Protein AF-0000000069410431 (afdb_homodimer)

Foldseek 3Di:
DQPPDPPLPDQDPLQVVLLLCLLLQVLVSNLVCLVCCVVVVHDQQHADLVRDGSLLSNLLLLPLSSNLSSLVSVHDCQCSLVSNLLSVSLSSNVSVVVSCCVPPNLVCQPDQHDDPVDDSLDHSLLSNLLVLDLNSNLVCVVSPDDQDQDDDPPDPDPVLVVCCVPPVPVSVVSNLSSLSSQLRLSNLLRPDLQSLVSLLVSLLVLCVVLVVDVVCNVSSNVSSVSSLVSNLLLVVLDDDPVLVLLNQQDDPPDLDDPPPVPQSLSVNLVSCLVSPSLSNCLRPSNLVSLVCQQPPQPPPLVVDDPVVNVVVLVVLLVCLVVLLVCCQACCPDSSNVSLLRLNSLVSSQLSVLVVLLVLLVCVVVVNQDPVCVVPPDPPDPLPPFFLDDHGPSRVQNVLQLVQLVVVLVVVCVVPNDVVQVVDVLSVLSVLLSVLLVLLVVLSVVRNVVLVVCVVVVPPVRGDRPVPDDPVRSNNVSVVSSVVSSVSSVVSVLVVLLQPLPSNLVSVLVVVLVVLVVVLVVVLVVLLLVLLVVLLVLCQVVLVVLVVVVVVPDVVSPDVLSQCNHDSVSVSVNLVCVLVVPHDLCSLDGPDPPVVSSVVSSVSSVVSCCCNNPPSVVVSVVVSVVSSVVCVVVVSSVSSSSNSVVSSVSSDPDDSRHPSSVVDDRVVNVVVVVVVVVCVVCVPPPVVVVVVVVVVVVSVVVSVVSSVVSSVSSVVSVVSSVVVVPDDDPPDDDDPSNVSNVSSVVSVVVSVVQVVCVVVPHDHPPPPSPPPCDPVNVVSVVVSVVVPPSVVVVCVVVVPSVD/DQPPPPPLPPQDPLQLLLLLCLLLQVLVSNLVCLVCCVVVVHDQQRAFLVRDGSLLSNLLLLPLSNNLSSLVSVHDCQCSLLSNLLSVSLSSNVSVVVSCCVPPNLVCQPDQGDDPVDDSLDHSLLSNLLVLDLNSNLVCVVSPDDQDQDDDPPDPDPVLVVCCVPPVPVSVVSNLSSLSSQLRLSNLLRPDLQSLVSLLVSLLVLCVVLVVPVVCNVSSNVSSVSSLVSNLLLVVLDDDPVLVLLNQQDDQPDLDDPPPPPQSLSVNLVSCLVSPSLSNCLRPSNLVVLVCQQPPPPPPLVVDDPVVNVVVLVVLLVCLVVLLVCCQACCPDPSNVSLLRLNSLVSSQLSVLVVLLVLLVCVVVVNQDPVCVVPPPPPDPLPPFFLDDHGPSRVQNVLQLVQLVVVLVVVCVPPNVVVLVVDPLSVLSVLLSVLLVLLVVLSVVRNVVLVVCVVVVPPVRGDDPVPDDPVRSNNVSVVSSVVSSVSSVVSVLLVLLQPLVSNLVSVLVVVLVVLVVVLVVVLVVLLLVLLVVLLVLCQVVLVVLVVVVVVPDVVSVDVLSQCNHDSVSVSVNLVVVLVVPRDLCSLDGPDPPVPSSVVSSVSSVVSCCCNNPPSVVVSVVSSVVSSVVCVVVVSSVSSSSNSVVSSVSSDPDDSNHPSSVVDDRVVNVVVVVVVVVCVVCVPPPVVVVVVVVVVVVSVVVSVVSSVVSSVSSVVSVVSSVVVVPPDDPPDDDDPSNVSSVSSVVSVVVSVVQVVCVVVPHDDPPPPPPPPCPPVSVVSVVVCVVVVPPVVCVCVVVVPSPD

InterPro domains:
  IPR002110 Ankyrin repeat [PF12796] (21-100)
  IPR002153 Transient receptor potential channel, canonical [PR01097] (605-626)
  IPR002153 Transient receptor potential channel, canonical [PR01097] (627-640)
  IPR002153 Transient receptor potential channel, canonical [PR01097] (655-668)
  IPR002153 Transient receptor potential channel, canonical [PTHR10117] (5-785)
  IPR005821 Ion transport domain [PF00520] (352-634)
  IPR013555 Transient receptor ion channel domain [PF08344] (155-217)
  IPR013555 Transient receptor ion channel domain [SM01420] (155-217)
  IPR036770 Ankyrin repeat-containing domain superfamily [G3DSA:1.25.40.20] (2-290)
  IPR036770 Ankyrin repeat-containing domain superfamily [SSF48403] (21-146)

Nearest PDB structures (foldseek):
  7e4t-assembly1_A  TM=9.219E-01  e=2.413E-45  Homo sapiens
  7wdb-assembly1_A  TM=9.224E-01  e=1.122E-44  Homo sapiens
  8gvw-assembly1_B  TM=9.202E-01  e=8.073E-45  Homo sapiens
  7d4p-assembly1_A  TM=9.163E-01  e=2.510E-44  Homo sapiens
  8gvx-assembly1_B  TM=9.117E-01  e=5.218E-44  Homo sapiens

pLDDT: mean 83.26, std 12.86, range [22.81, 96.69]

Secondary structure (DSSP, 8-state):
--------PPPPHHHHHHHHHHHHT-HHHHHHHHHTTTTTT--TT-B-TTS-BHHHHHHHTT-HHHHHHHHHTT---TTHHHHHHHTT-HHHHHHHHHHHHHHT-GGGGG-----SSS-TT--HHHHHHHHT-HHHHHHHHHTT---PPPPPTT---HHHHHHHHH-HHHHHHHHHHHHHHHT-HHHHHHH-S-HHHHHHHHHHHHHHHHHH-GGGHHHHHHHHHHHHHHHHHHHHT---HHHHHHHHH--SS-------TT----HHHHHHHHTT-HHHHTSHHHHHHHHHHHTTTSSSGGGS-HHHHHHHHHHHHHTHHHHHHHHHH-TTSHHHHHHTSHHHHHHHHHHHHHHHHHHHHHHHTT---TTTTTS-----GGG--TTPPPPHHHHHHHHHHHHHHHHHHHHHHHH-HHHHHT-HHHHHHHHHHHHHHHHHHHHHHHHHHHHHHHHTT-GGGG--GGGS-TT-HHHHHHHHHHHHHHHHHHGGGGGGGGSTTHHHHHHHHHHHHHHHHHHHHHHHHHHHHHHHHHHHHHHHHHHHHHHHHHTT-GGGG-GGGGTTSSHHHHHHHHHHHTTT---GGGG--SSS-HHHHHHHHHHHHHHHIIIIIIIHHHHHHHHHHHHHHHHHTHHHHHHHHHHHHHHHTTSSS--SPTTGGGSPPHHHHHHHHHHHHHHHSTTSHHHHHHHHHHHHHHHHHHHHHHHHHHHHHHHHHHHHHHHHHSPPTTPBPPHHHHHHHHHHHHHHHHHHHHHHHHTT-------------HHHHHHHHHHHHH-S-HHHHHHHHT-TT-/------------HHHHHHHHHHHHT-HHHHHHHHHTHHHHT--TT-B-TTS-BHHHHHHHTT-HHHHHHHHHTT---TTHHHHHHHTT-HHHHHHHHHHHHHHT-GGGGGPPP--SSS-TT--HHHHHHHHT-HHHHHHHHHTT---PPPPPTT---HHHHHHHHH-HHHHHHHHHHHHHHHT-HHHHHHH-S-HHHHHHHHHHHHHHHHHH-GGGHHHHHHHHHHHHHHHHHHHHT--SHHHHHHHHH--SS-----S-TT----HHHHHHHHTT-HHHHTSHHHHHHHHHHHTTTSSSGGGS-HHHHHHHHHHHHHTHHHHHHHHHH-TTSHHHHHHTSHHHHHHHHHHHHHHHHHHHHHHHTT---TTTTTS-----GGG--TTPPP-HHHHHHHHHHHHHHHHHHHHHHHH-HHHHHH-HHHHHHHHHHHHHHHHHHHHHHHHHHHHHHHHTT-GGGG--GGGS-TT-HHHHHHHHHHHHHHHHHHGGGGGGGGSTTHHHHHHHHHHHHHHHHHHHHHHHHHHHHHHHHHHHHHHHHHHHHHHHHHTT-GGGG-GGGGTTSSHHHHHHHHHHHTTT-S-GGGG--SSS-HHHHHHHHHHHHHHHIIIIIIIHHHHHHHHHHHHHHHHHTHHHHHHHHHHHHHHHTTSSS--SPTTGGGSPPHHHHHHHHHHHHHHHSTTSHHHHHHHHHHHHHHHHHHHHHHHHHHHHHHHHHHHHHHHHHS--TTPPPBHHHHHHHHHHHHHHHHHHHHHHHHTT-------------HHHHHHHHHHHHH-S-HHHHHHHHT-TT-

Organism: NCBI:txid2607531

Radius of gyration: 43.46 Å; Cα contacts (8 Å, |Δi|>4): 1658; chains: 2; bounding box: 107×136×97 Å

Structure (mmCIF, N/CA/C/O backbone):
data_AF-0000000069410431-model_v1
#
loop_
_entity.id
_entity.type
_entity.pdbx_description
1 polymer 'Transient receptor potential-gamma protein-like isoform X2'
#
loop_
_atom_site.group_PDB
_atom_site.id
_atom_site.type_symbol
_atom_site.label_atom_id
_atom_site.label_alt_id
_atom_site.label_comp_id
_atom_site.label_asym_id
_atom_site.label_entity_id
_atom_site.label_seq_id
_atom_site.pdbx_PDB_ins_code
_atom_site.Cartn_x
_atom_site.Cartn_y
_atom_site.Cartn_z
_atom_site.occupancy
_atom_site.B_iso_or_equiv
_atom_site.auth_seq_id
_atom_site.auth_comp_id
_atom_site.auth_asym_id
_atom_site.auth_atom_id
_atom_site.pdbx_PDB_model_num
ATOM 1 N N . MET A 1 1 ? -38.25 39.875 -7.281 1 28.42 1 MET A N 1
ATOM 2 C CA . MET A 1 1 ? -37.031 40.531 -6.77 1 28.42 1 MET A CA 1
ATOM 3 C C . MET A 1 1 ? -36.938 41.969 -7.25 1 28.42 1 MET A C 1
ATOM 5 O O . MET A 1 1 ? -37 42.219 -8.453 1 28.42 1 MET A O 1
ATOM 9 N N . ASP A 1 2 ? -37.469 42.781 -6.512 1 32.09 2 ASP A N 1
ATOM 10 C CA . ASP A 1 2 ? -37.469 44.219 -6.797 1 32.09 2 ASP A CA 1
ATOM 11 C C . ASP A 1 2 ? -36.031 44.688 -7.094 1 32.09 2 ASP A C 1
ATOM 13 O O . ASP A 1 2 ? -35.156 44.656 -6.227 1 32.09 2 ASP A O 1
ATOM 17 N N . LEU A 1 3 ? -35.625 44.562 -8.258 1 40.09 3 LEU A N 1
ATOM 18 C CA . LEU A 1 3 ? -34.312 45 -8.781 1 40.09 3 LEU A CA 1
ATOM 19 C C . LEU A 1 3 ? -34.188 46.5 -8.727 1 40.09 3 LEU A C 1
ATOM 21 O O . LEU A 1 3 ? -34.031 47.156 -9.758 1 40.09 3 LEU A O 1
ATOM 25 N N . LYS A 1 4 ? -34.844 47.25 -7.777 1 38.16 4 LYS A N 1
ATOM 26 C CA . LYS A 1 4 ? -34.625 48.688 -7.809 1 38.16 4 LYS A CA 1
ATOM 27 C C . LYS A 1 4 ? -33.188 49.062 -7.422 1 38.16 4 LYS A C 1
ATOM 29 O O . LYS A 1 4 ? -32.781 48.844 -6.281 1 38.16 4 LYS A O 1
ATOM 34 N N . PRO A 1 5 ? -32.344 49.094 -8.391 1 43.31 5 PRO A N 1
ATOM 35 C CA . PRO A 1 5 ? -31 49.531 -7.961 1 43.31 5 PRO A CA 1
ATOM 36 C C . PRO A 1 5 ? -31.047 50.906 -7.281 1 43.31 5 PRO A C 1
ATOM 38 O O . PRO A 1 5 ? -31.812 51.781 -7.695 1 43.31 5 PRO A O 1
ATOM 41 N N . LYS A 1 6 ? -30.844 51.094 -6.098 1 45.91 6 LYS A N 1
ATOM 42 C CA . LYS A 1 6 ? -30.75 52.344 -5.367 1 45.91 6 LYS A CA 1
ATOM 43 C C . LYS A 1 6 ? -29.844 53.312 -6.086 1 45.91 6 LYS A C 1
ATOM 45 O O . LYS A 1 6 ? -28.766 52.938 -6.574 1 45.91 6 LYS A O 1
ATOM 50 N N . LYS A 1 7 ? -30.219 54.5 -6.387 1 45.12 7 LYS A N 1
ATOM 51 C CA . LYS A 1 7 ? -29.562 55.625 -7.008 1 45.12 7 LYS A CA 1
ATOM 52 C C . LYS A 1 7 ? -28.219 55.906 -6.355 1 45.12 7 LYS A C 1
ATOM 54 O O . LYS A 1 7 ? -28.141 56.188 -5.156 1 45.12 7 LYS A O 1
ATOM 59 N N . GLN A 1 8 ? -27.172 55.281 -6.922 1 50.25 8 GLN A N 1
ATOM 60 C CA . GLN A 1 8 ? -25.891 55.75 -6.375 1 50.25 8 GLN A CA 1
ATOM 61 C C . GLN A 1 8 ? -25.609 57.188 -6.738 1 50.25 8 GLN A C 1
ATOM 63 O O . GLN A 1 8 ? -25.594 57.562 -7.918 1 50.25 8 GLN A O 1
ATOM 68 N N . LYS A 1 9 ? -25.969 58.125 -6.062 1 57.47 9 LYS A N 1
ATOM 69 C CA . LYS A 1 9 ? -25.656 59.531 -6.211 1 57.47 9 LYS A CA 1
ATOM 70 C C . LYS A 1 9 ? -24.156 59.75 -6.453 1 57.47 9 LYS A C 1
ATOM 72 O O . LYS A 1 9 ? -23.328 59 -5.926 1 57.47 9 LYS A O 1
ATOM 77 N N . GLU A 1 10 ? -23.797 60.469 -7.531 1 64.12 10 GLU A N 1
ATOM 78 C CA . GLU A 1 10 ? -22.438 60.875 -7.871 1 64.12 10 GLU A CA 1
ATOM 79 C C . GLU A 1 10 ? -21.719 61.438 -6.66 1 64.12 10 GLU A C 1
ATOM 81 O O . GLU A 1 10 ? -22.312 62.188 -5.871 1 64.12 10 GLU A O 1
ATOM 86 N N . LEU A 1 11 ? -20.484 60.906 -6.328 1 77.94 11 LEU A N 1
ATOM 87 C CA . LEU A 1 11 ? -19.672 61.312 -5.18 1 77.94 11 LEU A CA 1
ATOM 88 C C . LEU A 1 11 ? -19.234 62.75 -5.32 1 77.94 11 LEU A C 1
ATOM 90 O O . LEU A 1 11 ? -18.828 63.188 -6.402 1 77.94 11 LEU A O 1
ATOM 94 N N . ASN A 1 12 ? -19.531 63.625 -4.395 1 79.25 12 ASN A N 1
ATOM 95 C CA . ASN A 1 12 ? -18.984 65 -4.355 1 79.25 12 ASN A CA 1
ATOM 96 C C . ASN A 1 12 ? -17.5 65 -4.066 1 79.25 12 ASN A C 1
ATOM 98 O O . ASN A 1 12 ? -16.922 63.938 -3.717 1 79.25 12 ASN A O 1
ATOM 102 N N . ASN A 1 13 ? -16.797 66.062 -4.391 1 78.5 13 ASN A N 1
ATOM 103 C CA . ASN A 1 13 ? -15.344 66.188 -4.238 1 78.5 13 ASN A CA 1
ATOM 104 C C . ASN A 1 13 ? -14.914 65.875 -2.801 1 78.5 13 ASN A C 1
ATOM 106 O O . ASN A 1 13 ? -13.875 65.25 -2.568 1 78.5 13 ASN A O 1
ATOM 110 N N . GLU A 1 14 ? -15.727 66.312 -1.896 1 84.25 14 GLU A N 1
ATOM 111 C CA . GLU A 1 14 ? -15.383 66.062 -0.494 1 84.25 14 GLU A CA 1
ATOM 112 C C . GLU A 1 14 ? -15.508 64.562 -0.122 1 84.25 14 GLU A C 1
ATOM 114 O O . GLU A 1 14 ? -14.703 64.062 0.664 1 84.25 14 GLU A O 1
ATOM 119 N N . GLU A 1 15 ? -16.438 64.062 -0.668 1 87.62 15 GLU A N 1
ATOM 120 C CA . GLU A 1 15 ? -16.625 62.625 -0.414 1 87.62 15 GLU A CA 1
ATOM 121 C C . GLU A 1 15 ? -15.508 61.812 -1.031 1 87.62 15 GLU A C 1
ATOM 123 O O . GLU A 1 15 ? -15.078 60.812 -0.447 1 87.62 15 GLU A O 1
ATOM 128 N N . ARG A 1 16 ? -14.992 62.188 -2.084 1 81.94 16 ARG A N 1
ATOM 129 C CA . ARG A 1 16 ? -13.875 61.531 -2.73 1 81.94 16 ARG A CA 1
ATOM 130 C C . ARG A 1 16 ? -12.602 61.656 -1.896 1 81.94 16 ARG A C 1
ATOM 132 O O . ARG A 1 16 ? -11.82 60.719 -1.797 1 81.94 16 ARG A O 1
ATOM 139 N N . MET A 1 17 ? -12.484 62.812 -1.338 1 80.31 17 MET A N 1
ATOM 140 C CA . MET A 1 17 ? -11.312 63.031 -0.491 1 80.31 17 MET A CA 1
ATOM 141 C C . MET A 1 17 ? -11.398 62.219 0.79 1 80.31 17 MET A C 1
ATOM 143 O O . MET A 1 17 ? -10.383 61.719 1.272 1 80.31 17 MET A O 1
ATOM 147 N N . PHE A 1 18 ? -12.594 62.156 1.239 1 86.69 18 PHE A N 1
ATOM 148 C CA . PHE A 1 18 ? -12.82 61.344 2.441 1 86.69 18 PHE A CA 1
ATOM 149 C C . PHE A 1 18 ? -12.492 59.875 2.191 1 86.69 18 PHE A C 1
ATOM 151 O O . PHE A 1 18 ? -11.734 59.281 2.949 1 86.69 18 PHE A O 1
ATOM 158 N N . LEU A 1 19 ? -12.953 59.375 1.165 1 86.25 19 LEU A N 1
ATOM 159 C CA . LEU A 1 19 ? -12.695 57.969 0.816 1 86.25 19 LEU A CA 1
ATOM 160 C C . LEU A 1 19 ? -11.219 57.75 0.499 1 86.25 19 LEU A C 1
ATOM 162 O O . LEU A 1 19 ? -10.672 56.688 0.81 1 86.25 19 LEU A O 1
ATOM 166 N N . GLY A 1 20 ? -10.578 58.688 -0.124 1 80.56 20 GLY A N 1
ATOM 167 C CA . GLY A 1 20 ? -9.156 58.625 -0.408 1 80.56 20 GLY A CA 1
ATOM 168 C C . GLY A 1 20 ? -8.297 58.594 0.843 1 80.56 20 GLY A C 1
ATOM 169 O O . GLY A 1 20 ? -7.285 57.906 0.905 1 80.56 20 GLY A O 1
ATOM 170 N N . ALA A 1 21 ? -8.695 59.406 1.812 1 82.62 21 ALA A N 1
ATOM 171 C CA . ALA A 1 21 ? -7.988 59.438 3.09 1 82.62 21 ALA A CA 1
ATOM 172 C C . ALA A 1 21 ? -8.055 58.094 3.789 1 82.62 21 ALA A C 1
ATOM 174 O O . ALA A 1 21 ? -7.07 57.656 4.383 1 82.62 21 ALA A O 1
ATOM 175 N N . VAL A 1 22 ? -9.18 57.5 3.725 1 85.88 22 VAL A N 1
ATOM 176 C CA . VAL A 1 22 ? -9.359 56.188 4.348 1 85.88 22 VAL A CA 1
ATOM 177 C C . VAL A 1 22 ? -8.547 55.156 3.596 1 85.88 22 VAL A C 1
ATOM 179 O O . VAL A 1 22 ? -7.918 54.281 4.211 1 85.88 22 VAL A O 1
ATOM 182 N N . GLU A 1 23 ? -8.461 55.156 2.352 1 82.06 23 GLU A N 1
ATOM 183 C CA . GLU A 1 23 ? -7.742 54.219 1.52 1 82.06 23 GLU A CA 1
ATOM 184 C C . GLU A 1 23 ? -6.238 54.281 1.747 1 82.06 23 GLU A C 1
ATOM 186 O O . GLU A 1 23 ? -5.535 53.281 1.709 1 82.06 23 GLU A O 1
ATOM 191 N N . LYS A 1 24 ? -5.785 55.469 2.029 1 78.19 24 LYS A N 1
ATOM 192 C CA . LYS A 1 24 ? -4.352 55.688 2.207 1 78.19 24 LYS A CA 1
ATOM 193 C C . LYS A 1 24 ? -3.943 55.469 3.664 1 78.19 24 LYS A C 1
ATOM 195 O O . LYS A 1 24 ? -2.754 55.375 3.971 1 78.19 24 LYS A O 1
ATOM 200 N N . GLY A 1 25 ? -4.887 55.375 4.512 1 80.75 25 GLY A N 1
ATOM 201 C CA . GLY A 1 25 ? -4.59 55.156 5.918 1 80.75 25 GLY A CA 1
ATOM 202 C C . GLY A 1 25 ? -4.336 56.438 6.688 1 80.75 25 GLY A C 1
ATOM 203 O O . GLY A 1 25 ? -3.631 56.438 7.699 1 80.75 25 GLY A O 1
ATOM 204 N N . ASP A 1 26 ? -4.793 57.5 6.102 1 80.31 26 ASP A N 1
ATOM 205 C CA . ASP A 1 26 ? -4.688 58.781 6.785 1 80.31 26 ASP A CA 1
ATOM 206 C C . ASP A 1 26 ? -5.738 58.906 7.887 1 80.31 26 ASP A C 1
ATOM 208 O O . ASP A 1 26 ? -6.824 59.438 7.66 1 80.31 26 ASP A O 1
ATOM 212 N N . VAL A 1 27 ? -5.398 58.5 9.094 1 85.25 27 VAL A N 1
ATOM 213 C CA . VAL A 1 27 ? -6.348 58.406 10.203 1 85.25 27 VAL A CA 1
ATOM 214 C C . VAL A 1 27 ? -6.77 59.812 10.625 1 85.25 27 VAL A C 1
ATOM 216 O O . VAL A 1 27 ? -7.957 60.094 10.836 1 85.25 27 VAL A O 1
ATOM 219 N N . ALA A 1 28 ? -5.828 60.688 10.672 1 81.5 28 ALA A N 1
ATOM 220 C CA . ALA A 1 28 ? -6.121 62.062 11.109 1 81.5 28 ALA A CA 1
ATOM 221 C C . ALA A 1 28 ? -7.027 62.781 10.109 1 81.5 28 ALA A C 1
ATOM 223 O O . ALA A 1 28 ? -7.984 63.438 10.508 1 81.5 28 ALA A O 1
ATOM 224 N N . GLY A 1 29 ? -6.699 62.688 8.828 1 82.12 29 GLY A N 1
ATOM 225 C CA . GLY A 1 29 ? -7.52 63.281 7.793 1 82.12 29 GLY A CA 1
ATOM 226 C C . GLY A 1 29 ? -8.938 62.75 7.77 1 82.12 29 GLY A C 1
ATOM 227 O O . GLY A 1 29 ? -9.891 63.5 7.566 1 82.12 29 GLY A O 1
ATOM 228 N N . ALA A 1 30 ? -9.094 61.5 7.992 1 88.12 30 ALA A N 1
ATOM 229 C CA . ALA A 1 30 ? -10.414 60.875 7.996 1 88.12 30 ALA A CA 1
ATOM 230 C C . ALA A 1 30 ? -11.227 61.312 9.203 1 88.12 30 ALA A C 1
ATOM 232 O O . ALA A 1 30 ? -12.438 61.562 9.102 1 88.12 30 ALA A O 1
ATOM 233 N N . LYS A 1 31 ? -10.57 61.438 10.359 1 88 31 LYS A N 1
ATOM 234 C CA . LYS A 1 31 ? -11.258 61.844 11.57 1 88 31 LYS A CA 1
ATOM 235 C C . LYS A 1 31 ? -11.75 63.281 11.445 1 88 31 LYS A C 1
ATOM 237 O O . LYS A 1 31 ? -12.844 63.625 11.906 1 88 31 LYS A O 1
ATOM 242 N N . ARG A 1 32 ? -10.93 64.125 10.812 1 85 32 ARG A N 1
ATOM 243 C CA . ARG A 1 32 ? -11.32 65.5 10.578 1 85 32 ARG A CA 1
ATOM 244 C C . ARG A 1 32 ? -12.531 65.562 9.648 1 85 32 ARG A C 1
ATOM 246 O O . ARG A 1 32 ? -13.453 66.375 9.891 1 85 32 ARG A O 1
ATOM 253 N N . ALA A 1 33 ? -12.438 64.812 8.609 1 88 33 ALA A N 1
ATOM 254 C CA . ALA A 1 33 ? -13.547 64.75 7.66 1 88 33 ALA A CA 1
ATOM 255 C C . ALA A 1 33 ? -14.836 64.312 8.336 1 88 33 ALA A C 1
ATOM 257 O O . ALA A 1 33 ? -15.922 64.812 8.031 1 88 33 ALA A O 1
ATOM 258 N N . LEU A 1 34 ? -14.781 63.406 9.273 1 90.19 34 LEU A N 1
ATOM 259 C CA . LEU A 1 34 ? -15.938 62.844 9.969 1 90.19 34 LEU A CA 1
ATOM 260 C C . LEU A 1 34 ? -16.516 63.875 10.953 1 90.19 34 LEU A C 1
ATOM 262 O O . LEU A 1 34 ? -17.734 63.969 11.109 1 90.19 34 LEU A O 1
ATOM 266 N N . SER A 1 35 ? -15.562 64.625 11.609 1 87.5 35 SER A N 1
ATOM 267 C CA . SER A 1 35 ? -16.016 65.625 12.57 1 87.5 35 SER A CA 1
ATOM 268 C C . SER A 1 35 ? -16.672 66.812 11.875 1 87.5 35 SER A C 1
ATOM 270 O O . SER A 1 35 ? -17.625 67.438 12.398 1 87.5 35 SER A O 1
ATOM 272 N N . GLU A 1 36 ? -16.219 67.062 10.641 1 87.62 36 GLU A N 1
ATOM 273 C CA . GLU A 1 36 ? -16.75 68.188 9.883 1 87.62 36 GLU A CA 1
ATOM 274 C C . GLU A 1 36 ? -17.75 67.75 8.82 1 87.62 36 GLU A C 1
ATOM 276 O O . GLU A 1 36 ? -17.984 68.438 7.832 1 87.62 36 GLU A O 1
ATOM 281 N N . ALA A 1 37 ? -18.234 66.625 8.984 1 86.69 37 ALA A N 1
ATOM 282 C CA . ALA A 1 37 ? -19.047 66 7.945 1 86.69 37 ALA A CA 1
ATOM 283 C C . ALA A 1 37 ? -20.312 66.812 7.664 1 86.69 37 ALA A C 1
ATOM 285 O O . ALA A 1 37 ? -20.719 66.938 6.512 1 86.69 37 ALA A O 1
ATOM 286 N N . THR A 1 38 ? -20.938 67.375 8.727 1 84.44 38 THR A N 1
ATOM 287 C CA . THR A 1 38 ? -22.172 68.125 8.578 1 84.44 38 THR A CA 1
ATOM 288 C C . THR A 1 38 ? -21.875 69.5 7.887 1 84.44 38 THR A C 1
ATOM 290 O O . THR A 1 38 ? -22.656 69.938 7.035 1 84.44 38 THR A O 1
ATOM 293 N N . GLU A 1 39 ? -20.766 70 8.172 1 83.75 39 GLU A N 1
ATOM 294 C CA . GLU A 1 39 ? -20.406 71.312 7.629 1 83.75 39 GLU A CA 1
ATOM 295 C C . GLU A 1 39 ? -19.953 71.188 6.176 1 83.75 39 GLU A C 1
ATOM 297 O O . GLU A 1 39 ? -20.25 72.062 5.355 1 83.75 39 GLU A O 1
ATOM 302 N N . ARG A 1 40 ? -19.359 70.125 5.898 1 87.19 40 ARG A N 1
ATOM 303 C CA . ARG A 1 40 ? -18.781 69.938 4.57 1 87.19 40 ARG A CA 1
ATOM 304 C C . ARG A 1 40 ? -19.703 69.125 3.68 1 87.19 40 ARG A C 1
ATOM 306 O O . ARG A 1 40 ? -19.344 68.75 2.547 1 87.19 40 ARG A O 1
ATOM 313 N N . HIS A 1 41 ? -20.922 68.688 4.109 1 83.44 41 HIS A N 1
ATOM 314 C CA . HIS A 1 41 ? -21.922 67.875 3.385 1 83.44 41 HIS A CA 1
ATOM 315 C C . HIS A 1 41 ? -21.359 66.562 2.9 1 83.44 41 HIS A C 1
ATOM 317 O O . HIS A 1 41 ? -21.484 66.25 1.723 1 83.44 41 HIS A O 1
ATOM 323 N N . ILE A 1 42 ? -20.688 65.938 3.785 1 87 42 ILE A N 1
ATOM 324 C CA . ILE A 1 42 ? -20.141 64.625 3.494 1 87 42 ILE A CA 1
ATOM 325 C C . ILE A 1 42 ? -21.078 63.562 4.016 1 87 42 ILE A C 1
ATOM 327 O O . ILE A 1 42 ? -21.422 63.562 5.195 1 87 42 ILE A O 1
ATOM 331 N N . ASN A 1 43 ? -21.547 62.781 3.041 1 86 43 ASN A N 1
ATOM 332 C CA . ASN A 1 43 ? -22.25 61.562 3.469 1 86 43 ASN A CA 1
ATOM 333 C C . ASN A 1 43 ? -21.281 60.531 4.031 1 86 43 ASN A C 1
ATOM 335 O O . ASN A 1 43 ? -20.469 59.969 3.299 1 86 43 ASN A O 1
ATOM 339 N N . LYS A 1 44 ? -21.375 60.25 5.27 1 86.75 44 LYS A N 1
ATOM 340 C CA . LYS A 1 44 ? -20.453 59.344 5.969 1 86.75 44 LYS A CA 1
ATOM 341 C C . LYS A 1 44 ? -20.547 57.938 5.414 1 86.75 44 LYS A C 1
ATOM 343 O O . LYS A 1 44 ? -19.594 57.156 5.551 1 86.75 44 LYS A O 1
ATOM 348 N N . SER A 1 45 ? -21.688 57.594 4.793 1 84.81 45 SER A N 1
ATOM 349 C CA . SER A 1 45 ? -21.875 56.25 4.281 1 84.81 45 SER A CA 1
ATOM 350 C C . SER A 1 45 ? -21.781 56.219 2.76 1 84.81 45 SER A C 1
ATOM 352 O O . SER A 1 45 ? -22.359 55.344 2.115 1 84.81 45 SER A O 1
ATOM 354 N N . CYS A 1 46 ? -21.047 57.188 2.271 1 83.31 46 CYS A N 1
ATOM 355 C CA . CYS A 1 46 ? -20.891 57.25 0.822 1 83.31 46 CYS A CA 1
ATOM 356 C C . CYS A 1 46 ? -20.094 56.031 0.321 1 83.31 46 CYS A C 1
ATOM 358 O O . CYS A 1 46 ? -19.328 55.438 1.076 1 83.31 46 CYS A O 1
ATOM 360 N N . LYS A 1 47 ? -20.422 55.531 -0.868 1 82.56 47 LYS A N 1
ATOM 361 C CA . LYS A 1 47 ? -19.781 54.344 -1.457 1 82.56 47 LYS A CA 1
ATOM 362 C C . LYS A 1 47 ? -18.984 54.719 -2.699 1 82.56 47 LYS A C 1
ATOM 364 O O . LYS A 1 47 ? -19.328 55.656 -3.404 1 82.56 47 LYS A O 1
ATOM 369 N N . ASP A 1 48 ? -17.953 54 -2.826 1 77.88 48 ASP A N 1
ATOM 370 C CA . ASP A 1 48 ? -17.156 54.25 -4.027 1 77.88 48 ASP A CA 1
ATOM 371 C C . ASP A 1 48 ? -17.797 53.594 -5.254 1 77.88 48 ASP A C 1
ATOM 373 O O . ASP A 1 48 ? -18.922 53.094 -5.18 1 77.88 48 ASP A O 1
ATOM 377 N N . SER A 1 49 ? -17.156 53.656 -6.352 1 66.12 49 SER A N 1
ATOM 378 C CA . SER A 1 49 ? -17.688 53.188 -7.621 1 66.12 49 SER A CA 1
ATOM 379 C C . SER A 1 49 ? -17.875 51.688 -7.613 1 66.12 49 SER A C 1
ATOM 381 O O . SER A 1 49 ? -18.656 51.125 -8.398 1 66.12 49 SER A O 1
ATOM 383 N N . LEU A 1 50 ? -17.266 50.969 -6.57 1 71.38 50 LEU A N 1
ATOM 384 C CA . LEU A 1 50 ? -17.391 49.531 -6.457 1 71.38 50 LEU A CA 1
ATOM 385 C C . LEU A 1 50 ? -18.453 49.156 -5.426 1 71.38 50 LEU A C 1
ATOM 387 O O . LEU A 1 50 ? -18.734 47.969 -5.223 1 71.38 50 LEU A O 1
ATOM 391 N N . GLY A 1 51 ? -18.953 50.281 -4.926 1 73.56 51 GLY A N 1
ATOM 392 C CA . GLY A 1 51 ? -19.969 50.031 -3.93 1 73.56 51 GLY A CA 1
ATOM 393 C C . GLY A 1 51 ? -19.422 49.781 -2.539 1 73.56 51 GLY A C 1
ATOM 394 O O . GLY A 1 51 ? -20.094 49.219 -1.68 1 73.56 51 GLY A O 1
ATOM 395 N N . ARG A 1 52 ? -18.156 50.156 -2.383 1 86.31 52 ARG A N 1
ATOM 396 C CA . ARG A 1 52 ? -17.547 49.969 -1.071 1 86.31 52 ARG A CA 1
ATOM 397 C C . ARG A 1 52 ? -17.703 51.219 -0.205 1 86.31 52 ARG A C 1
ATOM 399 O O . ARG A 1 52 ? -17.469 52.312 -0.671 1 86.31 52 ARG A O 1
ATOM 406 N N . SER A 1 53 ? -18.125 50.969 0.933 1 87.06 53 SER A N 1
ATOM 407 C CA . SER A 1 53 ? -18.203 52.031 1.911 1 87.06 53 SER A CA 1
ATOM 408 C C . SER A 1 53 ? -16.844 52.312 2.553 1 87.06 53 SER A C 1
ATOM 410 O O . SER A 1 53 ? -15.914 51.5 2.385 1 87.06 53 SER A O 1
ATOM 412 N N . ALA A 1 54 ? -16.703 53.438 3.225 1 88.44 54 ALA A N 1
ATOM 413 C CA . ALA A 1 54 ? -15.469 53.781 3.936 1 88.44 54 ALA A CA 1
ATOM 414 C C . ALA A 1 54 ? -15.117 52.688 4.949 1 88.44 54 ALA A C 1
ATOM 416 O O . ALA A 1 54 ? -13.945 52.344 5.121 1 88.44 54 ALA A O 1
ATOM 417 N N . LEU A 1 55 ? -16.109 52.156 5.523 1 90.88 55 LEU A N 1
ATOM 418 C CA . LEU A 1 55 ? -15.891 51.094 6.512 1 90.88 55 LEU A CA 1
ATOM 419 C C . LEU A 1 55 ? -15.336 49.844 5.852 1 90.88 55 LEU A C 1
ATOM 421 O O . LEU A 1 55 ? -14.414 49.219 6.387 1 90.88 55 LEU A O 1
ATOM 425 N N . VAL A 1 56 ? -15.859 49.469 4.734 1 89.19 56 VAL A N 1
ATOM 426 C CA . VAL A 1 56 ? -15.422 48.281 4.008 1 89.19 56 VAL A CA 1
ATOM 427 C C . VAL A 1 56 ? -13.977 48.469 3.537 1 89.19 56 VAL A C 1
ATOM 429 O O . VAL A 1 56 ? -13.172 47.531 3.604 1 89.19 56 VAL A O 1
ATOM 432 N N . ILE A 1 57 ? -13.641 49.656 3.111 1 86.19 57 ILE A N 1
ATOM 433 C CA . ILE A 1 57 ? -12.281 49.938 2.658 1 86.19 57 ILE A CA 1
ATOM 434 C C . ILE A 1 57 ? -11.312 49.844 3.83 1 86.19 57 ILE A C 1
ATOM 436 O O . ILE A 1 57 ? -10.219 49.281 3.689 1 86.19 57 ILE A O 1
ATOM 440 N N . ALA A 1 58 ? -11.711 50.375 4.91 1 88.25 58 ALA A N 1
ATOM 441 C CA . ALA A 1 58 ? -10.883 50.312 6.113 1 88.25 58 ALA A CA 1
ATOM 442 C C . ALA A 1 58 ? -10.664 48.844 6.547 1 88.25 58 ALA A C 1
ATOM 444 O O . ALA A 1 58 ? -9.578 48.5 7.02 1 88.25 58 ALA A O 1
ATOM 445 N N . ILE A 1 59 ? -11.672 48.062 6.406 1 89.44 59 ILE A N 1
ATOM 446 C CA . ILE A 1 59 ? -11.602 46.656 6.777 1 89.44 59 ILE A CA 1
ATOM 447 C C . ILE A 1 59 ? -10.672 45.906 5.82 1 89.44 59 ILE A C 1
ATOM 449 O O . ILE A 1 59 ? -9.836 45.125 6.25 1 89.44 59 ILE A O 1
ATOM 453 N N . GLU A 1 60 ? -10.773 46.156 4.559 1 84.19 60 GLU A N 1
ATOM 454 C CA . GLU A 1 60 ? -9.93 45.5 3.555 1 84.19 60 GLU A CA 1
ATOM 455 C C . GLU A 1 60 ? -8.461 45.844 3.77 1 84.19 60 GLU A C 1
ATOM 457 O O . GLU A 1 60 ? -7.582 45 3.49 1 84.19 60 GLU A O 1
ATOM 462 N N . ASN A 1 61 ? -8.289 47.031 4.305 1 81.69 61 ASN A N 1
ATOM 463 C CA . ASN A 1 61 ? -6.918 47.469 4.559 1 81.69 61 ASN A CA 1
ATOM 464 C C . ASN A 1 61 ? -6.465 47.094 5.969 1 81.69 61 ASN A C 1
ATOM 466 O O . ASN A 1 61 ? -5.316 47.344 6.336 1 81.69 61 ASN A O 1
ATOM 470 N N . GLU A 1 62 ? -7.262 46.594 6.758 1 85.44 62 GLU A N 1
ATOM 471 C CA . GLU A 1 62 ? -7 46.125 8.117 1 85.44 62 GLU A CA 1
ATOM 472 C C . GLU A 1 62 ? -6.457 47.25 8.992 1 85.44 62 GLU A C 1
ATOM 474 O O . GLU A 1 62 ? -5.441 47.062 9.672 1 85.44 62 GLU A O 1
ATOM 479 N N . ASN A 1 63 ? -7.016 48.375 8.758 1 82.94 63 ASN A N 1
ATOM 480 C CA . ASN A 1 63 ? -6.668 49.531 9.594 1 82.94 63 ASN A CA 1
ATOM 481 C C . ASN A 1 63 ? -7.605 49.625 10.797 1 82.94 63 ASN A C 1
ATOM 483 O O . ASN A 1 63 ? -8.703 50.188 10.68 1 82.94 63 ASN A O 1
ATOM 487 N N . GLY A 1 64 ? -7.254 49.25 11.93 1 85.19 64 GLY A N 1
ATOM 488 C CA . GLY A 1 64 ? -8.078 49.156 13.125 1 85.19 64 GLY A CA 1
ATOM 489 C C . GLY A 1 64 ? -8.523 50.531 13.648 1 85.19 64 GLY A C 1
ATOM 490 O O . GLY A 1 64 ? -9.664 50.688 14.078 1 85.19 64 GLY A O 1
ATOM 491 N N . GLU A 1 65 ? -7.602 51.438 13.578 1 83.75 65 GLU A N 1
ATOM 492 C CA . GLU A 1 65 ? -7.926 52.781 14.078 1 83.75 65 GLU A CA 1
ATOM 493 C C . GLU A 1 65 ? -9.023 53.438 13.234 1 83.75 65 GLU A C 1
ATOM 495 O O . GLU A 1 65 ? -9.922 54.062 13.773 1 83.75 65 GLU A O 1
ATOM 500 N N . LEU A 1 66 ? -8.914 53.281 11.961 1 87.81 66 LEU A N 1
ATOM 501 C CA . LEU A 1 66 ? -9.922 53.812 11.062 1 87.81 66 LEU A CA 1
ATOM 502 C C . LEU A 1 66 ? -11.273 53.125 11.289 1 87.81 66 LEU A C 1
ATOM 504 O O . LEU A 1 66 ? -12.312 53.812 11.266 1 87.81 66 LEU A O 1
ATOM 508 N N . VAL A 1 67 ? -11.281 51.844 11.516 1 91.56 67 VAL A N 1
ATOM 509 C CA . VAL A 1 67 ? -12.516 51.094 11.742 1 91.56 67 VAL A CA 1
ATOM 510 C C . VAL A 1 67 ? -13.203 51.594 13.016 1 91.56 67 VAL A C 1
ATOM 512 O O . VAL A 1 67 ? -14.414 51.812 13.023 1 91.56 67 VAL A O 1
ATOM 515 N N . GLU A 1 68 ? -12.438 51.781 13.992 1 89.31 68 GLU A N 1
ATOM 516 C CA . GLU A 1 68 ? -12.984 52.25 15.258 1 89.31 68 GLU A CA 1
ATOM 517 C C . GLU A 1 68 ? -13.586 53.656 15.125 1 89.31 68 GLU A C 1
ATOM 519 O O . GLU A 1 68 ? -14.672 53.938 15.633 1 89.31 68 GLU A O 1
ATOM 524 N N . SER A 1 69 ? -12.867 54.531 14.406 1 89.56 69 SER A N 1
ATOM 525 C CA . SER A 1 69 ? -13.336 55.906 14.219 1 89.56 69 SER A CA 1
ATOM 526 C C . SER A 1 69 ? -14.617 55.938 13.398 1 89.56 69 SER A C 1
ATOM 528 O O . SER A 1 69 ? -15.523 56.75 13.688 1 89.56 69 SER A O 1
ATOM 530 N N . LEU A 1 70 ? -14.648 55.094 12.438 1 91.94 70 LEU A N 1
ATOM 531 C CA . LEU A 1 70 ? -15.82 55.062 11.562 1 91.94 70 LEU A CA 1
ATOM 532 C C . LEU A 1 70 ? -17.031 54.5 12.305 1 91.94 70 LEU A C 1
ATOM 534 O O . LEU A 1 70 ? -18.156 54.938 12.094 1 91.94 70 LEU A O 1
ATOM 538 N N . LEU A 1 71 ? -16.859 53.531 13.148 1 91.06 71 LEU A N 1
ATOM 539 C CA . LEU A 1 71 ? -17.938 52.969 13.945 1 91.06 71 LEU A CA 1
ATOM 540 C C . LEU A 1 71 ? -18.453 53.969 14.961 1 91.06 71 LEU A C 1
ATOM 542 O O . LEU A 1 71 ? -19.656 54.031 15.211 1 91.06 71 LEU A O 1
ATOM 546 N N . ALA A 1 72 ? -17.5 54.719 15.516 1 87.38 72 ALA A N 1
ATOM 547 C CA . ALA A 1 72 ? -17.875 55.75 16.484 1 87.38 72 ALA A CA 1
ATOM 548 C C . ALA A 1 72 ? -18.719 56.844 15.82 1 87.38 72 ALA A C 1
ATOM 550 O O . ALA A 1 72 ? -19.578 57.438 16.469 1 87.38 72 ALA A O 1
ATOM 551 N N . ALA A 1 73 ? -18.484 57.062 14.516 1 88.75 73 ALA A N 1
ATOM 552 C CA . ALA A 1 73 ? -19.219 58.062 13.766 1 88.75 73 ALA A CA 1
ATOM 553 C C . ALA A 1 73 ? -20.562 57.531 13.281 1 88.75 73 ALA A C 1
ATOM 555 O O . ALA A 1 73 ? -21.297 58.25 12.586 1 88.75 73 ALA A O 1
ATOM 556 N N . ASP A 1 74 ? -20.906 56.281 13.539 1 84.94 74 ASP A N 1
ATOM 557 C CA . ASP A 1 74 ? -22.188 55.625 13.289 1 84.94 74 ASP A CA 1
ATOM 558 C C . ASP A 1 74 ? -22.469 55.5 11.789 1 84.94 74 ASP A C 1
ATOM 560 O O . ASP A 1 74 ? -23.547 55.906 11.32 1 84.94 74 ASP A O 1
ATOM 564 N N . VAL A 1 75 ? -21.484 55.094 11.148 1 87.25 75 VAL A N 1
ATOM 565 C CA . VAL A 1 75 ? -21.672 54.812 9.727 1 87.25 75 VAL A CA 1
ATOM 566 C C . VAL A 1 75 ? -22.578 53.594 9.547 1 87.25 75 VAL A C 1
ATOM 568 O O . VAL A 1 75 ? -22.672 52.75 10.445 1 87.25 75 VAL A O 1
ATOM 571 N N . GLU A 1 76 ? -23.266 53.5 8.414 1 84.31 76 GLU A N 1
ATOM 572 C CA . GLU A 1 76 ? -24.125 52.344 8.141 1 84.31 76 GLU A CA 1
ATOM 573 C C . GLU A 1 76 ? -23.297 51.094 7.969 1 84.31 76 GLU A C 1
ATOM 575 O O . GLU A 1 76 ? -22.375 51.031 7.152 1 84.31 76 GLU A O 1
ATOM 580 N N . LEU A 1 77 ? -23.578 50.062 8.719 1 85.56 77 LEU A N 1
ATOM 581 C CA . LEU A 1 77 ? -22.781 48.844 8.75 1 85.56 77 LEU A CA 1
ATOM 582 C C . LEU A 1 77 ? -23.094 47.938 7.551 1 85.56 77 LEU A C 1
ATOM 584 O O . LEU A 1 77 ? -22.188 47.344 6.957 1 85.56 77 LEU A O 1
ATOM 588 N N . GLU A 1 78 ? -24.25 47.781 6.973 1 80.88 78 GLU A N 1
ATOM 589 C CA . GLU A 1 78 ? -24.703 46.938 5.887 1 80.88 78 GLU A CA 1
ATOM 590 C C . GLU A 1 78 ? -24 45.594 5.91 1 80.88 78 GLU A C 1
ATOM 592 O O . GLU A 1 78 ? -24.062 44.844 6.906 1 80.88 78 GLU A O 1
ATOM 597 N N . ASP A 1 79 ? -23.188 45.219 4.902 1 86.44 79 ASP A N 1
ATOM 598 C CA . ASP A 1 79 ? -22.516 43.938 4.793 1 86.44 79 ASP A CA 1
ATOM 599 C C . ASP A 1 79 ? -21.078 44.031 5.285 1 86.44 79 ASP A C 1
ATOM 601 O O . ASP A 1 79 ? -20.219 43.219 4.891 1 86.44 79 ASP A O 1
ATOM 605 N N . ALA A 1 80 ? -20.844 45.031 6.141 1 88.5 80 ALA A N 1
ATOM 606 C CA . ALA A 1 80 ? -19.484 45.25 6.633 1 88.5 80 ALA A CA 1
ATOM 607 C C . ALA A 1 80 ? -19 44.031 7.453 1 88.5 80 ALA A C 1
ATOM 609 O O . ALA A 1 80 ? -17.812 43.688 7.414 1 88.5 80 ALA A O 1
ATOM 610 N N . LEU A 1 81 ? -19.969 43.375 8.133 1 89.88 81 LEU A N 1
ATOM 611 C CA . LEU A 1 81 ? -19.609 42.219 8.938 1 89.88 81 LEU A CA 1
ATOM 612 C C . LEU A 1 81 ? -19.125 41.062 8.055 1 89.88 81 LEU A C 1
ATOM 614 O O . LEU A 1 81 ? -18.141 40.406 8.367 1 89.88 81 LEU A O 1
ATOM 618 N N . LEU A 1 82 ? -19.766 40.875 7.004 1 91 82 LEU A N 1
ATOM 619 C CA . LEU A 1 82 ? -19.391 39.812 6.078 1 91 82 LEU A CA 1
ATOM 620 C C . LEU A 1 82 ? -18.047 40.062 5.438 1 91 82 LEU A C 1
ATOM 622 O O . LEU A 1 82 ? -17.25 39.156 5.246 1 91 82 LEU A O 1
ATOM 626 N N . TYR A 1 83 ? -17.781 41.312 5.137 1 89.62 83 TYR A N 1
ATOM 627 C CA . TYR A 1 83 ? -16.484 41.688 4.582 1 89.62 83 TYR A CA 1
ATOM 628 C C . TYR A 1 83 ? -15.375 41.438 5.602 1 89.62 83 TYR A C 1
ATOM 630 O O . TYR A 1 83 ? -14.289 40.969 5.254 1 89.62 83 TYR A O 1
ATOM 638 N N . ALA A 1 84 ? -15.672 41.812 6.793 1 91.69 84 ALA A N 1
ATOM 639 C CA . ALA A 1 84 ? -14.688 41.625 7.855 1 91.69 84 ALA A CA 1
ATOM 640 C C . ALA A 1 84 ? -14.359 40.156 8.023 1 91.69 84 ALA A C 1
ATOM 642 O O . ALA A 1 84 ? -13.203 39.781 8.266 1 91.69 84 ALA A O 1
ATOM 643 N N . ILE A 1 85 ? -15.375 39.344 7.906 1 92.25 85 ILE A N 1
ATOM 644 C CA . ILE A 1 85 ? -15.188 37.906 8.039 1 92.25 85 ILE A CA 1
ATOM 645 C C . ILE A 1 85 ? -14.398 37.375 6.84 1 92.25 85 ILE A C 1
ATOM 647 O O . ILE A 1 85 ? -13.477 36.562 7.004 1 92.25 85 ILE A O 1
ATOM 651 N N . ARG A 1 86 ? -14.758 37.844 5.688 1 90.94 86 ARG A N 1
ATOM 652 C CA . ARG A 1 86 ? -14.078 37.375 4.473 1 90.94 86 ARG A CA 1
ATOM 653 C C . ARG A 1 86 ? -12.594 37.719 4.52 1 90.94 86 ARG A C 1
ATOM 655 O O . ARG A 1 86 ? -11.758 36.938 4.078 1 90.94 86 ARG A O 1
ATOM 662 N N . GLU A 1 87 ? -12.281 38.875 5.098 1 87.06 87 GLU A N 1
ATOM 663 C CA . GLU A 1 87 ? -10.891 39.312 5.188 1 87.06 87 GLU A CA 1
ATOM 664 C C . GLU A 1 87 ? -10.203 38.719 6.406 1 87.06 87 GLU A C 1
ATOM 666 O O . GLU A 1 87 ? -9 38.906 6.602 1 87.06 87 GLU A O 1
ATOM 671 N N . GLU A 1 88 ? -10.922 37.969 7.156 1 88 88 GLU A N 1
ATOM 672 C CA . GLU A 1 88 ? -10.414 37.312 8.367 1 88 88 GLU A CA 1
ATOM 673 C C . GLU A 1 88 ? -9.805 38.344 9.32 1 88 88 GLU A C 1
ATOM 675 O O . GLU A 1 88 ? -8.75 38.125 9.906 1 88 88 GLU A O 1
ATOM 680 N N . TYR A 1 89 ? -10.375 39.531 9.227 1 87.06 89 TYR A N 1
ATOM 681 C CA . TYR A 1 89 ? -9.969 40.594 10.156 1 87.06 89 TYR A CA 1
ATOM 682 C C . TYR A 1 89 ? -10.719 40.469 11.484 1 87.06 89 TYR A C 1
ATOM 684 O O . TYR A 1 89 ? -11.773 41.062 11.672 1 87.06 89 TYR A O 1
ATOM 692 N N . VAL A 1 90 ? -10.188 39.781 12.43 1 86.31 90 VAL A N 1
ATOM 693 C CA . VAL A 1 90 ? -10.836 39.344 13.664 1 86.31 90 VAL A CA 1
ATOM 694 C C . VAL A 1 90 ? -11.219 40.594 14.5 1 86.31 90 VAL A C 1
ATOM 696 O O . VAL A 1 90 ? -12.312 40.656 15.055 1 86.31 90 VAL A O 1
ATOM 699 N N . GLU A 1 91 ? -10.336 41.531 14.539 1 83.25 91 GLU A N 1
ATOM 700 C CA . GLU A 1 91 ? -10.578 42.719 15.344 1 83.25 91 GLU A CA 1
ATOM 701 C C . GLU A 1 91 ? -11.781 43.5 14.82 1 83.25 91 GLU A C 1
ATOM 703 O O . GLU A 1 91 ? -12.602 44 15.609 1 83.25 91 GLU A O 1
ATOM 708 N N . ALA A 1 92 ? -11.766 43.594 13.523 1 89.56 92 ALA A N 1
ATOM 709 C CA . ALA A 1 92 ? -12.891 44.312 12.922 1 89.56 92 ALA A CA 1
ATOM 710 C C . ALA A 1 92 ? -14.203 43.594 13.203 1 89.56 92 ALA A C 1
ATOM 712 O O . ALA A 1 92 ? -15.234 44.219 13.43 1 89.56 92 ALA A O 1
ATOM 713 N N . VAL A 1 93 ? -14.227 42.281 13.227 1 90.62 93 VAL A N 1
ATOM 714 C CA . VAL A 1 93 ? -15.422 41.5 13.492 1 90.62 93 VAL A CA 1
ATOM 715 C C . VAL A 1 93 ? -15.898 41.75 14.922 1 90.62 93 VAL A C 1
ATOM 717 O O . VAL A 1 93 ? -17.094 41.969 15.156 1 90.62 93 VAL A O 1
ATOM 720 N N . GLU A 1 94 ? -15 41.75 15.797 1 87.38 94 GLU A N 1
ATOM 721 C CA . GLU A 1 94 ? -15.344 42 17.203 1 87.38 94 GLU A CA 1
ATOM 722 C C . GLU A 1 94 ? -15.906 43.375 17.406 1 87.38 94 GLU A C 1
ATOM 724 O O . GLU A 1 94 ? -16.906 43.562 18.109 1 87.38 94 GLU A O 1
ATOM 729 N N . MET A 1 95 ? -15.258 44.406 16.781 1 88.56 95 MET A N 1
ATOM 730 C CA . MET A 1 95 ? -15.695 45.781 16.922 1 88.56 95 MET A CA 1
ATOM 731 C C . MET A 1 95 ? -17.109 45.969 16.359 1 88.56 95 MET A C 1
ATOM 733 O O . MET A 1 95 ? -17.938 46.625 16.984 1 88.56 95 MET A O 1
ATOM 737 N N . ILE A 1 96 ? -17.312 45.344 15.211 1 89.88 96 ILE A N 1
ATOM 738 C CA . ILE A 1 96 ? -18.609 45.5 14.547 1 89.88 96 ILE A CA 1
ATOM 739 C C . ILE A 1 96 ? -19.688 44.781 15.367 1 89.88 96 ILE A C 1
ATOM 741 O O . ILE A 1 96 ? -20.781 45.344 15.562 1 89.88 96 ILE A O 1
ATOM 745 N N . LEU A 1 97 ? -19.438 43.625 15.852 1 88.12 97 LEU A N 1
ATOM 746 C CA . LEU A 1 97 ? -20.406 42.844 16.641 1 88.12 97 LEU A CA 1
ATOM 747 C C . LEU A 1 97 ? -20.734 43.562 17.938 1 88.12 97 LEU A C 1
ATOM 749 O O . LEU A 1 97 ? -21.891 43.594 18.375 1 88.12 97 LEU A O 1
ATOM 753 N N . THR A 1 98 ? -19.688 44.094 18.609 1 85.12 98 THR A N 1
ATOM 754 C CA . THR A 1 98 ? -19.906 44.844 19.844 1 85.12 98 THR A CA 1
ATOM 755 C C . THR A 1 98 ? -20.734 46.094 19.578 1 85.12 98 THR A C 1
ATOM 757 O O . THR A 1 98 ? -21.625 46.438 20.359 1 85.12 98 THR A O 1
ATOM 760 N N . HIS A 1 99 ? -20.359 46.781 18.469 1 85.81 99 HIS A N 1
ATOM 761 C CA . HIS A 1 99 ? -21.109 47.969 18.094 1 85.81 99 HIS A CA 1
ATOM 762 C C . HIS A 1 99 ? -22.578 47.625 17.797 1 85.81 99 HIS A C 1
ATOM 764 O O . HIS A 1 99 ? -23.484 48.375 18.172 1 85.81 99 HIS A O 1
ATOM 770 N N . GLN A 1 100 ? -22.781 46.562 17.109 1 84.19 100 GLN A N 1
ATOM 771 C CA . GLN A 1 100 ? -24.141 46.125 16.766 1 84.19 100 GLN A CA 1
ATOM 772 C C . GLN A 1 100 ? -24.938 45.781 18.031 1 84.19 100 GLN A C 1
ATOM 774 O O . GLN A 1 100 ? -26.125 46.031 18.109 1 84.19 100 GLN A O 1
ATOM 779 N N . LEU A 1 101 ? -24.344 45.125 18.922 1 83.19 101 LEU A N 1
ATOM 780 C CA . LEU A 1 101 ? -25 44.75 20.156 1 83.19 101 LEU A CA 1
ATOM 781 C C . LEU A 1 101 ? -25.406 45.969 20.969 1 83.19 101 LEU A C 1
ATOM 783 O O . LEU A 1 101 ? -26.469 45.969 21.594 1 83.19 101 LEU A O 1
ATOM 787 N N . GLN A 1 102 ? -24.484 46.938 20.984 1 81.19 102 GLN A N 1
ATOM 788 C CA . GLN A 1 102 ? -24.75 48.156 21.75 1 81.19 102 GLN A CA 1
ATOM 789 C C . GLN A 1 102 ? -25.859 48.969 21.094 1 81.19 102 GLN A C 1
ATOM 791 O O . GLN A 1 102 ? -26.703 49.562 21.797 1 81.19 102 GLN A O 1
ATOM 796 N N . LYS A 1 103 ? -25.844 48.969 19.781 1 81.31 103 LYS A N 1
ATOM 797 C CA . LYS A 1 103 ? -26.781 49.812 19.062 1 81.31 103 LYS A CA 1
ATOM 798 C C . LYS A 1 103 ? -28.141 49.156 18.922 1 81.31 103 LYS A C 1
ATOM 800 O O . LYS A 1 103 ? -29.188 49.781 19.094 1 81.31 103 LYS A O 1
ATOM 805 N N . TYR A 1 104 ? -28.203 47.875 18.406 1 77.19 104 TYR A N 1
ATOM 806 C CA . TYR A 1 104 ? -29.453 47.25 18.016 1 77.19 104 TYR A CA 1
ATOM 807 C C . TYR A 1 104 ? -29.859 46.188 19.031 1 77.19 104 TYR A C 1
ATOM 809 O O . TYR A 1 104 ? -30.984 45.688 19.016 1 77.19 104 TYR A O 1
ATOM 817 N N . GLY A 1 105 ? -29.094 45.844 19.859 1 70.06 105 GLY A N 1
ATOM 818 C CA . GLY A 1 105 ? -29.391 44.781 20.812 1 70.06 105 GLY A CA 1
ATOM 819 C C . GLY A 1 105 ? -29.172 43.406 20.266 1 70.06 105 GLY A C 1
ATOM 820 O O . GLY A 1 105 ? -28.594 43.219 19.188 1 70.06 105 GLY A O 1
ATOM 821 N N . GLU A 1 106 ? -29.594 42.312 20.969 1 68.31 106 GLU A N 1
ATOM 822 C CA . GLU A 1 106 ? -29.328 40.906 20.641 1 68.31 106 GLU A CA 1
ATOM 823 C C . GLU A 1 106 ? -30.172 40.438 19.453 1 68.31 106 GLU A C 1
ATOM 825 O O . GLU A 1 106 ? -29.781 39.531 18.719 1 68.31 106 GLU A O 1
ATOM 830 N N . ASP A 1 107 ? -31.234 41.094 19.172 1 61.56 107 ASP A N 1
ATOM 831 C CA . ASP A 1 107 ? -32.188 40.656 18.156 1 61.56 107 ASP A CA 1
ATOM 832 C C . ASP A 1 107 ? -31.688 41 16.75 1 61.56 107 ASP A C 1
ATOM 834 O O . ASP A 1 107 ? -32.156 40.438 15.766 1 61.56 107 ASP A O 1
ATOM 838 N N . TYR A 1 108 ? -30.781 41.938 16.578 1 60.12 108 TYR A N 1
ATOM 839 C CA . TYR A 1 108 ? -30.297 42.438 15.289 1 60.12 108 TYR A CA 1
ATOM 840 C C . TYR A 1 108 ? -29.344 41.438 14.648 1 60.12 108 TYR A C 1
ATOM 842 O O . TYR A 1 108 ? -29.109 41.469 13.438 1 60.12 108 TYR A O 1
ATOM 850 N N . LEU A 1 109 ? -28.906 40.531 15.422 1 59.06 109 LEU A N 1
ATOM 851 C CA . LEU A 1 109 ? -27.859 39.625 14.922 1 59.06 109 LEU A CA 1
ATOM 852 C C . LEU A 1 109 ? -28.391 38.781 13.773 1 59.06 109 LEU A C 1
ATOM 854 O O . LEU A 1 109 ? -27.609 38.281 12.945 1 59.06 109 LEU A O 1
ATOM 858 N N . GLN A 1 110 ? -29.766 38.719 13.602 1 60 110 GLN A N 1
ATOM 859 C CA . GLN A 1 110 ? -30.312 37.812 12.594 1 60 110 GLN A CA 1
ATOM 860 C C . GLN A 1 110 ? -30.922 38.594 11.43 1 60 110 GLN A C 1
ATOM 862 O O . GLN A 1 110 ? -31.656 38.031 10.609 1 60 110 GLN A O 1
ATOM 867 N N . THR A 1 111 ? -30.453 39.875 11.258 1 60.62 111 THR A N 1
ATOM 868 C CA . THR A 1 111 ? -31.062 40.688 10.195 1 60.62 111 THR A CA 1
ATOM 869 C C . THR A 1 111 ? -30.359 40.438 8.867 1 60.62 111 THR A C 1
ATOM 871 O O . THR A 1 111 ? -29.125 40.375 8.812 1 60.62 111 THR A O 1
ATOM 874 N N . GLU A 1 112 ? -31.188 40.094 7.84 1 62.16 112 GLU A N 1
ATOM 875 C CA . GLU A 1 112 ? -30.703 39.812 6.488 1 62.16 112 GLU A CA 1
ATOM 876 C C . GLU A 1 112 ? -30.469 41.125 5.711 1 62.16 112 GLU A C 1
ATOM 878 O O . GLU A 1 112 ? -31.281 42.062 5.781 1 62.16 112 GLU A O 1
ATOM 883 N N . PHE A 1 113 ? -29.188 41.344 5.371 1 65.31 113 PHE A N 1
ATOM 884 C CA . PHE A 1 113 ? -28.875 42.5 4.531 1 65.31 113 PHE A CA 1
ATOM 885 C C . PHE A 1 113 ? -28.688 42.094 3.082 1 65.31 113 PHE A C 1
ATOM 887 O O . PHE A 1 113 ? -28.188 41 2.811 1 65.31 113 PHE A O 1
ATOM 894 N N . GLU A 1 114 ? -29.344 42.75 2.229 1 64.88 114 GLU A N 1
ATOM 895 C CA . GLU A 1 114 ? -29.125 42.5 0.804 1 64.88 114 GLU A CA 1
ATOM 896 C C . GLU A 1 114 ? -27.766 43.031 0.363 1 64.88 114 GLU A C 1
ATOM 898 O O . GLU A 1 114 ? -27.375 44.156 0.694 1 64.88 114 GLU A O 1
ATOM 903 N N . SER A 1 115 ? -26.891 42.094 0.068 1 72.12 115 SER A N 1
ATOM 904 C CA . SER A 1 115 ? -25.562 42.5 -0.396 1 72.12 115 SER A CA 1
ATOM 905 C C . SER A 1 115 ? -25.375 42.156 -1.873 1 72.12 115 SER A C 1
ATOM 907 O O . SER A 1 115 ? -26.031 41.25 -2.398 1 72.12 115 SER A O 1
ATOM 909 N N . ASN A 1 116 ? -24.719 42.969 -2.602 1 67.62 116 ASN A N 1
ATOM 910 C CA . ASN A 1 116 ? -24.391 42.719 -4 1 67.62 116 ASN A CA 1
ATOM 911 C C . ASN A 1 116 ? -23.297 41.656 -4.137 1 67.62 116 ASN A C 1
ATOM 913 O O . ASN A 1 116 ? -23.156 41.062 -5.195 1 67.62 116 ASN A O 1
ATOM 917 N N . THR A 1 117 ? -22.578 41.375 -3.057 1 78 117 THR A N 1
ATOM 918 C CA . THR A 1 117 ? -21.422 40.5 -3.129 1 78 117 THR A CA 1
ATOM 919 C C . THR A 1 117 ? -21.781 39.125 -2.578 1 78 117 THR A C 1
ATOM 921 O O . THR A 1 117 ? -21.297 38.094 -3.084 1 78 117 THR A O 1
ATOM 924 N N . PHE A 1 118 ? -22.641 39.156 -1.592 1 85.31 118 PHE A N 1
ATOM 925 C CA . PHE A 1 118 ? -22.969 37.875 -0.943 1 85.31 118 PHE A CA 1
ATOM 926 C C . PHE A 1 118 ? -24.438 37.5 -1.184 1 85.31 118 PHE A C 1
ATOM 928 O O . PHE A 1 118 ? -25.312 38.375 -1.191 1 85.31 118 PHE A O 1
ATOM 935 N N . THR A 1 119 ? -24.719 36.312 -1.44 1 84.12 119 THR A N 1
ATOM 936 C CA . THR A 1 119 ? -26.078 35.844 -1.613 1 84.12 119 THR A CA 1
ATOM 937 C C . THR A 1 119 ? -26.797 35.75 -0.271 1 84.12 119 THR A C 1
ATOM 939 O O . THR A 1 119 ? -26.172 35.719 0.783 1 84.12 119 THR A O 1
ATOM 942 N N . LEU A 1 120 ? -28.062 35.75 -0.336 1 80.81 120 LEU A N 1
ATOM 943 C CA . LEU A 1 120 ? -28.891 35.812 0.863 1 80.81 120 LEU A CA 1
ATOM 944 C C . LEU A 1 120 ? -28.672 34.594 1.739 1 80.81 120 LEU A C 1
ATOM 946 O O . LEU A 1 120 ? -28.828 34.656 2.961 1 80.81 120 LEU A O 1
ATOM 950 N N . ASP A 1 121 ? -28.172 33.531 1.188 1 85.38 121 ASP A N 1
ATOM 951 C CA . ASP A 1 121 ? -28 32.281 1.935 1 85.38 121 ASP A CA 1
ATOM 952 C C . ASP A 1 121 ? -26.719 32.344 2.77 1 85.38 121 ASP A C 1
ATOM 954 O O . ASP A 1 121 ? -26.547 31.531 3.686 1 85.38 121 ASP A O 1
ATOM 958 N N . ILE A 1 122 ? -25.875 33.312 2.537 1 89.75 122 ILE A N 1
ATOM 959 C CA . ILE A 1 122 ? -24.594 33.406 3.234 1 89.75 122 ILE A CA 1
ATOM 960 C C . ILE A 1 122 ? -24.75 34.25 4.492 1 89.75 122 ILE A C 1
ATOM 962 O O . ILE A 1 122 ? -24.719 35.469 4.43 1 89.75 122 ILE A O 1
ATOM 966 N N . THR A 1 123 ? -24.938 33.594 5.57 1 89.38 123 THR A N 1
ATOM 967 C CA . THR A 1 123 ? -24.953 34.219 6.875 1 89.38 123 THR A CA 1
ATOM 968 C C . THR A 1 123 ? -23.531 34.375 7.43 1 89.38 123 THR A C 1
ATOM 970 O O . THR A 1 123 ? -22.609 33.719 6.949 1 89.38 123 THR A O 1
ATOM 973 N N . PRO A 1 124 ? -23.344 35.281 8.422 1 90.38 124 PRO A N 1
ATOM 974 C CA . PRO A 1 124 ? -22 35.469 9 1 90.38 124 PRO A CA 1
ATOM 975 C C . PRO A 1 124 ? -21.375 34.156 9.469 1 90.38 124 PRO A C 1
ATOM 977 O O . PRO A 1 124 ? -20.203 33.906 9.219 1 90.38 124 PRO A O 1
ATOM 980 N N . ILE A 1 125 ? -22.156 33.281 10.008 1 92.56 125 ILE A N 1
ATOM 981 C CA . ILE A 1 125 ? -21.594 32.031 10.539 1 92.56 125 ILE A CA 1
ATOM 982 C C . ILE A 1 125 ? -21.266 31.094 9.391 1 92.56 125 ILE A C 1
ATOM 984 O O . ILE A 1 125 ? -20.297 30.328 9.461 1 92.56 125 ILE A O 1
ATOM 988 N N . ILE A 1 126 ? -22.047 31.109 8.336 1 94 126 ILE A N 1
ATOM 989 C CA . ILE A 1 126 ? -21.781 30.266 7.172 1 94 126 ILE A CA 1
ATOM 990 C C . ILE A 1 126 ? -20.5 30.719 6.48 1 94 126 ILE A C 1
ATOM 992 O O . ILE A 1 126 ? -19.641 29.891 6.133 1 94 126 ILE A O 1
ATOM 996 N N . LEU A 1 127 ? -20.375 32 6.332 1 93.38 127 LEU A N 1
ATOM 997 C CA . LEU A 1 127 ? -19.172 32.531 5.703 1 93.38 127 LEU A CA 1
ATOM 998 C C . LEU A 1 127 ? -17.938 32.219 6.555 1 93.38 127 LEU A C 1
ATOM 1000 O O . LEU A 1 127 ? -16.875 31.906 6.023 1 93.38 127 LEU A O 1
ATOM 1004 N N . ALA A 1 128 ? -18.109 32.406 7.844 1 94 128 ALA A N 1
ATOM 1005 C CA . ALA A 1 128 ? -17 32.094 8.742 1 94 128 ALA A CA 1
ATOM 1006 C C . ALA A 1 128 ? -16.609 30.641 8.648 1 94 128 ALA A C 1
ATOM 1008 O O . ALA A 1 128 ? -15.422 30.297 8.727 1 94 128 ALA A O 1
ATOM 1009 N N . GLY A 1 129 ? -17.578 29.797 8.461 1 94.38 129 GLY A N 1
ATOM 1010 C CA . GLY A 1 129 ? -17.312 28.391 8.281 1 94.38 129 GLY A CA 1
ATOM 1011 C C . GLY A 1 129 ? -16.594 28.062 6.988 1 94.38 129 GLY A C 1
ATOM 1012 O O . GLY A 1 129 ? -15.711 27.203 6.957 1 94.38 129 GLY A O 1
ATOM 1013 N N . HIS A 1 130 ? -16.969 28.812 5.969 1 94.69 130 HIS A N 1
ATOM 1014 C CA . HIS A 1 130 ? -16.312 28.625 4.684 1 94.69 130 HIS A CA 1
ATOM 1015 C C . HIS A 1 130 ? -14.828 28.938 4.773 1 94.69 130 HIS A C 1
ATOM 1017 O O . HIS A 1 130 ? -14 28.234 4.195 1 94.69 130 HIS A O 1
ATOM 1023 N N . ILE A 1 131 ? -14.508 29.953 5.508 1 92.38 131 ILE A N 1
ATOM 1024 C CA . ILE A 1 131 ? -13.125 30.406 5.648 1 92.38 131 ILE A CA 1
ATOM 1025 C C . ILE A 1 131 ? -12.414 29.578 6.715 1 92.38 131 ILE A C 1
ATOM 1027 O O . ILE A 1 131 ? -11.195 29.438 6.68 1 92.38 131 ILE A O 1
ATOM 1031 N N . ASP A 1 132 ? -13.141 28.938 7.613 1 92.75 132 ASP A N 1
ATOM 1032 C CA . ASP A 1 132 ? -12.641 28.062 8.672 1 92.75 132 ASP A CA 1
ATOM 1033 C C . ASP A 1 132 ? -11.711 28.828 9.617 1 92.75 132 ASP A C 1
ATOM 1035 O O . ASP A 1 132 ? -10.594 28.375 9.875 1 92.75 132 ASP A O 1
ATOM 1039 N N . ASN A 1 133 ? -12.102 30.047 9.977 1 88.12 133 ASN A N 1
ATOM 1040 C CA . ASN A 1 133 ? -11.375 30.812 10.992 1 88.12 133 ASN A CA 1
ATOM 1041 C C . ASN A 1 133 ? -11.891 30.516 12.398 1 88.12 133 ASN A C 1
ATOM 1043 O O . ASN A 1 133 ? -13.023 30.875 12.734 1 88.12 133 ASN A O 1
ATOM 1047 N N . TYR A 1 134 ? -11.086 29.922 13.18 1 87.25 134 TYR A N 1
ATOM 1048 C CA . TYR A 1 134 ? -11.484 29.422 14.484 1 87.25 134 TYR A CA 1
ATOM 1049 C C . TYR A 1 134 ? -11.992 30.547 15.383 1 87.25 134 TYR A C 1
ATOM 1051 O O . TYR A 1 134 ? -13.039 30.422 16.016 1 87.25 134 TYR A O 1
ATOM 1059 N N . GLU A 1 135 ? -11.359 31.688 15.398 1 84.19 135 GLU A N 1
ATOM 1060 C CA . GLU A 1 135 ? -11.688 32.812 16.297 1 84.19 135 GLU A CA 1
ATOM 1061 C C . GLU A 1 135 ? -13.023 33.438 15.922 1 84.19 135 GLU A C 1
ATOM 1063 O O . GLU A 1 135 ? -13.852 33.688 16.797 1 84.19 135 GLU A O 1
ATOM 1068 N N . ILE A 1 136 ? -13.125 33.656 14.664 1 89.94 136 ILE A N 1
ATOM 1069 C CA . ILE A 1 136 ? -14.352 34.281 14.188 1 89.94 136 ILE A CA 1
ATOM 1070 C C . ILE A 1 136 ? -15.547 33.375 14.445 1 89.94 136 ILE A C 1
ATOM 1072 O O . ILE A 1 136 ? -16.594 33.844 14.898 1 89.94 136 ILE A O 1
ATOM 1076 N N . ILE A 1 137 ? -15.398 32.156 14.281 1 91.75 137 ILE A N 1
ATOM 1077 C CA . ILE A 1 137 ? -16.469 31.188 14.484 1 91.75 137 ILE A CA 1
ATOM 1078 C C . ILE A 1 137 ? -16.859 31.156 15.961 1 91.75 137 ILE A C 1
ATOM 1080 O O . ILE A 1 137 ? -18.047 31.125 16.297 1 91.75 137 ILE A O 1
ATOM 1084 N N . LYS A 1 138 ? -15.898 31.141 16.766 1 88.44 138 LYS A N 1
ATOM 1085 C CA . LYS A 1 138 ? -16.156 31.109 18.203 1 88.44 138 LYS A CA 1
ATOM 1086 C C . LYS A 1 138 ? -16.938 32.344 18.656 1 88.44 138 LYS A C 1
ATOM 1088 O O . LYS A 1 138 ? -17.891 32.25 19.422 1 88.44 138 LYS A O 1
ATOM 1093 N N . MET A 1 139 ? -16.547 33.531 18.141 1 86.94 139 MET A N 1
ATOM 1094 C CA . MET A 1 139 ? -17.219 34.781 18.484 1 86.94 139 MET A CA 1
ATOM 1095 C C . MET A 1 139 ? -18.688 34.75 18.062 1 86.94 139 MET A C 1
ATOM 1097 O O . MET A 1 139 ? -19.562 35.188 18.812 1 86.94 139 MET A O 1
ATOM 1101 N N . LEU A 1 140 ? -18.875 34.219 16.953 1 89.56 140 LEU A N 1
ATOM 1102 C CA . LEU A 1 140 ? -20.234 34.188 16.422 1 89.56 140 LEU A CA 1
ATOM 1103 C C . LEU A 1 140 ? -21.078 33.156 17.188 1 89.56 140 LEU A C 1
ATOM 1105 O O . LEU A 1 140 ? -22.25 33.406 17.5 1 89.56 140 LEU A O 1
ATOM 1109 N N . LEU A 1 141 ? -20.531 32.062 17.516 1 89.94 141 LEU A N 1
ATOM 1110 C CA . LEU A 1 141 ? -21.25 31.016 18.266 1 89.94 141 LEU A CA 1
ATOM 1111 C C . LEU A 1 141 ? -21.609 31.516 19.656 1 89.94 141 LEU A C 1
ATOM 1113 O O . LEU A 1 141 ? -22.703 31.234 20.156 1 89.94 141 LEU A O 1
ATOM 1117 N N . ASP A 1 142 ? -20.672 32.219 20.281 1 84.06 142 ASP A N 1
ATOM 1118 C CA . ASP A 1 142 ? -20.906 32.75 21.625 1 84.06 142 ASP A CA 1
ATOM 1119 C C . ASP A 1 142 ? -22.047 33.75 21.641 1 84.06 142 ASP A C 1
ATOM 1121 O O . ASP A 1 142 ? -22.719 33.938 22.656 1 84.06 142 ASP A O 1
ATOM 1125 N N . ARG A 1 143 ? -22.234 34.406 20.547 1 84.56 143 ARG A N 1
ATOM 1126 C CA . ARG A 1 143 ? -23.281 35.406 20.453 1 84.56 143 ARG A CA 1
ATOM 1127 C C . ARG A 1 143 ? -24.578 34.812 19.953 1 84.56 143 ARG A C 1
ATOM 1129 O O . ARG A 1 143 ? -25.531 35.562 19.641 1 84.56 143 ARG A O 1
ATOM 1136 N N . GLY A 1 144 ? -24.625 33.406 19.672 1 83.56 144 GLY A N 1
ATOM 1137 C CA . GLY A 1 144 ? -25.891 32.75 19.453 1 83.56 144 GLY A CA 1
ATOM 1138 C C . GLY A 1 144 ? -26.109 32.344 18 1 83.56 144 GLY A C 1
ATOM 1139 O O . GLY A 1 144 ? -27.141 31.766 17.656 1 83.56 144 GLY A O 1
ATOM 1140 N N . TYR A 1 145 ? -25.172 32.719 17.141 1 87.56 145 TYR A N 1
ATOM 1141 C CA . TYR A 1 145 ? -25.328 32.281 15.75 1 87.56 145 TYR A CA 1
ATOM 1142 C C . TYR A 1 145 ? -25.266 30.766 15.641 1 87.56 145 TYR A C 1
ATOM 1144 O O . TYR A 1 145 ? -24.5 30.109 16.344 1 87.56 145 TYR A O 1
ATOM 1152 N N . ARG A 1 146 ? -26.203 30.203 14.836 1 89.06 146 ARG A N 1
ATOM 1153 C CA . ARG A 1 146 ? -26.219 28.766 14.602 1 89.06 146 ARG A CA 1
ATOM 1154 C C . ARG A 1 146 ? -26.578 28.453 13.156 1 89.06 146 ARG A C 1
ATOM 1156 O O . ARG A 1 146 ? -27.188 29.281 12.461 1 89.06 146 ARG A O 1
ATOM 1163 N N . ILE A 1 147 ? -26.109 27.344 12.75 1 91.12 147 ILE A N 1
ATOM 1164 C CA . ILE A 1 147 ? -26.453 26.875 11.414 1 91.12 147 ILE A CA 1
ATOM 1165 C C . ILE A 1 147 ? -27.453 25.719 11.523 1 91.12 147 ILE A C 1
ATOM 1167 O O . ILE A 1 147 ? -27.125 24.656 12.055 1 91.12 147 ILE A O 1
ATOM 1171 N N . PRO A 1 148 ? -28.625 25.938 11.062 1 87.19 148 PRO A N 1
ATOM 1172 C CA . PRO A 1 148 ? -29.578 24.828 11.078 1 87.19 148 PRO A CA 1
ATOM 1173 C C . PRO A 1 148 ? -29.219 23.719 10.102 1 87.19 148 PRO A C 1
ATOM 1175 O O . PRO A 1 148 ? -28.734 24 9 1 87.19 148 PRO A O 1
ATOM 1178 N N . ARG A 1 149 ? -29.406 22.516 10.492 1 88.44 149 ARG A N 1
ATOM 1179 C CA . ARG A 1 149 ? -29.141 21.375 9.617 1 88.44 149 ARG A CA 1
ATOM 1180 C C . ARG A 1 149 ? -30.094 21.359 8.43 1 88.44 149 ARG A C 1
ATOM 1182 O O . ARG A 1 149 ? -31.297 21.531 8.594 1 88.44 149 ARG A O 1
ATOM 1189 N N . PRO A 1 150 ? -29.469 21.266 7.285 1 90.31 150 PRO A N 1
ATOM 1190 C CA . PRO A 1 150 ? -30.328 21.234 6.102 1 90.31 150 PRO A CA 1
ATOM 1191 C C . PRO A 1 150 ? -31.234 20 6.074 1 90.31 150 PRO A C 1
ATOM 1193 O O . PRO A 1 150 ? -30.859 18.938 6.605 1 90.31 150 PRO A O 1
ATOM 1196 N N . HIS A 1 151 ? -32.375 20.172 5.473 1 87.75 151 HIS A N 1
ATOM 1197 C CA . HIS A 1 151 ? -33.344 19.078 5.344 1 87.75 151 HIS A CA 1
ATOM 1198 C C . HIS A 1 151 ? -32.875 18.078 4.281 1 87.75 151 HIS A C 1
ATOM 1200 O O . HIS A 1 151 ? -32.094 18.422 3.391 1 87.75 151 HIS A O 1
ATOM 1206 N N . ASP A 1 152 ? -33.375 16.875 4.492 1 86.38 152 ASP A N 1
ATOM 1207 C CA . ASP A 1 152 ? -33.031 15.828 3.545 1 86.38 152 ASP A CA 1
ATOM 1208 C C . ASP A 1 152 ? -33.562 16.141 2.152 1 86.38 152 ASP A C 1
ATOM 1210 O O . ASP A 1 152 ? -34.5 16.922 2.012 1 86.38 152 ASP A O 1
ATOM 1214 N N . LEU A 1 153 ? -33.031 15.594 1.13 1 85.81 153 LEU A N 1
ATOM 1215 C CA . LEU A 1 153 ? -33.406 15.836 -0.26 1 85.81 153 LEU A CA 1
ATOM 1216 C C . LEU A 1 153 ? -34.844 15.414 -0.516 1 85.81 153 LEU A C 1
ATOM 1218 O O . LEU A 1 153 ? -35.531 16 -1.364 1 85.81 153 LEU A O 1
ATOM 1222 N N . THR A 1 154 ? -35.375 14.445 0.295 1 85.25 154 THR A N 1
ATOM 1223 C CA . THR A 1 154 ? -36.719 13.93 0.051 1 85.25 154 THR A CA 1
ATOM 1224 C C . THR A 1 154 ? -37.719 14.555 1.011 1 85.25 154 THR A C 1
ATOM 1226 O O . THR A 1 154 ? -38.844 14.055 1.162 1 85.25 154 THR A O 1
ATOM 1229 N N . CYS A 1 155 ? -37.188 15.68 1.636 1 87.06 155 CYS A N 1
ATOM 1230 C CA . CYS A 1 155 ? -38.094 16.328 2.592 1 87.06 155 CYS A CA 1
ATOM 1231 C C . CYS A 1 155 ? -39.25 17 1.882 1 87.06 155 CYS A C 1
ATOM 1233 O O . CYS A 1 155 ? -39.094 17.641 0.84 1 87.06 155 CYS A O 1
ATOM 1235 N N . HIS A 1 156 ? -40.562 16.766 2.41 1 86.5 156 HIS A N 1
ATOM 1236 C CA . HIS A 1 156 ? -41.781 17.312 1.825 1 86.5 156 HIS A CA 1
ATOM 1237 C C . HIS A 1 156 ? -42.406 18.391 2.727 1 86.5 156 HIS A C 1
ATOM 1239 O O . HIS A 1 156 ? -43.625 18.547 2.76 1 86.5 156 HIS A O 1
ATOM 1245 N N . CYS A 1 157 ? -41.5 19.047 3.436 1 87.69 157 CYS A N 1
ATOM 1246 C CA . CYS A 1 157 ? -42 20.109 4.289 1 87.69 157 CYS A CA 1
ATOM 1247 C C . CYS A 1 157 ? -42.406 21.328 3.467 1 87.69 157 CYS A C 1
ATOM 1249 O O . CYS A 1 157 ? -42 21.453 2.305 1 87.69 157 CYS A O 1
ATOM 1251 N N . ASP A 1 158 ? -43.219 22.25 3.926 1 88.06 158 ASP A N 1
ATOM 1252 C CA . ASP A 1 158 ? -43.75 23.406 3.213 1 88.06 158 ASP A CA 1
ATOM 1253 C C . ASP A 1 158 ? -42.625 24.344 2.758 1 88.06 158 ASP A C 1
ATOM 1255 O O . ASP A 1 158 ? -42.656 24.844 1.636 1 88.06 158 ASP A O 1
ATOM 1259 N N . ASP A 1 159 ? -41.688 24.5 3.568 1 85.12 159 ASP A N 1
ATOM 1260 C CA . ASP A 1 159 ? -40.594 25.406 3.236 1 85.12 159 ASP A CA 1
ATOM 1261 C C . ASP A 1 159 ? -39.75 24.844 2.088 1 85.12 159 ASP A C 1
ATOM 1263 O O . ASP A 1 159 ? -39.344 25.578 1.187 1 85.12 159 ASP A O 1
ATOM 1267 N N . CYS A 1 160 ? -39.469 23.594 2.072 1 87.38 160 CYS A N 1
ATOM 1268 C CA . CYS A 1 160 ? -38.656 22.953 1.045 1 87.38 160 CYS A CA 1
ATOM 1269 C C . CYS A 1 160 ? -39.406 22.891 -0.281 1 87.38 160 CYS A C 1
ATOM 1271 O O . CYS A 1 160 ? -38.781 23.062 -1.345 1 87.38 160 CYS A O 1
ATOM 1273 N N . LEU A 1 161 ? -40.781 22.672 -0.179 1 87.81 161 LEU A N 1
ATOM 1274 C CA . LEU A 1 161 ? -41.594 22.625 -1.396 1 87.81 161 LEU A CA 1
ATOM 1275 C C . LEU A 1 161 ? -41.688 24 -2.045 1 87.81 161 LEU A C 1
ATOM 1277 O O . LEU A 1 161 ? -41.531 24.125 -3.264 1 87.81 161 LEU A O 1
ATOM 1281 N N . LYS A 1 162 ? -41.875 24.984 -1.216 1 86.88 162 LYS A N 1
ATOM 1282 C CA . LYS A 1 162 ? -41.938 26.359 -1.729 1 86.88 162 LYS A CA 1
ATOM 1283 C C . LYS A 1 162 ? -40.594 26.781 -2.311 1 86.88 162 LYS A C 1
ATOM 1285 O O . LYS A 1 162 ? -40.531 27.422 -3.365 1 86.88 162 LYS A O 1
ATOM 1290 N N . GLY A 1 163 ? -39.531 26.453 -1.621 1 83.81 163 GLY A N 1
ATOM 1291 C CA . GLY A 1 163 ? -38.188 26.797 -2.09 1 83.81 163 GLY A CA 1
ATOM 1292 C C . GLY A 1 163 ? -37.844 26.141 -3.41 1 83.81 163 GLY A C 1
ATOM 1293 O O . GLY A 1 163 ? -37.219 26.766 -4.27 1 83.81 163 GLY A O 1
ATOM 1294 N N . SER A 1 164 ? -38.344 24.922 -3.609 1 82.94 164 SER A N 1
ATOM 1295 C CA . SER A 1 164 ? -38 24.172 -4.816 1 82.94 164 SER A CA 1
ATOM 1296 C C . SER A 1 164 ? -38.844 24.641 -6 1 82.94 164 SER A C 1
ATOM 1298 O O . SER A 1 164 ? -38.438 24.5 -7.152 1 82.94 164 SER A O 1
ATOM 1300 N N . THR A 1 165 ? -40.031 25.188 -5.68 1 84.88 165 THR A N 1
ATOM 1301 C CA . THR A 1 165 ? -40.875 25.641 -6.77 1 84.88 165 THR A CA 1
ATOM 1302 C C . THR A 1 165 ? -40.531 27.062 -7.184 1 84.88 165 THR A C 1
ATOM 1304 O O . THR A 1 165 ? -40.531 27.391 -8.375 1 84.88 165 THR A O 1
ATOM 1307 N N . ASP A 1 166 ? -40.094 27.891 -6.25 1 84.75 166 ASP A N 1
ATOM 1308 C CA . ASP A 1 166 ? -39.844 29.297 -6.527 1 84.75 166 ASP A CA 1
ATOM 1309 C C . ASP A 1 166 ? -38.438 29.469 -7.117 1 84.75 166 ASP A C 1
ATOM 1311 O O . ASP A 1 166 ? -38.25 30.203 -8.102 1 84.75 166 ASP A O 1
ATOM 1315 N N . ASP A 1 167 ? -37.406 28.844 -6.5 1 86.62 167 ASP A N 1
ATOM 1316 C CA . ASP A 1 167 ? -36 28.984 -6.914 1 86.62 167 ASP A CA 1
ATOM 1317 C C . ASP A 1 167 ? -35.219 27.688 -6.652 1 86.62 167 ASP A C 1
ATOM 1319 O O . ASP A 1 167 ? -34.562 27.562 -5.621 1 86.62 167 ASP A O 1
ATOM 1323 N N . VAL A 1 168 ? -35.25 26.922 -7.703 1 82.25 168 VAL A N 1
ATOM 1324 C CA . VAL A 1 168 ? -34.625 25.609 -7.574 1 82.25 168 VAL A CA 1
ATOM 1325 C C . VAL A 1 168 ? -33.125 25.75 -7.359 1 82.25 168 VAL A C 1
ATOM 1327 O O . VAL A 1 168 ? -32.531 25.047 -6.551 1 82.25 168 VAL A O 1
ATOM 1330 N N . LEU A 1 169 ? -32.562 26.672 -7.988 1 83.31 169 LEU A N 1
ATOM 1331 C CA . LEU A 1 169 ? -31.109 26.859 -7.91 1 83.31 169 LEU A CA 1
ATOM 1332 C C . LEU A 1 169 ? -30.719 27.438 -6.555 1 83.31 169 LEU A C 1
ATOM 1334 O O . LEU A 1 169 ? -29.75 26.984 -5.941 1 83.31 169 LEU A O 1
ATOM 1338 N N . GLY A 1 170 ? -31.453 28.391 -6.16 1 85.81 170 GLY A N 1
ATOM 1339 C CA . GLY A 1 170 ? -31.172 28.984 -4.863 1 85.81 170 GLY A CA 1
ATOM 1340 C C . GLY A 1 170 ? -31.328 28.016 -3.713 1 85.81 170 GLY A C 1
ATOM 1341 O O . GLY A 1 170 ? -30.531 28.031 -2.762 1 85.81 170 GLY A O 1
ATOM 1342 N N . HIS A 1 171 ? -32.219 27.188 -3.926 1 85.69 171 HIS A N 1
ATOM 1343 C CA . HIS A 1 171 ? -32.5 26.219 -2.871 1 85.69 171 HIS A CA 1
ATOM 1344 C C . HIS A 1 171 ? -31.359 25.203 -2.76 1 85.69 171 HIS A C 1
ATOM 1346 O O . HIS A 1 171 ? -30.906 24.891 -1.656 1 85.69 171 HIS A O 1
ATOM 1352 N N . SER A 1 172 ? -30.922 24.703 -3.869 1 86.69 172 SER A N 1
ATOM 1353 C CA . SER A 1 172 ? -29.844 23.734 -3.875 1 86.69 172 SER A CA 1
ATOM 1354 C C . SER A 1 172 ? -28.531 24.375 -3.447 1 86.69 172 SER A C 1
ATOM 1356 O O . SER A 1 172 ? -27.719 23.75 -2.758 1 86.69 172 SER A O 1
ATOM 1358 N N . ARG A 1 173 ? -28.328 25.578 -3.799 1 87.5 173 ARG A N 1
ATOM 1359 C CA . ARG A 1 173 ? -27.094 26.281 -3.432 1 87.5 173 ARG A CA 1
ATOM 1360 C C . ARG A 1 173 ? -27.062 26.578 -1.938 1 87.5 173 ARG A C 1
ATOM 1362 O O . ARG A 1 173 ? -26 26.562 -1.317 1 87.5 173 ARG A O 1
ATOM 1369 N N . ALA A 1 174 ? -28.234 26.938 -1.45 1 89.25 174 ALA A N 1
ATOM 1370 C CA . ALA A 1 174 ? -28.312 27.188 -0.014 1 89.25 174 ALA A CA 1
ATOM 1371 C C . ALA A 1 174 ? -27.953 25.938 0.784 1 89.25 174 ALA A C 1
ATOM 1373 O O . ALA A 1 174 ? -27.297 26.031 1.825 1 89.25 174 ALA A O 1
ATOM 1374 N N . ARG A 1 175 ? -28.312 24.828 0.248 1 90.44 175 ARG A N 1
ATOM 1375 C CA . ARG A 1 175 ? -28 23.562 0.925 1 90.44 175 ARG A CA 1
ATOM 1376 C C . ARG A 1 175 ? -26.5 23.281 0.897 1 90.44 175 ARG A C 1
ATOM 1378 O O . ARG A 1 175 ? -25.906 22.953 1.929 1 90.44 175 ARG A O 1
ATOM 1385 N N . ILE A 1 176 ? -25.922 23.406 -0.23 1 91.44 176 ILE A N 1
ATOM 1386 C CA . ILE A 1 176 ? -24.5 23.062 -0.363 1 91.44 176 ILE A CA 1
ATOM 1387 C C . ILE A 1 176 ? -23.656 24.062 0.431 1 91.44 176 ILE A C 1
ATOM 1389 O O . ILE A 1 176 ? -22.625 23.688 1.001 1 91.44 176 ILE A O 1
ATOM 1393 N N . ASN A 1 177 ? -24.078 25.297 0.455 1 92.31 177 ASN A N 1
ATOM 1394 C CA . ASN A 1 177 ? -23.344 26.297 1.229 1 92.31 177 ASN A CA 1
ATOM 1395 C C . ASN A 1 177 ? -23.453 26.031 2.729 1 92.31 177 ASN A C 1
ATOM 1397 O O . ASN A 1 177 ? -22.516 26.281 3.477 1 92.31 177 ASN A O 1
ATOM 1401 N N . ALA A 1 178 ? -24.562 25.562 3.115 1 94 178 ALA A N 1
ATOM 1402 C CA . ALA A 1 178 ? -24.719 25.188 4.52 1 94 178 ALA A CA 1
ATOM 1403 C C . ALA A 1 178 ? -23.812 24.031 4.883 1 94 178 ALA A C 1
ATOM 1405 O O . ALA A 1 178 ? -23.141 24.047 5.922 1 94 178 ALA A O 1
ATOM 1406 N N . TYR A 1 179 ? -23.781 23.031 3.979 1 95.38 179 TYR A N 1
ATOM 1407 C CA . TYR A 1 179 ? -22.922 21.875 4.254 1 95.38 179 TYR A CA 1
ATOM 1408 C C . TYR A 1 179 ? -21.453 22.266 4.203 1 95.38 179 TYR A C 1
ATOM 1410 O O . TYR A 1 179 ? -20.641 21.703 4.945 1 95.38 179 TYR A O 1
ATOM 1418 N N . ARG A 1 180 ? -21.125 23.188 3.383 1 95.38 180 ARG A N 1
ATOM 1419 C CA . ARG A 1 180 ? -19.75 23.656 3.318 1 95.38 180 ARG A CA 1
ATOM 1420 C C . ARG A 1 180 ? -19.312 24.266 4.652 1 95.38 180 ARG A C 1
ATOM 1422 O O . ARG A 1 180 ? -18.156 24.109 5.059 1 95.38 180 ARG A O 1
ATOM 1429 N N . ALA A 1 181 ? -20.188 24.938 5.262 1 95.88 181 ALA A N 1
ATOM 1430 C CA . ALA A 1 181 ? -19.906 25.516 6.57 1 95.88 181 ALA A CA 1
ATOM 1431 C C . ALA A 1 181 ? -19.859 24.438 7.652 1 95.88 181 ALA A C 1
ATOM 1433 O O . ALA A 1 181 ? -18.984 24.453 8.516 1 95.88 181 ALA A O 1
ATOM 1434 N N . LEU A 1 182 ? -20.781 23.547 7.535 1 95.31 182 LEU A N 1
ATOM 1435 C CA . LEU A 1 182 ? -20.859 22.5 8.547 1 95.31 182 LEU A CA 1
ATOM 1436 C C . LEU A 1 182 ? -19.641 21.594 8.492 1 95.31 182 LEU A C 1
ATOM 1438 O O . LEU A 1 182 ? -19.266 21 9.5 1 95.31 182 LEU A O 1
ATOM 1442 N N . ALA A 1 183 ? -19.047 21.484 7.336 1 96.19 183 ALA A N 1
ATOM 1443 C CA . ALA A 1 183 ? -17.891 20.609 7.145 1 96.19 183 ALA A CA 1
ATOM 1444 C C . ALA A 1 183 ? -16.609 21.297 7.578 1 96.19 183 ALA A C 1
ATOM 1446 O O . ALA A 1 183 ? -15.531 20.688 7.562 1 96.19 183 ALA A O 1
ATOM 1447 N N . SER A 1 184 ? -16.719 22.531 8.008 1 95.38 184 SER A N 1
ATOM 1448 C CA . SER A 1 184 ? -15.539 23.25 8.492 1 95.38 184 SER A CA 1
ATOM 1449 C C . SER A 1 184 ? -15.008 22.641 9.781 1 95.38 184 SER A C 1
ATOM 1451 O O . SER A 1 184 ? -15.75 22.453 10.742 1 95.38 184 SER A O 1
ATOM 1453 N N . PRO A 1 185 ? -13.727 22.281 9.836 1 95.25 185 PRO A N 1
ATOM 1454 C CA . PRO A 1 185 ? -13.148 21.641 11.016 1 95.25 185 PRO A CA 1
ATOM 1455 C C . PRO A 1 185 ? -13.281 22.484 12.281 1 95.25 185 PRO A C 1
ATOM 1457 O O . PRO A 1 185 ? -13.617 21.969 13.352 1 95.25 185 PRO A O 1
ATOM 1460 N N . SER A 1 186 ? -13.086 23.812 12.141 1 93.06 186 SER A N 1
ATOM 1461 C CA . SER A 1 186 ? -13.172 24.688 13.312 1 93.06 186 SER A CA 1
ATOM 1462 C C . SER A 1 186 ? -14.602 24.766 13.836 1 93.06 186 SER A C 1
ATOM 1464 O O . SER A 1 186 ? -14.82 24.812 15.047 1 93.06 186 SER A O 1
ATOM 1466 N N . LEU A 1 187 ? -15.5 24.734 12.922 1 94.38 187 LEU A N 1
ATOM 1467 C CA . LEU A 1 187 ? -16.891 24.766 13.352 1 94.38 187 LEU A CA 1
ATOM 1468 C C . LEU A 1 187 ? -17.266 23.469 14.047 1 94.38 187 LEU A C 1
ATOM 1470 O O . LEU A 1 187 ? -17.969 23.484 15.062 1 94.38 187 LEU A O 1
ATOM 1474 N N . ILE A 1 188 ? -16.828 22.344 13.562 1 95.12 188 ILE A N 1
ATOM 1475 C CA . ILE A 1 188 ? -17.109 21.047 14.164 1 95.12 188 ILE A CA 1
ATOM 1476 C C . ILE A 1 188 ? -16.5 20.984 15.562 1 95.12 188 ILE A C 1
ATOM 1478 O O . ILE A 1 188 ? -17.141 20.531 16.5 1 95.12 188 ILE A O 1
ATOM 1482 N N . ALA A 1 189 ? -15.328 21.469 15.664 1 92.81 189 ALA A N 1
ATOM 1483 C CA . ALA A 1 189 ? -14.594 21.422 16.938 1 92.81 189 ALA A CA 1
ATOM 1484 C C . ALA A 1 189 ? -15.312 22.25 18 1 92.81 189 ALA A C 1
ATOM 1486 O O . ALA A 1 189 ? -15.344 21.859 19.172 1 92.81 189 ALA A O 1
ATOM 1487 N N . LEU A 1 190 ? -15.961 23.359 17.578 1 89.69 190 LEU A N 1
ATOM 1488 C CA . LEU A 1 190 ? -16.516 24.297 18.547 1 89.69 190 LEU A CA 1
ATOM 1489 C C . LEU A 1 190 ? -17.984 23.984 18.828 1 89.69 190 LEU A C 1
ATOM 1491 O O . LEU A 1 190 ? -18.484 24.219 19.922 1 89.69 190 LEU A O 1
ATOM 1495 N N . SER A 1 191 ? -18.656 23.422 17.922 1 89.44 191 SER A N 1
ATOM 1496 C CA . SER A 1 191 ? -20.094 23.297 18.047 1 89.44 191 SER A CA 1
ATOM 1497 C C . SER A 1 191 ? -20.484 21.906 18.531 1 89.44 191 SER A C 1
ATOM 1499 O O . SER A 1 191 ? -21.578 21.703 19.062 1 89.44 191 SER A O 1
ATOM 1501 N N . SER A 1 192 ? -19.609 20.969 18.406 1 90.25 192 SER A N 1
ATOM 1502 C CA . SER A 1 192 ? -20 19.594 18.719 1 90.25 192 SER A CA 1
ATOM 1503 C C . SER A 1 192 ? -19.312 19.125 20 1 90.25 192 SER A C 1
ATOM 1505 O O . SER A 1 192 ? -18.188 19.5 20.297 1 90.25 192 SER A O 1
ATOM 1507 N N . LYS A 1 193 ? -20.078 18.281 20.734 1 87.69 193 LYS A N 1
ATOM 1508 C CA . LYS A 1 193 ? -19.531 17.656 21.938 1 87.69 193 LYS A CA 1
ATOM 1509 C C . LYS A 1 193 ? -18.578 16.516 21.578 1 87.69 193 LYS A C 1
ATOM 1511 O O . LYS A 1 193 ? -17.625 16.234 22.312 1 87.69 193 LYS A O 1
ATOM 1516 N N . ASP A 1 194 ? -18.859 15.914 20.438 1 92.69 194 ASP A N 1
ATOM 1517 C CA . ASP A 1 194 ? -18.016 14.852 19.906 1 92.69 194 ASP A CA 1
ATOM 1518 C C . ASP A 1 194 ? -17.641 15.133 18.453 1 92.69 194 ASP A C 1
ATOM 1520 O O . ASP A 1 194 ? -18.281 14.625 17.531 1 92.69 194 ASP A O 1
ATOM 1524 N N . PRO A 1 195 ? -16.578 15.82 18.312 1 94.75 195 PRO A N 1
ATOM 1525 C CA . PRO A 1 195 ? -16.188 16.234 16.969 1 94.75 195 PRO A CA 1
ATOM 1526 C C . PRO A 1 195 ? -15.836 15.062 16.062 1 94.75 195 PRO A C 1
ATOM 1528 O O . PRO A 1 195 ? -16.078 15.109 14.859 1 94.75 195 PRO A O 1
ATOM 1531 N N . ILE A 1 196 ? -15.344 13.961 16.594 1 95.19 196 ILE A N 1
ATOM 1532 C CA . ILE A 1 196 ? -14.945 12.812 15.789 1 95.19 196 ILE A CA 1
ATOM 1533 C C . ILE A 1 196 ? -16.188 12.117 15.227 1 95.19 196 ILE A C 1
ATOM 1535 O O . ILE A 1 196 ? -16.25 11.82 14.031 1 95.19 196 ILE A O 1
ATOM 1539 N N . LEU A 1 197 ? -17.156 11.914 16.078 1 94 197 LEU A N 1
ATOM 1540 C CA . LEU A 1 197 ? -18.406 11.297 15.625 1 94 197 LEU A CA 1
ATOM 1541 C C . LEU A 1 197 ? -19.109 12.172 14.602 1 94 197 LEU A C 1
ATOM 1543 O O . LEU A 1 197 ? -19.609 11.68 13.594 1 94 197 LEU A O 1
ATOM 1547 N N . THR A 1 198 ? -19.094 13.445 14.891 1 94.81 198 THR A N 1
ATOM 1548 C CA . THR A 1 198 ? -19.734 14.375 13.969 1 94.81 198 THR A CA 1
ATOM 1549 C C . THR A 1 198 ? -19.031 14.344 12.609 1 94.81 198 THR A C 1
ATOM 1551 O O . THR A 1 198 ? -19.688 14.383 11.562 1 94.81 198 THR A O 1
ATOM 1554 N N . ALA A 1 199 ? -17.734 14.289 12.633 1 96.56 199 ALA A N 1
ATOM 1555 C CA . ALA A 1 199 ? -16.969 14.219 11.391 1 96.56 199 ALA A CA 1
ATOM 1556 C C . ALA A 1 199 ? -17.297 12.938 10.625 1 96.56 199 ALA A C 1
ATOM 1558 O O . ALA A 1 199 ? -17.438 12.961 9.398 1 96.56 199 ALA A O 1
ATOM 1559 N N . PHE A 1 200 ? -17.484 11.773 11.336 1 95.81 200 PHE A N 1
ATOM 1560 C CA . PHE A 1 200 ? -17.828 10.5 10.711 1 95.81 200 PHE A CA 1
ATOM 1561 C C . PHE A 1 200 ? -19.203 10.57 10.055 1 95.81 200 PHE A C 1
ATOM 1563 O O . PHE A 1 200 ? -19.359 10.195 8.891 1 95.81 200 PHE A O 1
ATOM 1570 N N . GLU A 1 201 ? -20.094 11.086 10.812 1 94.62 201 GLU A N 1
ATOM 1571 C CA . GLU A 1 201 ? -21.469 11.141 10.344 1 94.62 201 GLU A CA 1
ATOM 1572 C C . GLU A 1 201 ? -21.609 12.086 9.148 1 94.62 201 GLU A C 1
ATOM 1574 O O . GLU A 1 201 ? -22.297 11.773 8.18 1 94.62 201 GLU A O 1
ATOM 1579 N N . LEU A 1 202 ? -20.922 13.195 9.25 1 95.5 202 LEU A N 1
ATOM 1580 C CA . LEU A 1 202 ? -20.984 14.156 8.148 1 95.5 202 LEU A CA 1
ATOM 1581 C C . LEU A 1 202 ? -20.312 13.594 6.898 1 95.5 202 LEU A C 1
ATOM 1583 O O . LEU A 1 202 ? -20.812 13.781 5.785 1 95.5 202 LEU A O 1
ATOM 1587 N N . SER A 1 203 ? -19.203 12.953 7.07 1 96.44 203 SER A N 1
ATOM 1588 C CA . SER A 1 203 ? -18.516 12.352 5.934 1 96.44 203 SER A CA 1
ATOM 1589 C C . SER A 1 203 ? -19.406 11.32 5.238 1 96.44 203 SER A C 1
ATOM 1591 O O . SER A 1 203 ? -19.484 11.281 4.008 1 96.44 203 SER A O 1
ATOM 1593 N N . TRP A 1 204 ? -20.094 10.555 6.039 1 94.69 204 TRP A N 1
ATOM 1594 C CA . TRP A 1 204 ? -20.984 9.531 5.504 1 94.69 204 TRP A CA 1
ATOM 1595 C C . TRP A 1 204 ? -22.188 10.164 4.816 1 94.69 204 TRP A C 1
ATOM 1597 O O . TRP A 1 204 ? -22.594 9.742 3.73 1 94.69 204 TRP A O 1
ATOM 1607 N N . GLU A 1 205 ? -22.719 11.148 5.43 1 94.31 205 GLU A N 1
ATOM 1608 C CA . GLU A 1 205 ? -23.875 11.852 4.867 1 94.31 205 GLU A CA 1
ATOM 1609 C C . GLU A 1 205 ? -23.516 12.531 3.551 1 94.31 205 GLU A C 1
ATOM 1611 O O . GLU A 1 205 ? -24.297 12.484 2.592 1 94.31 205 GLU A O 1
ATOM 1616 N N . LEU A 1 206 ? -22.375 13.164 3.523 1 95.56 206 LEU A N 1
ATOM 1617 C CA . LEU A 1 206 ? -21.938 13.859 2.32 1 95.56 206 LEU A CA 1
ATOM 1618 C C . LEU A 1 206 ? -21.656 12.883 1.189 1 95.56 206 LEU A C 1
ATOM 1620 O O . LEU A 1 206 ? -21.938 13.172 0.024 1 95.56 206 LEU A O 1
ATOM 1624 N N . ARG A 1 207 ? -21.219 11.742 1.525 1 94 207 ARG A N 1
ATOM 1625 C CA . ARG A 1 207 ? -21 10.711 0.517 1 94 207 ARG A CA 1
ATOM 1626 C C . ARG A 1 207 ? -22.328 10.219 -0.054 1 94 207 ARG A C 1
ATOM 1628 O O . ARG A 1 207 ? -22.453 10.039 -1.267 1 94 207 ARG A O 1
ATOM 1635 N N . ASN A 1 208 ? -23.266 10.039 0.731 1 92.31 208 ASN A N 1
ATOM 1636 C CA . ASN A 1 208 ? -24.594 9.625 0.277 1 92.31 208 ASN A CA 1
ATOM 1637 C C . ASN A 1 208 ? -25.25 10.695 -0.59 1 92.31 208 ASN A C 1
ATOM 1639 O O . ASN A 1 208 ? -25.891 10.375 -1.6 1 92.31 208 ASN A O 1
ATOM 1643 N N . LEU A 1 209 ? -25.031 11.922 -0.151 1 92.88 209 LEU A N 1
ATOM 1644 C CA . LEU A 1 209 ? -25.609 13.023 -0.916 1 92.88 209 LEU A CA 1
ATOM 1645 C C . LEU A 1 209 ? -24.953 13.133 -2.287 1 92.88 209 LEU A C 1
ATOM 1647 O O . LEU A 1 209 ? -25.594 13.516 -3.264 1 92.88 209 LEU A O 1
ATOM 1651 N N . SER A 1 210 ? -23.703 12.836 -2.406 1 93.5 210 SER A N 1
ATOM 1652 C CA . SER A 1 210 ? -23 12.875 -3.684 1 93.5 210 SER A CA 1
ATOM 1653 C C . SER A 1 210 ? -23.594 11.883 -4.676 1 93.5 210 SER A C 1
ATOM 1655 O O . SER A 1 210 ? -23.578 12.117 -5.883 1 93.5 210 SER A O 1
ATOM 1657 N N . GLU A 1 211 ? -24.188 10.805 -4.16 1 91.19 211 GLU A N 1
ATOM 1658 C CA . GLU A 1 211 ? -24.797 9.789 -5.02 1 91.19 211 GLU A CA 1
ATOM 1659 C C . GLU A 1 211 ? -26.219 10.164 -5.387 1 91.19 211 GLU A C 1
ATOM 1661 O O . GLU A 1 211 ? -26.703 9.82 -6.469 1 91.19 211 GLU A O 1
ATOM 1666 N N . LEU A 1 212 ? -26.859 10.938 -4.539 1 90 212 LEU A N 1
ATOM 1667 C CA . LEU A 1 212 ? -28.25 11.305 -4.77 1 90 212 LEU A CA 1
ATOM 1668 C C . LEU A 1 212 ? -28.344 12.547 -5.652 1 90 212 LEU A C 1
ATOM 1670 O O . LEU A 1 212 ? -29.203 12.625 -6.531 1 90 212 LEU A O 1
ATOM 1674 N N . GLU A 1 213 ? -27.453 13.547 -5.328 1 89.25 213 GLU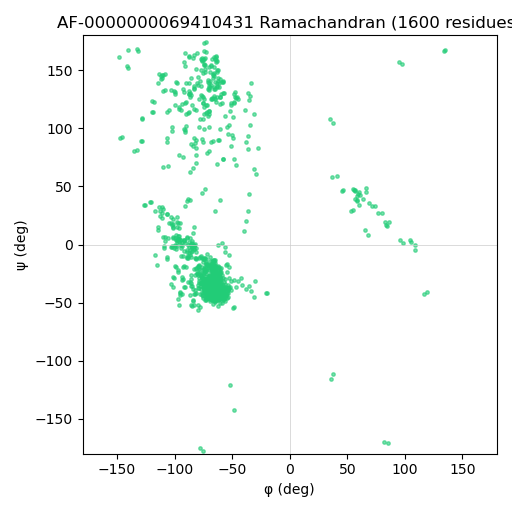 A N 1
ATOM 1675 C CA . GLU A 1 213 ? -27.406 14.773 -6.125 1 89.25 213 GLU A CA 1
ATOM 1676 C C . GLU A 1 213 ? -26.156 14.812 -7.012 1 89.25 213 GLU A C 1
ATOM 1678 O O . GLU A 1 213 ? -25.172 15.453 -6.668 1 89.25 213 GLU A O 1
ATOM 1683 N N . ASN A 1 214 ? -26.281 14.328 -8.219 1 88.31 214 ASN A N 1
ATOM 1684 C CA . ASN A 1 214 ? -25.156 14.133 -9.125 1 88.31 214 ASN A CA 1
ATOM 1685 C C . ASN A 1 214 ? -24.625 15.461 -9.656 1 88.31 214 ASN A C 1
ATOM 1687 O O . ASN A 1 214 ? -23.484 15.547 -10.109 1 88.31 214 ASN A O 1
ATOM 1691 N N . GLU A 1 215 ? -25.422 16.516 -9.531 1 89.12 215 GLU A N 1
ATOM 1692 C CA . GLU A 1 215 ? -25.016 17.828 -10.062 1 89.12 215 GLU A CA 1
ATOM 1693 C C . GLU A 1 215 ? -23.859 18.422 -9.25 1 89.12 215 GLU A C 1
ATOM 1695 O O . GLU A 1 215 ? -23 19.094 -9.805 1 89.12 215 GLU A O 1
ATOM 1700 N N . PHE A 1 216 ? -23.906 18.031 -7.941 1 91.25 216 PHE A N 1
ATOM 1701 C CA . PHE A 1 216 ? -22.875 18.562 -7.059 1 91.25 216 PHE A CA 1
ATOM 1702 C C . PHE A 1 216 ? -22 17.438 -6.5 1 91.25 216 PHE A C 1
ATOM 1704 O O . PHE A 1 216 ? -21.547 17.516 -5.359 1 91.25 216 PHE A O 1
ATOM 1711 N N . LYS A 1 217 ? -21.891 16.406 -7.254 1 92.62 217 LYS A N 1
ATOM 1712 C CA . LYS A 1 217 ? -21.188 15.219 -6.793 1 92.62 217 LYS A CA 1
ATOM 1713 C C . LYS A 1 217 ? -19.75 15.555 -6.371 1 92.62 217 LYS A C 1
ATOM 1715 O O . LYS A 1 217 ? -19.312 15.188 -5.277 1 92.62 217 LYS A O 1
ATOM 1720 N N . THR A 1 218 ? -19 16.281 -7.176 1 93.5 218 THR A N 1
ATOM 1721 C CA . THR A 1 218 ? -17.609 16.578 -6.914 1 93.5 218 THR A CA 1
ATOM 1722 C C . THR A 1 218 ? -17.469 17.469 -5.68 1 93.5 218 THR A C 1
ATOM 1724 O O . THR A 1 218 ? -16.562 17.266 -4.867 1 93.5 218 THR A O 1
ATOM 1727 N N . GLU A 1 219 ? -18.328 18.359 -5.48 1 93.12 219 GLU A N 1
ATOM 1728 C CA . GLU A 1 219 ? -18.281 19.25 -4.32 1 93.12 219 GLU A CA 1
ATOM 1729 C C . GLU A 1 219 ? -18.562 18.484 -3.029 1 93.12 219 GLU A C 1
ATOM 1731 O O . GLU A 1 219 ? -17.859 18.656 -2.035 1 93.12 219 GLU A O 1
ATOM 1736 N N . TYR A 1 220 ? -19.547 17.641 -3.057 1 94.75 220 TYR A N 1
ATOM 1737 C CA . TYR A 1 220 ? -19.875 16.844 -1.881 1 94.75 220 TYR A CA 1
ATOM 1738 C C . TYR A 1 220 ? -18.734 15.922 -1.507 1 94.75 220 TYR A C 1
ATOM 1740 O O . TYR A 1 220 ? -18.422 15.742 -0.324 1 94.75 220 TYR A O 1
ATOM 1748 N N . GLN A 1 221 ? -18.141 15.398 -2.486 1 95.12 221 GLN A N 1
ATOM 1749 C CA . GLN A 1 221 ? -17.016 14.492 -2.234 1 95.12 221 GLN A CA 1
ATOM 1750 C C . GLN A 1 221 ? -15.844 15.234 -1.612 1 95.12 221 GLN A C 1
ATOM 1752 O O . GLN A 1 221 ? -15.18 14.719 -0.708 1 95.12 221 GLN A O 1
ATOM 1757 N N . GLU A 1 222 ? -15.609 16.391 -2.094 1 95.44 222 GLU A N 1
ATOM 1758 C CA . GLU A 1 222 ? -14.523 17.188 -1.535 1 95.44 222 GLU A CA 1
ATOM 1759 C C . GLU A 1 222 ? -14.805 17.562 -0.081 1 95.44 222 GLU A C 1
ATOM 1761 O O . GLU A 1 222 ? -13.898 17.531 0.757 1 95.44 222 GLU A O 1
ATOM 1766 N N . LEU A 1 223 ? -16.016 17.875 0.194 1 96.31 223 LEU A N 1
ATOM 1767 C CA . LEU A 1 223 ? -16.391 18.203 1.564 1 96.31 223 LEU A CA 1
ATOM 1768 C C . LEU A 1 223 ? -16.266 16.984 2.471 1 96.31 223 LEU A C 1
ATOM 1770 O O . LEU A 1 223 ? -15.852 17.109 3.625 1 96.31 223 LEU A O 1
ATOM 1774 N N . GLY A 1 224 ? -16.641 15.844 1.946 1 96.25 224 GLY A N 1
ATOM 1775 C CA . GLY A 1 224 ? -16.469 14.609 2.703 1 96.25 224 GLY A CA 1
ATOM 1776 C C . GLY A 1 224 ? -15.016 14.32 3.033 1 96.25 224 GLY A C 1
ATOM 1777 O O . GLY A 1 224 ? -14.703 13.867 4.137 1 96.25 224 GLY A O 1
ATOM 1778 N N . LYS A 1 225 ? -14.156 14.641 2.135 1 95.75 225 LYS A N 1
ATOM 1779 C CA . LYS A 1 225 ? -12.727 14.438 2.35 1 95.75 225 LYS A CA 1
ATOM 1780 C C . LYS A 1 225 ? -12.188 15.375 3.422 1 95.75 225 LYS A C 1
ATOM 1782 O O . LYS A 1 225 ? -11.297 15.008 4.191 1 95.75 225 LYS A O 1
ATOM 1787 N N . ILE A 1 226 ? -12.734 16.531 3.48 1 96.19 226 ILE A N 1
ATOM 1788 C CA . ILE A 1 226 ? -12.312 17.5 4.484 1 96.19 226 ILE A CA 1
ATOM 1789 C C . ILE A 1 226 ? -12.672 16.984 5.879 1 96.19 226 ILE A C 1
ATOM 1791 O O . ILE A 1 226 ? -11.859 17.062 6.801 1 96.19 226 ILE A O 1
ATOM 1795 N N . CYS A 1 227 ? -13.82 16.422 5.992 1 96.44 227 CYS A N 1
ATOM 1796 C CA . CYS A 1 227 ? -14.258 15.875 7.273 1 96.44 227 CYS A CA 1
ATOM 1797 C C . CYS A 1 227 ? -13.398 14.68 7.676 1 96.44 227 CYS A C 1
ATOM 1799 O O . CYS A 1 227 ? -13.016 14.547 8.836 1 96.44 227 CYS A O 1
ATOM 1801 N N . GLN A 1 228 ? -13.109 13.922 6.773 1 96.19 228 GLN A N 1
ATOM 1802 C CA . GLN A 1 228 ? -12.266 12.758 7.043 1 96.19 228 GLN A CA 1
ATOM 1803 C C . GLN A 1 228 ? -10.867 13.188 7.477 1 96.19 228 GLN A C 1
ATOM 1805 O O . GLN A 1 228 ? -10.305 12.617 8.414 1 96.19 228 GLN A O 1
ATOM 1810 N N . GLN A 1 229 ? -10.391 14.164 6.777 1 95.81 229 GLN A N 1
ATOM 1811 C CA . GLN A 1 229 ? -9.055 14.648 7.094 1 95.81 229 GLN A CA 1
ATOM 1812 C C . GLN A 1 229 ? -9.008 15.266 8.484 1 95.81 229 GLN A C 1
ATOM 1814 O O . GLN A 1 229 ? -8.008 15.156 9.195 1 95.81 229 GLN A O 1
ATOM 1819 N N . PHE A 1 230 ? -10.047 15.898 8.883 1 96.19 230 PHE A N 1
ATOM 1820 C CA . PHE A 1 230 ? -10.125 16.484 10.211 1 96.19 230 PHE A CA 1
ATOM 1821 C C . PHE A 1 230 ? -9.961 15.43 11.289 1 96.19 230 PHE A C 1
ATOM 1823 O O . PHE A 1 230 ? -9.211 15.625 12.25 1 96.19 230 PHE A O 1
ATOM 1830 N N . SER A 1 231 ? -10.625 14.32 11.164 1 96.06 231 SER A N 1
ATOM 1831 C CA . SER A 1 231 ? -10.516 13.242 12.141 1 96.06 231 SER A CA 1
ATOM 1832 C C . SER A 1 231 ? -9.109 12.656 12.164 1 96.06 231 SER A C 1
ATOM 1834 O O . SER A 1 231 ? -8.602 12.289 13.219 1 96.06 231 SER A O 1
ATOM 1836 N N . VAL A 1 232 ? -8.5 12.586 11.039 1 96.06 232 VAL A N 1
ATOM 1837 C CA . VAL A 1 232 ? -7.141 12.062 10.945 1 96.06 232 VAL A CA 1
ATOM 1838 C C . VAL A 1 232 ? -6.168 13.031 11.617 1 96.06 232 VAL A C 1
ATOM 1840 O O . VAL A 1 232 ? -5.246 12.609 12.32 1 96.06 232 VAL A O 1
ATOM 1843 N N . ASP A 1 233 ? -6.414 14.312 11.422 1 95.06 233 ASP A N 1
ATOM 1844 C CA . ASP A 1 233 ? -5.562 15.328 12.039 1 95.06 233 ASP A CA 1
ATOM 1845 C C . ASP A 1 233 ? -5.652 15.281 13.562 1 95.06 233 ASP A C 1
ATOM 1847 O O . ASP A 1 233 ? -4.668 15.531 14.258 1 95.06 233 ASP A O 1
ATOM 1851 N N . LEU A 1 234 ? -6.789 14.977 14.039 1 94.62 234 LEU A N 1
ATOM 1852 C CA . LEU A 1 234 ? -6.949 14.859 15.484 1 94.62 234 LEU A CA 1
ATOM 1853 C C . LEU A 1 234 ? -6.172 13.664 16.031 1 94.62 234 LEU A C 1
ATOM 1855 O O . LEU A 1 234 ? -5.605 13.727 17.109 1 94.62 234 LEU A O 1
ATOM 1859 N N . LEU A 1 235 ? -6.121 12.617 15.258 1 93.38 235 LEU A N 1
ATOM 1860 C CA . LEU A 1 235 ? -5.371 11.438 15.672 1 93.38 235 LEU A CA 1
ATOM 1861 C C . LEU A 1 235 ? -3.875 11.727 15.711 1 93.38 235 LEU A C 1
ATOM 1863 O O . LEU A 1 235 ? -3.148 11.164 16.531 1 93.38 235 LEU A O 1
ATOM 1867 N N . ASP A 1 236 ? -3.467 12.594 14.852 1 91.06 236 ASP A N 1
ATOM 1868 C CA . ASP A 1 236 ? -2.055 12.953 14.797 1 91.06 236 ASP A CA 1
ATOM 1869 C C . ASP A 1 236 ? -1.619 13.68 16.062 1 91.06 236 ASP A C 1
ATOM 1871 O O . ASP A 1 236 ? -0.436 13.688 16.406 1 91.06 236 ASP A O 1
ATOM 1875 N N . GLU A 1 237 ? -2.586 14.234 16.766 1 90.31 237 GLU A N 1
ATOM 1876 C CA . GLU A 1 237 ? -2.27 15.039 17.938 1 90.31 237 GLU A CA 1
ATOM 1877 C C . GLU A 1 237 ? -2.27 14.18 19.203 1 90.31 237 GLU A C 1
ATOM 1879 O O . GLU A 1 237 ? -1.957 14.672 20.297 1 90.31 237 GLU A O 1
ATOM 1884 N N . ILE A 1 238 ? -2.459 12.906 19.062 1 92.12 238 ILE A N 1
ATOM 1885 C CA . ILE A 1 238 ? -2.498 12.023 20.219 1 92.12 238 ILE A CA 1
ATOM 1886 C C . ILE A 1 238 ? -1.075 11.719 20.688 1 92.12 238 ILE A C 1
ATOM 1888 O O . ILE A 1 238 ? -0.18 11.5 19.859 1 92.12 238 ILE A O 1
ATOM 1892 N N . ARG A 1 239 ? -0.802 11.719 21.984 1 85.31 239 ARG A N 1
ATOM 1893 C CA . ARG A 1 239 ? 0.552 11.547 22.5 1 85.31 239 ARG A CA 1
ATOM 1894 C C . ARG A 1 239 ? 0.662 10.281 23.344 1 85.31 239 ARG A C 1
ATOM 1896 O O . ARG A 1 239 ? 1.767 9.82 23.656 1 85.31 239 ARG A O 1
ATOM 1903 N N . GLY A 1 240 ? -0.381 9.602 23.672 1 87 240 GLY A N 1
ATOM 1904 C CA . GLY A 1 240 ? -0.301 8.43 24.531 1 87 240 GLY A CA 1
ATOM 1905 C C . GLY A 1 240 ? -1.356 7.383 24.219 1 87 240 GLY A C 1
ATOM 1906 O O . GLY A 1 240 ? -2.332 7.672 23.516 1 87 240 GLY A O 1
ATOM 1907 N N . SER A 1 241 ? -0.959 6.211 24.75 1 89.5 241 SER A N 1
ATOM 1908 C CA . SER A 1 241 ? -1.889 5.109 24.516 1 89.5 241 SER A CA 1
ATOM 1909 C C . SER A 1 241 ? -3.178 5.301 25.312 1 89.5 241 SER A C 1
ATOM 1911 O O . SER A 1 241 ? -4.254 4.91 24.859 1 89.5 241 SER A O 1
ATOM 1913 N N . LYS A 1 242 ? -3.068 5.941 26.375 1 88.06 242 LYS A N 1
ATOM 1914 C CA . LYS A 1 242 ? -4.254 6.152 27.203 1 88.06 242 LYS A CA 1
ATOM 1915 C C . LYS A 1 242 ? -5.227 7.117 26.547 1 88.06 242 LYS A C 1
ATOM 1917 O O . LYS A 1 242 ? -6.438 6.879 26.531 1 88.06 242 LYS A O 1
ATOM 1922 N N . GLU A 1 243 ? -4.676 8.172 25.969 1 90.25 243 GLU A N 1
ATOM 1923 C CA . GLU A 1 243 ? -5.527 9.109 25.25 1 90.25 243 GLU A CA 1
ATOM 1924 C C . GLU A 1 243 ? -6.195 8.43 24.047 1 90.25 243 GLU A C 1
ATOM 1926 O O . GLU A 1 243 ? -7.375 8.664 23.781 1 90.25 243 GLU A O 1
ATOM 1931 N N . LEU A 1 244 ? -5.445 7.625 23.438 1 92.75 244 LEU A N 1
ATOM 1932 C CA . LEU A 1 244 ? -5.965 6.945 22.25 1 92.75 244 LEU A CA 1
ATOM 1933 C C . LEU A 1 244 ? -7.062 5.957 22.625 1 92.75 244 LEU A C 1
ATOM 1935 O O . LEU A 1 244 ? -8.078 5.863 21.938 1 92.75 244 LEU A O 1
ATOM 1939 N N . GLU A 1 245 ? -6.852 5.254 23.719 1 91.44 245 GLU A N 1
ATOM 1940 C CA . GLU A 1 245 ? -7.844 4.277 24.172 1 91.44 245 GLU A CA 1
ATOM 1941 C C . GLU A 1 245 ? -9.156 4.957 24.531 1 91.44 245 GLU A C 1
ATOM 1943 O O . GLU A 1 245 ? -10.234 4.414 24.281 1 91.44 245 GLU A O 1
ATOM 1948 N N . VAL A 1 246 ? -9.039 6.109 25.078 1 90 246 VAL A N 1
ATOM 1949 C CA . VAL A 1 246 ? -10.234 6.848 25.453 1 90 246 VAL A CA 1
ATOM 1950 C C . VAL A 1 246 ? -11.023 7.242 24.203 1 90 246 VAL A C 1
ATOM 1952 O O . VAL A 1 246 ? -12.25 7.137 24.172 1 90 246 VAL A O 1
ATOM 1955 N N . ILE A 1 247 ? -10.32 7.605 23.203 1 92.06 247 ILE A N 1
ATOM 1956 C CA . ILE A 1 247 ? -10.961 8.078 21.984 1 92.06 247 ILE A CA 1
ATOM 1957 C C . ILE A 1 247 ? -11.562 6.895 21.219 1 92.06 247 ILE A C 1
ATOM 1959 O O . ILE A 1 247 ? -12.703 6.965 20.75 1 92.06 247 ILE A O 1
ATOM 1963 N N . LEU A 1 248 ? -10.875 5.809 21.156 1 91.19 248 LEU A N 1
ATOM 1964 C CA . LEU A 1 248 ? -11.289 4.684 20.328 1 91.19 248 LEU A CA 1
ATOM 1965 C C . LEU A 1 248 ? -12.367 3.863 21.016 1 91.19 248 LEU A C 1
ATOM 1967 O O . LEU A 1 248 ? -13.086 3.09 20.375 1 91.19 248 LEU A O 1
ATOM 1971 N N . ASN A 1 249 ? -12.461 4.027 22.312 1 88.12 249 ASN A N 1
ATOM 1972 C CA . ASN A 1 249 ? -13.453 3.252 23.047 1 88.12 249 ASN A CA 1
ATOM 1973 C C . ASN A 1 249 ? -14.719 4.07 23.312 1 88.12 249 ASN A C 1
ATOM 1975 O O . ASN A 1 249 ? -15.719 3.535 23.797 1 88.12 249 ASN A O 1
ATOM 1979 N N . HIS A 1 250 ? -14.758 5.262 22.969 1 84.19 250 HIS A N 1
ATOM 1980 C CA . HIS A 1 250 ? -15.867 6.121 23.359 1 84.19 250 HIS A CA 1
ATOM 1981 C C . HIS A 1 250 ? -17.141 5.785 22.594 1 84.19 250 HIS A C 1
ATOM 1983 O O . HIS A 1 250 ? -17.094 5.641 21.359 1 84.19 250 HIS A O 1
ATOM 1989 N N . ASP A 1 251 ? -18.219 5.402 23.344 1 76.81 251 ASP A N 1
ATOM 1990 C CA . ASP A 1 251 ? -19.547 5.184 22.766 1 76.81 251 ASP A CA 1
ATOM 1991 C C . ASP A 1 251 ? -20.609 5.965 23.516 1 76.81 251 ASP A C 1
ATOM 1993 O O . ASP A 1 251 ? -20.844 5.727 24.703 1 76.81 251 ASP A O 1
ATOM 1997 N N . SER A 1 252 ? -21.156 7.035 22.938 1 63.53 252 SER A N 1
ATOM 1998 C CA . SER A 1 252 ? -22.188 7.84 23.594 1 63.53 252 SER A CA 1
ATOM 1999 C C . SER A 1 252 ? -23.531 7.113 23.609 1 63.53 252 SER A C 1
ATOM 2001 O O . SER A 1 252 ? -24.391 7.414 24.422 1 63.53 252 SER A O 1
ATOM 2003 N N . ARG A 1 253 ? -23.922 6.254 22.688 1 58.5 253 ARG A N 1
ATOM 2004 C CA . ARG A 1 253 ? -25.25 5.703 22.484 1 58.5 253 ARG A CA 1
ATOM 2005 C C . ARG A 1 253 ? -25.453 4.445 23.312 1 58.5 253 ARG A C 1
ATOM 2007 O O . ARG A 1 253 ? -26.594 4.012 23.531 1 58.5 253 ARG A O 1
ATOM 2014 N N . SER A 1 254 ? -24.453 3.734 23.516 1 57.19 254 SER A N 1
ATOM 2015 C CA . SER A 1 254 ? -24.688 2.457 24.172 1 57.19 254 SER A CA 1
ATOM 2016 C C . SER A 1 254 ? -24.312 2.521 25.656 1 57.19 254 SER A C 1
ATOM 2018 O O . SER A 1 254 ? -23.172 2.801 26 1 57.19 254 SER A O 1
ATOM 2020 N N . PRO A 1 255 ? -25.312 2.723 26.5 1 48.56 255 PRO A N 1
ATOM 2021 C CA . PRO A 1 255 ? -25.062 2.707 27.953 1 48.56 255 PRO A CA 1
ATOM 2022 C C . PRO A 1 255 ? -24.25 1.495 28.391 1 48.56 255 PRO A C 1
ATOM 2024 O O . PRO A 1 255 ? -24.031 1.296 29.594 1 48.56 255 PRO A O 1
ATOM 2027 N N . ASP A 1 256 ? -24.406 0.388 27.688 1 46.44 256 ASP A N 1
ATOM 2028 C CA . ASP A 1 256 ? -24.344 -0.908 28.359 1 46.44 256 ASP A CA 1
ATOM 2029 C C . ASP A 1 256 ? -23.109 -1.011 29.266 1 46.44 256 ASP A C 1
ATOM 2031 O O . ASP A 1 256 ? -22.234 -0.156 29.203 1 46.44 256 ASP A O 1
ATOM 2035 N N . ASP A 1 257 ? -22.406 -2.432 29.297 1 43.75 257 ASP A N 1
ATOM 2036 C CA . ASP A 1 257 ? -21.938 -3.408 30.281 1 43.75 257 ASP A CA 1
ATOM 2037 C C . ASP A 1 257 ? -20.547 -3.059 30.781 1 43.75 257 ASP A C 1
ATOM 2039 O O . ASP A 1 257 ? -19.547 -3.4 30.141 1 43.75 257 ASP A O 1
ATOM 2043 N N . ASP A 1 258 ? -20.453 -2.104 31.375 1 42.16 258 ASP A N 1
ATOM 2044 C CA . ASP A 1 258 ? -19.25 -1.684 32.094 1 42.16 258 ASP A CA 1
ATOM 2045 C C . ASP A 1 258 ? -18.609 -2.865 32.812 1 42.16 258 ASP A C 1
ATOM 2047 O O . ASP A 1 258 ? -17.594 -2.701 33.5 1 42.16 258 ASP A O 1
ATOM 2051 N N . GLN A 1 259 ? -19.453 -3.791 33.312 1 41.75 259 GLN A N 1
ATOM 2052 C CA . GLN A 1 259 ? -18.844 -4.562 34.406 1 41.75 259 GLN A CA 1
ATOM 2053 C C . GLN A 1 259 ? -17.453 -5.059 34 1 41.75 259 GLN A C 1
ATOM 2055 O O . GLN A 1 259 ? -16.641 -5.406 34.875 1 41.75 259 GLN A O 1
ATOM 2060 N N . ASN A 1 260 ? -17.188 -5.762 32.906 1 43.47 260 ASN A N 1
ATOM 2061 C CA . ASN A 1 260 ? -15.898 -6.418 32.781 1 43.47 260 ASN A CA 1
ATOM 2062 C C . ASN A 1 260 ? -14.836 -5.477 32.219 1 43.47 260 ASN A C 1
ATOM 2064 O O . ASN A 1 260 ? -14.891 -5.086 31.062 1 43.47 260 ASN A O 1
ATOM 2068 N N . LYS A 1 261 ? -14.172 -4.676 33.156 1 47.12 261 LYS A N 1
ATOM 2069 C CA . LYS A 1 261 ? -12.977 -3.846 33.031 1 47.12 261 LYS A CA 1
ATOM 2070 C C . LYS A 1 261 ? -12.141 -4.266 31.828 1 47.12 261 LYS A C 1
ATOM 2072 O O . LYS A 1 261 ? -11.438 -3.443 31.234 1 47.12 261 LYS A O 1
ATOM 2077 N N . GLU A 1 262 ? -11.992 -5.504 31.594 1 47.78 262 GLU A N 1
ATOM 2078 C CA . GLU A 1 262 ? -10.953 -6.07 30.734 1 47.78 262 GLU A CA 1
ATOM 2079 C C . GLU A 1 262 ? -11.289 -5.867 29.266 1 47.78 262 GLU A C 1
ATOM 2081 O O . GLU A 1 262 ? -10.383 -5.824 28.422 1 47.78 262 GLU A O 1
ATOM 2086 N N . ASN A 1 263 ? -12.68 -5.785 28.766 1 51.69 263 ASN A N 1
ATOM 2087 C CA . ASN A 1 263 ? -12.844 -6.004 27.328 1 51.69 263 ASN A CA 1
ATOM 2088 C C . ASN A 1 263 ? -13.227 -4.715 26.609 1 51.69 263 ASN A C 1
ATOM 2090 O O . ASN A 1 263 ? -14.414 -4.426 26.438 1 51.69 263 ASN A O 1
ATOM 2094 N N . LYS A 1 264 ? -12.344 -3.766 26.578 1 61.84 264 LYS A N 1
ATOM 2095 C CA . LYS A 1 264 ? -12.43 -2.562 25.766 1 61.84 264 LYS A CA 1
ATOM 2096 C C . LYS A 1 264 ? -12.68 -2.914 24.297 1 61.84 264 LYS A C 1
ATOM 2098 O O . LYS A 1 264 ? -11.828 -3.508 23.641 1 61.84 264 LYS A O 1
ATOM 2103 N N . LYS A 1 265 ? -13.977 -2.76 23.797 1 70.69 265 LYS A N 1
ATOM 2104 C CA . LYS A 1 265 ? -14.5 -3.242 22.516 1 70.69 265 LYS A CA 1
ATOM 2105 C C . LYS A 1 265 ? -14.18 -2.268 21.391 1 70.69 265 LYS A C 1
ATOM 2107 O O . LYS A 1 265 ? -14.516 -2.523 20.234 1 70.69 265 LYS A O 1
ATOM 2112 N N . LEU A 1 266 ? -13.367 -1.273 21.562 1 85.12 266 LEU A N 1
ATOM 2113 C CA . LEU A 1 266 ? -13.008 -0.318 20.516 1 85.12 266 LEU A CA 1
ATOM 2114 C C . LEU A 1 266 ? -14.227 0.059 19.672 1 85.12 266 LEU A C 1
ATOM 2116 O O . LEU A 1 266 ? -14.203 -0.053 18.453 1 85.12 266 LEU A O 1
ATOM 2120 N N . ASN A 1 267 ? -15.289 0.609 20.266 1 86.81 267 ASN A N 1
ATOM 2121 C CA . ASN A 1 267 ? -16.562 0.905 19.609 1 86.81 267 ASN A CA 1
ATOM 2122 C C . ASN A 1 267 ? -16.406 2.02 18.578 1 86.81 267 ASN A C 1
ATOM 2124 O O . ASN A 1 267 ? -17.062 1.992 17.531 1 86.81 267 ASN A O 1
ATOM 2128 N N . ARG A 1 268 ? -15.586 2.965 18.859 1 90.88 268 ARG A N 1
ATOM 2129 C CA . ARG A 1 268 ? -15.391 4.051 17.906 1 90.88 268 ARG A CA 1
ATOM 2130 C C . ARG A 1 268 ? -14.711 3.551 16.641 1 90.88 268 ARG A C 1
ATOM 2132 O O . ARG A 1 268 ? -15.016 4.023 15.539 1 90.88 268 ARG A O 1
ATOM 2139 N N . LEU A 1 269 ? -13.844 2.648 16.844 1 91.12 269 LEU A N 1
ATOM 2140 C CA . LEU A 1 269 ? -13.172 2.08 15.688 1 91.12 269 LEU A CA 1
ATOM 2141 C C . LEU A 1 269 ? -14.141 1.273 14.828 1 91.12 269 LEU A C 1
ATOM 2143 O O . LEU A 1 269 ? -14.062 1.304 13.602 1 91.12 269 LEU A O 1
ATOM 2147 N N . LYS A 1 270 ? -15.086 0.589 15.477 1 90.12 270 LYS A N 1
ATOM 2148 C CA . LYS A 1 270 ? -16.125 -0.136 14.75 1 90.12 270 LYS A CA 1
ATOM 2149 C C . LYS A 1 270 ? -17 0.818 13.945 1 90.12 270 LYS A C 1
ATOM 2151 O O . LYS A 1 270 ? -17.375 0.512 12.812 1 90.12 270 LYS A O 1
ATOM 2156 N N . LEU A 1 271 ? -17.234 1.921 14.531 1 90.62 271 LEU A N 1
ATOM 2157 C CA . LEU A 1 271 ? -18.016 2.928 13.828 1 90.62 271 LEU A CA 1
ATOM 2158 C C . LEU A 1 271 ? -17.25 3.498 12.641 1 90.62 271 LEU A C 1
ATOM 2160 O O . LEU A 1 271 ? -17.828 3.781 11.594 1 90.62 271 LEU A O 1
ATOM 2164 N N . ALA A 1 272 ? -15.938 3.682 12.875 1 94.31 272 ALA A N 1
ATOM 2165 C CA . ALA A 1 272 ? -15.094 4.168 11.781 1 94.31 272 ALA A CA 1
ATOM 2166 C C . ALA A 1 272 ? -15.109 3.207 10.602 1 94.31 272 ALA A C 1
ATOM 2168 O O . ALA A 1 272 ? -15.117 3.635 9.445 1 94.31 272 ALA A O 1
ATOM 2169 N N . ILE A 1 273 ? -15.188 1.927 10.922 1 91.62 273 ILE A N 1
ATOM 2170 C CA . ILE A 1 273 ? -15.227 0.909 9.883 1 91.62 273 ILE A CA 1
ATOM 2171 C C . ILE A 1 273 ? -16.594 0.921 9.203 1 91.62 273 ILE A C 1
ATOM 2173 O O . ILE A 1 273 ? -16.688 0.833 7.977 1 91.62 273 ILE A O 1
ATOM 2177 N N . LYS A 1 274 ? -17.609 1.112 9.961 1 88.88 274 LYS A N 1
ATOM 2178 C CA . LYS A 1 274 ? -18.969 1.155 9.422 1 88.88 274 LYS A CA 1
ATOM 2179 C C . LYS A 1 274 ? -19.141 2.344 8.484 1 88.88 274 LYS A C 1
ATOM 2181 O O . LYS A 1 274 ? -19.75 2.213 7.414 1 88.88 274 LYS A O 1
ATOM 2186 N N . TYR A 1 275 ? -18.516 3.506 8.859 1 92.56 275 TYR A N 1
ATOM 2187 C CA . TYR A 1 275 ? -18.641 4.707 8.039 1 92.56 275 TYR A CA 1
ATOM 2188 C C . TYR A 1 275 ? -17.547 4.766 6.984 1 92.56 275 TYR A C 1
ATOM 2190 O O . TYR A 1 275 ? -17.344 5.797 6.336 1 92.56 275 TYR A O 1
ATOM 2198 N N . LYS A 1 276 ? -16.75 3.738 6.836 1 91.81 276 LYS A N 1
ATOM 2199 C CA . LYS A 1 276 ? -15.719 3.564 5.812 1 91.81 276 LYS A CA 1
ATOM 2200 C C . LYS A 1 276 ? -14.68 4.68 5.879 1 91.81 276 LYS A C 1
ATOM 2202 O O . LYS A 1 276 ? -14.32 5.266 4.855 1 91.81 276 LYS A O 1
ATOM 2207 N N . GLN A 1 277 ? -14.273 5 7.102 1 94.94 277 GLN A N 1
ATOM 2208 C CA . GLN A 1 277 ? -13.172 5.941 7.301 1 94.94 277 GLN A CA 1
ATOM 2209 C C . GLN A 1 277 ? -11.82 5.254 7.152 1 94.94 277 GLN A C 1
ATOM 2211 O O . GLN A 1 277 ? -11.164 4.941 8.148 1 94.94 277 GLN A O 1
ATOM 2216 N N . LYS A 1 278 ? -11.328 5.086 5.984 1 93.81 278 LYS A N 1
ATOM 2217 C CA . LYS A 1 278 ? -10.148 4.281 5.684 1 93.81 278 LYS A CA 1
ATOM 2218 C C . LYS A 1 278 ? -8.883 4.957 6.195 1 93.81 278 LYS A C 1
ATOM 2220 O O . LYS A 1 278 ? -8.016 4.305 6.785 1 93.81 278 LYS A O 1
ATOM 2225 N N . ARG A 1 279 ? -8.758 6.234 6.016 1 94.38 279 ARG A N 1
ATOM 2226 C CA . ARG A 1 279 ? -7.551 6.941 6.438 1 94.38 279 ARG A CA 1
ATOM 2227 C C . ARG A 1 279 ? -7.441 6.969 7.961 1 94.38 279 ARG A C 1
ATOM 2229 O O . ARG A 1 279 ? -6.34 6.891 8.508 1 94.38 279 ARG A O 1
ATOM 2236 N N . PHE A 1 280 ? -8.562 7.078 8.633 1 96.25 280 PHE A N 1
ATOM 2237 C CA . PHE A 1 280 ? -8.594 7.078 10.086 1 96.25 280 PHE A CA 1
ATOM 2238 C C . PHE A 1 280 ? -8.164 5.727 10.641 1 96.25 280 PHE A C 1
ATOM 2240 O O . PHE A 1 280 ? -7.32 5.652 11.539 1 96.25 280 PHE A O 1
ATOM 2247 N N . VAL A 1 281 ? -8.656 4.684 10.07 1 96 281 VAL A N 1
ATOM 2248 C CA . VAL A 1 281 ? -8.406 3.328 10.555 1 96 281 VAL A CA 1
ATOM 2249 C C . VAL A 1 281 ? -6.977 2.912 10.227 1 96 281 VAL A C 1
ATOM 2251 O O . VAL A 1 281 ? -6.336 2.195 11 1 96 281 VAL A O 1
ATOM 2254 N N . SER A 1 282 ? -6.492 3.367 9.117 1 94.5 282 SER A N 1
ATOM 2255 C CA . SER A 1 282 ? -5.16 2.975 8.672 1 94.5 282 SER A CA 1
ATOM 2256 C C . SER A 1 282 ? -4.086 3.834 9.328 1 94.5 282 SER A C 1
ATOM 2258 O O . SER A 1 282 ? -2.891 3.604 9.125 1 94.5 282 SER A O 1
ATOM 2260 N N . HIS A 1 283 ? -4.512 4.816 10.102 1 93.88 283 HIS A N 1
ATOM 2261 C CA . HIS A 1 283 ? -3.553 5.68 10.781 1 93.88 283 HIS A CA 1
ATOM 2262 C C . HIS A 1 283 ? -2.617 4.863 11.672 1 93.88 283 HIS A C 1
ATOM 2264 O O . HIS A 1 283 ? -3.047 3.914 12.328 1 93.88 283 HIS A O 1
ATOM 2270 N N . PRO A 1 284 ? -1.36 5.164 11.727 1 91.81 284 PRO A N 1
ATOM 2271 C CA . PRO A 1 284 ? -0.376 4.375 12.469 1 91.81 284 PRO A CA 1
ATOM 2272 C C . PRO A 1 284 ? -0.72 4.242 13.953 1 91.81 284 PRO A C 1
ATOM 2274 O O . PRO A 1 284 ? -0.49 3.189 14.547 1 91.81 284 PRO A O 1
ATOM 2277 N N . ASN A 1 285 ? -1.264 5.273 14.562 1 92.44 285 ASN A N 1
ATOM 2278 C CA . ASN A 1 285 ? -1.637 5.203 15.977 1 92.44 285 ASN A CA 1
ATOM 2279 C C . ASN A 1 285 ? -2.729 4.164 16.219 1 92.44 285 ASN A C 1
ATOM 2281 O O . ASN A 1 285 ? -2.646 3.383 17.156 1 92.44 285 ASN A O 1
ATOM 2285 N N . CYS A 1 286 ? -3.668 4.199 15.336 1 93.81 286 CYS A N 1
ATOM 2286 C CA . CYS A 1 286 ? -4.75 3.229 15.461 1 93.81 286 CYS A CA 1
ATOM 2287 C C . CYS A 1 286 ? -4.238 1.812 15.211 1 93.81 286 CYS A C 1
ATOM 2289 O O . CYS A 1 286 ? -4.594 0.885 15.945 1 93.81 286 CYS A O 1
ATOM 2291 N N . GLN A 1 287 ? -3.361 1.681 14.234 1 92.31 287 GLN A N 1
ATOM 2292 C CA . GLN A 1 287 ? -2.85 0.367 13.859 1 92.31 287 GLN A CA 1
ATOM 2293 C C . GLN A 1 287 ? -1.955 -0.207 14.961 1 92.31 287 GLN A C 1
ATOM 2295 O O . GLN A 1 287 ? -1.965 -1.414 15.203 1 92.31 287 GLN A O 1
ATOM 2300 N N . GLN A 1 288 ? -1.215 0.635 15.633 1 89.94 288 GLN A N 1
ATOM 2301 C CA . GLN A 1 288 ? -0.35 0.168 16.703 1 89.94 288 GLN A CA 1
ATOM 2302 C C . GLN A 1 288 ? -1.17 -0.357 17.891 1 89.94 288 GLN A C 1
ATOM 2304 O O . GLN A 1 288 ? -0.855 -1.407 18.453 1 89.94 288 GLN A O 1
ATOM 2309 N N . LEU A 1 289 ? -2.143 0.368 18.188 1 89.81 289 LEU A N 1
ATOM 2310 C CA . LEU A 1 289 ? -2.988 -0.07 19.297 1 89.81 289 LEU A CA 1
ATOM 2311 C C . LEU A 1 289 ? -3.738 -1.347 18.938 1 89.81 289 LEU A C 1
ATOM 2313 O O . LEU A 1 289 ? -3.842 -2.266 19.75 1 89.81 289 LEU A O 1
ATOM 2317 N N . LEU A 1 290 ? -4.211 -1.378 17.766 1 91.06 290 LEU A N 1
ATOM 2318 C CA . LEU A 1 290 ? -4.938 -2.557 17.312 1 91.06 290 LEU A CA 1
ATOM 2319 C C . LEU A 1 290 ? -4.031 -3.783 17.297 1 91.06 290 LEU A C 1
ATOM 2321 O O . LEU A 1 290 ? -4.445 -4.871 17.703 1 91.06 290 LEU A O 1
ATOM 2325 N N . ALA A 1 291 ? -2.859 -3.633 16.828 1 89.56 291 ALA A N 1
ATOM 2326 C CA . ALA A 1 291 ? -1.907 -4.738 16.781 1 89.56 291 ALA A CA 1
ATOM 2327 C C . ALA A 1 291 ? -1.558 -5.219 18.188 1 89.56 291 ALA A C 1
ATOM 2329 O O . ALA A 1 291 ? -1.437 -6.422 18.438 1 89.56 291 ALA A O 1
ATOM 2330 N N . SER A 1 292 ? -1.418 -4.266 19.078 1 87.56 292 SER A N 1
ATOM 2331 C CA . SER A 1 292 ? -1.114 -4.645 20.453 1 87.56 292 SER A CA 1
ATOM 2332 C C . SER A 1 292 ? -2.26 -5.434 21.078 1 87.56 292 SER A C 1
ATOM 2334 O O . SER A 1 292 ? -2.027 -6.402 21.797 1 87.56 292 SER A O 1
ATOM 2336 N N . LYS A 1 293 ? -3.469 -5.074 20.766 1 88.44 293 LYS A N 1
ATOM 2337 C CA . LYS A 1 293 ? -4.629 -5.781 21.297 1 88.44 293 LYS A CA 1
ATOM 2338 C C . LYS A 1 293 ? -4.816 -7.129 20.609 1 88.44 293 LYS A C 1
ATOM 2340 O O . LYS A 1 293 ? -5.277 -8.094 21.234 1 88.44 293 LYS A O 1
ATOM 2345 N N . TRP A 1 294 ? -4.5 -7.219 19.391 1 89.94 294 TRP A N 1
ATOM 2346 C CA . TRP A 1 294 ? -4.621 -8.445 18.609 1 89.94 294 TRP A CA 1
ATOM 2347 C C . TRP A 1 294 ? -3.691 -9.523 19.156 1 89.94 294 TRP A C 1
ATOM 2349 O O . TRP A 1 294 ? -4.102 -10.68 19.328 1 89.94 294 TRP A O 1
ATOM 2359 N N . TYR A 1 295 ? -2.473 -9.195 19.516 1 87.94 295 TYR A N 1
ATOM 2360 C CA . TYR A 1 295 ? -1.492 -10.188 19.938 1 87.94 295 TYR A CA 1
ATOM 2361 C C . TYR A 1 295 ? -1.432 -10.281 21.469 1 87.94 295 TYR A C 1
ATOM 2363 O O . TYR A 1 295 ? -0.516 -10.891 22.016 1 87.94 295 TYR A O 1
ATOM 2371 N N . GLU A 1 296 ? -2.436 -9.727 22.031 1 83 296 GLU A N 1
ATOM 2372 C CA . GLU A 1 296 ? -2.484 -9.781 23.484 1 83 296 GLU A CA 1
ATOM 2373 C C . GLU A 1 296 ? -2.643 -11.219 23.969 1 83 296 GLU A C 1
ATOM 2375 O O . GLU A 1 296 ? -3.367 -12.008 23.359 1 83 296 GLU A O 1
ATOM 2380 N N . GLY A 1 297 ? -1.901 -11.742 24.984 1 75.88 297 GLY A N 1
ATOM 2381 C CA . GLY A 1 297 ? -2.076 -13.062 25.578 1 75.88 297 GLY A CA 1
ATOM 2382 C C . GLY A 1 297 ? -0.857 -13.953 25.438 1 75.88 297 GLY A C 1
ATOM 2383 O O . GLY A 1 297 ? -0.637 -14.852 26.25 1 75.88 297 GLY A O 1
ATOM 2384 N N . LEU A 1 298 ? -0.221 -13.898 24.25 1 80.56 298 LEU A N 1
ATOM 2385 C CA . LEU A 1 298 ? 0.91 -14.789 24 1 80.56 298 LEU A CA 1
ATOM 2386 C C . LEU A 1 298 ? 2.221 -14.125 24.406 1 80.56 298 LEU A C 1
ATOM 2388 O O . LEU A 1 298 ? 3.295 -14.547 23.984 1 80.56 298 LEU A O 1
ATOM 2392 N N . GLY A 1 299 ? 2.148 -13.367 25.375 1 75.25 299 GLY A N 1
ATOM 2393 C CA . GLY A 1 299 ? 3.344 -12.727 25.891 1 75.25 299 GLY A CA 1
ATOM 2394 C C . GLY A 1 299 ? 4.316 -12.305 24.812 1 75.25 299 GLY A C 1
ATOM 2395 O O . GLY A 1 299 ? 5.086 -13.117 24.297 1 75.25 299 GLY A O 1
ATOM 2396 N N . ASN A 1 300 ? 4.5 -11.156 24.406 1 79.12 300 ASN A N 1
ATOM 2397 C CA . ASN A 1 300 ? 5.461 -10.531 23.516 1 79.12 300 ASN A CA 1
ATOM 2398 C C . ASN A 1 300 ? 5.645 -11.336 22.234 1 79.12 300 ASN A C 1
ATOM 2400 O O . ASN A 1 300 ? 6.777 -11.625 21.828 1 79.12 300 ASN A O 1
ATOM 2404 N N . PHE A 1 301 ? 4.559 -11.742 21.625 1 85.31 301 PHE A N 1
ATOM 2405 C CA . PHE A 1 301 ? 4.555 -12.531 20.406 1 85.31 301 PHE A CA 1
ATOM 2406 C C . PHE A 1 301 ? 5.25 -11.781 19.266 1 85.31 301 PHE A C 1
ATOM 2408 O O . PHE A 1 301 ? 6.004 -12.375 18.5 1 85.31 301 PHE A O 1
ATOM 2415 N N . ARG A 1 302 ? 5.195 -10.562 19.234 1 82.12 302 ARG A N 1
ATOM 2416 C CA . ARG A 1 302 ? 5.711 -9.734 18.156 1 82.12 302 ARG A CA 1
ATOM 2417 C C . ARG A 1 302 ? 7.23 -9.617 18.234 1 82.12 302 ARG A C 1
ATOM 2419 O O . ARG A 1 302 ? 7.895 -9.406 17.219 1 82.12 302 ARG A O 1
ATOM 2426 N N . ARG A 1 303 ? 7.699 -9.773 19.422 1 82 303 ARG A N 1
ATOM 2427 C CA . ARG A 1 303 ? 9.133 -9.578 19.625 1 82 303 ARG A CA 1
ATOM 2428 C C . ARG A 1 303 ? 9.898 -10.883 19.422 1 82 303 ARG A C 1
ATOM 2430 O O . ARG A 1 303 ? 11.125 -10.883 19.344 1 82 303 ARG A O 1
ATOM 2437 N N . LYS A 1 304 ? 9.188 -11.914 19.25 1 86.5 304 LYS A N 1
ATOM 2438 C CA . LYS A 1 304 ? 9.852 -13.195 19.062 1 86.5 304 LYS A CA 1
ATOM 2439 C C . LYS A 1 304 ? 10.32 -13.359 17.609 1 86.5 304 LYS A C 1
ATOM 2441 O O . LYS A 1 304 ? 9.734 -12.773 16.703 1 86.5 304 LYS A O 1
ATOM 2446 N N . PRO A 1 305 ? 11.352 -14.109 17.531 1 85.5 305 PRO A N 1
ATOM 2447 C CA . PRO A 1 305 ? 11.805 -14.344 16.156 1 85.5 305 PRO A CA 1
ATOM 2448 C C . PRO A 1 305 ? 10.781 -15.102 15.312 1 85.5 305 PRO A C 1
ATOM 2450 O O . PRO A 1 305 ? 9.883 -15.742 15.867 1 85.5 305 PRO A O 1
ATOM 2453 N N . ALA A 1 306 ? 10.883 -15.055 14.047 1 86.56 306 ALA A N 1
ATOM 2454 C CA . ALA A 1 306 ? 9.906 -15.562 13.094 1 86.56 306 ALA A CA 1
ATOM 2455 C C . ALA A 1 306 ? 9.711 -17.062 13.25 1 86.56 306 ALA A C 1
ATOM 2457 O O . ALA A 1 306 ? 8.594 -17.578 13.18 1 86.56 306 ALA A O 1
ATOM 2458 N N . ILE A 1 307 ? 10.75 -17.797 13.492 1 89.19 307 ILE A N 1
ATOM 2459 C CA . ILE A 1 307 ? 10.664 -19.25 13.602 1 89.19 307 ILE A CA 1
ATOM 2460 C C . ILE A 1 307 ? 9.867 -19.625 14.844 1 89.19 307 ILE A C 1
ATOM 2462 O O . ILE A 1 307 ? 9.062 -20.562 14.812 1 89.19 307 ILE A O 1
ATOM 2466 N N . LYS A 1 308 ? 10.07 -18.891 15.898 1 90.19 308 LYS A N 1
ATOM 2467 C CA . LYS A 1 308 ? 9.328 -19.172 17.125 1 90.19 308 LYS A CA 1
ATOM 2468 C C . LYS A 1 308 ? 7.863 -18.781 16.969 1 90.19 308 LYS A C 1
ATOM 2470 O O . LYS A 1 308 ? 6.98 -19.453 17.5 1 90.19 308 LYS A O 1
ATOM 2475 N N . GLN A 1 309 ? 7.633 -17.703 16.266 1 90.44 309 GLN A N 1
ATOM 2476 C CA . GLN A 1 309 ? 6.254 -17.312 15.992 1 90.44 309 GLN A CA 1
ATOM 2477 C C . GLN A 1 309 ? 5.516 -18.375 15.203 1 90.44 309 GLN A C 1
ATOM 2479 O O . GLN A 1 309 ? 4.383 -18.734 15.547 1 90.44 309 GLN A O 1
ATOM 2484 N N . LEU A 1 310 ? 6.176 -18.922 14.227 1 92 310 LEU A N 1
ATOM 2485 C CA . LEU A 1 310 ? 5.574 -19.938 13.367 1 92 310 LEU A CA 1
ATOM 2486 C C . LEU A 1 310 ? 5.332 -21.234 14.133 1 92 310 LEU A C 1
ATOM 2488 O O . LEU A 1 310 ? 4.289 -21.875 13.977 1 92 310 LEU A O 1
ATOM 2492 N N . THR A 1 311 ? 6.254 -21.594 15.008 1 92.62 311 THR A N 1
ATOM 2493 C CA . THR A 1 311 ? 6.113 -22.828 15.781 1 92.62 311 THR A CA 1
ATOM 2494 C C . THR A 1 311 ? 4.957 -22.703 16.766 1 92.62 311 THR A C 1
ATOM 2496 O O . THR A 1 311 ? 4.184 -23.656 16.953 1 92.62 311 THR A O 1
ATOM 2499 N N . ILE A 1 312 ? 4.836 -21.531 17.344 1 92.56 312 ILE A N 1
ATOM 2500 C CA . ILE A 1 312 ? 3.754 -21.328 18.297 1 92.56 312 ILE A CA 1
ATOM 2501 C C . ILE A 1 312 ? 2.41 -21.359 17.578 1 92.56 312 ILE A C 1
ATOM 2503 O O . ILE A 1 312 ? 1.47 -22.016 18.031 1 92.56 312 ILE A O 1
ATOM 2507 N N . ALA A 1 313 ? 2.334 -20.672 16.469 1 93 313 ALA A N 1
ATOM 2508 C CA . ALA A 1 313 ? 1.096 -20.656 15.688 1 93 313 ALA A CA 1
ATOM 2509 C C . ALA A 1 313 ? 0.717 -22.062 15.219 1 93 313 ALA A C 1
ATOM 2511 O O . ALA A 1 313 ? -0.444 -22.453 15.32 1 93 313 ALA A O 1
ATOM 2512 N N . LEU A 1 314 ? 1.704 -22.844 14.758 1 94.44 314 LEU A N 1
ATOM 2513 C CA . LEU A 1 314 ? 1.453 -24.203 14.266 1 94.44 314 LEU A CA 1
ATOM 2514 C C . LEU A 1 314 ? 1.034 -25.125 15.398 1 94.44 314 LEU A C 1
ATOM 2516 O O . LEU A 1 314 ? 0.17 -25.984 15.219 1 94.44 314 LEU A O 1
ATOM 2520 N N . THR A 1 315 ? 1.613 -24.891 16.531 1 93.5 315 THR A N 1
ATOM 2521 C CA . THR A 1 315 ? 1.255 -25.703 17.688 1 93.5 315 THR A CA 1
ATOM 2522 C C . THR A 1 315 ? -0.187 -25.438 18.109 1 93.5 315 THR A C 1
ATOM 2524 O O . THR A 1 315 ? -0.932 -26.359 18.422 1 93.5 315 THR A O 1
ATOM 2527 N N . ILE A 1 316 ? -0.597 -24.219 18.078 1 92.81 316 ILE A N 1
ATOM 2528 C CA . ILE A 1 316 ? -1.963 -23.859 18.438 1 92.81 316 ILE A CA 1
ATOM 2529 C C . ILE A 1 316 ? -2.938 -24.438 17.406 1 92.81 316 ILE A C 1
ATOM 2531 O O . ILE A 1 316 ? -3.988 -24.969 17.766 1 92.81 316 ILE A O 1
ATOM 2535 N N . CYS A 1 317 ? -2.592 -24.375 16.141 1 93.38 317 CYS A N 1
ATOM 2536 C CA . CYS A 1 317 ? -3.439 -24.906 15.07 1 93.38 317 CYS A CA 1
ATOM 2537 C C . CYS A 1 317 ? -3.59 -26.406 15.18 1 93.38 317 CYS A C 1
ATOM 2539 O O . CYS A 1 317 ? -4.684 -26.953 14.992 1 93.38 317 CYS A O 1
ATOM 2541 N N . PHE A 1 318 ? -2.539 -27.078 15.609 1 93.56 318 PHE A N 1
ATOM 2542 C CA . PHE A 1 318 ? -2.572 -28.531 15.734 1 93.56 318 PHE A CA 1
ATOM 2543 C C . PHE A 1 318 ? -3.383 -28.953 16.953 1 93.56 318 PHE A C 1
ATOM 2545 O O . PHE A 1 318 ? -4.039 -29.984 16.938 1 93.56 318 PHE A O 1
ATOM 2552 N N . LEU A 1 319 ? -3.418 -28.109 17.922 1 93.12 319 LEU A N 1
ATOM 2553 C CA . LEU A 1 319 ? -4.09 -28.453 19.172 1 93.12 319 LEU A CA 1
ATOM 2554 C C . LEU A 1 319 ? -5.504 -27.891 19.203 1 93.12 319 LEU A C 1
ATOM 2556 O O . LEU A 1 319 ? -6.141 -27.859 20.25 1 93.12 319 LEU A O 1
ATOM 2560 N N . PHE A 1 320 ? -6.039 -27.547 18.047 1 92.69 320 PHE A N 1
ATOM 2561 C CA . PHE A 1 320 ? -7.293 -26.812 18.031 1 92.69 320 PHE A CA 1
ATOM 2562 C C . PHE A 1 320 ? -8.438 -27.656 18.578 1 92.69 320 PHE A C 1
ATOM 2564 O O . PHE A 1 320 ? -9.281 -27.156 19.328 1 92.69 320 PHE A O 1
ATOM 2571 N N . PRO A 1 321 ? -8.523 -29.031 18.281 1 91.94 321 PRO A N 1
ATOM 2572 C CA . PRO A 1 321 ? -9.648 -29.797 18.828 1 91.94 321 PRO A CA 1
ATOM 2573 C C . PRO A 1 321 ? -9.578 -29.938 20.344 1 91.94 321 PRO A C 1
ATOM 2575 O O . PRO A 1 321 ? -10.609 -29.891 21.016 1 91.94 321 PRO A O 1
ATOM 2578 N N . VAL A 1 322 ? -8.359 -29.969 20.859 1 92.44 322 VAL A N 1
ATOM 2579 C CA . VAL A 1 322 ? -8.18 -30.125 22.297 1 92.44 322 VAL A CA 1
ATOM 2580 C C . VAL A 1 322 ? -8.508 -28.812 23.016 1 92.44 322 VAL A C 1
ATOM 2582 O O . VAL A 1 322 ? -9.211 -28.812 24.016 1 92.44 322 VAL A O 1
ATOM 2585 N N . LEU A 1 323 ? -8.031 -27.797 22.469 1 92.25 323 LEU A N 1
ATOM 2586 C CA . LEU A 1 323 ? -8.273 -26.5 23.062 1 92.25 323 LEU A CA 1
ATOM 2587 C C . LEU A 1 323 ? -9.758 -26.141 23.031 1 92.25 323 LEU A C 1
ATOM 2589 O O . LEU A 1 323 ? -10.281 -25.562 23.969 1 92.25 323 LEU A O 1
ATOM 2593 N N . SER A 1 324 ? -10.438 -26.531 21.938 1 91.56 324 SER A N 1
ATOM 2594 C CA . SER A 1 324 ? -11.875 -26.281 21.828 1 91.56 324 SER A CA 1
ATOM 2595 C C . SER A 1 324 ? -12.656 -27.094 22.844 1 91.56 324 SER A C 1
ATOM 2597 O O . SER A 1 324 ? -13.625 -26.609 23.438 1 91.56 324 SER A O 1
ATOM 2599 N N . MET A 1 325 ? -12.203 -28.312 23.109 1 89.88 325 MET A N 1
ATOM 2600 C CA . MET A 1 325 ? -12.859 -29.156 24.109 1 89.88 325 MET A CA 1
ATOM 2601 C C . MET A 1 325 ? -12.656 -28.609 25.516 1 89.88 325 MET A C 1
ATOM 2603 O O . MET A 1 325 ? -13.57 -28.641 26.344 1 89.88 325 MET A O 1
ATOM 2607 N N . ILE A 1 326 ? -11.469 -28.094 25.719 1 88.94 326 ILE A N 1
ATOM 2608 C CA . ILE A 1 326 ? -11.164 -27.516 27.031 1 88.94 326 ILE A CA 1
ATOM 2609 C C . ILE A 1 326 ? -12.055 -26.297 27.281 1 88.94 326 ILE A C 1
ATOM 2611 O O . ILE A 1 326 ? -12.57 -26.125 28.375 1 88.94 326 ILE A O 1
ATOM 2615 N N . TYR A 1 327 ? -12.242 -25.562 26.266 1 88.94 327 TYR A N 1
ATOM 2616 C CA . TYR A 1 327 ? -13.078 -24.375 26.422 1 88.94 327 TYR A CA 1
ATOM 2617 C C . TYR A 1 327 ? -14.531 -24.766 26.672 1 88.94 327 TYR A C 1
ATOM 2619 O O . TYR A 1 327 ? -15.234 -24.109 27.422 1 88.94 327 TYR A O 1
ATOM 2627 N N . MET A 1 328 ? -14.969 -25.859 26.094 1 87.06 328 MET A N 1
ATOM 2628 C CA . MET A 1 328 ? -16.344 -26.312 26.234 1 87.06 328 MET A CA 1
ATOM 2629 C C . MET A 1 328 ? -16.609 -26.797 27.656 1 87.06 328 MET A C 1
ATOM 2631 O O . MET A 1 328 ? -17.703 -26.609 28.203 1 87.06 328 MET A O 1
ATOM 2635 N N . VAL A 1 329 ? -15.555 -27.281 28.25 1 85.5 329 VAL A N 1
ATOM 2636 C CA . VAL A 1 329 ? -15.734 -27.859 29.578 1 85.5 329 VAL A CA 1
ATOM 2637 C C . VAL A 1 329 ? -15.453 -26.797 30.641 1 85.5 329 VAL A C 1
ATOM 2639 O O . VAL A 1 329 ? -16.188 -26.688 31.625 1 85.5 329 VAL A O 1
ATOM 2642 N N . ALA A 1 330 ? -14.352 -25.984 30.438 1 86.5 330 ALA A N 1
ATOM 2643 C CA . ALA A 1 330 ? -13.945 -25.016 31.438 1 86.5 330 ALA A CA 1
ATOM 2644 C C . ALA A 1 330 ? -13.617 -23.672 30.797 1 86.5 330 ALA A C 1
ATOM 2646 O O . ALA A 1 330 ? -12.445 -23.297 30.672 1 86.5 330 ALA A O 1
ATOM 2647 N N . PRO A 1 331 ? -14.625 -22.891 30.5 1 83.75 331 PRO A N 1
ATOM 2648 C CA . PRO A 1 331 ? -14.375 -21.609 29.828 1 83.75 331 PRO A CA 1
ATOM 2649 C C . PRO A 1 331 ? -13.648 -20.609 30.719 1 83.75 331 PRO A C 1
ATOM 2651 O O . PRO A 1 331 ? -13.023 -19.672 30.219 1 83.75 331 PRO A O 1
ATOM 2654 N N . HIS A 1 332 ? -13.656 -20.797 32.031 1 83.5 332 HIS A N 1
ATOM 2655 C CA . HIS A 1 332 ? -13.031 -19.828 32.938 1 83.5 332 HIS A CA 1
ATOM 2656 C C . HIS A 1 332 ? -11.664 -20.312 33.406 1 83.5 332 HIS A C 1
ATOM 2658 O O . HIS A 1 332 ? -11.016 -19.641 34.219 1 83.5 332 HIS A O 1
ATOM 2664 N N . SER A 1 333 ? -11.234 -21.359 32.875 1 85.88 333 SER A N 1
ATOM 2665 C CA . SER A 1 333 ? -9.891 -21.844 33.188 1 85.88 333 SER A CA 1
ATOM 2666 C C . SER A 1 333 ? -8.828 -20.984 32.5 1 85.88 333 SER A C 1
ATOM 2668 O O . SER A 1 333 ? -9.148 -20.109 31.703 1 85.88 333 SER A O 1
ATOM 2670 N N . LYS A 1 334 ? -7.605 -21.141 32.906 1 87.19 334 LYS A N 1
ATOM 2671 C CA . LYS A 1 334 ? -6.5 -20.391 32.312 1 87.19 334 LYS A CA 1
ATOM 2672 C C . LYS A 1 334 ? -6.449 -20.578 30.797 1 87.19 334 LYS A C 1
ATOM 2674 O O . LYS A 1 334 ? -6.293 -19.609 30.047 1 87.19 334 LYS A O 1
ATOM 2679 N N . PHE A 1 335 ? -6.699 -21.766 30.422 1 87.12 335 PHE A N 1
ATOM 2680 C CA . PHE A 1 335 ? -6.668 -22.062 29 1 87.12 335 PHE A CA 1
ATOM 2681 C C . PHE A 1 335 ? -7.941 -21.562 28.312 1 87.12 335 PHE A C 1
ATOM 2683 O O . PHE A 1 335 ? -7.914 -21.188 27.141 1 87.12 335 PHE A O 1
ATOM 2690 N N . GLY A 1 336 ? -8.969 -21.594 28.969 1 85.25 336 GLY A N 1
ATOM 2691 C CA . GLY A 1 336 ? -10.211 -21.078 28.422 1 85.25 336 GLY A CA 1
ATOM 2692 C C . GLY A 1 336 ? -10.164 -19.578 28.172 1 85.25 336 GLY A C 1
ATOM 2693 O O . GLY A 1 336 ? -10.664 -19.094 27.156 1 85.25 336 GLY A O 1
ATOM 2694 N N . LYS A 1 337 ? -9.477 -18.938 29.031 1 86.69 337 LYS A N 1
ATOM 2695 C CA . LYS A 1 337 ? -9.336 -17.5 28.859 1 86.69 337 LYS A CA 1
ATOM 2696 C C . LYS A 1 337 ? -8.383 -17.172 27.719 1 86.69 337 LYS A C 1
ATOM 2698 O O . LYS A 1 337 ? -8.547 -16.156 27.047 1 86.69 337 LYS A O 1
ATOM 2703 N N . LEU A 1 338 ? -7.496 -18.047 27.547 1 87.62 338 LEU A N 1
ATOM 2704 C CA . LEU A 1 338 ? -6.543 -17.875 26.453 1 87.62 338 LEU A CA 1
ATOM 2705 C C . LEU A 1 338 ? -7.234 -18.031 25.109 1 87.62 338 LEU A C 1
ATOM 2707 O O . LEU A 1 338 ? -6.91 -17.312 24.156 1 87.62 338 LEU A O 1
ATOM 2711 N N . CYS A 1 339 ? -8.211 -18.844 25.078 1 88.31 339 CYS A N 1
ATOM 2712 C CA . CYS A 1 339 ? -8.914 -19.094 23.828 1 88.31 339 CYS A CA 1
ATOM 2713 C C . CYS A 1 339 ? -9.805 -17.922 23.453 1 88.31 339 CYS A C 1
ATOM 2715 O O . CYS A 1 339 ? -10.211 -17.781 22.297 1 88.31 339 CYS A O 1
ATOM 2717 N N . ARG A 1 340 ? -9.984 -17.047 24.391 1 88 340 ARG A N 1
ATOM 2718 C CA . ARG A 1 340 ? -10.859 -15.898 24.156 1 88 340 ARG A CA 1
ATOM 2719 C C . ARG A 1 340 ? -10.078 -14.734 23.547 1 88 340 ARG A C 1
ATOM 2721 O O . ARG A 1 340 ? -10.672 -13.781 23.031 1 88 340 ARG A O 1
ATOM 2728 N N . LYS A 1 341 ? -8.82 -14.891 23.578 1 90.19 341 LYS A N 1
ATOM 2729 C CA . LYS A 1 341 ? -8.008 -13.844 22.984 1 90.19 341 LYS A CA 1
ATOM 2730 C C . LYS A 1 341 ? -8.133 -13.836 21.453 1 90.19 341 LYS A C 1
ATOM 2732 O O . LYS A 1 341 ? -8.203 -14.898 20.844 1 90.19 341 LYS A O 1
ATOM 2737 N N . PRO A 1 342 ? -8.188 -12.688 20.875 1 90.31 342 PRO A N 1
ATOM 2738 C CA . PRO A 1 342 ? -8.562 -12.562 19.453 1 90.31 342 PRO A CA 1
ATOM 2739 C C . PRO A 1 342 ? -7.613 -13.312 18.531 1 90.31 342 PRO A C 1
ATOM 2741 O O . PRO A 1 342 ? -8.07 -13.977 17.594 1 90.31 342 PRO A O 1
ATOM 2744 N N . PHE A 1 343 ? -6.355 -13.266 18.766 1 92.12 343 PHE A N 1
ATOM 2745 C CA . PHE A 1 343 ? -5.41 -13.93 17.875 1 92.12 343 PHE A CA 1
ATOM 2746 C C . PHE A 1 343 ? -5.551 -15.445 17.953 1 92.12 343 PHE A C 1
ATOM 2748 O O . PHE A 1 343 ? -5.562 -16.125 16.938 1 92.12 343 PHE A O 1
ATOM 2755 N N . ILE A 1 344 ? -5.645 -15.961 19.094 1 92.19 344 ILE A N 1
ATOM 2756 C CA . ILE A 1 344 ? -5.805 -17.391 19.281 1 92.19 344 ILE A CA 1
ATOM 2757 C C . ILE A 1 344 ? -7.156 -17.844 18.734 1 92.19 344 ILE A C 1
ATOM 2759 O O . ILE A 1 344 ? -7.262 -18.922 18.141 1 92.19 344 ILE A O 1
ATOM 2763 N N . LYS A 1 345 ? -8.172 -17.047 19 1 91.75 345 LYS A N 1
ATOM 2764 C CA . LYS A 1 345 ? -9.492 -17.328 18.453 1 91.75 345 LYS A CA 1
ATOM 2765 C C . LYS A 1 345 ? -9.438 -17.453 16.938 1 91.75 345 LYS A C 1
ATOM 2767 O O . LYS A 1 345 ? -10.047 -18.359 16.359 1 91.75 345 LYS A O 1
ATOM 2772 N N . PHE A 1 346 ? -8.734 -16.594 16.312 1 92.31 346 PHE A N 1
ATOM 2773 C CA . PHE A 1 346 ? -8.578 -16.609 14.859 1 92.31 346 PHE A CA 1
ATOM 2774 C C . PHE A 1 346 ? -7.883 -17.891 14.406 1 92.31 346 PHE A C 1
ATOM 2776 O O . PHE A 1 346 ? -8.312 -18.531 13.438 1 92.31 346 PHE A O 1
ATOM 2783 N N . LEU A 1 347 ? -6.812 -18.234 15.109 1 93.44 347 LEU A N 1
ATOM 2784 C CA . LEU A 1 347 ? -6.055 -19.438 14.75 1 93.44 347 LEU A CA 1
ATOM 2785 C C . LEU A 1 347 ? -6.902 -20.688 14.922 1 93.44 347 LEU A C 1
ATOM 2787 O O . LEU A 1 347 ? -6.82 -21.609 14.109 1 93.44 347 LEU A O 1
ATOM 2791 N N . LEU A 1 348 ? -7.699 -20.688 15.93 1 94.25 348 LEU A N 1
ATOM 2792 C CA . LEU A 1 348 ? -8.57 -21.828 16.156 1 94.25 348 LEU A CA 1
ATOM 2793 C C . LEU A 1 348 ? -9.609 -21.953 15.055 1 94.25 348 LEU A C 1
ATOM 2795 O O . LEU A 1 348 ? -9.852 -23.047 14.547 1 94.25 348 LEU A O 1
ATOM 2799 N N . HIS A 1 349 ? -10.188 -20.859 14.656 1 92.75 349 HIS A N 1
ATOM 2800 C CA . HIS A 1 349 ? -11.195 -20.875 13.594 1 92.75 349 HIS A CA 1
ATOM 2801 C C . HIS A 1 349 ? -10.562 -21.219 12.25 1 92.75 349 HIS A C 1
ATOM 2803 O O . HIS A 1 349 ? -11.164 -21.906 11.43 1 92.75 349 HIS A O 1
ATOM 2809 N N . ALA A 1 350 ? -9.406 -20.719 12.016 1 93.81 350 ALA A N 1
ATOM 2810 C CA . ALA A 1 350 ? -8.703 -21.031 10.773 1 93.81 350 ALA A CA 1
ATOM 2811 C C . ALA A 1 350 ? -8.336 -22.516 10.711 1 93.81 350 ALA A C 1
ATOM 2813 O O . ALA A 1 350 ? -8.5 -23.156 9.664 1 93.81 350 ALA A O 1
ATOM 2814 N N . ALA A 1 351 ? -7.883 -23.031 11.789 1 95.12 351 ALA A N 1
ATOM 2815 C CA . ALA A 1 351 ? -7.527 -24.438 11.844 1 95.12 351 ALA A CA 1
ATOM 2816 C C . ALA A 1 351 ? -8.758 -25.328 11.656 1 95.12 351 ALA A C 1
ATOM 2818 O O . ALA A 1 351 ? -8.695 -26.344 10.969 1 95.12 351 ALA A O 1
ATOM 2819 N N . SER A 1 352 ? -9.805 -24.922 12.25 1 94.75 352 SER A N 1
ATOM 2820 C CA . SER A 1 352 ? -11.047 -25.672 12.086 1 94.75 352 SER A CA 1
ATOM 2821 C C . SER A 1 352 ? -11.516 -25.656 10.633 1 94.75 352 SER A C 1
ATOM 2823 O O . SER A 1 352 ? -11.922 -26.688 10.102 1 94.75 352 SER A O 1
ATOM 2825 N N . TYR A 1 353 ? -11.414 -24.547 10.023 1 94.62 353 TYR A N 1
ATOM 2826 C CA . TYR A 1 353 ? -11.828 -24.453 8.625 1 94.62 353 TYR A CA 1
ATOM 2827 C C . TYR A 1 353 ? -10.922 -25.281 7.73 1 94.62 353 TYR A C 1
ATOM 2829 O O . TYR A 1 353 ? -11.391 -25.922 6.785 1 94.62 353 TYR A O 1
ATOM 2837 N N . MET A 1 354 ? -9.648 -25.328 8.031 1 94.5 354 MET A N 1
ATOM 2838 C CA . MET A 1 354 ? -8.719 -26.156 7.273 1 94.5 354 MET A CA 1
ATOM 2839 C C . MET A 1 354 ? -9.031 -27.641 7.453 1 94.5 354 MET A C 1
ATOM 2841 O O . MET A 1 354 ? -8.883 -28.422 6.52 1 94.5 354 MET A O 1
ATOM 2845 N N . SER A 1 355 ? -9.445 -28.016 8.617 1 93.88 355 SER A N 1
ATOM 2846 C CA . SER A 1 355 ? -9.859 -29.391 8.859 1 93.88 355 SER A CA 1
ATOM 2847 C C . SER A 1 355 ? -11.133 -29.734 8.086 1 93.88 355 SER A C 1
ATOM 2849 O O . SER A 1 355 ? -11.266 -30.828 7.566 1 93.88 355 SER A O 1
ATOM 2851 N N . PHE A 1 356 ? -12.055 -28.797 8.062 1 94.88 356 PHE A N 1
ATOM 2852 C CA . PHE A 1 356 ? -13.273 -28.969 7.273 1 94.88 356 PHE A CA 1
ATOM 2853 C C . PHE A 1 356 ? -12.938 -29.203 5.805 1 94.88 356 PHE A C 1
ATOM 2855 O O . PHE A 1 356 ? -13.469 -30.109 5.176 1 94.88 356 PHE A O 1
ATOM 2862 N N . LEU A 1 357 ? -12 -28.406 5.277 1 94.06 357 LEU A N 1
ATOM 2863 C CA . LEU A 1 357 ? -11.578 -28.562 3.891 1 94.06 357 LEU A CA 1
ATOM 2864 C C . LEU A 1 357 ? -10.867 -29.891 3.688 1 94.06 357 LEU A C 1
ATOM 2866 O O . LEU A 1 357 ? -11.016 -30.531 2.637 1 94.06 357 LEU A O 1
ATOM 2870 N N . GLY A 1 358 ? -10.094 -30.328 4.715 1 92.62 358 GLY A N 1
ATOM 2871 C CA . GLY A 1 358 ? -9.461 -31.641 4.656 1 92.62 358 GLY A CA 1
ATOM 2872 C C . GLY A 1 358 ? -10.453 -32.781 4.547 1 92.62 358 GLY A C 1
ATOM 2873 O O . GLY A 1 358 ? -10.234 -33.719 3.805 1 92.62 358 GLY A O 1
ATOM 2874 N N . LEU A 1 359 ? -11.586 -32.625 5.238 1 93.31 359 LEU A N 1
ATOM 2875 C CA . LEU A 1 359 ? -12.641 -33.625 5.168 1 93.31 359 LEU A CA 1
ATOM 2876 C C . LEU A 1 359 ? -13.289 -33.656 3.787 1 93.31 359 LEU A C 1
ATOM 2878 O O . LEU A 1 359 ? -13.609 -34.719 3.26 1 93.31 359 LEU A O 1
ATOM 2882 N N . LEU A 1 360 ? -13.484 -32.469 3.225 1 92.94 360 LEU A N 1
ATOM 2883 C CA . LEU A 1 360 ? -14.078 -32.375 1.896 1 92.94 360 LEU A CA 1
ATOM 2884 C C . LEU A 1 360 ? -13.172 -33.031 0.851 1 92.94 360 LEU A C 1
ATOM 2886 O O . LEU A 1 360 ? -13.664 -33.656 -0.078 1 92.94 360 LEU A O 1
ATOM 2890 N N . ILE A 1 361 ? -11.898 -32.875 1.025 1 89.75 361 ILE A N 1
ATOM 2891 C CA . ILE A 1 361 ? -10.938 -33.469 0.103 1 89.75 361 ILE A CA 1
ATOM 2892 C C . ILE A 1 361 ? -10.969 -35 0.255 1 89.75 361 ILE A C 1
ATOM 2894 O O . ILE A 1 361 ? -10.875 -35.719 -0.733 1 89.75 361 ILE A O 1
ATOM 2898 N N . MET A 1 362 ? -11.188 -35.469 1.446 1 88.75 362 MET A N 1
ATOM 2899 C CA . MET A 1 362 ? -11.242 -36.906 1.692 1 88.75 362 MET A CA 1
ATOM 2900 C C . MET A 1 362 ? -12.453 -37.531 1.002 1 88.75 362 MET A C 1
ATOM 2902 O O . MET A 1 362 ? -12.344 -38.625 0.4 1 88.75 362 MET A O 1
ATOM 2906 N N . VAL A 1 363 ? -13.539 -36.844 1.062 1 88 363 VAL A N 1
ATOM 2907 C CA . VAL A 1 363 ? -14.734 -37.375 0.417 1 88 363 VAL A CA 1
ATOM 2908 C C . VAL A 1 363 ? -14.547 -37.375 -1.099 1 88 363 VAL A C 1
ATOM 2910 O O . VAL A 1 363 ? -14.992 -38.312 -1.781 1 88 363 VAL A O 1
ATOM 2913 N N . SER A 1 364 ? -13.914 -36.375 -1.558 1 85.94 364 SER A N 1
ATOM 2914 C CA . SER A 1 364 ? -13.664 -36.281 -2.994 1 85.94 364 SER A CA 1
ATOM 2915 C C . SER A 1 364 ? -12.75 -37.406 -3.461 1 85.94 364 SER A C 1
ATOM 2917 O O . SER A 1 364 ? -12.859 -37.875 -4.598 1 85.94 364 SER A O 1
ATOM 2919 N N . GLN A 1 365 ? -11.898 -37.938 -2.529 1 82.69 365 GLN A N 1
ATOM 2920 C CA . GLN A 1 365 ? -11.008 -39.062 -2.855 1 82.69 365 GLN A CA 1
ATOM 2921 C C . GLN A 1 365 ? -11.617 -40.375 -2.451 1 82.69 365 GLN A C 1
ATOM 2923 O O . GLN A 1 365 ? -10.953 -41.438 -2.531 1 82.69 365 GLN A O 1
ATOM 2928 N N . ARG A 1 366 ? -12.828 -40.406 -1.974 1 81.94 366 ARG A N 1
ATOM 2929 C CA . ARG A 1 366 ? -13.609 -41.594 -1.646 1 81.94 366 ARG A CA 1
ATOM 2930 C C . ARG A 1 366 ? -13.031 -42.312 -0.431 1 81.94 366 ARG A C 1
ATOM 2932 O O . ARG A 1 366 ? -12.984 -43.531 -0.398 1 81.94 366 ARG A O 1
ATOM 2939 N N . ILE A 1 367 ? -12.578 -41.5 0.385 1 80.38 367 ILE A N 1
ATOM 2940 C CA . ILE A 1 367 ? -12.133 -42.062 1.654 1 80.38 367 ILE A CA 1
ATOM 2941 C C . ILE A 1 367 ? -13.289 -42.062 2.652 1 80.38 367 ILE A C 1
ATOM 2943 O O . ILE A 1 367 ? -13.82 -41 2.998 1 80.38 367 ILE A O 1
ATOM 2947 N N . GLU A 1 368 ? -13.781 -43.156 3.037 1 80.06 368 GLU A N 1
ATOM 2948 C CA . GLU A 1 368 ? -14.969 -43.281 3.879 1 80.06 368 GLU A CA 1
ATOM 2949 C C . GLU A 1 368 ? -14.602 -43.156 5.359 1 80.06 368 GLU A C 1
ATOM 2951 O O . GLU A 1 368 ? -15.422 -42.719 6.172 1 80.06 368 GLU A O 1
ATOM 2956 N N . ASN A 1 369 ? -13.422 -43.688 5.691 1 78.31 369 ASN A N 1
ATOM 2957 C CA . ASN A 1 369 ? -12.984 -43.625 7.086 1 78.31 369 ASN A CA 1
ATOM 2958 C C . ASN A 1 369 ? -11.695 -42.812 7.238 1 78.31 369 ASN A C 1
ATOM 2960 O O . ASN A 1 369 ? -10.703 -43.094 6.562 1 78.31 369 ASN A O 1
ATOM 2964 N N . PRO A 1 370 ? -11.812 -41.781 8.07 1 75.06 370 PRO A N 1
ATOM 2965 C CA . PRO A 1 370 ? -10.609 -40.938 8.234 1 75.06 370 PRO A CA 1
ATOM 2966 C C . PRO A 1 370 ? -9.43 -41.75 8.781 1 75.06 370 PRO A C 1
ATOM 2968 O O . PRO A 1 370 ? -8.273 -41.375 8.562 1 75.06 370 PRO A O 1
ATOM 2971 N N . LEU A 1 371 ? -9.812 -42.781 9.539 1 71.94 371 LEU A N 1
ATOM 2972 C CA . LEU A 1 371 ? -8.758 -43.656 10.062 1 71.94 371 LEU A CA 1
ATOM 2973 C C . LEU A 1 371 ? -8.398 -44.75 9.062 1 71.94 371 LEU A C 1
ATOM 2975 O O . LEU A 1 371 ? -8.273 -45.906 9.438 1 71.94 371 LEU A O 1
ATOM 2979 N N . PHE A 1 372 ? -8.398 -44.375 7.828 1 63.53 372 PHE A N 1
ATOM 2980 C CA . PHE A 1 372 ? -8.203 -45.344 6.742 1 63.53 372 PHE A CA 1
ATOM 2981 C C . PHE A 1 372 ? -6.855 -46.031 6.883 1 63.53 372 PHE A C 1
ATOM 2983 O O . PHE A 1 372 ? -6.668 -47.125 6.363 1 63.53 372 PHE A O 1
ATOM 2990 N N . PHE A 1 373 ? -5.883 -45.406 7.559 1 61.03 373 PHE A N 1
ATOM 2991 C CA . PHE A 1 373 ? -4.613 -46.094 7.762 1 61.03 373 PHE A CA 1
ATOM 2992 C C . PHE A 1 373 ? -4.812 -47.344 8.594 1 61.03 373 PHE A C 1
ATOM 2994 O O . PHE A 1 373 ? -4.031 -48.281 8.492 1 61.03 373 PHE A O 1
ATOM 3001 N N . LEU A 1 374 ? -5.941 -47.469 9.352 1 58.12 374 LEU A N 1
ATOM 3002 C CA . LEU A 1 374 ? -6.211 -48.594 10.242 1 58.12 374 LEU A CA 1
ATOM 3003 C C . LEU A 1 374 ? -7.172 -49.562 9.586 1 58.12 374 LEU A C 1
ATOM 3005 O O . LEU A 1 374 ? -7.148 -50.75 9.891 1 58.12 374 LEU A O 1
ATOM 3009 N N . PHE A 1 375 ? -8.062 -49.094 8.672 1 59.88 375 PHE A N 1
ATOM 3010 C CA . PHE A 1 375 ? -9.055 -49.969 8.07 1 59.88 375 PHE A CA 1
ATOM 3011 C C . PHE A 1 375 ? -8.883 -50.031 6.559 1 59.88 375 PHE A C 1
ATOM 3013 O O . PHE A 1 375 ? -8.828 -48.969 5.895 1 59.88 375 PHE A O 1
ATOM 3020 N N . PRO A 1 376 ? -8.508 -51.188 6.016 1 57.28 376 PRO A N 1
ATOM 3021 C CA . PRO A 1 376 ? -8.203 -51.406 4.598 1 57.28 376 PRO A CA 1
ATOM 3022 C C . PRO A 1 376 ? -9.273 -50.812 3.676 1 57.28 376 PRO A C 1
ATOM 3024 O O . PRO A 1 376 ? -10.445 -50.75 4.047 1 57.28 376 PRO A O 1
ATOM 3027 N N . PHE A 1 377 ? -8.875 -50.031 2.643 1 56.31 377 PHE A N 1
ATOM 3028 C CA . PHE A 1 377 ? -9.648 -49.406 1.57 1 56.31 377 PHE A CA 1
ATOM 3029 C C . PHE A 1 377 ? -10.5 -50.438 0.848 1 56.31 377 PHE A C 1
ATOM 3031 O O . PHE A 1 377 ? -10.008 -51.5 0.489 1 56.31 377 PHE A O 1
ATOM 3038 N N . ASP A 1 378 ? -11.711 -50.625 1.171 1 51.88 378 ASP A N 1
ATOM 3039 C CA . ASP A 1 378 ? -12.5 -51.531 0.323 1 51.88 378 ASP A CA 1
ATOM 3040 C C . ASP A 1 378 ? -12.812 -50.875 -1.021 1 51.88 378 ASP A C 1
ATOM 3042 O O . ASP A 1 378 ? -13.586 -49.906 -1.087 1 51.88 378 ASP A O 1
ATOM 3046 N N . GLU A 1 379 ? -11.93 -50.812 -1.969 1 51.69 379 GLU A N 1
ATOM 3047 C CA . GLU A 1 379 ? -12 -50.219 -3.299 1 51.69 379 GLU A CA 1
ATOM 3048 C C . GLU A 1 379 ? -13.203 -50.719 -4.078 1 51.69 379 GLU A C 1
ATOM 3050 O O . GLU A 1 379 ? -13.336 -50.469 -5.273 1 51.69 379 GLU A O 1
ATOM 3055 N N . THR A 1 380 ? -14.031 -51.75 -3.67 1 52.56 380 THR A N 1
ATOM 3056 C CA . THR A 1 380 ? -14.867 -52.406 -4.676 1 52.56 380 THR A CA 1
ATOM 3057 C C . THR A 1 380 ? -16 -51.469 -5.113 1 52.56 380 THR A C 1
ATOM 3059 O O . THR A 1 380 ? -16.688 -50.906 -4.273 1 52.56 380 THR A O 1
ATOM 3062 N N . LYS A 1 381 ? -16.078 -51.094 -6.461 1 54.81 381 LYS A N 1
ATOM 3063 C CA . LYS A 1 381 ? -17.125 -50.5 -7.277 1 54.81 381 LYS A CA 1
ATOM 3064 C C . LYS A 1 381 ? -18.516 -50.969 -6.832 1 54.81 381 LYS A C 1
ATOM 3066 O O . LYS A 1 381 ? -19.484 -50.219 -6.906 1 54.81 381 LYS A O 1
ATOM 3071 N N . LYS A 1 382 ? -18.531 -52.219 -6.527 1 53.41 382 LYS A N 1
ATOM 3072 C CA . LYS A 1 382 ? -19.781 -52.938 -6.387 1 53.41 382 LYS A CA 1
ATOM 3073 C C . LYS A 1 382 ? -20.672 -52.312 -5.324 1 53.41 382 LYS A C 1
ATOM 3075 O O . LYS A 1 382 ? -21.859 -52.656 -5.234 1 53.41 382 LYS A O 1
ATOM 3080 N N . LYS A 1 383 ? -20.141 -51.156 -4.707 1 59.59 383 LYS A N 1
ATOM 3081 C CA . LYS A 1 383 ? -20.922 -50.781 -3.539 1 59.59 383 LYS A CA 1
ATOM 3082 C C . LYS A 1 383 ? -21.703 -49.469 -3.803 1 59.59 383 LYS A C 1
ATOM 3084 O O . LYS A 1 383 ? -22.359 -48.969 -2.902 1 59.59 383 LYS A O 1
ATOM 3089 N N . GLU A 1 384 ? -21.641 -49 -5.074 1 68.5 384 GLU A N 1
ATOM 3090 C CA . GLU A 1 384 ? -22.453 -47.812 -5.254 1 68.5 384 GLU A CA 1
ATOM 3091 C C . GLU A 1 384 ? -23.922 -48.156 -5.461 1 68.5 384 GLU A C 1
ATOM 3093 O O . GLU A 1 384 ? -24.328 -48.531 -6.562 1 68.5 384 GLU A O 1
ATOM 3098 N N . LEU A 1 385 ? -24.531 -48.469 -4.43 1 76.19 385 LEU A N 1
ATOM 3099 C CA . LEU A 1 385 ? -25.953 -48.75 -4.457 1 76.19 385 LEU A CA 1
ATOM 3100 C C . LEU A 1 385 ? -26.766 -47.469 -4.312 1 76.19 385 LEU A C 1
ATOM 3102 O O . LEU A 1 385 ? -26.297 -46.5 -3.736 1 76.19 385 LEU A O 1
ATOM 3106 N N . ARG A 1 386 ? -27.812 -47.531 -5.027 1 85.44 386 ARG A N 1
ATOM 3107 C CA . ARG A 1 386 ? -28.75 -46.406 -4.887 1 85.44 386 ARG A CA 1
ATOM 3108 C C . ARG A 1 386 ? -29.203 -46.25 -3.439 1 85.44 386 ARG A C 1
ATOM 3110 O O . ARG A 1 386 ? -29.484 -47.25 -2.76 1 85.44 386 ARG A O 1
ATOM 3117 N N . GLY A 1 387 ? -29.125 -45.062 -2.91 1 80.81 387 GLY A N 1
ATOM 3118 C CA . GLY A 1 387 ? -29.562 -44.812 -1.553 1 80.81 387 GLY A CA 1
ATOM 3119 C C . GLY A 1 387 ? -28.625 -45.344 -0.494 1 80.81 387 GLY A C 1
ATOM 3120 O O . GLY A 1 387 ? -29.078 -45.875 0.529 1 80.81 387 GLY A O 1
ATOM 3121 N N . LYS A 1 388 ? -27.453 -45.344 -0.734 1 84.31 388 LYS A N 1
ATOM 3122 C CA . LYS A 1 388 ? -26.453 -45.812 0.245 1 84.31 388 LYS A CA 1
ATOM 3123 C C . LYS A 1 388 ? -26.453 -44.875 1.466 1 84.31 388 LYS A C 1
ATOM 3125 O O . LYS A 1 388 ? -26.562 -43.656 1.335 1 84.31 388 LYS A O 1
ATOM 3130 N N . PRO A 1 389 ? -26.328 -45.562 2.617 1 85.31 389 PRO A N 1
ATOM 3131 C CA . PRO A 1 389 ? -26.281 -44.719 3.816 1 85.31 389 PRO A CA 1
ATOM 3132 C C . PRO A 1 389 ? -25.031 -43.844 3.877 1 85.31 389 PRO A C 1
ATOM 3134 O O . PRO A 1 389 ? -24.047 -44.094 3.178 1 85.31 389 PRO A O 1
ATOM 3137 N N . ALA A 1 390 ? -25.172 -42.812 4.723 1 88.12 390 ALA A N 1
ATOM 3138 C CA . ALA A 1 390 ? -24.094 -41.844 4.848 1 88.12 390 ALA A CA 1
ATOM 3139 C C . ALA A 1 390 ? -22.859 -42.469 5.512 1 88.12 390 ALA A C 1
ATOM 3141 O O . ALA A 1 390 ? -22.984 -43.25 6.441 1 88.12 390 ALA A O 1
ATOM 3142 N N . THR A 1 391 ? -21.672 -42.188 4.992 1 88.25 391 THR A N 1
ATOM 3143 C CA . THR A 1 391 ? -20.406 -42.625 5.57 1 88.25 391 THR A CA 1
ATOM 3144 C C . THR A 1 391 ? -20.062 -41.812 6.809 1 88.25 391 THR A C 1
ATOM 3146 O O . THR A 1 391 ? -20.734 -40.812 7.109 1 88.25 391 THR A O 1
ATOM 3149 N N . ILE A 1 392 ? -18.969 -42.188 7.551 1 89.69 392 ILE A N 1
ATOM 3150 C CA . ILE A 1 392 ? -18.562 -41.5 8.758 1 89.69 392 ILE A CA 1
ATOM 3151 C C . ILE A 1 392 ? -18.062 -40.094 8.398 1 89.69 392 ILE A C 1
ATOM 3153 O O . ILE A 1 392 ? -18.359 -39.125 9.086 1 89.69 392 ILE A O 1
ATOM 3157 N N . VAL A 1 393 ? -17.297 -39.969 7.32 1 91.62 393 VAL A N 1
ATOM 3158 C CA . VAL A 1 393 ? -16.75 -38.688 6.906 1 91.62 393 VAL A CA 1
ATOM 3159 C C . VAL A 1 393 ? -17.891 -37.75 6.516 1 91.62 393 VAL A C 1
ATOM 3161 O O . VAL A 1 393 ? -17.875 -36.562 6.84 1 91.62 393 VAL A O 1
ATOM 3164 N N . GLU A 1 394 ? -18.906 -38.312 5.867 1 91.69 394 GLU A N 1
ATOM 3165 C CA . GLU A 1 394 ? -20.047 -37.5 5.473 1 91.69 394 GLU A CA 1
ATOM 3166 C C . GLU A 1 394 ? -20.828 -37 6.695 1 91.69 394 GLU A C 1
ATOM 3168 O O . GLU A 1 394 ? -21.344 -35.906 6.703 1 91.69 394 GLU A O 1
ATOM 3173 N N . MET A 1 395 ? -20.859 -37.844 7.691 1 92.38 395 MET A N 1
ATOM 3174 C CA . MET A 1 395 ? -21.531 -37.438 8.922 1 92.38 395 MET A CA 1
ATOM 3175 C C . MET A 1 395 ? -20.75 -36.344 9.625 1 92.38 395 MET A C 1
ATOM 3177 O O . MET A 1 395 ? -21.344 -35.406 10.203 1 92.38 395 MET A O 1
ATOM 3181 N N . MET A 1 396 ? -19.469 -36.406 9.594 1 93.56 396 MET A N 1
ATOM 3182 C CA . MET A 1 396 ? -18.625 -35.375 10.172 1 93.56 396 MET A CA 1
ATOM 3183 C C . MET A 1 396 ? -18.828 -34.062 9.438 1 93.56 396 MET A C 1
ATOM 3185 O O . MET A 1 396 ? -18.859 -32.969 10.055 1 93.56 396 MET A O 1
ATOM 3189 N N . ILE A 1 397 ? -18.938 -34.156 8.109 1 95.25 397 ILE A N 1
ATOM 3190 C CA . ILE A 1 397 ? -19.156 -32.969 7.301 1 95.25 397 ILE A CA 1
ATOM 3191 C C . ILE A 1 397 ? -20.516 -32.375 7.637 1 95.25 397 ILE A C 1
ATOM 3193 O O . ILE A 1 397 ? -20.641 -31.141 7.727 1 95.25 397 ILE A O 1
ATOM 3197 N N . LEU A 1 398 ? -21.484 -33.219 7.801 1 94.5 398 LEU A N 1
ATOM 3198 C CA . LEU A 1 398 ? -22.812 -32.719 8.172 1 94.5 398 LEU A CA 1
ATOM 3199 C C . LEU A 1 398 ? -22.75 -31.984 9.5 1 94.5 398 LEU A C 1
ATOM 3201 O O . LEU A 1 398 ? -23.391 -30.938 9.656 1 94.5 398 LEU A O 1
ATOM 3205 N N . CYS A 1 399 ? -22 -32.438 10.43 1 93.69 399 CYS A N 1
ATOM 3206 C CA . CYS A 1 399 ? -21.844 -31.766 11.711 1 93.69 399 CYS A CA 1
ATOM 3207 C C . CYS A 1 399 ? -21.172 -30.406 11.531 1 93.69 399 CYS A C 1
ATOM 3209 O O . CYS A 1 399 ? -21.578 -29.422 12.156 1 93.69 399 CYS A O 1
ATOM 3211 N N . TYR A 1 400 ? -20.219 -30.391 10.719 1 95.31 400 TYR A N 1
ATOM 3212 C CA . TYR A 1 400 ? -19.531 -29.141 10.438 1 95.31 400 TYR A CA 1
ATOM 3213 C C . TYR A 1 400 ? -20.469 -28.109 9.805 1 95.31 400 TYR A C 1
ATOM 3215 O O . TYR A 1 400 ? -20.469 -26.938 10.188 1 95.31 400 TYR A O 1
ATOM 3223 N N . VAL A 1 401 ? -21.266 -28.531 8.836 1 96.31 401 VAL A N 1
ATOM 3224 C CA . VAL A 1 401 ? -22.172 -27.641 8.125 1 96.31 401 VAL A CA 1
ATOM 3225 C C . VAL A 1 401 ? -23.219 -27.094 9.094 1 96.31 401 VAL A C 1
ATOM 3227 O O . VAL A 1 401 ? -23.547 -25.906 9.039 1 96.31 401 VAL A O 1
ATOM 3230 N N . LEU A 1 402 ? -23.656 -27.922 9.984 1 94.69 402 LEU A N 1
ATOM 3231 C CA . LEU A 1 402 ? -24.625 -27.453 10.984 1 94.69 402 LEU A CA 1
ATOM 3232 C C . LEU A 1 402 ? -23.984 -26.406 11.898 1 94.69 402 LEU A C 1
ATOM 3234 O O . LEU A 1 402 ? -24.625 -25.438 12.289 1 94.69 402 LEU A O 1
ATOM 3238 N N . GLY A 1 403 ? -22.734 -26.625 12.234 1 94.12 403 GLY A N 1
ATOM 3239 C CA . GLY A 1 403 ? -22 -25.641 13.016 1 94.12 403 GLY A CA 1
ATOM 3240 C C . GLY A 1 403 ? -21.812 -24.328 12.289 1 94.12 403 GLY A C 1
ATOM 3241 O O . GLY A 1 403 ? -21.922 -23.266 12.898 1 94.12 403 GLY A O 1
ATOM 3242 N N . LEU A 1 404 ? -21.531 -24.453 11 1 95.06 404 LEU A N 1
ATOM 3243 C CA . LEU A 1 404 ? -21.344 -23.25 10.195 1 95.06 404 LEU A CA 1
ATOM 3244 C C . LEU A 1 404 ? -22.656 -22.469 10.078 1 95.06 404 LEU A C 1
ATOM 3246 O O . LEU A 1 404 ? -22.672 -21.234 10.148 1 95.06 404 LEU A O 1
ATOM 3250 N N . ILE A 1 405 ? -23.75 -23.172 9.922 1 95 405 ILE A N 1
ATOM 3251 C CA . ILE A 1 405 ? -25.062 -22.531 9.82 1 95 405 ILE A CA 1
ATOM 3252 C C . ILE A 1 405 ? -25.406 -21.844 11.141 1 95 405 ILE A C 1
ATOM 3254 O O . ILE A 1 405 ? -25.922 -20.734 11.148 1 95 405 ILE A O 1
ATOM 3258 N N . TRP A 1 406 ? -25.016 -22.453 12.156 1 91.5 406 TRP A N 1
ATOM 3259 C CA . TRP A 1 406 ? -25.25 -21.859 13.469 1 91.5 406 TRP A CA 1
ATOM 3260 C C . TRP A 1 406 ? -24.453 -20.578 13.648 1 91.5 406 TRP A C 1
ATOM 3262 O O . TRP A 1 406 ? -24.953 -19.594 14.203 1 91.5 406 TRP A O 1
ATOM 3272 N N . SER A 1 407 ? -23.297 -20.609 13.273 1 90.81 407 SER A N 1
ATOM 3273 C CA . SER A 1 407 ? -22.453 -19.422 13.359 1 90.81 407 SER A CA 1
ATOM 3274 C C . SER A 1 407 ? -23.047 -18.266 12.547 1 90.81 407 SER A C 1
ATOM 3276 O O . SER A 1 407 ? -22.984 -17.109 12.961 1 90.81 407 SER A O 1
ATOM 3278 N N . GLU A 1 408 ? -23.656 -18.562 11.398 1 91.44 408 GLU A N 1
ATOM 3279 C CA . GLU A 1 408 ? -24.25 -17.531 10.555 1 91.44 408 GLU A CA 1
ATOM 3280 C C . GLU A 1 408 ? -25.516 -16.969 11.188 1 91.44 408 GLU A C 1
ATOM 3282 O O . GLU A 1 408 ? -25.766 -15.758 11.117 1 91.44 408 GLU A O 1
ATOM 3287 N N . ILE A 1 409 ? -26.266 -17.812 11.781 1 90.12 409 ILE A N 1
ATOM 3288 C CA . ILE A 1 409 ? -27.5 -17.375 12.445 1 90.12 409 ILE A CA 1
ATOM 3289 C C . ILE A 1 409 ? -27.141 -16.438 13.602 1 90.12 409 ILE A C 1
ATOM 3291 O O . ILE A 1 409 ? -27.781 -15.391 13.773 1 90.12 409 ILE A O 1
ATOM 3295 N N . LYS A 1 410 ? -26.094 -16.719 14.305 1 86.75 410 LYS A N 1
ATOM 3296 C CA . LYS A 1 410 ? -25.656 -15.883 15.406 1 86.75 410 LYS A CA 1
ATOM 3297 C C . LYS A 1 410 ? -25.141 -14.539 14.898 1 86.75 410 LYS A C 1
ATOM 3299 O O . LYS A 1 410 ? -25.375 -13.5 15.523 1 86.75 410 LYS A O 1
ATOM 3304 N N . GLN A 1 411 ? -24.5 -14.617 13.805 1 87.31 411 GLN A N 1
ATOM 3305 C CA . GLN A 1 411 ? -23.984 -13.383 13.234 1 87.31 411 GLN A CA 1
ATOM 3306 C C . GLN A 1 411 ? -25.125 -12.469 12.773 1 87.31 411 GLN A C 1
ATOM 3308 O O . GLN A 1 411 ? -25.047 -11.25 12.961 1 87.31 411 GLN A O 1
ATOM 3313 N N . ILE A 1 412 ? -26.156 -13.023 12.172 1 89.12 412 ILE A N 1
ATOM 3314 C CA . ILE A 1 412 ? -27.312 -12.25 11.711 1 89.12 412 ILE A CA 1
ATOM 3315 C C . ILE A 1 412 ? -28.031 -11.648 12.914 1 89.12 412 ILE A C 1
ATOM 3317 O O . ILE A 1 412 ? -28.5 -10.508 12.859 1 89.12 412 ILE A O 1
ATOM 3321 N N . TRP A 1 413 ? -27.984 -12.367 13.961 1 83.94 413 TRP A N 1
ATOM 3322 C CA . TRP A 1 413 ? -28.672 -11.914 15.172 1 83.94 413 TRP A CA 1
ATOM 3323 C C . TRP A 1 413 ? -27.891 -10.766 15.828 1 83.94 413 TRP A C 1
ATOM 3325 O O . TRP A 1 413 ? -28.5 -9.805 16.297 1 83.94 413 TRP A O 1
ATOM 3335 N N . MET A 1 414 ? -26.578 -10.797 15.812 1 78.38 414 MET A N 1
ATOM 3336 C CA . MET A 1 414 ? -25.75 -9.805 16.484 1 78.38 414 MET A CA 1
ATOM 3337 C C . MET A 1 414 ? -25.609 -8.547 15.641 1 78.38 414 MET A C 1
ATOM 3339 O O . MET A 1 414 ? -25.703 -7.43 16.156 1 78.38 414 MET A O 1
ATOM 3343 N N . GLN A 1 415 ? -25.422 -8.609 14.414 1 78.81 415 GLN A N 1
ATOM 3344 C CA . GLN A 1 415 ? -25.125 -7.469 13.555 1 78.81 415 GLN A CA 1
ATOM 3345 C C . GLN A 1 415 ? -26.375 -6.949 12.859 1 78.81 415 GLN A C 1
ATOM 3347 O O . GLN A 1 415 ? -26.453 -5.777 12.484 1 78.81 415 GLN A O 1
ATOM 3352 N N . GLY A 1 416 ? -27.375 -7.703 12.688 1 84.69 416 GLY A N 1
ATOM 3353 C CA . GLY A 1 416 ? -28.531 -7.324 11.906 1 84.69 416 GLY A CA 1
ATOM 3354 C C . GLY A 1 416 ? -28.484 -7.852 10.484 1 84.69 416 GLY A C 1
ATOM 3355 O O . GLY A 1 416 ? -27.406 -8.055 9.922 1 84.69 416 GLY A O 1
ATOM 3356 N N . ALA A 1 417 ? -29.516 -8.008 9.883 1 88.06 417 ALA A N 1
ATOM 3357 C CA . ALA A 1 417 ? -29.656 -8.633 8.57 1 88.06 417 ALA A CA 1
ATOM 3358 C C . ALA A 1 417 ? -29.141 -7.711 7.469 1 88.06 417 ALA A C 1
ATOM 3360 O O . ALA A 1 417 ? -28.5 -8.164 6.52 1 88.06 417 ALA A O 1
ATOM 3361 N N . LEU A 1 418 ? -29.344 -6.453 7.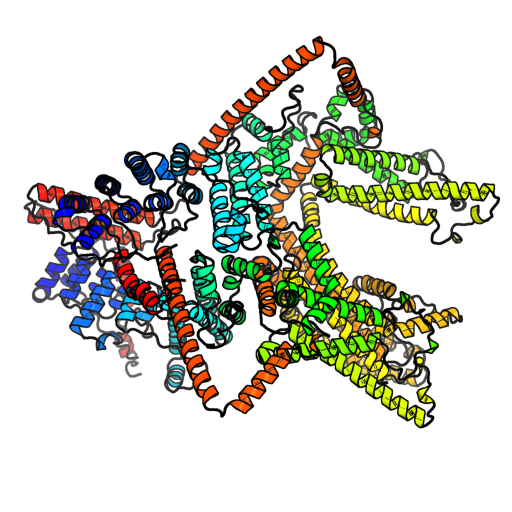652 1 86.5 418 LEU A N 1
ATOM 3362 C CA . LEU A 1 418 ? -28.953 -5.523 6.594 1 86.5 418 LEU A CA 1
ATOM 3363 C C . LEU A 1 418 ? -27.438 -5.406 6.496 1 86.5 418 LEU A C 1
ATOM 3365 O O . LEU A 1 418 ? -26.891 -5.379 5.395 1 86.5 418 LEU A O 1
ATOM 3369 N N . GLU A 1 419 ? -26.859 -5.418 7.613 1 84.25 419 GLU A N 1
ATOM 3370 C CA . GLU A 1 419 ? -25.406 -5.348 7.613 1 84.25 419 GLU A CA 1
ATOM 3371 C C . GLU A 1 419 ? -24.797 -6.66 7.145 1 84.25 419 GLU A C 1
ATOM 3373 O O . GLU A 1 419 ? -23.75 -6.664 6.492 1 84.25 419 GLU A O 1
ATOM 3378 N N . TYR A 1 420 ? -25.453 -7.684 7.391 1 88.44 420 TYR A N 1
ATOM 3379 C CA . TYR A 1 420 ? -24.984 -9.008 7.016 1 88.44 420 TYR A CA 1
ATOM 3380 C C . TYR A 1 420 ? -24.969 -9.172 5.5 1 88.44 420 TYR A C 1
ATOM 3382 O O . TYR A 1 420 ? -24 -9.695 4.938 1 88.44 420 TYR A O 1
ATOM 3390 N N . ILE A 1 421 ? -25.953 -8.578 4.824 1 88.06 421 ILE A N 1
ATOM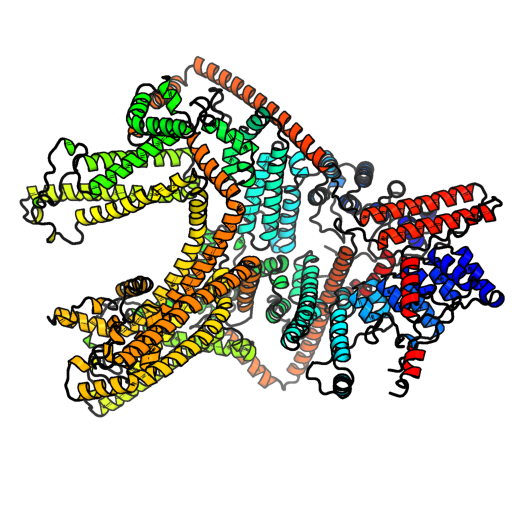 3391 C CA . ILE A 1 421 ? -26.094 -8.781 3.389 1 88.06 421 ILE A CA 1
ATOM 3392 C C . ILE A 1 421 ? -25.109 -7.898 2.635 1 88.06 421 ILE A C 1
ATOM 3394 O O . ILE A 1 421 ? -24.734 -8.211 1.504 1 88.06 421 ILE A O 1
ATOM 3398 N N . HIS A 1 422 ? -24.609 -6.91 3.281 1 84.19 422 HIS A N 1
ATOM 3399 C CA . HIS A 1 422 ? -23.719 -5.98 2.594 1 84.19 422 HIS A CA 1
ATOM 3400 C C . HIS A 1 422 ? -22.297 -6.535 2.512 1 84.19 422 HIS A C 1
ATOM 3402 O O . HIS A 1 422 ? -21.469 -6.035 1.74 1 84.19 422 HIS A O 1
ATOM 3408 N N . ASP A 1 423 ? -22.094 -7.629 3.16 1 85.81 423 ASP A N 1
ATOM 3409 C CA . ASP A 1 423 ? -20.781 -8.281 3.074 1 85.81 423 ASP A CA 1
ATOM 3410 C C . ASP A 1 423 ? -20.812 -9.43 2.068 1 85.81 423 ASP A C 1
ATOM 3412 O O . ASP A 1 423 ? -21.562 -10.391 2.234 1 85.81 423 ASP A O 1
ATOM 3416 N N . MET A 1 424 ? -20 -9.352 1.072 1 85.44 424 MET A N 1
ATOM 3417 C CA . MET A 1 424 ? -20 -10.312 -0.021 1 85.44 424 MET A CA 1
ATOM 3418 C C . MET A 1 424 ? -19.578 -11.695 0.475 1 85.44 424 MET A C 1
ATOM 3420 O O . MET A 1 424 ? -20.016 -12.711 -0.061 1 85.44 424 MET A O 1
ATOM 3424 N N . TRP A 1 425 ? -18.766 -11.812 1.478 1 87.19 425 TRP A N 1
ATOM 3425 C CA . TRP A 1 425 ? -18.312 -13.102 1.999 1 87.19 425 TRP A CA 1
ATOM 3426 C C . TRP A 1 425 ? -19.438 -13.805 2.748 1 87.19 425 TRP A C 1
ATOM 3428 O O . TRP A 1 425 ? -19.5 -15.039 2.768 1 87.19 425 TRP A O 1
ATOM 3438 N N . ASN A 1 426 ? -20.281 -12.961 3.33 1 90.31 426 ASN A N 1
ATOM 3439 C CA . ASN A 1 426 ? -21.438 -13.539 3.994 1 90.31 426 ASN A CA 1
ATOM 3440 C C . ASN A 1 426 ? -22.438 -14.102 2.986 1 90.31 426 ASN A C 1
ATOM 3442 O O . ASN A 1 426 ? -23.078 -15.117 3.242 1 90.31 426 ASN A O 1
ATOM 3446 N N . ILE A 1 427 ? -22.5 -13.484 1.885 1 90.19 427 ILE A N 1
ATOM 3447 C CA . ILE A 1 427 ? -23.375 -13.977 0.831 1 90.19 427 ILE A CA 1
ATOM 3448 C C . ILE A 1 427 ? -22.844 -15.312 0.307 1 90.19 427 ILE A C 1
ATOM 3450 O O . ILE A 1 427 ? -23.625 -16.25 0.078 1 90.19 427 ILE A O 1
ATOM 3454 N N . LEU A 1 428 ? -21.594 -15.398 0.126 1 91.31 428 LEU A N 1
ATOM 3455 C CA . LEU A 1 428 ? -20.984 -16.656 -0.324 1 91.31 428 LEU A CA 1
ATOM 3456 C C . LEU A 1 428 ? -21.219 -17.766 0.684 1 91.31 428 LEU A C 1
ATOM 3458 O O . LEU A 1 428 ? -21.516 -18.906 0.3 1 91.31 428 LEU A O 1
ATOM 3462 N N . ASP A 1 429 ? -21.156 -17.406 1.959 1 93.88 429 ASP A N 1
ATOM 3463 C CA . ASP A 1 429 ? -21.422 -18.391 3.002 1 93.88 429 ASP A CA 1
ATOM 3464 C C . ASP A 1 429 ? -22.875 -18.859 2.969 1 93.88 429 ASP A C 1
ATOM 3466 O O . ASP A 1 429 ? -23.156 -20.047 3.119 1 93.88 429 ASP A O 1
ATOM 3470 N N . PHE A 1 430 ? -23.703 -17.906 2.729 1 93.88 430 PHE A N 1
ATOM 3471 C CA . PHE A 1 430 ? -25.125 -18.25 2.674 1 93.88 430 PHE A CA 1
ATOM 3472 C C . PHE A 1 430 ? -25.422 -19.172 1.505 1 93.88 430 PHE A C 1
ATOM 3474 O O . PHE A 1 430 ? -26.125 -20.172 1.663 1 93.88 430 PHE A O 1
ATOM 3481 N N . VAL A 1 431 ? -24.844 -18.906 0.401 1 94.06 431 VAL A N 1
ATOM 3482 C CA . VAL A 1 431 ? -25.062 -19.719 -0.793 1 94.06 431 VAL A CA 1
ATOM 3483 C C . VAL A 1 431 ? -24.453 -21.094 -0.591 1 94.06 431 VAL A C 1
ATOM 3485 O O . VAL A 1 431 ? -25.094 -22.109 -0.896 1 94.06 431 VAL A O 1
ATOM 3488 N N . THR A 1 432 ? -23.297 -21.172 -0.056 1 95.56 432 THR A N 1
ATOM 3489 C CA . THR A 1 432 ? -22.594 -22.438 0.156 1 95.56 432 THR A CA 1
ATOM 3490 C C . THR A 1 432 ? -23.359 -23.312 1.149 1 95.56 432 THR A C 1
ATOM 3492 O O . THR A 1 432 ? -23.578 -24.5 0.896 1 95.56 432 THR A O 1
ATOM 3495 N N . ASN A 1 433 ? -23.812 -22.734 2.244 1 95.75 433 ASN A N 1
ATOM 3496 C CA . ASN A 1 433 ? -24.547 -23.484 3.252 1 95.75 433 ASN A CA 1
ATOM 3497 C C . ASN A 1 433 ? -25.906 -23.938 2.73 1 95.75 433 ASN A C 1
ATOM 3499 O O . ASN A 1 433 ? -26.375 -25.016 3.076 1 95.75 433 ASN A O 1
ATOM 3503 N N . SER A 1 434 ? -26.516 -23.125 1.881 1 96.12 434 SER A N 1
ATOM 3504 C CA . SER A 1 434 ? -27.766 -23.516 1.266 1 96.12 434 SER A CA 1
ATOM 3505 C C . SER A 1 434 ? -27.578 -24.703 0.329 1 96.12 434 SER A C 1
ATOM 3507 O O . SER A 1 434 ? -28.422 -25.609 0.279 1 96.12 434 SER A O 1
ATOM 3509 N N . LEU A 1 435 ? -26.453 -24.734 -0.336 1 96.19 435 LEU A N 1
ATOM 3510 C CA . LEU A 1 435 ? -26.141 -25.844 -1.228 1 96.19 435 LEU A CA 1
ATOM 3511 C C . LEU A 1 435 ? -25.891 -27.125 -0.434 1 96.19 435 LEU A C 1
ATOM 3513 O O . LEU A 1 435 ? -26.344 -28.203 -0.82 1 96.19 435 LEU A O 1
ATOM 3517 N N . TYR A 1 436 ? -25.234 -27.062 0.664 1 96.69 436 TYR A N 1
ATOM 3518 C CA . TYR A 1 436 ? -25 -28.234 1.506 1 96.69 436 TYR A CA 1
ATOM 3519 C C . TYR A 1 436 ? -26.312 -28.75 2.09 1 96.69 436 TYR A C 1
ATOM 3521 O O . TYR A 1 436 ? -26.547 -29.953 2.107 1 96.69 436 TYR A O 1
ATOM 3529 N N . MET A 1 437 ? -27.141 -27.781 2.506 1 95.69 437 MET A N 1
ATOM 3530 C CA . MET A 1 437 ? -28.422 -28.203 3.07 1 95.69 437 MET A CA 1
ATOM 3531 C C . MET A 1 437 ? -29.281 -28.875 2.014 1 95.69 437 MET A C 1
ATOM 3533 O O . MET A 1 437 ? -29.969 -29.859 2.301 1 95.69 437 MET A O 1
ATOM 3537 N N . ALA A 1 438 ? -29.266 -28.344 0.859 1 96.06 438 ALA A N 1
ATOM 3538 C CA . ALA A 1 438 ? -30 -28.969 -0.239 1 96.06 438 ALA A CA 1
ATOM 3539 C C . ALA A 1 438 ? -29.453 -30.375 -0.532 1 96.06 438 ALA A C 1
ATOM 3541 O O . ALA A 1 438 ? -30.219 -31.297 -0.79 1 96.06 438 ALA A O 1
ATOM 3542 N N . THR A 1 439 ? -28.156 -30.547 -0.456 1 95.69 439 THR A N 1
ATOM 3543 C CA . THR A 1 439 ? -27.516 -31.844 -0.693 1 95.69 439 THR A CA 1
ATOM 3544 C C . THR A 1 439 ? -27.969 -32.875 0.35 1 95.69 439 THR A C 1
ATOM 3546 O O . THR A 1 439 ? -28.375 -33.969 0.004 1 95.69 439 THR A O 1
ATOM 3549 N N . PHE A 1 440 ? -28.016 -32.5 1.565 1 94.12 440 PHE A N 1
ATOM 3550 C CA . PHE A 1 440 ? -28.359 -33.438 2.641 1 94.12 440 PHE A CA 1
ATOM 3551 C C . PHE A 1 440 ? -29.844 -33.75 2.617 1 94.12 440 PHE A C 1
ATOM 3553 O O . PHE A 1 440 ? -30.234 -34.906 2.887 1 94.12 440 PHE A O 1
ATOM 3560 N N . THR A 1 441 ? -30.641 -32.781 2.24 1 94.31 441 THR A N 1
ATOM 3561 C CA . THR A 1 441 ? -32.062 -33.031 2.146 1 94.31 441 THR A CA 1
ATOM 3562 C C . THR A 1 441 ? -32.375 -34 1.011 1 94.31 441 THR A C 1
ATOM 3564 O O . THR A 1 441 ? -33.188 -34.938 1.181 1 94.31 441 THR A O 1
ATOM 3567 N N . LEU A 1 442 ? -31.703 -33.812 -0.064 1 94.56 442 LEU A N 1
ATOM 3568 C CA . LEU A 1 442 ? -31.938 -34.688 -1.209 1 94.56 442 LEU A CA 1
ATOM 3569 C C . LEU A 1 442 ? -31.406 -36.094 -0.935 1 94.56 442 LEU A C 1
ATOM 3571 O O . LEU A 1 442 ? -32.031 -37.094 -1.344 1 94.56 442 LEU A O 1
ATOM 3575 N N . ARG A 1 443 ? -30.359 -36.219 -0.226 1 94.06 443 ARG A N 1
ATOM 3576 C CA . ARG A 1 443 ? -29.812 -37.531 0.131 1 94.06 443 ARG A CA 1
ATOM 3577 C C . ARG A 1 443 ? -30.734 -38.25 1.104 1 94.06 443 ARG A C 1
ATOM 3579 O O . ARG A 1 443 ? -30.891 -39.469 1.016 1 94.06 443 ARG A O 1
ATOM 3586 N N . LEU A 1 444 ? -31.328 -37.5 1.969 1 92.62 444 LEU A N 1
ATOM 3587 C CA . LEU A 1 444 ? -32.281 -38.094 2.912 1 92.62 444 LEU A CA 1
ATOM 3588 C C . LEU A 1 444 ? -33.531 -38.562 2.197 1 92.62 444 LEU A C 1
ATOM 3590 O O . LEU A 1 444 ? -34.031 -39.656 2.477 1 92.62 444 LEU A O 1
ATOM 3594 N N . LEU A 1 445 ? -33.969 -37.812 1.24 1 92.88 445 LEU A N 1
ATOM 3595 C CA . LEU A 1 445 ? -35.156 -38.188 0.459 1 92.88 445 LEU A CA 1
ATOM 3596 C C . LEU A 1 445 ? -34.844 -39.438 -0.386 1 92.88 445 LEU A C 1
ATOM 3598 O O . LEU A 1 445 ? -35.688 -40.312 -0.509 1 92.88 445 LEU A O 1
ATOM 3602 N N . ALA A 1 446 ? -33.688 -39.438 -0.938 1 92.81 446 ALA A N 1
ATOM 3603 C CA . ALA A 1 446 ? -33.281 -40.594 -1.739 1 92.81 446 ALA A CA 1
ATOM 3604 C C . ALA A 1 446 ? -33.188 -41.844 -0.879 1 92.81 446 ALA A C 1
ATOM 3606 O O . ALA A 1 446 ? -33.625 -42.938 -1.3 1 92.81 446 ALA A O 1
ATOM 3607 N N . PHE A 1 447 ? -32.719 -41.719 0.273 1 91.88 447 PHE A N 1
ATOM 3608 C CA . PHE A 1 447 ? -32.625 -42.844 1.192 1 91.88 447 PHE A CA 1
ATOM 3609 C C . PHE A 1 447 ? -34 -43.375 1.561 1 91.88 447 PHE A C 1
ATOM 3611 O O . PHE A 1 447 ? -34.219 -44.594 1.56 1 91.88 447 PHE A O 1
ATOM 3618 N N . ILE A 1 448 ? -34.969 -42.531 1.814 1 92.5 448 ILE A N 1
ATOM 3619 C CA . ILE A 1 448 ? -36.312 -42.906 2.205 1 92.5 448 ILE A CA 1
ATOM 3620 C C . ILE A 1 448 ? -37.031 -43.562 1.016 1 92.5 448 ILE A C 1
ATOM 3622 O O . ILE A 1 448 ? -37.719 -44.562 1.167 1 92.5 448 ILE A O 1
ATOM 3626 N N . GLU A 1 449 ? -36.812 -42.969 -0.117 1 91.75 449 GLU A N 1
ATOM 3627 C CA . GLU A 1 449 ? -37.469 -43.5 -1.321 1 91.75 449 GLU A CA 1
ATOM 3628 C C . GLU A 1 449 ? -36.969 -44.906 -1.639 1 91.75 449 GLU A C 1
ATOM 3630 O O . GLU A 1 449 ? -37.781 -45.781 -1.949 1 91.75 449 GLU A O 1
ATOM 3635 N N . VAL A 1 450 ? -35.75 -45.094 -1.547 1 91.62 450 VAL A N 1
ATOM 3636 C CA . VAL A 1 450 ? -35.188 -46.406 -1.875 1 91.62 450 VAL A CA 1
ATOM 3637 C C . VAL A 1 450 ? -35.562 -47.406 -0.804 1 91.62 450 VAL A C 1
ATOM 3639 O O . VAL A 1 450 ? -35.781 -48.594 -1.105 1 91.62 450 VAL A O 1
ATOM 3642 N N . TYR A 1 451 ? -35.719 -46.938 0.396 1 90.12 451 TYR A N 1
ATOM 3643 C CA . TYR A 1 451 ? -36.188 -47.812 1.472 1 90.12 451 TYR A CA 1
ATOM 3644 C C . TYR A 1 451 ? -37.594 -48.312 1.194 1 90.12 451 TYR A C 1
ATOM 3646 O O . TYR A 1 451 ? -37.875 -49.5 1.371 1 90.12 451 TYR A O 1
ATOM 3654 N N . HIS A 1 452 ? -38.438 -47.5 0.645 1 91.31 452 HIS A N 1
ATOM 3655 C CA . HIS A 1 452 ? -39.781 -47.875 0.309 1 91.31 452 HIS A CA 1
ATOM 3656 C C . HIS A 1 452 ? -39.812 -48.781 -0.925 1 91.31 452 HIS A C 1
ATOM 3658 O O . HIS A 1 452 ? -40.625 -49.719 -1 1 91.31 452 HIS A O 1
ATOM 3664 N N . GLU A 1 453 ? -38.938 -48.469 -1.796 1 92 453 GLU A N 1
ATOM 3665 C CA . GLU A 1 453 ? -38.844 -49.281 -3.008 1 92 453 GLU A CA 1
ATOM 3666 C C . GLU A 1 453 ? -38.344 -50.688 -2.703 1 92 453 GLU A C 1
ATOM 3668 O O . GLU A 1 453 ? -38.812 -51.656 -3.303 1 92 453 GLU A O 1
ATOM 3673 N N . ARG A 1 454 ? -37.469 -50.781 -1.836 1 90 454 ARG A N 1
ATOM 3674 C CA . ARG A 1 454 ? -36.969 -52.094 -1.432 1 90 454 ARG A CA 1
ATOM 3675 C C . ARG A 1 454 ? -38.031 -52.875 -0.667 1 90 454 ARG A C 1
ATOM 3677 O O . ARG A 1 454 ? -38.156 -54.094 -0.826 1 90 454 ARG A O 1
ATOM 3684 N N . ALA A 1 455 ? -38.781 -52.188 0.081 1 90.12 455 ALA A N 1
ATOM 3685 C CA . ALA A 1 455 ? -39.875 -52.812 0.812 1 90.12 455 ALA A CA 1
ATOM 3686 C C . ALA A 1 455 ? -40.938 -53.344 -0.144 1 90.12 455 ALA A C 1
ATOM 3688 O O . ALA A 1 455 ? -41.562 -54.375 0.109 1 90.12 455 ALA A O 1
ATOM 3689 N N . ALA A 1 456 ? -41.031 -52.688 -1.259 1 91.56 456 ALA A N 1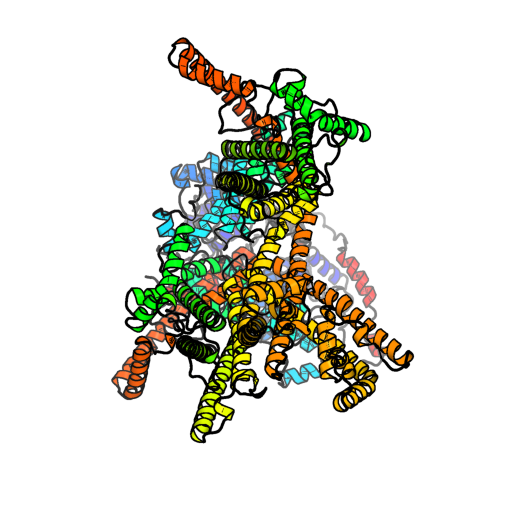
ATOM 3690 C CA . ALA A 1 456 ? -42.031 -53.062 -2.258 1 91.56 456 ALA A CA 1
ATOM 3691 C C . ALA A 1 456 ? -41.438 -54.031 -3.277 1 91.56 456 ALA A C 1
ATOM 3693 O O . ALA A 1 456 ? -42.094 -54.375 -4.258 1 91.56 456 ALA A O 1
ATOM 3694 N N . ASN A 1 457 ? -40.188 -54.469 -3.176 1 88.88 457 ASN A N 1
ATOM 3695 C CA . ASN A 1 457 ? -39.438 -55.406 -4.031 1 88.88 457 ASN A CA 1
ATOM 3696 C C . ASN A 1 457 ? -39.375 -54.906 -5.469 1 88.88 457 ASN A C 1
ATOM 3698 O O . ASN A 1 457 ? -39.531 -55.688 -6.41 1 88.88 457 ASN A O 1
ATOM 3702 N N . ASN A 1 458 ? -39.25 -53.688 -5.605 1 89.19 458 ASN A N 1
ATOM 3703 C CA . ASN A 1 458 ? -39.031 -53.094 -6.918 1 89.19 458 ASN A CA 1
ATOM 3704 C C . ASN A 1 458 ? -37.594 -53.312 -7.41 1 89.19 458 ASN A C 1
ATOM 3706 O O . ASN A 1 458 ? -36.656 -53.031 -6.699 1 89.19 458 ASN A O 1
ATOM 3710 N N . PRO A 1 459 ? -37.344 -53.812 -8.516 1 86.56 459 PRO A N 1
ATOM 3711 C CA . PRO A 1 459 ? -36 -54.094 -9.023 1 86.56 459 PRO A CA 1
ATOM 3712 C C . PRO A 1 459 ? -35.188 -52.844 -9.289 1 86.56 459 PRO A C 1
ATOM 3714 O O . PRO A 1 459 ? -33.938 -52.906 -9.32 1 86.56 459 PRO A O 1
ATOM 3717 N N . TYR A 1 460 ? -35.844 -51.781 -9.383 1 86.44 460 TYR A N 1
ATOM 3718 C CA . TYR A 1 460 ? -35.156 -50.531 -9.664 1 86.44 460 TYR A CA 1
ATOM 3719 C C . TYR A 1 460 ? -34.25 -50.125 -8.5 1 86.44 460 TYR A C 1
ATOM 3721 O O . TYR A 1 460 ? -33.281 -49.406 -8.688 1 86.44 460 TYR A O 1
ATOM 3729 N N . ALA A 1 461 ? -34.531 -50.656 -7.371 1 85.81 461 ALA A N 1
ATOM 3730 C CA . ALA A 1 461 ? -33.781 -50.281 -6.164 1 85.81 461 ALA A CA 1
ATOM 3731 C C . ALA A 1 461 ? -32.375 -50.875 -6.184 1 85.81 461 ALA A C 1
ATOM 3733 O O . ALA A 1 461 ? -31.469 -50.344 -5.527 1 85.81 461 ALA A O 1
ATOM 3734 N N . TYR A 1 462 ? -32.188 -51.906 -7.023 1 82.12 462 TYR A N 1
ATOM 3735 C CA . TYR A 1 462 ? -30.891 -52.562 -7.008 1 82.12 462 TYR A CA 1
ATOM 3736 C C . TYR A 1 462 ? -30.141 -52.375 -8.328 1 82.12 462 TYR A C 1
ATOM 3738 O O . TYR A 1 462 ? -29.141 -53.031 -8.594 1 82.12 462 TYR A O 1
ATOM 3746 N N . GLU A 1 463 ? -30.609 -51.469 -9.055 1 84.12 463 GLU A N 1
ATOM 3747 C CA . GLU A 1 463 ? -30 -51.219 -10.359 1 84.12 463 GLU A CA 1
ATOM 3748 C C . GLU A 1 463 ? -28.656 -50.531 -10.211 1 84.12 463 GLU A C 1
ATOM 3750 O O . GLU A 1 463 ? -28.438 -49.812 -9.242 1 84.12 463 GLU A O 1
ATOM 3755 N N . GLU A 1 464 ? -27.812 -50.781 -11.156 1 83 464 GLU A N 1
ATOM 3756 C CA . GLU A 1 464 ? -26.516 -50.125 -11.18 1 83 464 GLU A CA 1
ATOM 3757 C C . GLU A 1 464 ? -26.625 -48.656 -11.586 1 83 464 GLU A C 1
ATOM 3759 O O . GLU A 1 464 ? -27.594 -48.25 -12.234 1 83 464 GLU A O 1
ATOM 3764 N N . ARG A 1 465 ? -25.688 -47.812 -11.18 1 85.69 465 ARG A N 1
ATOM 3765 C CA . ARG A 1 465 ? -25.688 -46.375 -11.383 1 85.69 465 ARG A CA 1
ATOM 3766 C C . ARG A 1 465 ? -25.859 -46.031 -12.852 1 85.69 465 ARG A C 1
ATOM 3768 O O . ARG A 1 465 ? -26.516 -45.031 -13.195 1 85.69 465 ARG A O 1
ATOM 3775 N N . LYS A 1 466 ? -25.312 -46.844 -13.727 1 81.19 466 LYS A N 1
ATOM 3776 C CA . LYS A 1 466 ? -25.375 -46.562 -15.164 1 81.19 466 LYS A CA 1
ATOM 3777 C C . LYS A 1 466 ? -26.812 -46.5 -15.656 1 81.19 466 LYS A C 1
ATOM 3779 O O . LYS A 1 466 ? -27.094 -45.812 -16.641 1 81.19 466 LYS A O 1
ATOM 3784 N N . HIS A 1 467 ? -27.656 -47.094 -14.906 1 81.81 467 HIS A N 1
ATOM 3785 C CA . HIS A 1 467 ? -29.031 -47.156 -15.383 1 81.81 467 HIS A CA 1
ATOM 3786 C C . HIS A 1 467 ? -29.953 -46.25 -14.578 1 81.81 467 HIS A C 1
ATOM 3788 O O . HIS A 1 467 ? -31.156 -46.25 -14.773 1 81.81 467 HIS A O 1
ATOM 3794 N N . TRP A 1 468 ? -29.391 -45.469 -13.695 1 86.25 468 TRP A N 1
ATOM 3795 C CA . TRP A 1 468 ? -30.188 -44.531 -12.914 1 86.25 468 TRP A CA 1
ATOM 3796 C C . TRP A 1 468 ? -30.797 -43.469 -13.812 1 86.25 468 TRP A C 1
ATOM 3798 O O . TRP A 1 468 ? -30.234 -43.156 -14.867 1 86.25 468 TRP A O 1
ATOM 3808 N N . ASP A 1 469 ? -31.906 -42.969 -13.367 1 86.31 469 ASP A N 1
ATOM 3809 C CA . ASP A 1 469 ? -32.5 -41.844 -14.062 1 86.31 469 ASP A CA 1
ATOM 3810 C C . ASP A 1 469 ? -31.609 -40.594 -13.922 1 86.31 469 ASP A C 1
ATOM 3812 O O . ASP A 1 469 ? -30.922 -40.438 -12.914 1 86.31 469 ASP A O 1
ATOM 3816 N N . ALA A 1 470 ? -31.609 -39.781 -14.93 1 88.06 470 ALA A N 1
ATOM 3817 C CA . ALA A 1 470 ? -30.781 -38.562 -14.984 1 88.06 470 ALA A CA 1
ATOM 3818 C C . ALA A 1 470 ? -31.109 -37.625 -13.852 1 88.06 470 ALA A C 1
ATOM 3820 O O . ALA A 1 470 ? -30.266 -36.844 -13.406 1 88.06 470 ALA A O 1
ATOM 3821 N N . TYR A 1 471 ? -32.344 -37.656 -13.391 1 89.31 471 TYR A N 1
ATOM 3822 C CA . TYR A 1 471 ? -32.781 -36.719 -12.383 1 89.31 471 TYR A CA 1
ATOM 3823 C C . TYR A 1 471 ? -33.031 -37.406 -11.047 1 89.31 471 TYR A C 1
ATOM 3825 O O . TYR A 1 471 ? -33.875 -37 -10.258 1 89.31 471 TYR A O 1
ATOM 3833 N N . ASP A 1 472 ? -32.281 -38.531 -10.898 1 89.88 472 ASP A N 1
ATOM 3834 C CA . ASP A 1 472 ? -32.344 -39.188 -9.602 1 89.88 472 ASP A CA 1
ATOM 3835 C C . ASP A 1 472 ? -31.797 -38.281 -8.5 1 89.88 472 ASP A C 1
ATOM 3837 O O . ASP A 1 472 ? -30.797 -37.594 -8.695 1 89.88 472 ASP A O 1
ATOM 3841 N N . PRO A 1 473 ? -32.469 -38.25 -7.422 1 90.81 473 PRO A N 1
ATOM 3842 C CA . PRO A 1 473 ? -32.062 -37.344 -6.348 1 90.81 473 PRO A CA 1
ATOM 3843 C C . PRO A 1 473 ? -30.625 -37.594 -5.879 1 90.81 473 PRO A C 1
ATOM 3845 O O . PRO A 1 473 ? -29.938 -36.656 -5.43 1 90.81 473 PRO A O 1
ATOM 3848 N N . ASN A 1 474 ? -30.141 -38.75 -5.973 1 90.12 474 ASN A N 1
ATOM 3849 C CA . ASN A 1 474 ? -28.766 -39 -5.59 1 90.12 474 ASN A CA 1
ATOM 3850 C C . ASN A 1 474 ? -27.766 -38.312 -6.52 1 90.12 474 ASN A C 1
ATOM 3852 O O . ASN A 1 474 ? -26.766 -37.75 -6.062 1 90.12 474 ASN A O 1
ATOM 3856 N N . LEU A 1 475 ? -28.047 -38.344 -7.762 1 90.62 475 LEU A N 1
ATOM 3857 C CA . LEU A 1 475 ? -27.172 -37.719 -8.734 1 90.62 475 LEU A CA 1
ATOM 3858 C C . LEU A 1 475 ? -27.219 -36.188 -8.594 1 90.62 475 LEU A C 1
ATOM 3860 O O . LEU A 1 475 ? -26.188 -35.531 -8.719 1 90.62 475 LEU A O 1
ATOM 3864 N N . ILE A 1 476 ? -28.375 -35.719 -8.273 1 92.12 476 ILE A N 1
ATOM 3865 C CA . ILE A 1 476 ? -28.5 -34.281 -8.078 1 92.12 476 ILE A CA 1
ATOM 3866 C C . ILE A 1 476 ? -27.766 -33.844 -6.812 1 92.12 476 ILE A C 1
ATOM 3868 O O . ILE A 1 476 ? -27.109 -32.812 -6.793 1 92.12 476 ILE A O 1
ATOM 3872 N N . ALA A 1 477 ? -27.906 -34.656 -5.816 1 93.25 477 ALA A N 1
ATOM 3873 C CA . ALA A 1 477 ? -27.219 -34.344 -4.559 1 93.25 477 ALA A CA 1
ATOM 3874 C C . ALA A 1 477 ? -25.703 -34.312 -4.754 1 93.25 477 ALA A C 1
ATOM 3876 O O . ALA A 1 477 ? -25.016 -33.469 -4.191 1 93.25 477 ALA A O 1
ATOM 3877 N N . GLU A 1 478 ? -25.219 -35.188 -5.535 1 91.31 478 GLU A N 1
ATOM 3878 C CA . GLU A 1 478 ? -23.781 -35.219 -5.797 1 91.31 478 GLU A CA 1
ATOM 3879 C C . GLU A 1 478 ? -23.328 -33.969 -6.559 1 91.31 478 GLU A C 1
ATOM 3881 O O . GLU A 1 478 ? -22.25 -33.438 -6.293 1 91.31 478 GLU A O 1
ATOM 3886 N N . ALA A 1 479 ? -24.078 -33.562 -7.469 1 92.75 479 ALA A N 1
ATOM 3887 C CA . ALA A 1 479 ? -23.75 -32.375 -8.234 1 92.75 479 ALA A CA 1
ATOM 3888 C C . ALA A 1 479 ? -23.766 -31.141 -7.344 1 92.75 479 ALA A C 1
ATOM 3890 O O . ALA A 1 479 ? -22.859 -30.297 -7.426 1 92.75 479 ALA A O 1
ATOM 3891 N N . LEU A 1 480 ? -24.734 -31.047 -6.531 1 93.75 480 LEU A N 1
ATOM 3892 C CA . LEU A 1 480 ? -24.812 -29.906 -5.621 1 93.75 480 LEU A CA 1
ATOM 3893 C C . LEU A 1 480 ? -23.672 -29.922 -4.617 1 93.75 480 LEU A C 1
ATOM 3895 O O . LEU A 1 480 ? -23.125 -28.875 -4.277 1 93.75 480 LEU A O 1
ATOM 3899 N N . PHE A 1 481 ? -23.328 -31.047 -4.188 1 93.5 481 PHE A N 1
ATOM 3900 C CA . PHE A 1 481 ? -22.219 -31.203 -3.258 1 93.5 481 PHE A CA 1
ATOM 3901 C C . PHE A 1 481 ? -20.906 -30.766 -3.902 1 93.5 481 PHE A C 1
ATOM 3903 O O . PHE A 1 481 ? -20.109 -30.078 -3.271 1 93.5 481 PHE A O 1
ATOM 3910 N N . ALA A 1 482 ? -20.734 -31.125 -5.113 1 93.31 482 ALA A N 1
ATOM 3911 C CA . ALA A 1 482 ? -19.531 -30.719 -5.836 1 93.31 482 ALA A CA 1
ATOM 3912 C C . ALA A 1 482 ? -19.453 -29.203 -5.969 1 93.31 482 ALA A C 1
ATOM 3914 O O . ALA A 1 482 ? -18.391 -28.609 -5.805 1 93.31 482 ALA A O 1
ATOM 3915 N N . GLY A 1 483 ? -20.562 -28.625 -6.266 1 92.5 483 GLY A N 1
ATOM 3916 C CA . GLY A 1 483 ? -20.594 -27.172 -6.332 1 92.5 483 GLY A CA 1
ATOM 3917 C C . GLY A 1 483 ? -20.281 -26.516 -5.004 1 92.5 483 GLY A C 1
ATOM 3918 O O . GLY A 1 483 ? -19.531 -25.531 -4.957 1 92.5 483 GLY A O 1
ATOM 3919 N N . ALA A 1 484 ? -20.828 -27.016 -3.986 1 94.19 484 ALA A N 1
ATOM 3920 C CA . ALA A 1 484 ? -20.578 -26.469 -2.654 1 94.19 484 ALA A CA 1
ATOM 3921 C C . ALA A 1 484 ? -19.109 -26.609 -2.264 1 94.19 484 ALA A C 1
ATOM 3923 O O . ALA A 1 484 ? -18.531 -25.734 -1.621 1 94.19 484 ALA A O 1
ATOM 3924 N N . ASN A 1 485 ? -18.516 -27.719 -2.68 1 93.44 485 ASN A N 1
ATOM 3925 C CA . ASN A 1 485 ? -17.109 -27.953 -2.373 1 93.44 485 ASN A CA 1
ATOM 3926 C C . ASN A 1 485 ? -16.203 -26.922 -3.059 1 93.44 485 ASN A C 1
ATOM 3928 O O . ASN A 1 485 ? -15.211 -26.484 -2.482 1 93.44 485 ASN A O 1
ATOM 3932 N N . ILE A 1 486 ? -16.547 -26.547 -4.238 1 93.44 486 ILE A N 1
ATOM 3933 C CA . ILE A 1 486 ? -15.766 -25.547 -4.965 1 93.44 486 ILE A CA 1
ATOM 3934 C C . ILE A 1 486 ? -15.844 -24.203 -4.25 1 93.44 486 ILE A C 1
ATOM 3936 O O . ILE A 1 486 ? -14.82 -23.562 -4.02 1 93.44 486 ILE A O 1
ATOM 3940 N N . PHE A 1 487 ? -17.047 -23.891 -3.855 1 93.44 487 PHE A N 1
ATOM 3941 C CA . PHE A 1 487 ? -17.219 -22.609 -3.176 1 93.44 487 PHE A CA 1
ATOM 3942 C C . PHE A 1 487 ? -16.5 -22.594 -1.837 1 93.44 487 PHE A C 1
ATOM 3944 O O . PHE A 1 487 ? -15.906 -21.594 -1.453 1 93.44 487 PHE A O 1
ATOM 3951 N N . SER A 1 488 ? -16.562 -23.719 -1.147 1 94.38 488 SER A N 1
ATOM 3952 C CA . SER A 1 488 ? -15.898 -23.797 0.149 1 94.38 488 SER A CA 1
ATOM 3953 C C . SER A 1 488 ? -14.383 -23.703 0.002 1 94.38 488 SER A C 1
ATOM 3955 O O . SER A 1 488 ? -13.711 -23.078 0.825 1 94.38 488 SER A O 1
ATOM 3957 N N . SER A 1 489 ? -13.852 -24.297 -0.999 1 92.75 489 SER A N 1
ATOM 3958 C CA . SER A 1 489 ? -12.414 -24.234 -1.223 1 92.75 489 SER A CA 1
ATOM 3959 C C . SER A 1 489 ? -11.984 -22.844 -1.669 1 92.75 489 SER A C 1
ATOM 3961 O O . SER A 1 489 ? -10.914 -22.359 -1.281 1 92.75 489 SER A O 1
ATOM 3963 N N . LEU A 1 490 ? -12.781 -22.188 -2.406 1 89.62 490 LEU A N 1
ATOM 3964 C CA . LEU A 1 490 ? -12.461 -20.844 -2.885 1 89.62 490 LEU A CA 1
ATOM 3965 C C . LEU A 1 490 ? -12.484 -19.844 -1.74 1 89.62 490 LEU A C 1
ATOM 3967 O O . LEU A 1 490 ? -11.781 -18.828 -1.784 1 89.62 490 LEU A O 1
ATOM 3971 N N . LYS A 1 491 ? -13.219 -20.125 -0.737 1 92.19 491 LYS A N 1
ATOM 3972 C CA . LYS A 1 491 ? -13.328 -19.219 0.407 1 92.19 491 LYS A CA 1
ATOM 3973 C C . LYS A 1 491 ? -12.008 -19.109 1.15 1 92.19 491 LYS A C 1
ATOM 3975 O O . LYS A 1 491 ? -11.805 -18.172 1.933 1 92.19 491 LYS A O 1
ATOM 3980 N N . LEU A 1 492 ? -11.117 -20 0.873 1 90.75 492 LEU A N 1
ATOM 3981 C CA . LEU A 1 492 ? -9.805 -19.953 1.505 1 90.75 492 LEU A CA 1
ATOM 3982 C C . LEU A 1 492 ? -9.078 -18.656 1.15 1 90.75 492 LEU A C 1
ATOM 3984 O O . LEU A 1 492 ? -8.188 -18.219 1.887 1 90.75 492 LEU A O 1
ATOM 3988 N N . ILE A 1 493 ? -9.469 -17.984 0.119 1 88.94 493 ILE A N 1
ATOM 3989 C CA . ILE A 1 493 ? -8.844 -16.734 -0.32 1 88.94 493 ILE A CA 1
ATOM 3990 C C . ILE A 1 493 ? -9.062 -15.648 0.728 1 88.94 493 ILE A C 1
ATOM 3992 O O . ILE A 1 493 ? -8.281 -14.703 0.819 1 88.94 493 ILE A O 1
ATOM 3996 N N . TYR A 1 494 ? -10.07 -15.844 1.519 1 87.12 494 TYR A N 1
ATOM 3997 C CA . TYR A 1 494 ? -10.391 -14.867 2.553 1 87.12 494 TYR A CA 1
ATOM 3998 C C . TYR A 1 494 ? -9.266 -14.766 3.576 1 87.12 494 TYR A C 1
ATOM 4000 O O . TYR A 1 494 ? -8.992 -13.688 4.102 1 87.12 494 TYR A O 1
ATOM 4008 N N . ILE A 1 495 ? -8.562 -15.859 3.828 1 86.69 495 ILE A N 1
ATOM 4009 C CA . ILE A 1 495 ? -7.516 -15.906 4.844 1 86.69 495 ILE A CA 1
ATOM 4010 C C . ILE A 1 495 ? -6.293 -15.125 4.355 1 86.69 495 ILE A C 1
ATOM 4012 O O . ILE A 1 495 ? -5.457 -14.703 5.16 1 86.69 495 ILE A O 1
ATOM 4016 N N . PHE A 1 496 ? -6.227 -14.812 3.053 1 87 496 PHE A N 1
ATOM 4017 C CA . PHE A 1 496 ? -5.094 -14.086 2.492 1 87 496 PHE A CA 1
ATOM 4018 C C . PHE A 1 496 ? -5.109 -12.625 2.941 1 87 496 PHE A C 1
ATOM 4020 O O . PHE A 1 496 ? -4.105 -11.922 2.816 1 87 496 PHE A O 1
ATOM 4027 N N . THR A 1 497 ? -6.164 -12.211 3.584 1 86.62 497 THR A N 1
ATOM 4028 C CA . THR A 1 497 ? -6.297 -10.82 3.992 1 86.62 497 THR A CA 1
ATOM 4029 C C . THR A 1 497 ? -5.273 -10.469 5.07 1 86.62 497 THR A C 1
ATOM 4031 O O . THR A 1 497 ? -4.867 -9.312 5.199 1 86.62 497 THR A O 1
ATOM 4034 N N . ILE A 1 498 ? -4.812 -11.453 5.77 1 86.19 498 ILE A N 1
ATOM 4035 C CA . ILE A 1 498 ? -3.914 -11.203 6.891 1 86.19 498 ILE A CA 1
ATOM 4036 C C . ILE A 1 498 ? -2.5 -10.953 6.371 1 86.19 498 ILE A C 1
ATOM 4038 O O . ILE A 1 498 ? -1.722 -10.227 6.996 1 86.19 498 ILE A O 1
ATOM 4042 N N . ASN A 1 499 ? -2.248 -11.469 5.215 1 87 499 ASN A N 1
ATOM 4043 C CA . ASN A 1 499 ? -0.905 -11.359 4.656 1 87 499 ASN A CA 1
ATOM 4044 C C . ASN A 1 499 ? -0.729 -10.062 3.869 1 87 499 ASN A C 1
ATOM 4046 O O . ASN A 1 499 ? -1.57 -9.719 3.037 1 87 499 ASN A O 1
ATOM 4050 N N . PRO A 1 500 ? 0.379 -9.367 4.219 1 86.81 500 PRO A N 1
ATOM 4051 C CA . PRO A 1 500 ? 0.583 -8.086 3.545 1 86.81 500 PRO A CA 1
ATOM 4052 C C . PRO A 1 500 ? 0.858 -8.234 2.051 1 86.81 500 PRO A C 1
ATOM 4054 O O . PRO A 1 500 ? 0.713 -7.273 1.292 1 86.81 500 PRO A O 1
ATOM 4057 N N . HIS A 1 501 ? 1.211 -9.445 1.517 1 84.31 501 HIS A N 1
ATOM 4058 C CA . HIS A 1 501 ? 1.525 -9.641 0.105 1 84.31 501 HIS A CA 1
ATOM 4059 C C . HIS A 1 501 ? 0.304 -10.125 -0.67 1 84.31 501 HIS A C 1
ATOM 4061 O O . HIS A 1 501 ? -0.004 -9.594 -1.742 1 84.31 501 HIS A O 1
ATOM 4067 N N . LEU A 1 502 ? -0.417 -11.008 -0.096 1 88.38 502 LEU A N 1
ATOM 4068 C CA . LEU A 1 502 ? -1.556 -11.594 -0.795 1 88.38 502 LEU A CA 1
ATOM 4069 C C . LEU A 1 502 ? -2.836 -10.82 -0.491 1 88.38 502 LEU A C 1
ATOM 4071 O O . LEU A 1 502 ? -3.801 -10.891 -1.256 1 88.38 502 LEU A O 1
ATOM 4075 N N . GLY A 1 503 ? -2.822 -10.062 0.596 1 88.31 503 GLY A N 1
ATOM 4076 C CA . GLY A 1 503 ? -4 -9.297 0.98 1 88.31 503 GLY A CA 1
ATOM 4077 C C . GLY A 1 503 ? -4.422 -8.281 -0.064 1 88.31 503 GLY A C 1
ATOM 4078 O O . GLY A 1 503 ? -5.562 -8.297 -0.528 1 88.31 503 GLY A O 1
ATOM 4079 N N . PRO A 1 504 ? -3.512 -7.504 -0.512 1 86.94 504 PRO A N 1
ATOM 4080 C CA . PRO A 1 504 ? -3.861 -6.52 -1.539 1 86.94 504 PRO A CA 1
ATOM 4081 C C . PRO A 1 504 ? -4.375 -7.168 -2.824 1 86.94 504 PRO A C 1
ATOM 4083 O O . PRO A 1 504 ? -5.23 -6.598 -3.508 1 86.94 504 PRO A O 1
ATOM 4086 N N . LEU A 1 505 ? -3.859 -8.297 -3.135 1 86.56 505 LEU A N 1
ATOM 4087 C CA . LEU A 1 505 ? -4.324 -9 -4.32 1 86.56 505 LEU A CA 1
ATOM 4088 C C . LEU A 1 505 ? -5.789 -9.406 -4.172 1 86.56 505 LEU A C 1
ATOM 4090 O O . LEU A 1 505 ? -6.574 -9.266 -5.109 1 86.56 505 LEU A O 1
ATOM 4094 N N . GLN A 1 506 ? -6.121 -9.891 -3.064 1 87.62 506 GLN A N 1
ATOM 4095 C CA . GLN A 1 506 ? -7.504 -10.281 -2.791 1 87.62 506 GLN A CA 1
ATOM 4096 C C . GLN A 1 506 ? -8.43 -9.07 -2.842 1 87.62 506 GLN A C 1
ATOM 4098 O O . GLN A 1 506 ? -9.547 -9.164 -3.357 1 87.62 506 GLN A O 1
ATOM 4103 N N . ILE A 1 507 ? -7.949 -7.969 -2.299 1 88.5 507 ILE A N 1
ATOM 4104 C CA . ILE A 1 507 ? -8.75 -6.754 -2.283 1 88.5 507 ILE A CA 1
ATOM 4105 C C . ILE A 1 507 ? -8.938 -6.242 -3.711 1 88.5 507 ILE A C 1
ATOM 4107 O O . ILE A 1 507 ? -10.039 -5.824 -4.086 1 88.5 507 ILE A O 1
ATOM 4111 N N . SER A 1 508 ? -7.895 -6.32 -4.488 1 88.81 508 SER A N 1
ATOM 4112 C CA . SER A 1 508 ? -7.984 -5.902 -5.883 1 88.81 508 SER A CA 1
ATOM 4113 C C . SER A 1 508 ? -8.984 -6.762 -6.652 1 88.81 508 SER A C 1
ATOM 4115 O O . SER A 1 508 ? -9.766 -6.246 -7.453 1 88.81 508 SER A O 1
ATOM 4117 N N . LEU A 1 509 ? -8.969 -8.016 -6.359 1 86.56 509 LEU A N 1
ATOM 4118 C CA . LEU A 1 509 ? -9.906 -8.93 -7 1 86.56 509 LEU A CA 1
ATOM 4119 C C . LEU A 1 509 ? -11.344 -8.586 -6.629 1 86.56 509 LEU A C 1
ATOM 4121 O O . LEU A 1 509 ? -12.234 -8.617 -7.48 1 86.56 509 LEU A O 1
ATOM 4125 N N . GLY A 1 510 ? -11.594 -8.234 -5.391 1 84.19 510 GLY A N 1
ATOM 4126 C CA . GLY A 1 510 ? -12.922 -7.859 -4.941 1 84.19 510 GLY A CA 1
ATOM 4127 C C . GLY A 1 510 ? -13.438 -6.59 -5.59 1 84.19 510 GLY A C 1
ATOM 4128 O O . GLY A 1 510 ? -14.609 -6.5 -5.945 1 84.19 510 GLY A O 1
ATOM 4129 N N . ARG A 1 511 ? -12.562 -5.738 -5.762 1 84.5 511 ARG A N 1
ATOM 4130 C CA . ARG A 1 511 ? -12.969 -4.48 -6.387 1 84.5 511 ARG A CA 1
ATOM 4131 C C . ARG A 1 511 ? -13.18 -4.66 -7.883 1 84.5 511 ARG A C 1
ATOM 4133 O O . ARG A 1 511 ? -14.016 -3.982 -8.484 1 84.5 511 ARG A O 1
ATOM 4140 N N . MET A 1 512 ? -12.445 -5.535 -8.461 1 88.62 512 MET A N 1
ATOM 4141 C CA . MET A 1 512 ? -12.539 -5.758 -9.898 1 88.62 512 MET A CA 1
ATOM 4142 C C . MET A 1 512 ? -13.789 -6.551 -10.25 1 88.62 512 MET A C 1
ATOM 4144 O O . MET A 1 512 ? -14.141 -6.676 -11.422 1 88.62 512 MET A O 1
ATOM 4148 N N . VAL A 1 513 ? -14.477 -7.129 -9.227 1 86.19 513 VAL A N 1
ATOM 4149 C CA . VAL A 1 513 ? -15.719 -7.855 -9.461 1 86.19 513 VAL A CA 1
ATOM 4150 C C . VAL A 1 513 ? -16.75 -6.926 -10.109 1 86.19 513 VAL A C 1
ATOM 4152 O O . VAL A 1 513 ? -17.516 -7.352 -10.961 1 86.19 513 VAL A O 1
ATOM 4155 N N . ALA A 1 514 ? -16.719 -5.648 -9.672 1 86.12 514 ALA A N 1
ATOM 4156 C CA . ALA A 1 514 ? -17.641 -4.695 -10.289 1 86.12 514 ALA A CA 1
ATOM 4157 C C . ALA A 1 514 ? -17.359 -4.547 -11.781 1 86.12 514 ALA A C 1
ATOM 4159 O O . ALA A 1 514 ? -18.281 -4.473 -12.586 1 86.12 514 ALA A O 1
ATOM 4160 N N . ASP A 1 515 ? -16.078 -4.523 -12.109 1 88.88 515 ASP A N 1
ATOM 4161 C CA . ASP A 1 515 ? -15.695 -4.453 -13.516 1 88.88 515 ASP A CA 1
ATOM 4162 C C . ASP A 1 515 ? -16.125 -5.711 -14.266 1 88.88 515 ASP A C 1
ATOM 4164 O O . ASP A 1 515 ? -16.609 -5.633 -15.398 1 88.88 515 ASP A O 1
ATOM 4168 N N . ILE A 1 516 ? -16.016 -6.844 -13.625 1 90.44 516 ILE A N 1
ATOM 4169 C CA . ILE A 1 516 ? -16.375 -8.125 -14.227 1 90.44 516 ILE A CA 1
ATOM 4170 C C . ILE A 1 516 ? -17.891 -8.195 -14.438 1 90.44 516 ILE A C 1
ATOM 4172 O O . ILE A 1 516 ? -18.359 -8.641 -15.492 1 90.44 516 ILE A O 1
ATOM 4176 N N . VAL A 1 517 ? -18.625 -7.715 -13.516 1 88.88 517 VAL A N 1
ATOM 4177 C CA . VAL A 1 517 ? -20.078 -7.738 -13.625 1 88.88 517 VAL A CA 1
ATOM 4178 C C . VAL A 1 517 ? -20.531 -6.812 -14.758 1 88.88 517 VAL A C 1
ATOM 4180 O O . VAL A 1 517 ? -21.422 -7.156 -15.531 1 88.88 517 VAL A O 1
ATOM 4183 N N . LYS A 1 518 ? -20.031 -5.613 -14.836 1 90.56 518 LYS A N 1
ATOM 4184 C CA . LYS A 1 518 ? -20.312 -4.707 -15.938 1 90.56 518 LYS A CA 1
ATOM 4185 C C . LYS A 1 518 ? -20.016 -5.363 -17.281 1 90.56 518 LYS A C 1
ATOM 4187 O O . LYS A 1 518 ? -20.812 -5.27 -18.219 1 90.56 518 LYS A O 1
ATOM 4192 N N . PHE A 1 519 ? -18.844 -6.039 -17.328 1 91.19 519 PHE A N 1
ATOM 4193 C CA . PHE A 1 519 ? -18.453 -6.727 -18.547 1 91.19 519 PHE A CA 1
ATOM 4194 C C . PHE A 1 519 ? -19.422 -7.852 -18.875 1 91.19 519 PHE A C 1
ATOM 4196 O O . PHE A 1 519 ? -19.859 -7.992 -20.016 1 91.19 519 PHE A O 1
ATOM 4203 N N . ILE A 1 520 ? -19.781 -8.68 -17.844 1 91.31 520 ILE A N 1
ATOM 4204 C CA . ILE A 1 520 ? -20.672 -9.82 -18.062 1 91.31 520 ILE A CA 1
ATOM 4205 C C . ILE A 1 520 ? -22.031 -9.328 -18.531 1 91.31 520 ILE A C 1
ATOM 4207 O O . ILE A 1 520 ? -22.672 -9.969 -19.375 1 91.31 520 ILE A O 1
ATOM 4211 N N . SER A 1 521 ? -22.5 -8.188 -18.078 1 91 521 SER A N 1
ATOM 4212 C CA . SER A 1 521 ? -23.797 -7.645 -18.484 1 91 521 SER A CA 1
ATOM 4213 C C . SER A 1 521 ? -23.797 -7.266 -19.953 1 91 521 SER A C 1
ATOM 4215 O O . SER A 1 521 ? -24.703 -7.637 -20.688 1 91 521 SER A O 1
ATOM 4217 N N . VAL A 1 522 ? -22.812 -6.504 -20.359 1 92.12 522 VAL A N 1
ATOM 4218 C CA . VAL A 1 522 ? -22.719 -6.129 -21.766 1 92.12 522 VAL A CA 1
ATOM 4219 C C . VAL A 1 522 ? -22.484 -7.375 -22.625 1 92.12 522 VAL A C 1
ATOM 4221 O O . VAL A 1 522 ? -23.078 -7.516 -23.703 1 92.12 522 VAL A O 1
ATOM 4224 N N . TYR A 1 523 ? -21.609 -8.336 -22.141 1 93.44 523 TYR A N 1
ATOM 4225 C CA . TYR A 1 523 ? -21.312 -9.578 -22.844 1 93.44 523 TYR A CA 1
ATOM 4226 C C . TYR A 1 523 ? -22.578 -10.414 -23 1 93.44 523 TYR A C 1
ATOM 4228 O O . TYR A 1 523 ? -22.812 -11 -24.062 1 93.44 523 TYR A O 1
ATOM 4236 N N . PHE A 1 524 ? -23.328 -10.461 -21.938 1 93.19 524 PHE A N 1
ATOM 4237 C CA . PHE A 1 524 ? -24.578 -11.234 -22 1 93.19 524 PHE A CA 1
ATOM 4238 C C . PHE A 1 524 ? -25.516 -10.648 -23.031 1 93.19 524 PHE A C 1
ATOM 4240 O O . PHE A 1 524 ? -26.219 -11.391 -23.734 1 93.19 524 PHE A O 1
ATOM 4247 N N . LEU A 1 525 ? -25.609 -9.344 -23.141 1 91.56 525 LEU A N 1
ATOM 4248 C CA . LEU A 1 525 ? -26.453 -8.695 -24.141 1 91.56 525 LEU A CA 1
ATOM 4249 C C . LEU A 1 525 ? -26 -9.055 -25.547 1 91.56 525 LEU A C 1
ATOM 4251 O O . LEU A 1 525 ? -26.812 -9.352 -26.422 1 91.56 525 LEU A O 1
ATOM 4255 N N . VAL A 1 526 ? -24.688 -9.023 -25.75 1 93.06 526 VAL A N 1
ATOM 4256 C CA . VAL A 1 526 ? -24.141 -9.367 -27.062 1 93.06 526 VAL A CA 1
ATOM 4257 C C . VAL A 1 526 ? -24.391 -10.844 -27.344 1 93.06 526 VAL A C 1
ATOM 4259 O O . VAL A 1 526 ? -24.844 -11.195 -28.438 1 93.06 526 VAL A O 1
ATOM 4262 N N . LEU A 1 527 ? -24.125 -11.742 -26.391 1 93.94 527 LEU A N 1
ATOM 4263 C CA . LEU A 1 527 ? -24.328 -13.18 -26.5 1 93.94 527 LEU A CA 1
ATOM 4264 C C . LEU A 1 527 ? -25.781 -13.5 -26.844 1 93.94 527 LEU A C 1
ATOM 4266 O O . LEU A 1 527 ? -26.062 -14.266 -27.781 1 93.94 527 LEU A O 1
ATOM 4270 N N . PHE A 1 528 ? -26.672 -12.844 -26.188 1 92.44 528 PHE A N 1
ATOM 4271 C CA . PHE A 1 528 ? -28.094 -13.102 -26.375 1 92.44 528 PHE A CA 1
ATOM 4272 C C . PHE A 1 528 ? -28.578 -12.578 -27.719 1 92.44 528 PHE A C 1
ATOM 4274 O O . PHE A 1 528 ? -29.359 -13.234 -28.406 1 92.44 528 PHE A O 1
ATOM 4281 N N . SER A 1 529 ? -28.156 -11.414 -28.109 1 93.44 529 SER A N 1
ATOM 4282 C CA . SER A 1 529 ? -28.547 -10.828 -29.375 1 93.44 529 SER A CA 1
ATOM 4283 C C . SER A 1 529 ? -28.125 -11.703 -30.547 1 93.44 529 SER A C 1
ATOM 4285 O O . SER A 1 529 ? -28.922 -11.984 -31.453 1 93.44 529 SER A O 1
ATOM 4287 N N . PHE A 1 530 ? -26.938 -12.188 -30.578 1 93.62 530 PHE A N 1
ATOM 4288 C CA . PHE A 1 530 ? -26.438 -12.992 -31.688 1 93.62 530 PHE A CA 1
ATOM 4289 C C . PHE A 1 530 ? -27.047 -14.391 -31.641 1 93.62 530 PHE A C 1
ATOM 4291 O O . PHE A 1 530 ? -27.266 -15.008 -32.688 1 93.62 530 PHE A O 1
ATOM 4298 N N . ALA A 1 531 ? -27.266 -14.906 -30.406 1 94.44 531 ALA A N 1
ATOM 4299 C CA . ALA A 1 531 ? -27.922 -16.203 -30.281 1 94.44 531 ALA A CA 1
ATOM 4300 C C . ALA A 1 531 ? -29.312 -16.172 -30.922 1 94.44 531 ALA A C 1
ATOM 4302 O O . ALA A 1 531 ? -29.703 -17.125 -31.594 1 94.44 531 ALA A O 1
ATOM 4303 N N . CYS A 1 532 ? -30.062 -15.094 -30.719 1 91.75 532 CYS A N 1
ATOM 4304 C CA . CYS A 1 532 ? -31.391 -14.953 -31.328 1 91.75 532 CYS A CA 1
ATOM 4305 C C . CYS A 1 532 ? -31.297 -14.875 -32.844 1 91.75 532 CYS A C 1
ATOM 4307 O O . CYS A 1 532 ? -32.094 -15.484 -33.531 1 91.75 532 CYS A O 1
ATOM 4309 N N . GLY A 1 533 ? -30.328 -14.156 -33.281 1 91.12 533 GLY A N 1
ATOM 4310 C CA . GLY A 1 533 ? -30.125 -14.078 -34.719 1 91.12 533 GLY A CA 1
ATOM 4311 C C . GLY A 1 533 ? -29.781 -15.422 -35.344 1 91.12 533 GLY A C 1
ATOM 4312 O O . GLY A 1 533 ? -30.359 -15.805 -36.375 1 91.12 533 GLY A O 1
ATOM 4313 N N . LEU A 1 534 ? -28.906 -16.172 -34.844 1 92.5 534 LEU A N 1
ATOM 4314 C CA . LEU A 1 534 ? -28.484 -17.469 -35.344 1 92.5 534 LEU A CA 1
ATOM 4315 C C . LEU A 1 534 ? -29.609 -18.5 -35.219 1 92.5 534 LEU A C 1
ATOM 4317 O O . LEU A 1 534 ? -29.734 -19.375 -36.094 1 92.5 534 LEU A O 1
ATOM 4321 N N . ASN A 1 535 ? -30.281 -18.391 -34.094 1 91.69 535 ASN A N 1
ATOM 4322 C CA . ASN A 1 535 ? -31.422 -19.297 -33.969 1 91.69 535 ASN A CA 1
ATOM 4323 C C . ASN A 1 535 ? -32.438 -19.078 -35.062 1 91.69 535 ASN A C 1
ATOM 4325 O O . ASN A 1 535 ? -33.031 -20.031 -35.562 1 91.69 535 ASN A O 1
ATOM 4329 N N . HIS A 1 536 ? -32.656 -17.828 -35.406 1 88.94 536 HIS A N 1
ATOM 4330 C CA . HIS A 1 536 ? -33.594 -17.516 -36.5 1 88.94 536 HIS A CA 1
ATOM 4331 C C . HIS A 1 536 ? -33.094 -18.078 -37.844 1 88.94 536 HIS A C 1
ATOM 4333 O O . HIS A 1 536 ? -33.906 -18.547 -38.656 1 88.94 536 HIS A O 1
ATOM 4339 N N . LEU A 1 537 ? -31.875 -18.109 -38.031 1 89.12 537 LEU A N 1
ATOM 4340 C CA . LEU A 1 537 ? -31.281 -18.531 -39.281 1 89.12 537 LEU A CA 1
ATOM 4341 C C . LEU A 1 537 ? -31.188 -20.047 -39.375 1 89.12 537 LEU A C 1
ATOM 4343 O O . LEU A 1 537 ? -31.438 -20.641 -40.406 1 89.12 537 LEU A O 1
ATOM 4347 N N . TYR A 1 538 ? -30.844 -20.781 -38.25 1 89.75 538 TYR A N 1
ATOM 4348 C CA . TYR A 1 538 ? -30.453 -22.188 -38.312 1 89.75 538 TYR A CA 1
ATOM 4349 C C . TYR A 1 538 ? -31.531 -23.078 -37.719 1 89.75 538 TYR A C 1
ATOM 4351 O O . TYR A 1 538 ? -31.406 -24.297 -37.719 1 89.75 538 TYR A O 1
ATOM 4359 N N . TRP A 1 539 ? -32.625 -22.531 -37.188 1 85.12 539 TRP A N 1
ATOM 4360 C CA . TRP A 1 539 ? -33.625 -23.344 -36.469 1 85.12 539 TRP A CA 1
ATOM 4361 C C . TRP A 1 539 ? -34.188 -24.438 -37.375 1 85.12 539 TRP A C 1
ATOM 4363 O O . TRP A 1 539 ? -34.375 -25.578 -36.938 1 85.12 539 TRP A O 1
ATOM 4373 N N . TYR A 1 540 ? -34.375 -24.141 -38.688 1 84.75 540 TYR A N 1
ATOM 4374 C CA . TYR A 1 540 ? -34.969 -25.094 -39.594 1 84.75 540 TYR A CA 1
ATOM 4375 C C . TYR A 1 540 ? -34.031 -26.266 -39.875 1 84.75 540 TYR A C 1
ATOM 4377 O O . TYR A 1 540 ? -34.469 -27.422 -39.844 1 84.75 540 TYR A O 1
ATOM 4385 N N . TYR A 1 541 ? -32.875 -25.984 -40.125 1 86.25 541 TYR A N 1
ATOM 4386 C CA . TYR A 1 541 ? -31.906 -27.016 -40.469 1 86.25 541 TYR A CA 1
ATOM 4387 C C . TYR A 1 541 ? -31.625 -27.922 -39.25 1 86.25 541 TYR A C 1
ATOM 4389 O O . TYR A 1 541 ? -31.422 -29.125 -39.406 1 86.25 541 TYR A O 1
ATOM 4397 N N . ALA A 1 542 ? -31.656 -27.328 -38.062 1 86.5 542 ALA A N 1
ATOM 4398 C CA . ALA A 1 542 ? -31.453 -28.109 -36.875 1 86.5 542 ALA A CA 1
ATOM 4399 C C . ALA A 1 542 ? -32.656 -29.047 -36.594 1 86.5 542 ALA A C 1
ATOM 4401 O O . ALA A 1 542 ? -32.469 -30.188 -36.188 1 86.5 542 ALA A O 1
ATOM 4402 N N . ALA A 1 543 ? -33.812 -28.594 -36.906 1 83.69 543 ALA A N 1
ATOM 4403 C CA . ALA A 1 543 ? -35 -29.406 -36.719 1 83.69 543 ALA A CA 1
ATOM 4404 C C . ALA A 1 543 ? -35.031 -30.562 -37.719 1 83.69 543 ALA A C 1
ATOM 4406 O O . ALA A 1 543 ? -35.438 -31.672 -37.375 1 83.69 543 ALA A O 1
ATOM 4407 N N . LEU A 1 544 ? -34.562 -30.25 -38.906 1 85.56 544 LEU A N 1
ATOM 4408 C CA . LEU A 1 544 ? -34.5 -31.266 -39.938 1 85.56 544 LEU A CA 1
ATOM 4409 C C . LEU A 1 544 ? -33.531 -32.375 -39.531 1 85.56 544 LEU A C 1
ATOM 4411 O O . LEU A 1 544 ? -33.844 -33.562 -39.719 1 85.56 544 LEU A O 1
ATOM 4415 N N . ARG A 1 545 ? -32.375 -32 -39 1 86.88 545 ARG A N 1
ATOM 4416 C CA . ARG A 1 545 ? -31.391 -33 -38.562 1 86.88 545 ARG A CA 1
ATOM 4417 C C . ARG A 1 545 ? -31.906 -33.812 -37.375 1 86.88 545 ARG A C 1
ATOM 4419 O O . ARG A 1 545 ? -31.625 -35 -37.281 1 86.88 545 ARG A O 1
ATOM 4426 N N . ALA A 1 546 ? -32.656 -33.188 -36.531 1 84.81 546 ALA A N 1
ATOM 4427 C CA . ALA A 1 546 ? -33.25 -33.906 -35.375 1 84.81 546 ALA A CA 1
ATOM 4428 C C . ALA A 1 546 ? -34.25 -34.938 -35.844 1 84.81 546 ALA A C 1
ATOM 4430 O O . ALA A 1 546 ? -34.312 -36.031 -35.312 1 84.81 546 ALA A O 1
ATOM 4431 N N . GLU A 1 547 ? -34.969 -34.625 -36.906 1 84.25 547 GLU A N 1
ATOM 4432 C CA . GLU A 1 547 ? -35.938 -35.562 -37.469 1 84.25 547 GLU A CA 1
ATOM 4433 C C . GLU A 1 547 ? -35.25 -36.719 -38.188 1 84.25 547 GLU A C 1
ATOM 4435 O O . GLU A 1 547 ? -35.688 -37.875 -38.062 1 84.25 547 GLU A O 1
ATOM 4440 N N . GLU A 1 548 ? -34.219 -36.375 -38.812 1 87.56 548 GLU A N 1
ATOM 4441 C CA . GLU A 1 548 ? -33.438 -37.406 -39.5 1 87.56 548 GLU A CA 1
ATOM 4442 C C . GLU A 1 548 ? -32.781 -38.344 -38.5 1 87.56 548 GLU A C 1
ATOM 4444 O O . GLU A 1 548 ? -32.688 -39.562 -38.75 1 87.56 548 GLU A O 1
ATOM 4449 N N . CYS A 1 549 ? -32.344 -37.781 -37.469 1 84.75 549 CYS A N 1
ATOM 4450 C CA . CYS A 1 549 ? -31.703 -38.594 -36.469 1 84.75 549 CYS A CA 1
ATOM 4451 C C . CYS A 1 549 ? -32.719 -39.531 -35.812 1 84.75 549 CYS A C 1
ATOM 4453 O O . CYS A 1 549 ? -32.438 -40.688 -35.562 1 84.75 549 CYS A O 1
ATOM 4455 N N . GLU A 1 550 ? -33.906 -39.062 -35.594 1 83.88 550 GLU A N 1
ATOM 4456 C CA . GLU A 1 550 ? -34.969 -39.906 -35.062 1 83.88 550 GLU A CA 1
ATOM 4457 C C . GLU A 1 550 ? -35.375 -41 -36.031 1 83.88 550 GLU A C 1
ATOM 4459 O O . GLU A 1 550 ? -35.75 -42.094 -35.625 1 83.88 550 GLU A O 1
ATOM 4464 N N . ALA A 1 551 ? -35.125 -40.688 -37.312 1 85.88 551 ALA A N 1
ATOM 4465 C CA . ALA A 1 551 ? -35.5 -41.625 -38.375 1 85.88 551 ALA A CA 1
ATOM 4466 C C . ALA A 1 551 ? -34.375 -42.625 -38.625 1 85.88 551 ALA A C 1
ATOM 4468 O O . ALA A 1 551 ? -34.531 -43.562 -39.406 1 85.88 551 ALA A O 1
ATOM 4469 N N . GLY A 1 552 ? -33.219 -42.5 -37.906 1 80.94 552 GLY A N 1
ATOM 4470 C CA . GLY A 1 552 ? -32.188 -43.531 -37.938 1 80.94 552 GLY A CA 1
ATOM 4471 C C . GLY A 1 552 ? -30.969 -43.156 -38.75 1 80.94 552 GLY A C 1
ATOM 4472 O O . GLY A 1 552 ? -30.094 -44 -38.969 1 80.94 552 GLY A O 1
ATOM 4473 N N . VAL A 1 553 ? -30.969 -42 -39.25 1 82.88 553 VAL A N 1
ATOM 4474 C CA . VAL A 1 553 ? -29.797 -41.562 -40 1 82.88 553 VAL A CA 1
ATOM 4475 C C . VAL A 1 553 ? -28.656 -41.219 -39.031 1 82.88 553 VAL A C 1
ATOM 4477 O O . VAL A 1 553 ? -28.719 -40.219 -38.312 1 82.88 553 VAL A O 1
ATOM 4480 N N . THR A 1 554 ? -27.609 -42 -38.938 1 79.81 554 THR A N 1
ATOM 4481 C CA . THR A 1 554 ? -26.547 -41.969 -37.938 1 79.81 554 THR A CA 1
ATOM 4482 C C . THR A 1 554 ? -25.719 -40.688 -38.094 1 79.81 554 THR A C 1
ATOM 4484 O O . THR A 1 554 ? -25.281 -40.094 -37.094 1 79.81 554 THR A O 1
ATOM 4487 N N . HIS A 1 555 ? -25.516 -40.281 -39.312 1 79.19 555 HIS A N 1
ATOM 4488 C CA . HIS A 1 555 ? -24.656 -39.094 -39.562 1 79.19 555 HIS A CA 1
ATOM 4489 C C . HIS A 1 555 ? -25.266 -37.844 -38.969 1 79.19 555 HIS A C 1
ATOM 4491 O O . HIS A 1 555 ? -24.547 -36.938 -38.5 1 79.19 555 HIS A O 1
ATOM 4497 N N . SER A 1 556 ? -26.609 -37.812 -38.938 1 78.44 556 SER A N 1
ATOM 4498 C CA . SER A 1 556 ? -27.312 -36.594 -38.5 1 78.44 556 SER A CA 1
ATOM 4499 C C . SER A 1 556 ? -27.359 -36.531 -36.969 1 78.44 556 SER A C 1
ATOM 4501 O O . SER A 1 556 ? -27.719 -35.5 -36.406 1 78.44 556 SER A O 1
ATOM 4503 N N . CYS A 1 557 ? -26.844 -37.562 -36.312 1 76.56 557 CYS A N 1
ATOM 4504 C CA . CYS A 1 557 ? -26.891 -37.594 -34.844 1 76.56 557 CYS A CA 1
ATOM 4505 C C . CYS A 1 557 ? -25.578 -37.094 -34.281 1 76.56 557 CYS A C 1
ATOM 4507 O O . CYS A 1 557 ? -25.406 -37.062 -33.062 1 76.56 557 CYS A O 1
ATOM 4509 N N . ASP A 1 558 ? -24.781 -36.625 -35.094 1 77.19 558 ASP A N 1
ATOM 4510 C CA . ASP A 1 558 ? -23.5 -36.094 -34.625 1 77.19 558 ASP A CA 1
ATOM 4511 C C . ASP A 1 558 ? -23.672 -34.875 -33.75 1 77.19 558 ASP A C 1
ATOM 4513 O O . ASP A 1 558 ? -24.562 -34.062 -34 1 77.19 558 ASP A O 1
ATOM 4517 N N . ILE A 1 559 ? -22.812 -34.75 -32.75 1 76 559 ILE A N 1
ATOM 4518 C CA . ILE A 1 559 ? -22.875 -33.719 -31.719 1 76 559 ILE A CA 1
ATOM 4519 C C . ILE A 1 559 ? -22.656 -32.344 -32.375 1 76 559 ILE A C 1
ATOM 4521 O O . ILE A 1 559 ? -23.125 -31.328 -31.844 1 76 559 ILE A O 1
ATOM 4525 N N . LYS A 1 560 ? -22.047 -32.375 -33.531 1 77.06 560 LYS A N 1
ATOM 4526 C CA . LYS A 1 560 ? -21.766 -31.125 -34.188 1 77.06 560 LYS A CA 1
ATOM 4527 C C . LYS A 1 560 ? -23.047 -30.391 -34.562 1 77.06 560 LYS A C 1
ATOM 4529 O O . LYS A 1 560 ? -23.094 -29.156 -34.562 1 77.06 560 LYS A O 1
ATOM 4534 N N . TYR A 1 561 ? -24.094 -31.156 -34.844 1 77.88 561 TYR A N 1
ATOM 4535 C CA . TYR A 1 561 ? -25.344 -30.562 -35.312 1 77.88 561 TYR A CA 1
ATOM 4536 C C . TYR A 1 561 ? -26.172 -30.078 -34.125 1 77.88 561 TYR A C 1
ATOM 4538 O O . TYR A 1 561 ? -27.188 -29.391 -34.312 1 77.88 561 TYR A O 1
ATOM 4546 N N . ARG A 1 562 ? -25.688 -30.328 -32.906 1 78.5 562 ARG A N 1
ATOM 4547 C CA . ARG A 1 562 ? -26.406 -29.875 -31.719 1 78.5 562 ARG A CA 1
ATOM 4548 C C . ARG A 1 562 ? -25.969 -28.469 -31.344 1 78.5 562 ARG A C 1
ATOM 4550 O O . ARG A 1 562 ? -26.656 -27.781 -30.578 1 78.5 562 ARG A O 1
ATOM 4557 N N . SER A 1 563 ? -24.969 -28 -31.938 1 81.69 563 SER A N 1
ATOM 4558 C CA . SER A 1 563 ? -24.391 -26.719 -31.531 1 81.69 563 SER A CA 1
ATOM 4559 C C . SER A 1 563 ? -25.344 -25.562 -31.859 1 81.69 563 SER A C 1
ATOM 4561 O O . SER A 1 563 ? -25.375 -24.547 -31.156 1 81.69 563 SER A O 1
ATOM 4563 N N . PHE A 1 564 ? -26.188 -25.703 -32.906 1 81.62 564 PHE A N 1
ATOM 4564 C CA . PHE A 1 564 ? -27.078 -24.625 -33.281 1 81.62 564 PHE A CA 1
ATOM 4565 C C . PHE A 1 564 ? -28.516 -25.109 -33.344 1 81.62 564 PHE A C 1
ATOM 4567 O O . PHE A 1 564 ? -29.297 -24.656 -34.188 1 81.62 564 PHE A O 1
ATOM 4574 N N . ALA A 1 565 ? -28.828 -26.062 -32.438 1 82.12 565 ALA A N 1
ATOM 4575 C CA . ALA A 1 565 ? -30.141 -26.703 -32.5 1 82.12 565 ALA A CA 1
ATOM 4576 C C . ALA A 1 565 ? -31.219 -25.812 -31.906 1 82.12 565 ALA A C 1
ATOM 4578 O O . ALA A 1 565 ? -32.281 -25.656 -32.469 1 82.12 565 ALA A O 1
ATOM 4579 N N . ASN A 1 566 ? -31 -25.359 -30.672 1 86.5 566 ASN A N 1
ATOM 4580 C CA . ASN A 1 566 ? -31.922 -24.484 -29.969 1 86.5 566 ASN A CA 1
ATOM 4581 C C . ASN A 1 566 ? -31.219 -23.297 -29.344 1 86.5 566 ASN A C 1
ATOM 4583 O O . ASN A 1 566 ? -29.984 -23.188 -29.422 1 86.5 566 ASN A O 1
ATOM 4587 N N . LEU A 1 567 ? -32.094 -22.391 -28.969 1 89.44 567 LEU A N 1
ATOM 4588 C CA . LEU A 1 567 ? -31.562 -21.141 -28.422 1 89.44 567 LEU A CA 1
ATOM 4589 C C . LEU A 1 567 ? -30.594 -21.438 -27.281 1 89.44 567 LEU A C 1
ATOM 4591 O O . LEU A 1 567 ? -29.531 -20.797 -27.188 1 89.44 567 LEU A O 1
ATOM 4595 N N . PHE A 1 568 ? -30.859 -22.328 -26.438 1 89.88 568 PHE A N 1
ATOM 4596 C CA . PHE A 1 568 ? -30 -22.656 -25.297 1 89.88 568 PHE A CA 1
ATOM 4597 C C . PHE A 1 568 ? -28.688 -23.266 -25.766 1 89.88 568 PHE A C 1
ATOM 4599 O O . PHE A 1 568 ? -27.625 -22.922 -25.234 1 89.88 568 PHE A O 1
ATOM 4606 N N . GLU A 1 569 ? -28.734 -24.094 -26.734 1 89.69 569 GLU A N 1
ATOM 4607 C CA . GLU A 1 569 ? -27.516 -24.719 -27.25 1 89.69 569 GLU A CA 1
ATOM 4608 C C . GLU A 1 569 ? -26.656 -23.703 -27.984 1 89.69 569 GLU A C 1
ATOM 4610 O O . GLU A 1 569 ? -25.422 -23.781 -27.938 1 89.69 569 GLU A O 1
ATOM 4615 N N . ILE A 1 570 ? -27.359 -22.797 -28.609 1 90.69 570 ILE A N 1
ATOM 4616 C CA . ILE A 1 570 ? -26.594 -21.766 -29.312 1 90.69 570 ILE A CA 1
ATOM 4617 C C . ILE A 1 570 ? -25.891 -20.859 -28.297 1 90.69 570 ILE A C 1
ATOM 4619 O O . ILE A 1 570 ? -24.75 -20.469 -28.516 1 90.69 570 ILE A O 1
ATOM 4623 N N . LEU A 1 571 ? -26.609 -20.516 -27.25 1 91.94 571 LEU A N 1
ATOM 4624 C CA . LEU A 1 571 ? -26 -19.703 -26.203 1 91.94 571 LEU A CA 1
ATOM 4625 C C . LEU A 1 571 ? -24.75 -20.375 -25.625 1 91.94 571 LEU A C 1
ATOM 4627 O O . LEU A 1 571 ? -23.734 -19.719 -25.422 1 91.94 571 LEU A O 1
ATOM 4631 N N . GLN A 1 572 ? -24.812 -21.625 -25.438 1 90.12 572 GLN A N 1
ATOM 4632 C CA . GLN A 1 572 ? -23.672 -22.375 -24.922 1 90.12 572 GLN A CA 1
ATOM 4633 C C . GLN A 1 572 ? -22.531 -22.422 -25.922 1 90.12 572 GLN A C 1
ATOM 4635 O O . GLN A 1 572 ? -21.359 -22.281 -25.562 1 90.12 572 GLN A O 1
ATOM 4640 N N . SER A 1 573 ? -22.922 -22.656 -27.172 1 90.25 573 SER A N 1
ATOM 4641 C CA . SER A 1 573 ? -21.906 -22.734 -28.219 1 90.25 573 SER A CA 1
ATOM 4642 C C . SER A 1 573 ? -21.141 -21.422 -28.328 1 90.25 573 SER A C 1
ATOM 4644 O O . SER A 1 573 ? -19.922 -21.406 -28.469 1 90.25 573 SER A O 1
ATOM 4646 N N . LEU A 1 574 ? -21.906 -20.359 -28.281 1 91.19 574 LEU A N 1
ATOM 4647 C CA . LEU A 1 574 ? -21.266 -19.047 -28.359 1 91.19 574 LEU A CA 1
ATOM 4648 C C . LEU A 1 574 ? -20.375 -18.797 -27.141 1 91.19 574 LEU A C 1
ATOM 4650 O O . LEU A 1 574 ? -19.328 -18.172 -27.234 1 91.19 574 LEU A O 1
ATOM 4654 N N . TYR A 1 575 ? -20.812 -19.234 -25.984 1 92.31 575 TYR A N 1
ATOM 4655 C CA . TYR A 1 575 ? -20.016 -19.109 -24.781 1 92.31 575 TYR A CA 1
ATOM 4656 C C . TYR A 1 575 ? -18.703 -19.891 -24.922 1 92.31 575 TYR A C 1
ATOM 4658 O O . TYR A 1 575 ? -17.641 -19.375 -24.562 1 92.31 575 TYR A O 1
ATOM 4666 N N . TRP A 1 576 ? -18.734 -21.125 -25.484 1 90.19 576 TRP A N 1
ATOM 4667 C CA . TRP A 1 576 ? -17.547 -21.953 -25.641 1 90.19 576 TRP A CA 1
ATOM 4668 C C . TRP A 1 576 ? -16.641 -21.406 -26.734 1 90.19 576 TRP A C 1
ATOM 4670 O O . TRP A 1 576 ? -15.445 -21.672 -26.75 1 90.19 576 TRP A O 1
ATOM 4680 N N . ALA A 1 577 ? -17.203 -20.641 -27.625 1 88.62 577 ALA A N 1
ATOM 4681 C CA . ALA A 1 577 ? -16.422 -20.094 -28.75 1 88.62 577 ALA A CA 1
ATOM 4682 C C . ALA A 1 577 ? -15.375 -19.109 -28.25 1 88.62 577 ALA A C 1
ATOM 4684 O O . ALA A 1 577 ? -14.32 -18.938 -28.875 1 88.62 577 ALA A O 1
ATOM 4685 N N . ILE A 1 578 ? -15.656 -18.531 -27.125 1 88.81 578 ILE A N 1
ATOM 4686 C CA . ILE A 1 578 ? -14.719 -17.547 -26.609 1 88.81 578 ILE A CA 1
ATOM 4687 C C . ILE A 1 578 ? -13.406 -18.234 -26.219 1 88.81 578 ILE A C 1
ATOM 4689 O O . ILE A 1 578 ? -12.336 -17.625 -26.281 1 88.81 578 ILE A O 1
ATOM 4693 N N . TYR A 1 579 ? -13.508 -19.531 -25.922 1 88.38 579 TYR A N 1
ATOM 4694 C CA . TYR A 1 579 ? -12.336 -20.281 -25.5 1 88.38 579 TYR A CA 1
ATOM 4695 C C . TYR A 1 579 ? -11.75 -21.094 -26.641 1 88.38 579 TYR A C 1
ATOM 4697 O O . TYR A 1 579 ? -10.875 -21.938 -26.438 1 88.38 579 TYR A O 1
ATOM 4705 N N . GLY A 1 580 ? -12.289 -20.906 -27.781 1 83 580 GLY A N 1
ATOM 4706 C CA . GLY A 1 580 ? -11.781 -21.562 -28.969 1 83 580 GLY A CA 1
ATOM 4707 C C . GLY A 1 580 ? -12.18 -23.031 -29.062 1 83 580 GLY A C 1
ATOM 4708 O O . GLY A 1 580 ? -11.484 -23.828 -29.688 1 83 580 GLY A O 1
ATOM 4709 N N . LEU A 1 581 ? -13.273 -23.344 -28.469 1 85.06 581 LEU A N 1
ATOM 4710 C CA . LEU A 1 581 ? -13.641 -24.75 -28.406 1 85.06 581 LEU A CA 1
ATOM 4711 C C . LEU A 1 581 ? -14.672 -25.109 -29.469 1 85.06 581 LEU A C 1
ATOM 4713 O O . LEU A 1 581 ? -15.164 -26.234 -29.516 1 85.06 581 LEU A O 1
ATOM 4717 N N . ILE A 1 582 ? -15.102 -24.141 -30.266 1 84.56 582 ILE A N 1
ATOM 4718 C CA . ILE A 1 582 ? -16.062 -24.391 -31.328 1 84.56 582 ILE A CA 1
ATOM 4719 C C . ILE A 1 582 ? -15.383 -24.25 -32.688 1 84.56 582 ILE A C 1
ATOM 4721 O O . ILE A 1 582 ? -14.648 -23.281 -32.906 1 84.56 582 ILE A O 1
ATOM 4725 N N . ASP A 1 583 ? -15.648 -25.234 -33.469 1 83.56 583 ASP A N 1
ATOM 4726 C CA . ASP A 1 583 ? -15.07 -25.234 -34.812 1 83.56 583 ASP A CA 1
ATOM 4727 C C . ASP A 1 583 ? -16 -24.562 -35.812 1 83.56 583 ASP A C 1
ATOM 4729 O O . ASP A 1 583 ? -17.234 -24.562 -35.625 1 83.56 583 ASP A O 1
ATOM 4733 N N . LEU A 1 584 ? -15.461 -24.016 -36.875 1 82.81 584 LEU A N 1
ATOM 4734 C CA . LEU A 1 584 ? -16.203 -23.344 -37.906 1 82.81 584 LEU A CA 1
ATOM 4735 C C . LEU A 1 584 ? -17.062 -24.344 -38.688 1 82.81 584 LEU A C 1
ATOM 4737 O O . LEU A 1 584 ? -18.078 -23.984 -39.281 1 82.81 584 LEU A O 1
ATOM 4741 N N . GLU A 1 585 ? -16.656 -25.594 -38.562 1 80.94 585 GLU A N 1
ATOM 4742 C CA . GLU A 1 585 ? -17.375 -26.656 -39.281 1 80.94 585 GLU A CA 1
ATOM 4743 C C . GLU A 1 585 ? -18.781 -26.828 -38.75 1 80.94 585 GLU A C 1
ATOM 4745 O O . GLU A 1 585 ? -19.656 -27.344 -39.469 1 80.94 585 GLU A O 1
ATOM 4750 N N . ASP A 1 586 ? -19.016 -26.375 -37.625 1 81.69 586 ASP A N 1
ATOM 4751 C CA . ASP A 1 586 ? -20.344 -26.516 -37.031 1 81.69 586 ASP A CA 1
ATOM 4752 C C . ASP A 1 586 ? -21.359 -25.625 -37.719 1 81.69 586 ASP A C 1
ATOM 4754 O O . ASP A 1 586 ? -22.562 -25.875 -37.656 1 81.69 586 ASP A O 1
ATOM 4758 N N . ALA A 1 587 ? -20.891 -24.625 -38.438 1 81.12 587 ALA A N 1
ATOM 4759 C CA . ALA A 1 587 ? -21.781 -23.688 -39.125 1 81.12 587 ALA A CA 1
ATOM 4760 C C . ALA A 1 587 ? -21.984 -24.078 -40.562 1 81.12 587 ALA A C 1
ATOM 4762 O O . ALA A 1 587 ? -22.75 -23.438 -41.281 1 81.12 587 ALA A O 1
ATOM 4763 N N . HIS A 1 588 ? -21.438 -25.203 -40.938 1 83.94 588 HIS A N 1
ATOM 4764 C CA . HIS A 1 588 ? -21.578 -25.672 -42.312 1 83.94 588 HIS A CA 1
ATOM 4765 C C . HIS A 1 588 ? -22.906 -26.406 -42.5 1 83.94 588 HIS A C 1
ATOM 4767 O O . HIS A 1 588 ? -23.328 -27.172 -41.625 1 83.94 588 HIS A O 1
ATOM 4773 N N . LEU A 1 589 ? -23.594 -26.031 -43.625 1 84.44 589 LEU A N 1
ATOM 4774 C CA . LEU A 1 589 ? -24.859 -26.672 -43.969 1 84.44 589 LEU A CA 1
ATOM 4775 C C . LEU A 1 589 ? -24.641 -27.766 -45 1 84.44 589 LEU A C 1
ATOM 4777 O O . LEU A 1 589 ? -23.844 -27.609 -45.906 1 84.44 589 LEU A O 1
ATOM 4781 N N . LYS A 1 590 ? -25.281 -28.828 -44.844 1 83.25 590 LYS A N 1
ATOM 4782 C CA . LYS A 1 590 ? -25.234 -29.922 -45.812 1 83.25 590 LYS A CA 1
ATOM 4783 C C . LYS A 1 590 ? -26 -29.547 -47.094 1 83.25 590 LYS A C 1
ATOM 4785 O O . LYS A 1 590 ? -25.594 -29.938 -48.188 1 83.25 590 LYS A O 1
ATOM 4790 N N . GLU A 1 591 ? -27.016 -28.766 -46.875 1 84.19 591 GLU A N 1
ATOM 4791 C CA . GLU A 1 591 ? -27.828 -28.312 -48 1 84.19 591 GLU A CA 1
ATOM 4792 C C . GLU A 1 591 ? -27.094 -27.25 -48.812 1 84.19 591 GLU A C 1
ATOM 4794 O O . GLU A 1 591 ? -26.312 -26.469 -48.281 1 84.19 591 GLU A O 1
ATOM 4799 N N . PRO A 1 592 ? -27.281 -27.156 -50.031 1 86.75 592 PRO A N 1
ATOM 4800 C CA . PRO A 1 592 ? -26.609 -26.172 -50.875 1 86.75 592 PRO A CA 1
ATOM 4801 C C . PRO A 1 592 ? -27.188 -24.766 -50.719 1 86.75 592 PRO A C 1
ATOM 4803 O O . PRO A 1 592 ? -27.578 -24.125 -51.688 1 86.75 592 PRO A O 1
ATOM 4806 N N . HIS A 1 593 ? -27.453 -24.312 -49.531 1 90.44 593 HIS A N 1
ATOM 4807 C CA . HIS A 1 593 ? -27.859 -22.953 -49.219 1 90.44 593 HIS A CA 1
ATOM 4808 C C . HIS A 1 593 ? -26.656 -22.094 -48.875 1 90.44 593 HIS A C 1
ATOM 4810 O O . HIS A 1 593 ? -26.438 -21.766 -47.719 1 90.44 593 HIS A O 1
ATOM 4816 N N . HIS A 1 594 ? -25.906 -21.719 -49.844 1 86.62 594 HIS A N 1
ATOM 4817 C CA . HIS A 1 594 ? -24.625 -21.047 -49.688 1 86.62 594 HIS A CA 1
ATOM 4818 C C . HIS A 1 594 ? -24.797 -19.656 -49.094 1 86.62 594 HIS A C 1
ATOM 4820 O O . HIS A 1 594 ? -23.922 -19.172 -48.375 1 86.62 594 HIS A O 1
ATOM 4826 N N . PHE A 1 595 ? -25.938 -19.031 -49.375 1 85.94 595 PHE A N 1
ATOM 4827 C CA . PHE A 1 595 ? -26.141 -17.688 -48.844 1 85.94 595 PHE A CA 1
ATOM 4828 C C . PHE A 1 595 ? -26.406 -17.734 -47.344 1 85.94 595 PHE A C 1
ATOM 4830 O O . PHE A 1 595 ? -25.859 -16.922 -46.594 1 85.94 595 PHE A O 1
ATOM 4837 N N . THR A 1 596 ? -27.25 -18.562 -46.906 1 88.69 596 THR A N 1
ATOM 4838 C CA . THR A 1 596 ? -27.531 -18.719 -45.5 1 88.69 596 THR A CA 1
ATOM 4839 C C . THR A 1 596 ? -26.266 -19.109 -44.719 1 88.69 596 THR A C 1
ATOM 4841 O O . THR A 1 596 ? -26.016 -18.594 -43.625 1 88.69 596 THR A O 1
ATOM 4844 N N . GLU A 1 597 ? -25.5 -19.906 -45.312 1 89.88 597 GLU A N 1
ATOM 4845 C CA . GLU A 1 597 ? -24.234 -20.312 -44.719 1 89.88 597 GLU A CA 1
ATOM 4846 C C . GLU A 1 597 ? -23.281 -19.141 -44.594 1 89.88 597 GLU A C 1
ATOM 4848 O O . GLU A 1 597 ? -22.609 -18.984 -43.562 1 89.88 597 GLU A O 1
ATOM 4853 N N . LEU A 1 598 ? -23.25 -18.375 -45.656 1 89.12 598 LEU A N 1
ATOM 4854 C CA . LEU A 1 598 ? -22.375 -17.203 -45.625 1 89.12 598 LEU A CA 1
ATOM 4855 C C . LEU A 1 598 ? -22.797 -16.234 -44.531 1 89.12 598 LEU A C 1
ATOM 4857 O O . LEU A 1 598 ? -21.953 -15.711 -43.781 1 89.12 598 LEU A O 1
ATOM 4861 N N . ILE A 1 599 ? -24.062 -15.977 -44.375 1 89.19 599 ILE A N 1
ATOM 4862 C CA . ILE A 1 599 ? -24.562 -15.055 -43.375 1 89.19 599 ILE A CA 1
ATOM 4863 C C . ILE A 1 599 ? -24.297 -15.633 -41.969 1 89.19 599 ILE A C 1
ATOM 4865 O O . ILE A 1 599 ? -23.969 -14.891 -41.031 1 89.19 599 ILE A O 1
ATOM 4869 N N . GLY A 1 600 ? -24.547 -16.875 -41.812 1 90.56 600 GLY A N 1
ATOM 4870 C CA . GLY A 1 600 ? -24.234 -17.5 -40.562 1 90.56 600 GLY A CA 1
ATOM 4871 C C . GLY A 1 600 ? -22.781 -17.359 -40.156 1 90.56 600 GLY A C 1
ATOM 4872 O O . GLY A 1 600 ? -22.469 -17.047 -39 1 90.56 600 GLY A O 1
ATOM 4873 N N . LYS A 1 601 ? -21.922 -17.609 -41.094 1 91.25 601 LYS A N 1
ATOM 4874 C CA . LYS A 1 601 ? -20.484 -17.469 -40.844 1 91.25 601 LYS A CA 1
ATOM 4875 C C . LYS A 1 601 ? -20.125 -16.016 -40.562 1 91.25 601 LYS A C 1
ATOM 4877 O O . LYS A 1 601 ? -19.266 -15.734 -39.719 1 91.25 601 LYS A O 1
ATOM 4882 N N . LEU A 1 602 ? -20.797 -15.102 -41.219 1 91.38 602 LEU A N 1
ATOM 4883 C CA . LEU A 1 602 ? -20.562 -13.688 -40.969 1 91.38 602 LEU A CA 1
ATOM 4884 C C . LEU A 1 602 ? -21.031 -13.289 -39.562 1 91.38 602 LEU A C 1
ATOM 4886 O O . LEU A 1 602 ? -20.375 -12.5 -38.906 1 91.38 602 LEU A O 1
ATOM 4890 N N . MET A 1 603 ? -22.156 -13.805 -39.188 1 92.56 603 MET A N 1
ATOM 4891 C CA . MET A 1 603 ? -22.672 -13.523 -37.875 1 92.56 603 MET A CA 1
ATOM 4892 C C . MET A 1 603 ? -21.75 -14.078 -36.781 1 92.56 603 MET A C 1
ATOM 4894 O O . MET A 1 603 ? -21.453 -13.398 -35.812 1 92.56 603 MET A O 1
ATOM 4898 N N . PHE A 1 604 ? -21.297 -15.266 -37 1 91.81 604 PHE A N 1
ATOM 4899 C CA . PHE A 1 604 ? -20.359 -15.883 -36.062 1 91.81 604 PHE A CA 1
ATOM 4900 C C . PHE A 1 604 ? -19.047 -15.117 -36.031 1 91.81 604 PHE A C 1
ATOM 4902 O O . PHE A 1 604 ? -18.469 -14.914 -34.938 1 91.81 604 PHE A O 1
ATOM 4909 N N . GLY A 1 605 ? -18.625 -14.727 -37.219 1 91.81 605 GLY A N 1
ATOM 4910 C CA . GLY A 1 605 ? -17.422 -13.93 -37.281 1 91.81 605 GLY A CA 1
ATOM 4911 C C . GLY A 1 605 ? -17.547 -12.578 -36.594 1 91.81 605 GLY A C 1
ATOM 4912 O O . GLY A 1 605 ? -16.641 -12.133 -35.906 1 91.81 605 GLY A O 1
ATOM 4913 N N . SER A 1 606 ? -18.641 -11.914 -36.844 1 92.44 606 SER A N 1
ATOM 4914 C CA . SER A 1 606 ? -18.891 -10.633 -36.188 1 92.44 606 SER A CA 1
ATOM 4915 C C . SER A 1 606 ? -18.984 -10.789 -34.656 1 92.44 606 SER A C 1
ATOM 4917 O O . SER A 1 606 ? -18.469 -9.953 -33.906 1 92.44 606 SER A O 1
ATOM 4919 N N . TYR A 1 607 ? -19.562 -11.812 -34.219 1 93.44 607 TYR A N 1
ATOM 4920 C CA . TYR A 1 607 ? -19.625 -12.109 -32.812 1 93.44 607 TYR A CA 1
ATOM 4921 C C . TYR A 1 607 ? -18.234 -12.289 -32.219 1 93.44 607 TYR A C 1
ATOM 4923 O O . TYR A 1 607 ? -17.922 -11.727 -31.172 1 93.44 607 TYR A O 1
ATOM 4931 N N . SER A 1 608 ? -17.438 -13.055 -32.906 1 93.12 608 SER A N 1
ATOM 4932 C CA . SER A 1 608 ? -16.094 -13.32 -32.438 1 93.12 608 SER A CA 1
ATOM 4933 C C . SER A 1 608 ? -15.266 -12.039 -32.375 1 93.12 608 SER A C 1
ATOM 4935 O O . SER A 1 608 ? -14.484 -11.844 -31.422 1 93.12 608 SER A O 1
ATOM 4937 N N . LEU A 1 609 ? -15.477 -11.203 -33.344 1 90.94 609 LEU A N 1
ATOM 4938 C CA . LEU A 1 609 ? -14.781 -9.922 -33.344 1 90.94 609 LEU A CA 1
ATOM 4939 C C . LEU A 1 609 ? -15.195 -9.086 -32.125 1 90.94 609 LEU A C 1
ATOM 4941 O O . LEU A 1 609 ? -14.344 -8.547 -31.422 1 90.94 609 LEU A O 1
ATOM 4945 N N . ILE A 1 610 ? -16.422 -9.031 -31.875 1 91.81 610 ILE A N 1
ATOM 4946 C CA . ILE A 1 610 ? -16.938 -8.188 -30.812 1 91.81 610 ILE A CA 1
ATOM 4947 C C . ILE A 1 610 ? -16.594 -8.797 -29.453 1 91.81 610 ILE A C 1
ATOM 4949 O O . ILE A 1 610 ? -16.062 -8.109 -28.578 1 91.81 610 ILE A O 1
ATOM 4953 N N . ALA A 1 611 ? -16.828 -10.07 -29.297 1 92.19 611 ALA A N 1
ATOM 4954 C CA . ALA A 1 611 ? -16.688 -10.727 -28 1 92.19 611 ALA A CA 1
ATOM 4955 C C . ALA A 1 611 ? -15.211 -10.953 -27.656 1 92.19 611 ALA A C 1
ATOM 4957 O O . ALA A 1 611 ? -14.773 -10.648 -26.531 1 92.19 611 ALA A O 1
ATOM 4958 N N . ILE A 1 612 ? -14.375 -11.398 -28.562 1 89.56 612 ILE A N 1
ATOM 4959 C CA . ILE A 1 612 ? -13.016 -11.836 -28.266 1 89.56 612 ILE A CA 1
ATOM 4960 C C . ILE A 1 612 ? -12.047 -10.664 -28.406 1 89.56 612 ILE A C 1
ATOM 4962 O O . ILE A 1 612 ? -11.172 -10.461 -27.562 1 89.56 612 ILE A O 1
ATOM 4966 N N . ILE A 1 613 ? -12.273 -9.82 -29.344 1 87.88 613 ILE A N 1
ATOM 4967 C CA . ILE A 1 613 ? -11.281 -8.781 -29.609 1 87.88 613 ILE A CA 1
ATOM 4968 C C . ILE A 1 613 ? -11.688 -7.492 -28.891 1 87.88 613 ILE A C 1
ATOM 4970 O O . ILE A 1 613 ? -10.906 -6.926 -28.125 1 87.88 613 ILE A O 1
ATOM 4974 N N . VAL A 1 614 ? -12.906 -7.129 -29.016 1 87.25 614 VAL A N 1
ATOM 4975 C CA . VAL A 1 614 ? -13.289 -5.82 -28.516 1 87.25 614 VAL A CA 1
ATOM 4976 C C . VAL A 1 614 ? -13.609 -5.922 -27.016 1 87.25 614 VAL A C 1
ATOM 4978 O O . VAL A 1 614 ? -13 -5.234 -26.203 1 87.25 614 VAL A O 1
ATOM 4981 N N . LEU A 1 615 ? -14.445 -6.797 -26.656 1 90.75 615 LEU A N 1
ATOM 4982 C CA . LEU A 1 615 ? -14.938 -6.844 -25.281 1 90.75 615 LEU A CA 1
ATOM 4983 C C . LEU A 1 615 ? -13.859 -7.359 -24.344 1 90.75 615 LEU A C 1
ATOM 4985 O O . LEU A 1 615 ? -13.711 -6.848 -23.219 1 90.75 615 LEU A O 1
ATOM 4989 N N . LEU A 1 616 ? -13.094 -8.312 -24.688 1 90.5 616 LEU A N 1
ATOM 4990 C CA . LEU A 1 616 ? -12.047 -8.812 -23.812 1 90.5 616 LEU A CA 1
ATOM 4991 C C . LEU A 1 616 ? -10.961 -7.766 -23.609 1 90.5 616 LEU A C 1
ATOM 4993 O O . LEU A 1 616 ? -10.422 -7.621 -22.516 1 90.5 616 LEU A O 1
ATOM 4997 N N . ASN A 1 617 ? -10.648 -7.039 -24.688 1 86.62 617 ASN A N 1
ATOM 4998 C CA . ASN A 1 617 ? -9.656 -5.977 -24.547 1 86.62 617 ASN A CA 1
ATOM 4999 C C . ASN A 1 617 ? -10.188 -4.824 -23.703 1 86.62 617 ASN A C 1
ATOM 5001 O O . ASN A 1 617 ? -9.422 -4.168 -22.984 1 86.62 617 ASN A O 1
ATOM 5005 N N . MET A 1 618 ? -11.43 -4.598 -23.859 1 89.19 618 MET A N 1
ATOM 5006 C CA . MET A 1 618 ? -12.031 -3.592 -23 1 89.19 618 MET A CA 1
ATOM 5007 C C . MET A 1 618 ? -11.961 -4.02 -21.531 1 89.19 618 MET A C 1
ATOM 5009 O O . MET A 1 618 ? -11.68 -3.203 -20.656 1 89.19 618 MET A O 1
ATOM 5013 N N . LEU A 1 619 ? -12.164 -5.238 -21.281 1 90 619 LEU A N 1
ATOM 5014 C CA . LEU A 1 619 ? -12.094 -5.758 -19.922 1 90 619 LEU A CA 1
ATOM 5015 C C . LEU A 1 619 ? -10.672 -5.648 -19.375 1 90 619 LEU A C 1
ATOM 5017 O O . LEU A 1 619 ? -10.477 -5.273 -18.219 1 90 619 LEU A O 1
ATOM 5021 N N . ILE A 1 620 ? -9.719 -5.93 -20.188 1 89.56 620 ILE A N 1
ATOM 5022 C CA . ILE A 1 620 ? -8.32 -5.824 -19.781 1 89.56 620 ILE A CA 1
ATOM 5023 C C . ILE A 1 620 ? -8 -4.379 -19.406 1 89.56 620 ILE A C 1
ATOM 5025 O O . ILE A 1 620 ? -7.367 -4.129 -18.375 1 89.56 620 ILE A O 1
ATOM 5029 N N . ALA A 1 621 ? -8.484 -3.479 -20.234 1 87 621 ALA A N 1
ATOM 5030 C CA . ALA A 1 621 ? -8.234 -2.064 -19.969 1 87 621 ALA A CA 1
ATOM 5031 C C . ALA A 1 621 ? -8.898 -1.621 -18.656 1 87 621 ALA A C 1
ATOM 5033 O O . ALA A 1 621 ? -8.297 -0.896 -17.859 1 87 621 ALA A O 1
ATOM 5034 N N . MET A 1 622 ? -10.094 -2.092 -18.484 1 89.56 622 MET A N 1
ATOM 5035 C CA . MET A 1 622 ? -10.828 -1.741 -17.281 1 89.56 622 MET A CA 1
ATOM 5036 C C . MET A 1 622 ? -10.141 -2.309 -16.031 1 89.56 622 MET A C 1
ATOM 5038 O O . MET A 1 622 ? -9.953 -1.601 -15.047 1 89.56 622 MET A O 1
ATOM 5042 N N . MET A 1 623 ? -9.781 -3.488 -16.109 1 88.69 623 MET A N 1
ATOM 5043 C CA . MET A 1 623 ? -9.156 -4.137 -14.953 1 88.69 623 MET A CA 1
ATOM 5044 C C . MET A 1 623 ? -7.781 -3.545 -14.68 1 88.69 623 MET A C 1
ATOM 5046 O O . MET A 1 623 ? -7.371 -3.426 -13.523 1 88.69 623 MET A O 1
ATOM 5050 N N . SER A 1 624 ? -7.035 -3.152 -15.688 1 87.75 624 SER A N 1
ATOM 5051 C CA . SER A 1 624 ? -5.734 -2.516 -15.516 1 87.75 624 SER A CA 1
ATOM 5052 C C . SER A 1 624 ? -5.867 -1.171 -14.805 1 87.75 624 SER A C 1
ATOM 5054 O O . SER A 1 624 ? -5.07 -0.845 -13.93 1 87.75 624 SER A O 1
ATOM 5056 N N . ASN A 1 625 ? -6.867 -0.475 -15.227 1 88.25 625 ASN A N 1
ATOM 5057 C CA . ASN A 1 625 ? -7.098 0.816 -14.586 1 88.25 625 ASN A CA 1
ATOM 5058 C C . ASN A 1 625 ? -7.488 0.653 -13.117 1 88.25 625 ASN A C 1
ATOM 5060 O O . ASN A 1 625 ? -6.953 1.344 -12.25 1 88.25 625 ASN A O 1
ATOM 5064 N N . SER A 1 626 ? -8.398 -0.204 -12.852 1 87.69 626 SER A N 1
ATOM 5065 C CA . SER A 1 626 ? -8.82 -0.455 -11.477 1 87.69 626 SER A CA 1
ATOM 5066 C C . SER A 1 626 ? -7.664 -0.969 -10.633 1 87.69 626 SER A C 1
ATOM 5068 O O . SER A 1 626 ? -7.531 -0.594 -9.461 1 87.69 626 SER A O 1
ATOM 5070 N N . TYR A 1 627 ? -6.848 -1.747 -11.18 1 88.94 627 TYR A N 1
ATOM 5071 C CA . TYR A 1 627 ? -5.703 -2.266 -10.438 1 88.94 627 TYR A CA 1
ATOM 5072 C C . TYR A 1 627 ? -4.727 -1.147 -10.094 1 88.94 627 TYR A C 1
ATOM 5074 O O . TYR A 1 627 ? -4.176 -1.114 -8.992 1 88.94 627 TYR A O 1
ATOM 5082 N N . GLN A 1 628 ? -4.496 -0.338 -11.047 1 86.5 628 GLN A N 1
ATOM 5083 C CA . GLN A 1 628 ? -3.57 0.768 -10.82 1 86.5 628 GLN A CA 1
ATOM 5084 C C . GLN A 1 628 ? -4.043 1.652 -9.672 1 86.5 628 GLN A C 1
ATOM 5086 O O . GLN A 1 628 ? -3.244 2.074 -8.836 1 86.5 628 GLN A O 1
ATOM 5091 N N . ILE A 1 629 ? -5.297 1.884 -9.594 1 86.19 629 ILE A N 1
ATOM 5092 C CA . ILE A 1 629 ? -5.871 2.727 -8.547 1 86.19 629 ILE A CA 1
ATOM 5093 C C . ILE A 1 629 ? -5.703 2.049 -7.188 1 86.19 629 ILE A C 1
ATOM 5095 O O . ILE A 1 629 ? -5.309 2.689 -6.211 1 86.19 629 ILE A O 1
ATOM 5099 N N . ILE A 1 630 ? -5.902 0.811 -7.074 1 86.5 630 ILE A N 1
ATOM 5100 C CA . ILE A 1 630 ? -5.812 0.077 -5.816 1 86.5 630 ILE A CA 1
ATOM 5101 C C . ILE A 1 630 ? -4.348 -0.082 -5.414 1 86.5 630 ILE A C 1
ATOM 5103 O O . ILE A 1 630 ? -4.004 0.037 -4.234 1 86.5 630 ILE A O 1
ATOM 5107 N N . SER A 1 631 ? -3.521 -0.293 -6.426 1 87.44 631 SER A N 1
ATOM 5108 C CA . SER A 1 631 ? -2.105 -0.503 -6.145 1 87.44 631 SER A CA 1
ATOM 5109 C C . SER A 1 631 ? -1.45 0.771 -5.621 1 87.44 631 SER A C 1
ATOM 5111 O O . SER A 1 631 ? -0.526 0.71 -4.809 1 87.44 631 SER A O 1
ATOM 5113 N N . SER A 1 632 ? -1.979 1.882 -6 1 85.94 632 SER A N 1
ATOM 5114 C CA . SER A 1 632 ? -1.414 3.148 -5.547 1 85.94 632 SER A CA 1
ATOM 5115 C C . SER A 1 632 ? -1.76 3.414 -4.082 1 85.94 632 SER A C 1
ATOM 5117 O O . SER A 1 632 ? -1.016 4.098 -3.379 1 85.94 632 SER A O 1
ATOM 5119 N N . GLN A 1 633 ? -2.83 2.824 -3.611 1 88.31 633 GLN A N 1
ATOM 5120 C CA . GLN A 1 633 ? -3.24 2.961 -2.217 1 88.31 633 GLN A CA 1
ATOM 5121 C C . GLN A 1 633 ? -3.303 1.601 -1.526 1 88.31 633 GLN A C 1
ATOM 5123 O O . GLN A 1 633 ? -4.16 1.371 -0.672 1 88.31 633 GLN A O 1
ATOM 5128 N N . ALA A 1 634 ? -2.404 0.758 -1.881 1 87.81 634 ALA A N 1
ATOM 5129 C CA . ALA A 1 634 ? -2.473 -0.633 -1.439 1 87.81 634 ALA A CA 1
ATOM 5130 C C . ALA A 1 634 ? -2.291 -0.738 0.072 1 87.81 634 ALA A C 1
ATOM 5132 O O . ALA A 1 634 ? -2.984 -1.514 0.734 1 87.81 634 ALA A O 1
ATOM 5133 N N . ASP A 1 635 ? -1.468 0.099 0.646 1 89.62 635 ASP A N 1
ATOM 5134 C CA . ASP A 1 635 ? -1.173 0.025 2.074 1 89.62 635 ASP A CA 1
ATOM 5135 C C . ASP A 1 635 ? -2.383 0.441 2.906 1 89.62 635 ASP A C 1
ATOM 5137 O O . ASP A 1 635 ? -2.736 -0.232 3.879 1 89.62 635 ASP A O 1
ATOM 5141 N N . GLU A 1 636 ? -3.023 1.512 2.535 1 92.31 636 GLU A N 1
ATOM 5142 C CA . GLU A 1 636 ? -4.199 2.002 3.246 1 92.31 636 GLU A CA 1
ATOM 5143 C C . GLU A 1 636 ? -5.359 1.017 3.139 1 92.31 636 GLU A C 1
ATOM 5145 O O . GLU A 1 636 ? -6.035 0.731 4.129 1 92.31 636 GLU A O 1
ATOM 5150 N N . GLU A 1 637 ? -5.555 0.449 1.954 1 91.81 637 GLU A N 1
ATOM 5151 C CA . GLU A 1 637 ? -6.648 -0.491 1.733 1 91.81 637 GLU A CA 1
ATOM 5152 C C . GLU A 1 637 ? -6.422 -1.793 2.496 1 91.81 637 GLU A C 1
ATOM 5154 O O . GLU A 1 637 ? -7.363 -2.367 3.049 1 91.81 637 GLU A O 1
ATOM 5159 N N . TRP A 1 638 ? -5.242 -2.23 2.518 1 91.88 638 TRP A N 1
ATOM 5160 C CA . TRP A 1 638 ? -4.934 -3.477 3.211 1 91.88 638 TRP A CA 1
ATOM 5161 C C . TRP A 1 638 ? -5.102 -3.316 4.719 1 91.88 638 TRP A C 1
ATOM 5163 O O . TRP A 1 638 ? -5.68 -4.18 5.379 1 91.88 638 TRP A O 1
ATOM 5173 N N . LYS A 1 639 ? -4.578 -2.234 5.27 1 94.06 639 LYS A N 1
ATOM 5174 C CA . LYS A 1 639 ? -4.711 -1.987 6.699 1 94.06 639 LYS A CA 1
ATOM 5175 C C . LYS A 1 639 ? -6.18 -1.869 7.105 1 94.06 639 LYS A C 1
ATOM 5177 O O . LYS A 1 639 ? -6.566 -2.314 8.188 1 94.06 639 LYS A O 1
ATOM 5182 N N . PHE A 1 640 ? -6.984 -1.243 6.219 1 94.44 640 PHE A N 1
ATOM 5183 C CA . PHE A 1 640 ? -8.414 -1.14 6.48 1 94.44 640 PHE A CA 1
ATOM 5184 C C . PHE A 1 640 ? -9.062 -2.52 6.504 1 94.44 640 PHE A C 1
ATOM 5186 O O . PHE A 1 640 ? -9.828 -2.838 7.418 1 94.44 640 PHE A O 1
ATOM 5193 N N . ALA A 1 641 ? -8.695 -3.332 5.559 1 91.88 641 ALA A N 1
ATOM 5194 C CA . ALA A 1 641 ? -9.289 -4.664 5.465 1 91.88 641 ALA A CA 1
ATOM 5195 C C . ALA A 1 641 ? -8.828 -5.547 6.625 1 91.88 641 ALA A C 1
ATOM 5197 O O . ALA A 1 641 ? -9.625 -6.293 7.195 1 91.88 641 ALA A O 1
ATOM 5198 N N . ARG A 1 642 ? -7.617 -5.516 6.902 1 91.88 642 ARG A N 1
ATOM 5199 C CA . ARG A 1 642 ? -7.078 -6.297 8.016 1 91.88 642 ARG A CA 1
ATOM 5200 C C . ARG A 1 642 ? -7.738 -5.902 9.328 1 91.88 642 ARG A C 1
ATOM 5202 O O . ARG A 1 642 ? -8.047 -6.766 10.156 1 91.88 642 ARG A O 1
ATOM 5209 N N . SER A 1 643 ? -7.977 -4.547 9.516 1 93.69 643 SER A N 1
ATOM 5210 C CA . SER A 1 643 ? -8.609 -4.074 10.742 1 93.69 643 SER A CA 1
ATOM 5211 C C . SER A 1 643 ? -10.047 -4.566 10.844 1 93.69 643 SER A C 1
ATOM 5213 O O . SER A 1 643 ? -10.523 -4.902 11.93 1 93.69 643 SER A O 1
ATOM 5215 N N . ARG A 1 644 ? -10.695 -4.551 9.727 1 91.31 644 ARG A N 1
ATOM 5216 C CA . ARG A 1 644 ? -12.055 -5.078 9.711 1 91.31 644 ARG A CA 1
ATOM 5217 C C . ARG A 1 644 ? -12.078 -6.543 10.133 1 91.31 644 ARG A C 1
ATOM 5219 O O . ARG A 1 644 ? -12.945 -6.961 10.898 1 91.31 644 ARG A O 1
ATOM 5226 N N . LEU A 1 645 ? -11.141 -7.324 9.68 1 90.5 645 LEU A N 1
ATOM 5227 C CA . LEU A 1 645 ? -11.031 -8.734 10.039 1 90.5 645 LEU A CA 1
ATOM 5228 C C . LEU A 1 645 ? -10.688 -8.891 11.516 1 90.5 645 LEU A C 1
ATOM 5230 O O . LEU A 1 645 ? -11.305 -9.695 12.219 1 90.5 645 LEU A O 1
ATOM 5234 N N . TRP A 1 646 ? -9.758 -8.102 12 1 91.25 646 TRP A N 1
ATOM 5235 C CA . TRP A 1 646 ? -9.312 -8.195 13.391 1 91.25 646 TRP A CA 1
ATOM 5236 C C . TRP A 1 646 ? -10.461 -7.863 14.344 1 91.25 646 TRP A C 1
ATOM 5238 O O . TRP A 1 646 ? -10.695 -8.586 15.312 1 91.25 646 TRP A O 1
ATOM 5248 N N . ILE A 1 647 ? -11.18 -6.824 14.016 1 89.94 647 ILE A N 1
ATOM 5249 C CA . ILE A 1 647 ? -12.227 -6.336 14.906 1 89.94 647 ILE A CA 1
ATOM 5250 C C . ILE A 1 647 ? -13.352 -7.367 15 1 89.94 647 ILE A C 1
ATOM 5252 O O . ILE A 1 647 ? -14.016 -7.48 16.031 1 89.94 647 ILE A O 1
ATOM 5256 N N . SER A 1 648 ? -13.523 -8.133 13.953 1 86.44 648 SER A N 1
ATOM 5257 C CA . SER A 1 648 ? -14.562 -9.148 13.969 1 86.44 648 SER A CA 1
ATOM 5258 C C . SER A 1 648 ? -14.266 -10.234 15.008 1 86.44 648 SER A C 1
ATOM 5260 O O . SER A 1 648 ? -15.172 -10.906 15.492 1 86.44 648 SER A O 1
ATOM 5262 N N . TYR A 1 649 ? -13.07 -10.375 15.461 1 88.25 649 TYR A N 1
ATOM 5263 C CA . TYR A 1 649 ? -12.703 -11.414 16.422 1 88.25 649 TYR A CA 1
ATOM 5264 C C . TYR A 1 649 ? -12.57 -10.836 17.812 1 88.25 649 TYR A C 1
ATOM 5266 O O . TYR A 1 649 ? -12.305 -11.57 18.781 1 88.25 649 TYR A O 1
ATOM 5274 N N . PHE A 1 650 ? -12.75 -9.508 17.953 1 85 650 PHE A N 1
ATOM 5275 C CA . PHE A 1 650 ? -12.68 -8.883 19.266 1 85 650 PHE A CA 1
ATOM 5276 C C . PHE A 1 650 ? -13.992 -9.055 20.016 1 85 650 PHE A C 1
ATOM 5278 O O . PHE A 1 650 ? -14.031 -8.977 21.25 1 85 650 PHE A O 1
ATOM 5285 N N . ALA A 1 651 ? -15.078 -9.234 19.266 1 74.06 651 ALA A N 1
ATOM 5286 C CA . ALA A 1 651 ? -16.391 -9.328 19.906 1 74.06 651 ALA A CA 1
ATOM 5287 C C . ALA A 1 651 ? -16.469 -10.547 20.812 1 74.06 651 ALA A C 1
ATOM 5289 O O . ALA A 1 651 ? -15.812 -11.562 20.562 1 74.06 651 ALA A O 1
ATOM 5290 N N . GLU A 1 652 ? -17.125 -10.242 21.969 1 67.38 652 GLU A N 1
ATOM 5291 C CA . GLU A 1 652 ? -17.328 -11.328 22.922 1 67.38 652 GLU A CA 1
ATOM 5292 C C . GLU A 1 652 ? -18.344 -12.344 22.406 1 67.38 652 GLU A C 1
ATOM 5294 O O . GLU A 1 652 ? -19.297 -11.984 21.719 1 67.38 652 GLU A O 1
ATOM 5299 N N . GLY A 1 653 ? -17.938 -13.5 22.156 1 70.5 653 GLY A N 1
ATOM 5300 C CA . GLY A 1 653 ? -18.797 -14.586 21.719 1 70.5 653 GLY A CA 1
ATOM 5301 C C . GLY A 1 653 ? -18.219 -15.383 20.562 1 70.5 653 GLY A C 1
ATOM 5302 O O . GLY A 1 653 ? -17.188 -15.008 20.016 1 70.5 653 GLY A O 1
ATOM 5303 N N . ALA A 1 654 ? -18.719 -16.375 20.297 1 77.88 654 ALA A N 1
ATOM 5304 C CA . ALA A 1 654 ? -18.375 -17.281 19.219 1 77.88 654 ALA A CA 1
ATOM 5305 C C . ALA A 1 654 ? -16.906 -17.672 19.281 1 77.88 654 ALA A C 1
ATOM 5307 O O . ALA A 1 654 ? -16.203 -17.609 18.266 1 77.88 654 ALA A O 1
ATOM 5308 N N . THR A 1 655 ? -16.453 -18.047 20.453 1 81.56 655 THR A N 1
ATOM 5309 C CA . THR A 1 655 ? -15.055 -18.406 20.672 1 81.56 655 THR A CA 1
ATOM 5310 C C . THR A 1 655 ? -14.75 -19.766 20.078 1 81.56 655 THR A C 1
ATOM 5312 O O . THR A 1 655 ? -13.688 -19.969 19.484 1 81.56 655 THR A O 1
ATOM 5315 N N . VAL A 1 656 ? -15.688 -20.625 20.219 1 88.19 656 VAL A N 1
ATOM 5316 C CA . VAL A 1 656 ? -15.43 -21.984 19.766 1 88.19 656 VAL A CA 1
ATOM 5317 C C . VAL A 1 656 ? -15.789 -22.109 18.281 1 88.19 656 VAL A C 1
ATOM 5319 O O . VAL A 1 656 ? -16.875 -21.688 17.859 1 88.19 656 VAL A O 1
ATOM 5322 N N . PRO A 1 657 ? -14.875 -22.641 17.547 1 91.94 657 PRO A N 1
ATOM 5323 C CA . PRO A 1 657 ? -15.141 -22.812 16.109 1 91.94 657 PRO A CA 1
ATOM 5324 C C . PRO A 1 657 ? -16.062 -24 15.836 1 91.94 657 PRO A C 1
ATOM 5326 O O . PRO A 1 657 ? -16.297 -24.828 16.719 1 91.94 657 PRO A O 1
ATOM 5329 N N . PRO A 1 658 ? -16.703 -24 14.648 1 92.25 658 PRO A N 1
ATOM 5330 C CA . PRO A 1 658 ? -17.469 -25.188 14.234 1 92.25 658 PRO A CA 1
ATOM 5331 C C . PRO A 1 658 ? -16.609 -26.453 14.164 1 92.25 658 PRO A C 1
ATOM 5333 O O . PRO A 1 658 ? -15.43 -26.375 13.828 1 92.25 658 PRO A O 1
ATOM 5336 N N . PRO A 1 659 ? -17.062 -27.625 14.586 1 91.88 659 PRO A N 1
ATOM 5337 C CA . PRO A 1 659 ? -18.453 -27.953 14.922 1 91.88 659 PRO A CA 1
ATOM 5338 C C . PRO A 1 659 ? -18.734 -27.906 16.422 1 91.88 659 PRO A C 1
ATOM 5340 O O . PRO A 1 659 ? -19.812 -28.266 16.875 1 91.88 659 PRO A O 1
ATOM 5343 N N . PHE A 1 660 ? -17.781 -27.438 17.109 1 88.31 660 PHE A N 1
ATOM 5344 C CA . PHE A 1 660 ? -17.891 -27.469 18.562 1 88.31 660 PHE A CA 1
ATOM 5345 C C . PHE A 1 660 ? -18.875 -26.406 19.047 1 88.31 660 PHE A C 1
ATOM 5347 O O . PHE A 1 660 ? -19.312 -26.438 20.188 1 88.31 660 PHE A O 1
ATOM 5354 N N . ASN A 1 661 ? -19.281 -25.516 18.219 1 86.5 661 ASN A N 1
ATOM 5355 C CA . ASN A 1 661 ? -20.156 -24.422 18.594 1 86.5 661 ASN A CA 1
ATOM 5356 C C . ASN A 1 661 ? -21.609 -24.875 18.688 1 86.5 661 ASN A C 1
ATOM 5358 O O . ASN A 1 661 ? -22.469 -24.125 19.156 1 86.5 661 ASN A O 1
ATOM 5362 N N . ILE A 1 662 ? -21.875 -26.031 18.219 1 84.75 662 ILE A N 1
ATOM 5363 C CA . ILE A 1 662 ? -23.234 -26.547 18.234 1 84.75 662 ILE A CA 1
ATOM 5364 C C . ILE A 1 662 ? -23.688 -26.781 19.672 1 84.75 662 ILE A C 1
ATOM 5366 O O . ILE A 1 662 ? -24.859 -26.562 20 1 84.75 662 ILE A O 1
ATOM 5370 N N . PHE A 1 663 ? -22.719 -27.094 20.422 1 81.25 663 PHE A N 1
ATOM 5371 C CA . PHE A 1 663 ? -23.031 -27.359 21.828 1 81.25 663 PHE A CA 1
ATOM 5372 C C . PHE A 1 663 ? -22.906 -26.078 22.641 1 81.25 663 PHE A C 1
ATOM 5374 O O . PHE A 1 663 ? -21.906 -25.359 22.531 1 81.25 663 PHE A O 1
ATOM 5381 N N . PRO A 1 664 ? -23.969 -25.703 23.281 1 77.56 664 PRO A N 1
ATOM 5382 C CA . PRO A 1 664 ? -23.875 -24.5 24.094 1 77.56 664 PRO A CA 1
ATOM 5383 C C . PRO A 1 664 ? -22.812 -24.609 25.203 1 77.56 664 PRO A C 1
ATOM 5385 O O . PRO A 1 664 ? -22.672 -25.656 25.812 1 77.56 664 PRO A O 1
ATOM 5388 N N . SER A 1 665 ? -21.969 -23.641 25.266 1 75.19 665 SER A N 1
ATOM 5389 C CA . SER A 1 665 ? -20.938 -23.609 26.297 1 75.19 665 SER A CA 1
ATOM 5390 C C . SER A 1 665 ? -21.547 -23.375 27.688 1 75.19 665 SER A C 1
ATOM 5392 O O . SER A 1 665 ? -22.656 -22.844 27.797 1 75.19 665 SER A O 1
ATOM 5394 N N . PRO A 1 666 ? -20.906 -23.922 28.625 1 74.75 666 PRO A N 1
ATOM 5395 C CA . PRO A 1 666 ? -21.406 -23.703 29.984 1 74.75 666 PRO A CA 1
ATOM 5396 C C . PRO A 1 666 ? -21.594 -22.219 30.312 1 74.75 666 PRO A C 1
ATOM 5398 O O . PRO A 1 666 ? -22.516 -21.859 31.047 1 74.75 666 PRO A O 1
ATOM 5401 N N . LYS A 1 667 ? -20.844 -21.453 29.703 1 73.88 667 LYS A N 1
ATOM 5402 C CA . LYS A 1 667 ? -21 -20.016 29.922 1 73.88 667 LYS A CA 1
ATOM 5403 C C . LYS A 1 667 ? -22.344 -19.531 29.406 1 73.88 667 LYS A C 1
ATOM 5405 O O . LYS A 1 667 ? -23.047 -18.781 30.094 1 73.88 667 LYS A O 1
ATOM 5410 N N . SER A 1 668 ? -22.609 -19.969 28.188 1 73.62 668 SER A N 1
ATOM 5411 C CA . SER A 1 668 ? -23.891 -19.578 27.609 1 73.62 668 SER A CA 1
ATOM 5412 C C . SER A 1 668 ? -25.062 -20.156 28.406 1 73.62 668 SER A C 1
ATOM 5414 O O . SER A 1 668 ? -26.078 -19.484 28.578 1 73.62 668 SER A O 1
ATOM 5416 N N . PHE A 1 669 ? -24.781 -21.297 28.875 1 74 669 PHE A N 1
ATOM 5417 C CA . PHE A 1 669 ? -25.812 -21.953 29.672 1 74 669 PHE A CA 1
ATOM 5418 C C . PHE A 1 669 ? -26.031 -21.219 30.984 1 74 669 PHE A C 1
ATOM 5420 O O . PHE A 1 669 ? -27.172 -20.969 31.375 1 74 669 PHE A O 1
ATOM 5427 N N . THR A 1 670 ? -24.906 -20.875 31.578 1 75.06 670 THR A N 1
ATOM 5428 C CA . THR A 1 670 ? -25.031 -20.188 32.844 1 75.06 670 THR A CA 1
ATOM 5429 C C . THR A 1 670 ? -25.672 -18.812 32.656 1 75.06 670 THR A C 1
ATOM 5431 O O . THR A 1 670 ? -26.469 -18.375 33.5 1 75.06 670 THR A O 1
ATOM 5434 N N . ASN A 1 671 ? -25.281 -18.188 31.516 1 73.62 671 ASN A N 1
ATOM 5435 C CA . ASN A 1 671 ? -25.859 -16.875 31.25 1 73.62 671 ASN A CA 1
ATOM 5436 C C . ASN A 1 671 ? -27.359 -16.969 30.953 1 73.62 671 ASN A C 1
ATOM 5438 O O . ASN A 1 671 ? -28.141 -16.109 31.391 1 73.62 671 ASN A O 1
ATOM 5442 N N . THR A 1 672 ? -27.719 -18.047 30.281 1 73.94 672 THR A N 1
ATOM 5443 C CA . THR A 1 672 ? -29.141 -18.219 29.969 1 73.94 672 THR A CA 1
ATOM 5444 C C . THR A 1 672 ? -29.938 -18.562 31.234 1 73.94 672 THR A C 1
ATOM 5446 O O . THR A 1 672 ? -31.047 -18.062 31.422 1 73.94 672 THR A O 1
ATOM 5449 N N . VAL A 1 673 ? -29.344 -19.328 32.062 1 74.88 673 VAL A N 1
ATOM 5450 C CA . VAL A 1 673 ? -30 -19.703 33.312 1 74.88 673 VAL A CA 1
ATOM 5451 C C . VAL A 1 673 ? -30.141 -18.469 34.188 1 74.88 673 VAL A C 1
ATOM 5453 O O . VAL A 1 673 ? -31.188 -18.266 34.844 1 74.88 673 VAL A O 1
ATOM 5456 N N . ALA A 1 674 ? -29.109 -17.672 34.219 1 75.56 674 ALA A N 1
ATOM 5457 C CA . ALA A 1 674 ? -29.156 -16.438 35 1 75.56 674 ALA A CA 1
ATOM 5458 C C . ALA A 1 674 ? -30.234 -15.492 34.469 1 75.56 674 ALA A C 1
ATOM 5460 O O . ALA A 1 674 ? -30.953 -14.859 35.25 1 75.56 674 ALA A O 1
ATOM 5461 N N . SER A 1 675 ? -30.328 -15.453 33.156 1 75.5 675 SER A N 1
ATOM 5462 C CA . SER A 1 675 ? -31.328 -14.578 32.531 1 75.5 675 SER A CA 1
ATOM 5463 C C . SER A 1 675 ? -32.75 -15.055 32.844 1 75.5 675 SER A C 1
ATOM 5465 O O . SER A 1 675 ? -33.625 -14.242 33.125 1 75.5 675 SER A O 1
ATOM 5467 N N . VAL A 1 676 ? -32.938 -16.344 32.844 1 75.44 676 VAL A N 1
ATOM 5468 C CA . VAL A 1 676 ? -34.25 -16.922 33.156 1 75.44 676 VAL A CA 1
ATOM 5469 C C . VAL A 1 676 ? -34.562 -16.703 34.656 1 75.44 676 VAL A C 1
ATOM 5471 O O . VAL A 1 676 ? -35.688 -16.359 35 1 75.44 676 VAL A O 1
ATOM 5474 N N . LYS A 1 677 ? -33.562 -16.859 35.406 1 76.31 677 LYS A N 1
ATOM 5475 C CA . LYS A 1 677 ? -33.75 -16.656 36.844 1 76.31 677 LYS A CA 1
ATOM 5476 C C . LYS A 1 677 ? -34.125 -15.203 37.156 1 76.31 677 LYS A C 1
ATOM 5478 O O . LYS A 1 677 ? -35 -14.938 37.969 1 76.31 677 LYS A O 1
ATOM 5483 N N . ASN A 1 678 ? -33.438 -14.336 36.5 1 75.5 678 ASN A N 1
ATOM 5484 C CA . ASN A 1 678 ? -33.719 -12.922 36.688 1 75.5 678 ASN A CA 1
ATOM 5485 C C . ASN A 1 678 ? -35.094 -12.555 36.219 1 75.5 678 ASN A C 1
ATOM 5487 O O . ASN A 1 678 ? -35.781 -11.719 36.812 1 75.5 678 ASN A O 1
ATOM 5491 N N . LEU A 1 679 ? -35.5 -13.188 35.156 1 73.75 679 LEU A N 1
ATOM 5492 C CA . LEU A 1 679 ? -36.812 -12.953 34.625 1 73.75 679 LEU A CA 1
ATOM 5493 C C . LEU A 1 679 ? -37.875 -13.484 35.594 1 73.75 679 LEU A C 1
ATOM 5495 O O . LEU A 1 679 ? -38.938 -12.852 35.812 1 73.75 679 LEU A O 1
ATOM 5499 N N . LEU A 1 680 ? -37.531 -14.594 36.219 1 74 680 LEU A N 1
ATOM 5500 C CA . LEU A 1 680 ? -38.5 -15.211 37.125 1 74 680 LEU A CA 1
ATOM 5501 C C . LEU A 1 680 ? -38.5 -14.461 38.469 1 74 680 LEU A C 1
ATOM 5503 O O . LEU A 1 680 ? -39.562 -14.32 39.062 1 74 680 LEU A O 1
ATOM 5507 N N . LEU A 1 681 ? -37.312 -13.922 38.844 1 73.06 681 LEU A N 1
ATOM 5508 C CA . LEU A 1 681 ? -37.219 -13.25 40.125 1 73.06 681 LEU A CA 1
ATOM 5509 C C . LEU A 1 681 ? -37.406 -11.742 39.969 1 73.06 681 LEU A C 1
ATOM 5511 O O . LEU A 1 681 ? -37.156 -10.984 40.906 1 73.06 681 LEU A O 1
ATOM 5515 N N . ALA A 1 682 ? -37.656 -11.25 38.812 1 69.75 682 ALA A N 1
ATOM 5516 C CA . ALA A 1 682 ? -37.75 -9.828 38.5 1 69.75 682 ALA A CA 1
ATOM 5517 C C . ALA A 1 682 ? -38.781 -9.141 39.406 1 69.75 682 ALA A C 1
ATOM 5519 O O . ALA A 1 682 ? -38.625 -7.957 39.719 1 69.75 682 ALA A O 1
ATOM 5520 N N . HIS A 1 683 ? -39.688 -9.953 40.062 1 67.94 683 HIS A N 1
ATOM 5521 C CA . HIS A 1 683 ? -40.781 -9.352 40.812 1 67.94 683 HIS A CA 1
ATOM 5522 C C . HIS A 1 683 ? -40.406 -9.211 42.281 1 67.94 683 HIS A C 1
ATOM 5524 O O . HIS A 1 683 ? -41.125 -8.578 43.062 1 67.94 683 HIS A O 1
ATOM 5530 N N . THR A 1 684 ? -39.25 -9.672 42.656 1 71.38 684 THR A N 1
ATOM 5531 C CA . THR A 1 684 ? -38.969 -9.594 44.094 1 71.38 684 THR A CA 1
ATOM 5532 C C . THR A 1 684 ? -38.344 -8.242 44.438 1 71.38 684 THR A C 1
ATOM 5534 O O . THR A 1 684 ? -37.688 -7.621 43.625 1 71.38 684 THR A O 1
ATOM 5537 N N . ALA A 1 685 ? -38.688 -7.559 45.531 1 72 685 ALA A N 1
ATOM 5538 C CA . ALA A 1 685 ? -38.281 -6.246 46.031 1 72 685 ALA A CA 1
ATOM 5539 C C . ALA A 1 685 ? -36.75 -6.113 46.094 1 72 685 ALA A C 1
ATOM 5541 O O . ALA A 1 685 ? -36.219 -5.055 45.781 1 72 685 ALA A O 1
ATOM 5542 N N . GLU A 1 686 ? -36.031 -7.145 46.438 1 72.5 686 GLU A N 1
ATOM 5543 C CA . GLU A 1 686 ? -34.562 -7.129 46.531 1 72.5 686 GLU A CA 1
ATOM 5544 C C . GLU A 1 686 ? -33.906 -6.922 45.156 1 72.5 686 GLU A C 1
ATOM 5546 O O . GLU A 1 686 ? -32.938 -6.195 45.031 1 72.5 686 GLU A O 1
ATOM 5551 N N . GLN A 1 687 ? -34.531 -7.457 44.188 1 72.62 687 GLN A N 1
ATOM 5552 C CA . GLN A 1 687 ? -33.969 -7.34 42.844 1 72.62 687 GLN A CA 1
ATOM 5553 C C . GLN A 1 687 ? -34.219 -5.945 42.25 1 72.62 687 GLN A C 1
ATOM 5555 O O . GLN A 1 687 ? -33.406 -5.426 41.5 1 72.62 687 GLN A O 1
ATOM 5560 N N . LYS A 1 688 ? -35.312 -5.355 42.75 1 72.56 688 LYS A N 1
ATOM 5561 C CA . LYS A 1 688 ? -35.625 -4.004 42.281 1 72.56 688 LYS A CA 1
ATOM 5562 C C . LYS A 1 688 ? -34.625 -3 42.875 1 72.56 688 LYS A C 1
ATOM 5564 O O . LYS A 1 688 ? -34.156 -2.094 42.188 1 72.56 688 LYS A O 1
ATOM 5569 N N . THR A 1 689 ? -34.375 -3.184 44.156 1 71.88 689 THR A N 1
ATOM 5570 C CA . THR A 1 689 ? -33.406 -2.285 44.781 1 71.88 689 THR A CA 1
ATOM 5571 C C . THR A 1 689 ? -32 -2.514 44.188 1 71.88 689 THR A C 1
ATOM 5573 O O . THR A 1 689 ? -31.25 -1.562 43.969 1 71.88 689 THR A O 1
ATOM 5576 N N . ALA A 1 690 ? -31.672 -3.77 43.938 1 74.81 690 ALA A N 1
ATOM 5577 C CA . ALA A 1 690 ? -30.391 -4.098 43.312 1 74.81 690 ALA A CA 1
ATOM 5578 C C . ALA A 1 690 ? -30.281 -3.537 41.906 1 74.81 690 ALA A C 1
ATOM 5580 O O . ALA A 1 690 ? -29.234 -3.041 41.5 1 74.81 690 ALA A O 1
ATOM 5581 N N . LYS A 1 691 ? -31.312 -3.508 41.219 1 71.56 691 LYS A N 1
ATOM 5582 C CA . LYS A 1 691 ? -31.344 -2.959 39.844 1 71.56 691 LYS A CA 1
ATOM 5583 C C . LYS A 1 691 ? -31.141 -1.446 39.875 1 71.56 691 LYS A C 1
ATOM 5585 O O . LYS A 1 691 ? -30.453 -0.897 39.031 1 71.56 691 LYS A O 1
ATOM 5590 N N . TRP A 1 692 ? -31.812 -0.873 40.844 1 69.5 692 TRP A N 1
ATOM 5591 C CA . TRP A 1 692 ? -31.688 0.578 40.938 1 69.5 692 TRP A CA 1
ATOM 5592 C C . TRP A 1 692 ? -30.266 0.975 41.312 1 69.5 692 TRP A C 1
ATOM 5594 O O . TRP A 1 692 ? -29.734 1.953 40.781 1 69.5 692 TRP A O 1
ATOM 5604 N N . LYS A 1 693 ? -29.625 0.23 42.25 1 70.62 693 LYS A N 1
ATOM 5605 C CA . LYS A 1 693 ? -28.234 0.506 42.594 1 70.62 693 LYS A CA 1
ATOM 5606 C C . LYS A 1 693 ? -27.312 0.28 41.406 1 70.62 693 LYS A C 1
ATOM 5608 O O . LYS A 1 693 ? -26.359 1.035 41.219 1 70.62 693 LYS A O 1
ATOM 5613 N N . ASN A 1 694 ? -27.625 -0.672 40.656 1 74.75 694 ASN A N 1
ATOM 5614 C CA . ASN A 1 694 ? -26.828 -0.97 39.469 1 74.75 694 ASN A CA 1
ATOM 5615 C C . ASN A 1 694 ? -27 0.105 38.406 1 74.75 694 ASN A C 1
ATOM 5617 O O . ASN A 1 694 ? -26.031 0.483 37.75 1 74.75 694 ASN A O 1
ATOM 5621 N N . VAL A 1 695 ? -28.141 0.629 38.344 1 76.69 695 VAL A N 1
ATOM 5622 C CA . VAL A 1 695 ? -28.406 1.682 37.375 1 76.69 695 VAL A CA 1
ATOM 5623 C C . VAL A 1 695 ? -27.672 2.959 37.781 1 76.69 695 VAL A C 1
ATOM 5625 O O . VAL A 1 695 ? -27.094 3.654 36.938 1 76.69 695 VAL A O 1
ATOM 5628 N N . ARG A 1 696 ? -27.766 3.238 39.125 1 74.25 696 ARG A N 1
ATOM 5629 C CA . ARG A 1 696 ? -27.078 4.422 39.625 1 74.25 696 ARG A CA 1
ATOM 5630 C C . ARG A 1 696 ? -25.578 4.312 39.406 1 74.25 696 ARG A C 1
ATOM 5632 O O . ARG A 1 696 ? -24.922 5.281 39 1 74.25 696 ARG A O 1
ATOM 5639 N N . SER A 1 697 ? -25.031 3.182 39.656 1 78.94 697 SER A N 1
ATOM 5640 C CA . SER A 1 697 ? -23.594 2.965 39.438 1 78.94 697 SER A CA 1
ATOM 5641 C C . SER A 1 697 ? -23.25 3.029 37.969 1 78.94 697 SER A C 1
ATOM 5643 O O . SER A 1 697 ? -22.203 3.566 37.594 1 78.94 697 SER A O 1
ATOM 5645 N N . THR A 1 698 ? -24.109 2.564 37.219 1 77.25 698 THR A N 1
ATOM 5646 C CA . THR A 1 698 ? -23.875 2.59 35.781 1 77.25 698 THR A CA 1
ATOM 5647 C C . THR A 1 698 ? -23.922 4.023 35.25 1 77.25 698 THR A C 1
ATOM 5649 O O . THR A 1 698 ? -23.094 4.398 34.406 1 77.25 698 THR A O 1
ATOM 5652 N N . VAL A 1 699 ? -24.812 4.746 35.75 1 77.12 699 VAL A N 1
ATOM 5653 C CA . VAL A 1 699 ? -24.938 6.133 35.312 1 77.12 699 VAL A CA 1
ATOM 5654 C C . VAL A 1 699 ? -23.719 6.934 35.781 1 77.12 699 VAL A C 1
ATOM 5656 O O . VAL A 1 699 ? -23.219 7.777 35.031 1 77.12 699 VAL A O 1
ATOM 5659 N N . SER A 1 700 ? -23.25 6.625 36.906 1 78.56 700 SER A N 1
ATOM 5660 C CA . SER A 1 700 ? -22.047 7.305 37.406 1 78.56 700 SER A CA 1
ATOM 5661 C C . SER A 1 700 ? -20.828 6.961 36.562 1 78.56 700 SER A C 1
ATOM 5663 O O . SER A 1 700 ? -20 7.832 36.281 1 78.56 700 SER A O 1
ATOM 5665 N N . ASN A 1 701 ? -20.75 5.777 36.188 1 78.94 701 ASN A N 1
ATOM 5666 C CA . ASN A 1 701 ? -19.625 5.359 35.375 1 78.94 701 ASN A CA 1
ATOM 5667 C C . ASN A 1 701 ? -19.703 5.969 33.969 1 78.94 701 ASN A C 1
ATOM 5669 O O . ASN A 1 701 ? -18.688 6.316 33.375 1 78.94 701 ASN A O 1
ATOM 5673 N N . ILE A 1 702 ? -20.891 6.098 33.531 1 79.5 702 ILE A N 1
ATOM 5674 C CA . ILE A 1 702 ? -21.078 6.719 32.219 1 79.5 702 ILE A CA 1
ATOM 5675 C C . ILE A 1 702 ? -20.672 8.188 32.281 1 79.5 702 ILE A C 1
ATOM 5677 O O . ILE A 1 702 ? -20.031 8.695 31.359 1 79.5 702 ILE A O 1
ATOM 5681 N N . ASN A 1 703 ? -21.016 8.766 33.344 1 79.25 703 ASN A N 1
ATOM 5682 C CA . ASN A 1 703 ? -20.656 10.172 33.5 1 79.25 703 ASN A CA 1
ATOM 5683 C C . ASN A 1 703 ? -19.141 10.359 33.625 1 79.25 703 ASN A C 1
ATOM 5685 O O . ASN A 1 703 ? -18.578 11.312 33.094 1 79.25 703 ASN A O 1
ATOM 5689 N N . LYS A 1 704 ? -18.547 9.414 34.281 1 81.31 704 LYS A N 1
ATOM 5690 C CA . LYS A 1 704 ? -17.094 9.484 34.406 1 81.31 704 LYS A CA 1
ATOM 5691 C C . LYS A 1 704 ? -16.406 9.297 33.062 1 81.31 704 LYS A C 1
ATOM 5693 O O . LYS A 1 704 ? -15.43 9.984 32.75 1 81.31 704 LYS A O 1
ATOM 5698 N N . ARG A 1 705 ? -16.938 8.469 32.375 1 82.75 705 ARG A N 1
ATOM 5699 C CA . ARG A 1 705 ? -16.375 8.219 31.062 1 82.75 705 ARG A CA 1
ATOM 5700 C C . ARG A 1 705 ? -16.562 9.43 30.141 1 82.75 705 ARG A C 1
ATOM 5702 O O . ARG A 1 705 ? -15.664 9.773 29.375 1 82.75 705 ARG A O 1
ATOM 5709 N N . GLU A 1 706 ? -17.656 10.008 30.281 1 86 706 GLU A N 1
ATOM 5710 C CA . GLU A 1 706 ? -17.938 11.172 29.453 1 86 706 GLU A CA 1
ATOM 5711 C C . GLU A 1 706 ? -17.047 12.352 29.828 1 86 706 GLU A C 1
ATOM 5713 O O . GLU A 1 706 ? -16.578 13.086 28.953 1 86 706 GLU A O 1
ATOM 5718 N N . ILE A 1 707 ? -16.781 12.461 31.031 1 84.62 707 ILE A N 1
ATOM 5719 C CA . ILE A 1 707 ? -15.93 13.555 31.484 1 84.62 707 ILE A CA 1
ATOM 5720 C C . ILE A 1 707 ? -14.492 13.312 31.016 1 84.62 707 ILE A C 1
ATOM 5722 O O . ILE A 1 707 ? -13.82 14.242 30.562 1 84.62 707 ILE A O 1
ATOM 5726 N N . ARG A 1 708 ? -14.109 12.07 31.125 1 85.5 708 ARG A N 1
ATOM 5727 C CA . ARG A 1 708 ? -12.766 11.734 30.656 1 85.5 708 ARG A CA 1
ATOM 5728 C C . ARG A 1 708 ? -12.633 12.008 29.156 1 85.5 708 ARG A C 1
ATOM 5730 O O . ARG A 1 708 ? -11.609 12.539 28.703 1 85.5 708 ARG A O 1
ATOM 5737 N N . TYR A 1 709 ? -13.633 11.672 28.469 1 90.06 709 TYR A N 1
ATOM 5738 C CA . TYR A 1 709 ? -13.617 11.891 27.031 1 90.06 709 TYR A CA 1
ATOM 5739 C C . TYR A 1 709 ? -13.562 13.375 26.703 1 90.06 709 TYR A C 1
ATOM 5741 O O . TYR A 1 709 ? -12.797 13.805 25.828 1 90.06 709 TYR A O 1
ATOM 5749 N N . GLN A 1 710 ? -14.289 14.18 27.406 1 88.25 710 GLN A N 1
ATOM 5750 C CA . GLN A 1 710 ? -14.359 15.609 27.141 1 88.25 710 GLN A CA 1
ATOM 5751 C C . GLN A 1 710 ? -13.023 16.297 27.453 1 88.25 710 GLN A C 1
ATOM 5753 O O . GLN A 1 710 ? -12.609 17.203 26.734 1 88.25 710 GLN A O 1
ATOM 5758 N N . VAL A 1 711 ? -12.383 15.758 28.422 1 86.38 711 VAL A N 1
ATOM 5759 C CA . VAL A 1 711 ? -11.086 16.328 28.781 1 86.38 711 VAL A CA 1
ATOM 5760 C C . VAL A 1 711 ? -10.07 16.031 27.672 1 86.38 711 VAL A C 1
ATOM 5762 O O . VAL A 1 711 ? -9.32 16.922 27.25 1 86.38 711 VAL A O 1
ATOM 5765 N N . VAL A 1 712 ? -10.109 14.812 27.234 1 90.31 712 VAL A N 1
ATOM 5766 C CA . VAL A 1 712 ? -9.133 14.398 26.234 1 90.31 712 VAL A CA 1
ATOM 5767 C C . VAL A 1 712 ? -9.422 15.102 24.906 1 90.31 712 VAL A C 1
ATOM 5769 O O . VAL A 1 712 ? -8.508 15.602 24.25 1 90.31 712 VAL A O 1
ATOM 5772 N N . ILE A 1 713 ? -10.648 15.18 24.516 1 91.12 713 ILE A N 1
ATOM 5773 C CA . ILE A 1 713 ? -11.008 15.773 23.219 1 91.12 713 ILE A CA 1
ATOM 5774 C C . ILE A 1 713 ? -10.68 17.266 23.234 1 91.12 713 ILE A C 1
ATOM 5776 O O . ILE A 1 713 ? -10.25 17.812 22.219 1 91.12 713 ILE A O 1
ATOM 5780 N N . ARG A 1 714 ? -10.883 17.891 24.312 1 86.31 714 ARG A N 1
ATOM 5781 C CA . ARG A 1 714 ? -10.562 19.312 24.422 1 86.31 714 ARG A CA 1
ATOM 5782 C C . ARG A 1 714 ? -9.062 19.547 24.297 1 86.31 714 ARG A C 1
ATOM 5784 O O . ARG A 1 714 ? -8.625 20.516 23.688 1 86.31 714 ARG A O 1
ATOM 5791 N N . LYS A 1 715 ? -8.336 18.656 24.875 1 85.44 715 LYS A N 1
ATOM 5792 C CA . LYS A 1 715 ? -6.883 18.75 24.75 1 85.44 715 LYS A CA 1
ATOM 5793 C C . LYS A 1 715 ? -6.438 18.547 23.297 1 85.44 715 LYS A C 1
ATOM 5795 O O . LYS A 1 715 ? -5.555 19.266 22.812 1 85.44 715 LYS A O 1
ATOM 5800 N N . LEU A 1 716 ? -7.062 17.672 22.656 1 90.44 716 LEU A N 1
ATOM 5801 C CA . LEU A 1 716 ? -6.707 17.391 21.266 1 90.44 716 LEU A CA 1
ATOM 5802 C C . LEU A 1 716 ? -7.066 18.562 20.359 1 90.44 716 LEU A C 1
ATOM 5804 O O . LEU A 1 716 ? -6.297 18.938 19.469 1 90.44 716 LEU A O 1
ATOM 5808 N N . ILE A 1 717 ? -8.188 19.109 20.609 1 89.19 717 ILE A N 1
ATOM 5809 C CA . ILE A 1 717 ? -8.641 20.25 19.812 1 89.19 717 ILE A CA 1
ATOM 5810 C C . ILE A 1 717 ? -7.715 21.438 20.031 1 89.19 717 ILE A C 1
ATOM 5812 O O . ILE A 1 717 ? -7.367 22.156 19.078 1 89.19 717 ILE A O 1
ATOM 5816 N N . SER A 1 718 ? -7.328 21.625 21.234 1 83.44 718 SER A N 1
ATOM 5817 C CA . SER A 1 718 ? -6.402 22.719 21.531 1 83.44 718 SER A CA 1
ATOM 5818 C C . SER A 1 718 ? -5.078 22.531 20.797 1 83.44 718 SER A C 1
ATOM 5820 O O . SER A 1 718 ? -4.547 23.484 20.219 1 83.44 718 SER A O 1
ATOM 5822 N N . ARG A 1 719 ? -4.629 21.312 20.812 1 84.06 719 ARG A N 1
ATOM 5823 C CA . ARG A 1 719 ? -3.373 21.016 20.125 1 84.06 719 ARG A CA 1
ATOM 5824 C C . ARG A 1 719 ? -3.52 21.203 18.625 1 84.06 719 ARG A C 1
ATOM 5826 O O . ARG A 1 719 ? -2.604 21.688 17.953 1 84.06 719 ARG A O 1
ATOM 5833 N N . TYR A 1 720 ? -4.625 20.828 18.094 1 89.19 720 TYR A N 1
ATOM 5834 C CA . TYR A 1 720 ? -4.902 20.938 16.672 1 89.19 720 TYR A CA 1
ATOM 5835 C C . TYR A 1 720 ? -4.93 22.391 16.219 1 89.19 720 TYR A C 1
ATOM 5837 O O . TYR A 1 720 ? -4.328 22.75 15.211 1 89.19 720 TYR A O 1
ATOM 5845 N N . ILE A 1 721 ? -5.574 23.172 16.969 1 83.06 721 ILE A N 1
ATOM 5846 C CA . ILE A 1 721 ? -5.719 24.578 16.609 1 83.06 721 ILE A CA 1
ATOM 5847 C C . ILE A 1 721 ? -4.375 25.281 16.75 1 83.06 721 ILE A C 1
ATOM 5849 O O . ILE A 1 721 ? -4.039 26.156 15.953 1 83.06 721 ILE A O 1
ATOM 5853 N N . MET A 1 722 ? -3.582 24.891 17.719 1 77.44 722 MET A N 1
ATOM 5854 C CA . MET A 1 722 ? -2.26 25.469 17.906 1 77.44 722 MET A CA 1
ATOM 5855 C C . MET A 1 722 ? -1.345 25.141 16.719 1 77.44 722 MET A C 1
ATOM 5857 O O . MET A 1 722 ? -0.597 26 16.25 1 77.44 722 MET A O 1
ATOM 5861 N N . ASN A 1 723 ? -1.484 23.969 16.297 1 79.69 723 ASN A N 1
ATOM 5862 C CA . ASN A 1 723 ? -0.653 23.547 15.172 1 79.69 723 ASN A CA 1
ATOM 5863 C C . ASN A 1 723 ? -1.099 24.203 13.867 1 79.69 723 ASN A C 1
ATOM 5865 O O . ASN A 1 723 ? -0.272 24.5 13 1 79.69 723 ASN A O 1
ATOM 5869 N N . LYS A 1 724 ? -2.357 24.375 13.766 1 80.06 724 LYS A N 1
ATOM 5870 C CA . LYS A 1 724 ? -2.898 24.984 12.562 1 80.06 724 LYS A CA 1
ATOM 5871 C C . LYS A 1 724 ? -2.518 26.469 12.477 1 80.06 724 LYS A C 1
ATOM 5873 O O . LYS A 1 724 ? -2.342 27 11.383 1 80.06 724 LYS A O 1
ATOM 5878 N N . GLN A 1 725 ? -2.355 27.109 13.484 1 71.75 725 GLN A N 1
ATOM 5879 C CA . GLN A 1 725 ? -2.072 28.531 13.508 1 71.75 725 GLN A CA 1
ATOM 5880 C C . GLN A 1 725 ? -0.578 28.797 13.359 1 71.75 725 GLN A C 1
ATOM 5882 O O . GLN A 1 725 ? -0.169 29.922 13.07 1 71.75 725 GLN A O 1
ATOM 5887 N N . ARG A 1 726 ? 0.12 27.734 13.383 1 69.5 726 ARG A N 1
ATOM 5888 C CA . ARG A 1 726 ? 1.561 27.906 13.227 1 69.5 726 ARG A CA 1
ATOM 5889 C C . ARG A 1 726 ? 1.933 28.125 11.766 1 69.5 726 ARG A C 1
ATOM 5891 O O . ARG A 1 726 ? 1.394 27.453 10.875 1 69.5 726 ARG A O 1
ATOM 5898 N N . PRO A 1 727 ? 2.639 29.25 11.586 1 62.62 727 PRO A N 1
ATOM 5899 C CA . PRO A 1 727 ? 3.055 29.484 10.195 1 62.62 727 PRO A CA 1
ATOM 5900 C C . PRO A 1 727 ? 3.908 28.344 9.648 1 62.62 727 PRO A C 1
ATOM 5902 O O . PRO A 1 727 ? 4.816 27.859 10.328 1 62.62 727 PRO A O 1
ATOM 5905 N N . GLN A 1 728 ? 3.43 27.812 8.641 1 63.53 728 GLN A N 1
ATOM 5906 C CA . GLN A 1 728 ? 4.199 26.75 7.992 1 63.53 728 GLN A CA 1
ATOM 5907 C C . GLN A 1 728 ? 5.246 27.328 7.047 1 63.53 728 GLN A C 1
ATOM 5909 O O . GLN A 1 728 ? 5.027 28.391 6.445 1 63.53 728 GLN A O 1
ATOM 5914 N N . LYS A 1 729 ? 6.387 26.781 7.098 1 61.97 729 LYS A N 1
ATOM 5915 C CA . LYS A 1 729 ? 7.512 27.25 6.297 1 61.97 729 LYS A CA 1
ATOM 5916 C C . LYS A 1 729 ? 7.152 27.297 4.812 1 61.97 729 LYS A C 1
ATOM 5918 O O . LYS A 1 729 ? 7.629 28.156 4.074 1 61.97 729 LYS A O 1
ATOM 5923 N N . ASP A 1 730 ? 6.199 26.516 4.5 1 62.5 730 ASP A N 1
ATOM 5924 C CA . ASP A 1 730 ? 5.934 26.469 3.066 1 62.5 730 ASP A CA 1
ATOM 5925 C C . ASP A 1 730 ? 4.707 27.297 2.701 1 62.5 730 ASP A C 1
ATOM 5927 O O . ASP A 1 730 ? 4.223 27.234 1.569 1 62.5 730 ASP A O 1
ATOM 5931 N N . GLU A 1 731 ? 4.391 28.156 3.695 1 69.94 731 GLU A N 1
ATOM 5932 C CA . GLU A 1 731 ? 3.23 28.969 3.34 1 69.94 731 GLU A CA 1
ATOM 5933 C C . GLU A 1 731 ? 3.645 30.188 2.523 1 69.94 731 GLU A C 1
ATOM 5935 O O . GLU A 1 731 ? 4.535 30.938 2.93 1 69.94 731 GLU A O 1
ATOM 5940 N N . ILE A 1 732 ? 3.139 30.297 1.314 1 72 732 ILE A N 1
ATOM 5941 C CA . ILE A 1 732 ? 3.453 31.359 0.361 1 72 732 ILE A CA 1
ATOM 5942 C C . ILE A 1 732 ? 2.85 32.688 0.837 1 72 732 ILE A C 1
ATOM 5944 O O . ILE A 1 732 ? 1.761 32.688 1.418 1 72 732 ILE A O 1
ATOM 5948 N N . VAL A 1 733 ? 3.672 33.719 0.754 1 77.88 733 VAL A N 1
ATOM 5949 C CA . VAL A 1 733 ? 3.221 35.062 1.076 1 77.88 733 VAL A CA 1
ATOM 5950 C C . VAL A 1 733 ? 2.176 35.5 0.058 1 77.88 733 VAL A C 1
ATOM 5952 O O . VAL A 1 733 ? 2.383 35.375 -1.15 1 77.88 733 VAL A O 1
ATOM 5955 N N . SER A 1 734 ? 1.018 35.906 0.638 1 76.19 734 SER A N 1
ATOM 5956 C CA . SER A 1 734 ? -0.049 36.375 -0.247 1 76.19 734 SER A CA 1
ATOM 5957 C C . SER A 1 734 ? 0.083 37.844 -0.551 1 76.19 734 SER A C 1
ATOM 5959 O O . SER A 1 734 ? 0.803 38.562 0.145 1 76.19 734 SER A O 1
ATOM 5961 N N . GLN A 1 735 ? -0.579 38.344 -1.611 1 71.5 735 GLN A N 1
ATOM 5962 C CA . GLN A 1 735 ? -0.645 39.75 -1.964 1 71.5 735 GLN A CA 1
ATOM 5963 C C . GLN A 1 735 ? -1.296 40.562 -0.85 1 71.5 735 GLN A C 1
ATOM 5965 O O . GLN A 1 735 ? -0.941 41.719 -0.632 1 71.5 735 GLN A O 1
ATOM 5970 N N . ASP A 1 736 ? -2.047 39.906 -0.111 1 73.88 736 ASP A N 1
ATOM 5971 C CA . ASP A 1 736 ? -2.734 40.594 0.984 1 73.88 736 ASP A CA 1
ATOM 5972 C C . ASP A 1 736 ? -1.769 40.906 2.119 1 73.88 736 ASP A C 1
ATOM 5974 O O . ASP A 1 736 ? -1.902 41.938 2.775 1 73.88 736 ASP A O 1
ATOM 5978 N N . ASP A 1 737 ? -0.855 40.062 2.309 1 75.62 737 ASP A N 1
ATOM 5979 C CA . ASP A 1 737 ? 0.142 40.312 3.348 1 75.62 737 ASP A CA 1
ATOM 5980 C C . ASP A 1 737 ? 1.024 41.5 2.994 1 75.62 737 ASP A C 1
ATOM 5982 O O . ASP A 1 737 ? 1.368 42.312 3.865 1 75.62 737 ASP A O 1
ATOM 5986 N N . VAL A 1 738 ? 1.315 41.594 1.751 1 78.19 738 VAL A N 1
ATOM 5987 C CA . VAL A 1 738 ? 2.152 42.688 1.291 1 78.19 738 VAL A CA 1
ATOM 5988 C C . VAL A 1 738 ? 1.371 44 1.366 1 78.19 738 VAL A C 1
ATOM 5990 O O . VAL A 1 738 ? 1.928 45.031 1.718 1 78.19 738 VAL A O 1
ATOM 5993 N N . ASN A 1 739 ? 0.108 43.906 1.081 1 73.06 739 ASN A N 1
ATOM 5994 C CA . ASN A 1 739 ? -0.725 45.094 1.155 1 73.06 739 ASN A CA 1
ATOM 5995 C C . ASN A 1 739 ? -0.874 45.594 2.592 1 73.06 739 ASN A C 1
ATOM 5997 O O . ASN A 1 739 ? -0.941 46.781 2.836 1 73.06 739 ASN A O 1
ATOM 6001 N N . GLU A 1 740 ? -0.919 44.656 3.488 1 76.25 740 GLU A N 1
ATOM 6002 C CA . GLU A 1 740 ? -0.983 45.031 4.902 1 76.25 740 GLU A CA 1
ATOM 6003 C C . GLU A 1 740 ? 0.294 45.719 5.344 1 76.25 740 GLU A C 1
ATOM 6005 O O . GLU A 1 740 ? 0.241 46.688 6.105 1 76.25 740 GLU A O 1
ATOM 6010 N N . LEU A 1 741 ? 1.385 45.219 4.828 1 79.69 741 LEU A N 1
ATOM 6011 C CA . LEU A 1 741 ? 2.668 45.812 5.16 1 79.69 741 LEU A CA 1
ATOM 6012 C C . LEU A 1 741 ? 2.766 47.219 4.578 1 79.69 741 LEU A C 1
ATOM 6014 O O . LEU A 1 741 ? 3.268 48.156 5.234 1 79.69 741 LEU A O 1
ATOM 6018 N N . LYS A 1 742 ? 2.197 47.406 3.41 1 74.94 742 LYS A N 1
ATOM 6019 C CA . LYS A 1 742 ? 2.205 48.719 2.768 1 74.94 742 LYS A CA 1
ATOM 6020 C C . LYS A 1 742 ? 1.336 49.719 3.533 1 74.94 742 LYS A C 1
ATOM 6022 O O . LYS A 1 742 ? 1.698 50.875 3.676 1 74.94 742 LYS A O 1
ATOM 6027 N N . GLN A 1 743 ? 0.279 49.156 3.977 1 75 743 GLN A N 1
ATOM 6028 C CA . GLN A 1 743 ? -0.635 50 4.73 1 75 743 GLN A CA 1
ATOM 6029 C C . GLN A 1 743 ? -0.021 50.438 6.062 1 75 743 GLN A C 1
ATOM 6031 O O . GLN A 1 743 ? -0.202 51.562 6.504 1 75 743 GLN A O 1
ATOM 6036 N N . ASP A 1 744 ? 0.707 49.562 6.723 1 79.06 744 ASP A N 1
ATOM 6037 C CA . ASP A 1 744 ? 1.354 49.844 7.996 1 79.06 744 ASP A CA 1
ATOM 6038 C C . ASP A 1 744 ? 2.438 50.906 7.824 1 79.06 744 ASP A C 1
ATOM 6040 O O . ASP A 1 744 ? 2.578 51.812 8.656 1 79.06 744 ASP A O 1
ATOM 6044 N N . ILE A 1 745 ? 3.121 50.781 6.781 1 79.19 745 ILE A N 1
ATOM 6045 C CA . ILE A 1 745 ? 4.188 51.7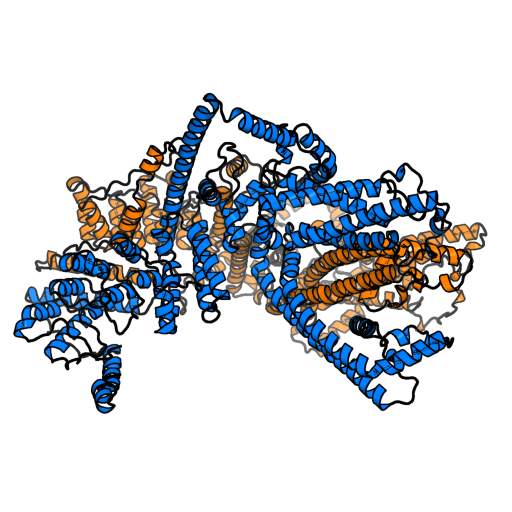19 6.5 1 79.19 745 ILE A CA 1
ATOM 6046 C C . ILE A 1 745 ? 3.584 53.094 6.188 1 79.19 745 ILE A C 1
ATOM 6048 O O . ILE A 1 745 ? 4.098 54.125 6.633 1 79.19 745 ILE A O 1
ATOM 6052 N N . SER A 1 746 ? 2.471 53.062 5.438 1 74.38 746 SER A N 1
ATOM 6053 C CA . SER A 1 746 ? 1.811 54.312 5.082 1 74.38 746 SER A CA 1
ATOM 6054 C C . SER A 1 746 ? 1.214 55 6.312 1 74.38 746 SER A C 1
ATOM 6056 O O . SER A 1 746 ? 1.347 56.219 6.484 1 74.38 746 SER A O 1
ATOM 6058 N N . THR A 1 747 ? 0.581 54.25 7.125 1 77.12 747 THR A N 1
ATOM 6059 C CA . THR A 1 747 ? 0.003 54.812 8.352 1 77.12 747 THR A CA 1
ATOM 6060 C C . THR A 1 747 ? 1.092 55.375 9.258 1 77.12 747 THR A C 1
ATOM 6062 O O . THR A 1 747 ? 0.904 56.438 9.875 1 77.12 747 THR A O 1
ATOM 6065 N N . PHE A 1 748 ? 2.215 54.688 9.328 1 80.44 748 PHE A N 1
ATOM 6066 C CA . PHE A 1 748 ? 3.34 55.156 10.125 1 80.44 748 PHE A CA 1
ATOM 6067 C C . PHE A 1 748 ? 3.885 56.469 9.586 1 80.44 748 PHE A C 1
ATOM 6069 O O . PHE A 1 748 ? 4.234 57.375 10.359 1 80.44 748 PHE A O 1
ATOM 6076 N N . ARG A 1 749 ? 3.885 56.562 8.336 1 77.19 749 ARG A N 1
ATOM 6077 C CA . ARG A 1 749 ? 4.363 57.781 7.699 1 77.19 749 ARG A CA 1
ATOM 6078 C C . ARG A 1 749 ? 3.486 58.969 8.062 1 77.19 749 ARG A C 1
ATOM 6080 O O . ARG A 1 749 ? 3.992 60.031 8.461 1 77.19 749 ARG A O 1
ATOM 6087 N N . PHE A 1 750 ? 2.203 58.812 7.98 1 76.06 750 PHE A N 1
ATOM 6088 C CA . PHE A 1 750 ? 1.275 59.875 8.281 1 76.06 750 PHE A CA 1
ATOM 6089 C C . PHE A 1 750 ? 1.311 60.219 9.766 1 76.06 750 PHE A C 1
ATOM 6091 O O . PHE A 1 750 ? 1.188 61.406 10.133 1 76.06 750 PHE A O 1
ATOM 6098 N N . GLU A 1 751 ? 1.552 59.188 10.609 1 80.44 751 GLU A N 1
ATOM 6099 C CA . GLU A 1 751 ? 1.648 59.406 12.047 1 80.44 751 GLU A CA 1
ATOM 6100 C C . GLU A 1 751 ? 2.891 60.219 12.398 1 80.44 751 GLU A C 1
ATOM 6102 O O . GLU A 1 751 ? 2.832 61.125 13.242 1 80.44 751 GLU A O 1
ATOM 6107 N N . LEU A 1 752 ? 3.934 59.875 11.766 1 81.88 752 LEU A N 1
ATOM 6108 C CA . LEU A 1 752 ? 5.184 60.594 12.008 1 81.88 752 LEU A CA 1
ATOM 6109 C C . LEU A 1 752 ? 5.074 62.031 11.562 1 81.88 752 LEU A C 1
ATOM 6111 O O . LEU A 1 752 ? 5.527 62.938 12.258 1 81.88 752 LEU A O 1
ATOM 6115 N N . MET A 1 753 ? 4.375 62.281 10.43 1 78.31 753 MET A N 1
ATOM 6116 C CA . MET A 1 753 ? 4.215 63.625 9.914 1 78.31 753 MET A CA 1
ATOM 6117 C C . MET A 1 753 ? 3.312 64.438 10.82 1 78.31 753 MET A C 1
ATOM 6119 O O . MET A 1 753 ? 3.551 65.625 11.016 1 78.31 753 MET A O 1
ATOM 6123 N N . GLN A 1 754 ? 2.361 63.844 11.375 1 78.88 754 GLN A N 1
ATOM 6124 C CA . GLN A 1 754 ? 1.452 64.5 12.281 1 78.88 754 GLN A CA 1
ATOM 6125 C C . GLN A 1 754 ? 2.156 64.875 13.586 1 78.88 754 GLN A C 1
ATOM 6127 O O . GLN A 1 754 ? 1.943 66 14.117 1 78.88 754 GLN A O 1
ATOM 6132 N N . VAL A 1 755 ? 3.01 64 14.109 1 83 755 VAL A N 1
ATOM 6133 C CA . VAL A 1 755 ? 3.736 64.25 15.352 1 83 755 VAL A CA 1
ATOM 6134 C C . VAL A 1 755 ? 4.719 65.438 15.133 1 83 755 VAL A C 1
ATOM 6136 O O . VAL A 1 755 ? 4.859 66.25 15.992 1 83 755 VAL A O 1
ATOM 6139 N N . LEU A 1 756 ? 5.316 65.438 13.969 1 81.5 756 LEU A N 1
ATOM 6140 C CA . LEU A 1 756 ? 6.266 66.5 13.656 1 81.5 756 LEU A CA 1
ATOM 6141 C C . LEU A 1 756 ? 5.539 67.812 13.438 1 81.5 756 LEU A C 1
ATOM 6143 O O . LEU A 1 756 ? 6.004 68.875 13.898 1 81.5 756 LEU A O 1
ATOM 6147 N N . ASN A 1 757 ? 4.328 67.75 12.82 1 78.94 757 ASN A N 1
ATOM 6148 C CA . ASN A 1 757 ? 3.553 69 12.578 1 78.94 757 ASN A CA 1
ATOM 6149 C C . ASN A 1 757 ? 3.008 69.562 13.875 1 78.94 757 ASN A C 1
ATOM 6151 O O . ASN A 1 757 ? 2.994 70.812 14.055 1 78.94 757 ASN A O 1
ATOM 6155 N N . SER A 1 758 ? 2.607 68.688 14.773 1 80.5 758 SER A N 1
ATOM 6156 C CA . SER A 1 758 ? 2.033 69.125 16.047 1 80.5 758 SER A CA 1
ATOM 6157 C C . SER A 1 758 ? 3.104 69.75 16.953 1 80.5 758 SER A C 1
ATOM 6159 O O . SER A 1 758 ? 2.797 70.5 17.875 1 80.5 758 SER A O 1
ATOM 6161 N N . ASN A 1 759 ? 4.344 69.375 16.641 1 81.81 759 ASN A N 1
ATOM 6162 C CA . ASN A 1 759 ? 5.422 69.875 17.484 1 81.81 759 ASN A CA 1
ATOM 6163 C C . ASN A 1 759 ? 6.203 71 16.781 1 81.81 759 ASN A C 1
ATOM 6165 O O . ASN A 1 759 ? 7.363 71.25 17.109 1 81.81 759 ASN A O 1
ATOM 6169 N N . GLY A 1 760 ? 5.617 71.562 15.805 1 78.19 760 GLY A N 1
ATOM 6170 C CA . GLY A 1 760 ? 6.09 72.812 15.25 1 78.19 760 GLY A CA 1
ATOM 6171 C C . GLY A 1 760 ? 6.98 72.688 14.039 1 78.19 760 GLY A C 1
ATOM 6172 O O . GLY A 1 760 ? 7.559 73.625 13.539 1 78.19 760 GLY A O 1
ATOM 6173 N N . PHE A 1 761 ? 7.141 71.438 13.586 1 79.31 761 PHE A N 1
ATOM 6174 C CA . PHE A 1 761 ? 7.977 71.25 12.406 1 79.31 761 PHE A CA 1
ATOM 6175 C C . PHE A 1 761 ? 7.188 71.562 11.133 1 79.31 761 PHE A C 1
ATOM 6177 O O . PHE A 1 761 ? 5.98 71.312 11.078 1 79.31 761 PHE A O 1
ATOM 6184 N N . GLU A 1 762 ? 7.777 72.188 10.234 1 68.5 762 GLU A N 1
ATOM 6185 C CA . GLU A 1 762 ? 7.148 72.375 8.938 1 68.5 762 GLU A CA 1
ATOM 6186 C C . GLU A 1 762 ? 7.172 71.062 8.094 1 68.5 762 GLU A C 1
ATOM 6188 O O . GLU A 1 762 ? 8.242 70.562 7.766 1 68.5 762 GLU A O 1
ATOM 6193 N N . THR A 1 763 ? 6.07 70.375 8.102 1 70 763 THR A N 1
ATOM 6194 C CA . THR A 1 763 ? 6.02 69.125 7.324 1 70 763 THR A CA 1
ATOM 6195 C C . THR A 1 763 ? 5.32 69.375 5.988 1 70 763 THR A C 1
ATOM 6197 O O . THR A 1 763 ? 4.43 70.188 5.883 1 70 763 THR A O 1
ATOM 6200 N N . PRO A 1 764 ? 6 68.875 4.828 1 58.94 764 PRO A N 1
ATOM 6201 C CA . PRO A 1 764 ? 5.312 69.062 3.545 1 58.94 764 PRO A CA 1
ATOM 6202 C C . PRO A 1 764 ? 3.873 68.562 3.57 1 58.94 764 PRO A C 1
ATOM 6204 O O . PRO A 1 764 ? 3.572 67.625 4.266 1 58.94 764 PRO A O 1
ATOM 6207 N N . VAL A 1 765 ? 3.023 69.375 3.338 1 48.94 765 VAL A N 1
ATOM 6208 C CA . VAL A 1 765 ? 1.643 68.938 3.164 1 48.94 765 VAL A CA 1
ATOM 6209 C C . VAL A 1 765 ? 1.601 67.75 2.242 1 48.94 765 VAL A C 1
ATOM 6211 O O . VAL A 1 765 ? 2.039 67.812 1.091 1 48.94 765 VAL A O 1
ATOM 6214 N N . ILE A 1 766 ? 2.094 66.688 2.674 1 48.84 766 ILE A N 1
ATOM 6215 C CA . ILE A 1 766 ? 2.08 65.438 1.876 1 48.84 766 ILE A CA 1
ATOM 6216 C C . ILE A 1 766 ? 0.833 65.438 0.995 1 48.84 766 ILE A C 1
ATOM 6218 O O . ILE A 1 766 ? -0.288 65.312 1.498 1 48.84 766 ILE A O 1
ATOM 6222 N N . HIS A 1 767 ? 0.733 66.375 0.045 1 41.03 767 HIS A N 1
ATOM 6223 C CA . HIS A 1 767 ? -0.288 66.312 -0.996 1 41.03 767 HIS A CA 1
ATOM 6224 C C . HIS A 1 767 ? -0.558 64.875 -1.44 1 41.03 767 HIS A C 1
ATOM 6226 O O . HIS A 1 767 ? 0.323 64 -1.354 1 41.03 767 HIS A O 1
ATOM 6232 N N . GLN A 1 768 ? -1.85 64.5 -1.478 1 42.78 768 GLN A N 1
ATOM 6233 C CA . GLN A 1 768 ? -2.641 63.406 -2 1 42.78 768 GLN A CA 1
ATOM 6234 C C . GLN A 1 768 ? -2.074 62.906 -3.324 1 42.78 768 GLN A C 1
ATOM 6236 O O . GLN A 1 768 ? -2.303 63.5 -4.375 1 42.78 768 GLN A O 1
ATOM 6241 N N . ALA A 1 769 ? -0.881 62.75 -3.455 1 38.69 769 ALA A N 1
ATOM 6242 C CA . ALA A 1 769 ? -0.639 62.25 -4.805 1 38.69 769 ALA A CA 1
ATOM 6243 C C . ALA A 1 769 ? -1.723 61.25 -5.227 1 38.69 769 ALA A C 1
ATOM 6245 O O . ALA A 1 769 ? -2.158 60.438 -4.426 1 38.69 769 ALA A O 1
ATOM 6246 N N . LYS A 1 770 ? -2.488 61.594 -6.227 1 39.78 770 LYS A N 1
ATOM 6247 C CA . LYS A 1 770 ? -3.52 60.938 -7.039 1 39.78 770 LYS A CA 1
ATOM 6248 C C . LYS A 1 770 ? -3.156 59.5 -7.348 1 39.78 770 LYS A C 1
ATOM 6250 O O . LYS A 1 770 ? -2.826 59.156 -8.484 1 39.78 770 LYS A O 1
ATOM 6255 N N . THR A 1 771 ? -2.184 58.844 -6.777 1 37.44 771 THR A N 1
ATOM 6256 C CA . THR A 1 771 ? -1.999 57.5 -7.32 1 37.44 771 THR A CA 1
ATOM 6257 C C . THR A 1 771 ? -3.275 56.688 -7.184 1 37.44 771 THR A C 1
ATOM 6259 O O . THR A 1 771 ? -3.691 56.344 -6.07 1 37.44 771 THR A O 1
ATOM 6262 N N . SER A 1 772 ? -4.215 56.969 -7.949 1 37.53 772 SER A N 1
ATOM 6263 C CA . SER A 1 772 ? -5.312 56.031 -8.102 1 37.53 772 SER A CA 1
ATOM 6264 C C . SER A 1 772 ? -4.809 54.594 -8.047 1 37.53 772 SER A C 1
ATOM 6266 O O . SER A 1 772 ? -3.898 54.219 -8.789 1 37.53 772 SER A O 1
ATOM 6268 N N . SER A 1 773 ? -4.801 54 -6.992 1 44.28 773 SER A N 1
ATOM 6269 C CA . SER A 1 773 ? -4.461 52.594 -6.926 1 44.28 773 SER A CA 1
ATOM 6270 C C . SER A 1 773 ? -4.957 51.844 -8.156 1 44.28 773 SER A C 1
ATOM 6272 O O . SER A 1 773 ? -5.906 52.281 -8.812 1 44.28 773 SER A O 1
ATOM 6274 N N . LYS A 1 774 ? -4.07 51.156 -8.75 1 48.16 774 LYS A N 1
ATOM 6275 C CA . LYS A 1 774 ? -4.43 50.312 -9.883 1 48.16 774 LYS A CA 1
ATOM 6276 C C . LYS A 1 774 ? -5.859 49.812 -9.758 1 48.16 774 LYS A C 1
ATOM 6278 O O . LYS A 1 774 ? -6.586 49.719 -10.75 1 48.16 774 LYS A O 1
ATOM 6283 N N . LYS A 1 775 ? -6.219 49.656 -8.516 1 50.91 775 LYS A N 1
ATOM 6284 C CA . LYS A 1 775 ? -7.559 49.125 -8.32 1 50.91 775 LYS A CA 1
ATOM 6285 C C . LYS A 1 775 ? -8.625 50.188 -8.578 1 50.91 775 LYS A C 1
ATOM 6287 O O . LYS A 1 775 ? -9.664 49.875 -9.18 1 50.91 775 LYS A O 1
ATOM 6292 N N . ASP A 1 776 ? -8.289 51.406 -8.188 1 47.94 776 ASP A N 1
ATOM 6293 C CA . ASP A 1 776 ? -9.266 52.469 -8.375 1 47.94 776 ASP A CA 1
ATOM 6294 C C . ASP A 1 776 ? -9.477 52.75 -9.859 1 47.94 776 ASP A C 1
ATOM 6296 O O . ASP A 1 776 ? -10.602 53 -10.297 1 47.94 776 ASP A O 1
ATOM 6300 N N . ARG A 1 777 ? -8.344 52.781 -10.562 1 49.84 777 ARG A N 1
ATOM 6301 C CA . ARG A 1 777 ? -8.453 53 -12 1 49.84 777 ARG A CA 1
ATOM 6302 C C . ARG A 1 777 ? -9.258 51.906 -12.68 1 49.84 777 ARG A C 1
ATOM 6304 O O . ARG A 1 777 ? -10.062 52.156 -13.57 1 49.84 777 ARG A O 1
ATOM 6311 N N . MET A 1 778 ? -8.938 50.656 -12.234 1 50.41 778 MET A N 1
ATOM 6312 C CA . MET A 1 778 ? -9.648 49.531 -12.836 1 50.41 778 MET A CA 1
ATOM 6313 C C . MET A 1 778 ? -11.148 49.656 -12.578 1 50.41 778 MET A C 1
ATOM 6315 O O . MET A 1 778 ? -11.953 49.406 -13.484 1 50.41 778 MET A O 1
ATOM 6319 N N . TRP A 1 779 ? -11.453 50.094 -11.453 1 49.12 779 TRP A N 1
ATOM 6320 C CA . TRP A 1 779 ? -12.852 50.094 -11.055 1 49.12 779 TRP A CA 1
ATOM 6321 C C . TRP A 1 779 ? -13.594 51.281 -11.672 1 49.12 779 TRP A C 1
ATOM 6323 O O . TRP A 1 779 ? -14.758 51.156 -12.047 1 49.12 779 TRP A O 1
ATOM 6333 N N . LYS A 1 780 ? -12.977 52.531 -11.805 1 52.88 780 LYS A N 1
ATOM 6334 C CA . LYS A 1 780 ? -13.562 53.656 -12.547 1 52.88 780 LYS A CA 1
ATOM 6335 C C . LYS A 1 780 ? -13.93 53.25 -13.969 1 52.88 780 LYS A C 1
ATOM 6337 O O . LYS A 1 780 ? -14.992 53.625 -14.477 1 52.88 780 LYS A O 1
ATOM 6342 N N . ASN A 1 781 ? -13.062 52.469 -14.422 1 48.59 781 ASN A N 1
ATOM 6343 C CA . ASN A 1 781 ? -13.328 52 -15.781 1 48.59 781 ASN A CA 1
ATOM 6344 C C . ASN A 1 781 ? -14.508 51.031 -15.812 1 48.59 781 ASN A C 1
ATOM 6346 O O . ASN A 1 781 ? -15.273 51.031 -16.781 1 48.59 781 ASN A O 1
ATOM 6350 N N . LEU A 1 782 ? -14.641 50.344 -14.711 1 49.97 782 LEU A N 1
ATOM 6351 C CA . LEU A 1 782 ? -15.75 49.406 -14.656 1 49.97 782 LEU A CA 1
ATOM 6352 C C . LEU A 1 782 ? -17.078 50.125 -14.43 1 49.97 782 LEU A C 1
ATOM 6354 O O . LEU A 1 782 ? -18.109 49.719 -14.984 1 49.97 782 LEU A O 1
ATOM 6358 N N . SER A 1 783 ? -17.094 51.125 -13.531 1 48.78 783 SER A N 1
ATOM 6359 C CA . SER A 1 783 ? -18.312 51.906 -13.305 1 48.78 783 SER A CA 1
ATOM 6360 C C . SER A 1 783 ? -18.812 52.562 -14.594 1 48.78 783 SER A C 1
ATOM 6362 O O . SER A 1 783 ? -20.016 52.625 -14.836 1 48.78 783 SER A O 1
ATOM 6364 N N . VAL A 1 784 ? -17.922 53.125 -15.32 1 49.31 784 VAL A N 1
ATOM 6365 C CA . VAL A 1 784 ? -18.312 53.719 -16.578 1 49.31 784 VAL A CA 1
ATOM 6366 C C . VAL A 1 784 ? -19 52.688 -17.469 1 49.31 784 VAL A C 1
ATOM 6368 O O . VAL A 1 784 ? -19.984 53 -18.141 1 49.31 784 VAL A O 1
ATOM 6371 N N . ALA A 1 785 ? -18.516 51.531 -17.312 1 46.44 785 ALA A N 1
ATOM 6372 C CA . ALA A 1 785 ? -19.125 50.5 -18.156 1 46.44 785 ALA A CA 1
ATOM 6373 C C . ALA A 1 785 ? -20.516 50.125 -17.656 1 46.44 785 ALA A C 1
ATOM 6375 O O . ALA A 1 785 ? -21.391 49.781 -18.453 1 46.44 785 ALA A O 1
ATOM 6376 N N . THR A 1 786 ? -20.719 50.219 -16.344 1 46.66 786 THR A N 1
ATOM 6377 C CA . THR A 1 786 ? -22.016 49.812 -15.781 1 46.66 786 THR A CA 1
ATOM 6378 C C . THR A 1 786 ? -22.953 51.031 -15.695 1 46.66 786 THR A C 1
ATOM 6380 O O . THR A 1 786 ? -24.094 50.906 -15.25 1 46.66 786 THR A O 1
ATOM 6383 N N . ASP A 1 787 ? -22.484 52.156 -15.906 1 45.31 787 ASP A N 1
ATOM 6384 C CA . ASP A 1 787 ? -23.281 53.375 -15.75 1 45.31 787 ASP A CA 1
ATOM 6385 C C . ASP A 1 787 ? -24.531 53.344 -16.609 1 45.31 787 ASP A C 1
ATOM 6387 O O . ASP A 1 787 ? -25.281 54.312 -16.672 1 45.31 787 ASP A O 1
ATOM 6391 N N . THR A 1 788 ? -24.656 52.344 -17.438 1 46.41 788 THR A N 1
ATOM 6392 C CA . THR A 1 788 ? -25.969 52.5 -18.078 1 46.41 788 THR A CA 1
ATOM 6393 C C . THR A 1 788 ? -27.078 52.219 -17.078 1 46.41 788 THR A C 1
ATOM 6395 O O . THR A 1 788 ? -27.062 51.188 -16.375 1 46.41 788 THR A O 1
ATOM 6398 N N . ASN A 1 789 ? -27.75 53.125 -16.484 1 48.16 789 ASN A N 1
ATOM 6399 C CA . ASN A 1 789 ? -28.844 53.094 -15.508 1 48.16 789 ASN A CA 1
ATOM 6400 C C . ASN A 1 789 ? -29.812 51.938 -15.766 1 48.16 789 ASN A C 1
ATOM 6402 O O . ASN A 1 789 ? -30.562 51.969 -16.734 1 48.16 789 ASN A O 1
ATOM 6406 N N . PRO A 1 790 ? -29.531 50.875 -15.359 1 54.53 790 PRO A N 1
ATOM 6407 C CA . PRO A 1 790 ? -30.438 49.781 -15.602 1 54.53 790 PRO A CA 1
ATOM 6408 C C . PRO A 1 790 ? -31.906 50.125 -15.352 1 54.53 790 PRO A C 1
ATOM 6410 O O . PRO A 1 790 ? -32.812 49.594 -16.016 1 54.53 790 PRO A O 1
ATOM 6413 N N . GLU A 1 791 ? -32.188 51 -14.43 1 54.41 791 GLU A N 1
ATOM 6414 C CA . GLU A 1 791 ? -33.562 51.375 -14.18 1 54.41 791 GLU A CA 1
ATOM 6415 C C . GLU A 1 791 ? -34.188 52.062 -15.398 1 54.41 791 GLU A C 1
ATOM 6417 O O . GLU A 1 791 ? -35.344 51.812 -15.734 1 54.41 791 GLU A O 1
ATOM 6422 N N . GLN A 1 792 ? -33.438 52.938 -15.875 1 57.34 792 GLN A N 1
ATOM 6423 C CA . GLN A 1 792 ? -33.906 53.594 -17.078 1 57.34 792 GLN A CA 1
ATOM 6424 C C . GLN A 1 792 ? -34.188 52.594 -18.203 1 57.34 792 GLN A C 1
ATOM 6426 O O . GLN A 1 792 ? -35.156 52.688 -18.922 1 57.34 792 GLN A O 1
ATOM 6431 N N . LEU A 1 793 ? -33.344 51.562 -18.094 1 61.38 793 LEU A N 1
ATOM 6432 C CA . LEU A 1 793 ? -33.531 50.562 -19.125 1 61.38 793 LEU A CA 1
ATOM 6433 C C . LEU A 1 793 ? -34.781 49.75 -18.844 1 61.38 793 LEU A C 1
ATOM 6435 O O . LEU A 1 793 ? -35.531 49.406 -19.781 1 61.38 793 LEU A O 1
ATOM 6439 N N . LEU A 1 794 ? -34.969 49.469 -17.609 1 61.62 794 LEU A N 1
ATOM 6440 C CA . LEU A 1 794 ? -36.156 48.719 -17.25 1 61.62 794 LEU A CA 1
ATOM 6441 C C . LEU A 1 794 ? -37.438 49.531 -17.453 1 61.62 794 LEU A C 1
ATOM 6443 O O . LEU A 1 794 ? -38.469 49.031 -17.906 1 61.62 794 LEU A O 1
ATOM 6447 N N . GLU A 1 795 ? -37.438 50.781 -17.062 1 60.16 795 GLU A N 1
ATOM 6448 C CA . GLU A 1 795 ? -38.562 51.688 -17.297 1 60.16 795 GLU A CA 1
ATOM 6449 C C . GLU A 1 795 ? -38.875 51.812 -18.781 1 60.16 795 GLU A C 1
ATOM 6451 O O . GLU A 1 795 ? -40.031 51.781 -19.188 1 60.16 795 GLU A O 1
ATOM 6456 N N . GLU A 1 796 ? -37.781 51.875 -19.328 1 61.03 796 GLU A N 1
ATOM 6457 C CA . GLU A 1 796 ? -37.969 52.031 -20.781 1 61.03 796 GLU A CA 1
ATOM 6458 C C . GLU A 1 796 ? -38.562 50.75 -21.391 1 61.03 796 GLU A C 1
ATOM 6460 O O . GLU A 1 796 ? -39.312 50.812 -22.359 1 61.03 796 GLU A O 1
ATOM 6465 N N . ALA A 1 797 ? -38 49.625 -20.656 1 63.47 797 ALA A N 1
ATOM 6466 C CA . ALA A 1 797 ? -38.5 48.375 -21.219 1 63.47 797 ALA A CA 1
ATOM 6467 C C . ALA A 1 797 ? -39.844 48 -20.625 1 63.47 797 ALA A C 1
ATOM 6469 O O . ALA A 1 797 ? -40.5 47.031 -21.078 1 63.47 797 ALA A O 1
ATOM 6470 N N . GLY A 1 798 ? -40.469 48.719 -19.797 1 60.16 798 GLY A N 1
ATOM 6471 C CA . GLY A 1 798 ? -41.75 48.438 -19.188 1 60.16 798 GLY A CA 1
ATOM 6472 C C . GLY A 1 798 ? -41.75 47.281 -18.219 1 60.16 798 GLY A C 1
ATOM 6473 O O . GLY A 1 798 ? -42.781 46.656 -17.953 1 60.16 798 GLY A O 1
ATOM 6474 N N . LEU A 1 799 ? -40.625 46.75 -17.891 1 58.75 799 LEU A N 1
ATOM 6475 C CA . LEU A 1 799 ? -40.5 45.531 -17.078 1 58.75 799 LEU A CA 1
ATOM 6476 C C . LEU A 1 799 ? -40.562 45.875 -15.594 1 58.75 799 LEU A C 1
ATOM 6478 O O . LEU A 1 799 ? -40.312 45 -14.75 1 58.75 799 LEU A O 1
ATOM 6482 N N . ILE A 1 800 ? -40.719 46.969 -15.133 1 51.38 800 ILE A N 1
ATOM 6483 C CA . ILE A 1 800 ? -40.75 47.312 -13.719 1 51.38 800 ILE A CA 1
ATOM 6484 C C . ILE A 1 800 ? -41.844 46.5 -13.016 1 51.38 800 ILE A C 1
ATOM 6486 O O . ILE A 1 800 ? -41.656 46.062 -11.867 1 51.38 800 ILE A O 1
ATOM 6490 N N . ASP A 1 801 ? -43.094 46.312 -13.578 1 49.06 801 ASP A N 1
ATOM 6491 C CA . ASP A 1 801 ? -44.219 45.656 -12.891 1 49.06 801 ASP A CA 1
ATOM 6492 C C . ASP A 1 801 ? -44 44.156 -12.812 1 49.06 801 ASP A C 1
ATOM 6494 O O . ASP A 1 801 ? -44.75 43.438 -12.125 1 49.06 801 ASP A O 1
ATOM 6498 N N . GLU A 1 802 ? -43.219 43.562 -13.641 1 41.06 802 GLU A N 1
ATOM 6499 C CA . GLU A 1 802 ? -43.156 42.125 -13.484 1 41.06 802 GLU A CA 1
ATOM 6500 C C . GLU A 1 802 ? -42.156 41.719 -12.414 1 41.06 802 GLU A C 1
ATOM 6502 O O . GLU A 1 802 ? -41.062 42.25 -12.344 1 41.06 802 GLU A O 1
ATOM 6507 N N . MET B 1 1 ? 2.402 9.703 37.562 1 22.81 1 MET B N 1
ATOM 6508 C CA . MET B 1 1 ? 2.748 11.078 37.188 1 22.81 1 MET B CA 1
ATOM 6509 C C . MET B 1 1 ? 1.558 12.008 37.406 1 22.81 1 MET B C 1
ATOM 6511 O O . MET B 1 1 ? 0.461 11.742 36.906 1 22.81 1 MET B O 1
ATOM 6515 N N . ASP B 1 2 ? 1.622 12.703 38.375 1 26 2 ASP B N 1
ATOM 6516 C CA . ASP B 1 2 ? 0.676 13.68 38.875 1 26 2 ASP B CA 1
ATOM 6517 C C . ASP B 1 2 ? 0.381 14.766 37.844 1 26 2 ASP B C 1
ATOM 6519 O O . ASP B 1 2 ? 1.256 15.57 37.531 1 26 2 ASP B O 1
ATOM 6523 N N . LEU B 1 3 ? -0.301 14.523 36.906 1 34.31 3 LEU B N 1
ATOM 6524 C CA . LEU B 1 3 ? -0.705 15.453 35.844 1 34.31 3 LEU B CA 1
ATOM 6525 C C . LEU B 1 3 ? -1.512 16.609 36.438 1 34.31 3 LEU B C 1
ATOM 6527 O O . LEU B 1 3 ? -2.742 16.609 36.375 1 34.31 3 LEU B O 1
ATOM 6531 N N . LYS B 1 4 ? -1.107 17.031 37.562 1 35.84 4 LYS B N 1
ATOM 6532 C CA . LYS B 1 4 ? -1.876 18.172 38.031 1 35.84 4 LYS B CA 1
ATOM 6533 C C . LYS B 1 4 ? -1.733 19.359 37.094 1 35.84 4 LYS B C 1
ATOM 6535 O O . LYS B 1 4 ? -0.632 19.891 36.906 1 35.84 4 LYS B O 1
ATOM 6540 N N . PRO B 1 5 ? -2.559 19.406 36.188 1 39.56 5 PRO B N 1
ATOM 6541 C CA . PRO B 1 5 ? -2.398 20.672 35.438 1 39.56 5 PRO B CA 1
ATOM 6542 C C . PRO B 1 5 ? -2.332 21.891 36.375 1 39.56 5 PRO B C 1
ATOM 6544 O O . PRO B 1 5 ? -3.076 21.969 37.344 1 39.56 5 PRO B O 1
ATOM 6547 N N . LYS B 1 6 ? -1.294 22.5 36.531 1 42.62 6 LYS B N 1
ATOM 6548 C CA . LYS B 1 6 ? -1.096 23.719 37.312 1 42.62 6 LYS B CA 1
ATOM 6549 C C . LYS B 1 6 ? -2.146 24.766 36.969 1 42.62 6 LYS B C 1
ATOM 6551 O O . LYS B 1 6 ? -2.49 24.969 35.812 1 42.62 6 LYS B O 1
ATOM 6556 N N . LYS B 1 7 ? -2.857 25.203 37.844 1 43.91 7 LYS B N 1
ATOM 6557 C CA . LYS B 1 7 ? -3.85 26.281 37.875 1 43.91 7 LYS B CA 1
ATOM 6558 C C . LYS B 1 7 ? -3.398 27.469 37.031 1 43.91 7 LYS B C 1
ATOM 6560 O O . LYS B 1 7 ? -2.369 28.078 37.312 1 43.91 7 LYS B O 1
ATOM 6565 N N . GLN B 1 8 ? -3.703 27.453 35.812 1 49.62 8 GLN B N 1
ATOM 6566 C CA . GLN B 1 8 ? -3.344 28.688 35.125 1 49.62 8 GLN B CA 1
ATOM 6567 C C . GLN B 1 8 ? -4.082 29.875 35.719 1 49.62 8 GLN B C 1
ATOM 6569 O O . GLN B 1 8 ? -5.316 29.922 35.719 1 49.62 8 GLN B O 1
ATOM 6574 N N . LYS B 1 9 ? -3.615 30.516 36.625 1 56.59 9 LYS B N 1
ATOM 6575 C CA . LYS B 1 9 ? -4.105 31.75 37.219 1 56.59 9 LYS B CA 1
ATOM 6576 C C . LYS B 1 9 ? -4.441 32.781 36.125 1 56.59 9 LYS B C 1
ATOM 6578 O O . LYS B 1 9 ? -3.764 32.844 35.094 1 56.59 9 LYS B O 1
ATOM 6583 N N . GLU B 1 10 ? -5.758 33.281 36.094 1 64.62 10 GLU B N 1
ATOM 6584 C CA . GLU B 1 10 ? -6.195 34.375 35.219 1 64.62 10 GLU B CA 1
ATOM 6585 C C . GLU B 1 10 ? -5.195 35.531 35.219 1 64.62 10 GLU B C 1
ATOM 6587 O O . GLU B 1 10 ? -4.637 35.875 36.25 1 64.62 10 GLU B O 1
ATOM 6592 N N . LEU B 1 11 ? -4.742 35.906 34 1 76.69 11 LEU B N 1
ATOM 6593 C CA . LEU B 1 11 ? -3.76 36.969 33.812 1 76.69 11 LEU B CA 1
ATOM 6594 C C . LEU B 1 11 ? -4.289 38.281 34.344 1 76.69 11 LEU B C 1
ATOM 6596 O O . LEU B 1 11 ? -5.453 38.625 34.156 1 76.69 11 LEU B O 1
ATOM 6600 N N . ASN B 1 12 ? -3.633 38.906 35.281 1 78.94 12 ASN B N 1
ATOM 6601 C CA . ASN B 1 12 ? -3.963 40.281 35.719 1 78.94 12 ASN B CA 1
ATOM 6602 C C . ASN B 1 12 ? -3.738 41.281 34.625 1 78.94 12 ASN B C 1
ATOM 6604 O O . ASN B 1 12 ? -3.145 40.969 33.594 1 78.94 12 ASN B O 1
ATOM 6608 N N . ASN B 1 13 ? -4.301 42.438 34.625 1 78.94 13 ASN B N 1
ATOM 6609 C CA . ASN B 1 13 ? -4.223 43.469 33.594 1 78.94 13 ASN B CA 1
ATOM 6610 C C . ASN B 1 13 ? -2.775 43.875 33.312 1 78.94 13 ASN B C 1
ATOM 6612 O O . ASN B 1 13 ? -2.412 44.094 32.156 1 78.94 13 ASN B O 1
ATOM 6616 N N . GLU B 1 14 ? -1.997 43.906 34.375 1 83.81 14 GLU B N 1
ATOM 6617 C CA . GLU B 1 14 ? -0.597 44.281 34.188 1 83.81 14 GLU B CA 1
ATOM 6618 C C . GLU B 1 14 ? 0.159 43.188 33.406 1 83.81 14 GLU B C 1
ATOM 6620 O O . GLU B 1 14 ? 1.028 43.5 32.594 1 83.81 14 GLU B O 1
ATOM 6625 N N . GLU B 1 15 ? -0.159 42.062 33.719 1 86.81 15 GLU B N 1
ATOM 6626 C CA . GLU B 1 15 ? 0.473 40.938 33.031 1 86.81 15 GLU B CA 1
ATOM 6627 C C . GLU B 1 15 ? 0.078 40.906 31.547 1 86.81 15 GLU B C 1
ATOM 6629 O O . GLU B 1 15 ? 0.899 40.594 30.688 1 86.81 15 GLU B O 1
ATOM 6634 N N . ARG B 1 16 ? -1.065 41.281 31.266 1 81 16 ARG B N 1
ATOM 6635 C CA . ARG B 1 16 ? -1.536 41.344 29.891 1 81 16 ARG B CA 1
ATOM 6636 C C . ARG B 1 16 ? -0.805 42.438 29.109 1 81 16 ARG B C 1
ATOM 6638 O O . ARG B 1 16 ? -0.468 42.25 27.938 1 81 16 ARG B O 1
ATOM 6645 N N . MET B 1 17 ? -0.612 43.5 29.812 1 80.38 17 MET B N 1
ATOM 6646 C CA . MET B 1 17 ? 0.101 44.594 29.188 1 80.38 17 MET B CA 1
ATOM 6647 C C . MET B 1 17 ? 1.556 44.219 28.922 1 80.38 17 MET B C 1
ATOM 6649 O O . MET B 1 17 ? 2.115 44.594 27.891 1 80.38 17 MET B O 1
ATOM 6653 N N . PHE B 1 18 ? 2.117 43.594 29.812 1 85.25 18 PHE B N 1
ATOM 6654 C CA . PHE B 1 18 ? 3.492 43.125 29.672 1 85.25 18 PHE B CA 1
ATOM 6655 C C . PHE B 1 18 ? 3.633 42.188 28.469 1 85.25 18 PHE B C 1
ATOM 6657 O O . PHE B 1 18 ? 4.5 42.406 27.625 1 85.25 18 PHE B O 1
ATOM 6664 N N . LEU B 1 19 ? 2.748 41.188 28.391 1 86.5 19 LEU B N 1
ATOM 6665 C CA . LEU B 1 19 ? 2.781 40.25 27.281 1 86.5 19 LEU B CA 1
ATOM 6666 C C . LEU B 1 19 ? 2.49 40.969 25.953 1 86.5 19 LEU B C 1
ATOM 6668 O O . LEU B 1 19 ? 3.057 40.625 24.922 1 86.5 19 LEU B O 1
ATOM 6672 N N . GLY B 1 20 ? 1.582 41.906 26.016 1 79.75 20 GLY B N 1
ATOM 6673 C CA . GLY B 1 20 ? 1.271 42.688 24.828 1 79.75 20 GLY B CA 1
ATOM 6674 C C . GLY B 1 20 ? 2.447 43.531 24.328 1 79.75 20 GLY B C 1
ATOM 6675 O O . GLY B 1 20 ? 2.658 43.656 23.125 1 79.75 20 GLY B O 1
ATOM 6676 N N . ALA B 1 21 ? 3.184 44.094 25.297 1 82.38 21 ALA B N 1
ATOM 6677 C CA . ALA B 1 21 ? 4.379 44.875 24.938 1 82.38 21 ALA B CA 1
ATOM 6678 C C . ALA B 1 21 ? 5.414 43.969 24.25 1 82.38 21 ALA B C 1
ATOM 6680 O O . ALA B 1 21 ? 6.055 44.406 23.281 1 82.38 21 ALA B O 1
ATOM 6681 N N . VAL B 1 22 ? 5.566 42.781 24.781 1 86 22 VAL B N 1
ATOM 6682 C CA . VAL B 1 22 ? 6.523 41.844 24.203 1 86 22 VAL B CA 1
ATOM 6683 C C . VAL B 1 22 ? 6.059 41.438 22.812 1 86 22 VAL B C 1
ATOM 6685 O O . VAL B 1 22 ? 6.863 41.344 21.875 1 86 22 VAL B O 1
ATOM 6688 N N . GLU B 1 23 ? 4.84 41.219 22.609 1 82.75 23 GLU B N 1
ATOM 6689 C CA . GLU B 1 23 ? 4.281 40.75 21.328 1 82.75 23 GLU B CA 1
ATOM 6690 C C . GLU B 1 23 ? 4.426 41.844 20.25 1 82.75 23 GLU B C 1
ATOM 6692 O O . GLU B 1 23 ? 4.648 41.531 19.078 1 82.75 23 GLU B O 1
ATOM 6697 N N . LYS B 1 24 ? 4.309 43.062 20.688 1 79 24 LYS B N 1
ATOM 6698 C CA . LYS B 1 24 ? 4.371 44.156 19.734 1 79 24 LYS B CA 1
ATOM 6699 C C . LYS B 1 24 ? 5.816 44.594 19.5 1 79 24 LYS B C 1
ATOM 6701 O O . LYS B 1 24 ? 6.086 45.406 18.594 1 79 24 LYS B O 1
ATOM 6706 N N . GLY B 1 25 ? 6.68 44.062 20.25 1 81.69 25 GLY B N 1
ATOM 6707 C CA . GLY B 1 25 ? 8.086 44.406 20.094 1 81.69 25 GLY B CA 1
ATOM 6708 C C . GLY B 1 25 ? 8.469 45.688 20.812 1 81.69 25 GLY B C 1
ATOM 6709 O O . GLY B 1 25 ? 9.422 46.344 20.422 1 81.69 25 GLY B O 1
ATOM 6710 N N . ASP B 1 26 ? 7.672 46.125 21.766 1 82.31 26 ASP B N 1
ATOM 6711 C CA . ASP B 1 26 ? 7.988 47.281 22.578 1 82.31 26 ASP B CA 1
ATOM 6712 C C . ASP B 1 26 ? 9.055 46.969 23.625 1 82.31 26 ASP B C 1
ATOM 6714 O O . ASP B 1 26 ? 8.734 46.656 24.766 1 82.31 26 ASP B O 1
ATOM 6718 N N . VAL B 1 27 ? 10.273 47.125 23.266 1 86.19 27 VAL B N 1
ATOM 6719 C CA . VAL B 1 27 ? 11.398 46.719 24.109 1 86.19 27 VAL B CA 1
ATOM 6720 C C . VAL B 1 27 ? 11.438 47.562 25.359 1 86.19 27 VAL B C 1
ATOM 6722 O O . VAL B 1 27 ? 11.609 47.062 26.469 1 86.19 27 VAL B O 1
ATOM 6725 N N . ALA B 1 28 ? 11.219 48.875 25.203 1 82.62 28 ALA B N 1
ATOM 6726 C CA . ALA B 1 28 ? 11.289 49.781 26.328 1 82.62 28 ALA B CA 1
ATOM 6727 C C . ALA B 1 28 ? 10.18 49.5 27.328 1 82.62 28 ALA B C 1
ATOM 6729 O O . ALA B 1 28 ? 10.422 49.5 28.547 1 82.62 28 ALA B O 1
ATOM 6730 N N . GLY B 1 29 ? 9.023 49.375 26.797 1 84.69 29 GLY B N 1
ATOM 6731 C CA . GLY B 1 29 ? 7.895 49.062 27.656 1 84.69 29 GLY B CA 1
ATOM 6732 C C . GLY B 1 29 ? 8.062 47.75 28.406 1 84.69 29 GLY B C 1
ATOM 6733 O O . GLY B 1 29 ? 7.695 47.656 29.578 1 84.69 29 GLY B O 1
ATOM 6734 N N . ALA B 1 30 ? 8.633 46.75 27.766 1 89.56 30 ALA B N 1
ATOM 6735 C CA . ALA B 1 30 ? 8.852 45.438 28.406 1 89.56 30 ALA B CA 1
ATOM 6736 C C . ALA B 1 30 ? 9.922 45.531 29.484 1 89.56 30 ALA B C 1
ATOM 6738 O O . ALA B 1 30 ? 9.797 44.906 30.547 1 89.56 30 ALA B O 1
ATOM 6739 N N . LYS B 1 31 ? 10.984 46.312 29.203 1 88.06 31 LYS B N 1
ATOM 6740 C CA . LYS B 1 31 ? 12.07 46.469 30.172 1 88.06 31 LYS B CA 1
ATOM 6741 C C . LYS B 1 31 ? 11.578 47.188 31.422 1 88.06 31 LYS B C 1
ATOM 6743 O O . LYS B 1 31 ? 11.977 46.844 32.531 1 88.06 31 LYS B O 1
ATOM 6748 N N . ARG B 1 32 ? 10.711 48.156 31.188 1 86.25 32 ARG B N 1
ATOM 6749 C CA . ARG B 1 32 ? 10.133 48.875 32.312 1 86.25 32 ARG B CA 1
ATOM 6750 C C . ARG B 1 32 ? 9.266 47.969 33.156 1 86.25 32 ARG B C 1
ATOM 6752 O O . ARG B 1 32 ? 9.32 48.031 34.406 1 86.25 32 ARG B O 1
ATOM 6759 N N . ALA B 1 33 ? 8.484 47.219 32.5 1 90.25 33 ALA B N 1
ATOM 6760 C CA . ALA B 1 33 ? 7.621 46.281 33.219 1 90.25 33 ALA B CA 1
ATOM 6761 C C . ALA B 1 33 ? 8.445 45.25 34 1 90.25 33 ALA B C 1
ATOM 6763 O O . ALA B 1 33 ? 8.055 44.875 35.125 1 90.25 33 ALA B O 1
ATOM 6764 N N . LEU B 1 34 ? 9.57 44.844 33.5 1 91.19 34 LEU B N 1
ATOM 6765 C CA . LEU B 1 34 ? 10.43 43.844 34.156 1 91.19 34 LEU B CA 1
ATOM 6766 C C . LEU B 1 34 ? 11.125 44.469 35.375 1 91.19 34 LEU B C 1
ATOM 6768 O O . LEU B 1 34 ? 11.297 43.812 36.406 1 91.19 34 LEU B O 1
ATOM 6772 N N . SER B 1 35 ? 11.516 45.781 35.219 1 87.88 35 SER B N 1
ATOM 6773 C CA . SER B 1 35 ? 12.195 46.469 36.344 1 87.88 35 SER B CA 1
ATOM 6774 C C . SER B 1 35 ? 11.227 46.75 37.469 1 87.88 35 SER B C 1
ATOM 6776 O O . SER B 1 35 ? 11.617 46.719 38.656 1 87.88 35 SER B O 1
ATOM 6778 N N . GLU B 1 36 ? 9.961 46.969 37.094 1 89.62 36 GLU B N 1
ATOM 6779 C CA . GLU B 1 36 ? 8.945 47.281 38.094 1 89.62 36 GLU B CA 1
ATOM 6780 C C . GLU B 1 36 ? 8.086 46.062 38.406 1 89.62 36 GLU B C 1
ATOM 6782 O O . GLU B 1 36 ? 6.961 46.219 38.875 1 89.62 36 GLU B O 1
ATOM 6787 N N . ALA B 1 37 ? 8.547 44.906 38.156 1 88.62 37 ALA B N 1
ATOM 6788 C CA . ALA B 1 37 ? 7.746 43.688 38.219 1 88.62 37 ALA B CA 1
ATOM 6789 C C . ALA B 1 37 ? 7.301 43.438 39.656 1 88.62 37 ALA B C 1
ATOM 6791 O O . ALA B 1 37 ? 6.168 43 39.906 1 88.62 37 ALA B O 1
ATOM 6792 N N . THR B 1 38 ? 8.195 43.719 40.656 1 85.69 38 THR B N 1
ATOM 6793 C CA . THR B 1 38 ? 7.883 43.469 42.062 1 85.69 38 THR B CA 1
ATOM 6794 C C . THR B 1 38 ? 6.859 44.5 42.562 1 85.69 38 THR B C 1
ATOM 6796 O O . THR B 1 38 ? 5.949 44.156 43.312 1 85.69 38 THR B O 1
ATOM 6799 N N . GLU B 1 39 ? 6.953 45.688 42.062 1 85 39 GLU B N 1
ATOM 6800 C CA . GLU B 1 39 ? 6.066 46.781 42.5 1 85 39 GLU B CA 1
ATOM 6801 C C . GLU B 1 39 ? 4.684 46.625 41.875 1 85 39 GLU B C 1
ATOM 6803 O O . GLU B 1 39 ? 3.672 46.906 42.531 1 85 39 GLU B O 1
ATOM 6808 N N . ARG B 1 40 ? 4.688 46.156 40.688 1 88.5 40 ARG B N 1
ATOM 6809 C CA . ARG B 1 40 ? 3.436 46.094 39.938 1 88.5 40 ARG B CA 1
ATOM 6810 C C . ARG B 1 40 ? 2.83 44.688 40 1 88.5 40 ARG B C 1
ATOM 6812 O O . ARG B 1 40 ? 1.813 44.438 39.375 1 88.5 40 ARG B O 1
ATOM 6819 N N . HIS B 1 41 ? 3.428 43.75 40.75 1 86.69 41 HIS B N 1
ATOM 6820 C CA . HIS B 1 41 ? 2.961 42.375 40.938 1 86.69 41 HIS B CA 1
ATOM 6821 C C . HIS B 1 41 ? 2.82 41.656 39.625 1 86.69 41 HIS B C 1
ATOM 6823 O O . HIS B 1 41 ? 1.778 41.062 39.344 1 86.69 41 HIS B O 1
ATOM 6829 N N . ILE B 1 42 ? 3.832 41.812 38.844 1 88.69 42 ILE B N 1
ATOM 6830 C CA . ILE B 1 42 ? 3.879 41.125 37.562 1 88.69 42 ILE B CA 1
ATOM 6831 C C . ILE B 1 42 ? 4.688 39.812 37.688 1 88.69 42 ILE B C 1
ATOM 6833 O O . ILE B 1 42 ? 5.84 39.844 38.125 1 88.69 42 ILE B O 1
ATOM 6837 N N . ASN B 1 43 ? 3.994 38.719 37.469 1 87.81 43 ASN B N 1
ATOM 6838 C CA . ASN B 1 43 ? 4.742 37.469 37.312 1 87.81 43 ASN B CA 1
ATOM 6839 C C . ASN B 1 43 ? 5.523 37.438 36 1 87.81 43 ASN B C 1
ATOM 6841 O O . ASN B 1 43 ? 4.93 37.344 34.938 1 87.81 43 ASN B O 1
ATOM 6845 N N . LYS B 1 44 ? 6.777 37.469 36.062 1 87.62 44 LYS B N 1
ATOM 6846 C CA . LYS B 1 44 ? 7.648 37.562 34.906 1 87.62 44 LYS B CA 1
ATOM 6847 C C . LYS B 1 44 ? 7.484 36.312 34.031 1 87.62 44 LYS B C 1
ATOM 6849 O O . LYS B 1 44 ? 7.789 36.375 32.812 1 87.62 44 LYS B O 1
ATOM 6854 N N . SER B 1 45 ? 7.008 35.188 34.594 1 86.38 45 SER B N 1
ATOM 6855 C CA . SER B 1 45 ? 6.871 33.969 33.844 1 86.38 45 SER B CA 1
ATOM 6856 C C . SER B 1 45 ? 5.41 33.656 33.531 1 86.38 45 SER B C 1
ATOM 6858 O O . SER B 1 45 ? 5.039 32.5 33.344 1 86.38 45 SER B O 1
ATOM 6860 N N . CYS B 1 46 ? 4.688 34.75 33.5 1 84.5 46 CYS B N 1
ATOM 6861 C CA . CYS B 1 46 ? 3.273 34.562 33.188 1 84.5 46 CYS B CA 1
ATOM 6862 C C . CYS B 1 46 ? 3.09 34.062 31.75 1 84.5 46 CYS B C 1
ATOM 6864 O O . CYS B 1 46 ? 3.953 34.281 30.906 1 84.5 46 CYS B O 1
ATOM 6866 N N . LYS B 1 47 ? 2.115 33.188 31.531 1 81.69 47 LYS B N 1
ATOM 6867 C CA . LYS B 1 47 ? 1.843 32.594 30.219 1 81.69 47 LYS B CA 1
ATOM 6868 C C . LYS B 1 47 ? 0.512 33.094 29.656 1 81.69 47 LYS B C 1
ATOM 6870 O O . LYS B 1 47 ? -0.411 33.406 30.422 1 81.69 47 LYS B O 1
ATOM 6875 N N . ASP B 1 48 ? 0.583 33.219 28.391 1 74.38 48 ASP B N 1
ATOM 6876 C CA . ASP B 1 48 ? -0.655 33.625 27.734 1 74.38 48 ASP B CA 1
ATOM 6877 C C . ASP B 1 48 ? -1.642 32.469 27.641 1 74.38 48 ASP B C 1
ATOM 6879 O O . ASP B 1 48 ? -1.401 31.406 28.203 1 74.38 48 ASP B O 1
ATOM 6883 N N . SER B 1 49 ? -2.74 32.75 27.031 1 62.62 49 SER B N 1
ATOM 6884 C CA . SER B 1 49 ? -3.824 31.766 26.953 1 62.62 49 SER B CA 1
ATOM 6885 C C . SER B 1 49 ? -3.406 30.547 26.141 1 62.62 49 SER B C 1
ATOM 6887 O O . SER B 1 49 ? -4.016 29.484 26.25 1 62.62 49 SER B O 1
ATOM 6889 N N . LEU B 1 50 ? -2.266 30.719 25.422 1 65.19 50 LEU B N 1
ATOM 6890 C CA . LEU B 1 50 ? -1.763 29.609 24.625 1 65.19 50 LEU B CA 1
ATOM 6891 C C . LEU B 1 50 ? -0.663 28.859 25.375 1 65.19 50 LEU B C 1
ATOM 6893 O O . LEU B 1 50 ? -0.118 27.875 24.875 1 65.19 50 LEU B O 1
ATOM 6897 N N . GLY B 1 51 ? -0.456 29.438 26.516 1 71.38 51 GLY B N 1
ATOM 6898 C CA . GLY B 1 51 ? 0.592 28.828 27.312 1 71.38 51 GLY B CA 1
ATOM 6899 C C . GLY B 1 51 ? 1.983 29.297 26.938 1 71.38 51 GLY B C 1
ATOM 6900 O O . GLY B 1 51 ? 2.975 28.625 27.234 1 71.38 51 GLY B O 1
ATOM 6901 N N . ARG B 1 52 ? 2.004 30.375 26.25 1 84.19 52 ARG B N 1
ATOM 6902 C CA . ARG B 1 52 ? 3.305 30.906 25.859 1 84.19 52 ARG B CA 1
ATOM 6903 C C . ARG B 1 52 ? 3.812 31.922 26.875 1 84.19 52 ARG B C 1
ATOM 6905 O O . ARG B 1 52 ? 3.059 32.781 27.328 1 84.19 52 ARG B O 1
ATOM 6912 N N . SER B 1 53 ? 4.965 31.75 27.172 1 86.94 53 SER B N 1
ATOM 6913 C CA . SER B 1 53 ? 5.625 32.719 28.031 1 86.94 53 SER B CA 1
ATOM 6914 C C . SER B 1 53 ? 6.141 33.906 27.234 1 86.94 53 SER B C 1
ATOM 6916 O O . SER B 1 53 ? 6.168 33.875 26 1 86.94 53 SER B O 1
ATOM 6918 N N . ALA B 1 54 ? 6.453 35 27.938 1 89.5 54 ALA B N 1
ATOM 6919 C CA . ALA B 1 54 ? 7.016 36.156 27.297 1 89.5 54 ALA B CA 1
ATOM 6920 C C . ALA B 1 54 ? 8.266 35.812 26.484 1 89.5 54 ALA B C 1
ATOM 6922 O O . ALA B 1 54 ? 8.469 36.344 25.391 1 89.5 54 ALA B O 1
ATOM 6923 N N . LEU B 1 55 ? 9 34.906 27.016 1 91.38 55 LEU B N 1
ATOM 6924 C CA . LEU B 1 55 ? 10.219 34.469 26.344 1 91.38 55 LEU B CA 1
ATOM 6925 C C . LEU B 1 55 ? 9.898 33.75 25.031 1 91.38 55 LEU B C 1
ATOM 6927 O O . LEU B 1 55 ? 10.539 34 24.016 1 91.38 55 LEU B O 1
ATOM 6931 N N . VAL B 1 56 ? 8.922 32.875 25.062 1 89.56 56 VAL B N 1
ATOM 6932 C CA . VAL B 1 56 ? 8.523 32.125 23.891 1 89.56 56 VAL B CA 1
ATOM 6933 C C . VAL B 1 56 ? 7.98 33.062 22.828 1 89.56 56 VAL B C 1
ATOM 6935 O O . VAL B 1 56 ? 8.273 32.906 21.641 1 89.56 56 VAL B O 1
ATOM 6938 N N . ILE B 1 57 ? 7.242 34.094 23.219 1 86.56 57 ILE B N 1
ATOM 6939 C CA . ILE B 1 57 ? 6.688 35.062 22.297 1 86.56 57 ILE B CA 1
ATOM 6940 C C . ILE B 1 57 ? 7.816 35.844 21.625 1 86.56 57 ILE B C 1
ATOM 6942 O O . ILE B 1 57 ? 7.793 36.094 20.422 1 86.56 57 ILE B O 1
ATOM 6946 N N . ALA B 1 58 ? 8.734 36.219 22.422 1 88.31 58 ALA B N 1
ATOM 6947 C CA . ALA B 1 58 ? 9.891 36.969 21.906 1 88.31 58 ALA B CA 1
ATOM 6948 C C . ALA B 1 58 ? 10.68 36.125 20.906 1 88.31 58 ALA B C 1
ATOM 6950 O O . ALA B 1 58 ? 11.188 36.656 19.922 1 88.31 58 ALA B O 1
ATOM 6951 N N . ILE B 1 59 ? 10.781 34.875 21.188 1 89.88 59 ILE B N 1
ATOM 6952 C CA . ILE B 1 59 ? 11.508 33.938 20.312 1 89.88 59 ILE B CA 1
ATOM 6953 C C . ILE B 1 59 ? 10.758 33.781 19 1 89.88 59 ILE B C 1
ATOM 6955 O O . ILE B 1 59 ? 11.359 33.812 17.922 1 89.88 59 ILE B O 1
ATOM 6959 N N . GLU B 1 60 ? 9.477 33.625 19.062 1 83.75 60 GLU B N 1
ATOM 6960 C CA . GLU B 1 60 ? 8.656 33.469 17.859 1 83.75 60 GLU B CA 1
ATOM 6961 C C . GLU B 1 60 ? 8.734 34.688 16.953 1 83.75 60 GLU B C 1
ATOM 6963 O O . GLU B 1 60 ? 8.656 34.562 15.734 1 83.75 60 GLU B O 1
ATOM 6968 N N . ASN B 1 61 ? 8.906 35.812 17.609 1 82.44 61 ASN B N 1
ATOM 6969 C CA . ASN B 1 61 ? 9 37.062 16.859 1 82.44 61 ASN B CA 1
ATOM 6970 C C . ASN B 1 61 ? 10.438 37.375 16.469 1 82.44 61 ASN B C 1
ATOM 6972 O O . ASN B 1 61 ? 10.695 38.375 15.789 1 82.44 61 ASN B O 1
ATOM 6976 N N . GLU B 1 62 ? 11.359 36.625 16.875 1 87.06 62 GLU B N 1
ATOM 6977 C CA . GLU B 1 62 ? 12.781 36.75 16.578 1 87.06 62 GLU B CA 1
ATOM 6978 C C . GLU B 1 62 ? 13.312 38.125 16.984 1 87.06 62 GLU B C 1
ATOM 6980 O O . GLU B 1 62 ? 13.977 38.781 16.203 1 87.06 62 GLU B O 1
ATOM 6985 N N . ASN B 1 63 ? 12.82 38.562 18.094 1 87.25 63 ASN B N 1
ATOM 6986 C CA . ASN B 1 63 ? 13.32 39.812 18.656 1 87.25 63 ASN B CA 1
ATOM 6987 C C . ASN B 1 63 ? 14.477 39.562 19.625 1 87.25 63 ASN B C 1
ATOM 6989 O O . ASN B 1 63 ? 14.25 39.281 20.812 1 87.25 63 ASN B O 1
ATOM 6993 N N . GLY B 1 64 ? 15.672 39.719 19.219 1 86.94 64 GLY B N 1
ATOM 6994 C CA . GLY B 1 64 ? 16.875 39.406 19.969 1 86.94 64 GLY B CA 1
ATOM 6995 C C . GLY B 1 64 ? 17.031 40.25 21.219 1 86.94 64 GLY B C 1
ATOM 6996 O O . GLY B 1 64 ? 17.453 39.75 22.266 1 86.94 64 GLY B O 1
ATOM 6997 N N . GLU B 1 65 ? 16.672 41.5 21.109 1 87.69 65 GLU B N 1
ATOM 6998 C CA . GLU B 1 65 ? 16.828 42.406 22.25 1 87.69 65 GLU B CA 1
ATOM 6999 C C . GLU B 1 65 ? 15.891 42 23.391 1 87.69 65 GLU B C 1
ATOM 7001 O O . GLU B 1 65 ? 16.281 42.031 24.562 1 87.69 65 GLU B O 1
ATOM 7006 N N . LEU B 1 66 ? 14.719 41.688 23.047 1 91.06 66 LEU B N 1
ATOM 7007 C CA . LEU B 1 66 ? 13.742 41.25 24.047 1 91.06 66 LEU B CA 1
ATOM 7008 C C . LEU B 1 66 ? 14.172 39.938 24.703 1 91.06 66 LEU B C 1
ATOM 7010 O O . LEU B 1 66 ? 14.008 39.75 25.906 1 91.06 66 LEU B O 1
ATOM 7014 N N . VAL B 1 67 ? 14.727 39 23.906 1 92.94 67 VAL B N 1
ATOM 7015 C CA . VAL B 1 67 ? 15.18 37.688 24.422 1 92.94 67 VAL B CA 1
ATOM 7016 C C . VAL B 1 67 ? 16.297 37.906 25.438 1 92.94 67 VAL B C 1
ATOM 7018 O O . VAL B 1 67 ? 16.281 37.312 26.516 1 92.94 67 VAL B O 1
ATOM 7021 N N . GLU B 1 68 ? 17.172 38.781 25.094 1 90.75 68 GLU B N 1
ATOM 7022 C CA . GLU B 1 68 ? 18.281 39.062 25.984 1 90.75 68 GLU B CA 1
ATOM 7023 C C . GLU B 1 68 ? 17.812 39.688 27.297 1 90.75 68 GLU B C 1
ATOM 7025 O O . GLU B 1 68 ? 18.281 39.312 28.375 1 90.75 68 GLU B O 1
ATOM 7030 N N . SER B 1 69 ? 16.859 40.625 27.203 1 91.5 69 SER B N 1
ATOM 7031 C CA . SER B 1 69 ? 16.328 41.312 28.375 1 91.5 69 SER B CA 1
ATOM 7032 C C . SER B 1 69 ? 15.578 40.344 29.281 1 91.5 69 SER B C 1
ATOM 7034 O O . SER B 1 69 ? 15.68 40.438 30.516 1 91.5 69 SER B O 1
ATOM 7036 N N . LEU B 1 70 ? 14.875 39.5 28.672 1 93.81 70 LEU B N 1
ATOM 7037 C CA . LEU B 1 70 ? 14.078 38.531 29.438 1 93.81 70 LEU B CA 1
ATOM 7038 C C . LEU B 1 70 ? 14.969 37.5 30.125 1 93.81 70 LEU B C 1
ATOM 7040 O O . LEU B 1 70 ? 14.688 37.062 31.234 1 93.81 70 LEU B O 1
ATOM 7044 N N . LEU B 1 71 ? 16.016 37.094 29.469 1 92.25 71 LEU B N 1
ATOM 7045 C CA . LEU B 1 71 ? 16.969 36.156 30.062 1 92.25 71 LEU B CA 1
ATOM 7046 C C . LEU B 1 71 ? 17.703 36.781 31.234 1 92.25 71 LEU B C 1
ATOM 7048 O O . LEU B 1 71 ? 17.953 36.125 32.25 1 92.25 71 LEU B O 1
ATOM 7052 N N . ALA B 1 72 ? 18.016 38.062 31.047 1 88.44 72 ALA B N 1
ATOM 7053 C CA . ALA B 1 72 ? 18.703 38.781 32.125 1 88.44 72 ALA B CA 1
ATOM 7054 C C . ALA B 1 72 ? 17.812 38.938 33.344 1 88.44 72 ALA B C 1
ATOM 7056 O O . ALA B 1 72 ? 18.297 38.969 34.469 1 88.44 72 ALA B O 1
ATOM 7057 N N . ALA B 1 73 ? 16.484 38.938 33.125 1 90.56 73 ALA B N 1
ATOM 7058 C CA . ALA B 1 73 ? 15.531 39.062 34.219 1 90.56 73 ALA B CA 1
ATOM 7059 C C . ALA B 1 73 ? 15.234 37.719 34.875 1 90.56 73 ALA B C 1
ATOM 7061 O O . ALA B 1 73 ? 14.406 37.625 35.781 1 90.56 73 ALA B O 1
ATOM 7062 N N . ASP B 1 74 ? 15.789 36.656 34.406 1 86.5 74 ASP B N 1
ATOM 7063 C CA . ASP B 1 74 ? 15.742 35.281 34.969 1 86.5 74 ASP B CA 1
ATOM 7064 C C . ASP B 1 74 ? 14.328 34.719 34.906 1 86.5 74 ASP B C 1
ATOM 7066 O O . ASP B 1 74 ? 13.805 34.25 35.906 1 86.5 74 ASP B O 1
ATOM 7070 N N . VAL B 1 75 ? 13.797 34.875 33.75 1 89.06 75 VAL B N 1
ATOM 7071 C CA . VAL B 1 75 ? 12.5 34.25 33.531 1 89.06 75 VAL B CA 1
ATOM 7072 C C . VAL B 1 75 ? 12.664 32.719 33.469 1 89.06 75 VAL B C 1
ATOM 7074 O O . VAL B 1 75 ? 13.75 32.219 33.156 1 89.06 75 VAL B O 1
ATOM 7077 N N . GLU B 1 76 ? 11.641 32 33.812 1 86.31 76 GLU B N 1
ATOM 7078 C CA . GLU B 1 76 ? 11.688 30.547 33.719 1 86.31 76 GLU B CA 1
ATOM 7079 C C . GLU B 1 76 ? 11.828 30.094 32.281 1 86.31 76 GLU B C 1
ATOM 7081 O O . GLU B 1 76 ? 11.023 30.469 31.422 1 86.31 76 GLU B O 1
ATOM 7086 N N . LEU B 1 77 ? 12.797 29.312 31.938 1 86.31 77 LEU B N 1
ATOM 7087 C CA . LEU B 1 77 ? 13.109 28.906 30.578 1 86.31 77 LEU B CA 1
ATOM 7088 C C . LEU B 1 77 ? 12.18 27.797 30.109 1 86.31 77 LEU B C 1
ATOM 7090 O O . LEU B 1 77 ? 11.719 27.812 28.953 1 86.31 77 LEU B O 1
ATOM 7094 N N . GLU B 1 78 ? 11.734 26.797 30.875 1 82.44 78 GLU B N 1
ATOM 7095 C CA . GLU B 1 78 ? 10.898 25.641 30.547 1 82.44 78 GLU B CA 1
ATOM 7096 C C . GLU B 1 78 ? 11.234 25.078 29.172 1 82.44 78 GLU B C 1
ATOM 7098 O O . GLU B 1 78 ? 12.367 24.672 28.922 1 82.44 78 GLU B O 1
ATOM 7103 N N . ASP B 1 79 ? 10.344 25.188 28.141 1 87.19 79 ASP B N 1
ATOM 7104 C CA . ASP B 1 79 ? 10.555 24.625 26.812 1 87.19 79 ASP B CA 1
ATOM 7105 C C . ASP B 1 79 ? 10.969 25.703 25.812 1 87.19 79 ASP B C 1
ATOM 7107 O O . ASP B 1 79 ? 10.766 25.547 24.594 1 87.19 79 ASP B O 1
ATOM 7111 N N . ALA B 1 80 ? 11.523 26.766 26.281 1 89.38 80 ALA B N 1
ATOM 7112 C CA . ALA B 1 80 ? 11.922 27.891 25.438 1 89.38 80 ALA B CA 1
ATOM 7113 C C . ALA B 1 80 ? 13 27.469 24.438 1 89.38 80 ALA B C 1
ATOM 7115 O O . ALA B 1 80 ? 13.023 27.938 23.297 1 89.38 80 ALA B O 1
ATOM 7116 N N . LEU B 1 81 ? 13.875 26.531 24.906 1 90.5 81 LEU B N 1
ATOM 7117 C CA . LEU B 1 81 ? 14.93 26.062 24.016 1 90.5 81 LEU B CA 1
ATOM 7118 C C . LEU B 1 81 ? 14.352 25.328 22.812 1 90.5 81 LEU B C 1
ATOM 7120 O O . LEU B 1 81 ? 14.797 25.516 21.688 1 90.5 81 LEU B O 1
ATOM 7124 N N . LEU B 1 82 ? 13.383 24.547 23.062 1 91.44 82 LEU B N 1
ATOM 7125 C CA . LEU B 1 82 ? 12.75 23.797 22 1 91.44 82 LEU B CA 1
ATOM 7126 C C . LEU B 1 82 ? 12.047 24.719 21.016 1 91.44 82 LEU B C 1
ATOM 7128 O O . LEU B 1 82 ? 12.086 24.5 19.797 1 91.44 82 LEU B O 1
ATOM 7132 N N . TYR B 1 83 ? 11.445 25.75 21.531 1 89.88 83 TYR B N 1
ATOM 7133 C CA . TYR B 1 83 ? 10.797 26.719 20.656 1 89.88 83 TYR B CA 1
ATOM 7134 C C . TYR B 1 83 ? 11.828 27.453 19.797 1 89.88 83 TYR B C 1
ATOM 7136 O O . TYR B 1 83 ? 11.586 27.719 18.625 1 89.88 83 TYR B O 1
ATOM 7144 N N . ALA B 1 84 ? 12.906 27.812 20.391 1 92 84 ALA B N 1
ATOM 7145 C CA . ALA B 1 84 ? 13.969 28.5 19.672 1 92 84 ALA B CA 1
ATOM 7146 C C . ALA B 1 84 ? 14.5 27.625 18.531 1 92 84 ALA B C 1
ATOM 7148 O O . ALA B 1 84 ? 14.789 28.125 17.438 1 92 84 ALA B O 1
ATOM 7149 N N . ILE B 1 85 ? 14.625 26.375 18.844 1 92.62 85 ILE B N 1
ATOM 7150 C CA . ILE B 1 85 ? 15.109 25.438 17.844 1 92.62 85 ILE B CA 1
ATOM 7151 C C . ILE B 1 85 ? 14.078 25.297 16.719 1 92.62 85 ILE B C 1
ATOM 7153 O O . ILE B 1 85 ? 14.43 25.312 15.547 1 92.62 85 ILE B O 1
ATOM 7157 N N . ARG B 1 86 ? 12.891 25.188 17.109 1 90.12 86 ARG B N 1
ATOM 7158 C CA . ARG B 1 86 ? 11.82 25.016 16.141 1 90.12 86 ARG B CA 1
ATOM 7159 C C . ARG B 1 86 ? 11.742 26.219 15.195 1 90.12 86 ARG B C 1
ATOM 7161 O O . ARG B 1 86 ? 11.492 26.047 14 1 90.12 86 ARG B O 1
ATOM 7168 N N . GLU B 1 87 ? 11.969 27.422 15.727 1 86.69 87 GLU B N 1
ATOM 7169 C CA . GLU B 1 87 ? 11.914 28.641 14.922 1 86.69 87 GLU B CA 1
ATOM 7170 C C . GLU B 1 87 ? 13.227 28.875 14.18 1 86.69 87 GLU B C 1
ATOM 7172 O O . GLU B 1 87 ? 13.344 29.812 13.383 1 86.69 87 GLU B O 1
ATOM 7177 N N . GLU B 1 88 ? 14.18 27.969 14.359 1 88.88 88 GLU B N 1
ATOM 7178 C CA . GLU B 1 88 ? 15.5 28.062 13.75 1 88.88 88 GLU B CA 1
ATOM 7179 C C . GLU B 1 88 ? 16.156 29.406 14.055 1 88.88 88 GLU B C 1
ATOM 7181 O O . GLU B 1 88 ? 16.766 30.031 13.172 1 88.88 88 GLU B O 1
ATOM 7186 N N . TYR B 1 89 ? 15.781 29.953 15.195 1 89.62 89 TYR B N 1
ATOM 7187 C CA . TYR B 1 89 ? 16.406 31.172 15.664 1 89.62 89 TYR B CA 1
ATOM 7188 C C . TYR B 1 89 ? 17.734 30.891 16.344 1 89.62 89 TYR B C 1
ATOM 7190 O O . TYR B 1 89 ? 17.797 30.766 17.578 1 89.62 89 TYR B O 1
ATOM 7198 N N . VAL B 1 90 ? 18.828 30.891 15.625 1 90.94 90 VAL B N 1
ATOM 7199 C CA . VAL B 1 90 ? 20.156 30.422 16.047 1 90.94 90 VAL B CA 1
ATOM 7200 C C . VAL B 1 90 ? 20.656 31.281 17.203 1 90.94 90 VAL B C 1
ATOM 7202 O O . VAL B 1 90 ? 21.188 30.75 18.188 1 90.94 90 VAL B O 1
ATOM 7205 N N . GLU B 1 91 ? 20.406 32.531 17.109 1 89.94 91 GLU B N 1
ATOM 7206 C CA . GLU B 1 91 ? 20.891 33.469 18.141 1 89.94 91 GLU B CA 1
ATOM 7207 C C . GLU B 1 91 ? 20.219 33.188 19.484 1 89.94 91 GLU B C 1
ATOM 7209 O O . GLU B 1 91 ? 20.891 33.188 20.531 1 89.94 91 GLU B O 1
ATOM 7214 N N . ALA B 1 92 ? 18.922 33 19.406 1 92.62 92 ALA B N 1
ATOM 7215 C CA . ALA B 1 92 ? 18.188 32.688 20.625 1 92.62 92 ALA B CA 1
ATOM 7216 C C . ALA B 1 92 ? 18.641 31.391 21.25 1 92.62 92 ALA B C 1
ATOM 7218 O O . ALA B 1 92 ? 18.719 31.266 22.469 1 92.62 92 ALA B O 1
ATOM 7219 N N . VAL B 1 93 ? 19 30.359 20.453 1 93.25 93 VAL B N 1
ATOM 7220 C CA . VAL B 1 93 ? 19.469 29.078 20.938 1 93.25 93 VAL B CA 1
ATOM 7221 C C . VAL 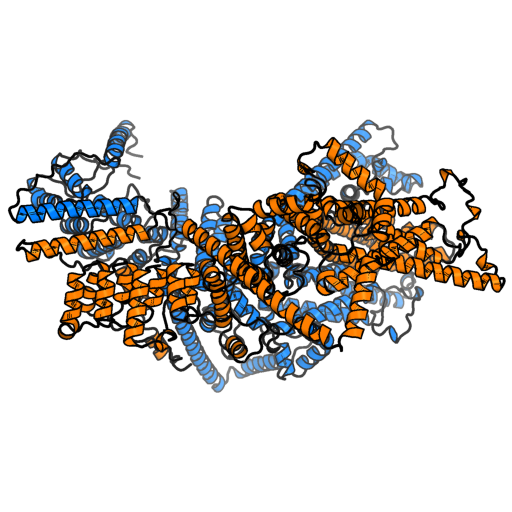B 1 93 ? 20.797 29.25 21.672 1 93.25 93 VAL B C 1
ATOM 7223 O O . VAL B 1 93 ? 20.984 28.719 22.766 1 93.25 93 VAL B O 1
ATOM 7226 N N . GLU B 1 94 ? 21.625 30.031 21.078 1 91.25 94 GLU B N 1
ATOM 7227 C CA . GLU B 1 94 ? 22.922 30.281 21.688 1 91.25 94 GLU B CA 1
ATOM 7228 C C . GLU B 1 94 ? 22.781 31.016 23.016 1 91.25 94 GLU B C 1
ATOM 7230 O O . GLU B 1 94 ? 23.438 30.656 24 1 91.25 94 GLU B O 1
ATOM 7235 N N . MET B 1 95 ? 21.891 32.031 23.047 1 92.56 95 MET B N 1
ATOM 7236 C CA . MET B 1 95 ? 21.688 32.812 24.25 1 92.56 95 MET B CA 1
ATOM 7237 C C . MET B 1 95 ? 21.125 31.953 25.391 1 92.56 95 MET B C 1
ATOM 7239 O O . MET B 1 95 ? 21.562 32.062 26.531 1 92.56 95 MET B O 1
ATOM 7243 N N . ILE B 1 96 ? 20.188 31.094 25.062 1 92.31 96 ILE B N 1
ATOM 7244 C CA . ILE B 1 96 ? 19.531 30.266 26.062 1 92.31 96 ILE B CA 1
ATOM 7245 C C . ILE B 1 96 ? 20.516 29.219 26.578 1 92.31 96 ILE B C 1
ATOM 7247 O O . ILE B 1 96 ? 20.594 28.984 27.797 1 92.31 96 ILE B O 1
ATOM 7251 N N . LEU B 1 97 ? 21.266 28.594 25.688 1 90.12 97 LEU B N 1
ATOM 7252 C CA . LEU B 1 97 ? 22.234 27.578 26.078 1 90.12 97 LEU B CA 1
ATOM 7253 C C . LEU B 1 97 ? 23.312 28.172 26.984 1 90.12 97 LEU B C 1
ATOM 7255 O O . LEU B 1 97 ? 23.734 27.547 27.953 1 90.12 97 LEU B O 1
ATOM 7259 N N . THR B 1 98 ? 23.797 29.359 26.594 1 87.25 98 THR B N 1
ATOM 7260 C CA . THR B 1 98 ? 24.812 30.047 27.391 1 87.25 98 THR B CA 1
ATOM 7261 C C . THR B 1 98 ? 24.266 30.391 28.766 1 87.25 98 THR B C 1
ATOM 7263 O O . THR B 1 98 ? 24.953 30.234 29.781 1 87.25 98 THR B O 1
ATOM 7266 N N . HIS B 1 99 ? 23.016 30.906 28.766 1 88.94 99 HIS B N 1
ATOM 7267 C CA . HIS B 1 99 ? 22.375 31.25 30.016 1 88.94 99 HIS B CA 1
ATOM 7268 C C . HIS B 1 99 ? 22.188 30.016 30.906 1 88.94 99 HIS B C 1
ATOM 7270 O O . HIS B 1 99 ? 22.375 30.078 32.125 1 88.94 99 HIS B O 1
ATOM 7276 N N . GLN B 1 100 ? 21.781 28.906 30.359 1 87 100 GLN B N 1
ATOM 7277 C CA . GLN B 1 100 ? 21.594 27.656 31.078 1 87 100 GLN B CA 1
ATOM 7278 C C . GLN B 1 100 ? 22.906 27.156 31.672 1 87 100 GLN B C 1
ATOM 7280 O O . GLN B 1 100 ? 22.938 26.625 32.781 1 87 100 GLN B O 1
ATOM 7285 N N . LEU B 1 101 ? 23.906 27.25 30.906 1 84.12 101 LEU B N 1
ATOM 7286 C CA . LEU B 1 101 ? 25.234 26.797 31.344 1 84.12 101 LEU B CA 1
ATOM 7287 C C . LEU B 1 101 ? 25.719 27.641 32.531 1 84.12 101 LEU B C 1
ATOM 7289 O O . LEU B 1 101 ? 26.328 27.109 33.469 1 84.12 101 LEU B O 1
ATOM 7293 N N . GLN B 1 102 ? 25.453 28.891 32.469 1 83.56 102 GLN B N 1
ATOM 7294 C CA . GLN B 1 102 ? 25.891 29.812 33.531 1 83.56 102 GLN B CA 1
ATOM 7295 C C . GLN B 1 102 ? 25.078 29.594 34.812 1 83.56 102 GLN B C 1
ATOM 7297 O O . GLN B 1 102 ? 25.625 29.641 35.906 1 83.56 102 GLN B O 1
ATOM 7302 N N . LYS B 1 103 ? 23.797 29.297 34.594 1 83.25 103 LYS B N 1
ATOM 7303 C CA . LYS B 1 103 ? 22.922 29.188 35.75 1 83.25 103 LYS B CA 1
ATOM 7304 C C . LYS B 1 103 ? 22.969 27.797 36.344 1 83.25 103 LYS B C 1
ATOM 7306 O O . LYS B 1 103 ? 22.984 27.641 37.594 1 83.25 103 LYS B O 1
ATOM 7311 N N . TYR B 1 104 ? 22.781 26.719 35.594 1 80.62 104 TYR B N 1
ATOM 7312 C CA . TYR B 1 104 ? 22.594 25.375 36.125 1 80.62 104 TYR B CA 1
ATOM 7313 C C . TYR B 1 104 ? 23.844 24.516 35.906 1 80.62 104 TYR B C 1
ATOM 7315 O O . TYR B 1 104 ? 23.984 23.438 36.5 1 80.62 104 TYR B O 1
ATOM 7323 N N . GLY B 1 105 ? 24.688 24.906 35.188 1 74.94 105 GLY B N 1
ATOM 7324 C CA . GLY B 1 105 ? 25.891 24.125 34.938 1 74.94 105 GLY B CA 1
ATOM 7325 C C . GLY B 1 105 ? 25.688 23.094 33.812 1 74.94 105 GLY B C 1
ATOM 7326 O O . GLY B 1 105 ? 24.672 23.125 33.125 1 74.94 105 GLY B O 1
ATOM 7327 N N . GLU B 1 106 ? 26.609 22.188 33.594 1 69.56 106 GLU B N 1
ATOM 7328 C CA . GLU B 1 106 ? 26.641 21.25 32.5 1 69.56 106 GLU B CA 1
ATOM 7329 C C . GLU B 1 106 ? 25.625 20.125 32.688 1 69.56 106 GLU B C 1
ATOM 7331 O O . GLU B 1 106 ? 25.125 19.562 31.719 1 69.56 106 GLU B O 1
ATOM 7336 N N . ASP B 1 107 ? 25.188 19.891 33.844 1 63.31 107 ASP B N 1
ATOM 7337 C CA . ASP B 1 107 ? 24.328 18.75 34.156 1 63.31 107 ASP B CA 1
ATOM 7338 C C . ASP B 1 107 ? 22.875 19.062 33.781 1 63.31 107 ASP B C 1
ATOM 7340 O O . ASP B 1 107 ? 22.062 18.141 33.656 1 63.31 107 ASP B O 1
ATOM 7344 N N . TYR B 1 108 ? 22.484 20.266 33.656 1 62.5 108 TYR B N 1
ATOM 7345 C CA . TYR B 1 108 ? 21.109 20.688 33.438 1 62.5 108 TYR B CA 1
ATOM 7346 C C . TYR B 1 108 ? 20.688 20.422 31.984 1 62.5 108 TYR B C 1
ATOM 7348 O O . TYR B 1 108 ? 19.484 20.359 31.688 1 62.5 108 TYR B O 1
ATOM 7356 N N . LEU B 1 109 ? 21.672 20.141 31.234 1 60.56 109 LEU B N 1
ATOM 7357 C CA . LEU B 1 109 ? 21.375 20.031 29.812 1 60.56 109 LEU B CA 1
ATOM 7358 C C . LEU B 1 109 ? 20.484 18.828 29.531 1 60.56 109 LEU B C 1
ATOM 7360 O O . LEU B 1 109 ? 19.781 18.797 28.516 1 60.56 109 LEU B O 1
ATOM 7364 N N . GLN B 1 110 ? 20.359 17.906 30.547 1 62.12 110 GLN B N 1
ATOM 7365 C CA . GLN B 1 110 ? 19.625 16.688 30.25 1 62.12 110 GLN B CA 1
ATOM 7366 C C . GLN B 1 110 ? 18.312 16.625 31.031 1 62.12 110 GLN B C 1
ATOM 7368 O O . GLN B 1 110 ? 17.688 15.562 31.109 1 62.12 110 GLN B O 1
ATOM 7373 N N . THR B 1 111 ? 17.812 17.875 31.406 1 62.88 111 THR B N 1
ATOM 7374 C CA . THR B 1 111 ? 16.594 17.844 32.219 1 62.88 111 THR B CA 1
ATOM 7375 C C . THR B 1 111 ? 15.352 17.812 31.312 1 62.88 111 THR B C 1
ATOM 7377 O O . THR B 1 111 ? 15.297 18.516 30.297 1 62.88 111 THR B O 1
ATOM 7380 N N . GLU B 1 112 ? 14.461 16.844 31.688 1 64.94 112 GLU B N 1
ATOM 7381 C CA . GLU B 1 112 ? 13.211 16.656 30.953 1 64.94 112 GLU B CA 1
ATOM 7382 C C . GLU B 1 112 ? 12.141 17.625 31.422 1 64.94 112 GLU B C 1
ATOM 7384 O O . GLU B 1 112 ? 12.008 17.875 32.625 1 64.94 112 GLU B O 1
ATOM 7389 N N . PHE B 1 113 ? 11.695 18.516 30.484 1 67.69 113 PHE B N 1
ATOM 7390 C CA . PHE B 1 113 ? 10.594 19.406 30.812 1 67.69 113 PHE B CA 1
ATOM 7391 C C . PHE B 1 113 ? 9.297 18.922 30.172 1 67.69 113 PHE B C 1
ATOM 7393 O O . PHE B 1 113 ? 9.305 18.344 29.094 1 67.69 113 PHE B O 1
ATOM 7400 N N . GLU B 1 114 ? 8.273 18.906 30.969 1 67.12 114 GLU B N 1
ATOM 7401 C CA . GLU B 1 114 ? 6.953 18.594 30.422 1 67.12 114 GLU B CA 1
ATOM 7402 C C . GLU B 1 114 ? 6.402 19.766 29.625 1 67.12 114 GLU B C 1
ATOM 7404 O O . GLU B 1 114 ? 6.453 20.906 30.062 1 67.12 114 GLU B O 1
ATOM 7409 N N . SER B 1 115 ? 6.293 19.594 28.375 1 71.44 115 SER B N 1
ATOM 7410 C CA . SER B 1 115 ? 5.762 20.641 27.5 1 71.44 115 SER B CA 1
ATOM 7411 C C . SER B 1 115 ? 4.391 20.25 26.938 1 71.44 115 SER B C 1
ATOM 7413 O O . SER B 1 115 ? 4.062 19.062 26.859 1 71.44 115 SER B O 1
ATOM 7415 N N . ASN B 1 116 ? 3.596 21.266 26.781 1 68.06 116 ASN B N 1
ATOM 7416 C CA . ASN B 1 116 ? 2.289 21.047 26.172 1 68.06 116 ASN B CA 1
ATOM 7417 C C . ASN B 1 116 ? 2.404 20.859 24.656 1 68.06 116 ASN B C 1
ATOM 7419 O O . ASN B 1 116 ? 1.528 20.266 24.031 1 68.06 116 ASN B O 1
ATOM 7423 N N . THR B 1 117 ? 3.521 21.312 24.172 1 75.75 117 THR B N 1
ATOM 7424 C CA . THR B 1 117 ? 3.652 21.328 22.719 1 75.75 117 THR B CA 1
ATOM 7425 C C . THR B 1 117 ? 4.496 20.141 22.25 1 75.75 117 THR B C 1
ATOM 7427 O O . THR B 1 117 ? 4.215 19.547 21.203 1 75.75 117 THR B O 1
ATOM 7430 N N . PHE B 1 118 ? 5.477 19.828 23.031 1 84.25 118 PHE B N 1
ATOM 7431 C CA . PHE B 1 118 ? 6.398 18.781 22.609 1 84.25 118 PHE B CA 1
ATOM 7432 C C . PHE B 1 118 ? 6.258 17.547 23.5 1 84.25 118 PHE B C 1
ATOM 7434 O O . PHE B 1 118 ? 6.035 17.656 24.703 1 84.25 118 PHE B O 1
ATOM 7441 N N . THR B 1 119 ? 6.359 16.422 22.938 1 84.06 119 THR B N 1
ATOM 7442 C CA . THR B 1 119 ? 6.312 15.172 23.688 1 84.06 119 THR B CA 1
ATOM 7443 C C . THR B 1 119 ? 7.633 14.922 24.422 1 84.06 119 THR B C 1
ATOM 7445 O O . THR B 1 119 ? 8.648 15.531 24.078 1 84.06 119 THR B O 1
ATOM 7448 N N . LEU B 1 120 ? 7.578 14.125 25.406 1 81.5 120 LEU B N 1
ATOM 7449 C CA . LEU B 1 120 ? 8.734 13.875 26.25 1 81.5 120 LEU B CA 1
ATOM 7450 C C . LEU B 1 120 ? 9.875 13.25 25.453 1 81.5 120 LEU B C 1
ATOM 7452 O O . LEU B 1 120 ? 11.047 13.43 25.797 1 81.5 120 LEU B O 1
ATOM 7456 N N . ASP B 1 121 ? 9.594 12.68 24.359 1 86.44 121 ASP B N 1
ATOM 7457 C CA . ASP B 1 121 ? 10.617 12 23.578 1 86.44 121 ASP B CA 1
ATOM 7458 C C . ASP B 1 121 ? 11.398 12.992 22.719 1 86.44 121 ASP B C 1
ATOM 7460 O O . ASP B 1 121 ? 12.477 12.672 22.219 1 86.44 121 ASP B O 1
ATOM 7464 N N . ILE B 1 122 ? 10.938 14.203 22.594 1 90.5 122 ILE B N 1
ATOM 7465 C CA . ILE B 1 122 ? 11.586 15.211 21.75 1 90.5 122 ILE B CA 1
ATOM 7466 C C . ILE B 1 122 ? 12.602 15.992 22.578 1 90.5 122 ILE B C 1
ATOM 7468 O O . ILE B 1 122 ? 12.242 16.922 23.297 1 90.5 122 ILE B O 1
ATOM 7472 N N . THR B 1 123 ? 13.812 15.602 22.453 1 90 123 THR B N 1
ATOM 7473 C CA . THR B 1 123 ? 14.914 16.344 23.047 1 90 123 THR B CA 1
ATOM 7474 C C . THR B 1 123 ? 15.414 17.438 22.109 1 90 123 THR B C 1
ATOM 7476 O O . THR B 1 123 ? 15.078 17.438 20.922 1 90 123 THR B O 1
ATOM 7479 N N . PRO B 1 124 ? 16.141 18.422 22.625 1 90.81 124 PRO B N 1
ATOM 7480 C CA . PRO B 1 124 ? 16.625 19.516 21.766 1 90.81 124 PRO B CA 1
ATOM 7481 C C . PRO B 1 124 ? 17.406 19 20.562 1 90.81 124 PRO B C 1
ATOM 7483 O O . PRO B 1 124 ? 17.203 19.5 19.438 1 90.81 124 PRO B O 1
ATOM 7486 N N . ILE B 1 125 ? 18.172 17.969 20.734 1 93 125 ILE B N 1
ATOM 7487 C CA . ILE B 1 125 ? 18.969 17.469 19.625 1 93 125 ILE B CA 1
ATOM 7488 C C . ILE B 1 125 ? 18.078 16.734 18.625 1 93 125 ILE B C 1
ATOM 7490 O O . ILE B 1 125 ? 18.312 16.812 17.406 1 93 125 ILE B O 1
ATOM 7494 N N . ILE B 1 126 ? 17.078 16.062 19.125 1 94.38 126 ILE B N 1
ATOM 7495 C CA . ILE B 1 126 ? 16.156 15.359 18.25 1 94.38 126 ILE B CA 1
ATOM 7496 C C . ILE B 1 126 ? 15.359 16.375 17.422 1 94.38 126 ILE B C 1
ATOM 7498 O O . ILE B 1 126 ? 15.211 16.219 16.203 1 94.38 126 ILE B O 1
ATOM 7502 N N . LEU B 1 127 ? 14.914 17.391 18.031 1 93.75 127 LEU B N 1
ATOM 7503 C CA . LEU B 1 127 ? 14.164 18.422 17.328 1 93.75 127 LEU B CA 1
ATOM 7504 C C . LEU B 1 127 ? 15.047 19.125 16.297 1 93.75 127 LEU B C 1
ATOM 7506 O O . LEU B 1 127 ? 14.602 19.422 15.188 1 93.75 127 LEU B O 1
ATOM 7510 N N . ALA B 1 128 ? 16.25 19.422 16.703 1 94.38 128 ALA B N 1
ATOM 7511 C CA . ALA B 1 128 ? 17.188 20.047 15.789 1 94.38 128 ALA B CA 1
ATOM 7512 C C . ALA B 1 128 ? 17.438 19.156 14.57 1 94.38 128 ALA B C 1
ATOM 7514 O O . ALA B 1 128 ? 17.578 19.656 13.445 1 94.38 128 ALA B O 1
ATOM 7515 N N . GLY B 1 129 ? 17.5 17.891 14.82 1 94.62 129 GLY B N 1
ATOM 7516 C CA . GLY B 1 129 ? 17.656 16.938 13.734 1 94.62 129 GLY B CA 1
ATOM 7517 C C . GLY B 1 129 ? 16.469 16.906 12.789 1 94.62 129 GLY B C 1
ATOM 7518 O O . GLY B 1 129 ? 16.641 16.781 11.578 1 94.62 129 GLY B O 1
ATOM 7519 N N . HIS B 1 130 ? 15.344 17.078 13.406 1 94.5 130 HIS B N 1
ATOM 7520 C CA . HIS B 1 130 ? 14.133 17.094 12.586 1 94.5 130 HIS B CA 1
ATOM 7521 C C . HIS B 1 130 ? 14.133 18.281 11.633 1 94.5 130 HIS B C 1
ATOM 7523 O O . HIS B 1 130 ? 13.727 18.141 10.477 1 94.5 130 HIS B O 1
ATOM 7529 N N . ILE B 1 131 ? 14.57 19.375 12.094 1 91.62 131 ILE B N 1
ATOM 7530 C CA . ILE B 1 131 ? 14.586 20.609 11.312 1 91.62 131 ILE B CA 1
ATOM 7531 C C . ILE B 1 131 ? 15.805 20.625 10.391 1 91.62 131 ILE B C 1
ATOM 7533 O O . ILE B 1 131 ? 15.789 21.281 9.352 1 91.62 131 ILE B O 1
ATOM 7537 N N . ASP B 1 132 ? 16.844 19.828 10.664 1 93.38 132 ASP B N 1
ATOM 7538 C CA . ASP B 1 132 ? 18.078 19.688 9.898 1 93.38 132 ASP B CA 1
ATOM 7539 C C . ASP B 1 132 ? 18.812 21.031 9.766 1 93.38 132 ASP B C 1
ATOM 7541 O O . ASP B 1 132 ? 19.156 21.438 8.656 1 93.38 132 ASP B O 1
ATOM 7545 N N . ASN B 1 133 ? 18.875 21.844 10.883 1 89.88 133 ASN B N 1
ATOM 7546 C CA . ASN B 1 133 ? 19.672 23.078 10.914 1 89.88 133 ASN B CA 1
ATOM 7547 C C . ASN B 1 133 ? 21.109 22.797 11.344 1 89.88 133 ASN B C 1
ATOM 7549 O O . ASN B 1 133 ? 21.359 22.438 12.492 1 89.88 133 ASN B O 1
ATOM 7553 N N . TYR B 1 134 ? 22 23.016 10.438 1 91.25 134 TYR B N 1
ATOM 7554 C CA . TYR B 1 134 ? 23.391 22.656 10.617 1 91.25 134 TYR B CA 1
ATOM 7555 C C . TYR B 1 134 ? 24 23.359 11.828 1 91.25 134 TYR B C 1
ATOM 7557 O O . TYR B 1 134 ? 24.656 22.734 12.664 1 91.25 134 TYR B O 1
ATOM 7565 N N . GLU B 1 135 ? 23.766 24.656 12.008 1 90.88 135 GLU B N 1
ATOM 7566 C CA . GLU B 1 135 ? 24.375 25.453 13.055 1 90.88 135 GLU B CA 1
ATOM 7567 C C . GLU B 1 135 ? 23.875 25.047 14.438 1 90.88 135 GLU B C 1
ATOM 7569 O O . GLU B 1 135 ? 24.656 24.906 15.375 1 90.88 135 GLU B O 1
ATOM 7574 N N . ILE B 1 136 ? 22.578 24.859 14.523 1 93.94 136 ILE B N 1
ATOM 7575 C CA . ILE B 1 136 ? 21.984 24.5 15.805 1 93.94 136 ILE B CA 1
ATOM 7576 C C . ILE B 1 136 ? 22.453 23.109 16.219 1 93.94 136 ILE B C 1
ATOM 7578 O O . ILE B 1 136 ? 22.781 22.875 17.391 1 93.94 136 ILE B O 1
ATOM 7582 N N . ILE B 1 137 ? 22.562 22.188 15.305 1 94.81 137 ILE B N 1
ATOM 7583 C CA . ILE B 1 137 ? 23 20.828 15.594 1 94.81 137 ILE B CA 1
ATOM 7584 C C . ILE B 1 137 ? 24.453 20.859 16.078 1 94.81 137 ILE B C 1
ATOM 7586 O O . ILE B 1 137 ? 24.797 20.172 17.047 1 94.81 137 ILE B O 1
ATOM 7590 N N . LYS B 1 138 ? 25.25 21.641 15.398 1 92.94 138 LYS B N 1
ATOM 7591 C CA . LYS B 1 138 ? 26.656 21.75 15.781 1 92.94 138 LYS B CA 1
ATOM 7592 C C . LYS B 1 138 ? 26.797 22.281 17.203 1 92.94 138 LYS B C 1
ATOM 7594 O O . LYS B 1 138 ? 27.578 21.75 18 1 92.94 138 LYS B O 1
ATOM 7599 N N . MET B 1 139 ? 25.984 23.281 17.562 1 92.25 139 MET B N 1
ATOM 7600 C CA . MET B 1 139 ? 26.016 23.891 18.891 1 92.25 139 MET B CA 1
ATOM 7601 C C . MET B 1 139 ? 25.641 22.875 19.969 1 92.25 139 MET B C 1
ATOM 7603 O O . MET B 1 139 ? 26.266 22.812 21.016 1 92.25 139 MET B O 1
ATOM 7607 N N . LEU B 1 140 ? 24.688 22.094 19.703 1 92.62 140 LEU B N 1
ATOM 7608 C CA . LEU B 1 140 ? 24.203 21.109 20.672 1 92.62 140 LEU B CA 1
ATOM 7609 C C . LEU B 1 140 ? 25.188 19.953 20.812 1 92.62 140 LEU B C 1
ATOM 7611 O O . LEU B 1 140 ? 25.438 19.484 21.938 1 92.62 140 LEU B O 1
ATOM 7615 N N . LEU B 1 141 ? 25.75 19.516 19.719 1 92.81 141 LEU B N 1
ATOM 7616 C CA . LEU B 1 141 ? 26.719 18.422 19.75 1 92.81 141 LEU B CA 1
ATOM 7617 C C . LEU B 1 141 ? 27.969 18.844 20.531 1 92.81 141 LEU B C 1
ATOM 7619 O O . LEU B 1 141 ? 28.516 18.047 21.297 1 92.81 141 LEU B O 1
ATOM 7623 N N . ASP B 1 142 ? 28.391 20.078 20.312 1 88.12 142 ASP B N 1
ATOM 7624 C CA . ASP B 1 142 ? 29.578 20.594 21 1 88.12 142 ASP B CA 1
ATOM 7625 C C . ASP B 1 142 ? 29.344 20.656 22.5 1 88.12 142 ASP B C 1
ATOM 7627 O O . ASP B 1 142 ? 30.297 20.547 23.281 1 88.12 142 ASP B O 1
ATOM 7631 N N . ARG B 1 143 ? 28.141 20.766 22.922 1 88.06 143 ARG B N 1
ATOM 7632 C CA . ARG B 1 143 ? 27.828 20.875 24.344 1 88.06 143 ARG B CA 1
ATOM 7633 C C . ARG B 1 143 ? 27.516 19.516 24.938 1 88.06 143 ARG B C 1
ATOM 7635 O O . ARG B 1 143 ? 27.047 19.422 26.078 1 88.06 143 ARG B O 1
ATOM 7642 N N . GLY B 1 144 ? 27.547 18.406 24.125 1 86.06 144 GLY B N 1
ATOM 7643 C CA . GLY B 1 144 ? 27.5 17.062 24.672 1 86.06 144 GLY B CA 1
ATOM 7644 C C . GLY B 1 144 ? 26.188 16.344 24.406 1 86.06 144 GLY B C 1
ATOM 7645 O O . GLY B 1 144 ? 26 15.211 24.828 1 86.06 144 GLY B O 1
ATOM 7646 N N . TYR B 1 145 ? 25.281 17.016 23.734 1 89.56 145 TYR B N 1
ATOM 7647 C CA . TYR B 1 145 ? 24.031 16.328 23.406 1 89.56 145 TYR B CA 1
ATOM 7648 C C . TYR B 1 145 ? 24.281 15.188 22.438 1 89.56 145 TYR B C 1
ATOM 7650 O O . TYR B 1 145 ? 25.094 15.305 21.516 1 89.56 145 TYR B O 1
ATOM 7658 N N . ARG B 1 146 ? 23.625 14.008 22.734 1 89.81 146 ARG B N 1
ATOM 7659 C CA . ARG B 1 146 ? 23.734 12.852 21.859 1 89.81 146 ARG B CA 1
ATOM 7660 C C . ARG B 1 146 ? 22.406 12.125 21.734 1 89.81 146 ARG B C 1
ATOM 7662 O O . ARG B 1 146 ? 21.547 12.25 22.609 1 89.81 146 ARG B O 1
ATOM 7669 N N . ILE B 1 147 ? 22.234 11.5 20.641 1 92.06 147 ILE B N 1
ATOM 7670 C CA . ILE B 1 147 ? 21.047 10.672 20.438 1 92.06 147 ILE B CA 1
ATOM 7671 C C . ILE B 1 147 ? 21.422 9.195 20.547 1 92.06 147 ILE B C 1
ATOM 7673 O O . ILE B 1 147 ? 22.188 8.68 19.734 1 92.06 147 ILE B O 1
ATOM 7677 N N . PRO B 1 148 ? 20.891 8.547 21.531 1 87.88 148 PRO B N 1
ATOM 7678 C CA . PRO B 1 148 ? 21.172 7.113 21.625 1 87.88 148 PRO B CA 1
ATOM 7679 C C . PRO B 1 148 ? 20.484 6.305 20.531 1 87.88 148 PRO B C 1
ATOM 7681 O O . PRO B 1 148 ? 19.344 6.605 20.156 1 87.88 148 PRO B O 1
ATOM 7684 N N . ARG B 1 149 ? 21.188 5.344 19.984 1 89.25 149 ARG B N 1
ATOM 7685 C CA . ARG B 1 149 ? 20.594 4.473 18.969 1 89.25 149 ARG B CA 1
ATOM 7686 C C . ARG B 1 149 ? 19.438 3.66 19.547 1 89.25 149 ARG B C 1
ATOM 7688 O O . ARG B 1 149 ? 19.562 3.068 20.609 1 89.25 149 ARG B O 1
ATOM 7695 N N . PRO B 1 150 ? 18.297 3.75 18.875 1 91.44 150 PRO B N 1
ATOM 7696 C CA . PRO B 1 150 ? 17.156 2.977 19.375 1 91.44 150 PRO B CA 1
ATOM 7697 C C . PRO B 1 150 ? 17.406 1.47 19.344 1 91.44 150 PRO B C 1
ATOM 7699 O O . PRO B 1 150 ? 18.156 0.984 18.484 1 91.44 150 PRO B O 1
ATOM 7702 N N . HIS B 1 151 ? 16.781 0.781 20.266 1 88.19 151 HIS B N 1
ATOM 7703 C CA . HIS B 1 151 ? 16.906 -0.669 20.344 1 88.19 151 HIS B CA 1
ATOM 7704 C C . HIS B 1 151 ? 16.109 -1.355 19.25 1 88.19 151 HIS B C 1
ATOM 7706 O O . HIS B 1 151 ? 15.164 -0.774 18.703 1 88.19 151 HIS B O 1
ATOM 7712 N N . ASP B 1 152 ? 16.594 -2.566 18.969 1 86.56 152 ASP B N 1
ATOM 7713 C CA . ASP B 1 152 ? 15.914 -3.342 17.938 1 86.56 152 ASP B CA 1
ATOM 7714 C C . ASP B 1 152 ? 14.492 -3.68 18.359 1 86.56 152 ASP B C 1
ATOM 7716 O O . ASP B 1 152 ? 14.172 -3.654 19.562 1 86.56 152 ASP B O 1
ATOM 7720 N N . LEU B 1 153 ? 13.672 -3.945 17.422 1 85.25 153 LEU B N 1
ATOM 7721 C CA . LEU B 1 153 ? 12.266 -4.234 17.672 1 85.25 153 LEU B CA 1
ATOM 7722 C C . LEU B 1 153 ? 12.102 -5.48 18.531 1 85.25 153 LEU B C 1
ATOM 7724 O O . LEU B 1 153 ? 11.141 -5.594 19.297 1 85.25 153 LEU B O 1
ATOM 7728 N N . THR B 1 154 ? 13.148 -6.402 18.484 1 83.56 154 THR B N 1
ATOM 7729 C CA . THR B 1 154 ? 13.031 -7.668 19.203 1 83.56 154 THR B CA 1
ATOM 7730 C C . THR B 1 154 ? 13.812 -7.625 20.516 1 83.56 154 THR B C 1
ATOM 7732 O O . THR B 1 154 ? 14.078 -8.664 21.125 1 83.56 154 THR B O 1
ATOM 7735 N N . CYS B 1 155 ? 14.094 -6.379 20.891 1 85.38 155 CYS B N 1
ATOM 7736 C CA . CYS B 1 155 ? 14.867 -6.242 22.125 1 85.38 155 CYS B CA 1
ATOM 7737 C C . CYS B 1 155 ? 14.031 -6.613 23.344 1 85.38 155 CYS B C 1
ATOM 7739 O O . CYS B 1 155 ? 12.859 -6.246 23.438 1 85.38 155 CYS B O 1
ATOM 7741 N N . HIS B 1 156 ? 14.641 -7.492 24.328 1 83.44 156 HIS B N 1
ATOM 7742 C CA . HIS B 1 156 ? 13.945 -7.934 25.531 1 83.44 156 HIS B CA 1
ATOM 7743 C C . HIS B 1 156 ? 14.555 -7.309 26.781 1 83.44 156 HIS B C 1
ATOM 7745 O O . HIS B 1 156 ? 14.523 -7.906 27.859 1 83.44 156 HIS B O 1
ATOM 7751 N N . CYS B 1 157 ? 15.023 -6.113 26.531 1 85.5 157 CYS B N 1
ATOM 7752 C CA . CYS B 1 157 ? 15.57 -5.434 27.703 1 85.5 157 CYS B CA 1
ATOM 7753 C C . CYS B 1 157 ? 14.461 -4.91 28.594 1 85.5 157 CYS B C 1
ATOM 7755 O O . CYS B 1 157 ? 13.305 -4.832 28.188 1 85.5 157 CYS B O 1
ATOM 7757 N N . ASP B 1 158 ? 14.633 -4.66 29.812 1 86.75 158 ASP B N 1
ATOM 7758 C CA . ASP B 1 158 ? 13.641 -4.254 30.797 1 86.75 158 ASP B CA 1
ATOM 7759 C C . ASP B 1 158 ? 12.992 -2.924 30.406 1 86.75 158 ASP B C 1
ATOM 7761 O O . ASP B 1 158 ? 11.781 -2.752 30.562 1 86.75 158 ASP B O 1
ATOM 7765 N N . ASP B 1 159 ? 13.781 -2.059 29.875 1 84.94 159 ASP B N 1
ATOM 7766 C CA . ASP B 1 159 ? 13.25 -0.752 29.484 1 84.94 159 ASP B CA 1
ATOM 7767 C C . ASP B 1 159 ? 12.273 -0.874 28.328 1 84.94 159 ASP B C 1
ATOM 7769 O O . ASP B 1 159 ? 11.219 -0.239 28.312 1 84.94 159 ASP B O 1
ATOM 7773 N N . CYS B 1 160 ? 12.586 -1.688 27.406 1 85.62 160 CYS B N 1
ATOM 7774 C CA . CYS B 1 160 ? 11.742 -1.861 26.219 1 85.62 160 CYS B CA 1
ATOM 7775 C C . CYS B 1 160 ? 10.469 -2.617 26.578 1 85.62 160 CYS B C 1
ATOM 7777 O O . CYS B 1 160 ? 9.398 -2.312 26.047 1 85.62 160 CYS B O 1
ATOM 7779 N N . LEU B 1 161 ? 10.641 -3.602 27.562 1 85.12 161 LEU B N 1
ATOM 7780 C CA . LEU B 1 161 ? 9.469 -4.367 27.969 1 85.12 161 LEU B CA 1
ATOM 7781 C C . LEU B 1 161 ? 8.508 -3.5 28.781 1 85.12 161 LEU B C 1
ATOM 7783 O O . LEU B 1 161 ? 7.297 -3.535 28.547 1 85.12 161 LEU B O 1
ATOM 7787 N N . LYS B 1 162 ? 9.062 -2.699 29.594 1 83.88 162 LYS B N 1
ATOM 7788 C CA . LYS B 1 162 ? 8.227 -1.795 30.391 1 83.88 162 LYS B CA 1
ATOM 7789 C C . LYS B 1 162 ? 7.574 -0.736 29.5 1 83.88 162 LYS B C 1
ATOM 7791 O O . LYS B 1 162 ? 6.398 -0.413 29.672 1 83.88 162 LYS B O 1
ATOM 7796 N N . GLY B 1 163 ? 8.344 -0.255 28.562 1 83 163 GLY B N 1
ATOM 7797 C CA . GLY B 1 163 ? 7.82 0.756 27.656 1 83 163 GLY B CA 1
ATOM 7798 C C . GLY B 1 163 ? 6.695 0.244 26.766 1 83 163 GLY B C 1
ATOM 7799 O O . GLY B 1 163 ? 5.723 0.959 26.516 1 83 163 GLY B O 1
ATOM 7800 N N . SER B 1 164 ? 6.828 -1.002 26.438 1 81.31 164 SER B N 1
ATOM 7801 C CA . SER B 1 164 ? 5.832 -1.59 25.547 1 81.31 164 SER B CA 1
ATOM 7802 C C . SER B 1 164 ? 4.562 -1.965 26.312 1 81.31 164 SER B C 1
ATOM 7804 O O . SER B 1 164 ? 3.477 -2.008 25.734 1 81.31 164 SER B O 1
ATOM 7806 N N . THR B 1 165 ? 4.738 -2.217 27.578 1 80.25 165 THR B N 1
ATOM 7807 C CA . THR B 1 165 ? 3.574 -2.611 28.375 1 80.25 165 THR B CA 1
ATOM 7808 C C . THR B 1 165 ? 2.828 -1.384 28.891 1 80.25 165 THR B C 1
ATOM 7810 O O . THR B 1 165 ? 1.596 -1.356 28.891 1 80.25 165 THR B O 1
ATOM 7813 N N . ASP B 1 166 ? 3.588 -0.331 29.172 1 81.62 166 ASP B N 1
ATOM 7814 C CA . ASP B 1 166 ? 2.967 0.854 29.75 1 81.62 166 ASP B CA 1
ATOM 7815 C C . ASP B 1 166 ? 2.359 1.747 28.672 1 81.62 166 ASP B C 1
ATOM 7817 O O . ASP B 1 166 ? 1.221 2.199 28.797 1 81.62 166 ASP B O 1
ATOM 7821 N N . ASP B 1 167 ? 3.172 2.008 27.641 1 87.19 167 ASP B N 1
ATOM 7822 C CA . ASP B 1 167 ? 2.746 2.893 26.562 1 87.19 167 ASP B CA 1
ATOM 7823 C C . ASP B 1 167 ? 3.324 2.443 25.219 1 87.19 167 ASP B C 1
ATOM 7825 O O . ASP B 1 167 ? 4.383 2.924 24.812 1 87.19 167 ASP B O 1
ATOM 7829 N N . VAL B 1 168 ? 2.529 1.689 24.656 1 84.62 168 VAL B N 1
ATOM 7830 C CA . VAL B 1 168 ? 2.984 1.104 23.406 1 84.62 168 VAL B CA 1
ATOM 7831 C C . VAL B 1 168 ? 3.176 2.203 22.359 1 84.62 168 VAL B C 1
ATOM 7833 O O . VAL B 1 168 ? 4.16 2.197 21.609 1 84.62 168 VAL B O 1
ATOM 7836 N N . LEU B 1 169 ? 2.301 3.16 22.312 1 87 169 LEU B N 1
ATOM 7837 C CA . LEU B 1 169 ? 2.365 4.23 21.328 1 87 169 LEU B CA 1
ATOM 7838 C C . LEU B 1 169 ? 3.566 5.137 21.578 1 87 169 LEU B C 1
ATOM 7840 O O . LEU B 1 169 ? 4.305 5.469 20.656 1 87 169 LEU B O 1
ATOM 7844 N N . GLY B 1 170 ? 3.725 5.461 22.844 1 86.81 170 GLY B N 1
ATOM 7845 C CA . GLY B 1 170 ? 4.848 6.312 23.203 1 86.81 170 GLY B CA 1
ATOM 7846 C C . GLY B 1 170 ? 6.195 5.684 22.891 1 86.81 170 GLY B C 1
ATOM 7847 O O . GLY B 1 170 ? 7.113 6.363 22.438 1 86.81 170 GLY B O 1
ATOM 7848 N N . HIS B 1 171 ? 6.207 4.434 23.047 1 87.44 171 HIS B N 1
ATOM 7849 C CA . HIS B 1 171 ? 7.453 3.715 22.812 1 87.44 171 HIS B CA 1
ATOM 7850 C C . HIS B 1 171 ? 7.789 3.67 21.312 1 87.44 171 HIS B C 1
ATOM 7852 O O . HIS B 1 171 ? 8.93 3.926 20.922 1 87.44 171 HIS B O 1
ATOM 7858 N N . SER B 1 172 ? 6.855 3.404 20.531 1 88.19 172 SER B N 1
ATOM 7859 C CA . SER B 1 172 ? 7.078 3.33 19.094 1 88.19 172 SER B CA 1
ATOM 7860 C C . SER B 1 172 ? 7.336 4.711 18.5 1 88.19 172 SER B C 1
ATOM 7862 O O . SER B 1 172 ? 8.164 4.863 17.594 1 88.19 172 SER B O 1
ATOM 7864 N N . ARG B 1 173 ? 6.684 5.695 18.984 1 88.56 173 ARG B N 1
ATOM 7865 C CA . ARG B 1 173 ? 6.875 7.059 18.484 1 88.56 173 ARG B CA 1
ATOM 7866 C C . ARG B 1 173 ? 8.258 7.582 18.859 1 88.56 173 ARG B C 1
ATOM 7868 O O . ARG B 1 173 ? 8.867 8.328 18.094 1 88.56 173 ARG B O 1
ATOM 7875 N N . ALA B 1 174 ? 8.641 7.195 20.078 1 90.31 174 ALA B N 1
ATOM 7876 C CA . ALA B 1 174 ? 9.984 7.594 20.484 1 90.31 174 ALA B CA 1
ATOM 7877 C C . ALA B 1 174 ? 11.039 7.016 19.547 1 90.31 174 ALA B C 1
ATOM 7879 O O . ALA B 1 174 ? 12.023 7.688 19.219 1 90.31 174 ALA B O 1
ATOM 7880 N N . ARG B 1 175 ? 10.789 5.867 19.094 1 91.56 175 ARG B N 1
ATOM 7881 C CA . ARG B 1 175 ? 11.734 5.227 18.188 1 91.56 175 ARG B CA 1
ATOM 7882 C C . ARG B 1 175 ? 11.758 5.926 16.844 1 91.56 175 ARG B C 1
ATOM 7884 O O . ARG B 1 175 ? 12.828 6.242 16.312 1 91.56 175 ARG B O 1
ATOM 7891 N N . ILE B 1 176 ? 10.641 6.227 16.297 1 91.81 176 ILE B N 1
ATOM 7892 C CA . ILE B 1 176 ? 10.586 6.812 14.969 1 91.81 176 ILE B CA 1
ATOM 7893 C C . ILE B 1 176 ? 11.117 8.242 15.016 1 91.81 176 ILE B C 1
ATOM 7895 O O . ILE B 1 176 ? 11.766 8.703 14.07 1 91.81 176 ILE B O 1
ATOM 7899 N N . ASN B 1 177 ? 10.797 8.922 16.094 1 92.19 177 ASN B N 1
ATOM 7900 C CA . ASN B 1 177 ? 11.32 10.281 16.219 1 92.19 177 ASN B CA 1
ATOM 7901 C C . ASN B 1 177 ? 12.836 10.289 16.344 1 92.19 177 ASN B C 1
ATOM 7903 O O . ASN B 1 177 ? 13.508 11.195 15.852 1 92.19 177 ASN B O 1
ATOM 7907 N N . ALA B 1 178 ? 13.328 9.305 17 1 94.62 178 ALA B N 1
ATOM 7908 C CA . ALA B 1 178 ? 14.781 9.188 17.094 1 94.62 178 ALA B CA 1
ATOM 7909 C C . ALA B 1 178 ? 15.398 8.93 15.719 1 94.62 178 ALA B C 1
ATOM 7911 O O . ALA B 1 178 ? 16.391 9.555 15.344 1 94.62 178 ALA B O 1
ATOM 7912 N N . TYR B 1 179 ? 14.781 8.07 14.969 1 95.75 179 TYR B N 1
ATOM 7913 C CA . TYR B 1 179 ? 15.305 7.758 13.641 1 95.75 179 TYR B CA 1
ATOM 7914 C C . TYR B 1 179 ? 15.156 8.945 12.703 1 95.75 179 TYR B C 1
ATOM 7916 O O . TYR B 1 179 ? 16 9.164 11.828 1 95.75 179 TYR B O 1
ATOM 7924 N N . ARG B 1 180 ? 14.133 9.711 12.906 1 95.75 180 ARG B N 1
ATOM 7925 C CA . ARG B 1 180 ? 13.953 10.914 12.086 1 95.75 180 ARG B CA 1
ATOM 7926 C C . ARG B 1 180 ? 15.102 11.891 12.289 1 95.75 180 ARG B C 1
ATOM 7928 O O . ARG B 1 180 ? 15.531 12.562 11.352 1 95.75 180 ARG B O 1
ATOM 7935 N N . ALA B 1 181 ? 15.531 11.969 13.484 1 96.31 181 ALA B N 1
ATOM 7936 C CA . ALA B 1 181 ? 16.672 12.828 13.789 1 96.31 181 ALA B CA 1
ATOM 7937 C C . ALA B 1 181 ? 17.969 12.234 13.25 1 96.31 181 ALA B C 1
ATOM 7939 O O . ALA B 1 181 ? 18.797 12.945 12.672 1 96.31 181 ALA B O 1
ATOM 7940 N N . LEU B 1 182 ? 18.062 10.953 13.422 1 95.88 182 LEU B N 1
ATOM 7941 C CA . LEU B 1 182 ? 19.297 10.289 13 1 95.88 182 LEU B CA 1
ATOM 7942 C C . LEU B 1 182 ? 19.438 10.344 11.484 1 95.88 182 LEU B C 1
ATOM 7944 O O . LEU B 1 182 ? 20.562 10.305 10.961 1 95.88 182 LEU B O 1
ATOM 7948 N N . ALA B 1 183 ? 18.344 10.445 10.797 1 96.31 183 ALA B N 1
ATOM 7949 C CA . ALA B 1 183 ? 18.359 10.445 9.336 1 96.31 183 ALA B CA 1
ATOM 7950 C C . ALA B 1 183 ? 18.609 11.852 8.797 1 96.31 183 ALA B C 1
ATOM 7952 O O . ALA B 1 183 ? 18.719 12.047 7.582 1 96.31 183 ALA B O 1
ATOM 7953 N N . SER B 1 184 ? 18.781 12.828 9.641 1 95.44 184 SER B N 1
ATOM 7954 C CA . SER B 1 184 ? 19.078 14.195 9.227 1 95.44 184 SER B CA 1
ATOM 7955 C C . SER B 1 184 ? 20.469 14.297 8.617 1 95.44 184 SER B C 1
ATOM 7957 O O . SER B 1 184 ? 21.453 13.883 9.227 1 95.44 184 SER B O 1
ATOM 7959 N N . PRO B 1 185 ? 20.562 14.82 7.383 1 95.69 185 PRO B N 1
ATOM 7960 C CA . PRO B 1 185 ? 21.859 14.906 6.707 1 95.69 185 PRO B CA 1
ATOM 7961 C C . PRO B 1 185 ? 22.875 15.711 7.504 1 95.69 185 PRO B C 1
ATOM 7963 O O . PRO B 1 185 ? 24.047 15.305 7.605 1 95.69 185 PRO B O 1
ATOM 7966 N N . SER B 1 186 ? 22.453 16.859 8.141 1 94.38 186 SER B N 1
ATOM 7967 C CA . SER B 1 186 ? 23.375 17.688 8.898 1 94.38 186 SER B CA 1
ATOM 7968 C C . SER B 1 186 ? 23.875 16.953 10.141 1 94.38 186 SER B C 1
ATOM 7970 O O . SER B 1 186 ? 25.047 17.094 10.516 1 94.38 186 SER B O 1
ATOM 7972 N N . LEU B 1 187 ? 23 16.203 10.711 1 95.5 187 LEU B N 1
ATOM 7973 C CA . LEU B 1 187 ? 23.422 15.453 11.891 1 95.5 187 LEU B CA 1
ATOM 7974 C C . LEU B 1 187 ? 24.391 14.344 11.508 1 95.5 187 LEU B C 1
ATOM 7976 O O . LEU B 1 187 ? 25.391 14.117 12.211 1 95.5 187 LEU B O 1
ATOM 7980 N N . ILE B 1 188 ? 24.172 13.648 10.414 1 95.94 188 ILE B N 1
ATOM 7981 C CA . ILE B 1 188 ? 25.062 12.602 9.938 1 95.94 188 ILE B CA 1
ATOM 7982 C C . ILE B 1 188 ? 26.422 13.188 9.625 1 95.94 188 ILE B C 1
ATOM 7984 O O . ILE B 1 188 ? 27.453 12.625 9.992 1 95.94 188 ILE B O 1
ATOM 7988 N N . ALA B 1 189 ? 26.438 14.312 8.984 1 94.06 189 ALA B N 1
ATOM 7989 C CA . ALA B 1 189 ? 27.672 14.969 8.57 1 94.06 189 ALA B CA 1
ATOM 7990 C C . ALA B 1 189 ? 28.531 15.359 9.773 1 94.06 189 ALA B C 1
ATOM 7992 O O . ALA B 1 189 ? 29.75 15.242 9.734 1 94.06 189 ALA B O 1
ATOM 7993 N N . LEU B 1 190 ? 27.859 15.742 10.875 1 92.69 190 LEU B N 1
ATOM 7994 C CA . LEU B 1 190 ? 28.578 16.297 12.016 1 92.69 190 LEU B CA 1
ATOM 7995 C C . LEU B 1 190 ? 28.938 15.195 13.016 1 92.69 190 LEU B C 1
ATOM 7997 O O . LEU B 1 190 ? 29.953 15.281 13.711 1 92.69 190 LEU B O 1
ATOM 8001 N N . SER B 1 191 ? 28.188 14.172 13.125 1 91.25 191 SER B N 1
ATOM 8002 C CA . SER B 1 191 ? 28.344 13.211 14.211 1 91.25 191 SER B CA 1
ATOM 8003 C C . SER B 1 191 ? 29.141 11.992 13.766 1 91.25 191 SER B C 1
ATOM 8005 O O . SER B 1 191 ? 29.688 11.266 14.594 1 91.25 191 SER B O 1
ATOM 8007 N N . SER B 1 192 ? 29.234 11.75 12.477 1 91.38 192 SER B N 1
ATOM 8008 C CA . SER B 1 192 ? 29.875 10.523 12.008 1 91.38 192 SER B CA 1
ATOM 8009 C C . SER B 1 192 ? 31.234 10.812 11.367 1 91.38 192 SER B C 1
ATOM 8011 O O . SER B 1 192 ? 31.406 11.859 10.734 1 91.38 192 SER B O 1
ATOM 8013 N N . LYS B 1 193 ? 32.125 9.82 11.562 1 89.5 193 LYS B N 1
ATOM 8014 C CA . LYS B 1 193 ? 33.406 9.906 10.914 1 89.5 193 LYS B CA 1
ATOM 8015 C C . LYS B 1 193 ? 33.312 9.555 9.43 1 89.5 193 LYS B C 1
ATOM 8017 O O . LYS B 1 193 ? 34.062 10.086 8.617 1 89.5 193 LYS B O 1
ATOM 8022 N N . ASP B 1 194 ? 32.344 8.711 9.125 1 93.12 194 ASP B N 1
ATOM 8023 C CA . ASP B 1 194 ? 32.062 8.312 7.75 1 93.12 194 ASP B CA 1
ATOM 8024 C C . ASP B 1 194 ? 30.594 8.5 7.418 1 93.12 194 ASP B C 1
ATOM 8026 O O . ASP B 1 194 ? 29.812 7.547 7.496 1 93.12 194 ASP B O 1
ATOM 8030 N N . PRO B 1 195 ? 30.266 9.688 6.945 1 94.62 195 PRO B N 1
ATOM 8031 C CA . PRO B 1 195 ? 28.859 10.008 6.703 1 94.62 195 PRO B CA 1
ATOM 8032 C C . PRO B 1 195 ? 28.25 9.156 5.594 1 94.62 195 PRO B C 1
ATOM 8034 O O . PRO B 1 195 ? 27.062 8.812 5.656 1 94.62 195 PRO B O 1
ATOM 8037 N N . ILE B 1 196 ? 29 8.75 4.609 1 95.06 196 ILE B N 1
ATOM 8038 C CA . ILE B 1 196 ? 28.469 7.965 3.498 1 95.06 196 ILE B CA 1
ATOM 8039 C C . ILE B 1 196 ? 28.094 6.566 3.984 1 95.06 196 ILE B C 1
ATOM 8041 O O . ILE B 1 196 ? 27 6.078 3.693 1 95.06 196 ILE B O 1
ATOM 8045 N N . LEU B 1 197 ? 28.984 5.969 4.723 1 94.12 197 LEU B N 1
ATOM 8046 C CA . LEU B 1 197 ? 28.703 4.645 5.266 1 94.12 197 LEU B CA 1
ATOM 8047 C C . LEU B 1 197 ? 27.5 4.695 6.211 1 94.12 197 LEU B C 1
ATOM 8049 O O . LEU B 1 197 ? 26.656 3.807 6.184 1 94.12 197 LEU B O 1
ATOM 8053 N N . THR B 1 198 ? 27.5 5.684 7.035 1 95.06 198 THR B N 1
ATOM 8054 C CA . THR B 1 198 ? 26.391 5.836 7.965 1 95.06 198 THR B CA 1
ATOM 8055 C C . THR B 1 198 ? 25.078 5.992 7.211 1 95.06 198 THR B C 1
ATOM 8057 O O . THR B 1 198 ? 24.062 5.426 7.609 1 95.06 198 THR B O 1
ATOM 8060 N N . ALA B 1 199 ? 25.109 6.766 6.125 1 96.56 199 ALA B N 1
ATOM 8061 C CA . ALA B 1 199 ? 23.906 6.953 5.309 1 96.56 199 ALA B CA 1
ATOM 8062 C C . ALA B 1 199 ? 23.453 5.629 4.691 1 96.56 199 ALA B C 1
ATOM 8064 O O . ALA B 1 199 ? 22.266 5.336 4.652 1 96.56 199 ALA B O 1
ATOM 8065 N N . PHE B 1 200 ? 24.438 4.766 4.25 1 96 200 PHE B N 1
ATOM 8066 C CA . PHE B 1 200 ? 24.125 3.467 3.672 1 96 200 PHE B CA 1
ATOM 8067 C C . PHE B 1 200 ? 23.469 2.555 4.711 1 96 200 PHE B C 1
ATOM 8069 O O . PHE B 1 200 ? 22.422 1.955 4.449 1 96 200 PHE B O 1
ATOM 8076 N N . GLU B 1 201 ? 24.094 2.523 5.824 1 94.88 201 GLU B N 1
ATOM 8077 C CA . GLU B 1 201 ? 23.641 1.633 6.883 1 94.88 201 GLU B CA 1
ATOM 8078 C C . GLU B 1 201 ? 22.266 2.055 7.395 1 94.88 201 GLU B C 1
ATOM 8080 O O . GLU B 1 201 ? 21.391 1.212 7.621 1 94.88 201 GLU B O 1
ATOM 8085 N N . LEU B 1 202 ? 22.109 3.348 7.547 1 95.75 202 LEU B N 1
ATOM 8086 C CA . LEU B 1 202 ? 20.812 3.846 8.023 1 95.75 202 LEU B CA 1
ATOM 8087 C C . LEU B 1 202 ? 19.719 3.598 6.988 1 95.75 202 LEU B C 1
ATOM 8089 O O . LEU B 1 202 ? 18.594 3.234 7.34 1 95.75 202 LEU B O 1
ATOM 8093 N N . SER B 1 203 ? 20.031 3.83 5.746 1 96.62 203 SER B N 1
ATOM 8094 C CA . SER B 1 203 ? 19.047 3.574 4.691 1 96.62 203 SER B CA 1
ATOM 8095 C C . SER B 1 203 ? 18.609 2.115 4.688 1 96.62 203 SER B C 1
ATOM 8097 O O . SER B 1 203 ? 17.422 1.821 4.555 1 96.62 203 SER B O 1
ATOM 8099 N N . TRP B 1 204 ? 19.531 1.229 4.895 1 95 204 TRP B N 1
ATOM 8100 C CA . TRP B 1 204 ? 19.234 -0.202 4.918 1 95 204 TRP B CA 1
ATOM 8101 C C . TRP B 1 204 ? 18.438 -0.579 6.156 1 95 204 TRP B C 1
ATOM 8103 O O . TRP B 1 204 ? 17.469 -1.345 6.07 1 95 204 TRP B O 1
ATOM 8113 N N . GLU B 1 205 ? 18.844 -0.068 7.238 1 94.75 205 GLU B N 1
ATOM 8114 C CA . GLU B 1 205 ? 18.156 -0.343 8.492 1 94.75 205 GLU B CA 1
ATOM 8115 C C . GLU B 1 205 ? 16.719 0.161 8.438 1 94.75 205 GLU B C 1
ATOM 8117 O O . GLU B 1 205 ? 15.789 -0.524 8.898 1 94.75 205 GLU B O 1
ATOM 8122 N N . LEU B 1 206 ? 16.547 1.336 7.938 1 95.69 206 LEU B N 1
ATOM 8123 C CA . LEU B 1 206 ? 15.219 1.927 7.855 1 95.69 206 LEU B CA 1
ATOM 8124 C C . LEU B 1 206 ? 14.336 1.141 6.891 1 95.69 206 LEU B C 1
ATOM 8126 O O . LEU B 1 206 ? 13.133 0.986 7.129 1 95.69 206 LEU B O 1
ATOM 8130 N N . ARG B 1 207 ? 14.883 0.632 5.859 1 94.38 207 ARG B N 1
ATOM 8131 C CA . ARG B 1 207 ? 14.125 -0.211 4.938 1 94.38 207 ARG B CA 1
ATOM 8132 C C . ARG B 1 207 ? 13.688 -1.507 5.613 1 94.38 207 ARG B C 1
ATOM 8134 O O . ARG B 1 207 ? 12.547 -1.945 5.445 1 94.38 207 ARG B O 1
ATOM 8141 N N . ASN B 1 208 ? 14.531 -2.107 6.355 1 92.06 208 ASN B N 1
ATOM 8142 C CA . ASN B 1 208 ? 14.195 -3.326 7.086 1 92.06 208 ASN B CA 1
ATOM 8143 C C . ASN B 1 208 ? 13.125 -3.072 8.141 1 92.06 208 ASN B C 1
ATOM 8145 O O . ASN B 1 208 ? 12.219 -3.887 8.32 1 92.06 208 ASN B O 1
ATOM 8149 N N . LEU B 1 209 ? 13.273 -1.946 8.781 1 92.38 209 LEU B N 1
ATOM 8150 C CA . LEU B 1 209 ? 12.289 -1.599 9.805 1 92.38 209 LEU B CA 1
ATOM 8151 C C . LEU B 1 209 ? 10.922 -1.357 9.18 1 92.38 209 LEU B C 1
ATOM 8153 O O . LEU B 1 209 ? 9.898 -1.644 9.797 1 92.38 209 LEU B O 1
ATOM 8157 N N . SER B 1 210 ? 10.891 -0.81 7.992 1 92.56 210 SER B N 1
ATOM 8158 C CA . SER B 1 210 ? 9.625 -0.572 7.297 1 92.56 210 SER B CA 1
ATOM 8159 C C . SER B 1 210 ? 8.883 -1.877 7.047 1 92.56 210 SER B C 1
ATOM 8161 O O . SER B 1 210 ? 7.648 -1.896 7.012 1 92.56 210 SER B O 1
ATOM 8163 N N . GLU B 1 211 ? 9.562 -3.016 6.918 1 88.88 211 GLU B N 1
ATOM 8164 C CA . GLU B 1 211 ? 8.945 -4.316 6.68 1 88.88 211 GLU B CA 1
ATOM 8165 C C . GLU B 1 211 ? 8.523 -4.977 7.992 1 88.88 211 GLU B C 1
ATOM 8167 O O . GLU B 1 211 ? 7.547 -5.723 8.031 1 88.88 211 GLU B O 1
ATOM 8172 N N . LEU B 1 212 ? 9.234 -4.668 9.023 1 87.75 212 LEU B N 1
ATOM 8173 C CA . LEU B 1 212 ? 8.953 -5.293 10.312 1 87.75 212 LEU B CA 1
ATOM 8174 C C . LEU B 1 212 ? 7.824 -4.562 11.031 1 87.75 212 LEU B C 1
ATOM 8176 O O . LEU B 1 212 ? 6.953 -5.195 11.633 1 87.75 212 LEU B O 1
ATOM 8180 N N . GLU B 1 213 ? 7.898 -3.219 10.961 1 88.5 213 GLU B N 1
ATOM 8181 C CA . GLU B 1 213 ? 6.84 -2.398 11.539 1 88.5 213 GLU B CA 1
ATOM 8182 C C . GLU B 1 213 ? 5.973 -1.771 10.453 1 88.5 213 GLU B C 1
ATOM 8184 O O . GLU B 1 213 ? 6.145 -0.598 10.109 1 88.5 213 GLU B O 1
ATOM 8189 N N . ASN B 1 214 ? 4.988 -2.504 10.086 1 87.81 214 ASN B N 1
ATOM 8190 C CA . ASN B 1 214 ? 4.164 -2.105 8.953 1 87.81 214 ASN B CA 1
ATOM 8191 C C . ASN B 1 214 ? 3.318 -0.877 9.273 1 87.81 214 ASN B C 1
ATOM 8193 O O . ASN B 1 214 ? 2.816 -0.207 8.375 1 87.81 214 ASN B O 1
ATOM 8197 N N . GLU B 1 215 ? 3.24 -0.556 10.555 1 88.44 215 GLU B N 1
ATOM 8198 C CA . GLU B 1 215 ? 2.402 0.568 10.961 1 88.44 215 GLU B CA 1
ATOM 8199 C C . GLU B 1 215 ? 3 1.896 10.508 1 88.44 215 GLU B C 1
ATOM 8201 O O . GLU B 1 215 ? 2.27 2.812 10.125 1 88.44 215 GLU B O 1
ATOM 8206 N N . PHE B 1 216 ? 4.34 1.938 10.516 1 90.19 216 PHE B N 1
ATOM 8207 C CA . PHE B 1 216 ? 5.035 3.152 10.109 1 90.19 216 PHE B CA 1
ATOM 8208 C C . PHE B 1 216 ? 5.816 2.924 8.82 1 90.19 216 PHE B C 1
ATOM 8210 O O . PHE B 1 216 ? 6.91 3.463 8.648 1 90.19 216 PHE B O 1
ATOM 8217 N N . LYS B 1 217 ? 5.289 2.092 8.023 1 91.62 217 LYS B N 1
ATOM 8218 C CA . LYS B 1 217 ? 5.996 1.696 6.805 1 91.62 217 LYS B CA 1
ATOM 8219 C C . LYS B 1 217 ? 6.32 2.91 5.938 1 91.62 217 LYS B C 1
ATOM 8221 O O . LYS B 1 217 ? 7.465 3.094 5.52 1 91.62 217 LYS B O 1
ATOM 8226 N N . THR B 1 218 ? 5.43 3.809 5.691 1 90.81 218 THR B N 1
ATOM 8227 C CA . THR B 1 218 ? 5.602 4.949 4.801 1 90.81 218 THR B CA 1
ATOM 8228 C C . THR B 1 218 ? 6.613 5.938 5.379 1 90.81 218 THR B C 1
ATOM 8230 O O . THR B 1 218 ? 7.453 6.469 4.648 1 90.81 218 THR B O 1
ATOM 8233 N N . GLU B 1 219 ? 6.59 6.129 6.645 1 92.56 219 GLU B N 1
ATOM 8234 C CA . GLU B 1 219 ? 7.523 7.055 7.285 1 92.56 219 GLU B CA 1
ATOM 8235 C C . GLU B 1 219 ? 8.953 6.527 7.219 1 92.56 219 GLU B C 1
ATOM 8237 O O . GLU B 1 219 ? 9.883 7.27 6.895 1 92.56 219 GLU B O 1
ATOM 8242 N N . TYR B 1 220 ? 9.102 5.246 7.5 1 95 220 TYR B N 1
ATOM 8243 C CA . TYR B 1 220 ? 10.43 4.645 7.445 1 95 220 TYR B CA 1
ATOM 8244 C C . TYR B 1 220 ? 10.992 4.703 6.031 1 95 220 TYR B C 1
ATOM 8246 O O . TYR B 1 220 ? 12.18 4.98 5.84 1 95 220 TYR B O 1
ATOM 8254 N N . GLN B 1 221 ? 10.156 4.504 5.066 1 94.56 221 GLN B N 1
ATOM 8255 C CA . GLN B 1 221 ? 10.609 4.535 3.68 1 94.56 221 GLN B CA 1
ATOM 8256 C C . GLN B 1 221 ? 11.039 5.941 3.271 1 94.56 221 GLN B C 1
ATOM 8258 O O . GLN B 1 221 ? 12.039 6.113 2.572 1 94.56 221 GLN B O 1
ATOM 8263 N N . GLU B 1 222 ? 10.328 6.914 3.736 1 95.19 222 GLU B N 1
ATOM 8264 C CA . GLU B 1 222 ? 10.688 8.297 3.426 1 95.19 222 GLU B CA 1
ATOM 8265 C C . GLU B 1 222 ? 12.016 8.68 4.066 1 95.19 222 GLU B C 1
ATOM 8267 O O . GLU B 1 222 ? 12.836 9.359 3.445 1 95.19 222 GLU B O 1
ATOM 8272 N N . LEU B 1 223 ? 12.203 8.227 5.27 1 96.44 223 LEU B N 1
ATOM 8273 C CA . LEU B 1 223 ? 13.461 8.5 5.949 1 96.44 223 LEU B CA 1
ATOM 8274 C C . LEU B 1 223 ? 14.625 7.812 5.238 1 96.44 223 LEU B C 1
ATOM 8276 O O . LEU B 1 223 ? 15.719 8.375 5.133 1 96.44 223 LEU B O 1
ATOM 8280 N N . GLY B 1 224 ? 14.383 6.59 4.777 1 96.56 224 GLY B N 1
ATOM 8281 C CA . GLY B 1 224 ? 15.406 5.898 4.012 1 96.56 224 GLY B CA 1
ATOM 8282 C C . GLY B 1 224 ? 15.789 6.621 2.736 1 96.56 224 GLY B C 1
ATOM 8283 O O . GLY B 1 224 ? 16.969 6.672 2.377 1 96.56 224 GLY B O 1
ATOM 8284 N N . LYS B 1 225 ? 14.844 7.273 2.092 1 96 225 LYS B N 1
ATOM 8285 C CA . LYS B 1 225 ? 15.109 8.023 0.869 1 96 225 LYS B CA 1
ATOM 8286 C C . LYS B 1 225 ? 15.93 9.273 1.157 1 96 225 LYS B C 1
ATOM 8288 O O . LYS B 1 225 ? 16.766 9.672 0.345 1 96 225 LYS B O 1
ATOM 8293 N N . ILE B 1 226 ? 15.672 9.859 2.314 1 96.19 226 ILE B N 1
ATOM 8294 C CA . ILE B 1 226 ? 16.422 11.047 2.699 1 96.19 226 ILE B CA 1
ATOM 8295 C C . ILE B 1 226 ? 17.906 10.688 2.865 1 96.19 226 ILE B C 1
ATOM 8297 O O . ILE B 1 226 ? 18.781 11.406 2.391 1 96.19 226 ILE B O 1
ATOM 8301 N N . CYS B 1 227 ? 18.141 9.562 3.469 1 96.56 227 CYS B N 1
ATOM 8302 C CA . CYS B 1 227 ? 19.516 9.117 3.656 1 96.56 227 CYS B CA 1
ATOM 8303 C C . CYS B 1 227 ? 20.172 8.797 2.32 1 96.56 227 CYS B C 1
ATOM 8305 O O . CYS B 1 227 ? 21.344 9.141 2.096 1 96.56 227 CYS B O 1
ATOM 8307 N N . GLN B 1 228 ? 19.5 8.234 1.462 1 96.25 228 GLN B N 1
ATOM 8308 C CA . GLN B 1 228 ? 20.016 7.91 0.139 1 96.25 228 GLN B CA 1
ATOM 8309 C C . GLN B 1 228 ? 20.344 9.18 -0.65 1 96.25 228 GLN B C 1
ATOM 8311 O O . GLN B 1 228 ? 21.391 9.266 -1.302 1 96.25 228 GLN B O 1
ATOM 8316 N N . GLN B 1 229 ? 19.453 10.125 -0.542 1 95.56 229 GLN B N 1
ATOM 8317 C CA . GLN B 1 229 ? 19.656 11.375 -1.268 1 95.56 229 GLN B CA 1
ATOM 8318 C C . GLN B 1 229 ? 20.859 12.141 -0.731 1 95.56 229 GLN B C 1
ATOM 8320 O O . GLN B 1 229 ? 21.578 12.789 -1.494 1 95.56 229 GLN B O 1
ATOM 8325 N N . PHE B 1 230 ? 21.094 12.07 0.521 1 96.25 230 PHE B N 1
ATOM 8326 C CA . PHE B 1 230 ? 22.234 12.727 1.127 1 96.25 230 PHE B CA 1
ATOM 8327 C C . PHE B 1 230 ? 23.531 12.219 0.514 1 96.25 230 PHE B C 1
ATOM 8329 O O . PHE B 1 230 ? 24.422 13.008 0.166 1 96.25 230 PHE B O 1
ATOM 8336 N N . SER B 1 231 ? 23.641 10.906 0.373 1 96 231 SER B N 1
ATOM 8337 C CA . SER B 1 231 ? 24.844 10.32 -0.223 1 96 231 SER B CA 1
ATOM 8338 C C . SER B 1 231 ? 25 10.742 -1.681 1 96 231 SER B C 1
ATOM 8340 O O . SER B 1 231 ? 26.109 10.969 -2.154 1 96 231 SER B O 1
ATOM 8342 N N . VAL B 1 232 ? 23.938 10.875 -2.387 1 95.88 232 VAL B N 1
ATOM 8343 C CA . VAL B 1 232 ? 23.969 11.289 -3.785 1 95.88 232 VAL B CA 1
ATOM 8344 C C . VAL B 1 232 ? 24.391 12.758 -3.879 1 95.88 232 VAL B C 1
ATOM 8346 O O . VAL B 1 232 ? 25.172 13.125 -4.754 1 95.88 232 VAL B O 1
ATOM 8349 N N . ASP B 1 233 ? 23.891 13.547 -2.955 1 94.62 233 ASP B N 1
ATOM 8350 C CA . ASP B 1 233 ? 24.25 14.961 -2.934 1 94.62 233 ASP B CA 1
ATOM 8351 C C . ASP B 1 233 ? 25.734 15.156 -2.67 1 94.62 233 ASP B C 1
ATOM 8353 O O . ASP B 1 233 ? 26.359 16.078 -3.197 1 94.62 233 ASP B O 1
ATOM 8357 N N . LEU B 1 234 ? 26.281 14.297 -1.867 1 94.75 234 LEU B N 1
ATOM 8358 C CA . LEU B 1 234 ? 27.703 14.375 -1.608 1 94.75 234 LEU B CA 1
ATOM 8359 C C . LEU B 1 234 ? 28.5 14.031 -2.861 1 94.75 234 LEU B C 1
ATOM 8361 O O . LEU B 1 234 ? 29.547 14.641 -3.125 1 94.75 234 LEU B O 1
ATOM 8365 N N . LEU B 1 235 ? 28 13.102 -3.613 1 93.56 235 LEU B N 1
ATOM 8366 C CA . LEU B 1 235 ? 28.672 12.727 -4.855 1 93.56 235 LEU B CA 1
ATOM 8367 C C . LEU B 1 235 ? 28.625 13.875 -5.859 1 93.56 235 LEU B C 1
ATOM 8369 O O . LEU B 1 235 ? 29.547 14.031 -6.664 1 93.56 235 LEU B O 1
ATOM 8373 N N . ASP B 1 236 ? 27.625 14.641 -5.809 1 92.5 236 ASP B N 1
ATOM 8374 C CA . ASP B 1 236 ? 27.484 15.773 -6.723 1 92.5 236 ASP B CA 1
ATOM 8375 C C . ASP B 1 236 ? 28.531 16.844 -6.449 1 92.5 236 ASP B C 1
ATOM 8377 O O . ASP B 1 236 ? 28.859 17.641 -7.332 1 92.5 236 ASP B O 1
ATOM 8381 N N . GLU B 1 237 ? 29.062 16.828 -5.246 1 92.62 237 GLU B N 1
ATOM 8382 C CA . GLU B 1 237 ? 30.016 17.859 -4.855 1 92.62 237 GLU B CA 1
ATOM 8383 C C . GLU B 1 237 ? 31.453 17.453 -5.23 1 92.62 237 GLU B C 1
ATOM 8385 O O . GLU B 1 237 ? 32.375 18.25 -5.059 1 92.62 237 GLU B O 1
ATOM 8390 N N . ILE B 1 238 ? 31.531 16.266 -5.824 1 93.94 238 ILE B N 1
ATOM 8391 C CA . ILE B 1 238 ? 32.875 15.797 -6.199 1 93.94 238 ILE B CA 1
ATOM 8392 C C . ILE B 1 238 ? 33.344 16.516 -7.465 1 93.94 238 ILE B C 1
ATOM 8394 O O . ILE B 1 238 ? 32.531 16.719 -8.398 1 93.94 238 ILE B O 1
ATOM 8398 N N . ARG B 1 239 ? 34.594 16.953 -7.512 1 88.94 239 ARG B N 1
ATOM 8399 C CA . ARG B 1 239 ? 35.094 17.75 -8.625 1 88.94 239 ARG B CA 1
ATOM 8400 C C . ARG B 1 239 ? 36.188 17 -9.406 1 88.94 239 ARG B C 1
ATOM 8402 O O . ARG B 1 239 ? 36.438 17.312 -10.57 1 88.94 239 ARG B O 1
ATOM 8409 N N . GLY B 1 240 ? 36.812 15.93 -8.828 1 90 240 GLY B N 1
ATOM 8410 C CA . GLY B 1 240 ? 37.875 15.242 -9.516 1 90 240 GLY B CA 1
ATOM 8411 C C . GLY B 1 240 ? 37.844 13.734 -9.352 1 90 240 GLY B C 1
ATOM 8412 O O . GLY B 1 240 ? 37.125 13.227 -8.492 1 90 240 GLY B O 1
ATOM 8413 N N . SER B 1 241 ? 38.656 13.086 -10.203 1 90.44 241 SER B N 1
ATOM 8414 C CA . SER B 1 241 ? 38.688 11.633 -10.172 1 90.44 241 SER B CA 1
ATOM 8415 C C . SER B 1 241 ? 39.438 11.125 -8.945 1 90.44 241 SER B C 1
ATOM 8417 O O . SER B 1 241 ? 39.094 10.07 -8.398 1 90.44 241 SER B O 1
ATOM 8419 N N . LYS B 1 242 ? 40.281 11.844 -8.484 1 89.12 242 LYS B N 1
ATOM 8420 C CA . LYS B 1 242 ? 41.062 11.422 -7.309 1 89.12 242 LYS B CA 1
ATOM 8421 C C . LYS B 1 242 ? 40.188 11.438 -6.055 1 89.12 242 LYS B C 1
ATOM 8423 O O . LYS B 1 242 ? 40.25 10.508 -5.25 1 89.12 242 LYS B O 1
ATOM 8428 N N . GLU B 1 243 ? 39.406 12.477 -5.957 1 92.19 243 GLU B N 1
ATOM 8429 C CA . GLU B 1 243 ? 38.5 12.539 -4.824 1 92.19 243 GLU B CA 1
ATOM 8430 C C . GLU B 1 243 ? 37.5 11.383 -4.859 1 92.19 243 GLU B C 1
ATOM 8432 O O . GLU B 1 243 ? 37.188 10.789 -3.826 1 92.19 243 GLU B O 1
ATOM 8437 N N . LEU B 1 244 ? 37.094 11.148 -6.062 1 92.5 244 LEU B N 1
ATOM 8438 C CA . LEU B 1 244 ? 36.094 10.094 -6.234 1 92.5 244 LEU B CA 1
ATOM 8439 C C . LEU B 1 244 ? 36.688 8.727 -5.898 1 92.5 244 LEU B C 1
ATOM 8441 O O . LEU B 1 244 ? 36.031 7.906 -5.246 1 92.5 244 LEU B O 1
ATOM 8445 N N . GLU B 1 245 ? 37.906 8.484 -6.312 1 90.94 245 GLU B N 1
ATOM 8446 C CA . GLU B 1 245 ? 38.562 7.215 -6.055 1 90.94 245 GLU B CA 1
ATOM 8447 C C . GLU B 1 245 ? 38.781 7 -4.559 1 90.94 245 GLU B C 1
ATOM 8449 O O . GLU B 1 245 ? 38.688 5.875 -4.066 1 90.94 245 GLU B O 1
ATOM 8454 N N . VAL B 1 246 ? 39.031 8.062 -3.885 1 89.69 246 VAL B N 1
ATOM 8455 C CA . VAL B 1 246 ? 39.25 7.969 -2.445 1 89.69 246 VAL B CA 1
ATOM 8456 C C . VAL B 1 246 ? 37.938 7.555 -1.758 1 89.69 246 VAL B C 1
ATOM 8458 O O . VAL B 1 246 ? 37.938 6.711 -0.855 1 89.69 246 VAL B O 1
ATOM 8461 N N . ILE B 1 247 ? 36.875 8.117 -2.227 1 91 247 ILE B N 1
ATOM 8462 C CA . ILE B 1 247 ? 35.562 7.867 -1.609 1 91 247 ILE B CA 1
ATOM 8463 C C . ILE B 1 247 ? 35.125 6.445 -1.936 1 91 247 ILE B C 1
ATOM 8465 O O . ILE B 1 247 ? 34.656 5.719 -1.055 1 91 247 ILE B O 1
ATOM 8469 N N . LEU B 1 248 ? 35.281 6.027 -3.141 1 90.81 248 LEU B N 1
ATOM 8470 C CA . LEU B 1 248 ? 34.719 4.754 -3.602 1 90.81 248 LEU B CA 1
ATOM 8471 C C . LEU B 1 248 ? 35.594 3.59 -3.141 1 90.81 248 LEU B C 1
ATOM 8473 O O . LEU B 1 248 ? 35.156 2.441 -3.131 1 90.81 248 LEU B O 1
ATOM 8477 N N . ASN B 1 249 ? 36.812 3.863 -2.754 1 87.81 249 ASN B N 1
ATOM 8478 C CA . ASN B 1 249 ? 37.719 2.795 -2.33 1 87.81 249 ASN B CA 1
ATOM 8479 C C . ASN B 1 249 ? 37.812 2.705 -0.809 1 87.81 249 ASN B C 1
ATOM 8481 O O . ASN B 1 249 ? 38.375 1.759 -0.271 1 87.81 249 ASN B O 1
ATOM 8485 N N . HIS B 1 250 ? 37.188 3.531 -0.118 1 84.12 250 HIS B N 1
ATOM 8486 C CA . HIS B 1 250 ? 37.406 3.596 1.325 1 84.12 250 HIS B CA 1
ATOM 8487 C C . HIS B 1 250 ? 36.719 2.422 2.027 1 84.12 250 HIS B C 1
ATOM 8489 O O . HIS B 1 250 ? 35.562 2.109 1.751 1 84.12 250 HIS B O 1
ATOM 8495 N N . ASP B 1 251 ? 37.531 1.556 2.797 1 76.19 251 ASP B N 1
ATOM 8496 C CA . ASP B 1 251 ? 37.031 0.476 3.639 1 76.19 251 ASP B CA 1
ATOM 8497 C C . ASP B 1 251 ? 37.594 0.56 5.051 1 76.19 251 ASP B C 1
ATOM 8499 O O . ASP B 1 251 ? 38.812 0.458 5.234 1 76.19 251 ASP B O 1
ATOM 8503 N N . SER B 1 252 ? 36.812 0.904 6.031 1 63.47 252 SER B N 1
ATOM 8504 C CA . SER B 1 252 ? 37.312 1.027 7.402 1 63.47 252 SER B CA 1
ATOM 8505 C C . SER B 1 252 ? 37.5 -0.341 8.039 1 63.47 252 SER B C 1
ATOM 8507 O O . SER B 1 252 ? 38.281 -0.478 9 1 63.47 252 SER B O 1
ATOM 8509 N N . ARG B 1 253 ? 36.875 -1.462 7.711 1 58.25 253 ARG B N 1
ATOM 8510 C CA . ARG B 1 253 ? 36.812 -2.727 8.438 1 58.25 253 ARG B CA 1
ATOM 8511 C C . ARG B 1 253 ? 37.906 -3.678 7.961 1 58.25 253 ARG B C 1
ATOM 8513 O O . ARG B 1 253 ? 38.219 -4.66 8.633 1 58.25 253 ARG B O 1
ATOM 8520 N N . SER B 1 254 ? 38.281 -3.623 6.82 1 57.31 254 SER B N 1
ATOM 8521 C CA . SER B 1 254 ? 39.219 -4.629 6.34 1 57.31 254 SER B CA 1
ATOM 8522 C C . SER B 1 254 ? 40.656 -4.07 6.281 1 57.31 254 SER B C 1
ATOM 8524 O O . SER B 1 254 ? 40.906 -3.084 5.594 1 57.31 254 SER B O 1
ATOM 8526 N N . PRO B 1 255 ? 41.531 -4.395 7.273 1 48.5 255 PRO B N 1
ATOM 8527 C CA . PRO B 1 255 ? 42.906 -3.965 7.273 1 48.5 255 PRO B CA 1
ATOM 8528 C C . PRO B 1 255 ? 43.625 -4.277 5.957 1 48.5 255 PRO B C 1
ATOM 8530 O O . PRO B 1 255 ? 44.812 -3.973 5.805 1 48.5 255 PRO B O 1
ATOM 8533 N N . ASP B 1 256 ? 43.344 -5.449 5.387 1 46.09 256 ASP B N 1
ATOM 8534 C CA . ASP B 1 256 ? 44.406 -6.238 4.746 1 46.09 256 ASP B CA 1
ATOM 8535 C C . ASP B 1 256 ? 45.188 -5.395 3.738 1 46.09 256 ASP B C 1
ATOM 8537 O O . ASP B 1 256 ? 46.406 -5.305 3.816 1 46.09 256 ASP B O 1
ATOM 8541 N N . ASP B 1 257 ? 45.219 -5.891 2.211 1 44.75 257 ASP B N 1
ATOM 8542 C CA . ASP B 1 257 ? 46.312 -6.215 1.294 1 44.75 257 ASP B CA 1
ATOM 8543 C C . ASP B 1 257 ? 46.812 -4.973 0.561 1 44.75 257 ASP B C 1
ATOM 8545 O O . ASP B 1 257 ? 46.281 -4.609 -0.49 1 44.75 257 ASP B O 1
ATOM 8549 N N . ASP B 1 258 ? 47.25 -4.152 1.176 1 41.97 258 ASP B N 1
ATOM 8550 C CA . ASP B 1 258 ? 47.875 -2.967 0.595 1 41.97 258 ASP B CA 1
ATOM 8551 C C . ASP B 1 258 ? 48.844 -3.344 -0.531 1 41.97 258 ASP B C 1
ATOM 8553 O O . ASP B 1 258 ? 49.469 -2.473 -1.139 1 41.97 258 ASP B O 1
ATOM 8557 N N . GLN B 1 259 ? 49.562 -4.469 -0.38 1 42.34 259 GLN B N 1
ATOM 8558 C CA . GLN B 1 259 ? 50.781 -4.461 -1.199 1 42.34 259 GLN B CA 1
ATOM 8559 C C . GLN B 1 259 ? 50.469 -4.07 -2.641 1 42.34 259 GLN B C 1
ATOM 8561 O O . GLN B 1 259 ? 51.344 -3.688 -3.395 1 42.34 259 GLN B O 1
ATOM 8566 N N . ASN B 1 260 ? 49.562 -4.684 -3.428 1 42.22 260 ASN B N 1
ATOM 8567 C CA . ASN B 1 260 ? 49.531 -4.391 -4.859 1 42.22 260 ASN B CA 1
ATOM 8568 C C . ASN B 1 260 ? 48.75 -3.115 -5.156 1 42.22 260 ASN B C 1
ATOM 8570 O O . ASN B 1 260 ? 47.531 -3.078 -4.992 1 42.22 260 ASN B O 1
ATOM 8574 N N . LYS B 1 261 ? 49.406 -1.933 -5.125 1 47.78 261 LYS B N 1
ATOM 8575 C CA . LYS B 1 261 ? 49.031 -0.601 -5.598 1 47.78 261 LYS B CA 1
ATOM 8576 C C . LYS B 1 261 ? 47.938 -0.676 -6.648 1 47.78 261 LYS B C 1
ATOM 8578 O O . LYS B 1 261 ? 47.188 0.279 -6.828 1 47.78 261 LYS B O 1
ATOM 8583 N N . GLU B 1 262 ? 47.938 -1.521 -7.551 1 47.41 262 GLU B N 1
ATOM 8584 C CA . GLU B 1 262 ? 47.156 -1.517 -8.789 1 47.41 262 GLU B CA 1
ATOM 8585 C C . GLU B 1 262 ? 45.688 -1.872 -8.523 1 47.41 262 GLU B C 1
ATOM 8587 O O . GLU B 1 262 ? 44.812 -1.462 -9.281 1 47.41 262 GLU B O 1
ATOM 8592 N N . ASN B 1 263 ? 45.25 -2.783 -7.527 1 50.81 263 ASN B N 1
ATOM 8593 C CA . ASN B 1 263 ? 43.875 -3.326 -7.664 1 50.81 263 ASN B CA 1
ATOM 8594 C C . ASN B 1 263 ? 42.938 -2.699 -6.66 1 50.81 263 ASN B C 1
ATOM 8596 O O . ASN B 1 263 ? 42.75 -3.223 -5.559 1 50.81 263 ASN B O 1
ATOM 8600 N N . LYS B 1 264 ? 42.688 -1.441 -6.828 1 61.59 264 LYS B N 1
ATOM 8601 C CA . LYS B 1 264 ? 41.656 -0.692 -6.133 1 61.59 264 LYS B CA 1
ATOM 8602 C C . LYS B 1 264 ? 40.281 -1.356 -6.305 1 61.59 264 LYS B C 1
ATOM 8604 O O . LYS B 1 264 ? 39.75 -1.404 -7.414 1 61.59 264 LYS B O 1
ATOM 8609 N N . LYS B 1 265 ? 39.781 -2.117 -5.281 1 69.88 265 LYS B N 1
ATOM 8610 C CA . LYS B 1 265 ? 38.656 -3.033 -5.297 1 69.88 265 LYS B CA 1
ATOM 8611 C C . LYS B 1 265 ? 37.344 -2.281 -5.105 1 69.88 265 LYS B C 1
ATOM 8613 O O . LYS B 1 265 ? 36.25 -2.889 -5.109 1 69.88 265 LYS B O 1
ATOM 8618 N N . LEU B 1 266 ? 37.312 -0.95 -5.246 1 85.12 266 LEU B N 1
ATOM 8619 C CA . LEU B 1 266 ? 36.062 -0.18 -5.105 1 85.12 266 LEU B CA 1
ATOM 8620 C C . LEU B 1 266 ? 35.188 -0.778 -4.023 1 85.12 266 LEU B C 1
ATOM 8622 O O . LEU B 1 266 ? 34 -1.073 -4.273 1 85.12 266 LEU B O 1
ATOM 8626 N N . ASN B 1 267 ? 35.656 -0.884 -2.809 1 86.81 267 ASN B N 1
ATOM 8627 C CA . ASN B 1 267 ? 34.969 -1.543 -1.71 1 86.81 267 ASN B CA 1
ATOM 8628 C C . ASN B 1 267 ? 33.688 -0.778 -1.306 1 86.81 267 ASN B C 1
ATOM 8630 O O . ASN B 1 267 ? 32.688 -1.384 -0.94 1 86.81 267 ASN B O 1
ATOM 8634 N N . ARG B 1 268 ? 33.75 0.494 -1.406 1 90.62 268 ARG B N 1
ATOM 8635 C CA . ARG B 1 268 ? 32.562 1.281 -1.043 1 90.62 268 ARG B CA 1
ATOM 8636 C C . ARG B 1 268 ? 31.438 1.076 -2.047 1 90.62 268 ARG B C 1
ATOM 8638 O O . ARG B 1 268 ? 30.266 1.062 -1.674 1 90.62 268 ARG B O 1
ATOM 8645 N N . LEU B 1 269 ? 31.828 0.967 -3.227 1 90.56 269 LEU B N 1
ATOM 8646 C CA . LEU B 1 269 ? 30.828 0.729 -4.258 1 90.56 269 LEU B CA 1
ATOM 8647 C C . LEU B 1 269 ? 30.172 -0.638 -4.074 1 90.56 269 LEU B C 1
ATOM 8649 O O . LEU B 1 269 ? 28.969 -0.79 -4.281 1 90.56 269 LEU B O 1
ATOM 8653 N N . LYS B 1 270 ? 31 -1.618 -3.666 1 89.94 270 LYS B N 1
ATOM 8654 C CA . LYS B 1 270 ? 30.469 -2.941 -3.367 1 89.94 270 LYS B CA 1
ATOM 8655 C C . LYS B 1 270 ? 29.469 -2.881 -2.215 1 89.94 270 LYS B C 1
ATOM 8657 O O . LYS B 1 270 ? 28.438 -3.559 -2.242 1 89.94 270 LYS B O 1
ATOM 8662 N N . LEU B 1 271 ? 29.797 -2.068 -1.29 1 90.44 271 LEU B N 1
ATOM 8663 C CA . LEU B 1 271 ? 28.891 -1.896 -0.162 1 90.44 271 LEU B CA 1
ATOM 8664 C C . LEU B 1 271 ? 27.594 -1.196 -0.598 1 90.44 271 LEU B C 1
ATOM 8666 O O . LEU B 1 271 ? 26.516 -1.514 -0.103 1 90.44 271 LEU B O 1
ATOM 8670 N N . ALA B 1 272 ? 27.766 -0.209 -1.514 1 94.12 272 ALA B N 1
ATOM 8671 C CA . ALA B 1 272 ? 26.594 0.486 -2.045 1 94.12 272 ALA B CA 1
ATOM 8672 C C . ALA B 1 272 ? 25.656 -0.485 -2.752 1 94.12 272 ALA B C 1
ATOM 8674 O O . ALA B 1 272 ? 24.438 -0.365 -2.645 1 94.12 272 ALA B O 1
ATOM 8675 N N . ILE B 1 273 ? 26.219 -1.441 -3.402 1 91.69 273 ILE B N 1
ATOM 8676 C CA . ILE B 1 273 ? 25.422 -2.443 -4.109 1 91.69 273 ILE B CA 1
ATOM 8677 C C . ILE B 1 273 ? 24.781 -3.393 -3.104 1 91.69 273 ILE B C 1
ATOM 8679 O O . ILE B 1 273 ? 23.609 -3.746 -3.242 1 91.69 273 ILE B O 1
ATOM 8683 N N . LYS B 1 274 ? 25.547 -3.725 -2.092 1 89.06 274 LYS B N 1
ATOM 8684 C CA . LYS B 1 274 ? 25.016 -4.609 -1.06 1 89.06 274 LYS B CA 1
ATOM 8685 C C . LYS B 1 274 ? 23.828 -3.971 -0.34 1 89.06 274 LYS B C 1
ATOM 8687 O O . LYS B 1 274 ? 22.828 -4.637 -0.072 1 89.06 274 LYS B O 1
ATOM 8692 N N . TYR B 1 275 ? 23.938 -2.664 -0.106 1 92.81 275 TYR B N 1
ATOM 8693 C CA . TYR B 1 275 ? 22.859 -1.957 0.596 1 92.81 275 TYR B CA 1
ATOM 8694 C C . TYR B 1 275 ? 21.812 -1.436 -0.383 1 92.81 275 TYR B C 1
ATOM 8696 O O . TYR B 1 275 ? 20.953 -0.642 -0.011 1 92.81 275 TYR B O 1
ATOM 8704 N N . LYS B 1 276 ? 21.906 -1.746 -1.623 1 91.94 276 LYS B N 1
ATOM 8705 C CA . LYS B 1 276 ? 20.953 -1.438 -2.684 1 91.94 276 LYS B CA 1
ATOM 8706 C C . LYS B 1 276 ? 20.766 0.07 -2.836 1 91.94 276 LYS B C 1
ATOM 8708 O O . LYS B 1 276 ? 19.641 0.559 -2.904 1 91.94 276 LYS B O 1
ATOM 8713 N N . GLN B 1 277 ? 21.891 0.785 -2.836 1 95 277 GLN B N 1
ATOM 8714 C CA . GLN B 1 277 ? 21.859 2.217 -3.117 1 95 277 GLN B CA 1
ATOM 8715 C C . GLN B 1 277 ? 21.875 2.482 -4.621 1 95 277 GLN B C 1
ATOM 8717 O O . GLN B 1 277 ? 22.906 2.826 -5.191 1 95 277 GLN B O 1
ATOM 8722 N N . LYS B 1 278 ? 20.766 2.467 -5.262 1 93.75 278 LYS B N 1
ATOM 8723 C CA . LYS B 1 278 ? 20.656 2.51 -6.715 1 93.75 278 LYS B CA 1
ATOM 8724 C C . LYS B 1 278 ? 21 3.896 -7.254 1 93.75 278 LYS B C 1
ATOM 8726 O O . LYS B 1 278 ? 21.703 4.023 -8.25 1 93.75 278 LYS B O 1
ATOM 8731 N N . ARG B 1 279 ? 20.531 4.918 -6.625 1 94.25 279 ARG B N 1
ATOM 8732 C CA . ARG B 1 279 ? 20.781 6.273 -7.105 1 94.25 279 ARG B CA 1
ATOM 8733 C C . ARG B 1 279 ? 22.266 6.641 -6.969 1 94.25 279 ARG B C 1
ATOM 8735 O O . ARG B 1 279 ? 22.812 7.348 -7.816 1 94.25 279 ARG B O 1
ATOM 8742 N N . PHE B 1 280 ? 22.844 6.141 -5.934 1 96.31 280 PHE B N 1
ATOM 8743 C CA . PHE B 1 280 ? 24.266 6.395 -5.711 1 96.31 280 PHE B CA 1
ATOM 8744 C C . PHE B 1 280 ? 25.109 5.711 -6.781 1 96.31 280 PHE B C 1
ATOM 8746 O O . PHE B 1 280 ? 25.969 6.34 -7.387 1 96.31 280 PHE B O 1
ATOM 8753 N N . VAL B 1 281 ? 24.828 4.48 -7.039 1 95.94 281 VAL B N 1
ATOM 8754 C CA . VAL B 1 281 ? 25.609 3.676 -7.977 1 95.94 281 VAL B CA 1
ATOM 8755 C C . VAL B 1 281 ? 25.375 4.172 -9.398 1 95.94 281 VAL B C 1
ATOM 8757 O O . VAL B 1 281 ? 26.281 4.148 -10.234 1 95.94 281 VAL B O 1
ATOM 8760 N N . SER B 1 282 ? 24.156 4.668 -9.664 1 94.56 282 SER B N 1
ATOM 8761 C CA . SER B 1 282 ? 23.812 5.094 -11.008 1 94.56 282 SER B CA 1
ATOM 8762 C C . SER B 1 282 ? 24.25 6.531 -11.273 1 94.56 282 SER B C 1
ATOM 8764 O O . SER B 1 282 ? 24.094 7.039 -12.383 1 94.56 282 SER B O 1
ATOM 8766 N N . HIS B 1 283 ? 24.781 7.141 -10.305 1 93.69 283 HIS B N 1
ATOM 8767 C CA . HIS B 1 283 ? 25.25 8.508 -10.469 1 93.69 283 HIS B CA 1
ATOM 8768 C C . HIS B 1 283 ? 26.281 8.602 -11.586 1 93.69 283 HIS B C 1
ATOM 8770 O O . HIS B 1 283 ? 27.141 7.727 -11.719 1 93.69 283 HIS B O 1
ATOM 8776 N N . PRO B 1 284 ? 26.266 9.617 -12.375 1 92.19 284 PRO B N 1
ATOM 8777 C CA . PRO B 1 284 ? 27.141 9.734 -13.539 1 92.19 284 PRO B CA 1
ATOM 8778 C C . PRO B 1 284 ? 28.625 9.703 -13.148 1 92.19 284 PRO B C 1
ATOM 8780 O O . PRO B 1 284 ? 29.453 9.141 -13.883 1 92.19 284 PRO B O 1
ATOM 8783 N N . ASN B 1 285 ? 29.016 10.227 -12.039 1 92.75 285 ASN B N 1
ATOM 8784 C CA . ASN B 1 285 ? 30.406 10.203 -11.602 1 92.75 285 ASN B CA 1
ATOM 8785 C C . ASN B 1 285 ? 30.875 8.789 -11.312 1 92.75 285 ASN B C 1
ATOM 8787 O O . ASN B 1 285 ? 31.969 8.398 -11.711 1 92.75 285 ASN B O 1
ATOM 8791 N N . CYS B 1 286 ? 30.016 8.086 -10.648 1 93.31 286 CYS B N 1
ATOM 8792 C CA . CYS B 1 286 ? 30.359 6.699 -10.344 1 93.31 286 CYS B CA 1
ATOM 8793 C C . CYS B 1 286 ? 30.406 5.859 -11.609 1 93.31 286 CYS B C 1
ATOM 8795 O O . CYS B 1 286 ? 31.312 5.043 -11.781 1 93.31 286 CYS B O 1
ATOM 8797 N N . GLN B 1 287 ? 29.5 6.145 -12.539 1 92.38 287 GLN B N 1
ATOM 8798 C CA . GLN B 1 287 ? 29.422 5.371 -13.773 1 92.38 287 GLN B CA 1
ATOM 8799 C C . GLN B 1 287 ? 30.609 5.648 -14.68 1 92.38 287 GLN B C 1
ATOM 8801 O O . GLN B 1 287 ? 31.125 4.738 -15.336 1 92.38 287 GLN B O 1
ATOM 8806 N N . GLN B 1 288 ? 31.047 6.84 -14.68 1 90.06 288 GLN B N 1
ATOM 8807 C CA . GLN B 1 288 ? 32.219 7.188 -15.5 1 90.06 288 GLN B CA 1
ATOM 8808 C C . GLN B 1 288 ? 33.469 6.508 -14.992 1 90.06 288 GLN B C 1
ATOM 8810 O O . GLN B 1 288 ? 34.25 5.965 -15.773 1 90.06 288 GLN B O 1
ATOM 8815 N N . LEU B 1 289 ? 33.625 6.527 -13.727 1 89.56 289 LEU B N 1
ATOM 8816 C CA . LEU B 1 289 ? 34.781 5.883 -13.156 1 89.56 289 LEU B CA 1
ATOM 8817 C C . LEU B 1 289 ? 34.719 4.371 -13.344 1 89.56 289 LEU B C 1
ATOM 8819 O O . LEU B 1 289 ? 35.719 3.74 -13.672 1 89.56 289 LEU B O 1
ATOM 8823 N N . LEU B 1 290 ? 33.625 3.848 -13.164 1 90.56 290 LEU B N 1
ATOM 8824 C CA . LEU B 1 290 ? 33.438 2.408 -13.312 1 90.56 290 LEU B CA 1
ATOM 8825 C C . LEU B 1 290 ? 33.688 1.981 -14.758 1 90.56 290 LEU B C 1
ATOM 8827 O O . LEU B 1 290 ? 34.312 0.948 -15.008 1 90.56 290 LEU B O 1
ATOM 8831 N N . ALA B 1 291 ? 33.219 2.76 -15.68 1 89.25 291 ALA B N 1
ATOM 8832 C CA . ALA B 1 291 ? 33.438 2.457 -17.094 1 89.25 291 ALA B CA 1
ATOM 8833 C C . ALA B 1 291 ? 34.906 2.535 -17.469 1 89.25 291 ALA B C 1
ATOM 8835 O O . ALA B 1 291 ? 35.406 1.71 -18.234 1 89.25 291 ALA B O 1
ATOM 8836 N N . SER B 1 292 ? 35.562 3.455 -16.875 1 87.56 292 SER B N 1
ATOM 8837 C CA . SER B 1 292 ? 37 3.584 -17.156 1 87.56 292 SER B CA 1
ATOM 8838 C C . SER B 1 292 ? 37.781 2.393 -16.609 1 87.56 292 SER B C 1
ATOM 8840 O O . SER B 1 292 ? 38.688 1.898 -17.25 1 87.56 292 SER B O 1
ATOM 8842 N N . LYS B 1 293 ? 37.375 1.911 -15.484 1 88.19 293 LYS B N 1
ATOM 8843 C CA . LYS B 1 293 ? 38.031 0.763 -14.883 1 88.19 293 LYS B CA 1
ATOM 8844 C C . LYS B 1 293 ? 37.656 -0.531 -15.602 1 88.19 293 LYS B C 1
ATOM 8846 O O . LYS B 1 293 ? 38.469 -1.451 -15.695 1 88.19 293 LYS B O 1
ATOM 8851 N N . TRP B 1 294 ? 36.5 -0.582 -16.094 1 89.31 294 TRP B N 1
ATOM 8852 C CA . TRP B 1 294 ? 36.031 -1.754 -16.812 1 89.31 294 TRP B CA 1
ATOM 8853 C C . TRP B 1 294 ? 36.781 -1.958 -18.125 1 89.31 294 TRP B C 1
ATOM 8855 O O . TRP B 1 294 ? 37.188 -3.074 -18.438 1 89.31 294 TRP B O 1
ATOM 8865 N N . TYR B 1 295 ? 37.062 -0.919 -18.828 1 87.88 295 TYR B N 1
ATOM 8866 C CA . TYR B 1 295 ? 37.719 -1.033 -20.141 1 87.88 295 TYR B CA 1
ATOM 8867 C C . TYR B 1 295 ? 39.219 -0.796 -20.031 1 87.88 295 TYR B C 1
ATOM 8869 O O . TYR B 1 295 ? 39.875 -0.611 -21.047 1 87.88 295 TYR B O 1
ATOM 8877 N N . GLU B 1 296 ? 39.625 -0.947 -18.812 1 83.62 296 GLU B N 1
ATOM 8878 C CA . GLU B 1 296 ? 41.062 -0.75 -18.625 1 83.62 296 GLU B CA 1
ATOM 8879 C C . GLU B 1 296 ? 41.844 -1.883 -19.25 1 83.62 296 GLU B C 1
ATOM 8881 O O . GLU B 1 296 ? 41.438 -3.047 -19.188 1 83.62 296 GLU B O 1
ATOM 8886 N N . GLY B 1 297 ? 42.969 -1.694 -19.984 1 76.75 297 GLY B N 1
ATOM 8887 C CA . GLY B 1 297 ? 43.875 -2.713 -20.531 1 76.75 297 GLY B CA 1
ATOM 8888 C C . GLY B 1 297 ? 43.906 -2.713 -22.047 1 76.75 297 GLY B C 1
ATOM 8889 O O . GLY B 1 297 ? 44.938 -3.104 -22.641 1 76.75 297 GLY B O 1
ATOM 8890 N N . LEU B 1 298 ? 42.719 -2.584 -22.719 1 80 298 LEU B N 1
ATOM 8891 C CA . LEU B 1 298 ? 42.719 -2.664 -24.172 1 80 298 LEU B CA 1
ATOM 8892 C C . LEU B 1 298 ? 42.938 -1.29 -24.797 1 80 298 LEU B C 1
ATOM 8894 O O . LEU B 1 298 ? 42.594 -1.068 -25.953 1 80 298 LEU B O 1
ATOM 8898 N N . GLY B 1 299 ? 43.719 -0.568 -24.203 1 75.94 299 GLY B N 1
ATOM 8899 C CA . GLY B 1 299 ? 44.094 0.745 -24.703 1 75.94 299 GLY B CA 1
ATOM 8900 C C . GLY B 1 299 ? 42.938 1.446 -25.422 1 75.94 299 GLY B C 1
ATOM 8901 O O . GLY B 1 299 ? 42.656 1.114 -26.578 1 75.94 299 GLY B O 1
ATOM 8902 N N . ASN B 1 300 ? 42.25 2.469 -25 1 81.31 300 ASN B N 1
ATOM 8903 C CA . ASN B 1 300 ? 41.219 3.359 -25.578 1 81.31 300 ASN B CA 1
ATOM 8904 C C . ASN B 1 300 ? 40.156 2.582 -26.328 1 81.31 300 ASN B C 1
ATOM 8906 O O . ASN B 1 300 ? 39.812 2.91 -27.469 1 81.31 300 ASN B O 1
ATOM 8910 N N . PHE B 1 301 ? 39.688 1.505 -25.672 1 86.62 301 PHE B N 1
ATOM 8911 C CA . PHE B 1 301 ? 38.688 0.655 -26.266 1 86.62 301 PHE B CA 1
ATOM 8912 C C . PHE B 1 301 ? 37.406 1.453 -26.562 1 86.62 301 PHE B C 1
ATOM 8914 O O . PHE B 1 301 ? 36.781 1.282 -27.609 1 86.62 301 PHE B O 1
ATOM 8921 N N . ARG B 1 302 ? 37.094 2.471 -25.781 1 84.06 302 ARG B N 1
ATOM 8922 C CA . ARG B 1 302 ? 35.844 3.238 -25.859 1 84.06 302 ARG B CA 1
ATOM 8923 C C . ARG B 1 302 ? 35.906 4.223 -27.031 1 84.06 302 ARG B C 1
ATOM 8925 O O . ARG B 1 302 ? 34.875 4.574 -27.594 1 84.06 302 ARG B O 1
ATOM 8932 N N . ARG B 1 303 ? 37.125 4.504 -27.391 1 86.44 303 ARG B N 1
ATOM 8933 C CA . ARG B 1 303 ? 37.281 5.523 -28.422 1 86.44 303 ARG B CA 1
ATOM 8934 C C . ARG B 1 303 ? 37.375 4.887 -29.797 1 86.44 303 ARG B C 1
ATOM 8936 O O . ARG B 1 303 ? 37.281 5.578 -30.812 1 86.44 303 ARG B O 1
ATOM 8943 N N . LYS B 1 304 ? 37.5 3.641 -29.859 1 89.75 304 LYS B N 1
ATOM 8944 C CA . LYS B 1 304 ? 37.594 2.963 -31.156 1 89.75 304 LYS B CA 1
ATOM 8945 C C . LYS B 1 304 ? 36.219 2.854 -31.828 1 89.75 304 LYS B C 1
ATOM 8947 O O . LYS B 1 304 ? 35.188 2.82 -31.156 1 89.75 304 LYS B O 1
ATOM 8952 N N . PRO B 1 305 ? 36.312 2.855 -33.156 1 88.62 305 PRO B N 1
ATOM 8953 C CA . PRO B 1 305 ? 35 2.699 -33.844 1 88.62 305 PRO B CA 1
ATOM 8954 C C . PRO B 1 305 ? 34.344 1.352 -33.562 1 88.62 305 PRO B C 1
ATOM 8956 O O . PRO B 1 305 ? 35.031 0.41 -33.125 1 88.62 305 PRO B O 1
ATOM 8959 N N . ALA B 1 306 ? 33.094 1.211 -33.719 1 90.44 306 ALA B N 1
ATOM 8960 C CA . ALA B 1 306 ? 32.281 0.069 -33.344 1 90.44 306 ALA B CA 1
ATOM 8961 C C . ALA B 1 306 ? 32.75 -1.204 -34.031 1 90.44 306 ALA B C 1
ATOM 8963 O O . ALA B 1 306 ? 32.75 -2.281 -33.438 1 90.44 306 ALA B O 1
ATOM 8964 N N . ILE B 1 307 ? 33.125 -1.117 -35.25 1 90.5 307 ILE B N 1
ATOM 8965 C CA . ILE B 1 307 ? 33.531 -2.299 -36 1 90.5 307 ILE B CA 1
ATOM 8966 C C . ILE B 1 307 ? 34.844 -2.854 -35.406 1 90.5 307 ILE B C 1
ATOM 8968 O O . ILE B 1 307 ? 35 -4.07 -35.312 1 90.5 307 ILE B O 1
ATOM 8972 N N . LYS B 1 308 ? 35.688 -2.016 -35.031 1 91.25 308 LYS B N 1
ATOM 8973 C CA . LYS B 1 308 ? 36.938 -2.455 -34.406 1 91.25 308 LYS B CA 1
ATOM 8974 C C . LYS B 1 308 ? 36.688 -3.039 -33.031 1 91.25 308 LYS B C 1
ATOM 8976 O O . LYS B 1 308 ? 37.375 -4 -32.625 1 91.25 308 LYS B O 1
ATOM 8981 N N . GLN B 1 309 ? 35.875 -2.412 -32.281 1 91.56 309 GLN B N 1
ATOM 8982 C CA . GLN B 1 309 ? 35.5 -2.947 -30.984 1 91.56 309 GLN B CA 1
ATOM 8983 C C . GLN B 1 309 ? 34.969 -4.367 -31.094 1 91.56 309 GLN B C 1
ATOM 8985 O O . GLN B 1 309 ? 35.375 -5.254 -30.344 1 91.56 309 GLN B O 1
ATOM 8990 N N . LEU B 1 310 ? 34.094 -4.539 -32.062 1 91.81 310 LEU B N 1
ATOM 8991 C CA . LEU B 1 310 ? 33.469 -5.84 -32.281 1 91.81 310 LEU B CA 1
ATOM 8992 C C . LEU B 1 310 ? 34.5 -6.875 -32.719 1 91.81 310 LEU B C 1
ATOM 8994 O O . LEU B 1 310 ? 34.469 -8.023 -32.281 1 91.81 310 LEU B O 1
ATOM 8998 N N . THR B 1 311 ? 35.438 -6.461 -33.562 1 92.56 311 THR B N 1
ATOM 8999 C CA . THR B 1 311 ? 36.438 -7.383 -34.031 1 92.56 311 THR B CA 1
ATOM 9000 C C . THR B 1 311 ? 37.375 -7.801 -32.906 1 92.56 311 THR B C 1
ATOM 9002 O O . THR B 1 311 ? 37.781 -8.969 -32.812 1 92.56 311 THR B O 1
ATOM 9005 N N . ILE B 1 312 ? 37.688 -6.836 -32.062 1 91.88 312 ILE B N 1
ATOM 9006 C CA . ILE B 1 312 ? 38.562 -7.137 -30.938 1 91.88 312 ILE B CA 1
ATOM 9007 C C . ILE B 1 312 ? 37.844 -8.086 -29.984 1 91.88 312 ILE B C 1
ATOM 9009 O O . ILE B 1 312 ? 38.438 -9.078 -29.531 1 91.88 312 ILE B O 1
ATOM 9013 N N . ALA B 1 313 ? 36.656 -7.781 -29.672 1 91.94 313 ALA B N 1
ATOM 9014 C CA . ALA B 1 313 ? 35.875 -8.617 -28.766 1 91.94 313 ALA B CA 1
ATOM 9015 C C . ALA B 1 313 ? 35.719 -10.031 -29.328 1 91.94 313 ALA B C 1
ATOM 9017 O O . ALA B 1 313 ? 35.906 -11.016 -28.609 1 91.94 313 ALA B O 1
ATOM 9018 N N . LEU B 1 314 ? 35.438 -10.141 -30.641 1 94 314 LEU B N 1
ATOM 9019 C CA . LEU B 1 314 ? 35.25 -11.438 -31.266 1 94 314 LEU B CA 1
ATOM 9020 C C . LEU B 1 314 ? 36.562 -12.227 -31.312 1 94 314 LEU B C 1
ATOM 9022 O O . LEU B 1 314 ? 36.562 -13.445 -31.125 1 94 314 LEU B O 1
ATOM 9026 N N . THR B 1 315 ? 37.594 -11.516 -31.5 1 93.56 315 THR B N 1
ATOM 9027 C CA . THR B 1 315 ? 38.906 -12.172 -31.531 1 93.56 315 THR B CA 1
ATOM 9028 C C . THR B 1 315 ? 39.25 -12.742 -30.156 1 93.56 315 THR B C 1
ATOM 9030 O O . THR B 1 315 ? 39.719 -13.867 -30.047 1 93.56 315 THR B O 1
ATOM 9033 N N . ILE B 1 316 ? 39 -12.039 -29.172 1 92.19 316 ILE B N 1
ATOM 9034 C CA . ILE B 1 316 ? 39.25 -12.492 -27.812 1 92.19 316 ILE B CA 1
ATOM 9035 C C . ILE B 1 316 ? 38.375 -13.688 -27.469 1 92.19 316 ILE B C 1
ATOM 9037 O O . ILE B 1 316 ? 38.844 -14.672 -26.891 1 92.19 316 ILE B O 1
ATOM 9041 N N . CYS B 1 317 ? 37.125 -13.672 -27.891 1 93.38 317 CYS B N 1
ATOM 9042 C CA . CYS B 1 317 ? 36.188 -14.766 -27.641 1 93.38 317 CYS B CA 1
ATOM 9043 C C . CYS B 1 317 ? 36.625 -16.031 -28.375 1 93.38 317 CYS B C 1
ATOM 9045 O O . CYS B 1 317 ? 36.531 -17.125 -27.812 1 93.38 317 CYS B O 1
ATOM 9047 N N . PHE B 1 318 ? 37.188 -15.812 -29.547 1 93.38 318 PHE B N 1
ATOM 9048 C CA . PHE B 1 318 ? 37.625 -16.969 -30.328 1 93.38 318 PHE B CA 1
ATOM 9049 C C . PHE B 1 318 ? 38.875 -17.562 -29.75 1 93.38 318 PHE B C 1
ATOM 9051 O O . PHE B 1 318 ? 39.094 -18.781 -29.828 1 93.38 318 PHE B O 1
ATOM 9058 N N . LEU B 1 319 ? 39.656 -16.797 -29.156 1 93.12 319 LEU B N 1
ATOM 9059 C CA . LEU B 1 319 ? 40.938 -17.25 -28.641 1 93.12 319 LEU B CA 1
ATOM 9060 C C . LEU B 1 319 ? 40.844 -17.625 -27.172 1 93.12 319 LEU B C 1
ATOM 9062 O O . LEU B 1 319 ? 41.875 -17.781 -26.5 1 93.12 319 LEU B O 1
ATOM 9066 N N . PHE B 1 320 ? 39.625 -17.859 -26.703 1 92.25 320 PHE B N 1
ATOM 9067 C CA . PHE B 1 320 ? 39.469 -18.016 -25.266 1 92.25 320 PHE B CA 1
ATOM 9068 C C . PHE B 1 320 ? 40.156 -19.266 -24.766 1 92.25 320 PHE B C 1
ATOM 9070 O O . PHE B 1 320 ? 40.781 -19.234 -23.703 1 92.25 320 PHE B O 1
ATOM 9077 N N . PRO B 1 321 ? 40.156 -20.453 -25.531 1 91.62 321 PRO B N 1
ATOM 9078 C CA . PRO B 1 321 ? 40.875 -21.625 -25 1 91.62 321 PRO B CA 1
ATOM 9079 C C . PRO B 1 321 ? 42.375 -21.422 -24.938 1 91.62 321 PRO B C 1
ATOM 9081 O O . PRO B 1 321 ? 43.031 -21.875 -23.984 1 91.62 321 PRO B O 1
ATOM 9084 N N . VAL B 1 322 ? 42.875 -20.641 -25.859 1 92.06 322 VAL B N 1
ATOM 9085 C CA . VAL B 1 322 ? 44.312 -20.406 -25.906 1 92.06 322 VAL B CA 1
ATOM 9086 C C . VAL B 1 322 ? 44.719 -19.438 -24.797 1 92.06 322 VAL B C 1
ATOM 9088 O O . VAL B 1 322 ? 45.719 -19.672 -24.078 1 92.06 322 VAL B O 1
ATOM 9091 N N . LEU B 1 323 ? 43.969 -18.453 -24.719 1 92 323 LEU B N 1
ATOM 9092 C CA . LEU B 1 323 ? 44.281 -17.469 -23.688 1 92 323 LEU B CA 1
ATOM 9093 C C . LEU B 1 323 ? 44.156 -18.078 -22.297 1 92 323 LEU B C 1
ATOM 9095 O O . LEU B 1 323 ? 44.938 -17.75 -21.406 1 92 323 LEU B O 1
ATOM 9099 N N . SER B 1 324 ? 43.188 -18.984 -22.109 1 91.19 324 SER B N 1
ATOM 9100 C CA . SER B 1 324 ? 43.031 -19.641 -20.812 1 91.19 324 SER B CA 1
ATOM 9101 C C . SER B 1 324 ? 44.188 -20.578 -20.516 1 91.19 324 SER B C 1
ATOM 9103 O O . SER B 1 324 ? 44.656 -20.672 -19.375 1 91.19 324 SER B O 1
ATOM 9105 N N . MET B 1 325 ? 44.719 -21.219 -21.547 1 89.25 325 MET B N 1
ATOM 9106 C CA . MET B 1 325 ? 45.844 -22.125 -21.375 1 89.25 325 MET B CA 1
ATOM 9107 C C . MET B 1 325 ? 47.125 -21.328 -21.062 1 89.25 325 MET B C 1
ATOM 9109 O O . MET B 1 325 ? 47.906 -21.75 -20.219 1 89.25 325 MET B O 1
ATOM 9113 N N . ILE B 1 326 ? 47.219 -20.172 -21.672 1 88.56 326 ILE B N 1
ATOM 9114 C CA . ILE B 1 326 ? 48.375 -19.328 -21.422 1 88.56 326 ILE B CA 1
ATOM 9115 C C . ILE B 1 326 ? 48.344 -18.844 -19.969 1 88.56 326 ILE B C 1
ATOM 9117 O O . ILE B 1 326 ? 49.375 -18.828 -19.297 1 88.56 326 ILE B O 1
ATOM 9121 N N . TYR B 1 327 ? 47.188 -18.516 -19.562 1 89.06 327 TYR B N 1
ATOM 9122 C CA . TYR B 1 327 ? 47.062 -18.047 -18.188 1 89.06 327 TYR B CA 1
ATOM 9123 C C . TYR B 1 327 ? 47.375 -19.172 -17.203 1 89.06 327 TYR B C 1
ATOM 9125 O O . TYR B 1 327 ? 47.969 -18.938 -16.141 1 89.06 327 TYR B O 1
ATOM 9133 N N . MET B 1 328 ? 47.062 -20.422 -17.547 1 86.5 328 MET B N 1
ATOM 9134 C CA . MET B 1 328 ? 47.312 -21.562 -16.672 1 86.5 328 MET B CA 1
ATOM 9135 C C . MET B 1 328 ? 48.781 -21.859 -16.547 1 86.5 328 MET B C 1
ATOM 9137 O O . MET B 1 328 ? 49.25 -22.281 -15.492 1 86.5 328 MET B O 1
ATOM 9141 N N . VAL B 1 329 ? 49.531 -21.5 -17.594 1 84.81 329 VAL B N 1
ATOM 9142 C CA . VAL B 1 329 ? 50.938 -21.812 -17.594 1 84.81 329 VAL B CA 1
ATOM 9143 C C . VAL B 1 329 ? 51.75 -20.625 -17.078 1 84.81 329 VAL B C 1
ATOM 9145 O O . VAL B 1 329 ? 52.688 -20.797 -16.281 1 84.81 329 VAL B O 1
ATOM 9148 N N . ALA B 1 330 ? 51.375 -19.391 -17.562 1 85.62 330 ALA B N 1
ATOM 9149 C CA . ALA B 1 330 ? 52.125 -18.203 -17.188 1 85.62 330 ALA B CA 1
ATOM 9150 C C . ALA B 1 330 ? 51.219 -17.062 -16.75 1 85.62 330 ALA B C 1
ATOM 9152 O O . ALA B 1 330 ? 51 -16.125 -17.516 1 85.62 330 ALA B O 1
ATOM 9153 N N . PRO B 1 331 ? 50.781 -17.109 -15.531 1 82.94 331 PRO B N 1
ATOM 9154 C CA . PRO B 1 331 ? 49.844 -16.062 -15.086 1 82.94 331 PRO B CA 1
ATOM 9155 C C . PRO B 1 331 ? 50.469 -14.688 -14.977 1 82.94 331 PRO B C 1
ATOM 9157 O O . PRO B 1 331 ? 49.781 -13.672 -15.023 1 82.94 331 PRO B O 1
ATOM 9160 N N . HIS B 1 332 ? 51.844 -14.594 -14.906 1 82.56 332 HIS B N 1
ATOM 9161 C CA . HIS B 1 332 ? 52.5 -13.305 -14.734 1 82.56 332 HIS B CA 1
ATOM 9162 C C . HIS B 1 332 ? 53.062 -12.797 -16.062 1 82.56 332 HIS B C 1
ATOM 9164 O O . HIS B 1 332 ? 53.688 -11.75 -16.094 1 82.56 332 HIS B O 1
ATOM 9170 N N . SER B 1 333 ? 52.781 -13.477 -17.062 1 85.19 333 SER B N 1
ATOM 9171 C CA . SER B 1 333 ? 53.188 -13.008 -18.391 1 85.19 333 SER B CA 1
ATOM 9172 C C . SER B 1 333 ? 52.344 -11.828 -18.844 1 85.19 333 SER B C 1
ATOM 9174 O O . SER B 1 333 ? 51.344 -11.469 -18.188 1 85.19 333 SER B O 1
ATOM 9176 N N . LYS B 1 334 ? 52.75 -11.133 -19.844 1 85.75 334 LYS B N 1
ATOM 9177 C CA . LYS B 1 334 ? 52 -9.992 -20.375 1 85.75 334 LYS B CA 1
ATOM 9178 C C . LYS B 1 334 ? 50.562 -10.367 -20.734 1 85.75 334 LYS B C 1
ATOM 9180 O O . LYS B 1 334 ? 49.625 -9.648 -20.406 1 85.75 334 LYS B O 1
ATOM 9185 N N . PHE B 1 335 ? 50.469 -11.508 -21.281 1 86.12 335 PHE B N 1
ATOM 9186 C CA . PHE B 1 335 ? 49.125 -11.969 -21.656 1 86.12 335 PHE B CA 1
ATOM 9187 C C . PHE B 1 335 ? 48.344 -12.445 -20.438 1 86.12 335 PHE B C 1
ATOM 9189 O O . PHE B 1 335 ? 47.125 -12.32 -20.391 1 86.12 335 PHE B O 1
ATOM 9196 N N . GLY B 1 336 ? 48.969 -12.969 -19.547 1 84.69 336 GLY B N 1
ATOM 9197 C CA . GLY B 1 336 ? 48.312 -13.383 -18.312 1 84.69 336 GLY B CA 1
ATOM 9198 C C . GLY B 1 336 ? 47.75 -12.219 -17.516 1 84.69 336 GLY B C 1
ATOM 9199 O O . GLY B 1 336 ? 46.656 -12.312 -16.969 1 84.69 336 GLY B O 1
ATOM 9200 N N . LYS B 1 337 ? 48.469 -11.148 -17.547 1 86.19 337 LYS B N 1
ATOM 9201 C CA . LYS B 1 337 ? 47.969 -9.953 -16.859 1 86.19 337 LYS B CA 1
ATOM 9202 C C . LYS B 1 337 ? 46.781 -9.328 -17.578 1 86.19 337 LYS B C 1
ATOM 9204 O O . LYS B 1 337 ? 45.906 -8.742 -16.953 1 86.19 337 LYS B O 1
ATOM 9209 N N . LEU B 1 338 ? 46.812 -9.523 -18.828 1 86.94 338 LEU B N 1
ATOM 9210 C CA . LEU B 1 338 ? 45.719 -9.016 -19.641 1 86.94 338 LEU B CA 1
ATOM 9211 C C . LEU B 1 338 ? 44.406 -9.773 -19.344 1 86.94 338 LEU B C 1
ATOM 9213 O O . LEU B 1 338 ? 43.344 -9.188 -19.328 1 86.94 338 LEU B O 1
ATOM 9217 N N . CYS B 1 339 ? 44.562 -11.008 -19.047 1 87.75 339 CYS B N 1
ATOM 9218 C CA . CYS B 1 339 ? 43.406 -11.844 -18.797 1 87.75 339 CYS B CA 1
ATOM 9219 C C . CYS B 1 339 ? 42.781 -11.516 -17.438 1 87.75 339 CYS B C 1
ATOM 9221 O O . CYS B 1 339 ? 41.625 -11.844 -17.188 1 87.75 339 CYS B O 1
ATOM 9223 N N . ARG B 1 340 ? 43.469 -10.766 -16.656 1 87.44 340 ARG B N 1
ATOM 9224 C CA . ARG B 1 340 ? 42.969 -10.422 -15.328 1 87.44 340 ARG B CA 1
ATOM 9225 C C . ARG B 1 340 ? 42.125 -9.156 -15.367 1 87.44 340 ARG B C 1
ATOM 9227 O O . ARG B 1 340 ? 41.438 -8.844 -14.398 1 87.44 340 ARG B O 1
ATOM 9234 N N . LYS B 1 341 ? 42.188 -8.523 -16.469 1 89.19 341 LYS B N 1
ATOM 9235 C CA . LYS B 1 341 ? 41.375 -7.316 -16.594 1 89.19 341 LYS B CA 1
ATOM 9236 C C . LYS B 1 341 ? 39.906 -7.656 -16.688 1 89.19 341 LYS B C 1
ATOM 9238 O O . LYS B 1 341 ? 39.531 -8.641 -17.328 1 89.19 341 LYS B O 1
ATOM 9243 N N . PRO B 1 342 ? 39.094 -6.91 -16.094 1 90.06 342 PRO B N 1
ATOM 9244 C CA . PRO B 1 342 ? 37.688 -7.27 -15.906 1 90.06 342 PRO B CA 1
ATOM 9245 C C . PRO B 1 342 ? 36.938 -7.461 -17.219 1 90.06 342 PRO B C 1
ATOM 9247 O O . PRO B 1 342 ? 36.188 -8.422 -17.375 1 90.06 342 PRO B O 1
ATOM 9250 N N . PHE B 1 343 ? 37.156 -6.629 -18.188 1 90.81 343 PHE B N 1
ATOM 9251 C CA . PHE B 1 343 ? 36.438 -6.742 -19.453 1 90.81 343 PHE B CA 1
ATOM 9252 C C . PHE B 1 343 ? 36.844 -8.008 -20.188 1 90.81 343 PHE B C 1
ATOM 9254 O O . PHE B 1 343 ? 35.969 -8.727 -20.719 1 90.81 343 PHE B O 1
ATOM 9261 N N . ILE B 1 344 ? 38.094 -8.297 -20.266 1 91.19 344 ILE B N 1
ATOM 9262 C CA . ILE B 1 344 ? 38.594 -9.492 -20.922 1 91.19 344 ILE B CA 1
ATOM 9263 C C . ILE B 1 344 ? 38.156 -10.734 -20.172 1 91.19 344 ILE B C 1
ATOM 9265 O O . ILE B 1 344 ? 37.781 -11.742 -20.781 1 91.19 344 ILE B O 1
ATOM 9269 N N . LYS B 1 345 ? 38.25 -10.633 -18.875 1 91.19 345 LYS B N 1
ATOM 9270 C CA . LYS B 1 345 ? 37.75 -11.727 -18.047 1 91.19 345 LYS B CA 1
ATOM 9271 C C . LYS B 1 345 ? 36.281 -12.055 -18.359 1 91.19 345 LYS B C 1
ATOM 9273 O O . LYS B 1 345 ? 35.906 -13.227 -18.453 1 91.19 345 LYS B O 1
ATOM 9278 N N . PHE B 1 346 ? 35.5 -11.039 -18.5 1 91.56 346 PHE B N 1
ATOM 9279 C CA . PHE B 1 346 ? 34.094 -11.203 -18.828 1 91.56 346 PHE B CA 1
ATOM 9280 C C . PHE B 1 346 ? 33.938 -11.883 -20.188 1 91.56 346 PHE B C 1
ATOM 9282 O O . PHE B 1 346 ? 33.125 -12.797 -20.328 1 91.56 346 PHE B O 1
ATOM 9289 N N . LEU B 1 347 ? 34.719 -11.453 -21.156 1 92.19 347 LEU B N 1
ATOM 9290 C CA . LEU B 1 347 ? 34.625 -12.016 -22.5 1 92.19 347 LEU B CA 1
ATOM 9291 C C . LEU B 1 347 ? 35.062 -13.477 -22.516 1 92.19 347 LEU B C 1
ATOM 9293 O O . LEU B 1 347 ? 34.469 -14.297 -23.219 1 92.19 347 LEU B O 1
ATOM 9297 N N . LEU B 1 348 ? 36.062 -13.766 -21.734 1 93.75 348 LEU B N 1
ATOM 9298 C CA . LEU B 1 348 ? 36.531 -15.141 -21.656 1 93.75 348 LEU B CA 1
ATOM 9299 C C . LEU B 1 348 ? 35.469 -16.047 -21.031 1 93.75 348 LEU B C 1
ATOM 9301 O O . LEU B 1 348 ? 35.188 -17.141 -21.547 1 93.75 348 LEU B O 1
ATOM 9305 N N . HIS B 1 349 ? 34.875 -15.602 -19.984 1 92.5 349 HIS B N 1
ATOM 9306 C CA . HIS B 1 349 ? 33.844 -16.391 -19.328 1 92.5 349 HIS B CA 1
ATOM 9307 C C . HIS B 1 349 ? 32.594 -16.516 -20.203 1 92.5 349 HIS B C 1
ATOM 9309 O O . HIS B 1 349 ? 31.938 -17.562 -20.219 1 92.5 349 HIS B O 1
ATOM 9315 N N . ALA B 1 350 ? 32.219 -15.445 -20.906 1 92.94 350 ALA B N 1
ATOM 9316 C CA . ALA B 1 350 ? 31.094 -15.492 -21.812 1 92.94 350 ALA B CA 1
ATOM 9317 C C . ALA B 1 350 ? 31.344 -16.453 -22.969 1 92.94 350 ALA B C 1
ATOM 9319 O O . ALA B 1 350 ? 30.453 -17.234 -23.328 1 92.94 350 ALA B O 1
ATOM 9320 N N . ALA B 1 351 ? 32.531 -16.438 -23.469 1 94.56 351 ALA B N 1
ATOM 9321 C CA . ALA B 1 351 ? 32.875 -17.344 -24.562 1 94.56 351 ALA B CA 1
ATOM 9322 C C . ALA B 1 351 ? 32.875 -18.797 -24.094 1 94.56 351 ALA B C 1
ATOM 9324 O O . ALA B 1 351 ? 32.438 -19.672 -24.812 1 94.56 351 ALA B O 1
ATOM 9325 N N . SER B 1 352 ? 33.375 -18.984 -22.953 1 94.5 352 SER B N 1
ATOM 9326 C CA . SER B 1 352 ? 33.375 -20.328 -22.406 1 94.5 352 SER B CA 1
ATOM 9327 C C . SER B 1 352 ? 31.953 -20.844 -22.219 1 94.5 352 SER B C 1
ATOM 9329 O O . SER B 1 352 ? 31.656 -22 -22.562 1 94.5 352 SER B O 1
ATOM 9331 N N . TYR B 1 353 ? 31.109 -20.031 -21.719 1 94.19 353 TYR B N 1
ATOM 9332 C CA . TYR B 1 353 ? 29.719 -20.453 -21.516 1 94.19 353 TYR B CA 1
ATOM 9333 C C . TYR B 1 353 ? 29.031 -20.719 -22.844 1 94.19 353 TYR B C 1
ATOM 9335 O O . TYR B 1 353 ? 28.25 -21.672 -22.953 1 94.19 353 TYR B O 1
ATOM 9343 N N . MET B 1 354 ? 29.328 -19.938 -23.844 1 94 354 MET B N 1
ATOM 9344 C CA . MET B 1 354 ? 28.766 -20.156 -25.172 1 94 354 MET B CA 1
ATOM 9345 C C . MET B 1 354 ? 29.266 -21.484 -25.766 1 94 354 MET B C 1
ATOM 9347 O O . MET B 1 354 ? 28.516 -22.172 -26.438 1 94 354 MET B O 1
ATOM 9351 N N . SER B 1 355 ? 30.484 -21.797 -25.469 1 93.94 355 SER B N 1
ATOM 9352 C CA . SER B 1 355 ? 31.016 -23.078 -25.906 1 93.94 355 SER B CA 1
ATOM 9353 C C . SER B 1 355 ? 30.328 -24.234 -25.188 1 93.94 355 SER B C 1
ATOM 9355 O O . SER B 1 355 ? 30.047 -25.281 -25.797 1 93.94 355 SER B O 1
ATOM 9357 N N . PHE B 1 356 ? 30.125 -24.016 -23.938 1 94.81 356 PHE B N 1
ATOM 9358 C CA . PHE B 1 356 ? 29.406 -25.016 -23.156 1 94.81 356 PHE B CA 1
ATOM 9359 C C . PHE B 1 356 ? 28.016 -25.25 -23.75 1 94.81 356 PHE B C 1
ATOM 9361 O O . PHE B 1 356 ? 27.594 -26.391 -23.938 1 94.81 356 PHE B O 1
ATOM 9368 N N . LEU B 1 357 ? 27.297 -24.188 -24.109 1 93.75 357 LEU B N 1
ATOM 9369 C CA . LEU B 1 357 ? 25.969 -24.297 -24.734 1 93.75 357 LEU B CA 1
ATOM 9370 C C . LEU B 1 357 ? 26.062 -24.969 -26.094 1 93.75 357 LEU B C 1
ATOM 9372 O O . LEU B 1 357 ? 25.172 -25.719 -26.484 1 93.75 357 LEU B O 1
ATOM 9376 N N . GLY B 1 358 ? 27.172 -24.688 -26.797 1 92.31 358 GLY B N 1
ATOM 9377 C CA . GLY B 1 358 ? 27.406 -25.359 -28.062 1 92.31 358 GLY B CA 1
ATOM 9378 C C . GLY B 1 358 ? 27.531 -26.859 -27.938 1 92.31 358 GLY B C 1
ATOM 9379 O O . GLY B 1 358 ? 27 -27.625 -28.75 1 92.31 358 GLY B O 1
ATOM 9380 N N . LEU B 1 359 ? 28.188 -27.281 -26.875 1 93.62 359 LEU B N 1
ATOM 9381 C CA . LEU B 1 359 ? 28.328 -28.703 -26.609 1 93.62 359 LEU B CA 1
ATOM 9382 C C . LEU B 1 359 ? 26.984 -29.328 -26.297 1 93.62 359 LEU B C 1
ATOM 9384 O O . LEU B 1 359 ? 26.688 -30.453 -26.719 1 93.62 359 LEU B O 1
ATOM 9388 N N . LEU B 1 360 ? 26.141 -28.625 -25.531 1 92.44 360 LEU B N 1
ATOM 9389 C CA . LEU B 1 360 ? 24.828 -29.125 -25.188 1 92.44 360 LEU B CA 1
ATOM 9390 C C . LEU B 1 360 ? 23.969 -29.281 -26.438 1 92.44 360 LEU B C 1
ATOM 9392 O O . LEU B 1 360 ? 23.188 -30.234 -26.562 1 92.44 360 LEU B O 1
ATOM 9396 N N . ILE B 1 361 ? 24.125 -28.359 -27.375 1 89.81 361 ILE B N 1
ATOM 9397 C CA . ILE B 1 361 ? 23.375 -28.422 -28.625 1 89.81 361 ILE B CA 1
ATOM 9398 C C . ILE B 1 361 ? 23.859 -29.609 -29.453 1 89.81 361 ILE B C 1
ATOM 9400 O O . ILE B 1 361 ? 23.062 -30.297 -30.094 1 89.81 361 ILE B O 1
ATOM 9404 N N . MET B 1 362 ? 25.125 -29.953 -29.359 1 88.25 362 MET B N 1
ATOM 9405 C CA . MET B 1 362 ? 25.672 -31.078 -30.109 1 88.25 362 MET B CA 1
ATOM 9406 C C . MET B 1 362 ? 25.109 -32.406 -29.594 1 88.25 362 MET B C 1
ATOM 9408 O O . MET B 1 362 ? 24.75 -33.281 -30.375 1 88.25 362 MET B O 1
ATOM 9412 N N . VAL B 1 363 ? 25 -32.469 -28.328 1 86.25 363 VAL B N 1
ATOM 9413 C CA . VAL B 1 363 ? 24.469 -33.719 -27.75 1 86.25 363 VAL B CA 1
ATOM 9414 C C . VAL B 1 363 ? 22.984 -33.844 -28.125 1 86.25 363 VAL B C 1
ATOM 9416 O O . VAL B 1 363 ? 22.5 -34.938 -28.391 1 86.25 363 VAL B O 1
ATOM 9419 N N . SER B 1 364 ? 22.281 -32.688 -28.172 1 84.69 364 SER B N 1
ATOM 9420 C CA . SER B 1 364 ? 20.875 -32.719 -28.516 1 84.69 364 SER B CA 1
ATOM 9421 C C . SER B 1 364 ? 20.672 -33.156 -29.969 1 84.69 364 SER B C 1
ATOM 9423 O O . SER B 1 364 ? 19.656 -33.75 -30.312 1 84.69 364 SER B O 1
ATOM 9425 N N . GLN B 1 365 ? 21.766 -32.938 -30.797 1 81.56 365 GLN B N 1
ATOM 9426 C CA . GLN B 1 365 ? 21.703 -33.344 -32.219 1 81.56 365 GLN B CA 1
ATOM 9427 C C . GLN B 1 365 ? 22.344 -34.719 -32.406 1 81.56 365 GLN B C 1
ATOM 9429 O O . GLN B 1 365 ? 22.484 -35.188 -33.562 1 81.56 365 GLN B O 1
ATOM 9434 N N . ARG B 1 366 ? 22.719 -35.406 -31.359 1 79.69 366 ARG B N 1
ATOM 9435 C CA . ARG B 1 366 ? 23.281 -36.75 -31.344 1 79.69 366 ARG B CA 1
ATOM 9436 C C . ARG B 1 366 ? 24.625 -36.781 -32.062 1 79.69 366 ARG B C 1
ATOM 9438 O O . ARG B 1 366 ? 24.922 -37.75 -32.781 1 79.69 366 ARG B O 1
ATOM 9445 N N . ILE B 1 367 ? 25.344 -35.688 -31.797 1 78.81 367 ILE B N 1
ATOM 9446 C CA . ILE B 1 367 ? 26.719 -35.688 -32.312 1 78.81 367 ILE B CA 1
ATOM 9447 C C . ILE B 1 367 ? 27.672 -36.188 -31.219 1 78.81 367 ILE B C 1
ATOM 9449 O O . ILE B 1 367 ? 27.75 -35.625 -30.125 1 78.81 367 ILE B O 1
ATOM 9453 N N . GLU B 1 368 ? 28.312 -37.281 -31.406 1 79.25 368 GLU B N 1
ATOM 9454 C CA . GLU B 1 368 ? 29.141 -37.938 -30.406 1 79.25 368 GLU B CA 1
ATOM 9455 C C . GLU B 1 368 ? 30.562 -37.375 -30.422 1 79.25 368 GLU B C 1
ATOM 9457 O O . GLU B 1 368 ? 31.25 -37.406 -29.406 1 79.25 368 GLU B O 1
ATOM 9462 N N . ASN B 1 369 ? 31.047 -37.031 -31.578 1 78.38 369 ASN B N 1
ATOM 9463 C CA . ASN B 1 369 ? 32.406 -36.5 -31.703 1 78.38 369 ASN B CA 1
ATOM 9464 C C . ASN B 1 369 ? 32.375 -35.094 -32.281 1 78.38 369 ASN B C 1
ATOM 9466 O O . ASN B 1 369 ? 31.781 -34.844 -33.344 1 78.38 369 ASN B O 1
ATOM 9470 N N . PRO B 1 370 ? 33 -34.125 -31.484 1 75.06 370 PRO B N 1
ATOM 9471 C CA . PRO B 1 370 ? 33 -32.75 -31.969 1 75.06 370 PRO B CA 1
ATOM 9472 C C . PRO B 1 370 ? 33.719 -32.594 -33.312 1 75.06 370 PRO B C 1
ATOM 9474 O O . PRO B 1 370 ? 33.438 -31.641 -34.062 1 75.06 370 PRO B O 1
ATOM 9477 N N . LEU B 1 371 ? 34.688 -33.531 -33.531 1 72.56 371 LEU B N 1
ATOM 9478 C CA . LEU B 1 371 ? 35.406 -33.5 -34.812 1 72.56 371 LEU B CA 1
ATOM 9479 C C . LEU B 1 371 ? 34.656 -34.344 -35.875 1 72.56 371 LEU B C 1
ATOM 9481 O O . LEU B 1 371 ? 35.281 -35.125 -36.594 1 72.56 371 LEU B O 1
ATOM 9485 N N . PHE B 1 372 ? 33.375 -34.25 -35.844 1 63.78 372 PHE B N 1
ATOM 9486 C CA . PHE B 1 372 ? 32.562 -35.094 -36.719 1 63.78 372 PHE B CA 1
ATOM 9487 C C . PHE B 1 372 ? 32.906 -34.844 -38.156 1 63.78 372 PHE B C 1
ATOM 9489 O O . PHE B 1 372 ? 32.625 -35.688 -39.031 1 63.78 372 PHE B O 1
ATOM 9496 N N . PHE B 1 373 ? 33.469 -33.625 -38.5 1 61.75 373 PHE B N 1
ATOM 9497 C CA . PHE B 1 373 ? 33.875 -33.406 -39.875 1 61.75 373 PHE B CA 1
ATOM 9498 C C . PHE B 1 373 ? 34.969 -34.375 -40.281 1 61.75 373 PHE B C 1
ATOM 9500 O O . PHE B 1 373 ? 35.125 -34.688 -41.469 1 61.75 373 PHE B O 1
ATOM 9507 N N . LEU B 1 374 ? 35.656 -34.906 -39.312 1 59.97 374 LEU B N 1
ATOM 9508 C CA . LEU B 1 374 ? 36.781 -35.781 -39.594 1 59.97 374 LEU B CA 1
ATOM 9509 C C . LEU B 1 374 ? 36.375 -37.25 -39.438 1 59.97 374 LEU B C 1
ATOM 9511 O O . LEU B 1 374 ? 37 -38.125 -40.062 1 59.97 374 LEU B O 1
ATOM 9515 N N . PHE B 1 375 ? 35.375 -37.562 -38.562 1 60.62 375 PHE B N 1
ATOM 9516 C CA . PHE B 1 375 ? 35 -38.969 -38.344 1 60.62 375 PHE B CA 1
ATOM 9517 C C . PHE B 1 375 ? 33.531 -39.188 -38.75 1 60.62 375 PHE B C 1
ATOM 9519 O O . PHE B 1 375 ? 32.656 -38.438 -38.312 1 60.62 375 PHE B O 1
ATOM 9526 N N . PRO B 1 376 ? 33.312 -40 -39.812 1 57.66 376 PRO B N 1
ATOM 9527 C CA . PRO B 1 376 ? 31.969 -40.25 -40.375 1 57.66 376 PRO B CA 1
ATOM 9528 C C . PRO B 1 376 ? 30.938 -40.594 -39.312 1 57.66 376 PRO B C 1
ATOM 9530 O O . PRO B 1 376 ? 31.297 -41.188 -38.281 1 57.66 376 PRO B O 1
ATOM 9533 N N . PHE B 1 377 ? 29.719 -39.906 -39.281 1 56.75 377 PHE B N 1
ATOM 9534 C CA . PHE B 1 377 ? 28.531 -40.062 -38.469 1 56.75 377 PHE B CA 1
ATOM 9535 C C . PHE B 1 377 ? 28.062 -41.531 -38.469 1 56.75 377 PHE B C 1
ATOM 9537 O O . PHE B 1 377 ? 27.938 -42.125 -39.531 1 56.75 377 PHE B O 1
ATOM 9544 N N . ASP B 1 378 ? 28.391 -42.281 -37.625 1 53.06 378 ASP B N 1
ATOM 9545 C CA . ASP B 1 378 ? 27.75 -43.594 -37.625 1 53.06 378 ASP B CA 1
ATOM 9546 C C . ASP B 1 378 ? 26.281 -43.5 -37.219 1 53.06 378 ASP B C 1
ATOM 9548 O O . ASP B 1 378 ? 25.953 -43.156 -36.094 1 53.06 378 ASP B O 1
ATOM 9552 N N . GLU B 1 379 ? 25.344 -43.125 -38.125 1 51.69 379 GLU B N 1
ATOM 9553 C CA . GLU B 1 379 ? 23.906 -42.906 -38 1 51.69 379 GLU B CA 1
ATOM 9554 C C . GLU B 1 379 ? 23.203 -44.156 -37.438 1 51.69 379 GLU B C 1
ATOM 9556 O O . GLU B 1 379 ? 21.984 -44.188 -37.375 1 51.69 379 GLU B O 1
ATOM 9561 N N . THR B 1 380 ? 23.75 -45.312 -37.125 1 52.81 380 THR B N 1
ATOM 9562 C CA . THR B 1 380 ? 22.875 -46.469 -36.969 1 52.81 380 THR B CA 1
ATOM 9563 C C . THR B 1 380 ? 22.078 -46.344 -35.656 1 52.81 380 THR B C 1
ATOM 9565 O O . THR B 1 380 ? 22.641 -46.125 -34.594 1 52.81 380 THR B O 1
ATOM 9568 N N . LYS B 1 381 ? 20.688 -46.156 -35.781 1 55.81 381 LYS B N 1
ATOM 9569 C CA . LYS B 1 381 ? 19.672 -46.312 -34.75 1 55.81 381 LYS B CA 1
ATOM 9570 C C . LYS B 1 381 ? 20.016 -47.438 -33.812 1 55.81 381 LYS B C 1
ATOM 9572 O O . LYS B 1 381 ? 19.656 -47.406 -32.625 1 55.81 381 LYS B O 1
ATOM 9577 N N . LYS B 1 382 ? 20.594 -48.469 -34.312 1 54.94 382 LYS B N 1
ATOM 9578 C CA . LYS B 1 382 ? 20.797 -49.781 -33.688 1 54.94 382 LYS B CA 1
ATOM 9579 C C . LYS B 1 382 ? 21.688 -49.656 -32.438 1 54.94 382 LYS B C 1
ATOM 9581 O O . LYS B 1 382 ? 21.812 -50.594 -31.672 1 54.94 382 LYS B O 1
ATOM 9586 N N . LYS B 1 383 ? 22.156 -48.375 -32.094 1 59.12 383 LYS B N 1
ATOM 9587 C CA . LYS B 1 383 ? 23.219 -48.344 -31.109 1 59.12 383 LYS B CA 1
ATOM 9588 C C . LYS B 1 383 ? 22.688 -47.875 -29.75 1 59.12 383 LYS B C 1
ATOM 9590 O O . LYS B 1 383 ? 23.438 -47.781 -28.781 1 59.12 383 LYS B O 1
ATOM 9595 N N . GLU B 1 384 ? 21.438 -47.688 -29.625 1 68.56 384 GLU B N 1
ATOM 9596 C CA . GLU B 1 384 ? 20.984 -47.281 -28.312 1 68.56 384 GLU B CA 1
ATOM 9597 C C . GLU B 1 384 ? 20.844 -48.469 -27.359 1 68.56 384 GLU B C 1
ATOM 9599 O O . GLU B 1 384 ? 19.812 -49.156 -27.344 1 68.56 384 GLU B O 1
ATOM 9604 N N . LEU B 1 385 ? 22 -49 -27 1 76.12 385 LEU B N 1
ATOM 9605 C CA . LEU B 1 385 ? 22.047 -50.094 -26.016 1 76.12 385 LEU B CA 1
ATOM 9606 C C . LEU B 1 385 ? 21.922 -49.562 -24.594 1 76.12 385 LEU B C 1
ATOM 9608 O O . LEU B 1 385 ? 22.266 -48.406 -24.328 1 76.12 385 LEU B O 1
ATOM 9612 N N . ARG B 1 386 ?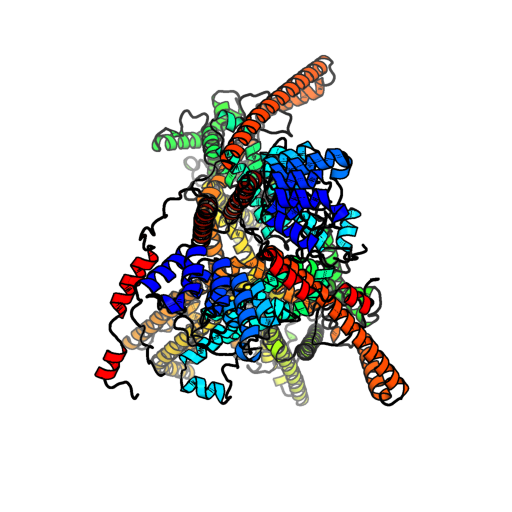 21.266 -50.344 -23.828 1 83.69 386 ARG B N 1
ATOM 9613 C CA . ARG B 1 386 ? 21.156 -50.031 -22.406 1 83.69 386 ARG B CA 1
ATOM 9614 C C . ARG B 1 386 ? 22.547 -49.906 -21.781 1 83.69 386 ARG B C 1
ATOM 9616 O O . ARG B 1 386 ? 23.422 -50.75 -22.047 1 83.69 386 ARG B O 1
ATOM 9623 N N . GLY B 1 387 ? 22.766 -48.844 -21.062 1 81.94 387 GLY B N 1
ATOM 9624 C CA . GLY B 1 387 ? 24.031 -48.656 -20.375 1 81.94 387 GLY B CA 1
ATOM 9625 C C . GLY B 1 387 ? 25.188 -48.344 -21.312 1 81.94 387 GLY B C 1
ATOM 9626 O O . GLY B 1 387 ? 26.297 -48.844 -21.125 1 81.94 387 GLY B O 1
ATOM 9627 N N . LYS B 1 388 ? 24.984 -47.719 -22.297 1 82.62 388 LYS B N 1
ATOM 9628 C CA . LYS B 1 388 ? 26.031 -47.281 -23.234 1 82.62 388 LYS B CA 1
ATOM 9629 C C . LYS B 1 388 ? 27.031 -46.344 -22.547 1 82.62 388 LYS B C 1
ATOM 9631 O O . LYS B 1 388 ? 26.641 -45.5 -21.766 1 82.62 388 LYS B O 1
ATOM 9636 N N . PRO B 1 389 ? 28.312 -46.625 -22.844 1 85.38 389 PRO B N 1
ATOM 9637 C CA . PRO B 1 389 ? 29.297 -45.719 -22.234 1 85.38 389 PRO B CA 1
ATOM 9638 C C . PRO B 1 389 ? 29.172 -44.281 -22.734 1 85.38 389 PRO B C 1
ATOM 9640 O O . PRO B 1 389 ? 28.547 -44.031 -23.766 1 85.38 389 PRO B O 1
ATOM 9643 N N . ALA B 1 390 ? 29.766 -43.375 -21.953 1 87.88 390 ALA B N 1
ATOM 9644 C CA . ALA B 1 390 ? 29.672 -41.969 -22.25 1 87.88 390 ALA B CA 1
ATOM 9645 C C . ALA B 1 390 ? 30.453 -41.594 -23.5 1 87.88 390 ALA B C 1
ATOM 9647 O O . ALA B 1 390 ? 31.547 -42.156 -23.734 1 87.88 390 ALA B O 1
ATOM 9648 N N . THR B 1 391 ? 29.891 -40.812 -24.359 1 86.44 391 THR B N 1
ATOM 9649 C CA . THR B 1 391 ? 30.547 -40.312 -25.547 1 86.44 391 THR B CA 1
ATOM 9650 C C . THR B 1 391 ? 31.594 -39.25 -25.188 1 86.44 391 THR B C 1
ATOM 9652 O O . THR B 1 391 ? 31.672 -38.812 -24.047 1 86.44 391 THR B O 1
ATOM 9655 N N . ILE B 1 392 ? 32.375 -38.781 -26.203 1 89.06 392 ILE B N 1
ATOM 9656 C CA . ILE B 1 392 ? 33.406 -37.781 -25.984 1 89.06 392 ILE B CA 1
ATOM 9657 C C . ILE B 1 392 ? 32.781 -36.469 -25.625 1 89.06 392 ILE B C 1
ATOM 9659 O O . ILE B 1 392 ? 33.25 -35.75 -24.719 1 89.06 392 ILE B O 1
ATOM 9663 N N . VAL B 1 393 ? 31.719 -36.125 -26.281 1 91 393 VAL B N 1
ATOM 9664 C CA . VAL B 1 393 ? 31.047 -34.844 -26.031 1 91 393 VAL B CA 1
ATOM 9665 C C . VAL B 1 393 ? 30.469 -34.844 -24.609 1 91 393 VAL B C 1
ATOM 9667 O O . VAL B 1 393 ? 30.531 -33.844 -23.906 1 91 393 VAL B O 1
ATOM 9670 N N . GLU B 1 394 ? 29.922 -36 -24.234 1 90.69 394 GLU B N 1
ATOM 9671 C CA . GLU B 1 394 ? 29.359 -36.094 -22.891 1 90.69 394 GLU B CA 1
ATOM 9672 C C . GLU B 1 394 ? 30.453 -35.969 -21.812 1 90.69 394 GLU B C 1
ATOM 9674 O O . GLU B 1 394 ? 30.219 -35.406 -20.75 1 90.69 394 GLU B O 1
ATOM 9679 N N . MET B 1 395 ? 31.594 -36.5 -22.141 1 92.31 395 MET B N 1
ATOM 9680 C CA . MET B 1 395 ? 32.719 -36.375 -21.203 1 92.31 395 MET B CA 1
ATOM 9681 C C . MET B 1 395 ? 33.156 -34.906 -21.109 1 92.31 395 MET B C 1
ATOM 9683 O O . MET B 1 395 ? 33.531 -34.438 -20.031 1 92.31 395 MET B O 1
ATOM 9687 N N . MET B 1 396 ? 33.156 -34.188 -22.203 1 93.69 396 MET B N 1
ATOM 9688 C CA . MET B 1 396 ? 33.5 -32.781 -22.172 1 93.69 396 MET B CA 1
ATOM 9689 C C . MET B 1 396 ? 32.5 -31.984 -21.344 1 93.69 396 MET B C 1
ATOM 9691 O O . MET B 1 396 ? 32.875 -31.062 -20.625 1 93.69 396 MET B O 1
ATOM 9695 N N . ILE B 1 397 ? 31.234 -32.375 -21.531 1 94.75 397 ILE B N 1
ATOM 9696 C CA . ILE B 1 397 ? 30.188 -31.688 -20.766 1 94.75 397 ILE B CA 1
ATOM 9697 C C . ILE B 1 397 ? 30.375 -31.969 -19.281 1 94.75 397 ILE B C 1
ATOM 9699 O O . ILE B 1 397 ? 30.203 -31.062 -18.438 1 94.75 397 ILE B O 1
ATOM 9703 N N . LEU B 1 398 ? 30.703 -33.188 -18.938 1 94.31 398 LEU B N 1
ATOM 9704 C CA . LEU B 1 398 ? 30.953 -33.531 -17.547 1 94.31 398 LEU B CA 1
ATOM 9705 C C . LEU B 1 398 ? 32.094 -32.688 -16.984 1 94.31 398 LEU B C 1
ATOM 9707 O O . LEU B 1 398 ? 32.031 -32.219 -15.844 1 94.31 398 LEU B O 1
ATOM 9711 N N . CYS B 1 399 ? 33.125 -32.438 -17.75 1 93.69 399 CYS B N 1
ATOM 9712 C CA . CYS B 1 399 ? 34.219 -31.594 -17.312 1 93.69 399 CYS B CA 1
ATOM 9713 C C . CYS B 1 399 ? 33.75 -30.156 -17.094 1 93.69 399 CYS B C 1
ATOM 9715 O O . CYS B 1 399 ? 34.156 -29.516 -16.125 1 93.69 399 CYS B O 1
ATOM 9717 N N . TYR B 1 400 ? 32.969 -29.719 -17.953 1 95.31 400 TYR B N 1
ATOM 9718 C CA . TYR B 1 400 ? 32.438 -28.375 -17.828 1 95.31 400 TYR B CA 1
ATOM 9719 C C . TYR B 1 400 ? 31.609 -28.234 -16.547 1 95.31 400 TYR B C 1
ATOM 9721 O O . TYR B 1 400 ? 31.734 -27.266 -15.82 1 95.31 400 TYR B O 1
ATOM 9729 N N . VAL B 1 401 ? 30.719 -29.203 -16.281 1 96 401 VAL B N 1
ATOM 9730 C CA . VAL B 1 401 ? 29.828 -29.156 -15.117 1 96 401 VAL B CA 1
ATOM 9731 C C . VAL B 1 401 ? 30.656 -29.188 -13.836 1 96 401 VAL B C 1
ATOM 9733 O O . VAL B 1 401 ? 30.359 -28.469 -12.883 1 96 401 VAL B O 1
ATOM 9736 N N . LEU B 1 402 ? 31.719 -29.953 -13.859 1 94.75 402 LEU B N 1
ATOM 9737 C CA . LEU B 1 402 ? 32.594 -29.984 -12.688 1 94.75 402 LEU B CA 1
ATOM 9738 C C . LEU B 1 402 ? 33.281 -28.625 -12.484 1 94.75 402 LEU B C 1
ATOM 9740 O O . LEU B 1 402 ? 33.438 -28.188 -11.352 1 94.75 402 LEU B O 1
ATOM 9744 N N . GLY B 1 403 ? 33.625 -28.016 -13.586 1 94.12 403 GLY B N 1
ATOM 9745 C CA . GLY B 1 403 ? 34.188 -26.672 -13.508 1 94.12 403 GLY B CA 1
ATOM 9746 C C . GLY B 1 403 ? 33.188 -25.656 -12.992 1 94.12 403 GLY B C 1
ATOM 9747 O O . GLY B 1 403 ? 33.562 -24.766 -12.211 1 94.12 403 GLY B O 1
ATOM 9748 N N . LEU B 1 404 ? 31.984 -25.797 -13.469 1 94.94 404 LEU B N 1
ATOM 9749 C CA . LEU B 1 404 ? 30.938 -24.891 -13.016 1 94.94 404 LEU B CA 1
ATOM 9750 C C . LEU B 1 404 ? 30.656 -25.094 -11.531 1 94.94 404 LEU B C 1
ATOM 9752 O O . LEU B 1 404 ? 30.453 -24.125 -10.797 1 94.94 404 LEU B O 1
ATOM 9756 N N . ILE B 1 405 ? 30.609 -26.312 -11.047 1 95 405 ILE B N 1
ATOM 9757 C CA . ILE B 1 405 ? 30.375 -26.609 -9.641 1 95 405 ILE B CA 1
ATOM 9758 C C . ILE B 1 405 ? 31.516 -26.047 -8.797 1 95 405 ILE B C 1
ATOM 9760 O O . ILE B 1 405 ? 31.281 -25.469 -7.727 1 95 405 ILE B O 1
ATOM 9764 N N . TRP B 1 406 ? 32.656 -26.109 -9.352 1 91.38 406 TRP B N 1
ATOM 9765 C CA . TRP B 1 406 ? 33.812 -25.562 -8.648 1 91.38 406 TRP B CA 1
ATOM 9766 C C . TRP B 1 406 ? 33.719 -24.047 -8.523 1 91.38 406 TRP B C 1
ATOM 9768 O O . TRP B 1 406 ? 34.062 -23.484 -7.477 1 91.38 406 TRP B O 1
ATOM 9778 N N . SER B 1 407 ? 33.344 -23.469 -9.555 1 90.81 407 SER B N 1
ATOM 9779 C CA . SER B 1 407 ? 33.188 -22.016 -9.516 1 90.81 407 SER B CA 1
ATOM 9780 C C . SER B 1 407 ? 32.125 -21.609 -8.469 1 90.81 407 SER B C 1
ATOM 9782 O O . SER B 1 407 ? 32.281 -20.609 -7.785 1 90.81 407 SER B O 1
ATOM 9784 N N . GLU B 1 408 ? 31.078 -22.391 -8.305 1 91.25 408 GLU B N 1
ATOM 9785 C CA . GLU B 1 408 ? 30.047 -22.094 -7.328 1 91.25 408 GLU B CA 1
ATOM 9786 C C . GLU B 1 408 ? 30.547 -22.312 -5.902 1 91.25 408 GLU B C 1
ATOM 9788 O O . GLU B 1 408 ? 30.219 -21.531 -5.004 1 91.25 408 GLU B O 1
ATOM 9793 N N . ILE B 1 409 ? 31.312 -23.297 -5.691 1 89.94 409 ILE B N 1
ATOM 9794 C CA . ILE B 1 409 ? 31.875 -23.578 -4.371 1 89.94 409 ILE B CA 1
ATOM 9795 C C . ILE B 1 409 ? 32.781 -22.438 -3.953 1 89.94 409 ILE B C 1
ATOM 9797 O O . ILE B 1 409 ? 32.75 -21.984 -2.809 1 89.94 409 ILE B O 1
ATOM 9801 N N . LYS B 1 410 ? 33.531 -21.922 -4.887 1 86.75 410 LYS B N 1
ATOM 9802 C CA . LYS B 1 410 ? 34.438 -20.797 -4.609 1 86.75 410 LYS B CA 1
ATOM 9803 C C . LYS B 1 410 ? 33.625 -19.531 -4.309 1 86.75 410 LYS B C 1
ATOM 9805 O O . LYS B 1 410 ? 34 -18.75 -3.426 1 86.75 410 LYS B O 1
ATOM 9810 N N . GLN B 1 411 ? 32.594 -19.406 -5.035 1 87.38 411 GLN B N 1
ATOM 9811 C CA . GLN B 1 411 ? 31.781 -18.234 -4.801 1 87.38 411 GLN B CA 1
ATOM 9812 C C . GLN B 1 411 ? 31.141 -18.281 -3.418 1 87.38 411 GLN B C 1
ATOM 9814 O O . GLN B 1 411 ? 31.047 -17.25 -2.734 1 87.38 411 GLN B O 1
ATOM 9819 N N . ILE B 1 412 ? 30.625 -19.422 -2.943 1 89.19 412 ILE B N 1
ATOM 9820 C CA . ILE B 1 412 ? 30.016 -19.594 -1.628 1 89.19 412 ILE B CA 1
ATOM 9821 C C . ILE B 1 412 ? 31.062 -19.344 -0.542 1 89.19 412 ILE B C 1
ATOM 9823 O O . ILE B 1 412 ? 30.766 -18.75 0.493 1 89.19 412 ILE B O 1
ATOM 9827 N N . TRP B 1 413 ? 32.25 -19.719 -0.897 1 83.5 413 TRP B N 1
ATOM 9828 C CA . TRP B 1 413 ? 33.344 -19.562 0.064 1 83.5 413 TRP B CA 1
ATOM 9829 C C . TRP B 1 413 ? 33.75 -18.094 0.203 1 83.5 413 TRP B C 1
ATOM 9831 O O . TRP B 1 413 ? 34.031 -17.609 1.309 1 83.5 413 TRP B O 1
ATOM 9841 N N . MET B 1 414 ? 33.719 -17.344 -0.902 1 78.31 414 MET B N 1
ATOM 9842 C CA . MET B 1 414 ? 34.188 -15.953 -0.896 1 78.31 414 MET B CA 1
ATOM 9843 C C . MET B 1 414 ? 33.062 -15.039 -0.372 1 78.31 414 MET B C 1
ATOM 9845 O O . MET B 1 414 ? 33.344 -14.133 0.425 1 78.31 414 MET B O 1
ATOM 9849 N N . GLN B 1 415 ? 31.906 -15.227 -0.75 1 79 415 GLN B N 1
ATOM 9850 C CA . GLN B 1 415 ? 30.828 -14.305 -0.427 1 79 415 GLN B CA 1
ATOM 9851 C C . GLN B 1 415 ? 30.047 -14.781 0.792 1 79 415 GLN B C 1
ATOM 9853 O O . GLN B 1 415 ? 29.422 -13.977 1.491 1 79 415 GLN B O 1
ATOM 9858 N N . GLY B 1 416 ? 30.047 -15.992 1.172 1 84.12 416 GLY B N 1
ATOM 9859 C CA . GLY B 1 416 ? 29.203 -16.531 2.229 1 84.12 416 GLY B CA 1
ATOM 9860 C C . GLY B 1 416 ? 27.922 -17.156 1.711 1 84.12 416 GLY B C 1
ATOM 9861 O O . GLY B 1 416 ? 27.422 -16.766 0.654 1 84.12 416 GLY B O 1
ATOM 9862 N N . ALA B 1 417 ? 27.359 -17.984 2.387 1 87.44 417 ALA B N 1
ATOM 9863 C CA . ALA B 1 417 ? 26.219 -18.797 1.972 1 87.44 417 ALA B CA 1
ATOM 9864 C C . ALA B 1 417 ? 24.938 -17.953 1.959 1 87.44 417 ALA B C 1
ATOM 9866 O O . ALA B 1 417 ? 24.109 -18.094 1.057 1 87.44 417 ALA B O 1
ATOM 9867 N N . LEU B 1 418 ? 24.797 -17.031 2.852 1 85.56 418 LEU B N 1
ATOM 9868 C CA . LEU B 1 418 ? 23.562 -16.266 2.957 1 85.56 418 LEU B CA 1
ATOM 9869 C C . LEU B 1 418 ? 23.438 -15.273 1.801 1 85.56 418 LEU B C 1
ATOM 9871 O O . LEU B 1 418 ? 22.359 -15.109 1.233 1 85.56 418 LEU B O 1
ATOM 9875 N N . GLU B 1 419 ? 24.547 -14.727 1.482 1 83.44 419 GLU B N 1
ATOM 9876 C CA . GLU B 1 419 ? 24.516 -13.797 0.362 1 83.44 419 GLU B CA 1
ATOM 9877 C C . GLU B 1 419 ? 24.344 -14.523 -0.965 1 83.44 419 GLU B C 1
ATOM 9879 O O . GLU B 1 419 ? 23.703 -14.016 -1.884 1 83.44 419 GLU B O 1
ATOM 9884 N N . TYR B 1 420 ? 24.844 -15.695 -0.968 1 88.12 420 TYR B N 1
ATOM 9885 C CA . TYR B 1 420 ? 24.766 -16.516 -2.172 1 88.12 420 TYR B CA 1
ATOM 9886 C C . TYR B 1 420 ? 23.312 -16.875 -2.475 1 88.12 420 TYR B C 1
ATOM 9888 O O . TYR B 1 420 ? 22.875 -16.797 -3.625 1 88.12 420 TYR B O 1
ATOM 9896 N N . ILE B 1 421 ? 22.516 -17.141 -1.45 1 87.12 421 ILE B N 1
ATOM 9897 C CA . ILE B 1 421 ? 21.156 -17.625 -1.631 1 87.12 421 ILE B CA 1
ATOM 9898 C C . ILE B 1 421 ? 20.234 -16.469 -1.996 1 87.12 421 ILE B C 1
ATOM 9900 O O . ILE B 1 421 ? 19.188 -16.672 -2.625 1 87.12 421 ILE B O 1
ATOM 9904 N N . HIS B 1 422 ? 20.625 -15.289 -1.754 1 83.38 422 HIS B N 1
ATOM 9905 C CA . HIS B 1 422 ? 19.75 -14.141 -2.006 1 83.38 422 HIS B CA 1
ATOM 9906 C C . HIS B 1 422 ? 19.781 -13.742 -3.479 1 83.38 422 HIS B C 1
ATOM 9908 O O . HIS B 1 422 ? 18.922 -13 -3.939 1 83.38 422 HIS B O 1
ATOM 9914 N N . ASP B 1 423 ? 20.734 -14.312 -4.195 1 85.56 423 ASP B N 1
ATOM 9915 C CA . ASP B 1 423 ? 20.781 -14.055 -5.629 1 85.56 423 ASP B CA 1
ATOM 9916 C C . ASP B 1 423 ? 20.031 -15.141 -6.406 1 85.56 423 ASP B C 1
ATOM 9918 O O . ASP B 1 423 ? 20.391 -16.312 -6.348 1 85.56 423 ASP B O 1
ATOM 9922 N N . MET B 1 424 ? 19.031 -14.758 -7.156 1 84.62 424 MET B N 1
ATOM 9923 C CA . MET B 1 424 ? 18.172 -15.695 -7.859 1 84.62 424 MET B CA 1
ATOM 9924 C C . MET B 1 424 ? 18.938 -16.453 -8.938 1 84.62 424 MET B C 1
ATOM 9926 O O . MET B 1 424 ? 18.625 -17.609 -9.242 1 84.62 424 MET B O 1
ATOM 9930 N N . TRP B 1 425 ? 19.969 -15.852 -9.516 1 86.38 425 TRP B N 1
ATOM 9931 C CA . TRP B 1 425 ? 20.75 -16.516 -10.562 1 86.38 425 TRP B CA 1
ATOM 9932 C C . TRP B 1 425 ? 21.625 -17.609 -9.977 1 86.38 425 TRP B C 1
ATOM 9934 O O . TRP B 1 425 ? 21.891 -18.625 -10.633 1 86.38 425 TRP B O 1
ATOM 9944 N N . ASN B 1 426 ? 22.016 -17.375 -8.734 1 90.38 426 ASN B N 1
ATOM 9945 C CA . ASN B 1 426 ? 22.797 -18.406 -8.055 1 90.38 426 ASN B CA 1
ATOM 9946 C C . ASN B 1 426 ? 21.922 -19.625 -7.707 1 90.38 426 ASN B C 1
ATOM 9948 O O . ASN B 1 426 ? 22.391 -20.766 -7.75 1 90.38 426 ASN B O 1
ATOM 9952 N N . ILE B 1 427 ? 20.719 -19.328 -7.461 1 90.06 427 ILE B N 1
ATOM 9953 C CA . ILE B 1 427 ? 19.797 -20.422 -7.18 1 90.06 427 ILE B CA 1
ATOM 9954 C C . ILE B 1 427 ? 19.562 -21.25 -8.445 1 90.06 427 ILE B C 1
ATOM 9956 O O . ILE B 1 427 ? 19.547 -22.469 -8.398 1 90.06 427 ILE B O 1
ATOM 9960 N N . LEU B 1 428 ? 19.422 -20.578 -9.523 1 90.12 428 LEU B N 1
ATOM 9961 C CA . LEU B 1 428 ? 19.25 -21.266 -10.797 1 90.12 428 LEU B CA 1
ATOM 9962 C C . LEU B 1 428 ? 20.469 -22.125 -11.125 1 90.12 428 LEU B C 1
ATOM 9964 O O . LEU B 1 428 ? 20.328 -23.25 -11.602 1 90.12 428 LEU B O 1
ATOM 9968 N N . ASP B 1 429 ? 21.672 -21.609 -10.773 1 93.62 429 ASP B N 1
ATOM 9969 C CA . ASP B 1 429 ? 22.891 -22.359 -11 1 93.62 429 ASP B CA 1
ATOM 9970 C C . ASP B 1 429 ? 22.953 -23.594 -10.102 1 93.62 429 ASP B C 1
ATOM 9972 O O . ASP B 1 429 ? 23.344 -24.688 -10.547 1 93.62 429 ASP B O 1
ATOM 9976 N N . PHE B 1 430 ? 22.531 -23.406 -8.938 1 93.94 430 PHE B N 1
ATOM 9977 C CA . PHE B 1 430 ? 22.531 -24.516 -7.996 1 93.94 430 PHE B CA 1
ATOM 9978 C C . PHE B 1 430 ? 21.578 -25.609 -8.453 1 93.94 430 PHE B C 1
ATOM 9980 O O . PHE B 1 430 ? 21.953 -26.797 -8.445 1 93.94 430 PHE B O 1
ATOM 9987 N N . VAL B 1 431 ? 20.422 -25.234 -8.898 1 93.56 431 VAL B N 1
ATOM 9988 C CA . VAL B 1 431 ? 19.422 -26.203 -9.344 1 93.56 431 VAL B CA 1
ATOM 9989 C C . VAL B 1 431 ? 19.922 -26.891 -10.609 1 93.56 431 VAL B C 1
ATOM 9991 O O . VAL B 1 431 ? 19.844 -28.125 -10.719 1 93.56 431 VAL B O 1
ATOM 9994 N N . THR B 1 432 ? 20.469 -26.172 -11.508 1 94.56 432 THR B N 1
ATOM 9995 C CA . THR B 1 432 ? 20.938 -26.719 -12.773 1 94.56 432 THR B CA 1
ATOM 9996 C C . THR B 1 432 ? 22.094 -27.688 -12.547 1 94.56 432 THR B C 1
ATOM 9998 O O . THR B 1 432 ? 22.078 -28.797 -13.086 1 94.56 432 THR B O 1
ATOM 10001 N N . ASN B 1 433 ? 23.047 -27.328 -11.703 1 95.88 433 ASN B N 1
ATOM 10002 C CA . ASN B 1 433 ? 24.188 -28.188 -11.422 1 95.88 433 ASN B CA 1
ATOM 10003 C C . ASN B 1 433 ? 23.766 -29.438 -10.664 1 95.88 433 ASN B C 1
ATOM 10005 O O . ASN B 1 433 ? 24.328 -30.516 -10.875 1 95.88 433 ASN B O 1
ATOM 10009 N N . SER B 1 434 ? 22.75 -29.312 -9.828 1 96.12 434 SER B N 1
ATOM 10010 C CA . SER B 1 434 ? 22.234 -30.484 -9.125 1 96.12 434 SER B CA 1
ATOM 10011 C C . SER B 1 434 ? 21.562 -31.453 -10.086 1 96.12 434 SER B C 1
ATOM 10013 O O . SER B 1 434 ? 21.703 -32.688 -9.945 1 96.12 434 SER B O 1
ATOM 10015 N N . LEU B 1 435 ? 20.906 -30.891 -11.086 1 95.44 435 LEU B N 1
ATOM 10016 C CA . LEU B 1 435 ? 20.281 -31.734 -12.094 1 95.44 435 LEU B CA 1
ATOM 10017 C C . LEU B 1 435 ? 21.328 -32.469 -12.938 1 95.44 435 LEU B C 1
ATOM 10019 O O . LEU B 1 435 ? 21.172 -33.656 -13.242 1 95.44 435 LEU B O 1
ATOM 10023 N N . TYR B 1 436 ? 22.406 -31.812 -13.273 1 96.25 436 TYR B N 1
ATOM 10024 C CA . TYR B 1 436 ? 23.469 -32.469 -14.023 1 96.25 436 TYR B CA 1
ATOM 10025 C C . TYR B 1 436 ? 24.141 -33.562 -13.203 1 96.25 436 TYR B C 1
ATOM 10027 O O . TYR B 1 436 ? 24.406 -34.656 -13.703 1 96.25 436 TYR B O 1
ATOM 10035 N N . MET B 1 437 ? 24.344 -33.219 -11.945 1 95.62 437 MET B N 1
ATOM 10036 C CA . MET B 1 437 ? 24.969 -34.219 -11.078 1 95.62 437 MET B CA 1
ATOM 10037 C C . MET B 1 437 ? 24.078 -35.438 -10.906 1 95.62 437 MET B C 1
ATOM 10039 O O . MET B 1 437 ? 24.578 -36.562 -10.891 1 95.62 437 MET B O 1
ATOM 10043 N N . ALA B 1 438 ? 22.828 -35.188 -10.781 1 95.56 438 ALA B N 1
ATOM 10044 C CA . ALA B 1 438 ? 21.891 -36.312 -10.695 1 95.56 438 ALA B CA 1
ATOM 10045 C C . ALA B 1 438 ? 21.891 -37.125 -11.977 1 95.56 438 ALA B C 1
ATOM 10047 O O . ALA B 1 438 ? 21.828 -38.375 -11.938 1 95.56 438 ALA B O 1
ATOM 10048 N N . THR B 1 439 ? 22 -36.469 -13.102 1 94.81 439 THR B N 1
ATOM 10049 C CA . THR B 1 439 ? 22.047 -37.156 -14.398 1 94.81 439 THR B CA 1
ATOM 10050 C C . THR B 1 439 ? 23.281 -38.031 -14.5 1 94.81 439 THR B C 1
ATOM 10052 O O . THR B 1 439 ? 23.172 -39.219 -14.852 1 94.81 439 THR B O 1
ATOM 10055 N N . PHE B 1 440 ? 24.422 -37.594 -14.078 1 93.94 440 PHE B N 1
ATOM 10056 C CA . PHE B 1 440 ? 25.656 -38.344 -14.203 1 93.94 440 PHE B CA 1
ATOM 10057 C C . PHE B 1 440 ? 25.703 -39.469 -13.203 1 93.94 440 PHE B C 1
ATOM 10059 O O . PHE B 1 440 ? 26.219 -40.562 -13.508 1 93.94 440 PHE B O 1
ATOM 10066 N N . THR B 1 441 ? 25.141 -39.25 -12.062 1 94.5 441 THR B N 1
ATOM 10067 C CA . THR B 1 441 ? 25.094 -40.312 -11.062 1 94.5 441 THR B CA 1
ATOM 10068 C C . THR B 1 441 ? 24.188 -41.469 -11.516 1 94.5 441 THR B C 1
ATOM 10070 O O . THR B 1 441 ? 24.562 -42.625 -11.398 1 94.5 441 THR B O 1
ATOM 10073 N N . LEU B 1 442 ? 23.094 -41.062 -12.125 1 93.44 442 LEU B N 1
ATOM 10074 C CA . LEU B 1 442 ? 22.156 -42.094 -12.602 1 93.44 442 LEU B CA 1
ATOM 10075 C C . LEU B 1 442 ? 22.734 -42.812 -13.805 1 93.44 442 LEU B C 1
ATOM 10077 O O . LEU B 1 442 ? 22.547 -44.031 -13.938 1 93.44 442 LEU B O 1
ATOM 10081 N N . ARG B 1 443 ? 23.469 -42.188 -14.648 1 93.12 443 ARG B N 1
ATOM 10082 C CA . ARG B 1 443 ? 24.094 -42.812 -15.797 1 93.12 443 ARG B CA 1
ATOM 10083 C C . ARG B 1 443 ? 25.203 -43.781 -15.359 1 93.12 443 ARG B C 1
ATOM 10085 O O . ARG B 1 443 ? 25.375 -44.844 -15.938 1 93.12 443 ARG B O 1
ATOM 10092 N N . LEU B 1 444 ? 25.891 -43.406 -14.336 1 92.62 444 LEU B N 1
ATOM 10093 C CA . LEU B 1 444 ? 26.938 -44.25 -13.805 1 92.62 444 LEU B CA 1
ATOM 10094 C C . LEU B 1 444 ? 26.344 -45.5 -13.164 1 92.62 444 LEU B C 1
ATOM 10096 O O . LEU B 1 444 ? 26.844 -46.625 -13.359 1 92.62 444 LEU B O 1
ATOM 10100 N N . LEU B 1 445 ? 25.234 -45.312 -12.469 1 92.56 445 LEU B N 1
ATOM 10101 C CA . LEU B 1 445 ? 24.562 -46.438 -11.852 1 92.56 445 LEU B CA 1
ATOM 10102 C C . LEU B 1 445 ? 23.984 -47.375 -12.906 1 92.56 445 LEU B C 1
ATOM 10104 O O . LEU B 1 445 ? 24.062 -48.594 -12.758 1 92.56 445 LEU B O 1
ATOM 10108 N N . ALA B 1 446 ? 23.453 -46.75 -13.945 1 91.31 446 ALA B N 1
ATOM 10109 C CA . ALA B 1 446 ? 22.922 -47.562 -15.031 1 91.31 446 ALA B CA 1
ATOM 10110 C C . ALA B 1 446 ? 24.031 -48.375 -15.727 1 91.31 446 ALA B C 1
ATOM 10112 O O . ALA B 1 446 ? 23.859 -49.531 -16.062 1 91.31 446 ALA B O 1
ATOM 10113 N N . PHE B 1 447 ? 25.172 -47.781 -15.883 1 91.38 447 PHE B N 1
ATOM 10114 C CA . PHE B 1 447 ? 26.312 -48.438 -16.516 1 91.38 447 PHE B CA 1
ATOM 10115 C C . PHE B 1 447 ? 26.797 -49.625 -15.672 1 91.38 447 PHE B C 1
ATOM 10117 O O . PHE B 1 447 ? 27.047 -50.688 -16.203 1 91.38 447 PHE B O 1
ATOM 10124 N N . ILE B 1 448 ? 26.844 -49.469 -14.375 1 92.56 448 ILE B N 1
ATOM 10125 C CA . ILE B 1 448 ? 27.312 -50.5 -13.469 1 92.56 448 ILE B CA 1
ATOM 10126 C C . ILE B 1 448 ? 26.297 -51.656 -13.406 1 92.56 448 ILE B C 1
ATOM 10128 O O . ILE B 1 448 ? 26.672 -52.812 -13.422 1 92.56 448 ILE B O 1
ATOM 10132 N N . GLU B 1 449 ? 25.047 -51.25 -13.406 1 91.5 449 GLU B N 1
ATOM 10133 C CA . GLU B 1 449 ? 24 -52.25 -13.344 1 91.5 449 GLU B CA 1
ATOM 10134 C C . GLU B 1 449 ? 23.984 -53.125 -14.602 1 91.5 449 GLU B C 1
ATOM 10136 O O . GLU B 1 449 ? 23.891 -54.375 -14.508 1 91.5 449 GLU B O 1
ATOM 10141 N N . VAL B 1 450 ? 24.125 -52.531 -15.703 1 90.88 450 VAL B N 1
ATOM 10142 C CA . VAL B 1 450 ? 24.094 -53.281 -16.953 1 90.88 450 VAL B CA 1
ATOM 10143 C C . VAL B 1 450 ? 25.359 -54.125 -17.109 1 90.88 450 VAL B C 1
ATOM 10145 O O . VAL B 1 450 ? 25.312 -55.219 -17.641 1 90.88 450 VAL B O 1
ATOM 10148 N N . TYR B 1 451 ? 26.453 -53.625 -16.578 1 90.19 451 TYR B N 1
ATOM 10149 C CA . TYR B 1 451 ? 27.688 -54.375 -16.578 1 90.19 451 TYR B CA 1
ATOM 10150 C C . TYR B 1 451 ? 27.547 -55.656 -15.773 1 90.19 451 TYR B C 1
ATOM 10152 O O . TYR B 1 451 ? 27.969 -56.719 -16.219 1 90.19 451 TYR B O 1
ATOM 10160 N N . HIS B 1 452 ? 26.859 -55.594 -14.695 1 91.56 452 HIS B N 1
ATOM 10161 C CA . HIS B 1 452 ? 26.625 -56.75 -13.859 1 91.56 452 HIS B CA 1
ATOM 10162 C C . HIS B 1 452 ? 25.609 -57.688 -14.5 1 91.56 452 HIS B C 1
ATOM 10164 O O . HIS B 1 452 ? 25.75 -58.906 -14.414 1 91.56 452 HIS B O 1
ATOM 10170 N N . GLU B 1 453 ? 24.688 -57.094 -15.18 1 91.69 453 GLU B N 1
ATOM 10171 C CA . GLU B 1 453 ? 23.688 -57.906 -15.852 1 91.69 453 GLU B CA 1
ATOM 10172 C C . GLU B 1 453 ? 24.281 -58.656 -17.047 1 91.69 453 GLU B C 1
ATOM 10174 O O . GLU B 1 453 ? 23.922 -59.812 -17.297 1 91.69 453 GLU B O 1
ATOM 10179 N N . ARG B 1 454 ? 25.172 -58.062 -17.719 1 89.75 454 ARG B N 1
ATOM 10180 C CA . ARG B 1 454 ? 25.844 -58.719 -18.828 1 89.75 454 ARG B CA 1
ATOM 10181 C C . ARG B 1 454 ? 26.781 -59.812 -18.328 1 89.75 454 ARG B C 1
ATOM 10183 O O . ARG B 1 454 ? 26.891 -60.875 -18.969 1 89.75 454 ARG B O 1
ATOM 10190 N N . ALA B 1 455 ? 27.375 -59.594 -17.234 1 90.12 455 ALA B N 1
ATOM 10191 C CA . ALA B 1 455 ? 28.234 -60.625 -16.625 1 90.12 455 ALA B CA 1
ATOM 10192 C C . ALA B 1 455 ? 27.422 -61.812 -16.172 1 90.12 455 ALA B C 1
ATOM 10194 O O . ALA B 1 455 ? 27.906 -62.969 -16.234 1 90.12 455 ALA B O 1
ATOM 10195 N N . ALA B 1 456 ? 26.219 -61.531 -15.82 1 91.5 456 ALA B N 1
ATOM 10196 C CA . ALA B 1 456 ? 25.344 -62.625 -15.367 1 91.5 456 ALA B CA 1
ATOM 10197 C C . ALA B 1 456 ? 24.531 -63.219 -16.531 1 91.5 456 ALA B C 1
ATOM 10199 O O . ALA B 1 456 ? 23.672 -64.062 -16.312 1 91.5 456 ALA B O 1
ATOM 10200 N N . ASN B 1 457 ? 24.719 -62.781 -17.797 1 88.25 457 ASN B N 1
ATOM 10201 C CA . ASN B 1 457 ? 24.078 -63.25 -19.031 1 88.25 457 ASN B CA 1
ATOM 10202 C C . ASN B 1 457 ? 22.562 -63.062 -18.969 1 88.25 457 ASN B C 1
ATOM 10204 O O . ASN B 1 457 ? 21.812 -63.938 -19.375 1 88.25 457 ASN B O 1
ATOM 10208 N N . ASN B 1 458 ? 22.188 -62.031 -18.328 1 88.75 458 ASN B N 1
ATOM 10209 C CA . ASN B 1 458 ? 20.781 -61.688 -18.312 1 88.75 458 ASN B CA 1
ATOM 10210 C C . ASN B 1 458 ? 20.328 -61.094 -19.641 1 88.75 458 ASN B C 1
ATOM 10212 O O . ASN B 1 458 ? 20.953 -60.156 -20.156 1 88.75 458 ASN B O 1
ATOM 10216 N N . PRO B 1 459 ? 19.359 -61.594 -20.25 1 86.06 459 PRO B N 1
ATOM 10217 C CA . PRO B 1 459 ? 18.906 -61.094 -21.562 1 86.06 459 PRO B CA 1
ATOM 10218 C C . PRO B 1 459 ? 18.375 -59.688 -21.516 1 86.06 459 PRO B C 1
ATOM 10220 O O . PRO B 1 459 ? 18.344 -59 -22.547 1 86.06 459 PRO B O 1
ATOM 10223 N N . TYR B 1 460 ? 18.047 -59.219 -20.375 1 86.44 460 TYR B N 1
ATOM 10224 C CA . TYR B 1 460 ? 17.484 -57.875 -20.234 1 86.44 460 TYR B CA 1
ATOM 10225 C C . TYR B 1 460 ? 18.547 -56.812 -20.562 1 86.44 460 TYR B C 1
ATOM 10227 O O . TYR B 1 460 ? 18.203 -55.719 -20.984 1 86.44 460 TYR B O 1
ATOM 10235 N N . ALA B 1 461 ? 19.75 -57.188 -20.5 1 86.31 461 ALA B N 1
ATOM 10236 C CA . ALA B 1 461 ? 20.844 -56.25 -20.734 1 86.31 461 ALA B CA 1
ATOM 10237 C C . ALA B 1 461 ? 20.953 -55.875 -22.203 1 86.31 461 ALA B C 1
ATOM 10239 O O . ALA B 1 461 ? 21.469 -54.812 -22.547 1 86.31 461 ALA B O 1
ATOM 10240 N N . TYR B 1 462 ? 20.359 -56.75 -23.047 1 82.06 462 TYR B N 1
ATOM 10241 C CA . TYR B 1 462 ? 20.516 -56.5 -24.469 1 82.06 462 TYR B CA 1
ATOM 10242 C C . TYR B 1 462 ? 19.188 -56.156 -25.125 1 82.06 462 TYR B C 1
ATOM 10244 O O . TYR B 1 462 ? 19.078 -56.125 -26.344 1 82.06 462 TYR B O 1
ATOM 10252 N N . GLU B 1 463 ? 18.25 -55.906 -24.344 1 82.38 463 GLU B N 1
ATOM 10253 C CA . GLU B 1 463 ? 16.922 -55.562 -24.844 1 82.38 463 GLU B CA 1
ATOM 10254 C C . GLU B 1 463 ? 16.906 -54.219 -25.531 1 82.38 463 GLU B C 1
ATOM 10256 O O . GLU B 1 463 ? 17.688 -53.312 -25.172 1 82.38 463 GLU B O 1
ATOM 10261 N N . GLU B 1 464 ? 15.953 -54.062 -26.469 1 80.88 464 GLU B N 1
ATOM 10262 C CA . GLU B 1 464 ? 15.773 -52.781 -27.156 1 80.88 464 GLU B CA 1
ATOM 10263 C C . GLU B 1 464 ? 15.094 -51.75 -26.266 1 80.88 464 GLU B C 1
ATOM 10265 O O . GLU B 1 464 ? 14.398 -52.125 -25.312 1 80.88 464 GLU B O 1
ATOM 10270 N N . ARG B 1 465 ? 15.266 -50.438 -26.594 1 83.56 465 ARG B N 1
ATOM 10271 C CA . ARG B 1 465 ? 14.781 -49.312 -25.797 1 83.56 465 ARG B CA 1
ATOM 10272 C C . ARG B 1 465 ? 13.266 -49.406 -25.609 1 83.56 465 ARG B C 1
ATOM 10274 O O . ARG B 1 465 ? 12.75 -49.062 -24.547 1 83.56 465 ARG B O 1
ATOM 10281 N N . LYS B 1 466 ? 12.523 -49.875 -26.547 1 82.69 466 LYS B N 1
ATOM 10282 C CA . LYS B 1 466 ? 11.07 -49.906 -26.531 1 82.69 466 LYS B CA 1
ATOM 10283 C C . LYS B 1 466 ? 10.57 -50.812 -25.391 1 82.69 466 LYS B C 1
ATOM 10285 O O . LYS B 1 466 ? 9.453 -50.656 -24.922 1 82.69 466 LYS B O 1
ATOM 10290 N N . HIS B 1 467 ? 11.5 -51.688 -24.938 1 80.94 467 HIS B N 1
ATOM 10291 C CA . HIS B 1 467 ? 11.062 -52.656 -23.938 1 80.94 467 HIS B CA 1
ATOM 10292 C C . HIS B 1 467 ? 11.648 -52.344 -22.562 1 80.94 467 HIS B C 1
ATOM 10294 O O . HIS B 1 467 ? 11.453 -53.094 -21.609 1 80.94 467 HIS B O 1
ATOM 10300 N N . TRP B 1 468 ? 12.367 -51.25 -22.5 1 85 468 TRP B N 1
ATOM 10301 C CA . TRP B 1 468 ? 12.93 -50.844 -21.203 1 85 468 TRP B CA 1
ATOM 10302 C C . TRP B 1 468 ? 11.82 -50.531 -20.203 1 85 468 TRP B C 1
ATOM 10304 O O . TRP B 1 468 ? 10.727 -50.125 -20.594 1 85 468 TRP B O 1
ATOM 10314 N N . ASP B 1 469 ? 12.078 -50.781 -18.938 1 85.5 469 ASP B N 1
ATOM 10315 C CA . ASP B 1 469 ? 11.156 -50.344 -17.875 1 85.5 469 ASP B CA 1
ATOM 10316 C C . ASP B 1 469 ? 11.023 -48.844 -17.844 1 85.5 469 ASP B C 1
ATOM 10318 O O . ASP B 1 469 ? 11.969 -48.094 -18.156 1 85.5 469 ASP B O 1
ATOM 10322 N N . ALA B 1 470 ? 9.836 -48.344 -17.562 1 85.94 470 ALA B N 1
ATOM 10323 C CA . ALA B 1 470 ? 9.516 -46.906 -17.531 1 85.94 470 ALA B CA 1
ATOM 10324 C C . ALA B 1 470 ? 10.398 -46.188 -16.531 1 85.94 470 ALA B C 1
ATOM 10326 O O . ALA B 1 470 ? 10.695 -45 -16.719 1 85.94 470 ALA B O 1
ATOM 10327 N N . TYR B 1 471 ? 10.891 -46.875 -15.516 1 89.06 471 TYR B N 1
ATOM 10328 C CA . TYR B 1 471 ? 11.664 -46.219 -14.469 1 89.06 471 TYR B CA 1
ATOM 10329 C C . TYR B 1 471 ? 13.125 -46.688 -14.508 1 89.06 471 TYR B C 1
ATOM 10331 O O . TYR B 1 471 ? 13.789 -46.719 -13.477 1 89.06 471 TYR B O 1
ATOM 10339 N N . ASP B 1 472 ? 13.516 -47.031 -15.688 1 87.12 472 ASP B N 1
ATOM 10340 C CA . ASP B 1 472 ? 14.93 -47.344 -15.875 1 87.12 472 ASP B CA 1
ATOM 10341 C C . ASP B 1 472 ? 15.805 -46.125 -15.641 1 87.12 472 ASP B C 1
ATOM 10343 O O . ASP B 1 472 ? 15.469 -45.031 -16.078 1 87.12 472 ASP B O 1
ATOM 10347 N N . PRO B 1 473 ? 16.844 -46.281 -14.922 1 89.88 473 PRO B N 1
ATOM 10348 C CA . PRO B 1 473 ? 17.688 -45.156 -14.594 1 89.88 473 PRO B CA 1
ATOM 10349 C C . PRO B 1 473 ? 18.203 -44.406 -15.828 1 89.88 473 PRO B C 1
ATOM 10351 O O . PRO B 1 473 ? 18.438 -43.188 -15.781 1 89.88 473 PRO B O 1
ATOM 10354 N N . ASN B 1 474 ? 18.375 -45.031 -16.922 1 87.19 474 ASN B N 1
ATOM 10355 C CA . ASN B 1 474 ? 18.797 -44.375 -18.141 1 87.19 474 ASN B CA 1
ATOM 10356 C C . ASN B 1 474 ? 17.75 -43.406 -18.656 1 87.19 474 ASN B C 1
ATOM 10358 O O . ASN B 1 474 ? 18.062 -42.281 -19.078 1 87.19 474 ASN B O 1
ATOM 10362 N N . LEU B 1 475 ? 16.547 -43.812 -18.578 1 89.25 475 LEU B N 1
ATOM 10363 C CA . LEU B 1 475 ? 15.461 -42.969 -19.047 1 89.25 475 LEU B CA 1
ATOM 10364 C C . LEU B 1 475 ? 15.266 -41.75 -18.109 1 89.25 475 LEU B C 1
ATOM 10366 O O . LEU B 1 475 ? 15.016 -40.656 -18.578 1 89.25 475 LEU B O 1
ATOM 10370 N N . ILE B 1 476 ? 15.469 -41.969 -16.844 1 90.06 476 ILE B N 1
ATOM 10371 C CA . ILE B 1 476 ? 15.344 -40.906 -15.867 1 90.06 476 ILE B CA 1
ATOM 10372 C C . ILE B 1 476 ? 16.484 -39.906 -16.047 1 90.06 476 ILE B C 1
ATOM 10374 O O . ILE B 1 476 ? 16.281 -38.688 -15.984 1 90.06 476 ILE B O 1
ATOM 10378 N N . ALA B 1 477 ? 17.656 -40.469 -16.281 1 91.75 477 ALA B N 1
ATOM 10379 C CA . ALA B 1 477 ? 18.828 -39.594 -16.5 1 91.75 477 ALA B CA 1
ATOM 10380 C C . ALA B 1 477 ? 18.625 -38.719 -17.734 1 91.75 477 ALA B C 1
ATOM 10382 O O . ALA B 1 477 ? 18.984 -37.531 -17.719 1 91.75 477 ALA B O 1
ATOM 10383 N N . GLU B 1 478 ? 18.062 -39.281 -18.75 1 88.19 478 GLU B N 1
ATOM 10384 C CA . GLU B 1 478 ? 17.812 -38.5 -19.953 1 88.19 478 GLU B CA 1
ATOM 10385 C C . GLU B 1 478 ? 16.812 -37.375 -19.703 1 88.19 478 GLU B C 1
ATOM 10387 O O . GLU B 1 478 ? 16.953 -36.281 -20.219 1 88.19 478 GLU B O 1
ATOM 10392 N N . ALA B 1 479 ? 15.797 -37.656 -18.906 1 90.19 479 ALA B N 1
ATOM 10393 C CA . ALA B 1 479 ? 14.805 -36.625 -18.578 1 90.19 479 ALA B CA 1
ATOM 10394 C C . ALA B 1 479 ? 15.414 -35.5 -17.75 1 90.19 479 ALA B C 1
ATOM 10396 O O . ALA B 1 479 ? 15.156 -34.312 -18 1 90.19 479 ALA B O 1
ATOM 10397 N N . LEU B 1 480 ? 16.219 -35.844 -16.828 1 92.38 480 LEU B N 1
ATOM 10398 C CA . LEU B 1 480 ? 16.859 -34.844 -15.984 1 92.38 480 LEU B CA 1
ATOM 10399 C C . LEU B 1 480 ? 17.844 -34.031 -16.797 1 92.38 480 LEU B C 1
ATOM 10401 O O . LEU B 1 480 ? 17.953 -32.812 -16.594 1 92.38 480 LEU B O 1
ATOM 10405 N N . PHE B 1 481 ? 18.531 -34.625 -17.688 1 91.56 481 PHE B N 1
ATOM 10406 C CA . PHE B 1 481 ? 19.484 -33.938 -18.562 1 91.56 481 PHE B CA 1
ATOM 10407 C C . PHE B 1 481 ? 18.766 -32.938 -19.422 1 91.56 481 PHE B C 1
ATOM 10409 O O . PHE B 1 481 ? 19.234 -31.797 -19.609 1 91.56 481 PHE B O 1
ATOM 10416 N N . ALA B 1 482 ? 17.625 -33.344 -19.922 1 89 482 ALA B N 1
ATOM 10417 C CA . ALA B 1 482 ? 16.828 -32.438 -20.734 1 89 482 ALA B CA 1
ATOM 10418 C C . ALA B 1 482 ? 16.391 -31.203 -19.938 1 89 482 ALA B C 1
ATOM 10420 O O . ALA B 1 482 ? 16.438 -30.078 -20.438 1 89 482 ALA B O 1
ATOM 10421 N N . GLY B 1 483 ? 15.945 -31.422 -18.719 1 90.38 483 GLY B N 1
ATOM 10422 C CA . GLY B 1 483 ? 15.578 -30.312 -17.859 1 90.38 483 GLY B CA 1
ATOM 10423 C C . GLY B 1 483 ? 16.734 -29.375 -17.562 1 90.38 483 GLY B C 1
ATOM 10424 O O . GLY B 1 483 ? 16.578 -28.156 -17.609 1 90.38 483 GLY B O 1
ATOM 10425 N N . ALA B 1 484 ? 17.875 -29.891 -17.312 1 92.75 484 ALA B N 1
ATOM 10426 C CA . ALA B 1 484 ? 19.062 -29.094 -17.031 1 92.75 484 ALA B CA 1
ATOM 10427 C C . ALA B 1 484 ? 19.484 -28.281 -18.25 1 92.75 484 ALA B C 1
ATOM 10429 O O . ALA B 1 484 ? 19.922 -27.141 -18.125 1 92.75 484 ALA B O 1
ATOM 10430 N N . ASN B 1 485 ? 19.312 -28.891 -19.484 1 90.44 485 ASN B N 1
ATOM 10431 C CA . ASN B 1 485 ? 19.672 -28.188 -20.719 1 90.44 485 ASN B CA 1
ATOM 10432 C C . ASN B 1 485 ? 18.781 -26.969 -20.938 1 90.44 485 ASN B C 1
ATOM 10434 O O . ASN B 1 485 ? 19.25 -25.922 -21.406 1 90.44 485 ASN B O 1
ATOM 10438 N N . ILE B 1 486 ? 17.547 -27.109 -20.531 1 89.88 486 ILE B N 1
ATOM 10439 C CA . ILE B 1 486 ? 16.625 -26 -20.688 1 89.88 486 ILE B CA 1
ATOM 10440 C C . ILE B 1 486 ? 17.031 -24.859 -19.75 1 89.88 486 ILE B C 1
ATOM 10442 O O . ILE B 1 486 ? 17.109 -23.703 -20.172 1 89.88 486 ILE B O 1
ATOM 10446 N N . PHE B 1 487 ? 17.391 -25.219 -18.547 1 91.5 487 PHE B N 1
ATOM 10447 C CA . PHE B 1 487 ? 17.781 -24.203 -17.578 1 91.5 487 PHE B CA 1
ATOM 10448 C C . PHE B 1 487 ? 19.094 -23.547 -17.984 1 91.5 487 PHE B C 1
ATOM 10450 O O . PHE B 1 487 ? 19.266 -22.328 -17.828 1 91.5 487 PHE B O 1
ATOM 10457 N N . SER B 1 488 ? 20.016 -24.312 -18.5 1 93.25 488 SER B N 1
ATOM 10458 C CA . SER B 1 488 ? 21.297 -23.766 -18.922 1 93.25 488 SER B CA 1
ATOM 10459 C C . SER B 1 488 ? 21.141 -22.828 -20.109 1 93.25 488 SER B C 1
ATOM 10461 O O . SER B 1 488 ? 21.828 -21.797 -20.188 1 93.25 488 SER B O 1
ATOM 10463 N N . SER B 1 489 ? 20.25 -23.203 -21.031 1 91.31 489 SER B N 1
ATOM 10464 C CA . SER B 1 489 ? 20.016 -22.328 -22.172 1 91.31 489 SER B CA 1
ATOM 10465 C C . SER B 1 489 ? 19.297 -21.047 -21.766 1 91.31 489 SER B C 1
ATOM 10467 O O . SER B 1 489 ? 19.594 -19.969 -22.281 1 91.31 489 SER B O 1
ATOM 10469 N N . LEU B 1 490 ? 18.469 -21.125 -20.781 1 88 490 LEU B N 1
ATOM 10470 C CA . LEU B 1 490 ? 17.734 -19.953 -20.312 1 88 490 LEU B CA 1
ATOM 10471 C C . LEU B 1 490 ? 18.641 -19 -19.562 1 88 490 LEU B C 1
ATOM 10473 O O . LEU B 1 490 ? 18.406 -17.781 -19.547 1 88 490 LEU B O 1
ATOM 10477 N N . LYS B 1 491 ? 19.672 -19.438 -19.016 1 91.19 491 LYS B N 1
ATOM 10478 C CA . LYS B 1 491 ? 20.609 -18.609 -18.25 1 91.19 491 LYS B CA 1
ATOM 10479 C C . LYS B 1 491 ? 21.328 -17.609 -19.141 1 91.19 491 LYS B C 1
ATOM 10481 O O . LYS B 1 491 ? 21.906 -16.625 -18.656 1 91.19 491 LYS B O 1
ATOM 10486 N N . LEU B 1 492 ? 21.219 -17.812 -20.453 1 87.44 492 LEU B N 1
ATOM 10487 C CA . LEU B 1 492 ? 21.828 -16.891 -21.391 1 87.44 492 LEU B CA 1
ATOM 10488 C C . LEU B 1 492 ? 21.219 -15.5 -21.266 1 87.44 492 LEU B C 1
ATOM 10490 O O . LEU B 1 492 ? 21.859 -14.5 -21.594 1 87.44 492 LEU B O 1
ATOM 10494 N N . ILE B 1 493 ? 20.031 -15.422 -20.656 1 87.81 493 ILE B N 1
ATOM 10495 C CA . ILE B 1 493 ? 19.328 -14.148 -20.484 1 87.81 493 ILE B CA 1
ATOM 10496 C C . ILE B 1 493 ? 20.109 -13.258 -19.531 1 87.81 493 ILE B C 1
ATOM 10498 O O . ILE B 1 493 ? 20 -12.031 -19.578 1 87.81 493 ILE B O 1
ATOM 10502 N N . TYR B 1 494 ? 20.922 -13.844 -18.719 1 86.56 494 TYR B N 1
ATOM 10503 C CA . TYR B 1 494 ? 21.719 -13.094 -17.75 1 86.56 494 TYR B CA 1
ATOM 10504 C C . TYR B 1 494 ? 22.703 -12.164 -18.453 1 86.56 494 TYR B C 1
ATOM 10506 O O . TYR B 1 494 ? 22.969 -11.062 -17.969 1 86.56 494 TYR B O 1
ATOM 10514 N N . ILE B 1 495 ? 23.219 -12.531 -19.656 1 85.44 495 ILE B N 1
ATOM 10515 C CA . ILE B 1 495 ? 24.219 -11.766 -20.391 1 85.44 495 ILE B CA 1
ATOM 10516 C C . ILE B 1 495 ? 23.578 -10.516 -20.984 1 85.44 495 ILE B C 1
ATOM 10518 O O . ILE B 1 495 ? 24.266 -9.539 -21.297 1 85.44 495 ILE B O 1
ATOM 10522 N N . PHE B 1 496 ? 22.234 -10.484 -21.062 1 86.5 496 PHE B N 1
ATOM 10523 C CA . PHE B 1 496 ? 21.531 -9.344 -21.625 1 86.5 496 PHE B CA 1
ATOM 10524 C C . PHE B 1 496 ? 21.656 -8.125 -20.719 1 86.5 496 PHE B C 1
ATOM 10526 O O . PHE B 1 496 ? 21.375 -7.004 -21.141 1 86.5 496 PHE B O 1
ATOM 10533 N N . THR B 1 497 ? 22.141 -8.297 -19.547 1 86.44 497 THR B N 1
ATOM 10534 C CA . THR B 1 497 ? 22.25 -7.211 -18.578 1 86.44 497 THR B CA 1
ATOM 10535 C C . THR B 1 497 ? 23.219 -6.145 -19.078 1 86.44 497 THR B C 1
ATOM 10537 O O . THR B 1 497 ? 23.109 -4.973 -18.703 1 86.44 497 THR B O 1
ATOM 10540 N N . ILE B 1 498 ? 24.141 -6.496 -19.922 1 86.12 498 ILE B N 1
ATOM 10541 C CA . ILE B 1 498 ? 25.172 -5.57 -20.375 1 86.12 498 ILE B CA 1
ATOM 10542 C C . ILE B 1 498 ? 24.594 -4.629 -21.438 1 86.12 498 ILE B C 1
ATOM 10544 O O . ILE B 1 498 ? 25.031 -3.484 -21.562 1 86.12 498 ILE B O 1
ATOM 10548 N N . ASN B 1 499 ? 23.562 -5.082 -22.125 1 86.81 499 ASN B N 1
ATOM 10549 C CA . ASN B 1 499 ? 22.969 -4.305 -23.219 1 86.81 499 ASN B CA 1
ATOM 10550 C C . ASN B 1 499 ? 21.922 -3.326 -22.703 1 86.81 499 ASN B C 1
ATOM 10552 O O . ASN B 1 499 ? 21.031 -3.707 -21.938 1 86.81 499 ASN B O 1
ATOM 10556 N N . PRO B 1 500 ? 22.047 -2.031 -23.156 1 87.06 500 PRO B N 1
ATOM 10557 C CA . PRO B 1 500 ? 21.125 -1.014 -22.656 1 87.06 500 PRO B CA 1
ATOM 10558 C C . PRO B 1 500 ? 19.688 -1.236 -23.141 1 87.06 500 PRO B C 1
ATOM 10560 O O . PRO B 1 500 ? 18.75 -0.703 -22.562 1 87.06 500 PRO B O 1
ATOM 10563 N N . HIS B 1 501 ? 19.469 -2.076 -24.203 1 84.62 501 HIS B N 1
ATOM 10564 C CA . HIS B 1 501 ? 18.125 -2.299 -24.734 1 84.62 501 HIS B CA 1
ATOM 10565 C C . HIS B 1 501 ? 17.5 -3.553 -24.125 1 84.62 501 HIS B C 1
ATOM 10567 O O . HIS B 1 501 ? 16.344 -3.529 -23.688 1 84.62 501 HIS B O 1
ATOM 10573 N N . LEU B 1 502 ? 18.281 -4.637 -23.953 1 88.62 502 LEU B N 1
ATOM 10574 C CA . LEU B 1 502 ? 17.75 -5.902 -23.453 1 88.62 502 LEU B CA 1
ATOM 10575 C C . LEU B 1 502 ? 17.875 -5.977 -21.938 1 88.62 502 LEU B C 1
ATOM 10577 O O . LEU B 1 502 ? 17.141 -6.723 -21.297 1 88.62 502 LEU B O 1
ATOM 10581 N N . GLY B 1 503 ? 18.719 -5.168 -21.391 1 88.44 503 GLY B N 1
ATOM 10582 C CA . GLY B 1 503 ? 18.938 -5.172 -19.953 1 88.44 503 GLY B CA 1
ATOM 10583 C C . GLY B 1 503 ? 17.688 -4.801 -19.172 1 88.44 503 GLY B C 1
ATOM 10584 O O . GLY B 1 503 ? 17.234 -5.574 -18.328 1 88.44 503 GLY B O 1
ATOM 10585 N N . PRO B 1 504 ? 17.125 -3.699 -19.516 1 86.62 504 PRO B N 1
ATOM 10586 C CA . PRO B 1 504 ? 15.898 -3.305 -18.797 1 86.62 504 PRO B CA 1
ATOM 10587 C C . PRO B 1 504 ? 14.781 -4.336 -18.922 1 86.62 504 PRO B C 1
ATOM 10589 O O . PRO B 1 504 ? 14 -4.52 -17.984 1 86.62 504 PRO B O 1
ATOM 10592 N N . LEU B 1 505 ? 14.742 -4.996 -20.016 1 86.88 505 LEU B N 1
ATOM 10593 C CA . LEU B 1 505 ? 13.727 -6.031 -20.188 1 86.88 505 LEU B CA 1
ATOM 10594 C C . LEU B 1 505 ? 13.969 -7.195 -19.234 1 86.88 505 LEU B C 1
ATOM 10596 O O . LEU B 1 505 ? 13.023 -7.715 -18.625 1 86.88 505 LEU B O 1
ATOM 10600 N N . GLN B 1 506 ? 15.172 -7.559 -19.156 1 87.69 506 GLN B N 1
ATOM 10601 C CA . GLN B 1 506 ? 15.523 -8.641 -18.234 1 87.69 506 GLN B CA 1
ATOM 10602 C C . GLN B 1 506 ? 15.219 -8.25 -16.781 1 87.69 506 GLN B C 1
ATOM 10604 O O . GLN B 1 506 ? 14.734 -9.07 -16 1 87.69 506 GLN B O 1
ATOM 10609 N N . ILE B 1 507 ? 15.5 -7.066 -16.438 1 88.44 507 ILE B N 1
ATOM 10610 C CA . ILE B 1 507 ? 15.25 -6.578 -15.078 1 88.44 507 ILE B CA 1
ATOM 10611 C C . ILE B 1 507 ? 13.75 -6.543 -14.812 1 88.44 507 ILE B C 1
ATOM 10613 O O . ILE B 1 507 ? 13.297 -6.934 -13.734 1 88.44 507 ILE B O 1
ATOM 10617 N N . SER B 1 508 ? 13.062 -6.074 -15.805 1 88.56 508 SER B N 1
ATOM 10618 C CA . SER B 1 508 ? 11.609 -6.031 -15.664 1 88.56 508 SER B CA 1
ATOM 10619 C C . SER B 1 508 ? 11.031 -7.43 -15.461 1 88.56 508 SER B C 1
ATOM 10621 O O . SER B 1 508 ? 10.133 -7.625 -14.648 1 88.56 508 SER B O 1
ATOM 10623 N N . LEU B 1 509 ? 11.586 -8.406 -16.125 1 86 509 LEU B N 1
ATOM 10624 C CA . LEU B 1 509 ? 11.125 -9.781 -15.992 1 86 509 LEU B CA 1
ATOM 10625 C C . LEU B 1 509 ? 11.406 -10.312 -14.594 1 86 509 LEU B C 1
ATOM 10627 O O . LEU B 1 509 ? 10.578 -11.016 -14.016 1 86 509 LEU B O 1
ATOM 10631 N N . GLY B 1 510 ? 12.531 -9.977 -14.078 1 84.62 510 GLY B N 1
ATOM 10632 C CA . GLY B 1 510 ? 12.883 -10.398 -12.727 1 84.62 510 GLY B CA 1
ATOM 10633 C C . GLY B 1 510 ? 11.961 -9.82 -11.672 1 84.62 510 GLY B C 1
ATOM 10634 O O . GLY B 1 510 ? 11.578 -10.516 -10.727 1 84.62 510 GLY B O 1
ATOM 10635 N N . ARG B 1 511 ? 11.594 -8.695 -11.828 1 85.19 511 ARG B N 1
ATOM 10636 C CA . ARG B 1 511 ? 10.703 -8.055 -10.867 1 85.19 511 ARG B CA 1
ATOM 10637 C C . ARG B 1 511 ? 9.281 -8.586 -11 1 85.19 511 ARG B C 1
ATOM 10639 O O . ARG B 1 511 ? 8.539 -8.648 -10.008 1 85.19 511 ARG B O 1
ATOM 10646 N N . MET B 1 512 ? 8.945 -8.914 -12.172 1 89.19 512 MET B N 1
ATOM 10647 C CA . MET B 1 512 ? 7.59 -9.383 -12.422 1 89.19 512 MET B CA 1
ATOM 10648 C C .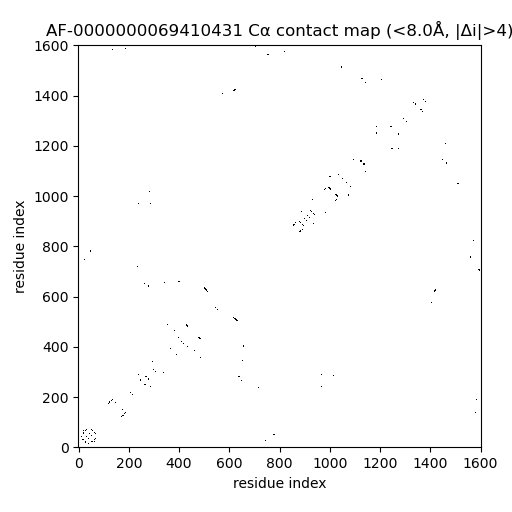 MET B 1 512 ? 7.418 -10.828 -11.953 1 89.19 512 MET B C 1
ATOM 10650 O O . MET B 1 512 ? 6.301 -11.344 -11.914 1 89.19 512 MET B O 1
ATOM 10654 N N . VAL B 1 513 ? 8.523 -11.539 -11.586 1 86.19 513 VAL B N 1
ATOM 10655 C CA . VAL B 1 513 ? 8.445 -12.906 -11.078 1 86.19 513 VAL B CA 1
ATOM 10656 C C . VAL B 1 513 ? 7.609 -12.93 -9.797 1 86.19 513 VAL B C 1
ATOM 10658 O O . VAL B 1 513 ? 6.863 -13.883 -9.555 1 86.19 513 VAL B O 1
ATOM 10661 N N . ALA B 1 514 ? 7.691 -11.891 -8.977 1 87.25 514 ALA B N 1
ATOM 10662 C CA . ALA B 1 514 ? 6.879 -11.82 -7.766 1 87.25 514 ALA B CA 1
ATOM 10663 C C . ALA B 1 514 ? 5.391 -11.789 -8.102 1 87.25 514 ALA B C 1
ATOM 10665 O O . ALA B 1 514 ? 4.582 -12.438 -7.434 1 87.25 514 ALA B O 1
ATOM 10666 N N . ASP B 1 515 ? 5.059 -11.023 -9.109 1 89 515 ASP B N 1
ATOM 10667 C CA . ASP B 1 515 ? 3.672 -10.977 -9.562 1 89 515 ASP B CA 1
ATOM 10668 C C . ASP B 1 515 ? 3.215 -12.336 -10.078 1 89 515 ASP B C 1
ATOM 10670 O O . ASP B 1 515 ? 2.092 -12.766 -9.812 1 89 515 ASP B O 1
ATOM 10674 N N . ILE B 1 516 ? 4.141 -12.984 -10.781 1 90.56 516 ILE B N 1
ATOM 10675 C CA . ILE B 1 516 ? 3.822 -14.297 -11.352 1 90.56 516 ILE B CA 1
ATOM 10676 C C . ILE B 1 516 ? 3.625 -15.312 -10.227 1 90.56 516 ILE B C 1
ATOM 10678 O O . ILE B 1 516 ? 2.701 -16.125 -10.273 1 90.56 516 ILE B O 1
ATOM 10682 N N . VAL B 1 517 ? 4.379 -15.25 -9.211 1 89.69 517 VAL B N 1
ATOM 10683 C CA . VAL B 1 517 ? 4.262 -16.172 -8.086 1 89.69 517 VAL B CA 1
ATOM 10684 C C . VAL B 1 517 ? 2.939 -15.93 -7.355 1 89.69 517 VAL B C 1
ATOM 10686 O O . VAL B 1 517 ? 2.256 -16.875 -6.969 1 89.69 517 VAL B O 1
ATOM 10689 N N . LYS B 1 518 ? 2.594 -14.719 -7.133 1 91.31 518 LYS B N 1
ATOM 10690 C CA . LYS B 1 518 ? 1.306 -14.398 -6.527 1 91.31 518 LYS B CA 1
ATOM 10691 C C . LYS B 1 518 ? 0.153 -14.953 -7.359 1 91.31 518 LYS B C 1
ATOM 10693 O O . LYS B 1 518 ? -0.785 -15.539 -6.812 1 91.31 518 LYS B O 1
ATOM 10698 N N . PHE B 1 519 ? 0.241 -14.695 -8.656 1 89.81 519 PHE B N 1
ATOM 10699 C CA . PHE B 1 519 ? -0.776 -15.203 -9.578 1 89.81 519 PHE B CA 1
ATOM 10700 C C . PHE B 1 519 ? -0.864 -16.719 -9.508 1 89.81 519 PHE B C 1
ATOM 10702 O O . PHE B 1 519 ? -1.959 -17.281 -9.438 1 89.81 519 PHE B O 1
ATOM 10709 N N . ILE B 1 520 ? 0.33 -17.422 -9.484 1 91.5 520 ILE B N 1
ATOM 10710 C CA . ILE B 1 520 ? 0.366 -18.875 -9.469 1 91.5 520 ILE B CA 1
ATOM 10711 C C . ILE B 1 520 ? -0.251 -19.391 -8.172 1 91.5 520 ILE B C 1
ATOM 10713 O O . ILE B 1 520 ? -0.928 -20.422 -8.164 1 91.5 520 ILE B O 1
ATOM 10717 N N . SER B 1 521 ? -0.087 -18.703 -7.152 1 90.94 521 SER B N 1
ATOM 10718 C CA . SER B 1 521 ? -0.655 -19.125 -5.879 1 90.94 521 SER B CA 1
ATOM 10719 C C . SER B 1 521 ? -2.18 -19.094 -5.91 1 90.94 521 SER B C 1
ATOM 10721 O O . SER B 1 521 ? -2.836 -20.062 -5.527 1 90.94 521 SER B O 1
ATOM 10723 N N . VAL B 1 522 ? -2.754 -18.031 -6.383 1 91.25 522 VAL B N 1
ATOM 10724 C CA . VAL B 1 522 ? -4.203 -17.922 -6.48 1 91.25 522 VAL B CA 1
ATOM 10725 C C . VAL B 1 522 ? -4.73 -18.906 -7.523 1 91.25 522 VAL B C 1
ATOM 10727 O O . VAL B 1 522 ? -5.762 -19.547 -7.312 1 91.25 522 VAL B O 1
ATOM 10730 N N . TYR B 1 523 ? -4.004 -18.984 -8.68 1 93.44 523 TYR B N 1
ATOM 10731 C CA . TYR B 1 523 ? -4.391 -19.906 -9.742 1 93.44 523 TYR B CA 1
ATOM 10732 C C . TYR B 1 523 ? -4.395 -21.344 -9.242 1 93.44 523 TYR B C 1
ATOM 10734 O O . TYR B 1 523 ? -5.293 -22.125 -9.57 1 93.44 523 TYR B O 1
ATOM 10742 N N . PHE B 1 524 ? -3.373 -21.703 -8.445 1 93.94 524 PHE B N 1
ATOM 10743 C CA . PHE B 1 524 ? -3.297 -23.047 -7.914 1 93.94 524 PHE B CA 1
ATOM 10744 C C . PHE B 1 524 ? -4.48 -23.344 -6.996 1 93.94 524 PHE B C 1
ATOM 10746 O O . PHE B 1 524 ? -5.012 -24.453 -6.992 1 93.94 524 PHE B O 1
ATOM 10753 N N . LEU B 1 525 ? -4.879 -22.391 -6.305 1 91.62 525 LEU B N 1
ATOM 10754 C CA . LEU B 1 525 ? -6.039 -22.562 -5.434 1 91.62 525 LEU B CA 1
ATOM 10755 C C . LEU B 1 525 ? -7.301 -22.812 -6.254 1 91.62 525 LEU B C 1
ATOM 10757 O O . LEU B 1 525 ? -8.094 -23.688 -5.93 1 91.62 525 LEU B O 1
ATOM 10761 N N . VAL B 1 526 ? -7.477 -22.047 -7.285 1 93.44 526 VAL B N 1
ATOM 10762 C CA . VAL B 1 526 ? -8.641 -22.219 -8.148 1 93.44 526 VAL B CA 1
ATOM 10763 C C . VAL B 1 526 ? -8.578 -23.578 -8.844 1 93.44 526 VAL B C 1
ATOM 10765 O O . VAL B 1 526 ? -9.57 -24.312 -8.883 1 93.44 526 VAL B O 1
ATOM 10768 N N . LEU B 1 527 ? -7.375 -23.891 -9.367 1 94.25 527 LEU B N 1
ATOM 10769 C CA . LEU B 1 527 ? -7.156 -25.156 -10.062 1 94.25 527 LEU B CA 1
ATOM 10770 C C . LEU B 1 527 ? -7.469 -26.328 -9.156 1 94.25 527 LEU B C 1
ATOM 10772 O O . LEU B 1 527 ? -8.203 -27.25 -9.547 1 94.25 527 LEU B O 1
ATOM 10776 N N . PHE B 1 528 ? -7.031 -26.281 -7.992 1 93 528 PHE B N 1
ATOM 10777 C CA . PHE B 1 528 ? -7.215 -27.375 -7.047 1 93 528 PHE B CA 1
ATOM 10778 C C . PHE B 1 528 ? -8.672 -27.469 -6.609 1 93 528 PHE B C 1
ATOM 10780 O O . PHE B 1 528 ? -9.219 -28.562 -6.48 1 93 528 PHE B O 1
ATOM 10787 N N . SER B 1 529 ? -9.305 -26.344 -6.383 1 93 529 SER B N 1
ATOM 10788 C CA . SER B 1 529 ? -10.695 -26.328 -5.953 1 93 529 SER B CA 1
ATOM 10789 C C . SER B 1 529 ? -11.609 -26.969 -7 1 93 529 SER B C 1
ATOM 10791 O O . SER B 1 529 ? -12.438 -27.812 -6.676 1 93 529 SER B O 1
ATOM 10793 N N . PHE B 1 530 ? -11.445 -26.609 -8.234 1 94.5 530 PHE B N 1
ATOM 10794 C CA . PHE B 1 530 ? -12.297 -27.141 -9.297 1 94.5 530 PHE B CA 1
ATOM 10795 C C . PHE B 1 530 ? -11.945 -28.578 -9.609 1 94.5 530 PHE B C 1
ATOM 10797 O O . PHE B 1 530 ? -12.812 -29.375 -9.977 1 94.5 530 PHE B O 1
ATOM 10804 N N . ALA B 1 531 ? -10.656 -28.953 -9.445 1 93.88 531 ALA B N 1
ATOM 10805 C CA . ALA B 1 531 ? -10.258 -30.344 -9.648 1 93.88 531 ALA B CA 1
ATOM 10806 C C . ALA B 1 531 ? -10.93 -31.266 -8.641 1 93.88 531 ALA B C 1
ATOM 10808 O O . ALA B 1 531 ? -11.398 -32.344 -9 1 93.88 531 ALA B O 1
ATOM 10809 N N . CYS B 1 532 ? -11.062 -30.844 -7.426 1 90.94 532 CYS B N 1
ATOM 10810 C CA . CYS B 1 532 ? -11.734 -31.641 -6.406 1 90.94 532 CYS B CA 1
ATOM 10811 C C . CYS B 1 532 ? -13.219 -31.781 -6.703 1 90.94 532 CYS B C 1
ATOM 10813 O O . CYS B 1 532 ? -13.797 -32.844 -6.527 1 90.94 532 CYS B O 1
ATOM 10815 N N . GLY B 1 533 ? -13.812 -30.703 -7.156 1 91.31 533 GLY B N 1
ATOM 10816 C CA . GLY B 1 533 ? -15.219 -30.766 -7.52 1 91.31 533 GLY B CA 1
ATOM 10817 C C . GLY B 1 533 ? -15.5 -31.703 -8.68 1 91.31 533 GLY B C 1
ATOM 10818 O O . GLY B 1 533 ? -16.422 -32.5 -8.617 1 91.31 533 GLY B O 1
ATOM 10819 N N . LEU B 1 534 ? -14.695 -31.625 -9.688 1 91.5 534 LEU B N 1
ATOM 10820 C CA . LEU B 1 534 ? -14.891 -32.469 -10.867 1 91.5 534 LEU B CA 1
ATOM 10821 C C . LEU B 1 534 ? -14.562 -33.938 -10.562 1 91.5 534 LEU B C 1
ATOM 10823 O O . LEU B 1 534 ? -15.188 -34.844 -11.109 1 91.5 534 LEU B O 1
ATOM 10827 N N . ASN B 1 535 ? -13.602 -34.125 -9.711 1 90.44 535 ASN B N 1
ATOM 10828 C CA . ASN B 1 535 ? -13.297 -35.5 -9.312 1 90.44 535 ASN B CA 1
ATOM 10829 C C . ASN B 1 535 ? -14.469 -36.156 -8.578 1 90.44 535 ASN B C 1
ATOM 10831 O O . ASN B 1 535 ? -14.734 -37.344 -8.742 1 90.44 535 ASN B O 1
ATOM 10835 N N . HIS B 1 536 ? -15.125 -35.344 -7.812 1 87.62 536 HIS B N 1
ATOM 10836 C CA . HIS B 1 536 ? -16.281 -35.844 -7.098 1 87.62 536 HIS B CA 1
ATOM 10837 C C . HIS B 1 536 ? -17.406 -36.219 -8.062 1 87.62 536 HIS B C 1
ATOM 10839 O O . HIS B 1 536 ? -18.125 -37.188 -7.852 1 87.62 536 HIS B O 1
ATOM 10845 N N . LEU B 1 537 ? -17.484 -35.5 -9.117 1 87.75 537 LEU B N 1
ATOM 10846 C CA . LEU B 1 537 ? -18.578 -35.688 -10.055 1 87.75 537 LEU B CA 1
ATOM 10847 C C . LEU B 1 537 ? -18.281 -36.812 -11.031 1 87.75 537 LEU B C 1
ATOM 10849 O O . LEU B 1 537 ? -19.172 -37.625 -11.352 1 87.75 537 LEU B O 1
ATOM 10853 N N . TYR B 1 538 ? -17.016 -36.969 -11.516 1 88.25 538 TYR B N 1
ATOM 10854 C CA . TYR B 1 538 ? -16.734 -37.812 -12.664 1 88.25 538 TYR B CA 1
ATOM 10855 C C . TYR B 1 538 ? -15.984 -39.062 -12.242 1 88.25 538 TYR B C 1
ATOM 10857 O O . TYR B 1 538 ? -15.727 -39.938 -13.062 1 88.25 538 TYR B O 1
ATOM 10865 N N . TRP B 1 539 ? -15.672 -39.25 -11.023 1 83.31 539 TRP B N 1
ATOM 10866 C CA . TRP B 1 539 ? -14.82 -40.344 -10.617 1 83.31 539 TRP B CA 1
ATOM 10867 C C . TRP B 1 539 ? -15.445 -41.688 -11.016 1 83.31 539 TRP B C 1
ATOM 10869 O O . TRP B 1 539 ? -14.75 -42.594 -11.492 1 83.31 539 TRP B O 1
ATOM 10879 N N . TYR B 1 540 ? -16.781 -41.812 -10.828 1 82.5 540 TYR B N 1
ATOM 10880 C CA . TYR B 1 540 ? -17.469 -43.094 -11.094 1 82.5 540 TYR B CA 1
ATOM 10881 C C . TYR B 1 540 ? -17.375 -43.438 -12.57 1 82.5 540 TYR B C 1
ATOM 10883 O O . TYR B 1 540 ? -17.094 -44.594 -12.906 1 82.5 540 TYR B O 1
ATOM 10891 N N . TYR B 1 541 ? -17.641 -42.531 -13.352 1 85.69 541 TYR B N 1
ATOM 10892 C CA . TYR B 1 541 ? -17.688 -42.781 -14.789 1 85.69 541 TYR B CA 1
ATOM 10893 C C . TYR B 1 541 ? -16.297 -43.094 -15.328 1 85.69 541 TYR B C 1
ATOM 10895 O O . TYR B 1 541 ? -16.141 -43.906 -16.234 1 85.69 541 TYR B O 1
ATOM 10903 N N . ALA B 1 542 ? -15.359 -42.469 -14.688 1 85.38 542 ALA B N 1
ATOM 10904 C CA . ALA B 1 542 ? -13.977 -42.75 -15.086 1 85.38 542 ALA B CA 1
ATOM 10905 C C . ALA B 1 542 ? -13.547 -44.125 -14.641 1 85.38 542 ALA B C 1
ATOM 10907 O O . ALA B 1 542 ? -12.852 -44.844 -15.375 1 85.38 542 ALA B O 1
ATOM 10908 N N . ALA B 1 543 ? -13.953 -44.531 -13.5 1 81.75 543 ALA B N 1
ATOM 10909 C CA . ALA B 1 543 ? -13.633 -45.875 -13.008 1 81.75 543 ALA B CA 1
ATOM 10910 C C . ALA B 1 543 ? -14.312 -46.938 -13.852 1 81.75 543 ALA B C 1
ATOM 10912 O O . ALA B 1 543 ? -13.734 -48 -14.102 1 81.75 543 ALA B O 1
ATOM 10913 N N . LEU B 1 544 ? -15.562 -46.656 -14.258 1 84.19 544 LEU B N 1
ATOM 10914 C CA . LEU B 1 544 ? -16.312 -47.562 -15.109 1 84.19 544 LEU B CA 1
ATOM 10915 C C . LEU B 1 544 ? -15.594 -47.75 -16.438 1 84.19 544 LEU B C 1
ATOM 10917 O O . LEU B 1 544 ? -15.469 -48.906 -16.922 1 84.19 544 LEU B O 1
ATOM 10921 N N . ARG B 1 545 ? -15.133 -46.688 -17 1 85.88 545 ARG B N 1
ATOM 10922 C CA . ARG B 1 545 ? -14.438 -46.781 -18.281 1 85.88 545 ARG B CA 1
ATOM 10923 C C . ARG B 1 545 ? -13.102 -47.5 -18.125 1 85.88 545 ARG B C 1
ATOM 10925 O O . ARG B 1 545 ? -12.688 -48.25 -19.031 1 85.88 545 ARG B O 1
ATOM 10932 N N . ALA B 1 546 ? -12.469 -47.344 -17.047 1 84 546 ALA B N 1
ATOM 10933 C CA . ALA B 1 546 ? -11.211 -48.031 -16.797 1 84 546 ALA B CA 1
ATOM 10934 C C . ALA B 1 546 ? -11.43 -49.531 -16.688 1 84 546 ALA B C 1
ATOM 10936 O O . ALA B 1 546 ? -10.625 -50.344 -17.203 1 84 546 ALA B O 1
ATOM 10937 N N . GLU B 1 547 ? -12.555 -49.938 -16.094 1 83.12 547 GLU B N 1
ATOM 10938 C CA . GLU B 1 547 ? -12.883 -51.375 -15.977 1 83.12 547 GLU B CA 1
ATOM 10939 C C . GLU B 1 547 ? -13.258 -51.969 -17.328 1 83.12 547 GLU B C 1
ATOM 10941 O O . GLU B 1 547 ? -12.875 -53.094 -17.641 1 83.12 547 GLU B O 1
ATOM 10946 N N . GLU B 1 548 ? -13.953 -51.188 -18.062 1 86.19 548 GLU B N 1
ATOM 10947 C CA . GLU B 1 548 ? -14.336 -51.625 -19.391 1 86.19 548 GLU B CA 1
ATOM 10948 C C . GLU B 1 548 ? -13.117 -51.781 -20.297 1 86.19 548 GLU B C 1
ATOM 10950 O O . GLU B 1 548 ? -13.039 -52.688 -21.109 1 86.19 548 GLU B O 1
ATOM 10955 N N . CYS B 1 549 ? -12.312 -50.875 -20.141 1 85.5 549 CYS B N 1
ATOM 10956 C CA . CYS B 1 549 ? -11.086 -50.969 -20.922 1 85.5 549 CYS B CA 1
ATOM 10957 C C . CYS B 1 549 ? -10.258 -52.188 -20.547 1 85.5 549 CYS B C 1
ATOM 10959 O O . CYS B 1 549 ? -9.711 -52.875 -21.406 1 85.5 549 CYS B O 1
ATOM 10961 N N . GLU B 1 550 ? -10.227 -52.5 -19.281 1 84.25 550 GLU B N 1
ATOM 10962 C CA . GLU B 1 550 ? -9.516 -53.688 -18.828 1 84.25 550 GLU B CA 1
ATOM 10963 C C . GLU B 1 550 ? -10.203 -54.969 -19.312 1 84.25 550 GLU B C 1
ATOM 10965 O O . GLU B 1 550 ? -9.547 -55.969 -19.562 1 84.25 550 GLU B O 1
ATOM 10970 N N . ALA B 1 551 ? -11.594 -54.781 -19.5 1 86.12 551 ALA B N 1
ATOM 10971 C CA . ALA B 1 551 ? -12.383 -55.906 -19.953 1 86.12 551 ALA B CA 1
ATOM 10972 C C . ALA B 1 551 ? -12.312 -56.062 -21.469 1 86.12 551 ALA B C 1
ATOM 10974 O O . ALA B 1 551 ? -12.844 -57.031 -22.031 1 86.12 551 ALA B O 1
ATOM 10975 N N . GLY B 1 552 ? -11.555 -55.156 -22.203 1 81.5 552 GLY B N 1
ATOM 10976 C CA . GLY B 1 552 ? -11.266 -55.344 -23.609 1 81.5 552 GLY B CA 1
ATOM 10977 C C . GLY B 1 552 ? -12.102 -54.438 -24.516 1 81.5 552 GLY B C 1
ATOM 10978 O O . GLY B 1 552 ? -12.062 -54.594 -25.75 1 81.5 552 GLY B O 1
ATOM 10979 N N . VAL B 1 553 ? -12.883 -53.594 -23.891 1 85.25 553 VAL B N 1
ATOM 10980 C CA . VAL B 1 553 ? -13.672 -52.719 -24.719 1 85.25 553 VAL B CA 1
ATOM 10981 C C . VAL B 1 553 ? -12.789 -51.562 -25.25 1 85.25 553 VAL B C 1
ATOM 10983 O O . VAL B 1 553 ? -12.359 -50.719 -24.484 1 85.25 553 VAL B O 1
ATOM 10986 N N . THR B 1 554 ? -12.453 -51.531 -26.469 1 80.75 554 THR B N 1
ATOM 10987 C CA . THR B 1 554 ? -11.461 -50.656 -27.109 1 80.75 554 THR B CA 1
ATOM 10988 C C . THR B 1 554 ? -11.906 -49.219 -27.047 1 80.75 554 THR B C 1
ATOM 10990 O O . THR B 1 554 ? -11.078 -48.312 -26.859 1 80.75 554 THR B O 1
ATOM 10993 N N . HIS B 1 555 ? -13.203 -48.938 -27.156 1 80 555 HIS B N 1
ATOM 10994 C CA . HIS B 1 555 ? -13.688 -47.562 -27.203 1 80 555 HIS B CA 1
ATOM 10995 C C . HIS B 1 555 ? -13.477 -46.844 -25.875 1 80 555 HIS B C 1
ATOM 10997 O O . HIS B 1 555 ? -13.227 -45.625 -25.828 1 80 555 HIS B O 1
ATOM 11003 N N . SER B 1 556 ? -13.438 -47.656 -24.844 1 81.94 556 SER B N 1
ATOM 11004 C CA . SER B 1 556 ? -13.336 -47.094 -23.5 1 81.94 556 SER B CA 1
ATOM 11005 C C . SER B 1 556 ? -11.891 -46.812 -23.109 1 81.94 556 SER B C 1
ATOM 11007 O O . SER B 1 556 ? -11.625 -46.156 -22.125 1 81.94 556 SER B O 1
ATOM 11009 N N . CYS B 1 557 ? -11 -47.219 -23.969 1 78.19 557 CYS B N 1
ATOM 11010 C CA . CYS B 1 557 ? -9.594 -47.031 -23.672 1 78.19 557 CYS B CA 1
ATOM 11011 C C . CYS B 1 557 ? -9.078 -45.75 -24.297 1 78.19 557 CYS B C 1
ATOM 11013 O O . CYS B 1 557 ? -7.898 -45.406 -24.156 1 78.19 557 CYS B O 1
ATOM 11015 N N . ASP B 1 558 ? -9.945 -45 -24.906 1 78.88 558 ASP B N 1
ATOM 11016 C CA . ASP B 1 558 ? -9.586 -43.75 -25.531 1 78.88 558 ASP B CA 1
ATOM 11017 C C . ASP B 1 558 ? -9.055 -42.75 -24.516 1 78.88 558 ASP B C 1
ATOM 11019 O O . ASP B 1 558 ? -9.523 -42.719 -23.359 1 78.88 558 ASP B O 1
ATOM 11023 N N . ILE B 1 559 ? -7.996 -41.969 -24.922 1 78.06 559 ILE B N 1
ATOM 11024 C CA . ILE B 1 559 ? -7.277 -41 -24.078 1 78.06 559 ILE B CA 1
ATOM 11025 C C . ILE B 1 559 ? -8.234 -39.938 -23.578 1 78.06 559 ILE B C 1
ATOM 11027 O O . ILE B 1 559 ? -8.016 -39.344 -22.516 1 78.06 559 ILE B O 1
ATOM 11031 N N . LYS B 1 560 ? -9.328 -39.844 -24.297 1 79.44 560 LYS B N 1
ATOM 11032 C CA . LYS B 1 560 ? -10.289 -38.812 -23.922 1 79.44 560 LYS B CA 1
ATOM 11033 C C . LYS B 1 560 ? -10.891 -39.094 -22.547 1 79.44 560 LYS B C 1
ATOM 11035 O O . LYS B 1 560 ? -11.188 -38.156 -21.797 1 79.44 560 LYS B O 1
ATOM 11040 N N . TYR B 1 561 ? -10.969 -40.344 -22.203 1 79.06 561 TYR B N 1
ATOM 11041 C CA . TYR B 1 561 ? -11.617 -40.688 -20.953 1 79.06 561 TYR B CA 1
ATOM 11042 C C . TYR B 1 561 ? -10.641 -40.625 -19.781 1 79.06 561 TYR B C 1
ATOM 11044 O O . TYR B 1 561 ? -11.039 -40.75 -18.625 1 79.06 561 TYR B O 1
ATOM 11052 N N . ARG B 1 562 ? -9.367 -40.375 -20.062 1 78.25 562 ARG B N 1
ATOM 11053 C CA . ARG B 1 562 ? -8.359 -40.25 -19.031 1 78.25 562 ARG B CA 1
ATOM 11054 C C . ARG B 1 562 ? -8.305 -38.812 -18.484 1 78.25 562 ARG B C 1
ATOM 11056 O O . ARG B 1 562 ? -7.77 -38.562 -17.406 1 78.25 562 ARG B O 1
ATOM 11063 N N . SER B 1 563 ? -8.969 -37.938 -19.141 1 84.38 563 SER B N 1
ATOM 11064 C CA . SER B 1 563 ? -8.859 -36.531 -18.797 1 84.38 563 SER B CA 1
ATOM 11065 C C . SER B 1 563 ? -9.484 -36.25 -17.422 1 84.38 563 SER B C 1
ATOM 11067 O O . SER B 1 563 ? -9.023 -35.375 -16.703 1 84.38 563 SER B O 1
ATOM 11069 N N . PHE B 1 564 ? -10.461 -37 -17.016 1 84.56 564 PHE B N 1
ATOM 11070 C CA . PHE B 1 564 ? -11.125 -36.781 -15.742 1 84.56 564 PHE B CA 1
ATOM 11071 C C . PHE B 1 564 ? -11.117 -38.031 -14.891 1 84.56 564 PHE B C 1
ATOM 11073 O O . PHE B 1 564 ? -12.086 -38.312 -14.172 1 84.56 564 PHE B O 1
ATOM 11080 N N . ALA B 1 565 ? -10.055 -38.812 -15.008 1 82.56 565 ALA B N 1
ATOM 11081 C CA . ALA B 1 565 ? -10.016 -40.125 -14.359 1 82.56 565 ALA B CA 1
ATOM 11082 C C . ALA B 1 565 ? -9.68 -40 -12.883 1 82.56 565 ALA B C 1
ATOM 11084 O O . ALA B 1 565 ? -10.312 -40.625 -12.031 1 82.56 565 ALA B O 1
ATOM 11085 N N . ASN B 1 566 ? -8.625 -39.312 -12.562 1 85.81 566 ASN B N 1
ATOM 11086 C CA . ASN B 1 566 ? -8.188 -39.062 -11.188 1 85.81 566 ASN B CA 1
ATOM 11087 C C . ASN B 1 566 ? -7.848 -37.594 -10.938 1 85.81 566 ASN B C 1
ATOM 11089 O O . ASN B 1 566 ? -7.887 -36.781 -11.867 1 85.81 566 ASN B O 1
ATOM 11093 N N . LEU B 1 567 ? -7.715 -37.406 -9.664 1 89.06 567 LEU B N 1
ATOM 11094 C CA . LEU B 1 567 ? -7.465 -36.031 -9.266 1 89.06 567 LEU B CA 1
ATOM 11095 C C . LEU B 1 567 ? -6.25 -35.469 -10 1 89.06 567 LEU B C 1
ATOM 11097 O O . LEU B 1 567 ? -6.27 -34.312 -10.453 1 89.06 567 LEU B O 1
ATOM 11101 N N . PHE B 1 568 ? -5.184 -36.219 -10.156 1 89.25 568 PHE B N 1
ATOM 11102 C CA . PHE B 1 568 ? -3.963 -35.75 -10.805 1 89.25 568 PHE B CA 1
ATOM 11103 C C . PHE B 1 568 ? -4.207 -35.5 -12.289 1 89.25 568 PHE B C 1
ATOM 11105 O O . PHE B 1 568 ? -3.746 -34.5 -12.828 1 89.25 568 PHE B O 1
ATOM 11112 N N . GLU B 1 569 ? -4.941 -36.344 -12.945 1 90.19 569 GLU B N 1
ATOM 11113 C CA . GLU B 1 569 ? -5.242 -36.188 -14.367 1 90.19 569 GLU B CA 1
ATOM 11114 C C . GLU B 1 569 ? -6.168 -35 -14.594 1 90.19 569 GLU B C 1
ATOM 11116 O O . GLU B 1 569 ? -6.055 -34.281 -15.602 1 90.19 569 GLU B O 1
ATOM 11121 N N . ILE B 1 570 ? -7.023 -34.812 -13.641 1 92.06 570 ILE B N 1
ATOM 11122 C CA . ILE B 1 570 ? -7.93 -33.688 -13.766 1 92.06 570 ILE B CA 1
ATOM 11123 C C . ILE B 1 570 ? -7.148 -32.375 -13.594 1 92.06 570 ILE B C 1
ATOM 11125 O O . ILE B 1 570 ? -7.395 -31.406 -14.312 1 92.06 570 ILE B O 1
ATOM 11129 N N . LEU B 1 571 ? -6.25 -32.406 -12.648 1 92.81 571 LEU B N 1
ATOM 11130 C CA . LEU B 1 571 ? -5.402 -31.219 -12.461 1 92.81 571 LEU B CA 1
ATOM 11131 C C . LEU B 1 571 ? -4.637 -30.891 -13.734 1 92.81 571 LEU B C 1
ATOM 11133 O O . LEU B 1 571 ? -4.555 -29.719 -14.133 1 92.81 571 LEU B O 1
ATOM 11137 N N . GLN B 1 572 ? -4.145 -31.906 -14.391 1 91.12 572 GLN B N 1
ATOM 11138 C CA . GLN B 1 572 ? -3.406 -31.719 -15.633 1 91.12 572 GLN B CA 1
ATOM 11139 C C . GLN B 1 572 ? -4.328 -31.234 -16.75 1 91.12 572 GLN B C 1
ATOM 11141 O O . GLN B 1 572 ? -3.963 -30.344 -17.516 1 91.12 572 GLN B O 1
ATOM 11146 N N . SER B 1 573 ? -5.492 -31.797 -16.797 1 91.06 573 SER B N 1
ATOM 11147 C CA . SER B 1 573 ? -6.438 -31.406 -17.844 1 91.06 573 SER B CA 1
ATOM 11148 C C . SER B 1 573 ? -6.844 -29.953 -17.688 1 91.06 573 SER B C 1
ATOM 11150 O O . SER B 1 573 ? -6.922 -29.219 -18.688 1 91.06 573 SER B O 1
ATOM 11152 N N . LEU B 1 574 ? -7.078 -29.562 -16.453 1 92.69 574 LEU B N 1
ATOM 11153 C CA . LEU B 1 574 ? -7.453 -28.172 -16.234 1 92.69 574 LEU B CA 1
ATOM 11154 C C . LEU B 1 574 ? -6.297 -27.234 -16.562 1 92.69 574 LEU B C 1
ATOM 11156 O O . LEU B 1 574 ? -6.512 -26.125 -17.062 1 92.69 574 LEU B O 1
ATOM 11160 N N . TYR B 1 575 ? -5.105 -27.656 -16.266 1 92.88 575 TYR B N 1
ATOM 11161 C CA . TYR B 1 575 ? -3.932 -26.875 -16.625 1 92.88 575 TYR B CA 1
ATOM 11162 C C . TYR B 1 575 ? -3.826 -26.703 -18.141 1 92.88 575 TYR B C 1
ATOM 11164 O O . TYR B 1 575 ? -3.568 -25.609 -18.641 1 92.88 575 TYR B O 1
ATOM 11172 N N . TRP B 1 576 ? -4.066 -27.734 -18.938 1 88.75 576 TRP B N 1
ATOM 11173 C CA . TRP B 1 576 ? -3.973 -27.703 -20.391 1 88.75 576 TRP B CA 1
ATOM 11174 C C . TRP B 1 576 ? -5.137 -26.922 -20.984 1 88.75 576 TRP B C 1
ATOM 11176 O O . TRP B 1 576 ? -5.035 -26.391 -22.109 1 88.75 576 TRP B O 1
ATOM 11186 N N . ALA B 1 577 ? -6.156 -26.828 -20.234 1 89.81 577 ALA B N 1
ATOM 11187 C CA . ALA B 1 577 ? -7.344 -26.141 -20.734 1 89.81 577 ALA B CA 1
ATOM 11188 C C . ALA B 1 577 ? -7.066 -24.656 -20.922 1 89.81 577 ALA B C 1
ATOM 11190 O O . ALA B 1 577 ? -7.652 -24.016 -21.812 1 89.81 577 ALA B O 1
ATOM 11191 N N . ILE B 1 578 ? -6.133 -24.125 -20.188 1 89.06 578 ILE B N 1
ATOM 11192 C CA . ILE B 1 578 ? -5.84 -22.688 -20.297 1 89.06 578 ILE B CA 1
ATOM 11193 C C . ILE B 1 578 ? -5.223 -22.406 -21.656 1 89.06 578 ILE B C 1
ATOM 11195 O O . ILE B 1 578 ? -5.41 -21.312 -22.219 1 89.06 578 ILE B O 1
ATOM 11199 N N . TYR B 1 579 ? -4.531 -23.406 -22.172 1 85.62 579 TYR B N 1
ATOM 11200 C CA . TYR B 1 579 ? -3.869 -23.219 -23.469 1 85.62 579 TYR B CA 1
ATOM 11201 C C . TYR B 1 579 ? -4.766 -23.656 -24.609 1 85.62 579 TYR B C 1
ATOM 11203 O O . TYR B 1 579 ? -4.34 -23.688 -25.766 1 85.62 579 TYR B O 1
ATOM 11211 N N . GLY B 1 580 ? -5.996 -24.078 -24.312 1 82.44 580 GLY B N 1
ATOM 11212 C CA . GLY B 1 580 ? -6.953 -24.469 -25.344 1 82.44 580 GLY B CA 1
ATOM 11213 C C . GLY B 1 580 ? -6.73 -25.859 -25.875 1 82.44 580 GLY B C 1
ATOM 11214 O O . GLY B 1 580 ? -7.121 -26.172 -27 1 82.44 580 GLY B O 1
ATOM 11215 N N . LEU B 1 581 ? -6.145 -26.734 -25.031 1 80.94 581 LEU B N 1
ATOM 11216 C CA . LEU B 1 581 ? -5.762 -28.047 -25.547 1 80.94 581 LEU B CA 1
ATOM 11217 C C . LEU B 1 581 ? -6.758 -29.109 -25.094 1 80.94 581 LEU B C 1
ATOM 11219 O O . LEU B 1 581 ? -6.586 -30.297 -25.406 1 80.94 581 LEU B O 1
ATOM 11223 N N . ILE B 1 582 ? -7.738 -28.75 -24.328 1 84.44 582 ILE B N 1
ATOM 11224 C CA . ILE B 1 582 ? -8.766 -29.703 -23.922 1 84.44 582 ILE B CA 1
ATOM 11225 C C . ILE B 1 582 ? -10.078 -29.391 -24.641 1 84.44 582 ILE B C 1
ATOM 11227 O O . ILE B 1 582 ? -10.469 -28.234 -24.766 1 84.44 582 ILE B O 1
ATOM 11231 N N . ASP B 1 583 ? -10.617 -30.484 -25.141 1 82.25 583 ASP B N 1
ATOM 11232 C CA . ASP B 1 583 ? -11.867 -30.344 -25.891 1 82.25 583 ASP B CA 1
ATOM 11233 C C . ASP B 1 583 ? -13.078 -30.516 -24.969 1 82.25 583 ASP B C 1
ATOM 11235 O O . ASP B 1 583 ? -12.969 -31.141 -23.906 1 82.25 583 ASP B O 1
ATOM 11239 N N . LEU B 1 584 ? -14.211 -29.984 -25.344 1 83.62 584 LEU B N 1
ATOM 11240 C CA . LEU B 1 584 ? -15.461 -30.078 -24.594 1 83.62 584 LEU B CA 1
ATOM 11241 C C . LEU B 1 584 ? -15.984 -31.516 -24.594 1 83.62 584 LEU B C 1
ATOM 11243 O O . LEU B 1 584 ? -16.672 -31.906 -23.656 1 83.62 584 LEU B O 1
ATOM 11247 N N . GLU B 1 585 ? -15.578 -32.25 -25.547 1 79.56 585 GLU B N 1
ATOM 11248 C CA . GLU B 1 585 ? -16.062 -33.594 -25.688 1 79.56 585 GLU B CA 1
ATOM 11249 C C . GLU B 1 585 ? -15.547 -34.5 -24.562 1 79.56 585 GLU B C 1
ATOM 11251 O O . GLU B 1 585 ? -16.125 -35.531 -24.281 1 79.56 585 GLU B O 1
ATOM 11256 N N . ASP B 1 586 ? -14.562 -34.062 -23.938 1 81.75 586 ASP B N 1
ATOM 11257 C CA . ASP B 1 586 ? -14.016 -34.844 -22.828 1 81.75 586 ASP B CA 1
ATOM 11258 C C . ASP B 1 586 ? -14.977 -34.844 -21.641 1 81.75 586 ASP B C 1
ATOM 11260 O O . ASP B 1 586 ? -14.914 -35.75 -20.797 1 81.75 586 ASP B O 1
ATOM 11264 N N . ALA B 1 587 ? -15.914 -33.906 -21.625 1 82.62 587 ALA B N 1
ATOM 11265 C CA . ALA B 1 587 ? -16.844 -33.812 -20.5 1 82.62 587 ALA B CA 1
ATOM 11266 C C . ALA B 1 587 ? -18.172 -34.5 -20.828 1 82.62 587 ALA B C 1
ATOM 11268 O O . ALA B 1 587 ? -19.062 -34.594 -19.984 1 82.62 587 ALA B O 1
ATOM 11269 N N . HIS B 1 588 ? -18.234 -35.125 -22.016 1 83.62 588 HIS B N 1
ATOM 11270 C CA . HIS B 1 588 ? -19.469 -35.812 -22.406 1 83.62 588 HIS B CA 1
ATOM 11271 C C . HIS B 1 588 ? -19.516 -37.188 -21.797 1 83.62 588 HIS B C 1
ATOM 11273 O O . HIS B 1 588 ? -18.516 -37.906 -21.719 1 83.62 588 HIS B O 1
ATOM 11279 N N . LEU B 1 589 ? -20.719 -37.5 -21.25 1 84.69 589 LEU B N 1
ATOM 11280 C CA . LEU B 1 589 ? -20.953 -38.812 -20.672 1 84.69 589 LEU B CA 1
ATOM 11281 C C . LEU B 1 589 ? -21.688 -39.719 -21.656 1 84.69 589 LEU B C 1
ATOM 11283 O O . LEU B 1 589 ? -22.578 -39.25 -22.375 1 84.69 589 LEU B O 1
ATOM 11287 N N . LYS B 1 590 ? -21.328 -40.938 -21.719 1 81.88 590 LYS B N 1
ATOM 11288 C CA . LYS B 1 590 ? -22.016 -41.906 -22.562 1 81.88 590 LYS B CA 1
ATOM 11289 C C . LYS B 1 590 ? -23.375 -42.281 -21.969 1 81.88 590 LYS B C 1
ATOM 11291 O O . LYS B 1 590 ? -24.344 -42.469 -22.719 1 81.88 590 LYS B O 1
ATOM 11296 N N . GLU B 1 591 ? -23.375 -42.25 -20.641 1 83.31 591 GLU B N 1
ATOM 11297 C CA . GLU B 1 591 ? -24.625 -42.562 -19.953 1 83.31 591 GLU B CA 1
ATOM 11298 C C . GLU B 1 591 ? -25.609 -41.406 -20.047 1 83.31 591 GLU B C 1
ATOM 11300 O O . GLU B 1 591 ? -25.203 -40.219 -20.109 1 83.31 591 GLU B O 1
ATOM 11305 N N . PRO B 1 592 ? -26.859 -41.719 -20.094 1 85 592 PRO B N 1
ATOM 11306 C CA . PRO B 1 592 ? -27.859 -40.656 -20.219 1 85 592 PRO B CA 1
ATOM 11307 C C . PRO B 1 592 ? -28.047 -39.875 -18.922 1 85 592 PRO B C 1
ATOM 11309 O O . PRO B 1 592 ? -29.172 -39.75 -18.422 1 85 592 PRO B O 1
ATOM 11312 N N . HIS B 1 593 ? -27.031 -39.469 -18.312 1 89.38 593 HIS B N 1
ATOM 11313 C CA . HIS B 1 593 ? -27.062 -38.594 -17.156 1 89.38 593 HIS B CA 1
ATOM 11314 C C . HIS B 1 593 ? -26.859 -37.125 -17.547 1 89.38 593 HIS B C 1
ATOM 11316 O O . HIS B 1 593 ? -25.797 -36.562 -17.328 1 89.38 593 HIS B O 1
ATOM 11322 N N . HIS B 1 594 ? -27.922 -36.562 -18.062 1 85.75 594 HIS B N 1
ATOM 11323 C CA . HIS B 1 594 ? -27.859 -35.25 -18.672 1 85.75 594 HIS B CA 1
ATOM 11324 C C . HIS B 1 594 ? -27.625 -34.188 -17.609 1 85.75 594 HIS B C 1
ATOM 11326 O O . HIS B 1 594 ? -27 -33.156 -17.891 1 85.75 594 HIS B O 1
ATOM 11332 N N . PHE B 1 595 ? -28.078 -34.438 -16.422 1 87 595 PHE B N 1
ATOM 11333 C CA . PHE B 1 595 ? -27.906 -33.438 -15.383 1 87 595 PHE B CA 1
ATOM 11334 C C . PHE B 1 595 ? -26.453 -33.375 -14.922 1 87 595 PHE B C 1
ATOM 11336 O O . PHE B 1 595 ? -25.875 -32.312 -14.781 1 87 595 PHE B O 1
ATOM 11343 N N . THR B 1 596 ? -25.828 -34.5 -14.641 1 89 596 THR B N 1
ATOM 11344 C CA . THR B 1 596 ? -24.438 -34.562 -14.234 1 89 596 THR B CA 1
ATOM 11345 C C . THR B 1 596 ? -23.531 -34 -15.312 1 89 596 THR B C 1
ATOM 11347 O O . THR B 1 596 ? -22.562 -33.281 -15 1 89 596 THR B O 1
ATOM 11350 N N . GLU B 1 597 ? -23.906 -34.25 -16.531 1 88.38 597 GLU B N 1
ATOM 11351 C CA . GLU B 1 597 ? -23.141 -33.688 -17.641 1 88.38 597 GLU B CA 1
ATOM 11352 C C . GLU B 1 597 ? -23.25 -32.188 -17.703 1 88.38 597 GLU B C 1
ATOM 11354 O O . GLU B 1 597 ? -22.266 -31.484 -17.953 1 88.38 597 GLU B O 1
ATOM 11359 N N . LEU B 1 598 ? -24.453 -31.719 -17.469 1 86.75 598 LEU B N 1
ATOM 11360 C CA . LEU B 1 598 ? -24.656 -30.266 -17.484 1 86.75 598 LEU B CA 1
ATOM 11361 C C . LEU B 1 598 ? -23.859 -29.594 -16.391 1 86.75 598 LEU B C 1
ATOM 11363 O O . LEU B 1 598 ? -23.234 -28.547 -16.625 1 86.75 598 LEU B O 1
ATOM 11367 N N . ILE B 1 599 ? -23.812 -30.141 -15.234 1 90.56 599 ILE B N 1
ATOM 11368 C CA . ILE B 1 599 ? -23.109 -29.547 -14.117 1 90.56 599 ILE B CA 1
ATOM 11369 C C . ILE B 1 599 ? -21.594 -29.625 -14.359 1 90.56 599 ILE B C 1
ATOM 11371 O O . ILE B 1 599 ? -20.859 -28.688 -14.023 1 90.56 599 ILE B O 1
ATOM 11375 N N . GLY B 1 600 ? -21.203 -30.75 -14.852 1 90.25 600 GLY B N 1
ATOM 11376 C CA . GLY B 1 600 ? -19.797 -30.844 -15.211 1 90.25 600 GLY B CA 1
ATOM 11377 C C . GLY B 1 600 ? -19.359 -29.797 -16.203 1 90.25 600 GLY B C 1
ATOM 11378 O O . GLY B 1 600 ? -18.297 -29.188 -16.047 1 90.25 600 GLY B O 1
ATOM 11379 N N . LYS B 1 601 ? -20.172 -29.562 -17.219 1 90.19 601 LYS B N 1
ATOM 11380 C CA . LYS B 1 601 ? -19.875 -28.531 -18.219 1 90.19 601 LYS B CA 1
ATOM 11381 C C . LYS B 1 601 ? -19.922 -27.141 -17.609 1 90.19 601 LYS B C 1
ATOM 11383 O O . LYS B 1 601 ? -19.141 -26.266 -17.984 1 90.19 601 LYS B O 1
ATOM 11388 N N . LEU B 1 602 ? -20.812 -27 -16.688 1 90.62 602 LEU B N 1
ATOM 11389 C CA . LEU B 1 602 ? -20.906 -25.719 -16 1 90.62 602 LEU B CA 1
ATOM 11390 C C . LEU B 1 602 ? -19.688 -25.453 -15.148 1 90.62 602 LEU B C 1
ATOM 11392 O O . LEU B 1 602 ? -19.172 -24.344 -15.102 1 90.62 602 LEU B O 1
ATOM 11396 N N . MET B 1 603 ? -19.25 -26.516 -14.5 1 93 603 MET B N 1
ATOM 11397 C CA . MET B 1 603 ? -18.062 -26.375 -13.672 1 93 603 MET B CA 1
ATOM 11398 C C . MET B 1 603 ? -16.844 -26.078 -14.539 1 93 603 MET B C 1
ATOM 11400 O O . MET B 1 603 ? -16.047 -25.188 -14.211 1 93 603 MET B O 1
ATOM 11404 N N . PHE B 1 604 ? -16.766 -26.75 -15.594 1 90.94 604 PHE B N 1
ATOM 11405 C CA . PHE B 1 604 ? -15.648 -26.516 -16.516 1 90.94 604 PHE B CA 1
ATOM 11406 C C . PHE B 1 604 ? -15.727 -25.125 -17.125 1 90.94 604 PHE B C 1
ATOM 11408 O O . PHE B 1 604 ? -14.711 -24.453 -17.266 1 90.94 604 PHE B O 1
ATOM 11415 N N . GLY B 1 605 ? -16.938 -24.688 -17.5 1 91.38 605 GLY B N 1
ATOM 11416 C CA . GLY B 1 605 ? -17.141 -23.359 -18.031 1 91.38 605 GLY B CA 1
ATOM 11417 C C . GLY B 1 605 ? -16.812 -22.266 -17.031 1 91.38 605 GLY B C 1
ATOM 11418 O O . GLY B 1 605 ? -16.203 -21.25 -17.375 1 91.38 605 GLY B O 1
ATOM 11419 N N . SER B 1 606 ? -17.219 -22.453 -15.781 1 92.62 606 SER B N 1
ATOM 11420 C CA . SER B 1 606 ? -16.922 -21.484 -14.742 1 92.62 606 SER B CA 1
ATOM 11421 C C . SER B 1 606 ? -15.422 -21.406 -14.477 1 92.62 606 SER B C 1
ATOM 11423 O O . SER B 1 606 ? -14.867 -20.328 -14.273 1 92.62 606 SER B O 1
ATOM 11425 N N . TYR B 1 607 ? -14.805 -22.547 -14.461 1 93.5 607 TYR B N 1
ATOM 11426 C CA . TYR B 1 607 ? -13.352 -22.562 -14.32 1 93.5 607 TYR B CA 1
ATOM 11427 C C . TYR B 1 607 ? -12.68 -21.781 -15.43 1 93.5 607 TYR B C 1
ATOM 11429 O O . TYR B 1 607 ? -11.766 -20.984 -15.18 1 93.5 607 TYR B O 1
ATOM 11437 N N . SER B 1 608 ? -13.102 -22.016 -16.656 1 92.25 608 SER B N 1
ATOM 11438 C CA . SER B 1 608 ? -12.508 -21.312 -17.797 1 92.25 608 SER B CA 1
ATOM 11439 C C . SER B 1 608 ? -12.719 -19.812 -17.688 1 92.25 608 SER B C 1
ATOM 11441 O O . SER B 1 608 ? -11.812 -19.031 -18.016 1 92.25 608 SER B O 1
ATOM 11443 N N . LEU B 1 609 ? -13.867 -19.453 -17.234 1 90.94 609 LEU B N 1
ATOM 11444 C CA . LEU B 1 609 ? -14.125 -18.031 -17.047 1 90.94 609 LEU B CA 1
ATOM 11445 C C . LEU B 1 609 ? -13.18 -17.438 -16.016 1 90.94 609 LEU B C 1
ATOM 11447 O O . LEU B 1 609 ? -12.578 -16.391 -16.25 1 90.94 609 LEU B O 1
ATOM 11451 N N . ILE B 1 610 ? -13.039 -18.094 -14.914 1 91.62 610 ILE B N 1
ATOM 11452 C CA . ILE B 1 610 ? -12.242 -17.578 -13.805 1 91.62 610 ILE B CA 1
ATOM 11453 C C . ILE B 1 610 ? -10.766 -17.609 -14.18 1 91.62 610 ILE B C 1
ATOM 11455 O O . ILE B 1 610 ? -10.055 -16.609 -14.031 1 91.62 610 ILE B O 1
ATOM 11459 N N . ALA B 1 611 ? -10.312 -18.703 -14.742 1 92.12 611 ALA B N 1
ATOM 11460 C CA . ALA B 1 611 ? -8.891 -18.906 -14.992 1 92.12 611 ALA B CA 1
ATOM 11461 C C . ALA B 1 611 ? -8.438 -18.125 -16.234 1 92.12 611 ALA B C 1
ATOM 11463 O O . ALA B 1 611 ? -7.414 -17.438 -16.203 1 92.12 611 ALA B O 1
ATOM 11464 N N . ILE B 1 612 ? -9.195 -18.125 -17.312 1 89.56 612 ILE B N 1
ATOM 11465 C CA . ILE B 1 612 ? -8.734 -17.609 -18.594 1 89.56 612 ILE B CA 1
ATOM 11466 C C . ILE B 1 612 ? -9.117 -16.141 -18.703 1 89.56 612 ILE B C 1
ATOM 11468 O O . ILE B 1 612 ? -8.32 -15.32 -19.172 1 89.56 612 ILE B O 1
ATOM 11472 N N . ILE B 1 613 ? -10.219 -15.805 -18.203 1 87.88 613 ILE B N 1
ATOM 11473 C CA . ILE B 1 613 ? -10.68 -14.438 -18.406 1 87.88 613 ILE B CA 1
ATOM 11474 C C . ILE B 1 613 ? -10.312 -13.578 -17.203 1 87.88 613 ILE B C 1
ATOM 11476 O O . ILE B 1 613 ? -9.656 -12.547 -17.328 1 87.88 613 ILE B O 1
ATOM 11480 N N . VAL B 1 614 ? -10.664 -14.031 -16.094 1 87.75 614 VAL B N 1
ATOM 11481 C CA . VAL B 1 614 ? -10.516 -13.172 -14.93 1 87.75 614 VAL B CA 1
ATOM 11482 C C . VAL B 1 614 ? -9.055 -13.18 -14.461 1 87.75 614 VAL B C 1
ATOM 11484 O O . VAL B 1 614 ? -8.414 -12.133 -14.414 1 87.75 614 VAL B O 1
ATOM 11487 N N . LEU B 1 615 ? -8.5 -14.305 -14.18 1 89.94 615 LEU B N 1
ATOM 11488 C CA . LEU B 1 615 ? -7.168 -14.398 -13.578 1 89.94 615 LEU B CA 1
ATOM 11489 C C . LEU B 1 615 ? -6.094 -14 -14.586 1 89.94 615 LEU B C 1
ATOM 11491 O O . LEU B 1 615 ? -5.125 -13.32 -14.227 1 89.94 615 LEU B O 1
ATOM 11495 N N . LEU B 1 616 ? -6.223 -14.352 -15.797 1 89.75 616 LEU B N 1
ATOM 11496 C CA . LEU B 1 616 ? -5.23 -13.953 -16.797 1 89.75 616 LEU B CA 1
ATOM 11497 C C . LEU B 1 616 ? -5.227 -12.445 -16.984 1 89.75 616 LEU B C 1
ATOM 11499 O O . LEU B 1 616 ? -4.168 -11.836 -17.125 1 89.75 616 LEU B O 1
ATOM 11503 N N . ASN B 1 617 ? -6.387 -11.922 -17 1 87.12 617 ASN B N 1
ATOM 11504 C CA . ASN B 1 617 ? -6.457 -10.477 -17.141 1 87.12 617 ASN B CA 1
ATOM 11505 C C . ASN B 1 617 ? -5.926 -9.758 -15.906 1 87.12 617 ASN B C 1
ATOM 11507 O O . ASN B 1 617 ? -5.352 -8.672 -16.016 1 87.12 617 ASN B O 1
ATOM 11511 N N . MET B 1 618 ? -6.168 -10.312 -14.828 1 88.62 618 MET B N 1
ATOM 11512 C CA . MET B 1 618 ? -5.582 -9.766 -13.609 1 88.62 618 MET B CA 1
ATOM 11513 C C . MET B 1 618 ? -4.059 -9.797 -13.672 1 88.62 618 MET B C 1
ATOM 11515 O O . MET B 1 618 ? -3.398 -8.836 -13.273 1 88.62 618 MET B O 1
ATOM 11519 N N . LEU B 1 619 ? -3.533 -10.867 -14.156 1 89.31 619 LEU B N 1
ATOM 11520 C CA . LEU B 1 619 ? -2.086 -10.992 -14.305 1 89.31 619 LEU B CA 1
ATOM 11521 C C . LEU B 1 619 ? -1.548 -9.938 -15.266 1 89.31 619 LEU B C 1
ATOM 11523 O O . LEU B 1 619 ? -0.516 -9.32 -15.008 1 89.31 619 LEU B O 1
ATOM 11527 N N . ILE B 1 620 ? -2.199 -9.734 -16.312 1 90.06 620 ILE B N 1
ATOM 11528 C CA . ILE B 1 620 ? -1.793 -8.734 -17.297 1 90.06 620 ILE B CA 1
ATOM 11529 C C . ILE B 1 620 ? -1.8 -7.352 -16.672 1 90.06 620 ILE B C 1
ATOM 11531 O O . ILE B 1 620 ? -0.869 -6.566 -16.859 1 90.06 620 ILE B O 1
ATOM 11535 N N . ALA B 1 621 ? -2.85 -7.133 -15.93 1 87.69 621 ALA B N 1
ATOM 11536 C CA . ALA B 1 621 ? -2.941 -5.844 -15.25 1 87.69 621 ALA B CA 1
ATOM 11537 C C . ALA B 1 621 ? -1.794 -5.664 -14.258 1 87.69 621 ALA B C 1
ATOM 11539 O O . ALA B 1 621 ? -1.184 -4.594 -14.188 1 87.69 621 ALA B O 1
ATOM 11540 N N . MET B 1 622 ? -1.523 -6.633 -13.5 1 89.81 622 MET B N 1
ATOM 11541 C CA . MET B 1 622 ? -0.434 -6.59 -12.523 1 89.81 622 MET B CA 1
ATOM 11542 C C . MET B 1 622 ? 0.906 -6.367 -13.219 1 89.81 622 MET B C 1
ATOM 11544 O O . MET B 1 622 ? 1.693 -5.516 -12.805 1 89.81 622 MET B O 1
ATOM 11548 N N . MET B 1 623 ? 1.154 -7.086 -14.25 1 88.88 623 MET B N 1
ATOM 11549 C CA . MET B 1 623 ? 2.428 -7.004 -14.961 1 88.88 623 MET B CA 1
ATOM 11550 C C . MET B 1 623 ? 2.57 -5.664 -15.672 1 88.88 623 MET B C 1
ATOM 11552 O O . MET B 1 623 ? 3.67 -5.113 -15.75 1 88.88 623 MET B O 1
ATOM 11556 N N . SER B 1 624 ? 1.484 -5.133 -16.172 1 86.75 624 SER B N 1
ATOM 11557 C CA . SER B 1 624 ? 1.521 -3.822 -16.812 1 86.75 624 SER B CA 1
ATOM 11558 C C . SER B 1 624 ? 1.901 -2.729 -15.82 1 86.75 624 SER B C 1
ATOM 11560 O O . SER B 1 624 ? 2.689 -1.837 -16.141 1 86.75 624 SER B O 1
ATOM 11562 N N . ASN B 1 625 ? 1.321 -2.877 -14.695 1 87.94 625 ASN B N 1
ATOM 11563 C CA . ASN B 1 625 ? 1.646 -1.901 -13.656 1 87.94 625 ASN B CA 1
ATOM 11564 C C . ASN B 1 625 ? 3.109 -1.996 -13.234 1 87.94 625 ASN B C 1
ATOM 11566 O O . ASN B 1 625 ? 3.795 -0.979 -13.125 1 87.94 625 ASN B O 1
ATOM 11570 N N . SER B 1 626 ? 3.623 -3.172 -12.938 1 87 626 SER B N 1
ATOM 11571 C CA . SER B 1 626 ? 5.02 -3.365 -12.555 1 87 626 SER B CA 1
ATOM 11572 C C . SER B 1 626 ? 5.961 -2.916 -13.672 1 87 626 SER B C 1
ATOM 11574 O O . SER B 1 626 ? 7.008 -2.324 -13.406 1 87 626 SER B O 1
ATOM 11576 N N . TYR B 1 627 ? 5.578 -3.17 -14.922 1 87.69 627 TYR B N 1
ATOM 11577 C CA . TYR B 1 627 ? 6.387 -2.748 -16.047 1 87.69 627 TYR B CA 1
ATOM 11578 C C . TYR B 1 627 ? 6.477 -1.229 -16.125 1 87.69 627 TYR B C 1
ATOM 11580 O O . TYR B 1 627 ? 7.547 -0.676 -16.406 1 87.69 627 TYR B O 1
ATOM 11588 N N . GLN B 1 628 ? 5.395 -0.603 -15.867 1 85.5 628 GLN B N 1
ATOM 11589 C CA . GLN B 1 628 ? 5.371 0.855 -15.93 1 85.5 628 GLN B CA 1
ATOM 11590 C C . GLN B 1 628 ? 6.273 1.464 -14.859 1 85.5 628 GLN B C 1
ATOM 11592 O O . GLN B 1 628 ? 6.984 2.436 -15.117 1 85.5 628 GLN B O 1
ATOM 11597 N N . ILE B 1 629 ? 6.258 0.912 -13.727 1 85.81 629 ILE B N 1
ATOM 11598 C CA . ILE B 1 629 ? 7.078 1.407 -12.625 1 85.81 629 ILE B CA 1
ATOM 11599 C C . ILE B 1 629 ? 8.555 1.233 -12.969 1 85.81 629 ILE B C 1
ATOM 11601 O O . ILE B 1 629 ? 9.359 2.145 -12.758 1 85.81 629 ILE B O 1
ATOM 11605 N N . ILE B 1 630 ? 8.992 0.144 -13.5 1 84.69 630 ILE B N 1
ATOM 11606 C CA . ILE B 1 630 ? 10.383 -0.128 -13.844 1 84.69 630 ILE B CA 1
ATOM 11607 C C . ILE B 1 630 ? 10.789 0.707 -15.055 1 84.69 630 ILE B C 1
ATOM 11609 O O . ILE B 1 630 ? 11.906 1.232 -15.109 1 84.69 630 ILE B O 1
ATOM 11613 N N . SER B 1 631 ? 9.852 0.894 -16.016 1 86.44 631 SER B N 1
ATOM 11614 C CA . SER B 1 631 ? 10.148 1.625 -17.25 1 86.44 631 SER B CA 1
ATOM 11615 C C . SER B 1 631 ? 10.359 3.109 -16.969 1 86.44 631 SER B C 1
ATOM 11617 O O . SER B 1 631 ? 11.133 3.775 -17.656 1 86.44 631 SER B O 1
ATOM 11619 N N . SER B 1 632 ? 9.75 3.547 -15.914 1 85.19 632 SER B N 1
ATOM 11620 C CA . SER B 1 632 ? 9.914 4.957 -15.57 1 85.19 632 SER B CA 1
ATOM 11621 C C . SER B 1 632 ? 11.289 5.227 -14.977 1 85.19 632 SER B C 1
ATOM 11623 O O . SER B 1 632 ? 11.812 6.34 -15.086 1 85.19 632 SER B O 1
ATOM 11625 N N . GLN B 1 633 ? 11.906 4.227 -14.422 1 88.62 633 GLN B N 1
ATOM 11626 C CA . GLN B 1 633 ? 13.25 4.332 -13.867 1 88.62 633 GLN B CA 1
ATOM 11627 C C . GLN B 1 633 ? 14.203 3.346 -14.539 1 88.62 633 GLN B C 1
ATOM 11629 O O . GLN B 1 633 ? 15.078 2.783 -13.883 1 88.62 633 GLN B O 1
ATOM 11634 N N . ALA B 1 634 ? 14.016 3.166 -15.773 1 87.38 634 ALA B N 1
ATOM 11635 C CA . ALA B 1 634 ? 14.734 2.117 -16.5 1 87.38 634 ALA B CA 1
ATOM 11636 C C . ALA B 1 634 ? 16.234 2.395 -16.516 1 87.38 634 ALA B C 1
ATOM 11638 O O . ALA B 1 634 ? 17.047 1.479 -16.359 1 87.38 634 ALA B O 1
ATOM 11639 N N . ASP B 1 635 ? 16.594 3.621 -16.656 1 90.12 635 ASP B N 1
ATOM 11640 C CA . ASP B 1 635 ? 18 3.984 -16.75 1 90.12 635 ASP B CA 1
ATOM 11641 C C . ASP B 1 635 ? 18.719 3.723 -15.43 1 90.12 635 ASP B C 1
ATOM 11643 O O . ASP B 1 635 ? 19.812 3.143 -15.414 1 90.12 635 ASP B O 1
ATOM 11647 N N . GLU B 1 636 ? 18.141 4.105 -14.352 1 92.12 636 GLU B N 1
ATOM 11648 C CA . GLU B 1 636 ? 18.734 3.906 -13.031 1 92.12 636 GLU B CA 1
ATOM 11649 C C . GLU B 1 636 ? 18.844 2.422 -12.695 1 92.12 636 GLU B C 1
ATOM 11651 O O . GLU B 1 636 ? 19.875 1.967 -12.188 1 92.12 636 GLU B O 1
ATOM 11656 N N . GLU B 1 637 ? 17.844 1.683 -13.031 1 91.31 637 GLU B N 1
ATOM 11657 C CA . GLU B 1 637 ? 17.828 0.254 -12.734 1 91.31 637 GLU B CA 1
ATOM 11658 C C . GLU B 1 637 ? 18.844 -0.496 -13.578 1 91.31 637 GLU B C 1
ATOM 11660 O O . GLU B 1 637 ? 19.5 -1.419 -13.094 1 91.31 637 GLU B O 1
ATOM 11665 N N . TRP B 1 638 ? 18.938 -0.094 -14.781 1 91.88 638 TRP B N 1
ATOM 11666 C CA . TRP B 1 638 ? 19.875 -0.764 -15.664 1 91.88 638 TRP B CA 1
ATOM 11667 C C . TRP B 1 638 ? 21.312 -0.479 -15.25 1 91.88 638 TRP B C 1
ATOM 11669 O O . TRP B 1 638 ? 22.141 -1.392 -15.188 1 91.88 638 TRP B O 1
ATOM 11679 N N . LYS B 1 639 ? 21.641 0.756 -14.945 1 93.94 639 LYS B N 1
ATOM 11680 C CA . LYS B 1 639 ? 22.984 1.122 -14.508 1 93.94 639 LYS B CA 1
ATOM 11681 C C . LYS B 1 639 ? 23.359 0.403 -13.219 1 93.94 639 LYS B C 1
ATOM 11683 O O . LYS B 1 639 ? 24.5 0.009 -13.031 1 93.94 639 LYS B O 1
ATOM 11688 N N . PHE B 1 640 ? 22.422 0.268 -12.391 1 93.69 640 PHE B N 1
ATOM 11689 C CA . PHE B 1 640 ? 22.656 -0.454 -11.141 1 93.69 640 PHE B CA 1
ATOM 11690 C C . PHE B 1 640 ? 22.969 -1.919 -11.422 1 93.69 640 PHE B C 1
ATOM 11692 O O . PHE B 1 640 ? 23.938 -2.465 -10.875 1 93.69 640 PHE B O 1
ATOM 11699 N N . ALA B 1 641 ? 22.172 -2.533 -12.25 1 90.94 641 ALA B N 1
ATOM 11700 C CA . ALA B 1 641 ? 22.375 -3.943 -12.57 1 90.94 641 ALA B CA 1
ATOM 11701 C C . ALA B 1 641 ? 23.688 -4.152 -13.32 1 90.94 641 ALA B C 1
ATOM 11703 O O . ALA B 1 641 ? 24.406 -5.117 -13.055 1 90.94 641 ALA B O 1
ATOM 11704 N N . ARG B 1 642 ? 23.953 -3.303 -14.227 1 91.56 642 ARG B N 1
ATOM 11705 C CA . ARG B 1 642 ? 25.203 -3.383 -14.969 1 91.56 642 ARG B CA 1
ATOM 11706 C C . ARG B 1 642 ? 26.406 -3.25 -14.047 1 91.56 642 ARG B C 1
ATOM 11708 O O . ARG B 1 642 ? 27.391 -3.98 -14.18 1 91.56 642 ARG B O 1
ATOM 11715 N N . SER B 1 643 ? 26.297 -2.375 -13.031 1 92.88 643 SER B N 1
ATOM 11716 C CA . SER B 1 643 ? 27.391 -2.17 -12.094 1 92.88 643 SER B CA 1
ATOM 11717 C C . SER B 1 643 ? 27.609 -3.396 -11.211 1 92.88 643 SER B C 1
ATOM 11719 O O . SER B 1 643 ? 28.734 -3.744 -10.883 1 92.88 643 SER B O 1
ATOM 11721 N N . ARG B 1 644 ? 26.531 -3.941 -10.852 1 90.62 644 ARG B N 1
ATOM 11722 C CA . ARG B 1 644 ? 26.625 -5.168 -10.062 1 90.62 644 ARG B CA 1
ATOM 11723 C C . ARG B 1 644 ? 27.344 -6.262 -10.836 1 90.62 644 ARG B C 1
ATOM 11725 O O . ARG B 1 644 ? 28.172 -6.98 -10.281 1 90.62 644 ARG B O 1
ATOM 11732 N N . LEU B 1 645 ? 27.047 -6.379 -12.102 1 89.69 645 LEU B N 1
ATOM 11733 C CA . LEU B 1 645 ? 27.703 -7.359 -12.953 1 89.69 645 LEU B CA 1
ATOM 11734 C C . LEU B 1 645 ? 29.188 -7.027 -13.141 1 89.69 645 LEU B C 1
ATOM 11736 O O . LEU B 1 645 ? 30.047 -7.902 -13.016 1 89.69 645 LEU B O 1
ATOM 11740 N N . TRP B 1 646 ? 29.484 -5.766 -13.367 1 90.44 646 TRP B N 1
ATOM 11741 C CA . TRP B 1 646 ? 30.859 -5.332 -13.586 1 90.44 646 TRP B CA 1
ATOM 11742 C C . TRP B 1 646 ? 31.719 -5.594 -12.352 1 90.44 646 TRP B C 1
ATOM 11744 O O . TRP B 1 646 ? 32.812 -6.148 -12.453 1 90.44 646 TRP B O 1
ATOM 11754 N N . ILE B 1 647 ? 31.156 -5.312 -11.227 1 89.5 647 ILE B N 1
ATOM 11755 C CA . ILE B 1 647 ? 31.922 -5.395 -9.984 1 89.5 647 ILE B CA 1
ATOM 11756 C C . ILE B 1 647 ? 32.219 -6.855 -9.664 1 89.5 647 ILE B C 1
ATOM 11758 O O . ILE B 1 647 ? 33.25 -7.164 -9.055 1 89.5 647 ILE B O 1
ATOM 11762 N N . SER B 1 648 ? 31.406 -7.73 -10.102 1 85.88 648 SER B N 1
ATOM 11763 C CA . SER B 1 648 ? 31.656 -9.148 -9.844 1 85.88 648 SER B CA 1
ATOM 11764 C C . SER B 1 648 ? 32.906 -9.633 -10.578 1 85.88 648 SER B C 1
ATOM 11766 O O . SER B 1 648 ? 33.5 -10.625 -10.172 1 85.88 648 SER B O 1
ATOM 11768 N N . TYR B 1 649 ? 33.375 -8.938 -11.578 1 87.69 649 TYR B N 1
ATOM 11769 C CA . TYR B 1 649 ? 34.531 -9.367 -12.352 1 87.69 649 TYR B CA 1
ATOM 11770 C C . TYR B 1 649 ? 35.781 -8.586 -11.938 1 87.69 649 TYR B C 1
ATOM 11772 O O . TYR B 1 649 ? 36.875 -8.836 -12.461 1 87.69 649 TYR B O 1
ATOM 11780 N N . PHE B 1 650 ? 35.562 -7.664 -10.984 1 83.88 650 PHE B N 1
ATOM 11781 C CA . PHE B 1 650 ? 36.719 -6.91 -10.508 1 83.88 650 PHE B CA 1
ATOM 11782 C C . PHE B 1 650 ? 37.5 -7.703 -9.453 1 83.88 650 PHE B C 1
ATOM 11784 O O . PHE B 1 650 ? 38.688 -7.445 -9.211 1 83.88 650 PHE B O 1
ATOM 11791 N N . ALA B 1 651 ? 36.781 -8.609 -8.758 1 73.75 651 ALA B N 1
ATOM 11792 C CA . ALA B 1 651 ? 37.438 -9.352 -7.676 1 73.75 651 ALA B CA 1
ATOM 11793 C C . ALA B 1 651 ? 38.594 -10.195 -8.195 1 73.75 651 ALA B C 1
ATOM 11795 O O . ALA B 1 651 ? 38.562 -10.648 -9.344 1 73.75 651 ALA B O 1
ATOM 11796 N N . GLU B 1 652 ? 39.656 -10.117 -7.328 1 66.81 652 GLU B N 1
ATOM 11797 C CA . GLU B 1 652 ? 40.812 -10.922 -7.684 1 66.81 652 GLU B CA 1
ATOM 11798 C C . GLU B 1 652 ? 40.531 -12.406 -7.52 1 66.81 652 GLU B C 1
ATOM 11800 O O . GLU B 1 652 ? 39.812 -12.812 -6.602 1 66.81 652 GLU B O 1
ATOM 11805 N N . GLY B 1 653 ? 40.531 -13.141 -8.516 1 69.69 653 GLY B N 1
ATOM 11806 C CA . GLY B 1 653 ? 40.344 -14.586 -8.516 1 69.69 653 GLY B CA 1
ATOM 11807 C C . GLY B 1 653 ? 39.375 -15.062 -9.57 1 69.69 653 GLY B C 1
ATOM 11808 O O . GLY B 1 653 ? 38.719 -14.25 -10.242 1 69.69 653 GLY B O 1
ATOM 11809 N N . ALA B 1 654 ? 39.344 -16.172 -9.805 1 77.12 654 ALA B N 1
ATOM 11810 C CA . ALA B 1 654 ? 38.5 -16.875 -10.75 1 77.12 654 ALA B CA 1
ATOM 11811 C C . ALA B 1 654 ? 38.625 -16.312 -12.156 1 77.12 654 ALA B C 1
ATOM 11813 O O . ALA B 1 654 ? 37.625 -16.031 -12.828 1 77.12 654 ALA B O 1
ATOM 11814 N N . THR B 1 655 ? 39.844 -16.109 -12.578 1 82.12 655 THR B N 1
ATOM 11815 C CA . THR B 1 655 ? 40.125 -15.523 -13.883 1 82.12 655 THR B CA 1
ATOM 11816 C C . THR B 1 655 ? 39.844 -16.531 -15 1 82.12 655 THR B C 1
ATOM 11818 O O . THR B 1 655 ? 39.312 -16.156 -16.047 1 82.12 655 THR B O 1
ATOM 11821 N N . VAL B 1 656 ? 40.188 -17.719 -14.695 1 87.94 656 VAL B N 1
ATOM 11822 C CA . VAL B 1 656 ? 40.031 -18.734 -15.734 1 87.94 656 VAL B CA 1
ATOM 11823 C C . VAL B 1 656 ? 38.594 -19.281 -15.703 1 87.94 656 VAL B C 1
ATOM 11825 O O . VAL B 1 656 ? 38.094 -19.656 -14.641 1 87.94 656 VAL B O 1
ATOM 11828 N N . PRO B 1 657 ? 37.969 -19.281 -16.859 1 91.81 657 PRO B N 1
ATOM 11829 C CA . PRO B 1 657 ? 36.625 -19.828 -16.922 1 91.81 657 PRO B CA 1
ATOM 11830 C C . PRO B 1 657 ? 36.594 -21.359 -16.906 1 91.81 657 PRO B C 1
ATOM 11832 O O . PRO B 1 657 ? 37.625 -21.984 -17.078 1 91.81 657 PRO B O 1
ATOM 11835 N N . PRO B 1 658 ? 35.469 -21.953 -16.578 1 92.31 658 PRO B N 1
ATOM 11836 C CA . PRO B 1 658 ? 35.344 -23.406 -16.703 1 92.31 658 PRO B CA 1
ATOM 11837 C C . PRO B 1 658 ? 35.531 -23.906 -18.125 1 92.31 658 PRO B C 1
ATOM 11839 O O . PRO B 1 658 ? 35.156 -23.219 -19.078 1 92.31 658 PRO B O 1
ATOM 11842 N N . PRO B 1 659 ? 36.156 -25.016 -18.344 1 91.94 659 PRO B N 1
ATOM 11843 C CA . PRO B 1 659 ? 36.562 -26.062 -17.391 1 91.94 659 PRO B CA 1
ATOM 11844 C C . PRO B 1 659 ? 38 -25.922 -16.953 1 91.94 659 PRO B C 1
ATOM 11846 O O . PRO B 1 659 ? 38.531 -26.766 -16.219 1 91.94 659 PRO B O 1
ATOM 11849 N N . PHE B 1 660 ? 38.594 -24.875 -17.391 1 89 660 PHE B N 1
ATOM 11850 C CA . PHE B 1 660 ? 40.031 -24.719 -17.125 1 89 660 PHE B CA 1
ATOM 11851 C C . PHE B 1 660 ? 40.25 -24.375 -15.664 1 89 660 PHE B C 1
ATOM 11853 O O . PHE B 1 660 ? 41.375 -24.469 -15.18 1 89 660 PHE B O 1
ATOM 11860 N N . ASN B 1 661 ? 39.25 -24.047 -14.969 1 86.88 661 ASN B N 1
ATOM 11861 C CA . ASN B 1 661 ? 39.375 -23.625 -13.578 1 86.88 661 ASN B CA 1
ATOM 11862 C C . ASN B 1 661 ? 39.562 -24.828 -12.648 1 86.88 661 ASN B C 1
ATOM 11864 O O . ASN B 1 661 ? 39.875 -24.672 -11.469 1 86.88 661 ASN B O 1
ATOM 11868 N N . ILE B 1 662 ? 39.375 -25.984 -13.141 1 84.69 662 ILE B N 1
ATOM 11869 C CA . ILE B 1 662 ? 39.469 -27.188 -12.32 1 84.69 662 ILE B CA 1
ATOM 11870 C C . ILE B 1 662 ? 40.938 -27.391 -11.906 1 84.69 662 ILE B C 1
ATOM 11872 O O . ILE B 1 662 ? 41.219 -27.875 -10.797 1 84.69 662 ILE B O 1
ATOM 11876 N N . PHE B 1 663 ? 41.75 -26.969 -12.758 1 80.69 663 PHE B N 1
ATOM 11877 C CA . PHE B 1 663 ? 43.188 -27.109 -12.461 1 80.69 663 PHE B CA 1
ATOM 11878 C C . PHE B 1 663 ? 43.719 -25.875 -11.719 1 80.69 663 PHE B C 1
ATOM 11880 O O . PHE B 1 663 ? 43.438 -24.75 -12.117 1 80.69 663 PHE B O 1
ATOM 11887 N N . PRO B 1 664 ? 44.281 -26.094 -10.562 1 77.5 664 PRO B N 1
ATOM 11888 C CA . PRO B 1 664 ? 44.812 -24.938 -9.828 1 77.5 664 PRO B CA 1
ATOM 11889 C C . PRO B 1 664 ? 45.906 -24.203 -10.594 1 77.5 664 PRO B C 1
ATOM 11891 O O . PRO B 1 664 ? 46.75 -24.828 -11.242 1 77.5 664 PRO B O 1
ATOM 11894 N N . SER B 1 665 ? 45.75 -22.953 -10.742 1 74.5 665 SER B N 1
ATOM 11895 C CA . SER B 1 665 ? 46.75 -22.125 -11.414 1 74.5 665 SER B CA 1
ATOM 11896 C C . SER B 1 665 ? 48.062 -22.062 -10.617 1 74.5 665 SER B C 1
ATOM 11898 O O . SER B 1 665 ? 48.062 -22.297 -9.406 1 74.5 665 SER B O 1
ATOM 11900 N N . PRO B 1 666 ? 49.094 -21.969 -11.312 1 74 666 PRO B N 1
ATOM 11901 C CA . PRO B 1 666 ? 50.375 -21.844 -10.609 1 74 666 PRO B CA 1
ATOM 11902 C C . PRO B 1 666 ? 50.375 -20.734 -9.562 1 74 666 PRO B C 1
ATOM 11904 O O . PRO B 1 666 ? 51.031 -20.859 -8.523 1 74 666 PRO B O 1
ATOM 11907 N N . LYS B 1 667 ? 49.625 -19.766 -9.859 1 73.44 667 LYS B N 1
ATOM 11908 C CA . LYS B 1 667 ? 49.531 -18.703 -8.867 1 73.44 667 LYS B CA 1
ATOM 11909 C C . LYS B 1 667 ? 48.906 -19.219 -7.562 1 73.44 667 LYS B C 1
ATOM 11911 O O . LYS B 1 667 ? 49.438 -18.938 -6.477 1 73.44 667 LYS B O 1
ATOM 11916 N N . SER B 1 668 ? 47.844 -19.938 -7.742 1 73.44 668 SER B N 1
ATOM 11917 C CA . SER B 1 668 ? 47.219 -20.484 -6.555 1 73.44 668 SER B CA 1
ATOM 11918 C C . SER B 1 668 ? 48.125 -21.5 -5.863 1 73.44 668 SER B C 1
ATOM 11920 O O . SER B 1 668 ? 48.156 -21.562 -4.633 1 73.44 668 SER B O 1
ATOM 11922 N N . PHE B 1 669 ? 48.844 -22.141 -6.734 1 73.06 669 PHE B N 1
ATOM 11923 C CA . PHE B 1 669 ? 49.75 -23.125 -6.195 1 73.06 669 PHE B CA 1
ATOM 11924 C C . PHE B 1 669 ? 50.906 -22.438 -5.43 1 73.06 669 PHE B C 1
ATOM 11926 O O . PHE B 1 669 ? 51.25 -22.859 -4.328 1 73.06 669 PHE B O 1
ATOM 11933 N N . THR B 1 670 ? 51.344 -21.406 -6.055 1 73.81 670 THR B N 1
ATOM 11934 C CA . THR B 1 670 ? 52.438 -20.703 -5.395 1 73.81 670 THR B CA 1
ATOM 11935 C C . THR B 1 670 ? 51.969 -20.062 -4.102 1 73.81 670 THR B C 1
ATOM 11937 O O . THR B 1 670 ? 52.688 -20.047 -3.102 1 73.81 670 THR B O 1
ATOM 11940 N N . ASN B 1 671 ? 50.75 -19.531 -4.195 1 73.5 671 ASN B N 1
ATOM 11941 C CA . ASN B 1 671 ? 50.219 -18.906 -2.99 1 73.5 671 ASN B CA 1
ATOM 11942 C C . ASN B 1 671 ? 49.969 -19.938 -1.888 1 73.5 671 ASN B C 1
ATOM 11944 O O . ASN B 1 671 ? 50.219 -19.656 -0.712 1 73.5 671 ASN B O 1
ATOM 11948 N N . THR B 1 672 ? 49.562 -21.094 -2.334 1 73.12 672 THR B N 1
ATOM 11949 C CA . THR B 1 672 ? 49.312 -22.141 -1.349 1 73.12 672 THR B CA 1
ATOM 11950 C C . THR B 1 672 ? 50.625 -22.656 -0.767 1 73.12 672 THR B C 1
ATOM 11952 O O . THR B 1 672 ? 50.75 -22.906 0.437 1 73.12 672 THR B O 1
ATOM 11955 N N . VAL B 1 673 ? 51.594 -22.734 -1.588 1 74.44 673 VAL B N 1
ATOM 11956 C CA . VAL B 1 673 ? 52.906 -23.188 -1.136 1 74.44 673 VAL B CA 1
ATOM 11957 C C . VAL B 1 673 ? 53.5 -22.156 -0.188 1 74.44 673 VAL B C 1
ATOM 11959 O O . VAL B 1 673 ? 54.094 -22.516 0.833 1 74.44 673 VAL B O 1
ATOM 11962 N N . ALA B 1 674 ? 53.312 -20.938 -0.577 1 75 674 ALA B N 1
ATOM 11963 C CA . ALA B 1 674 ? 53.844 -19.875 0.285 1 75 674 ALA B CA 1
ATOM 11964 C C . ALA B 1 674 ? 53.125 -19.891 1.64 1 75 674 ALA B C 1
ATOM 11966 O O . ALA B 1 674 ? 53.75 -19.688 2.676 1 75 674 ALA B O 1
ATOM 11967 N N . SER B 1 675 ? 51.844 -20.125 1.596 1 74.69 675 SER B N 1
ATOM 11968 C CA . SER B 1 675 ? 51.094 -20.172 2.844 1 74.69 675 SER B CA 1
ATOM 11969 C C . SER B 1 675 ? 51.531 -21.328 3.721 1 74.69 675 SER B C 1
ATOM 11971 O O . SER B 1 675 ? 51.656 -21.188 4.941 1 74.69 675 SER B O 1
ATOM 11973 N N . VAL B 1 676 ? 51.844 -22.453 3.057 1 74.31 676 VAL B N 1
ATOM 11974 C CA . VAL B 1 676 ? 52.312 -23.625 3.787 1 74.31 676 VAL B CA 1
ATOM 11975 C C . VAL B 1 676 ? 53.719 -23.375 4.324 1 74.31 676 VAL B C 1
ATOM 11977 O O . VAL B 1 676 ? 54 -23.734 5.469 1 74.31 676 VAL B O 1
ATOM 11980 N N . LYS B 1 677 ? 54.438 -22.75 3.562 1 75.56 677 LYS B N 1
ATOM 11981 C CA . LYS B 1 677 ? 55.781 -22.438 3.996 1 75.56 677 LYS B CA 1
ATOM 11982 C C . LYS B 1 677 ? 55.781 -21.469 5.18 1 75.56 677 LYS B C 1
ATOM 11984 O O . LYS B 1 677 ? 56.531 -21.656 6.137 1 75.56 677 LYS B O 1
ATOM 11989 N N . ASN B 1 678 ? 54.938 -20.547 5.031 1 74.94 678 ASN B N 1
ATOM 11990 C CA . ASN B 1 678 ? 54.844 -19.594 6.133 1 74.94 678 ASN B CA 1
ATOM 11991 C C . ASN B 1 678 ? 54.312 -20.25 7.406 1 74.94 678 ASN B C 1
ATOM 11993 O O . ASN B 1 678 ? 54.75 -19.906 8.508 1 74.94 678 ASN B O 1
ATOM 11997 N N . LEU B 1 679 ? 53.438 -21.141 7.211 1 73 679 LEU B N 1
ATOM 11998 C CA . LEU B 1 679 ? 52.938 -21.891 8.352 1 73 679 LEU B CA 1
ATOM 11999 C C . LEU B 1 679 ? 54.031 -22.766 8.977 1 73 679 LEU B C 1
ATOM 12001 O O . LEU B 1 679 ? 54.094 -22.875 10.203 1 73 679 LEU B O 1
ATOM 12005 N N . LEU B 1 680 ? 54.844 -23.266 8.102 1 73.5 680 LEU B N 1
ATOM 12006 C CA . LEU B 1 680 ? 55.938 -24.141 8.586 1 73.5 680 LEU B CA 1
ATOM 12007 C C . LEU B 1 680 ? 57.062 -23.328 9.195 1 73.5 680 LEU B C 1
ATOM 12009 O O . LEU B 1 680 ? 57.656 -23.734 10.18 1 73.5 680 LEU B O 1
ATOM 12013 N N . LEU B 1 681 ? 57.281 -22.125 8.648 1 72.75 681 LEU B N 1
ATOM 12014 C CA . LEU B 1 681 ? 58.375 -21.312 9.125 1 72.75 681 LEU B CA 1
ATOM 12015 C C . LEU B 1 681 ? 57.906 -20.297 10.156 1 72.75 681 LEU B C 1
ATOM 12017 O O . LEU B 1 681 ? 58.656 -19.375 10.531 1 72.75 681 LEU B O 1
ATOM 12021 N N . ALA B 1 682 ? 56.688 -20.297 10.523 1 69.38 682 ALA B N 1
ATOM 12022 C CA . ALA B 1 682 ? 56.062 -19.344 11.438 1 69.38 682 ALA B CA 1
ATOM 12023 C C . ALA B 1 682 ? 56.844 -19.25 12.742 1 69.38 682 ALA B C 1
ATOM 12025 O O . ALA B 1 682 ? 56.875 -18.203 13.391 1 69.38 682 ALA B O 1
ATOM 12026 N N . HIS B 1 683 ? 57.688 -20.281 13.047 1 67.94 683 HIS B N 1
ATOM 12027 C CA . HIS B 1 683 ? 58.344 -20.344 14.359 1 67.94 683 HIS B CA 1
ATOM 12028 C C . HIS B 1 683 ? 59.719 -19.719 14.336 1 67.94 683 HIS B C 1
ATOM 12030 O O . HIS B 1 683 ? 60.344 -19.547 15.383 1 67.94 683 HIS B O 1
ATOM 12036 N N . THR B 1 684 ? 60.156 -19.25 13.242 1 69.69 684 THR B N 1
ATOM 12037 C CA . THR B 1 684 ? 61.5 -18.734 13.242 1 69.69 684 THR B CA 1
ATOM 12038 C C . THR B 1 684 ? 61.531 -17.25 13.602 1 69.69 684 THR B C 1
ATOM 12040 O O . THR B 1 684 ? 60.562 -16.531 13.336 1 69.69 684 THR B O 1
ATOM 12043 N N . ALA B 1 685 ? 62.406 -16.703 14.367 1 68.44 685 ALA B N 1
ATOM 12044 C CA . ALA B 1 685 ? 62.594 -15.352 14.914 1 68.44 685 ALA B CA 1
ATOM 12045 C C . ALA B 1 685 ? 62.594 -14.305 13.805 1 68.44 685 ALA B C 1
ATOM 12047 O O . ALA B 1 685 ? 62 -13.227 13.969 1 68.44 685 ALA B O 1
ATOM 12048 N N . GLU B 1 686 ? 63.156 -14.5 12.68 1 71.56 686 GLU B N 1
ATOM 12049 C CA . GLU B 1 686 ? 63.219 -13.578 11.547 1 71.56 686 GLU B CA 1
ATOM 12050 C C . GLU B 1 686 ? 61.812 -13.305 10.984 1 71.56 686 GLU B C 1
ATOM 12052 O O . GLU B 1 686 ? 61.5 -12.172 10.617 1 71.56 686 GLU B O 1
ATOM 12057 N N . GLN B 1 687 ? 61 -14.281 11.086 1 72.5 687 GLN B N 1
ATOM 12058 C CA . GLN B 1 687 ? 59.656 -14.133 10.531 1 72.5 687 GLN B CA 1
ATOM 12059 C C . GLN B 1 687 ? 58.781 -13.32 11.469 1 72.5 687 GLN B C 1
ATOM 12061 O O . GLN B 1 687 ? 57.906 -12.562 11.016 1 72.5 687 GLN B O 1
ATOM 12066 N N . LYS B 1 688 ? 59.125 -13.422 12.727 1 71.44 688 LYS B N 1
ATOM 12067 C CA . LYS B 1 688 ? 58.344 -12.641 13.688 1 71.44 688 LYS B CA 1
ATOM 12068 C C . LYS B 1 688 ? 58.656 -11.156 13.57 1 71.44 688 LYS B C 1
ATOM 12070 O O . LYS B 1 688 ? 57.75 -10.32 13.641 1 71.44 688 LYS B O 1
ATOM 12075 N N . THR B 1 689 ? 59.938 -10.906 13.469 1 71 689 THR B N 1
ATOM 12076 C CA . THR B 1 689 ? 60.312 -9.5 13.312 1 71 689 THR B CA 1
ATOM 12077 C C . THR B 1 689 ? 59.781 -8.953 11.984 1 71 689 THR B C 1
ATOM 12079 O O . THR B 1 689 ? 59.344 -7.809 11.914 1 71 689 THR B O 1
ATOM 12082 N N . ALA B 1 690 ? 59.781 -9.711 10.953 1 73.38 690 ALA B N 1
ATOM 12083 C CA . ALA B 1 690 ? 59.281 -9.305 9.648 1 73.38 690 ALA B CA 1
ATOM 12084 C C . ALA B 1 690 ? 57.75 -9.102 9.703 1 73.38 690 ALA B C 1
ATOM 12086 O O . ALA B 1 690 ? 57.219 -8.156 9.109 1 73.38 690 ALA B O 1
ATOM 12087 N N . LYS B 1 691 ? 57.156 -9.867 10.469 1 72.31 691 LYS B N 1
ATOM 12088 C CA . LYS B 1 691 ? 55.719 -9.734 10.648 1 72.31 691 LYS B CA 1
ATOM 12089 C C . LYS B 1 691 ? 55.375 -8.445 11.391 1 72.31 691 LYS B C 1
ATOM 12091 O O . LYS B 1 691 ? 54.375 -7.781 11.047 1 72.31 691 LYS B O 1
ATOM 12096 N N . TRP B 1 692 ? 56.125 -8.211 12.406 1 71.06 692 TRP B N 1
ATOM 12097 C CA . TRP B 1 692 ? 55.875 -6.996 13.172 1 71.06 692 TRP B CA 1
ATOM 12098 C C . TRP B 1 692 ? 56.125 -5.75 12.328 1 71.06 692 TRP B C 1
ATOM 12100 O O . TRP B 1 692 ? 55.375 -4.777 12.406 1 71.06 692 TRP B O 1
ATOM 12110 N N . LYS B 1 693 ? 57.188 -5.742 11.484 1 69.69 693 LYS B N 1
ATOM 12111 C CA . LYS B 1 693 ? 57.469 -4.613 10.594 1 69.69 693 LYS B CA 1
ATOM 12112 C C . LYS B 1 693 ? 56.344 -4.457 9.555 1 69.69 693 LYS B C 1
ATOM 12114 O O . LYS B 1 693 ? 55.969 -3.338 9.211 1 69.69 693 LYS B O 1
ATOM 12119 N N . ASN B 1 694 ? 55.875 -5.527 9.172 1 74.75 694 ASN B N 1
ATOM 12120 C CA . ASN B 1 694 ? 54.781 -5.516 8.211 1 74.75 694 ASN B CA 1
ATOM 12121 C C . ASN B 1 694 ? 53.5 -5 8.836 1 74.75 694 ASN B C 1
ATOM 12123 O O . ASN B 1 694 ? 52.75 -4.246 8.203 1 74.75 694 ASN B O 1
ATOM 12127 N N . VAL B 1 695 ? 53.281 -5.297 10.039 1 77.69 695 VAL B N 1
ATOM 12128 C CA . VAL B 1 695 ? 52.094 -4.836 10.734 1 77.69 695 VAL B CA 1
ATOM 12129 C C . VAL B 1 695 ? 52.188 -3.33 10.969 1 77.69 695 VAL B C 1
ATOM 12131 O O . VAL B 1 695 ? 51.188 -2.611 10.812 1 77.69 695 VAL B O 1
ATOM 12134 N N . ARG B 1 696 ? 53.406 -2.922 11.391 1 74.44 696 ARG B N 1
ATOM 12135 C CA . ARG B 1 696 ? 53.594 -1.493 11.617 1 74.44 696 ARG B CA 1
ATOM 12136 C C . ARG B 1 696 ? 53.406 -0.703 10.328 1 74.44 696 ARG B C 1
ATOM 12138 O O . ARG B 1 696 ? 52.781 0.362 10.328 1 74.44 696 ARG B O 1
ATOM 12145 N N . SER B 1 697 ? 53.938 -1.184 9.266 1 79.06 697 SER B N 1
ATOM 12146 C CA . SER B 1 697 ? 53.781 -0.523 7.977 1 79.06 697 SER B CA 1
ATOM 12147 C C . SER B 1 697 ? 52.312 -0.554 7.52 1 79.06 697 SER B C 1
ATOM 12149 O O . SER B 1 697 ? 51.812 0.422 6.961 1 79.06 697 SER B O 1
ATOM 12151 N N . THR B 1 698 ? 51.719 -1.554 7.785 1 77.62 698 THR B N 1
ATOM 12152 C CA . THR B 1 698 ? 50.312 -1.688 7.422 1 77.62 698 THR B CA 1
ATOM 12153 C C . THR B 1 698 ? 49.469 -0.72 8.227 1 77.62 698 THR B C 1
ATOM 12155 O O . THR B 1 698 ? 48.531 -0.09 7.688 1 77.62 698 THR B O 1
ATOM 12158 N N . VAL B 1 699 ? 49.75 -0.616 9.438 1 78.44 699 VAL B N 1
ATOM 12159 C CA . VAL B 1 699 ? 49 0.281 10.305 1 78.44 699 VAL B CA 1
ATOM 12160 C C . VAL B 1 699 ? 49.25 1.729 9.883 1 78.44 699 VAL B C 1
ATOM 12162 O O . VAL B 1 699 ? 48.312 2.543 9.875 1 78.44 699 VAL B O 1
ATOM 12165 N N . SER B 1 700 ? 50.438 2.006 9.508 1 79.12 700 SER B N 1
ATOM 12166 C CA . SER B 1 700 ? 50.75 3.355 9.047 1 79.12 700 SER B CA 1
ATOM 12167 C C . SER B 1 700 ? 50.031 3.674 7.746 1 79.12 700 SER B C 1
ATOM 12169 O O . SER B 1 700 ? 49.531 4.789 7.559 1 79.12 700 SER B O 1
ATOM 12171 N N . ASN B 1 701 ? 49.969 2.775 6.902 1 78.94 701 ASN B N 1
ATOM 12172 C CA . ASN B 1 701 ? 49.25 2.971 5.645 1 78.94 701 ASN B CA 1
ATOM 12173 C C . ASN B 1 701 ? 47.75 3.121 5.871 1 78.94 701 ASN B C 1
ATOM 12175 O O . ASN B 1 701 ? 47.094 3.906 5.188 1 78.94 701 ASN B O 1
ATOM 12179 N N . ILE B 1 702 ? 47.281 2.416 6.793 1 81.06 702 ILE B N 1
ATOM 12180 C CA . ILE B 1 702 ? 45.875 2.523 7.133 1 81.06 702 ILE B CA 1
ATOM 12181 C C . ILE B 1 702 ? 45.562 3.918 7.684 1 81.06 702 ILE B C 1
ATOM 12183 O O . ILE B 1 702 ? 44.531 4.523 7.344 1 81.06 702 ILE B O 1
ATOM 12187 N N . ASN B 1 703 ? 46.469 4.379 8.43 1 81.25 703 ASN B N 1
ATOM 12188 C CA . ASN B 1 703 ? 46.281 5.707 9.008 1 81.25 703 ASN B CA 1
ATOM 12189 C C . ASN B 1 703 ? 46.375 6.797 7.949 1 81.25 703 ASN B C 1
ATOM 12191 O O . ASN B 1 703 ? 45.625 7.773 7.988 1 81.25 703 ASN B O 1
ATOM 12195 N N . LYS B 1 704 ? 47.219 6.566 6.98 1 83.81 704 LYS B N 1
ATOM 12196 C CA . LYS B 1 704 ? 47.312 7.539 5.898 1 83.81 704 LYS B CA 1
ATOM 12197 C C . LYS B 1 704 ? 46.062 7.551 5.039 1 83.81 704 LYS B C 1
ATOM 12199 O O . LYS B 1 704 ? 45.594 8.617 4.645 1 83.81 704 LYS B O 1
ATOM 12204 N N . ARG B 1 705 ? 45.625 6.488 4.824 1 83.75 705 ARG B N 1
ATOM 12205 C CA . ARG B 1 705 ? 44.406 6.391 4.043 1 83.75 705 ARG B CA 1
ATOM 12206 C C . ARG B 1 705 ? 43.219 7.02 4.781 1 83.75 705 ARG B C 1
ATOM 12208 O O . ARG B 1 705 ? 42.406 7.688 4.168 1 83.75 705 ARG B O 1
ATOM 12215 N N . GLU B 1 706 ? 43.219 6.805 6.02 1 87.81 706 GLU B N 1
ATOM 12216 C CA . GLU B 1 706 ? 42.156 7.367 6.824 1 87.81 706 GLU B CA 1
ATOM 12217 C C . GLU B 1 706 ? 42.25 8.891 6.871 1 87.81 706 GLU B C 1
ATOM 12219 O O . GLU B 1 706 ? 41.219 9.578 6.816 1 87.81 706 GLU B O 1
ATOM 12224 N N . ILE B 1 707 ? 43.406 9.367 6.918 1 88.69 707 ILE B N 1
ATOM 12225 C CA . ILE B 1 707 ? 43.562 10.812 6.957 1 88.69 707 ILE B CA 1
ATOM 12226 C C . ILE B 1 707 ? 43.188 11.414 5.613 1 88.69 707 ILE B C 1
ATOM 12228 O O . ILE B 1 707 ? 42.5 12.453 5.566 1 88.69 707 ILE B O 1
ATOM 12232 N N . ARG B 1 708 ? 43.562 10.734 4.574 1 88.19 708 ARG B N 1
ATOM 12233 C CA . ARG B 1 708 ? 43.188 11.203 3.248 1 88.19 708 ARG B CA 1
ATOM 12234 C C . ARG B 1 708 ? 41.688 11.219 3.092 1 88.19 708 ARG B C 1
ATOM 12236 O O . ARG B 1 708 ? 41.125 12.164 2.535 1 88.19 708 ARG B O 1
ATOM 12243 N N . TYR B 1 709 ? 41.094 10.219 3.549 1 91.38 709 TYR B N 1
ATOM 12244 C CA . TYR B 1 709 ? 39.656 10.125 3.467 1 91.38 709 TYR B CA 1
ATOM 12245 C C . TYR B 1 709 ? 38.969 11.242 4.266 1 91.38 709 TYR B C 1
ATOM 12247 O O . TYR B 1 709 ? 38.031 11.875 3.793 1 91.38 709 TYR B O 1
ATOM 12255 N N . GLN B 1 710 ? 39.5 11.531 5.426 1 91.12 710 GLN B N 1
ATOM 12256 C CA . GLN B 1 710 ? 38.906 12.539 6.293 1 91.12 710 GLN B CA 1
ATOM 12257 C C . GLN B 1 710 ? 39.031 13.938 5.688 1 91.12 710 GLN B C 1
ATOM 12259 O O . GLN B 1 710 ? 38.125 14.766 5.824 1 91.12 710 GLN B O 1
ATOM 12264 N N . VAL B 1 711 ? 40.094 14.094 4.996 1 91.62 711 VAL B N 1
ATOM 12265 C CA . VAL B 1 711 ? 40.312 15.391 4.363 1 91.62 711 VAL B CA 1
ATOM 12266 C C . VAL B 1 711 ? 39.312 15.578 3.225 1 91.62 711 VAL B C 1
ATOM 12268 O O . VAL B 1 711 ? 38.688 16.641 3.098 1 91.62 711 VAL B O 1
ATOM 12271 N N . VAL B 1 712 ? 39.156 14.547 2.494 1 92.75 712 VAL B N 1
ATOM 12272 C CA . VAL B 1 712 ? 38.281 14.641 1.336 1 92.75 712 VAL B CA 1
ATOM 12273 C C . VAL B 1 712 ? 36.844 14.758 1.798 1 92.75 712 VAL B C 1
ATOM 12275 O O . VAL B 1 712 ? 36.094 15.578 1.274 1 92.75 712 VAL B O 1
ATOM 12278 N N . ILE B 1 713 ? 36.438 14.031 2.756 1 93.31 713 ILE B N 1
ATOM 12279 C CA . ILE B 1 713 ? 35.062 14.031 3.215 1 93.31 713 ILE B CA 1
ATOM 12280 C C . ILE B 1 713 ? 34.719 15.375 3.855 1 93.31 713 ILE B C 1
ATOM 12282 O O . ILE B 1 713 ? 33.625 15.875 3.713 1 93.31 713 ILE B O 1
ATOM 12286 N N . ARG B 1 714 ? 35.625 15.953 4.582 1 91.56 714 ARG B N 1
ATOM 12287 C CA . ARG B 1 714 ? 35.406 17.25 5.195 1 91.56 714 ARG B CA 1
ATOM 12288 C C . ARG B 1 714 ? 35.219 18.344 4.133 1 91.56 714 ARG B C 1
ATOM 12290 O O . ARG B 1 714 ? 34.406 19.25 4.293 1 91.56 714 ARG B O 1
ATOM 12297 N N . LYS B 1 715 ? 35.938 18.172 3.09 1 91.56 715 LYS B N 1
ATOM 12298 C CA . LYS B 1 715 ? 35.812 19.109 1.984 1 91.56 715 LYS B CA 1
ATOM 12299 C C . LYS B 1 715 ? 34.438 18.969 1.31 1 91.56 715 LYS B C 1
ATOM 12301 O O . LYS B 1 715 ? 33.812 19.969 0.964 1 91.56 715 LYS B O 1
ATOM 12306 N N . LEU B 1 716 ? 34.062 17.812 1.144 1 93.62 716 LEU B N 1
ATOM 12307 C CA . LEU B 1 716 ? 32.781 17.562 0.503 1 93.62 716 LEU B CA 1
ATOM 12308 C C . LEU B 1 716 ? 31.625 18.078 1.367 1 93.62 716 LEU B C 1
ATOM 12310 O O . LEU B 1 716 ? 30.672 18.656 0.854 1 93.62 716 LEU B O 1
ATOM 12314 N N . ILE B 1 717 ? 31.75 17.891 2.637 1 92.88 717 ILE B N 1
ATOM 12315 C CA . ILE B 1 717 ? 30.703 18.328 3.564 1 92.88 717 ILE B CA 1
ATOM 12316 C C . ILE B 1 717 ? 30.641 19.859 3.578 1 92.88 717 ILE B C 1
ATOM 12318 O O . ILE B 1 717 ? 29.547 20.438 3.6 1 92.88 717 ILE B O 1
ATOM 12322 N N . SER B 1 718 ? 31.766 20.453 3.555 1 91.12 718 SER B N 1
ATOM 12323 C CA . SER B 1 718 ? 31.797 21.922 3.523 1 91.12 718 SER B CA 1
ATOM 12324 C C . SER B 1 718 ? 31.125 22.453 2.264 1 91.12 718 SER B C 1
ATOM 12326 O O . SER B 1 718 ? 30.344 23.406 2.326 1 91.12 718 SER B O 1
ATOM 12328 N N . ARG B 1 719 ? 31.406 21.797 1.145 1 91.75 719 ARG B N 1
ATOM 12329 C CA . ARG B 1 719 ? 30.797 22.219 -0.116 1 91.75 719 ARG B CA 1
ATOM 12330 C C . ARG B 1 719 ? 29.297 21.969 -0.103 1 91.75 719 ARG B C 1
ATOM 12332 O O . ARG B 1 719 ? 28.531 22.781 -0.615 1 91.75 719 ARG B O 1
ATOM 12339 N N . TYR B 1 720 ? 28.953 20.922 0.476 1 91.69 720 TYR B N 1
ATOM 12340 C CA . TYR B 1 720 ? 27.531 20.547 0.564 1 91.69 720 TYR B CA 1
ATOM 12341 C C . TYR B 1 720 ? 26.766 21.562 1.407 1 91.69 720 TYR B C 1
ATOM 12343 O O . TYR B 1 720 ? 25.688 22.031 1.01 1 91.69 720 TYR B O 1
ATOM 12351 N N . ILE B 1 721 ? 27.312 21.953 2.521 1 88.06 721 ILE B N 1
ATOM 12352 C CA . ILE B 1 721 ? 26.656 22.875 3.438 1 88.06 721 ILE B CA 1
ATOM 12353 C C . ILE B 1 721 ? 26.609 24.266 2.822 1 88.06 721 ILE B C 1
ATOM 12355 O O . ILE B 1 721 ? 25.609 24.984 2.957 1 88.06 721 ILE B O 1
ATOM 12359 N N . MET B 1 722 ? 27.609 24.609 2.135 1 86 722 MET B N 1
ATOM 12360 C CA . MET B 1 722 ? 27.641 25.922 1.489 1 86 722 MET B CA 1
ATOM 12361 C C . MET B 1 722 ? 26.594 26.016 0.391 1 86 722 MET B C 1
ATOM 12363 O O . MET B 1 722 ? 25.922 27.031 0.261 1 86 722 MET B O 1
ATOM 12367 N N . ASN B 1 723 ? 26.469 24.984 -0.278 1 84.19 723 ASN B N 1
ATOM 12368 C CA . ASN B 1 723 ? 25.484 24.969 -1.343 1 84.19 723 ASN B CA 1
ATOM 12369 C C . ASN B 1 723 ? 24.062 24.953 -0.783 1 84.19 723 ASN B C 1
ATOM 12371 O O . ASN B 1 723 ? 23.156 25.531 -1.374 1 84.19 723 ASN B O 1
ATOM 12375 N N . LYS B 1 724 ? 23.922 24.312 0.297 1 82.81 724 LYS B N 1
ATOM 12376 C CA . LYS B 1 724 ? 22.609 24.234 0.935 1 82.81 724 LYS B CA 1
ATOM 12377 C C . LYS B 1 724 ? 22.203 25.594 1.514 1 82.81 724 LYS B C 1
ATOM 12379 O O . LYS B 1 724 ? 21.016 25.922 1.531 1 82.81 724 LYS B O 1
ATOM 12384 N N . GLN B 1 725 ? 23.109 26.359 1.933 1 76.94 725 GLN B N 1
ATOM 12385 C CA . GLN B 1 725 ? 22.812 27.641 2.572 1 76.94 725 GLN B CA 1
ATOM 12386 C C . GLN B 1 725 ? 22.672 28.75 1.538 1 76.94 725 GLN B C 1
ATOM 12388 O O . GLN B 1 725 ? 22.109 29.812 1.831 1 76.94 725 GLN B O 1
ATOM 12393 N N . ARG B 1 726 ? 23.016 28.422 0.321 1 72.38 726 ARG B N 1
ATOM 12394 C CA . ARG B 1 726 ? 22.875 29.453 -0.714 1 72.38 726 ARG B CA 1
ATOM 12395 C C . ARG B 1 726 ? 21.422 29.656 -1.088 1 72.38 726 ARG B C 1
ATOM 12397 O O . ARG B 1 726 ? 20.672 28.703 -1.253 1 72.38 726 ARG B O 1
ATOM 12404 N N . PRO B 1 727 ? 20.922 30.969 -0.823 1 65 727 PRO B N 1
ATOM 12405 C CA . PRO B 1 727 ? 19.547 31.25 -1.203 1 65 727 PRO B CA 1
ATOM 12406 C C . PRO B 1 727 ? 19.234 30.891 -2.656 1 65 727 PRO B C 1
ATOM 12408 O O . PRO B 1 727 ? 20.031 31.203 -3.549 1 65 727 PRO B O 1
ATOM 12411 N N . GLN B 1 728 ? 18.359 29.922 -2.725 1 64.25 728 GLN B N 1
ATOM 12412 C CA . GLN B 1 728 ? 17.984 29.547 -4.082 1 64.25 728 GLN B CA 1
ATOM 12413 C C . GLN B 1 728 ? 17.016 30.562 -4.695 1 64.25 728 GLN B C 1
ATOM 12415 O O . GLN B 1 728 ? 16.203 31.156 -3.988 1 64.25 728 GLN B O 1
ATOM 12420 N N . LYS B 1 729 ? 17.281 31.047 -5.801 1 60.41 729 LYS B N 1
ATOM 12421 C CA . LYS B 1 729 ? 16.438 32 -6.504 1 60.41 729 LYS B CA 1
ATOM 12422 C C . LYS B 1 729 ? 14.969 31.625 -6.422 1 60.41 729 LYS B C 1
ATOM 12424 O O . LYS B 1 729 ? 14.094 32.5 -6.355 1 60.41 729 LYS B O 1
ATOM 12429 N N . ASP B 1 730 ? 14.742 30.375 -6.316 1 62.97 730 ASP B N 1
ATOM 12430 C CA . ASP B 1 730 ? 13.344 29.953 -6.348 1 62.97 730 ASP B CA 1
ATOM 12431 C C . ASP B 1 730 ? 12.789 29.781 -4.934 1 62.97 730 ASP B C 1
ATOM 12433 O O . ASP B 1 730 ? 11.727 29.188 -4.75 1 62.97 730 ASP B O 1
ATOM 12437 N N . GLU B 1 731 ? 13.594 30.344 -4.027 1 68.31 731 GLU B N 1
ATOM 12438 C CA . GLU B 1 731 ? 13.086 30.203 -2.668 1 68.31 731 GLU B CA 1
ATOM 12439 C C . GLU B 1 731 ? 11.922 31.156 -2.412 1 68.31 731 GLU B C 1
ATOM 12441 O O . GLU B 1 731 ? 11.992 32.344 -2.771 1 68.31 731 GLU B O 1
ATOM 12446 N N . ILE B 1 732 ? 10.812 30.672 -2.057 1 69.81 732 ILE B N 1
ATOM 12447 C CA . ILE B 1 732 ? 9.578 31.406 -1.806 1 69.81 732 ILE B CA 1
ATOM 12448 C C . ILE B 1 732 ? 9.656 32.094 -0.439 1 69.81 732 ILE B C 1
ATOM 12450 O O . ILE B 1 732 ? 10.203 31.531 0.511 1 69.81 732 ILE B O 1
ATOM 12454 N N . VAL B 1 733 ? 9.367 33.406 -0.474 1 74.69 733 VAL B N 1
ATOM 12455 C CA . VAL B 1 733 ? 9.234 34.125 0.782 1 74.69 733 VAL B CA 1
ATOM 12456 C C . VAL B 1 733 ? 8.102 33.531 1.609 1 74.69 733 VAL B C 1
ATOM 12458 O O . VAL B 1 733 ? 7.004 33.281 1.092 1 74.69 733 VAL B O 1
ATOM 12461 N N . SER B 1 734 ? 8.539 33.219 2.863 1 75.38 734 SER B N 1
ATOM 12462 C CA . SER B 1 734 ? 7.535 32.594 3.715 1 75.38 734 SER B CA 1
ATOM 12463 C C . SER B 1 734 ? 6.762 33.625 4.527 1 75.38 734 SER B C 1
ATOM 12465 O O . SER B 1 734 ? 7.172 34.781 4.609 1 75.38 734 SER B O 1
ATOM 12467 N N . GLN B 1 735 ? 5.613 33.219 5.098 1 75.06 735 GLN B N 1
ATOM 12468 C CA . GLN B 1 735 ? 4.816 34.062 5.973 1 75.06 735 GLN B CA 1
ATOM 12469 C C . GLN B 1 735 ? 5.598 34.469 7.223 1 75.06 735 GLN B C 1
ATOM 12471 O O . GLN B 1 735 ? 5.406 35.562 7.766 1 75.06 735 GLN B O 1
ATOM 12476 N N . ASP B 1 736 ? 6.484 33.656 7.539 1 72.88 736 ASP B N 1
ATOM 12477 C CA . ASP B 1 736 ? 7.312 33.938 8.703 1 72.88 736 ASP B CA 1
ATOM 12478 C C . ASP B 1 736 ? 8.258 35.094 8.43 1 72.88 736 ASP B C 1
ATOM 12480 O O . ASP B 1 736 ? 8.531 35.906 9.32 1 72.88 736 ASP B O 1
ATOM 12484 N N . ASP B 1 737 ? 8.68 35.188 7.223 1 73.94 737 ASP B N 1
ATOM 12485 C CA . ASP B 1 737 ? 9.555 36.281 6.84 1 73.94 737 ASP B CA 1
ATOM 12486 C C . ASP B 1 737 ? 8.82 37.625 6.906 1 73.94 737 ASP B C 1
ATOM 12488 O O . ASP B 1 737 ? 9.383 38.625 7.332 1 73.94 737 ASP B O 1
ATOM 12492 N N . VAL B 1 738 ? 7.629 37.531 6.535 1 77.06 738 VAL B N 1
ATOM 12493 C CA . VAL B 1 738 ? 6.832 38.75 6.523 1 77.06 738 VAL B CA 1
ATOM 12494 C C . VAL B 1 738 ? 6.492 39.156 7.953 1 77.06 738 VAL B C 1
ATOM 12496 O O . VAL B 1 738 ? 6.469 40.344 8.273 1 77.06 738 VAL B O 1
ATOM 12499 N N . ASN B 1 739 ? 6.273 38.219 8.766 1 73.88 739 ASN B N 1
ATOM 12500 C CA . ASN B 1 739 ? 5.996 38.531 10.164 1 73.88 739 ASN B CA 1
ATOM 12501 C C . ASN B 1 739 ? 7.215 39.125 10.859 1 73.88 739 ASN B C 1
ATOM 12503 O O . ASN B 1 739 ? 7.074 40 11.734 1 73.88 739 ASN B O 1
ATOM 12507 N N . GLU B 1 740 ? 8.32 38.688 10.469 1 75.62 740 GLU B N 1
ATOM 12508 C CA . GLU B 1 740 ? 9.547 39.281 11 1 75.62 740 GLU B CA 1
ATOM 12509 C C . GLU B 1 740 ? 9.703 40.75 10.578 1 75.62 740 GLU B C 1
ATOM 12511 O O . GLU B 1 740 ? 10.133 41.562 11.367 1 75.62 740 GLU B O 1
ATOM 12516 N N . LEU B 1 741 ? 9.32 40.906 9.328 1 79.56 741 LEU B N 1
ATOM 12517 C CA . LEU B 1 741 ? 9.406 42.281 8.828 1 79.56 741 LEU B CA 1
ATOM 12518 C C . LEU B 1 741 ? 8.414 43.188 9.547 1 79.56 741 LEU B C 1
ATOM 12520 O O . LEU B 1 741 ? 8.727 44.344 9.852 1 79.56 741 LEU B O 1
ATOM 12524 N N . LYS B 1 742 ? 7.289 42.656 9.828 1 77.81 742 LYS B N 1
ATOM 12525 C CA . LYS B 1 742 ? 6.277 43.438 10.547 1 77.81 742 LYS B CA 1
ATOM 12526 C C . LYS B 1 742 ? 6.75 43.781 11.961 1 77.81 742 LYS B C 1
ATOM 12528 O O . LYS B 1 742 ? 6.504 44.875 12.461 1 77.81 742 LYS B O 1
ATOM 12533 N N . GLN B 1 743 ? 7.414 42.812 12.516 1 75.25 743 GLN B N 1
ATOM 12534 C CA . GLN B 1 743 ? 7.934 43.031 13.867 1 75.25 743 GLN B CA 1
ATOM 12535 C C . GLN B 1 743 ? 9.039 44.094 13.875 1 75.25 743 GLN B C 1
ATOM 12537 O O . GLN B 1 743 ? 9.117 44.906 14.789 1 75.25 743 GLN B O 1
ATOM 12542 N N . ASP B 1 744 ? 9.875 44.062 12.906 1 77.25 744 ASP B N 1
ATOM 12543 C CA . ASP B 1 744 ? 10.945 45.062 12.812 1 77.25 744 ASP B CA 1
ATOM 12544 C C . ASP B 1 744 ? 10.391 46.469 12.641 1 77.25 744 ASP B C 1
ATOM 12546 O O . ASP B 1 744 ? 10.914 47.406 13.219 1 77.25 744 ASP B O 1
ATOM 12550 N N . ILE B 1 745 ? 9.359 46.5 11.859 1 79.38 745 ILE B N 1
ATOM 12551 C CA . ILE B 1 745 ? 8.75 47.781 11.609 1 79.38 745 ILE B CA 1
ATOM 12552 C C . ILE B 1 745 ? 8.078 48.312 12.891 1 79.38 745 ILE B C 1
ATOM 12554 O O . ILE B 1 745 ? 8.172 49.5 13.219 1 79.38 745 ILE B O 1
ATOM 12558 N N . SER B 1 746 ? 7.441 47.469 13.594 1 77.31 746 SER B N 1
ATOM 12559 C CA . SER B 1 746 ? 6.789 47.812 14.844 1 77.31 746 SER B CA 1
ATOM 12560 C C . SER B 1 746 ? 7.809 48.25 15.898 1 77.31 746 SER B C 1
ATOM 12562 O O . SER B 1 746 ? 7.609 49.25 16.594 1 77.31 746 SER B O 1
ATOM 12564 N N . THR B 1 747 ? 8.836 47.5 16.016 1 75.19 747 THR B N 1
ATOM 12565 C CA . THR B 1 747 ? 9.898 47.844 16.953 1 75.19 747 THR B CA 1
ATOM 12566 C C . THR B 1 747 ? 10.508 49.188 16.609 1 75.19 747 THR B C 1
ATOM 12568 O O . THR B 1 747 ? 10.797 50 17.5 1 75.19 747 THR B O 1
ATOM 12571 N N . PHE B 1 748 ? 10.656 49.375 15.32 1 79 748 PHE B N 1
ATOM 12572 C CA . PHE B 1 748 ? 11.195 50.656 14.867 1 79 748 PHE B CA 1
ATOM 12573 C C . PHE B 1 748 ? 10.258 51.781 15.219 1 79 748 PHE B C 1
ATOM 12575 O O . PHE B 1 748 ? 10.711 52.875 15.633 1 79 748 PHE B O 1
ATOM 12582 N N . ARG B 1 749 ? 9.031 51.625 15.062 1 81.88 749 ARG B N 1
ATOM 12583 C CA . ARG B 1 749 ? 8.031 52.625 15.391 1 81.88 749 ARG B CA 1
ATOM 12584 C C . ARG B 1 749 ? 8.102 53.031 16.859 1 81.88 749 ARG B C 1
ATOM 12586 O O . ARG B 1 749 ? 8.125 54.188 17.203 1 81.88 749 ARG B O 1
ATOM 12593 N N . PHE B 1 750 ? 8.203 52.031 17.719 1 76.38 750 PHE B N 1
ATOM 12594 C CA . PHE B 1 750 ? 8.242 52.312 19.141 1 76.38 750 PHE B CA 1
ATOM 12595 C C . PHE B 1 750 ? 9.555 52.969 19.531 1 76.38 750 PHE B C 1
ATOM 12597 O O . PHE B 1 750 ? 9.578 53.875 20.406 1 76.38 750 PHE B O 1
ATOM 12604 N N . GLU B 1 751 ? 10.617 52.562 18.922 1 79.38 751 GLU B N 1
ATOM 12605 C CA . GLU B 1 751 ? 11.922 53.188 19.203 1 79.38 751 GLU B CA 1
ATOM 12606 C C . GLU B 1 751 ? 11.93 54.656 18.812 1 79.38 751 GLU B C 1
ATOM 12608 O O . GLU B 1 751 ? 12.469 55.5 19.531 1 79.38 751 GLU B O 1
ATOM 12613 N N . LEU B 1 752 ? 11.305 54.875 17.672 1 81.56 752 LEU B N 1
ATOM 12614 C CA . LEU B 1 752 ? 11.266 56.25 17.188 1 81.56 752 LEU B CA 1
ATOM 12615 C C . LEU B 1 752 ? 10.398 57.125 18.094 1 81.56 752 LEU B C 1
ATOM 12617 O O . LEU B 1 752 ? 10.758 58.25 18.406 1 81.56 752 LEU B O 1
ATOM 12621 N N . MET B 1 753 ? 9.266 56.625 18.531 1 81.12 753 MET B N 1
ATOM 12622 C CA . MET B 1 753 ? 8.383 57.375 19.438 1 81.12 753 MET B CA 1
ATOM 12623 C C . MET B 1 753 ? 9.055 57.656 20.766 1 81.12 753 MET B C 1
ATOM 12625 O O . MET B 1 753 ? 8.867 58.719 21.375 1 81.12 753 MET B O 1
ATOM 12629 N N . GLN B 1 754 ? 9.836 56.719 21.172 1 77.19 754 GLN B N 1
ATOM 12630 C CA . GLN B 1 754 ? 10.547 56.875 22.422 1 77.19 754 GLN B CA 1
ATOM 12631 C C . GLN B 1 754 ? 11.633 57.938 22.297 1 77.19 754 GLN B C 1
ATOM 12633 O O . GLN B 1 754 ? 11.82 58.75 23.203 1 77.19 754 GLN B O 1
ATOM 12638 N N . VAL B 1 755 ? 12.336 57.969 21.219 1 80.44 755 VAL B N 1
ATOM 12639 C CA . VAL B 1 755 ? 13.383 58.969 20.984 1 80.44 755 VAL B CA 1
ATOM 12640 C C . VAL B 1 755 ? 12.766 60.344 20.922 1 80.44 755 VAL B C 1
ATOM 12642 O O . VAL B 1 755 ? 13.312 61.312 21.484 1 80.44 755 VAL B O 1
ATOM 12645 N N . LEU B 1 756 ? 11.555 60.438 20.312 1 83 756 LEU B N 1
ATOM 12646 C CA . LEU B 1 756 ? 10.883 61.719 20.188 1 83 756 LEU B CA 1
ATOM 12647 C C . LEU B 1 756 ? 10.32 62.188 21.531 1 83 756 LEU B C 1
ATOM 12649 O O . LEU B 1 756 ? 10.406 63.344 21.891 1 83 756 LEU B O 1
ATOM 12653 N N . ASN B 1 757 ? 9.836 61.25 22.281 1 80.12 757 ASN B N 1
ATOM 12654 C CA . ASN B 1 757 ? 9.305 61.562 23.609 1 80.12 757 ASN B CA 1
ATOM 12655 C C . ASN B 1 757 ? 10.414 62 24.562 1 80.12 757 ASN B C 1
ATOM 12657 O O . ASN B 1 757 ? 10.227 62.906 25.375 1 80.12 757 ASN B O 1
ATOM 12661 N N . SER B 1 758 ? 11.57 61.344 24.469 1 79.44 758 SER B N 1
ATOM 12662 C CA . SER B 1 758 ? 12.695 61.656 25.344 1 79.44 758 SER B CA 1
ATOM 12663 C C . SER B 1 758 ? 13.297 63.031 25 1 79.44 758 SER B C 1
ATOM 12665 O O . SER B 1 758 ? 13.914 63.656 25.859 1 79.44 758 SER B O 1
ATOM 12667 N N . ASN B 1 759 ? 12.977 63.438 23.766 1 80.12 759 ASN B N 1
ATOM 12668 C CA . ASN B 1 759 ? 13.508 64.75 23.359 1 80.12 759 ASN B CA 1
ATOM 12669 C C . ASN B 1 759 ? 12.453 65.812 23.453 1 80.12 759 ASN B C 1
ATOM 12671 O O . ASN B 1 759 ? 12.586 66.875 22.812 1 80.12 759 ASN B O 1
ATOM 12675 N N . GLY B 1 760 ? 11.273 65.562 24.156 1 78.75 760 GLY B N 1
ATOM 12676 C CA . GLY B 1 760 ? 10.312 66.625 24.516 1 78.75 760 GLY B CA 1
ATOM 12677 C C . GLY B 1 760 ? 9.156 66.688 23.547 1 78.75 760 GLY B C 1
ATOM 12678 O O . GLY B 1 760 ? 8.344 67.625 23.625 1 78.75 760 GLY B O 1
ATOM 12679 N N . PHE B 1 761 ? 9.125 65.875 22.625 1 80.31 761 PHE B N 1
ATOM 12680 C CA . PHE B 1 761 ? 8.008 65.938 21.688 1 80.31 761 PHE B CA 1
ATOM 12681 C C . PHE B 1 761 ? 6.762 65.312 22.312 1 80.31 761 PHE B C 1
ATOM 12683 O O . PHE B 1 761 ? 6.855 64.375 23.094 1 80.31 761 PHE B O 1
ATOM 12690 N N . GLU B 1 762 ? 5.629 65.938 22.062 1 75.75 762 GLU B N 1
ATOM 12691 C CA . GLU B 1 762 ? 4.367 65.312 22.516 1 75.75 762 GLU B CA 1
ATOM 12692 C C . GLU B 1 762 ? 3.928 64.188 21.578 1 75.75 762 GLU B C 1
ATOM 12694 O O . GLU B 1 762 ? 3.639 64.438 20.406 1 75.75 762 GLU B O 1
ATOM 12699 N N . THR B 1 763 ? 4.168 63.062 21.969 1 72.44 763 THR B N 1
ATOM 12700 C CA . THR B 1 763 ? 3.777 61.938 21.156 1 72.44 763 THR B CA 1
ATOM 12701 C C . THR B 1 763 ? 2.486 61.312 21.688 1 72.44 763 THR B C 1
ATOM 12703 O O . THR B 1 763 ? 2.197 61.406 22.875 1 72.44 763 THR B O 1
ATOM 12706 N N . PRO B 1 764 ? 1.507 61.062 20.75 1 62.16 764 PRO B N 1
ATOM 12707 C CA . PRO B 1 764 ? 0.284 60.406 21.234 1 62.16 764 PRO B CA 1
ATOM 12708 C C . PRO B 1 764 ? 0.565 59.156 22.047 1 62.16 764 PRO B C 1
ATOM 12710 O O . PRO B 1 764 ? 1.524 58.438 21.766 1 62.16 764 PRO B O 1
ATOM 12713 N N . VAL B 1 765 ? 0.091 59.219 23.203 1 51.78 765 VAL B N 1
ATOM 12714 C CA . VAL B 1 765 ? 0.203 58.062 24.047 1 51.78 765 VAL B CA 1
ATOM 12715 C C . VAL B 1 765 ? -0.249 56.812 23.266 1 51.78 765 VAL B C 1
ATOM 12717 O O . VAL B 1 765 ? -1.367 56.781 22.75 1 51.78 765 VAL B O 1
ATOM 12720 N N . ILE B 1 766 ? 0.526 56.469 22.469 1 50.38 766 ILE B N 1
ATOM 12721 C CA . ILE B 1 766 ? 0.212 55.25 21.734 1 50.38 766 ILE B CA 1
ATOM 12722 C C . ILE B 1 766 ? -0.635 54.312 22.609 1 50.38 766 ILE B C 1
ATOM 12724 O O . ILE B 1 766 ? -0.16 53.812 23.625 1 50.38 766 ILE B O 1
ATOM 12728 N N . HIS B 1 767 ? -1.855 54.875 23 1 42.03 767 HIS B N 1
ATOM 12729 C CA . HIS B 1 767 ? -2.787 54 23.703 1 42.03 767 HIS B CA 1
ATOM 12730 C C . HIS B 1 767 ? -2.65 52.562 23.25 1 42.03 767 HIS B C 1
ATOM 12732 O O . HIS B 1 767 ? -2.463 52.312 22.062 1 42.03 767 HIS B O 1
ATOM 12738 N N . GLN B 1 768 ? -2.182 51.75 24.141 1 42.09 768 GLN B N 1
ATOM 12739 C CA . GLN B 1 768 ? -2.15 50.312 24.328 1 42.09 768 GLN B CA 1
ATOM 12740 C C . GLN B 1 768 ? -3.438 49.656 23.828 1 42.09 768 GLN B C 1
ATOM 12742 O O . GLN B 1 768 ? -4.418 49.562 24.578 1 42.09 768 GLN B O 1
ATOM 12747 N N . ALA B 1 769 ? -4.027 50.219 22.922 1 40.03 769 ALA B N 1
ATOM 12748 C CA . ALA B 1 769 ? -5.25 49.469 22.625 1 40.03 769 ALA B CA 1
ATOM 12749 C C . ALA B 1 769 ? -5.035 47.969 22.797 1 40.03 769 ALA B C 1
ATOM 12751 O O . ALA B 1 769 ? -3.955 47.438 22.5 1 40.03 769 ALA B O 1
ATOM 12752 N N . LYS B 1 770 ? -5.895 47.5 23.625 1 40.72 770 LYS B N 1
ATOM 12753 C CA . LYS B 1 770 ? -6.195 46.125 24.047 1 40.72 770 LYS B CA 1
ATOM 12754 C C . LYS B 1 770 ? -6.09 45.156 22.891 1 40.72 770 LYS B C 1
ATOM 12756 O O . LYS B 1 770 ? -7.102 44.719 22.328 1 40.72 770 LYS B O 1
ATOM 12761 N N . THR B 1 771 ? -5.391 45.531 21.859 1 37.72 771 THR B N 1
ATOM 12762 C CA . THR B 1 771 ? -5.484 44.531 20.797 1 37.72 771 THR B CA 1
ATOM 12763 C C . THR B 1 771 ? -4.887 43.188 21.234 1 37.72 771 THR B C 1
ATOM 12765 O O . THR B 1 771 ? -3.678 43.094 21.453 1 37.72 771 THR B O 1
ATOM 12768 N N . SER B 1 772 ? -5.574 42.688 22.062 1 39.66 772 SER B N 1
ATOM 12769 C CA . SER B 1 772 ? -5.176 41.281 22.25 1 39.66 772 SER B CA 1
ATOM 12770 C C . SER B 1 772 ? -4.711 40.656 20.953 1 39.66 772 SER B C 1
ATOM 12772 O O . SER B 1 772 ? -5.363 40.812 19.922 1 39.66 772 SER B O 1
ATOM 12774 N N . SER B 1 773 ? -3.523 40.531 20.797 1 41.97 773 SER B N 1
ATOM 12775 C CA . SER B 1 773 ? -2.941 39.906 19.625 1 41.97 773 SER B CA 1
ATOM 12776 C C . SER B 1 773 ? -3.844 38.781 19.094 1 41.97 773 SER B C 1
ATOM 12778 O O . SER B 1 773 ? -4.66 38.25 19.844 1 41.97 773 SER B O 1
ATOM 12780 N N . LYS B 1 774 ? -3.879 38.812 17.766 1 45 774 LYS B N 1
ATOM 12781 C CA . LYS B 1 774 ? -4.613 37.781 17.047 1 45 774 LYS B CA 1
ATOM 12782 C C . LYS B 1 774 ? -4.582 36.469 17.812 1 45 774 LYS B C 1
ATOM 12784 O O . LYS B 1 774 ? -5.609 35.781 17.953 1 45 774 LYS B O 1
ATOM 12789 N N . LYS B 1 775 ? -3.369 36.25 18.234 1 47.84 775 LYS B N 1
ATOM 12790 C CA . LYS B 1 775 ? -3.143 34.938 18.859 1 47.84 775 LYS B CA 1
ATOM 12791 C C . LYS B 1 775 ? -3.746 34.875 20.25 1 47.84 775 LYS B C 1
ATOM 12793 O O . LYS B 1 775 ? -4.301 33.875 20.656 1 47.84 775 LYS B O 1
ATOM 12798 N N . ASP B 1 776 ? -3.73 36.062 20.875 1 46.62 776 ASP B N 1
ATOM 12799 C CA . ASP B 1 776 ? -4.223 36.125 22.25 1 46.62 776 ASP B CA 1
ATOM 12800 C C . ASP B 1 776 ? -5.746 36.031 22.297 1 46.62 776 ASP B C 1
ATOM 12802 O O . ASP B 1 776 ? -6.305 35.375 23.188 1 46.62 776 ASP B O 1
ATOM 12806 N N . ARG B 1 777 ? -6.34 36.688 21.406 1 47.81 777 ARG B N 1
ATOM 12807 C CA . ARG B 1 777 ? -7.797 36.656 21.344 1 47.81 777 ARG B CA 1
ATOM 12808 C C . ARG B 1 777 ? -8.297 35.25 21.031 1 47.81 777 ARG B C 1
ATOM 12810 O O . ARG B 1 777 ? -9.297 34.781 21.578 1 47.81 777 ARG B O 1
ATOM 12817 N N . MET B 1 778 ? -7.59 34.719 20.094 1 47.78 778 MET B N 1
ATOM 12818 C CA . MET B 1 778 ? -7.93 33.375 19.719 1 47.78 778 MET B CA 1
ATOM 12819 C C . MET B 1 778 ? -7.906 32.438 20.922 1 47.78 778 MET B C 1
ATOM 12821 O O . MET B 1 778 ? -8.812 31.625 21.094 1 47.78 778 MET B O 1
ATOM 12825 N N . TRP B 1 779 ? -6.836 32.688 21.688 1 47.12 779 TRP B N 1
ATOM 12826 C CA . TRP B 1 779 ? -6.586 31.766 22.781 1 47.12 779 TRP B CA 1
ATOM 12827 C C . TRP B 1 779 ? -7.535 32.031 23.953 1 47.12 779 TRP B C 1
ATOM 12829 O O . TRP B 1 779 ? -7.977 31.109 24.625 1 47.12 779 TRP B O 1
ATOM 12839 N N . LYS B 1 780 ? -7.832 33.312 24.25 1 50.66 780 LYS B N 1
ATOM 12840 C CA . LYS B 1 780 ? -8.836 33.625 25.266 1 50.66 780 LYS B CA 1
ATOM 12841 C C . LYS B 1 780 ? -10.156 32.906 24.969 1 50.66 780 LYS B C 1
ATOM 12843 O O . LYS B 1 780 ? -10.812 32.406 25.875 1 50.66 780 LYS B O 1
ATOM 12848 N N . ASN B 1 781 ? -10.297 32.938 23.75 1 47.62 781 ASN B N 1
ATOM 12849 C CA . ASN B 1 781 ? -11.539 32.312 23.312 1 47.62 781 ASN B CA 1
ATOM 12850 C C . ASN B 1 781 ? -11.438 30.781 23.344 1 47.62 781 ASN B C 1
ATOM 12852 O O . ASN B 1 781 ? -12.43 30.094 23.594 1 47.62 781 ASN B O 1
ATOM 12856 N N . LEU B 1 782 ? -10.188 30.359 23.078 1 48.62 782 LEU B N 1
ATOM 12857 C CA . LEU B 1 782 ? -9.961 28.922 23.203 1 48.62 782 LEU B CA 1
ATOM 12858 C C . LEU B 1 782 ? -10.07 28.484 24.656 1 48.62 782 LEU B C 1
ATOM 12860 O O . LEU B 1 782 ? -10.617 27.406 24.953 1 48.62 782 LEU B O 1
ATOM 12864 N N . SER B 1 783 ? -9.414 29.281 25.516 1 47.34 783 SER B N 1
ATOM 12865 C CA . SER B 1 783 ? -9.461 28.984 26.938 1 47.34 783 SER B CA 1
ATOM 12866 C C . SER B 1 783 ? -10.891 28.984 27.453 1 47.34 783 SER B C 1
ATOM 12868 O O . SER B 1 783 ? -11.25 28.172 28.312 1 47.34 783 SER B O 1
ATOM 12870 N N . VAL B 1 784 ? -11.633 29.938 27.031 1 46.25 784 VAL B N 1
ATOM 12871 C CA . VAL B 1 784 ? -13.016 30 27.484 1 46.25 784 VAL B CA 1
ATOM 12872 C C . VAL B 1 784 ? -13.789 28.797 26.953 1 46.25 784 VAL B C 1
ATOM 12874 O O . VAL B 1 784 ? -14.648 28.25 27.641 1 46.25 784 VAL B O 1
ATOM 12877 N N . ALA B 1 785 ? -13.492 28.484 25.844 1 45.91 785 ALA B N 1
ATOM 12878 C CA . ALA B 1 785 ? -14.141 27.312 25.266 1 45.91 785 ALA B CA 1
ATOM 12879 C C . ALA B 1 785 ? -13.703 26.031 25.984 1 45.91 785 ALA B C 1
ATOM 12881 O O . ALA B 1 785 ? -14.477 25.078 26.078 1 45.91 785 ALA B O 1
ATOM 12882 N N . THR B 1 786 ? -12.43 25.984 26.375 1 45.53 786 THR B N 1
ATOM 12883 C CA . THR B 1 786 ? -11.875 24.859 27.109 1 45.53 786 THR B CA 1
ATOM 12884 C C . THR B 1 786 ? -12.031 25.078 28.609 1 45.53 786 THR B C 1
ATOM 12886 O O . THR B 1 786 ? -11.609 24.25 29.422 1 45.53 786 THR B O 1
ATOM 12889 N N . ASP B 1 787 ? -12.234 26.219 29.109 1 43.91 787 ASP B N 1
ATOM 12890 C CA . ASP B 1 787 ? -12.203 26.625 30.5 1 43.91 787 ASP B CA 1
ATOM 12891 C C . ASP B 1 787 ? -13.133 25.781 31.359 1 43.91 787 ASP B C 1
ATOM 12893 O O . ASP B 1 787 ? -13.336 26.047 32.531 1 43.91 787 ASP B O 1
ATOM 12897 N N . THR B 1 788 ? -14.023 25.094 30.828 1 45.03 788 THR B N 1
ATOM 12898 C CA . THR B 1 788 ? -14.531 24.375 31.984 1 45.03 788 THR B CA 1
ATOM 12899 C C . THR B 1 788 ? -13.43 23.531 32.625 1 45.03 788 THR B C 1
ATOM 12901 O O . THR B 1 788 ? -12.758 22.75 31.953 1 45.03 788 THR B O 1
ATOM 12904 N N . ASN B 1 789 ? -12.805 23.984 33.688 1 46.44 789 ASN B N 1
ATOM 12905 C CA . ASN B 1 789 ? -11.711 23.438 34.5 1 46.44 789 ASN B CA 1
ATOM 12906 C C . ASN B 1 789 ? -11.703 21.906 34.438 1 46.44 789 ASN B C 1
ATOM 12908 O O . ASN B 1 789 ? -12.586 21.25 35 1 46.44 789 ASN B O 1
ATOM 12912 N N . PRO B 1 790 ? -11.148 21.422 33.469 1 52.41 790 PRO B N 1
ATOM 12913 C CA . PRO B 1 790 ? -11.062 19.953 33.438 1 52.41 790 PRO B CA 1
ATOM 12914 C C . PRO B 1 790 ? -10.797 19.359 34.812 1 52.41 790 PRO B C 1
ATOM 12916 O O . PRO B 1 790 ? -11.297 18.281 35.125 1 52.41 790 PRO B O 1
ATOM 12919 N N . GLU B 1 791 ? -9.961 20.047 35.562 1 52.16 791 GLU B N 1
ATOM 12920 C CA . GLU B 1 791 ? -9.656 19.516 36.875 1 52.16 791 GLU B CA 1
ATOM 12921 C C . GLU B 1 791 ? -10.906 19.484 37.75 1 52.16 791 GLU B C 1
ATOM 12923 O O . GLU B 1 791 ? -11.117 18.531 38.5 1 52.16 791 GLU B O 1
ATOM 12928 N N . GLN B 1 792 ? -11.609 20.562 37.625 1 53.56 792 GLN B N 1
ATOM 12929 C CA . GLN B 1 792 ? -12.828 20.562 38.438 1 53.56 792 GLN B CA 1
ATOM 12930 C C . GLN B 1 792 ? -13.781 19.469 37.969 1 53.56 792 GLN B C 1
ATOM 12932 O O . GLN B 1 792 ? -14.414 18.812 38.812 1 53.56 792 GLN B O 1
ATOM 12937 N N . LEU B 1 793 ? -13.695 19.328 36.688 1 57.53 793 LEU B N 1
ATOM 12938 C CA . LEU B 1 793 ? -14.555 18.25 36.188 1 57.53 793 LEU B CA 1
ATOM 12939 C C . LEU B 1 793 ? -14.016 16.891 36.625 1 57.53 793 LEU B C 1
ATOM 12941 O O . LEU B 1 793 ? -14.789 16.016 37.031 1 57.53 793 LEU B O 1
ATOM 12945 N N . LEU B 1 794 ? -12.719 16.75 36.562 1 61.78 794 LEU B N 1
ATOM 12946 C CA . LEU B 1 794 ? -12.117 15.492 36.969 1 61.78 794 LEU B CA 1
ATOM 12947 C C . LEU B 1 794 ? -12.258 15.305 38.469 1 61.78 794 LEU B C 1
ATOM 12949 O O . LEU B 1 794 ? -12.484 14.195 38.969 1 61.78 794 LEU B O 1
ATOM 12953 N N . GLU B 1 795 ? -12.008 16.438 39.25 1 56.62 795 GLU B N 1
ATOM 12954 C CA . GLU B 1 795 ? -12.195 16.375 40.688 1 56.62 795 GLU B CA 1
ATOM 12955 C C . GLU B 1 795 ? -13.641 16.047 41.031 1 56.62 795 GLU B C 1
ATOM 12957 O O . GLU B 1 795 ? -13.906 15.242 41.938 1 56.62 795 GLU B O 1
ATOM 12962 N N . GLU B 1 796 ? -14.414 16.656 40.281 1 54.88 796 GLU B N 1
ATOM 12963 C CA . GLU B 1 796 ? -15.828 16.406 40.531 1 54.88 796 GLU B CA 1
ATOM 12964 C C . GLU B 1 796 ? -16.219 14.984 40.156 1 54.88 796 GLU B C 1
ATOM 12966 O O . GLU B 1 796 ? -17.109 14.391 40.781 1 54.88 796 GLU B O 1
ATOM 12971 N N . ALA B 1 797 ? -15.484 14.555 39.094 1 57.78 797 ALA B N 1
ATOM 12972 C CA . ALA B 1 797 ? -15.805 13.188 38.656 1 57.78 797 ALA B CA 1
ATOM 12973 C C . ALA B 1 797 ? -14.984 12.164 39.469 1 57.78 797 ALA B C 1
ATOM 12975 O O . ALA B 1 797 ? -15.18 10.961 39.312 1 57.78 797 ALA B O 1
ATOM 12976 N N . GLY B 1 798 ? -14.273 12.508 40.406 1 51.53 798 GLY B N 1
ATOM 12977 C CA . GLY B 1 798 ? -13.477 11.648 41.281 1 51.53 798 GLY B CA 1
ATOM 12978 C C . GLY B 1 798 ? -12.359 10.938 40.562 1 51.53 798 GLY B C 1
ATOM 12979 O O . GLY B 1 798 ? -11.938 9.852 40.969 1 51.53 798 GLY B O 1
ATOM 12980 N N . LEU B 1 799 ? -12 11.258 39.375 1 56.19 799 LEU B N 1
ATOM 12981 C CA . LEU B 1 799 ? -11.039 10.547 38.531 1 56.19 799 LEU B CA 1
ATOM 12982 C C . LEU B 1 799 ? -9.617 11.039 38.812 1 56.19 799 LEU B C 1
ATOM 12984 O O . LEU B 1 799 ? -8.688 10.688 38.062 1 56.19 799 LEU B O 1
ATOM 12988 N N . ILE B 1 800 ? -9.281 11.852 39.625 1 50.66 800 ILE B N 1
ATOM 12989 C CA . ILE B 1 800 ? -7.941 12.359 39.906 1 50.66 800 ILE B CA 1
ATOM 12990 C C . ILE B 1 800 ? -7.023 11.195 40.281 1 50.66 800 ILE B C 1
ATOM 12992 O O . ILE B 1 800 ? -5.84 11.195 39.938 1 50.66 800 ILE B O 1
ATOM 12996 N N . ASP B 1 801 ? -7.344 10.18 41.156 1 46.16 801 ASP B N 1
ATOM 12997 C CA . ASP B 1 801 ? -6.441 9.172 41.688 1 46.16 801 ASP B CA 1
ATOM 12998 C C . ASP B 1 801 ? -6.09 8.117 40.656 1 46.16 801 ASP B C 1
ATOM 13000 O O . ASP B 1 801 ? -5.234 7.262 40.906 1 46.16 801 ASP B O 1
ATOM 13004 N N . GLU B 1 802 ? -6.852 7.93 39.656 1 41.19 802 GLU B N 1
ATOM 13005 C CA . GLU B 1 802 ? -6.48 6.801 38.812 1 41.19 802 GLU B CA 1
ATOM 13006 C C . GLU B 1 802 ? -5.535 7.242 37.688 1 41.19 802 GLU B C 1
ATOM 13008 O O . GLU B 1 802 ? -5.758 8.281 37.062 1 41.19 802 GLU B O 1
#

Solvent-accessible surface area (backbone atoms only — not comparable to full-atom values): 86983 Å² total; per-residue (Å²): 128,86,77,71,75,73,81,75,71,84,77,50,74,60,41,51,51,42,46,49,24,46,70,54,41,32,54,67,62,33,51,50,47,62,76,39,16,80,81,64,70,38,63,75,63,46,53,49,79,84,64,42,32,53,61,45,48,18,46,75,50,68,38,63,69,50,41,52,53,41,57,74,69,63,42,77,59,80,61,39,60,50,51,18,49,74,64,65,35,58,67,56,38,51,52,51,50,53,50,43,40,72,72,61,33,81,75,49,78,77,63,86,61,94,45,96,87,48,58,85,73,60,41,67,64,39,50,26,16,63,70,45,42,54,51,57,41,50,55,40,45,76,74,65,58,77,80,77,80,73,77,61,94,84,53,83,46,70,68,55,49,50,35,50,69,74,35,51,64,60,43,54,49,41,45,53,47,48,49,48,14,61,41,13,60,45,46,33,59,72,73,39,92,48,40,59,59,52,27,47,52,47,24,40,49,27,48,53,44,23,71,72,41,65,91,48,24,69,60,28,45,53,44,21,49,47,20,48,47,46,49,37,52,44,58,69,56,58,76,40,44,66,60,46,50,47,58,32,44,47,58,91,83,61,82,74,82,67,79,64,82,83,69,80,74,35,49,32,51,52,49,34,58,73,54,64,39,42,68,50,52,38,28,40,71,49,39,49,52,48,51,53,58,36,52,44,85,62,67,67,50,83,40,43,57,68,69,58,46,50,51,51,52,50,50,49,36,72,39,30,71,59,54,46,51,45,31,48,75,37,52,84,37,77,67,21,50,50,41,59,25,32,46,50,27,48,42,34,38,50,36,36,51,51,49,53,52,51,50,54,52,33,52,40,69,67,44,51,49,92,61,40,92,79,45,82,81,79,78,67,72,88,64,63,46,63,50,62,78,82,45,63,47,53,50,52,49,52,45,35,51,53,15,50,51,49,53,49,53,51,47,36,68,72,68,31,61,71,61,44,65,72,34,69,69,50,47,52,49,52,54,34,52,51,29,45,51,50,20,53,51,31,43,51,50,32,32,54,52,36,54,52,31,51,74,68,68,42,70,75,44,73,43,55,70,81,73,49,61,39,80,33,44,57,56,50,20,47,50,36,41,24,52,26,47,25,53,58,50,55,52,57,58,62,66,32,43,75,37,86,76,49,14,42,54,51,52,45,53,60,60,41,44,58,57,48,50,57,48,49,53,55,47,48,52,52,50,50,54,52,26,52,52,49,34,71,70,32,35,63,62,26,51,51,32,52,52,39,30,75,71,64,41,67,79,47,59,41,69,56,56,46,41,48,37,44,59,68,37,25,43,50,40,57,60,40,39,72,62,65,66,56,65,75,70,56,62,61,64,90,60,93,50,63,66,62,35,50,51,51,52,47,51,52,49,52,46,46,46,45,54,57,55,49,48,46,48,49,47,38,53,50,46,28,52,55,43,52,58,43,62,75,43,32,68,46,53,34,44,34,52,35,47,55,55,52,54,67,44,62,51,89,63,82,54,49,38,52,47,62,48,66,53,78,34,57,64,56,48,51,51,50,50,51,50,51,48,46,64,70,45,56,79,42,68,69,49,49,55,50,46,48,53,50,48,53,52,48,51,51,51,50,52,39,49,50,50,53,43,50,47,50,52,47,51,30,50,52,50,47,53,55,58,65,69,45,79,47,78,82,35,70,61,50,73,64,57,55,50,42,52,51,40,52,54,40,29,48,49,50,51,52,46,47,43,40,42,75,66,71,42,91,56,76,75,77,68,77,70,79,70,61,47,73,62,51,53,55,37,55,56,47,36,64,67,57,59,63,56,58,62,61,50,31,58,70,64,64,50,72,87,106,131,83,76,64,75,72,80,76,72,81,75,51,71,64,44,49,50,42,46,48,24,43,68,49,38,31,55,67,61,33,52,49,46,63,74,40,15,81,83,64,70,37,64,75,64,47,54,48,64,78,64,41,30,51,59,44,46,18,48,75,50,66,37,64,70,51,41,51,54,42,57,74,67,63,44,77,58,83,64,39,60,50,51,19,49,74,67,66,36,59,67,57,38,52,52,51,52,53,50,42,42,73,71,62,32,81,74,52,78,74,64,86,60,93,46,96,84,48,57,83,73,61,41,65,64,38,49,27,17,62,70,47,44,54,68,59,41,52,56,40,46,75,73,65,55,79,80,79,81,74,76,62,85,56,53,82,45,68,67,53,50,50,33,49,70,73,24,48,52,42,44,54,49,41,44,53,49,47,48,48,14,62,41,14,60,46,46,33,59,72,74,40,94,49,41,57,59,50,26,44,52,46,23,40,50,26,48,53,44,20,69,73,41,64,55,48,24,68,60,28,47,52,45,19,49,47,19,49,48,44,49,36,53,46,56,66,58,58,87,49,70,66,62,47,51,47,58,32,43,49,59,92,82,64,84,72,83,67,80,65,84,81,72,78,74,36,47,33,51,52,49,34,59,72,51,64,40,42,70,51,52,38,29,67,68,49,43,51,53,48,51,53,60,38,52,44,86,63,68,67,52,85,74,46,57,68,69,57,44,49,50,52,55,50,49,49,34,70,40,30,72,56,52,46,51,44,32,48,75,37,52,84,38,75,66,20,52,51,41,59,26,31,48,51,26,50,41,32,38,52,35,35,50,52,50,52,52,50,51,53,52,33,52,75,70,70,45,49,48,93,60,43,93,78,44,82,79,79,76,66,77,87,64,64,49,60,48,60,79,82,42,61,46,55,51,51,48,52,45,34,53,52,15,50,52,49,53,50,53,51,46,36,68,73,66,30,63,71,62,42,64,72,34,68,67,51,47,52,49,51,54,33,53,51,30,44,51,51,20,52,54,29,44,52,49,30,32,53,50,34,53,52,30,51,75,67,67,41,68,73,41,72,42,57,67,91,72,53,62,90,82,33,44,57,58,51,21,51,53,36,40,53,53,25,51,52,50,60,60,57,53,57,56,63,66,32,43,73,38,88,76,49,14,40,53,48,52,44,51,59,62,41,46,59,56,49,50,56,49,48,53,54,49,49,50,53,49,51,23,50,25,46,20,49,27,52,64,33,30,63,62,24,50,52,30,53,51,38,28,74,72,64,40,68,80,44,58,41,71,56,54,46,40,48,39,41,59,70,38,23,43,49,37,58,58,39,39,72,77,53,72,53,62,71,70,56,59,60,63,90,52,75,37,62,52,58,32,49,50,52,50,48,51,53,50,50,48,47,46,46,54,56,52,49,49,45,35,49,48,51,26,53,47,51,50,53,43,50,58,44,62,73,44,32,67,44,52,33,43,32,52,35,46,56,56,54,53,66,42,60,51,90,64,80,56,52,38,52,46,62,47,66,54,79,34,55,64,56,48,49,52,50,49,50,50,50,47,47,64,70,46,57,80,42,70,69,50,50,54,51,48,51,53,49,48,53,51,47,52,52,52,50,51,50,50,49,50,53,43,48,54,52,52,53,50,32,50,53,52,47,53,52,58,66,67,46,82,52,89,82,60,73,61,27,45,59,56,52,51,40,52,51,36,52,50,39,27,48,51,47,52,51,50,47,55,40,43,75,72,70,43,76,60,78,73,74,71,74,66,81,62,56,46,75,67,44,47,36,18,49,50,45,38,59,70,55,48,66,51,53,60,57,50,32,56,71,55,64,52,71,86,109

Sequence (1604 aa):
MDLKPKKQKELNNEERMFLGAVEKGDVAGAKRALSEATERHINKSCKDSLGRSALVIAIENENGELVESLLAADVELEDALLYAIREEYVEAVEMILTHQLQKYGEDYLQTEFESNTFTLDITPIILAGHIDNYEIIKMLLDRGYRIPRPHDLTCHCDDCLKGSTDDVLGHSRARINAYRALASPSLIALSSKDPILTAFELSWELRNLSELENEFKTEYQELGKICQQFSVDLLDEIRGSKELEVILNHDSRSPDDDQNKENKKLNRLKLAIKYKQKRFVSHPNCQQLLASKWYEGLGNFRRKPAIKQLTIALTICFLFPVLSMIYMVAPHSKFGKLCRKPFIKFLLHAASYMSFLGLLIMVSQRIENPLFFLFPFDETKKKELRGKPATIVEMMILCYVLGLIWSEIKQIWMQGALEYIHDMWNILDFVTNSLYMATFTLRLLAFIEVYHERAANNPYAYEERKHWDAYDPNLIAEALFAGANIFSSLKLIYIFTINPHLGPLQISLGRMVADIVKFISVYFLVLFSFACGLNHLYWYYAALRAEECEAGVTHSCDIKYRSFANLFEILQSLYWAIYGLIDLEDAHLKEPHHFTELIGKLMFGSYSLIAIIVLLNMLIAMMSNSYQIISSQADEEWKFARSRLWISYFAEGATVPPPFNIFPSPKSFTNTVASVKNLLLAHTAEQKTAKWKNVRSTVSNINKREIRYQVVIRKLISRYIMNKQRPQKDEIVSQDDVNELKQDISTFRFELMQVLNSNGFETPVIHQAKTSSKKDRMWKNLSVATDTNPEQLLEEAGLIDEMDLKPKKQKELNNEERMFLGAVEKGDVAGAKRALSEATERHINKSCKDSLGRSALVIAIENENGELVESLLAADVELEDALLYAIREEYVEAVEMILTHQLQKYGEDYLQTEFESNTFTLDITPIILAGHIDNYEIIKMLLDRGYRIPRPHDLTCHCDDCLKGSTDDVLGHSRARINAYRALASPSLIALSSKDPILTAFELSWELRNLSELENEFKTEYQELGKICQQFSVDLLDEIRGSKELEVILNHDSRSPDDDQNKENKKLNRLKLAIKYKQKRFVSHPNCQQLLASKWYEGLGNFRRKPAIKQLTIALTICFLFPVLSMIYMVAPHSKFGKLCRKPFIKFLLHAASYMSFLGLLIMVSQRIENPLFFLFPFDETKKKELRGKPATIVEMMILCYVLGLIWSEIKQIWMQGALEYIHDMWNILDFVTNSLYMATFTLRLLAFIEVYHERAANNPYAYEERKHWDAYDPNLIAEALFAGANIFSSLKLIYIFTINPHLGPLQISLGRMVADIVKFISVYFLVLFSFACGLNHLYWYYAALRAEECEAGVTHSCDIKYRSFANLFEILQSLYWAIYGLIDLEDAHLKEPHHFTELIGKLMFGSYSLIAIIVLLNMLIAMMSNSYQIISSQADEEWKFARSRLWISYFAEGATVPPPFNIFPSPKSFTNTVASVKNLLLAHTAEQKTAKWKNVRSTVSNINKREIRYQVVIRKLISRYIMNKQRPQKDEIVSQDDVNELKQDISTFRFELMQVLNSNGFETPVIHQAKTSSKKDRMWKNLSVATDTNPEQLLEEAGLIDE